Protein AF-A0A8M1RHF7-F1 (afdb_monomer_lite)

Organism: Danio rerio (NCBI:txid7955)

Structure (mmCIF, N/CA/C/O backbone):
data_AF-A0A8M1RHF7-F1
#
_entry.id   AF-A0A8M1RHF7-F1
#
loop_
_atom_site.group_PDB
_atom_site.id
_atom_site.type_symbol
_atom_site.label_atom_id
_atom_site.label_alt_id
_atom_site.label_comp_id
_atom_site.label_asym_id
_atom_site.label_entity_id
_atom_site.label_seq_id
_atom_site.pdbx_PDB_ins_code
_atom_site.Cartn_x
_atom_site.Cartn_y
_atom_site.Cartn_z
_atom_site.occupancy
_atom_site.B_iso_or_equiv
_atom_site.auth_seq_id
_atom_site.auth_comp_id
_atom_site.auth_asym_id
_atom_site.auth_atom_id
_atom_site.pdbx_PDB_model_num
ATOM 1 N N . MET A 1 1 ? -36.473 -13.708 -17.288 1.00 28.41 1 MET A N 1
ATOM 2 C CA . MET A 1 1 ? -37.333 -14.644 -16.533 1.00 28.41 1 MET A CA 1
ATOM 3 C C . MET A 1 1 ? -36.840 -14.614 -15.094 1.00 28.41 1 MET A C 1
ATOM 5 O O . MET A 1 1 ? -35.644 -14.792 -14.936 1.00 28.41 1 MET A O 1
ATOM 9 N N . LEU A 1 2 ? -37.622 -14.328 -14.053 1.00 30.70 2 LEU A N 1
ATOM 10 C CA . LEU A 1 2 ? -39.023 -13.885 -13.922 1.00 30.70 2 LEU A CA 1
ATOM 11 C C . LEU A 1 2 ? -39.124 -13.117 -12.571 1.00 30.70 2 LEU A C 1
ATOM 13 O O . LEU A 1 2 ? -38.609 -13.651 -11.599 1.00 30.70 2 LEU A O 1
ATOM 17 N N . THR A 1 3 ? -39.740 -11.916 -12.555 1.00 32.38 3 THR A N 1
ATOM 18 C CA . THR A 1 3 ? -40.604 -11.297 -11.488 1.00 32.38 3 THR A CA 1
ATOM 19 C C . THR A 1 3 ? -40.199 -11.334 -9.985 1.00 32.38 3 THR A C 1
ATOM 21 O O . THR A 1 3 ? -39.818 -12.384 -9.491 1.00 32.38 3 THR A O 1
ATOM 24 N N . ASP A 1 4 ? -40.370 -10.307 -9.126 1.00 31.06 4 ASP A N 1
ATOM 25 C CA . ASP A 1 4 ? -40.930 -8.936 -9.244 1.00 31.06 4 ASP A CA 1
ATOM 26 C C . ASP A 1 4 ? -40.511 -8.004 -8.057 1.00 31.06 4 ASP A C 1
ATOM 28 O O . ASP A 1 4 ? -39.974 -8.459 -7.049 1.00 31.06 4 ASP A O 1
ATOM 32 N N . HIS A 1 5 ? -40.760 -6.689 -8.195 1.00 26.16 5 HIS A N 1
ATOM 33 C CA . HIS A 1 5 ? -40.595 -5.577 -7.211 1.00 26.16 5 HIS A CA 1
ATOM 34 C C . HIS A 1 5 ? -41.912 -5.298 -6.413 1.00 26.16 5 HIS A C 1
ATOM 36 O O . HIS A 1 5 ? -42.856 -6.051 -6.656 1.00 26.16 5 HIS A O 1
ATOM 42 N N . PRO A 1 6 ? -42.103 -4.244 -5.550 1.00 39.38 6 PRO A N 1
ATOM 43 C CA . PRO A 1 6 ? -41.266 -3.094 -5.090 1.00 39.38 6 PRO A CA 1
ATOM 44 C C . PRO A 1 6 ? -41.152 -2.985 -3.524 1.00 39.38 6 PRO A C 1
ATOM 46 O O . PRO A 1 6 ? -41.641 -3.865 -2.832 1.00 39.38 6 PRO A O 1
ATOM 49 N N . VAL A 1 7 ? -40.472 -2.032 -2.845 1.00 31.52 7 VAL A N 1
ATOM 50 C CA . VAL A 1 7 ? -40.645 -0.551 -2.775 1.00 31.52 7 VAL A CA 1
ATOM 51 C C . VAL A 1 7 ? -39.359 0.188 -2.307 1.00 31.52 7 VAL A C 1
ATOM 53 O O . VAL A 1 7 ? -38.509 -0.357 -1.614 1.00 31.52 7 VAL A O 1
ATOM 56 N N . ASN A 1 8 ? -39.260 1.446 -2.757 1.00 33.19 8 ASN A N 1
ATOM 57 C CA . ASN A 1 8 ? -38.243 2.512 -2.592 1.00 33.19 8 ASN A CA 1
ATOM 58 C C . ASN A 1 8 ? -38.166 3.108 -1.143 1.00 33.19 8 ASN A C 1
ATOM 60 O O . ASN A 1 8 ? -38.958 2.670 -0.312 1.00 33.19 8 ASN A O 1
ATOM 64 N N . PRO A 1 9 ? -37.379 4.177 -0.823 1.00 34.25 9 PRO A N 1
ATOM 65 C CA . PRO A 1 9 ? -36.367 4.898 -1.623 1.00 34.25 9 PRO A CA 1
ATOM 66 C C . PRO A 1 9 ? -35.041 5.286 -0.910 1.00 34.25 9 PRO A C 1
ATOM 68 O O . PRO A 1 9 ? -35.027 5.607 0.273 1.00 34.25 9 PRO A O 1
ATOM 71 N N . LEU A 1 10 ? -33.954 5.441 -1.684 1.00 30.52 10 LEU A N 1
ATOM 72 C CA . LEU A 1 10 ? -33.262 6.734 -1.922 1.00 30.52 10 LEU A CA 1
ATOM 73 C C . LEU A 1 10 ? -31.938 6.540 -2.695 1.00 30.52 10 LEU A C 1
ATOM 75 O O . LEU A 1 10 ? -30.962 5.988 -2.199 1.00 30.52 10 LEU A O 1
ATOM 79 N N . SER A 1 11 ? -31.900 7.074 -3.916 1.00 24.84 11 SER A N 1
ATOM 80 C CA . SER A 1 11 ? -30.679 7.436 -4.660 1.00 24.84 11 SER A CA 1
ATOM 81 C C . SER A 1 11 ? -30.744 8.965 -4.909 1.00 24.84 11 SER A C 1
ATOM 83 O O . SER A 1 11 ? -31.767 9.566 -4.595 1.00 24.84 11 SER A O 1
ATOM 85 N N . SER A 1 12 ? -29.741 9.707 -5.389 1.00 28.77 12 SER A N 1
ATOM 86 C CA . SER A 1 12 ? -28.850 9.414 -6.515 1.00 28.77 12 SER A CA 1
ATOM 87 C C . SER A 1 12 ? -27.692 10.418 -6.650 1.00 28.77 12 SER A C 1
ATOM 89 O O . SER A 1 12 ? -27.845 11.589 -6.327 1.00 28.77 12 SER A O 1
ATOM 91 N N . ARG A 1 13 ? -26.599 9.952 -7.271 1.00 26.27 13 ARG A N 1
ATOM 92 C CA . ARG A 1 13 ? -25.686 10.649 -8.212 1.00 26.27 13 ARG A CA 1
ATOM 93 C C . ARG A 1 13 ? -25.783 12.187 -8.334 1.00 26.27 13 ARG A C 1
ATOM 95 O O . ARG A 1 13 ? -26.779 12.709 -8.825 1.00 26.27 13 ARG A O 1
ATOM 102 N N . ILE A 1 14 ? -24.649 12.861 -8.120 1.00 30.64 14 ILE A N 1
ATOM 103 C CA . ILE A 1 14 ? -24.383 14.238 -8.573 1.00 30.64 14 ILE A CA 1
ATOM 104 C C . ILE A 1 14 ? -23.362 14.197 -9.726 1.00 30.64 14 ILE A C 1
ATOM 106 O O . ILE A 1 14 ? -22.237 13.748 -9.503 1.00 30.64 14 ILE A O 1
ATOM 110 N N . PRO A 1 15 ? -23.698 14.679 -10.935 1.00 31.80 15 PRO A N 1
ATOM 111 C CA . PRO A 1 15 ? -22.725 15.047 -11.958 1.00 31.80 15 PRO A CA 1
ATOM 112 C C . PRO A 1 15 ? -22.543 16.576 -12.006 1.00 31.80 15 PRO A C 1
ATOM 114 O O . PRO A 1 15 ? -23.514 17.320 -12.142 1.00 31.80 15 PRO A O 1
ATOM 117 N N . PHE A 1 16 ? -21.301 17.061 -11.936 1.00 28.62 16 PHE A N 1
ATOM 118 C CA . PHE A 1 16 ? -21.007 18.482 -12.151 1.00 28.62 16 PHE A CA 1
ATOM 119 C C . PHE A 1 16 ? -21.090 18.833 -13.645 1.00 28.62 16 PHE A C 1
ATOM 121 O O . PHE A 1 16 ? -20.349 18.285 -14.458 1.00 28.62 16 PHE A O 1
ATOM 128 N N . GLY A 1 17 ? -21.981 19.767 -13.991 1.00 27.58 17 GLY A N 1
ATOM 129 C CA . GLY A 1 17 ? -22.159 20.314 -15.339 1.00 27.58 17 GLY A CA 1
ATOM 130 C C . GLY A 1 17 ? -22.007 21.838 -15.355 1.00 27.58 17 GLY A C 1
ATOM 131 O O . GLY A 1 17 ? -22.457 22.525 -14.440 1.00 27.58 17 GLY A O 1
ATOM 132 N N . VAL A 1 18 ? -21.346 22.355 -16.392 1.00 26.66 18 VAL A N 1
ATOM 133 C CA . VAL A 1 18 ? -20.949 23.767 -16.557 1.00 26.66 18 VAL A CA 1
ATOM 134 C C . VAL A 1 18 ? -22.163 24.701 -16.731 1.00 26.66 18 VAL A C 1
ATOM 136 O O . VAL A 1 18 ? -23.055 24.372 -17.513 1.00 26.66 18 VAL A O 1
ATOM 139 N N . PRO A 1 19 ? -22.197 25.896 -16.104 1.00 30.59 19 PRO A N 1
ATOM 140 C CA . PRO A 1 19 ? -23.244 26.886 -16.347 1.00 30.59 19 PRO A CA 1
ATOM 141 C C . PRO A 1 19 ? -22.841 27.912 -17.419 1.00 30.59 19 PRO A C 1
ATOM 143 O O . PRO A 1 19 ? -21.840 28.609 -17.264 1.00 30.59 19 PRO A O 1
ATOM 146 N N . ASN A 1 20 ? -23.662 28.089 -18.463 1.00 27.86 20 ASN A N 1
ATOM 147 C CA . ASN A 1 20 ? -23.729 29.371 -19.177 1.00 27.86 20 ASN A CA 1
ATOM 148 C C . ASN A 1 20 ? -25.017 29.549 -20.015 1.00 27.86 20 ASN A C 1
ATOM 150 O O . ASN A 1 20 ? -25.113 28.999 -21.106 1.00 27.86 20 ASN A O 1
ATOM 154 N N . ASN A 1 21 ? -25.924 30.421 -19.537 1.00 27.39 21 ASN A N 1
ATOM 155 C CA . ASN A 1 21 ? -27.033 31.082 -20.270 1.00 27.39 21 ASN A CA 1
ATOM 156 C C . ASN A 1 21 ? -28.159 30.182 -20.875 1.00 27.39 21 ASN A C 1
ATOM 158 O O . ASN A 1 21 ? -27.910 29.009 -21.133 1.00 27.39 21 ASN A O 1
ATOM 162 N N . PRO A 1 22 ? -29.413 30.678 -21.098 1.00 31.41 22 PRO A N 1
ATOM 163 C CA . PRO A 1 22 ? -29.701 32.003 -21.675 1.00 31.41 22 PRO A CA 1
ATOM 164 C C . PRO A 1 22 ? -30.939 32.811 -21.189 1.00 31.41 22 PRO A C 1
ATOM 166 O O . PRO A 1 22 ? -31.884 32.326 -20.574 1.00 31.41 22 PRO A O 1
ATOM 169 N N . HIS A 1 23 ? -30.936 34.083 -21.611 1.00 29.45 23 HIS A N 1
ATOM 170 C CA . HIS A 1 23 ? -32.072 34.982 -21.911 1.00 29.45 23 HIS A CA 1
ATOM 171 C C . HIS A 1 23 ? -33.344 34.300 -22.498 1.00 29.45 23 HIS A C 1
ATOM 173 O O . HIS A 1 23 ? -33.245 33.244 -23.108 1.00 29.45 23 HIS A O 1
ATOM 179 N N . ARG A 1 24 ? -34.566 34.872 -22.522 1.00 27.89 24 ARG A N 1
ATOM 180 C CA . ARG A 1 24 ? -35.127 36.214 -22.197 1.00 27.89 24 ARG A CA 1
ATOM 181 C C . ARG A 1 24 ? -36.666 36.090 -22.149 1.00 27.89 24 ARG A C 1
ATOM 183 O O . ARG A 1 24 ? -37.216 35.441 -23.033 1.00 27.89 24 ARG A O 1
ATOM 190 N N . LYS A 1 25 ? -37.378 36.876 -21.330 1.00 28.56 25 LYS A N 1
ATOM 191 C CA . LYS A 1 25 ? -38.677 37.474 -21.729 1.00 28.56 25 LYS A CA 1
ATOM 192 C C . LYS A 1 25 ? -38.808 38.890 -21.159 1.00 28.56 25 LYS A C 1
ATOM 194 O O . LYS A 1 25 ? -38.289 39.187 -20.091 1.00 28.56 25 LYS A O 1
ATOM 199 N N . ARG A 1 26 ? -39.412 39.785 -21.948 1.00 24.34 26 ARG A N 1
ATOM 200 C CA . ARG A 1 26 ? -39.508 41.231 -21.684 1.00 24.34 26 ARG A CA 1
ATOM 201 C C . ARG A 1 26 ? -40.657 41.543 -20.722 1.00 24.34 26 ARG A C 1
ATOM 203 O O . ARG A 1 26 ? -41.767 41.095 -20.983 1.00 24.34 26 ARG A O 1
ATOM 210 N N . VAL A 1 27 ? -40.430 42.454 -19.777 1.00 28.45 27 VAL A N 1
ATOM 211 C CA . VAL A 1 27 ? -41.428 43.459 -19.371 1.00 28.45 27 VAL A CA 1
ATOM 212 C C . VAL A 1 27 ? -40.730 44.820 -19.345 1.00 28.45 27 VAL A C 1
ATOM 214 O O . VAL A 1 27 ? -39.553 44.918 -19.005 1.00 28.45 27 VAL A O 1
ATOM 217 N N . SER A 1 28 ? -41.433 45.851 -19.799 1.00 23.78 28 SER A N 1
ATOM 218 C CA . SER A 1 28 ? -40.927 47.208 -19.996 1.00 23.78 28 SER A CA 1
ATOM 219 C C . SER A 1 28 ? -41.453 48.175 -18.936 1.00 23.78 28 SER A C 1
ATOM 221 O O . SER A 1 28 ? -42.663 48.358 -18.832 1.00 23.78 28 SER A O 1
ATOM 223 N N . SER A 1 29 ? -40.554 48.885 -18.260 1.00 28.50 29 SER A N 1
ATOM 224 C CA . SER A 1 29 ? -40.851 50.123 -17.525 1.00 28.50 29 SER A CA 1
ATOM 225 C C . SER A 1 29 ? -39.616 51.027 -17.610 1.00 28.50 29 SER A C 1
ATOM 227 O O . SER A 1 29 ? -38.627 50.812 -16.919 1.00 28.50 29 SER A O 1
ATOM 229 N N . LEU A 1 30 ? -39.490 51.838 -18.660 1.00 28.59 30 LEU A N 1
ATOM 230 C CA . LEU A 1 30 ? -39.958 53.230 -18.694 1.00 28.59 30 LEU A CA 1
ATOM 231 C C . LEU A 1 30 ? -39.472 54.079 -17.512 1.00 28.59 30 LEU A C 1
ATOM 233 O O . LEU A 1 30 ? -39.909 53.928 -16.377 1.00 28.59 30 LEU A O 1
ATOM 237 N N . LYS A 1 31 ? -38.598 55.022 -17.881 1.00 23.88 31 LYS A N 1
ATOM 238 C CA . LYS A 1 31 ? -38.208 56.250 -17.185 1.00 23.88 31 LYS A CA 1
ATOM 239 C C . LYS A 1 31 ? -39.214 56.697 -16.113 1.00 23.88 31 LYS A C 1
ATOM 241 O O . LYS A 1 31 ? -40.287 57.193 -16.442 1.00 23.88 31 LYS A O 1
ATOM 246 N N . SER A 1 32 ? -38.787 56.656 -14.856 1.00 28.00 32 SER A N 1
ATOM 247 C CA . SER A 1 32 ? -39.322 57.512 -13.800 1.00 28.00 32 SER A CA 1
ATOM 248 C C . SER A 1 32 ? -38.146 58.226 -13.155 1.00 28.00 32 SER A C 1
ATOM 250 O O . SER A 1 32 ? -37.286 57.591 -12.545 1.00 28.00 32 SER A O 1
ATOM 252 N N . GLY A 1 33 ? -38.076 59.544 -13.335 1.00 26.44 33 GLY A N 1
ATOM 253 C CA . GLY A 1 33 ? -37.157 60.368 -12.567 1.00 26.44 33 GLY A CA 1
ATOM 254 C C . GLY A 1 33 ? -37.651 60.407 -11.129 1.00 26.44 33 GLY A C 1
ATOM 255 O O . GLY A 1 33 ? -38.535 61.201 -10.813 1.00 26.44 33 GLY A O 1
ATOM 256 N N . PHE A 1 34 ? -37.085 59.561 -10.267 1.00 26.27 34 PHE A N 1
ATOM 257 C CA . PHE A 1 34 ? -37.268 59.671 -8.825 1.00 26.27 34 PHE A CA 1
ATOM 258 C C . PHE A 1 34 ? -36.540 60.921 -8.320 1.00 26.27 34 PHE A C 1
ATOM 260 O O . PHE A 1 34 ? -35.468 60.861 -7.723 1.00 26.27 34 PHE A O 1
ATOM 267 N N . ILE A 1 35 ? -37.185 62.072 -8.523 1.00 30.94 35 ILE A N 1
ATOM 268 C CA . ILE A 1 35 ? -37.118 63.162 -7.557 1.00 30.94 35 ILE A CA 1
ATOM 269 C C . ILE A 1 35 ? -37.474 62.514 -6.221 1.00 30.94 35 ILE A C 1
ATOM 271 O O . ILE A 1 35 ? -38.603 62.048 -6.044 1.00 30.94 35 ILE A O 1
ATOM 275 N N . GLN A 1 36 ? -36.500 62.424 -5.315 1.00 31.12 36 GLN A N 1
ATOM 276 C CA . GLN A 1 36 ? -36.719 61.919 -3.967 1.00 31.12 36 GLN A CA 1
ATOM 277 C C . GLN A 1 36 ? -37.760 62.811 -3.283 1.00 31.12 36 GLN A C 1
ATOM 279 O O . GLN A 1 36 ? -37.438 63.862 -2.728 1.00 31.12 36 GLN A O 1
ATOM 284 N N . LYS A 1 37 ? -39.026 62.383 -3.311 1.00 38.09 37 LYS A N 1
ATOM 285 C CA . LYS A 1 37 ? -40.048 62.877 -2.394 1.00 38.09 37 LYS A CA 1
ATOM 286 C C . LYS A 1 37 ? -39.643 62.414 -0.997 1.00 38.09 37 LYS A C 1
ATOM 288 O O . LYS A 1 37 ? -40.037 61.332 -0.568 1.00 38.09 37 LYS A O 1
ATOM 293 N N . ARG A 1 38 ? -38.809 63.217 -0.324 1.00 47.94 38 ARG A N 1
ATOM 294 C CA . ARG A 1 38 ? -38.554 63.099 1.118 1.00 47.94 38 ARG A CA 1
ATOM 295 C C . ARG A 1 38 ? -39.927 62.986 1.817 1.00 47.94 38 ARG A C 1
ATOM 297 O O . ARG A 1 38 ? -40.842 63.721 1.431 1.00 47.94 38 ARG A O 1
ATOM 304 N N . PRO A 1 39 ? -40.112 62.042 2.753 1.00 51.00 39 PRO A N 1
ATOM 305 C CA . PRO A 1 39 ? -41.431 61.724 3.287 1.00 51.00 39 PRO A CA 1
ATOM 306 C C . PRO A 1 39 ? -42.035 62.925 4.025 1.00 51.00 39 PRO A C 1
ATOM 308 O O . PRO A 1 39 ? -41.413 63.496 4.920 1.00 51.00 39 PRO A O 1
ATOM 311 N N . GLN A 1 40 ? -43.257 63.302 3.644 1.00 58.59 40 GLN A N 1
ATOM 312 C CA . GLN A 1 40 ? -44.082 64.207 4.441 1.00 58.59 40 GLN A CA 1
ATOM 313 C C . GLN A 1 40 ? -44.740 63.387 5.553 1.00 58.59 40 GLN A C 1
ATOM 315 O O . GLN A 1 40 ? -45.343 62.347 5.285 1.00 58.59 40 GLN A O 1
ATOM 320 N N . ASN A 1 41 ? -44.622 63.854 6.792 1.00 71.00 41 ASN A N 1
ATOM 321 C CA . ASN A 1 41 ? -45.208 63.205 7.956 1.00 71.00 41 ASN A CA 1
ATOM 322 C C . ASN A 1 41 ? -46.556 63.856 8.285 1.00 71.00 41 ASN A C 1
ATOM 324 O O . ASN A 1 41 ? -46.724 65.072 8.195 1.00 71.00 41 ASN A O 1
ATOM 328 N N . CYS A 1 42 ? -47.525 63.039 8.695 1.00 76.81 42 CYS A N 1
ATOM 329 C CA . CYS A 1 42 ? -48.808 63.521 9.189 1.00 76.81 42 CYS A CA 1
ATOM 330 C C . CYS A 1 42 ? -48.819 63.497 10.720 1.00 76.81 42 CYS A C 1
ATOM 332 O O . CYS A 1 42 ? -48.825 62.424 11.322 1.00 76.81 42 CYS A O 1
ATOM 334 N N . PHE A 1 43 ? -48.896 64.671 11.343 1.00 77.25 43 PHE A N 1
ATOM 335 C CA . PHE A 1 43 ? -49.030 64.829 12.789 1.00 77.25 43 PHE A CA 1
ATOM 336 C C . PHE A 1 43 ? -50.451 65.291 13.119 1.00 77.25 43 PHE A C 1
ATOM 338 O O . PHE A 1 43 ? -50.875 66.355 12.677 1.00 77.25 43 PHE A O 1
ATOM 345 N N . PHE A 1 44 ? -51.214 64.478 13.857 1.00 75.81 44 PHE A N 1
ATOM 346 C CA . PHE A 1 44 ? -52.576 64.802 14.322 1.00 75.81 44 PHE A CA 1
ATOM 347 C C . PHE A 1 44 ? -53.537 65.328 13.229 1.00 75.81 44 PHE A C 1
ATOM 349 O O . PHE A 1 44 ? -54.386 66.174 13.485 1.00 75.81 44 PHE A O 1
ATOM 356 N N . GLY A 1 45 ? -53.416 64.844 11.988 1.00 74.88 45 GLY A N 1
ATOM 357 C CA . GLY A 1 45 ? -54.235 65.300 10.855 1.00 74.88 45 GLY A CA 1
ATOM 358 C C . GLY A 1 45 ? -53.704 66.537 10.114 1.00 74.88 45 GLY A C 1
ATOM 359 O O . GLY A 1 45 ? -54.390 67.042 9.225 1.00 74.88 45 GLY A O 1
ATOM 360 N N . VAL A 1 46 ? -52.488 66.991 10.432 1.00 80.25 46 VAL A N 1
ATOM 361 C CA . VAL A 1 46 ? -51.724 67.998 9.684 1.00 80.25 46 VAL A CA 1
ATOM 362 C C . VAL A 1 46 ? -50.572 67.309 8.946 1.00 80.25 46 VAL A C 1
ATOM 364 O O . VAL A 1 46 ? -49.640 66.793 9.557 1.00 80.25 46 VAL A O 1
ATOM 367 N N . GLU A 1 47 ? -50.630 67.304 7.620 1.00 85.31 47 GLU A N 1
ATOM 368 C CA . GLU A 1 47 ? -49.560 66.863 6.725 1.00 85.31 47 GLU A CA 1
ATOM 369 C C . GLU A 1 47 ? -48.509 67.977 6.599 1.00 85.31 47 GLU A C 1
ATOM 371 O O . GLU A 1 47 ? -48.831 69.104 6.214 1.00 85.31 47 GLU A O 1
ATOM 376 N N . THR A 1 48 ? -47.256 67.679 6.950 1.00 85.06 48 THR A N 1
ATOM 377 C CA . THR A 1 48 ? -46.133 68.627 6.901 1.00 85.06 48 THR A CA 1
ATOM 378 C C . THR A 1 48 ? -44.791 67.899 6.752 1.00 85.06 48 THR A C 1
ATOM 380 O O . THR A 1 48 ? -44.711 66.673 6.729 1.00 85.06 48 THR A O 1
ATOM 383 N N . TRP A 1 49 ? -43.706 68.650 6.617 1.00 81.75 49 TRP A N 1
ATOM 384 C CA . TRP A 1 49 ? -42.350 68.114 6.626 1.00 81.75 49 TRP A CA 1
ATOM 385 C C . TRP A 1 49 ? -41.891 67.940 8.076 1.00 81.75 49 TRP A C 1
ATOM 387 O O . TRP A 1 49 ? -42.017 68.869 8.867 1.00 81.75 49 TRP A O 1
ATOM 397 N N . ALA A 1 50 ? -41.355 66.768 8.429 1.00 81.94 50 ALA A N 1
ATOM 398 C CA . ALA A 1 50 ? -40.796 66.534 9.767 1.00 81.94 50 ALA A CA 1
ATOM 399 C C . ALA A 1 50 ? -39.505 67.331 10.019 1.00 81.94 50 ALA A C 1
ATOM 401 O O . ALA A 1 50 ? -39.133 67.579 11.164 1.00 81.94 50 ALA A O 1
ATOM 402 N N . GLU A 1 51 ? -38.826 67.724 8.939 1.00 85.94 51 GLU A N 1
ATOM 403 C CA . GLU A 1 51 ? -37.521 68.361 8.981 1.00 85.94 51 GLU A CA 1
ATOM 404 C C . GLU A 1 51 ? -37.332 69.354 7.824 1.00 85.94 51 GLU A C 1
ATOM 406 O O . GLU A 1 51 ? -37.669 69.068 6.670 1.00 85.94 51 GLU A O 1
ATOM 411 N N . LEU A 1 52 ? -36.730 70.501 8.134 1.00 85.00 52 LEU A N 1
ATOM 412 C CA . LEU A 1 52 ? -36.240 71.500 7.191 1.00 85.00 52 LEU A CA 1
ATOM 413 C C . LEU A 1 52 ? -34.709 71.532 7.227 1.00 85.00 52 LEU A C 1
ATOM 415 O O . LEU A 1 52 ? -34.122 71.966 8.214 1.00 85.00 52 LEU A O 1
ATOM 419 N N . VAL A 1 53 ? -34.070 71.095 6.136 1.00 84.50 53 VAL A N 1
ATOM 420 C CA . VAL A 1 53 ? -32.601 71.066 6.005 1.00 84.50 53 VAL A CA 1
ATOM 421 C C . VAL A 1 53 ? -32.109 72.207 5.126 1.00 84.50 53 VAL A C 1
ATOM 423 O O . VAL A 1 53 ? -32.545 72.313 3.976 1.00 84.50 53 VAL A O 1
ATOM 426 N N . TRP A 1 54 ? -31.176 73.021 5.610 1.00 83.81 54 TRP A N 1
ATOM 427 C CA . TRP A 1 54 ? -30.392 73.966 4.818 1.00 83.81 54 TRP A CA 1
ATOM 428 C C . TRP A 1 54 ? -29.064 73.320 4.395 1.00 83.81 54 TRP A C 1
ATOM 430 O O . TRP A 1 54 ? -28.238 72.940 5.219 1.00 83.81 54 TRP A O 1
ATOM 440 N N . GLU A 1 55 ? -28.876 73.201 3.083 1.00 73.44 55 GLU A N 1
ATOM 441 C CA . GLU A 1 55 ? -27.646 72.756 2.420 1.00 73.44 55 GLU A CA 1
ATOM 442 C C . GLU A 1 55 ? -27.093 73.976 1.659 1.00 73.44 55 GLU A C 1
ATOM 444 O O . GLU A 1 55 ? -27.894 74.727 1.100 1.00 73.44 55 GLU A O 1
ATOM 449 N N . TYR A 1 56 ? -25.768 74.161 1.612 1.00 73.75 56 TYR A N 1
ATOM 450 C CA . TYR A 1 56 ? -25.088 75.301 0.955 1.00 73.75 56 TYR A CA 1
ATOM 451 C C . TYR A 1 56 ? -25.466 76.678 1.519 1.00 73.75 56 TYR A C 1
ATOM 453 O O . TYR A 1 56 ? -26.121 77.490 0.867 1.00 73.75 56 TYR A O 1
ATOM 461 N N . TRP A 1 57 ? -25.027 76.939 2.743 1.00 79.56 57 TRP A N 1
ATOM 462 C CA . TRP A 1 57 ? -25.210 78.213 3.426 1.00 79.56 57 TRP A CA 1
ATOM 463 C C . TRP A 1 57 ? -23.852 78.780 3.864 1.00 79.56 57 TRP A C 1
ATOM 465 O O . TRP A 1 57 ? -22.884 78.046 4.077 1.00 79.56 57 TRP A O 1
ATOM 475 N N . GLU A 1 58 ? -23.792 80.101 3.997 1.00 73.75 58 GLU A N 1
ATOM 476 C CA . GLU A 1 58 ? -22.614 80.858 4.426 1.00 73.75 58 GLU A CA 1
ATOM 477 C C . GLU A 1 58 ? -22.991 81.819 5.565 1.00 73.75 58 GLU A C 1
ATOM 479 O O . GLU A 1 58 ? -24.084 82.395 5.512 1.00 73.75 58 GLU A O 1
ATOM 484 N N . PRO A 1 59 ? -22.126 82.004 6.583 1.00 75.81 59 PRO A N 1
ATOM 485 C CA . PRO A 1 59 ? -22.365 82.947 7.675 1.00 75.81 59 PRO A CA 1
ATOM 486 C C . PRO A 1 59 ? -22.642 84.379 7.201 1.00 75.81 59 PRO A C 1
ATOM 488 O O . PRO A 1 59 ? -21.971 84.885 6.305 1.00 75.81 59 PRO A O 1
ATOM 491 N N . GLY A 1 60 ? -23.605 85.050 7.838 1.00 75.81 60 GLY A N 1
ATOM 492 C CA . GLY A 1 60 ? -23.959 86.447 7.557 1.00 75.81 60 GLY A CA 1
ATOM 493 C C . GLY A 1 60 ? -24.975 86.674 6.428 1.00 75.81 60 GLY A C 1
ATOM 494 O O . GLY A 1 60 ? -25.314 87.825 6.158 1.00 75.81 60 GLY A O 1
ATOM 495 N N . LEU A 1 61 ? -25.492 85.616 5.794 1.00 81.25 61 LEU A N 1
ATOM 496 C CA . LEU A 1 61 ? -26.590 85.679 4.817 1.00 81.25 61 LEU A CA 1
ATOM 497 C C . LEU A 1 61 ? -27.884 85.076 5.390 1.00 81.25 61 LEU A C 1
ATOM 499 O O . LEU A 1 61 ? -27.834 84.182 6.229 1.00 81.25 61 LEU A O 1
ATOM 503 N N . GLU A 1 62 ? -29.047 85.540 4.919 1.00 81.62 62 GLU A N 1
ATOM 504 C CA . GLU A 1 62 ? -30.360 85.052 5.370 1.00 81.62 62 GLU A CA 1
ATOM 505 C C . GLU A 1 62 ? -30.964 84.033 4.388 1.00 81.62 62 GLU A C 1
ATOM 507 O O . GLU A 1 62 ? -31.108 84.312 3.196 1.00 81.62 62 GLU A O 1
ATOM 512 N N . TYR A 1 63 ? -31.392 82.868 4.882 1.00 85.06 63 TYR A N 1
ATOM 513 C CA . TYR A 1 63 ? -31.934 81.782 4.058 1.00 85.06 63 TYR A CA 1
ATOM 514 C C . TYR A 1 63 ? -33.355 81.408 4.492 1.00 85.06 63 TYR A C 1
ATOM 516 O O . TYR A 1 63 ? -33.548 80.663 5.453 1.00 85.06 63 TYR A O 1
ATOM 524 N N . THR A 1 64 ? -34.376 81.866 3.763 1.00 85.12 64 THR A N 1
ATOM 525 C CA . THR A 1 64 ? -35.782 81.543 4.079 1.00 85.12 64 THR A CA 1
ATOM 526 C C . THR A 1 64 ? -36.261 80.268 3.383 1.00 85.12 64 THR A C 1
ATOM 528 O O . THR A 1 64 ? -36.126 80.131 2.168 1.00 85.12 64 THR A O 1
ATOM 531 N N . LYS A 1 65 ? -36.888 79.357 4.136 1.00 86.44 65 LYS A N 1
ATOM 532 C CA . LYS A 1 65 ? -37.654 78.212 3.615 1.00 86.44 65 LYS A CA 1
ATOM 533 C C . LYS A 1 65 ? -39.081 78.230 4.153 1.00 86.44 65 LYS A C 1
ATOM 535 O O . LYS A 1 65 ? -39.326 78.681 5.264 1.00 86.44 65 LYS A O 1
ATOM 540 N N . SER A 1 66 ? -40.036 77.731 3.375 1.00 84.19 66 SER A N 1
ATOM 541 C CA . SER A 1 66 ? -41.449 77.698 3.770 1.00 84.19 66 SER A CA 1
ATOM 542 C C . SER A 1 66 ? -41.874 76.317 4.264 1.00 84.19 66 SER A C 1
ATOM 544 O O . SER A 1 66 ? -41.818 75.341 3.517 1.00 84.19 66 SER A O 1
ATOM 546 N N . LEU A 1 67 ? -42.345 76.248 5.509 1.00 84.56 67 LEU A N 1
ATOM 547 C CA . LEU A 1 67 ? -42.969 75.072 6.104 1.00 84.56 67 LEU A CA 1
ATOM 548 C C . LEU A 1 67 ? -44.459 75.033 5.740 1.00 84.56 67 LEU A C 1
ATOM 550 O O . LEU A 1 67 ? -45.234 75.882 6.183 1.00 84.56 67 LEU A O 1
ATOM 554 N N . VAL A 1 68 ? -44.869 74.049 4.940 1.00 84.81 68 VAL A N 1
ATOM 555 C CA . VAL A 1 68 ? -46.267 73.900 4.506 1.00 84.81 68 VAL A CA 1
ATOM 556 C C . VAL A 1 68 ? -47.011 72.937 5.431 1.00 84.81 68 VAL A C 1
ATOM 558 O O . VAL A 1 68 ? -46.715 71.745 5.449 1.00 84.81 68 VAL A O 1
ATOM 561 N N . LEU A 1 69 ? -47.999 73.465 6.154 1.00 84.25 69 LEU A N 1
ATOM 562 C CA . LEU A 1 69 ? -48.906 72.758 7.061 1.00 84.25 69 LEU A CA 1
ATOM 563 C C . LEU A 1 69 ? -50.258 72.568 6.362 1.00 84.25 69 LEU A C 1
ATOM 565 O O . LEU A 1 69 ? -50.974 73.545 6.135 1.00 84.25 69 LEU A O 1
ATOM 569 N N . LYS A 1 70 ? -50.640 71.338 6.019 1.00 82.62 70 LYS A N 1
ATOM 570 C CA . LYS A 1 70 ? -51.890 71.041 5.302 1.00 82.62 70 LYS A CA 1
ATOM 571 C C . LYS A 1 70 ? -52.821 70.193 6.158 1.00 82.62 70 LYS A C 1
ATOM 573 O O . LYS A 1 70 ? -52.468 69.077 6.519 1.00 82.62 70 LYS A O 1
ATOM 578 N N . SER A 1 71 ? -54.020 70.684 6.474 1.00 81.19 71 SER A N 1
ATOM 579 C CA . SER A 1 71 ? -54.973 69.877 7.245 1.00 81.19 71 SER A CA 1
ATOM 580 C C . SER A 1 71 ? -55.666 68.866 6.338 1.00 81.19 71 SER A C 1
ATOM 582 O O . SER A 1 71 ? -56.373 69.223 5.395 1.00 81.19 71 SER A O 1
ATOM 584 N N . ILE A 1 72 ? -55.467 67.590 6.652 1.00 82.06 72 ILE A N 1
ATOM 585 C CA . ILE A 1 72 ? -56.185 66.453 6.068 1.00 82.06 72 ILE A CA 1
ATOM 586 C C . ILE A 1 72 ? -57.313 65.962 6.992 1.00 82.06 72 ILE A C 1
ATOM 588 O O . ILE A 1 72 ? -57.994 64.986 6.684 1.00 82.06 72 ILE A O 1
ATOM 592 N N . HIS A 1 73 ? -57.525 66.634 8.129 1.00 71.44 73 HIS A N 1
ATOM 593 C CA . HIS A 1 73 ? -58.539 66.278 9.114 1.00 71.44 73 HIS A CA 1
ATOM 594 C C . HIS A 1 73 ? -59.930 66.802 8.719 1.00 71.44 73 HIS A C 1
ATOM 596 O O . HIS A 1 73 ? -60.075 67.915 8.220 1.00 71.44 73 HIS A O 1
ATOM 602 N N . GLY A 1 74 ? -60.990 66.036 8.995 1.00 73.50 74 GLY A N 1
ATOM 603 C CA . GLY A 1 74 ? -62.369 66.365 8.587 1.00 73.50 74 GLY A CA 1
ATOM 604 C C . GLY A 1 74 ? -63.061 67.497 9.367 1.00 73.50 74 GLY A C 1
ATOM 605 O O . GLY A 1 74 ? -64.269 67.674 9.234 1.00 73.50 74 GLY A O 1
ATOM 606 N N . LYS A 1 75 ? -62.339 68.239 10.218 1.00 76.38 75 LYS A N 1
ATOM 607 C CA . LYS A 1 75 ? -62.853 69.362 11.027 1.00 76.38 75 LYS A CA 1
ATOM 608 C C . LYS A 1 75 ? -61.821 70.492 11.078 1.00 76.38 75 LYS A C 1
ATOM 610 O O . LYS A 1 75 ? -60.630 70.223 10.986 1.00 76.38 75 LYS A O 1
ATOM 615 N N . LEU A 1 76 ? -62.284 71.730 11.271 1.00 80.00 76 LEU A N 1
ATOM 616 C CA . LEU A 1 76 ? -61.440 72.918 11.461 1.00 80.00 76 LEU A CA 1
ATOM 617 C C . LEU A 1 76 ? -60.441 72.707 12.614 1.00 80.00 76 LEU A C 1
ATOM 619 O O . LEU A 1 76 ? -60.854 72.527 13.763 1.00 80.00 76 LEU A O 1
ATOM 623 N N . GLN A 1 77 ? -59.146 72.788 12.315 1.00 79.25 77 GLN A N 1
ATOM 624 C CA . GLN A 1 77 ? -58.063 72.721 13.294 1.00 79.25 77 GLN A CA 1
ATOM 625 C C . GLN A 1 77 ? -57.529 74.119 13.612 1.00 79.25 77 GLN A C 1
ATOM 627 O O . GLN A 1 77 ? -57.367 74.968 12.735 1.00 79.25 77 GLN A O 1
ATOM 632 N N . LYS A 1 78 ? -57.254 74.355 14.895 1.00 82.88 78 LYS A N 1
ATOM 633 C CA . LYS A 1 78 ? -56.691 75.600 15.422 1.00 82.88 78 LYS A CA 1
ATOM 634 C C . LYS A 1 78 ? -55.305 75.268 15.978 1.00 82.88 78 LYS A C 1
ATOM 636 O O . LYS A 1 78 ? -55.231 74.598 17.003 1.00 82.88 78 LYS A O 1
ATOM 641 N N . LEU A 1 79 ? -54.251 75.691 15.279 1.00 80.81 79 LEU A N 1
ATOM 642 C CA . LEU A 1 79 ? -52.851 75.442 15.629 1.00 80.81 79 LEU A CA 1
ATOM 643 C C . LEU A 1 79 ? -52.217 76.706 16.214 1.00 80.81 79 LEU A C 1
ATOM 645 O O . LEU A 1 79 ? -52.137 77.737 15.543 1.00 80.81 79 LEU A O 1
ATOM 649 N N . THR A 1 80 ? -51.728 76.631 17.444 1.00 81.62 80 THR A N 1
ATOM 650 C CA . THR A 1 80 ? -50.800 77.618 18.018 1.00 81.62 80 THR A CA 1
ATOM 651 C C . THR A 1 80 ? -49.381 77.086 17.888 1.00 81.62 80 THR A C 1
ATOM 653 O O . THR A 1 80 ? -49.174 75.897 18.082 1.00 81.62 80 THR A O 1
ATOM 656 N N . PHE A 1 81 ? -48.396 77.922 17.563 1.00 85.06 81 PHE A N 1
ATOM 657 C CA . PHE A 1 81 ? -46.999 77.485 17.495 1.00 85.06 81 PHE A CA 1
ATOM 658 C C . PHE A 1 81 ? -46.098 78.372 18.348 1.00 85.06 81 PHE A C 1
ATOM 660 O O . PHE A 1 81 ? -46.364 79.566 18.516 1.00 85.06 81 PHE A O 1
ATOM 667 N N . ARG A 1 82 ? -45.040 77.775 18.895 1.00 80.81 82 ARG A N 1
ATOM 668 C CA . ARG A 1 82 ? -43.960 78.483 19.584 1.00 80.81 82 ARG A CA 1
ATOM 669 C C . ARG A 1 82 ? -42.836 78.732 18.572 1.00 80.81 82 ARG A C 1
ATOM 671 O O . ARG A 1 82 ? -42.508 77.811 17.820 1.00 80.81 82 ARG A O 1
ATOM 678 N N . PRO A 1 83 ? -42.272 79.952 18.501 1.00 79.00 83 PRO A N 1
ATOM 679 C CA . PRO A 1 83 ? -41.126 80.222 17.636 1.00 79.00 83 PRO A CA 1
ATOM 680 C C . PRO A 1 83 ? -39.898 79.386 18.063 1.00 79.00 83 PRO A C 1
ATOM 682 O O . PRO A 1 83 ? -39.875 78.905 19.201 1.00 79.00 83 PRO A O 1
ATOM 685 N N . PRO A 1 84 ? -38.891 79.221 17.180 1.00 80.50 84 PRO A N 1
ATOM 686 C CA . PRO A 1 84 ? -37.668 78.472 17.479 1.00 80.50 84 PRO A CA 1
ATOM 687 C C . PRO A 1 84 ? -36.947 78.956 18.743 1.00 80.50 84 PRO A C 1
ATOM 689 O O . PRO A 1 84 ? -37.071 80.119 19.141 1.00 80.50 84 PRO A O 1
ATOM 692 N N . SER A 1 85 ? -36.178 78.065 19.373 1.00 80.19 85 SER A N 1
ATOM 693 C CA . SER A 1 85 ? -35.454 78.383 20.610 1.00 80.19 85 SER A CA 1
ATOM 694 C C . SER A 1 85 ? -34.235 79.280 20.363 1.00 80.19 85 SER A C 1
ATOM 696 O O . SER A 1 85 ? -33.863 80.094 21.214 1.00 80.19 85 SER A O 1
ATOM 698 N N . SER A 1 86 ? -33.633 79.164 19.179 1.00 78.12 86 SER A N 1
ATOM 699 C CA . SER A 1 86 ? -32.475 79.929 18.746 1.00 78.12 86 SER A CA 1
ATOM 700 C C . SER A 1 86 ? -32.874 81.206 18.018 1.00 78.12 86 SER A C 1
ATOM 702 O O . SER A 1 86 ? -33.745 81.213 17.154 1.00 78.12 86 SER A O 1
ATOM 704 N N . LYS A 1 87 ? -32.127 82.290 18.256 1.00 77.62 87 LYS A N 1
ATOM 705 C CA . LYS A 1 87 ? -32.233 83.520 17.450 1.00 77.62 87 LYS A CA 1
ATOM 706 C C . LYS A 1 87 ? -31.723 83.346 16.011 1.00 77.62 87 LYS A C 1
ATOM 708 O O . LYS A 1 87 ? -31.905 84.252 15.207 1.00 77.62 87 LYS A O 1
ATOM 713 N N . LEU A 1 88 ? -31.089 82.209 15.699 1.00 81.00 88 LEU A N 1
ATOM 714 C CA . LEU A 1 88 ? -30.622 81.851 14.355 1.00 81.00 88 LEU A CA 1
ATOM 715 C C . LEU A 1 88 ? -31.759 81.388 13.436 1.00 81.00 88 LEU A C 1
ATOM 717 O O . LEU A 1 88 ? -31.562 81.336 12.228 1.00 81.00 88 LEU A O 1
ATOM 721 N N . PHE A 1 89 ? -32.925 81.031 13.981 1.00 85.19 89 PHE A N 1
ATOM 722 C CA . PHE A 1 89 ? -34.105 80.680 13.200 1.00 85.19 89 PHE A CA 1
ATOM 723 C C . PHE A 1 89 ? -35.268 81.583 13.610 1.00 85.19 89 PHE A C 1
ATOM 725 O O . PHE A 1 89 ? -35.626 81.674 14.781 1.00 85.19 89 PHE A O 1
ATOM 732 N N . SER A 1 90 ? -35.885 82.260 12.647 1.00 82.12 90 SER A N 1
ATOM 733 C CA . SER A 1 90 ? -36.954 83.226 12.900 1.00 82.12 90 SER A CA 1
ATOM 734 C C . SER A 1 90 ? -38.222 82.902 12.113 1.00 82.12 90 SER A C 1
ATOM 736 O O . SER A 1 90 ? -38.190 82.314 11.032 1.00 82.12 90 SER A O 1
ATOM 738 N N . THR A 1 91 ? -39.365 83.262 12.696 1.00 82.19 91 THR A N 1
ATOM 739 C CA . THR A 1 91 ? -40.709 83.083 12.126 1.00 82.19 91 THR A CA 1
ATOM 740 C C . THR A 1 91 ? -41.539 84.341 12.398 1.00 82.19 91 THR A C 1
ATOM 742 O O . THR A 1 91 ? -41.303 85.012 13.409 1.00 82.19 91 THR A O 1
ATOM 745 N N . PRO A 1 92 ? -42.498 84.708 11.526 1.00 76.69 92 PRO A N 1
ATOM 746 C CA . PRO A 1 92 ? -43.393 85.832 11.786 1.00 76.69 92 PRO A CA 1
ATOM 747 C C . PRO A 1 92 ? -44.257 85.588 13.036 1.00 76.69 92 PRO A C 1
ATOM 749 O O . PRO A 1 92 ? -44.543 84.447 13.393 1.00 76.69 92 PRO A O 1
ATOM 752 N N . PHE A 1 93 ? -44.655 86.685 13.691 1.00 65.06 93 PHE A N 1
ATOM 753 C CA . PHE A 1 93 ? -45.280 86.744 15.024 1.00 65.06 93 PHE A CA 1
ATOM 754 C C . PHE A 1 93 ? -46.344 85.648 15.281 1.00 65.06 93 PHE A C 1
ATOM 756 O O . PHE A 1 93 ? -47.167 85.410 14.393 1.00 65.06 93 PHE A O 1
ATOM 763 N N . PRO A 1 94 ? -46.394 85.023 16.481 1.00 63.16 94 PRO A N 1
ATOM 764 C CA . PRO A 1 94 ? -47.238 83.855 16.764 1.00 63.16 94 PRO A CA 1
ATOM 765 C C . PRO A 1 94 ? -48.742 84.183 16.773 1.00 63.16 94 PRO A C 1
ATOM 767 O O . PRO A 1 94 ? -49.374 84.363 17.814 1.00 63.16 94 PRO A O 1
ATOM 770 N N . GLN A 1 95 ? -49.337 84.237 15.583 1.00 66.31 95 GLN A N 1
ATOM 771 C CA . GLN A 1 95 ? -50.781 84.212 15.382 1.00 66.31 95 GLN A CA 1
ATOM 772 C C . GLN A 1 95 ? -51.275 82.767 15.322 1.00 66.31 95 GLN A C 1
ATOM 774 O O . GLN A 1 95 ? -50.605 81.878 14.797 1.00 66.31 95 GLN A O 1
ATOM 779 N N . THR A 1 96 ? -52.477 82.523 15.844 1.00 76.38 96 THR A N 1
ATOM 780 C CA . THR A 1 96 ? -53.077 81.192 15.766 1.00 76.38 96 THR A CA 1
ATOM 781 C C . THR A 1 96 ? -53.512 80.867 14.340 1.00 76.38 96 THR A C 1
ATOM 783 O O . THR A 1 96 ? -54.366 81.550 13.777 1.00 76.38 96 THR A O 1
ATOM 786 N N . ILE A 1 97 ? -52.977 79.786 13.782 1.00 80.56 97 ILE A N 1
ATOM 787 C CA . ILE A 1 97 ? -53.284 79.320 12.433 1.00 80.56 97 ILE A CA 1
ATOM 788 C C . ILE A 1 97 ? -54.604 78.539 12.475 1.00 80.56 97 ILE A C 1
ATOM 790 O O . ILE A 1 97 ? -54.755 77.582 13.235 1.00 80.56 97 ILE A O 1
ATOM 794 N N . LEU A 1 98 ? -55.571 78.938 11.650 1.00 80.06 98 LEU A N 1
ATOM 795 C CA . LEU A 1 98 ? -56.848 78.244 11.472 1.00 80.06 98 LEU A CA 1
ATOM 796 C C . LEU A 1 98 ? -56.827 77.481 10.145 1.00 80.06 98 LEU A C 1
ATOM 798 O O . LEU A 1 98 ? -56.954 78.081 9.081 1.00 80.06 98 LEU A O 1
ATOM 802 N N . LEU A 1 99 ? -56.672 76.158 10.210 1.00 80.06 99 LEU A N 1
ATOM 803 C CA . LEU A 1 99 ? -56.716 75.278 9.045 1.00 80.06 99 LEU A CA 1
ATOM 804 C C . LEU A 1 99 ? -58.112 74.671 8.898 1.00 80.06 99 LEU A C 1
ATOM 806 O O . LEU A 1 99 ? -58.580 73.928 9.761 1.00 80.06 99 LEU A O 1
ATOM 810 N N . SER A 1 100 ? -58.770 74.957 7.777 1.00 80.19 100 SER A N 1
ATOM 811 C CA . SER A 1 100 ? -59.990 74.248 7.375 1.00 80.19 100 SER A CA 1
ATOM 812 C C . SER A 1 100 ? -59.640 72.919 6.685 1.00 80.19 100 SER A C 1
ATOM 814 O O . SER A 1 100 ? -58.558 72.823 6.096 1.00 80.19 100 SER A O 1
ATOM 816 N N . PRO A 1 101 ? -60.531 71.910 6.704 1.00 79.12 101 PRO A N 1
ATOM 817 C CA . PRO A 1 101 ? -60.305 70.635 6.021 1.00 79.12 101 PRO A CA 1
ATOM 818 C C . PRO A 1 101 ? -59.884 70.828 4.558 1.00 79.12 101 PRO A C 1
ATOM 820 O O . PRO A 1 101 ? -60.554 71.532 3.805 1.00 79.12 101 PRO A O 1
ATOM 823 N N . GLY A 1 102 ? -58.760 70.228 4.164 1.00 77.88 102 GLY A N 1
ATOM 824 C CA . GLY A 1 102 ? -58.198 70.319 2.812 1.00 77.88 102 GLY A CA 1
ATOM 825 C C . GLY A 1 102 ? -57.374 71.578 2.511 1.00 77.88 102 GLY A C 1
ATOM 826 O O . GLY A 1 102 ? -56.796 71.662 1.428 1.00 77.88 102 GLY A O 1
ATOM 827 N N . THR A 1 103 ? -57.278 72.544 3.432 1.00 84.06 103 THR A N 1
ATOM 828 C CA . THR A 1 103 ? -56.487 73.777 3.234 1.00 84.06 103 THR A CA 1
ATOM 829 C C . THR A 1 103 ? -55.042 73.641 3.717 1.00 84.06 103 THR A C 1
ATOM 831 O O . THR A 1 103 ? -54.743 72.867 4.630 1.00 84.06 103 THR A O 1
ATOM 834 N N . SER A 1 104 ? -54.141 74.419 3.111 1.00 83.19 104 SER A N 1
ATOM 835 C CA . SER A 1 104 ? -52.720 74.483 3.464 1.00 83.19 104 SER A CA 1
ATOM 836 C C . SER A 1 104 ? -52.280 75.897 3.831 1.00 83.19 104 SER A C 1
ATOM 838 O O . SER A 1 104 ? -52.528 76.835 3.075 1.00 83.19 104 SER A O 1
ATOM 840 N N . PHE A 1 105 ? -51.566 76.029 4.946 1.00 84.62 105 PHE A N 1
ATOM 841 C CA . PHE A 1 105 ? -50.895 77.248 5.389 1.00 84.62 105 PHE A CA 1
ATOM 842 C C . PHE A 1 105 ? -49.382 77.117 5.187 1.00 84.62 105 PHE A C 1
ATOM 844 O O . PHE A 1 105 ? -48.825 76.035 5.353 1.00 84.62 105 PHE A O 1
ATOM 851 N N . SER A 1 106 ? -48.711 78.213 4.842 1.00 85.50 106 SER A N 1
ATOM 852 C CA . SER A 1 106 ? -47.271 78.241 4.572 1.00 85.50 106 SER A CA 1
ATOM 853 C C . SER A 1 106 ? -46.581 79.188 5.551 1.00 85.50 106 SER A C 1
ATOM 855 O O . SER A 1 106 ? -46.694 80.404 5.409 1.00 85.50 106 SER A O 1
ATOM 857 N N . LEU A 1 107 ? -45.872 78.637 6.538 1.00 84.94 107 LEU A N 1
ATOM 858 C CA . LEU A 1 107 ? -45.103 79.392 7.528 1.00 84.94 107 LEU A CA 1
ATOM 859 C C . LEU A 1 107 ? -43.665 79.603 7.015 1.00 84.94 107 LEU A C 1
ATOM 861 O O . LEU A 1 107 ? -42.929 78.623 6.889 1.00 84.94 107 LEU A O 1
ATOM 865 N N . PRO A 1 108 ? -43.225 80.834 6.700 1.00 86.75 108 PRO A N 1
ATOM 866 C CA . PRO A 1 108 ? -41.825 81.089 6.379 1.00 86.75 108 PRO A CA 1
ATOM 867 C C . PRO A 1 108 ? -40.957 80.986 7.642 1.00 86.75 108 PRO A C 1
ATOM 869 O O . PRO A 1 108 ? -41.277 81.571 8.677 1.00 86.75 108 PRO A O 1
ATOM 872 N N . VAL A 1 109 ? -39.858 80.243 7.526 1.00 87.25 109 VAL A N 1
ATOM 873 C CA . VAL A 1 109 ? -38.808 80.072 8.533 1.00 87.25 109 VAL A CA 1
ATOM 874 C C . VAL A 1 109 ? -37.507 80.594 7.929 1.00 87.25 109 VAL A C 1
ATOM 876 O O . VAL A 1 109 ? -37.054 80.077 6.904 1.00 87.25 109 VAL A O 1
ATOM 879 N N . THR A 1 110 ? -36.913 81.617 8.531 1.00 86.19 110 THR A N 1
ATOM 880 C CA . THR A 1 110 ? -35.670 82.238 8.050 1.00 86.19 110 THR A CA 1
ATOM 881 C C . THR A 1 110 ? -34.502 81.812 8.924 1.00 86.19 110 THR A C 1
ATOM 883 O O . THR A 1 110 ? -34.592 81.894 10.145 1.00 86.19 110 THR A O 1
ATOM 886 N N . PHE A 1 111 ? -33.430 81.332 8.295 1.00 86.50 111 PHE A N 1
ATOM 887 C CA . PHE A 1 111 ? -32.193 80.904 8.944 1.00 86.50 111 PHE A CA 1
ATOM 888 C C . PHE A 1 111 ? -31.084 81.951 8.764 1.00 86.50 111 PHE A C 1
ATOM 890 O O . PHE A 1 111 ? -30.845 82.418 7.648 1.00 86.50 111 PHE A O 1
ATOM 897 N N . HIS A 1 112 ? -30.407 82.277 9.863 1.00 84.50 112 HIS A N 1
ATOM 898 C CA . HIS A 1 112 ? -29.429 83.354 10.029 1.00 84.50 112 HIS A CA 1
ATOM 899 C C . HIS A 1 112 ? -28.103 82.809 10.613 1.00 84.50 112 HIS A C 1
ATOM 901 O O . HIS A 1 112 ? -27.823 83.034 11.791 1.00 84.50 112 HIS A O 1
ATOM 907 N N . PRO A 1 113 ? -27.286 82.056 9.849 1.00 81.12 113 PRO A N 1
ATOM 908 C CA . PRO A 1 113 ? -26.011 81.501 10.320 1.00 81.12 113 PRO A CA 1
ATOM 909 C C . PRO A 1 113 ? -25.002 82.578 10.750 1.00 81.12 113 PRO A C 1
ATOM 911 O O . PRO A 1 113 ? -24.786 83.558 10.034 1.00 81.12 113 PRO A O 1
ATOM 914 N N . LEU A 1 114 ? -24.321 82.352 11.880 1.00 76.75 114 LEU A N 1
ATOM 915 C CA . LEU A 1 114 ? -23.254 83.228 12.400 1.00 76.75 114 LEU A CA 1
ATOM 916 C C . LEU A 1 114 ? -21.841 82.641 12.233 1.00 76.75 114 LEU A C 1
ATOM 918 O O . LEU A 1 114 ? -20.881 83.392 12.097 1.00 76.75 114 LEU A O 1
ATOM 922 N N . GLU A 1 115 ? -21.710 81.315 12.211 1.00 75.38 115 GLU A N 1
ATOM 923 C CA . GLU A 1 115 ? -20.452 80.561 12.125 1.00 75.38 115 GLU A CA 1
ATOM 924 C C . GLU A 1 115 ? -20.645 79.324 11.233 1.00 75.38 115 GLU A C 1
ATOM 926 O O . GLU A 1 115 ? -21.773 78.922 10.960 1.00 75.38 115 GLU A O 1
ATOM 931 N N . LYS A 1 116 ? -19.563 78.709 10.740 1.00 74.06 116 LYS A N 1
ATOM 932 C CA . LYS A 1 116 ? -19.638 77.598 9.771 1.00 74.06 116 LYS A CA 1
ATOM 933 C C . LYS A 1 116 ? -19.630 76.216 10.450 1.00 74.06 116 LYS A C 1
ATOM 935 O O . LYS A 1 116 ? -18.745 75.405 10.198 1.00 74.06 116 LYS A O 1
ATOM 940 N N . CYS A 1 117 ? -20.606 75.970 11.324 1.00 78.06 117 CYS A N 1
ATOM 941 C CA . CYS A 1 117 ? -20.833 74.710 12.047 1.00 78.06 117 CYS A CA 1
ATOM 942 C C . CYS A 1 117 ? -22.247 74.144 11.801 1.00 78.06 117 CYS A C 1
ATOM 944 O O . CYS A 1 117 ? -23.123 74.847 11.305 1.00 78.06 117 CYS A O 1
ATOM 946 N N . GLU A 1 118 ? -22.495 72.870 12.118 1.00 78.38 118 GLU A N 1
ATOM 947 C CA . GLU A 1 118 ? -23.840 72.301 11.951 1.00 78.38 118 GLU A CA 1
ATOM 948 C C . GLU A 1 118 ? -24.822 72.853 12.994 1.00 78.38 118 GLU A C 1
ATOM 950 O O . GLU A 1 118 ? -24.555 72.822 14.196 1.00 78.38 118 GLU A O 1
ATOM 955 N N . TYR A 1 119 ? -25.982 73.333 12.539 1.00 80.25 119 TYR A N 1
ATOM 956 C CA . TYR A 1 119 ? -27.014 73.911 13.405 1.00 80.25 119 TYR A CA 1
ATOM 957 C C . TYR A 1 119 ? -28.241 73.011 13.500 1.00 80.25 119 TYR A C 1
ATOM 959 O O . TYR A 1 119 ? -28.674 72.449 12.493 1.00 80.25 119 TYR A O 1
ATOM 967 N N . VAL A 1 120 ? -28.837 72.925 14.695 1.00 83.25 120 VAL A N 1
ATOM 968 C CA . VAL A 1 120 ? -30.071 72.174 14.972 1.00 83.25 120 VAL A CA 1
ATOM 969 C C . VAL A 1 120 ? -30.985 72.990 15.897 1.00 83.25 120 VAL A C 1
ATOM 971 O O . VAL A 1 120 ? -30.527 73.485 16.923 1.00 83.25 120 VAL A O 1
ATOM 974 N N . ASP A 1 121 ? -32.267 73.118 15.550 1.00 85.94 121 ASP A N 1
ATOM 975 C CA . ASP A 1 121 ? -33.335 73.722 16.374 1.00 85.94 121 ASP A CA 1
ATOM 976 C C . ASP A 1 121 ? -34.697 73.074 16.024 1.00 85.94 121 ASP A C 1
ATOM 978 O O . ASP A 1 121 ? -34.749 72.152 15.205 1.00 85.94 121 ASP A O 1
ATOM 982 N N . ALA A 1 122 ? -35.812 73.519 16.611 1.00 88.31 122 ALA A N 1
ATOM 983 C CA . ALA A 1 122 ? -37.151 73.023 16.280 1.00 88.31 122 ALA A CA 1
ATOM 984 C C . ALA A 1 122 ? -38.265 74.074 16.447 1.00 88.31 122 ALA A C 1
ATOM 986 O O . ALA A 1 122 ? -38.167 74.983 17.267 1.00 88.31 122 ALA A O 1
ATOM 987 N N . ILE A 1 123 ? -39.361 73.911 15.696 1.00 85.88 123 ILE A N 1
ATOM 988 C CA . ILE A 1 123 ? -40.623 74.654 15.878 1.00 85.88 123 ILE A CA 1
ATOM 989 C C . ILE A 1 123 ? -41.660 73.711 16.483 1.00 85.88 123 ILE A C 1
ATOM 991 O O . ILE A 1 123 ? -41.918 72.643 15.926 1.00 85.88 123 ILE A O 1
ATOM 995 N N . GLU A 1 124 ? -42.285 74.116 17.588 1.00 85.50 124 GLU A N 1
ATOM 996 C CA . GLU A 1 124 ? -43.318 73.337 18.276 1.00 85.50 124 GLU A CA 1
ATOM 997 C C . GLU A 1 124 ? -44.725 73.849 17.941 1.00 85.50 124 GLU A C 1
ATOM 999 O O . GLU A 1 124 ? -45.039 75.022 18.146 1.00 85.50 124 GLU A O 1
ATOM 1004 N N . PHE A 1 125 ? -45.580 72.952 17.454 1.00 85.81 125 PHE A N 1
ATOM 1005 C CA . PHE A 1 125 ? -46.987 73.181 17.142 1.00 85.81 125 PHE A CA 1
ATOM 1006 C C . PHE A 1 125 ? -47.882 72.496 18.177 1.00 85.81 125 PHE A C 1
ATOM 1008 O O . PHE A 1 125 ? -47.708 71.323 18.494 1.00 85.81 125 PHE A O 1
ATOM 1015 N N . GLU A 1 126 ? -48.882 73.221 18.659 1.00 83.00 126 GLU A N 1
ATOM 1016 C CA . GLU A 1 126 ? -49.878 72.804 19.640 1.00 83.00 126 GLU A CA 1
ATOM 1017 C C . GLU A 1 126 ? -51.269 72.826 18.988 1.00 83.00 126 GLU A C 1
ATOM 1019 O O . GLU A 1 126 ? -51.703 73.838 18.428 1.00 83.00 126 GLU A O 1
ATOM 1024 N N . CYS A 1 127 ? -51.959 71.687 19.030 1.00 81.75 127 CYS A N 1
ATOM 1025 C CA . CYS A 1 127 ? -53.324 71.500 18.543 1.00 81.75 127 CYS A CA 1
ATOM 1026 C C . CYS A 1 127 ? -54.215 70.943 19.664 1.00 81.75 127 CYS A C 1
ATOM 1028 O O . CYS A 1 127 ? -53.735 70.618 20.748 1.00 81.75 127 CYS A O 1
ATOM 1030 N N . LYS A 1 128 ? -55.528 70.817 19.428 1.00 77.25 128 LYS A N 1
ATOM 1031 C CA . LYS A 1 128 ? -56.452 70.287 20.452 1.00 77.25 128 LYS A CA 1
ATOM 1032 C C . LYS A 1 128 ? -56.176 68.823 20.801 1.00 77.25 128 LYS A C 1
ATOM 1034 O O . LYS A 1 128 ? -56.560 68.372 21.875 1.00 77.25 128 LYS A O 1
ATOM 1039 N N . GLU A 1 129 ? -55.560 68.096 19.878 1.00 75.69 129 GLU A N 1
ATOM 1040 C CA . GLU A 1 129 ? -55.297 66.665 19.955 1.00 75.69 129 GLU A CA 1
ATOM 1041 C C . GLU A 1 129 ? -53.879 66.325 20.472 1.00 75.69 129 GLU A C 1
ATOM 1043 O O . GLU A 1 129 ? -53.614 65.160 20.761 1.00 75.69 129 GLU A O 1
ATOM 1048 N N . GLY A 1 130 ? -52.977 67.309 20.616 1.00 83.31 130 GLY A N 1
ATOM 1049 C CA . GLY A 1 130 ? -51.599 67.114 21.093 1.00 83.31 130 GLY A CA 1
ATOM 1050 C C . GLY A 1 130 ? -50.598 68.168 20.597 1.00 83.31 130 GLY A C 1
ATOM 1051 O O . GLY A 1 130 ? -50.966 69.126 19.914 1.00 83.31 130 GLY A O 1
ATOM 1052 N N . THR A 1 131 ? -49.313 67.983 20.912 1.00 83.62 131 THR A N 1
ATOM 1053 C CA . THR A 1 131 ? -48.197 68.792 20.386 1.00 83.62 131 THR A CA 1
ATOM 1054 C C . THR A 1 131 ? -47.309 67.977 19.442 1.00 83.62 131 THR A C 1
ATOM 1056 O O . THR A 1 131 ? -47.121 66.776 19.633 1.00 83.62 131 THR A O 1
ATOM 1059 N N . PHE A 1 132 ? -46.747 68.617 18.415 1.00 87.69 132 PHE A N 1
ATOM 1060 C CA . PHE A 1 132 ? -45.733 68.030 17.530 1.00 87.69 132 PHE A CA 1
ATOM 1061 C C . PHE A 1 132 ? -44.641 69.046 17.190 1.00 87.69 132 PHE A C 1
ATOM 1063 O O . PHE A 1 132 ? -44.871 70.252 17.233 1.00 87.69 132 PHE A O 1
ATOM 1070 N N . GLN A 1 133 ? -43.449 68.565 16.838 1.00 87.19 133 GLN A N 1
ATOM 1071 C CA . GLN A 1 133 ? -42.292 69.411 16.543 1.00 87.19 133 GLN A CA 1
ATOM 1072 C C . GLN A 1 133 ? -41.764 69.153 15.127 1.00 87.19 133 GLN A C 1
ATOM 1074 O O . GLN A 1 133 ? -41.817 68.027 14.633 1.00 87.19 133 GLN A O 1
ATOM 1079 N N . VAL A 1 134 ? -41.258 70.206 14.481 1.00 86.88 134 VAL A N 1
ATOM 1080 C CA . VAL A 1 134 ? -40.566 70.148 13.184 1.00 86.88 134 VAL A CA 1
ATOM 1081 C C . VAL A 1 134 ? -39.121 70.581 13.388 1.00 86.88 134 VAL A C 1
ATOM 1083 O O . VAL A 1 134 ? -38.875 71.704 13.827 1.00 86.88 134 VAL A O 1
ATOM 1086 N N . CYS A 1 135 ? -38.169 69.705 13.065 1.00 86.75 135 CYS A N 1
ATOM 1087 C CA . CYS A 1 135 ? -36.743 69.981 13.226 1.00 86.75 135 CYS A CA 1
ATOM 1088 C C . CYS A 1 135 ? -36.216 70.914 12.126 1.00 86.75 135 CYS A C 1
ATOM 1090 O O . CYS A 1 135 ? -36.578 70.799 10.956 1.00 86.75 135 CYS A O 1
ATOM 1092 N N . LEU A 1 136 ? -35.307 71.807 12.498 1.00 87.75 136 LEU A N 1
ATOM 1093 C CA . LEU A 1 136 ? -34.559 72.694 11.615 1.00 87.75 136 LEU A CA 1
ATOM 1094 C C . LEU A 1 136 ? -33.091 72.255 11.675 1.00 87.75 136 LEU A C 1
ATOM 1096 O O . LEU A 1 136 ? -32.536 72.197 12.770 1.00 87.75 136 LEU A O 1
ATOM 1100 N N . ARG A 1 137 ? -32.464 71.914 10.543 1.00 84.25 137 ARG A N 1
ATOM 1101 C CA . ARG A 1 137 ? -31.046 71.505 10.484 1.00 84.25 137 ARG A CA 1
ATOM 1102 C C . ARG A 1 137 ? -30.274 72.231 9.387 1.00 84.25 137 ARG A C 1
ATOM 1104 O O . ARG A 1 137 ? -30.814 72.459 8.311 1.00 84.25 137 ARG A O 1
ATOM 1111 N N . ALA A 1 138 ? -29.009 72.559 9.618 1.00 81.00 138 ALA A N 1
ATOM 1112 C CA . ALA A 1 138 ? -28.113 73.127 8.608 1.00 81.00 138 ALA A CA 1
ATOM 1113 C C . ALA A 1 138 ? -26.791 72.344 8.593 1.00 81.00 138 ALA A C 1
ATOM 1115 O O . ALA A 1 138 ? -26.171 72.202 9.642 1.00 81.00 138 ALA A O 1
ATOM 1116 N N . VAL A 1 139 ? -26.392 71.816 7.428 1.00 78.25 139 VAL A N 1
ATOM 1117 C CA . VAL A 1 139 ? -25.341 70.774 7.297 1.00 78.25 139 VAL A CA 1
ATOM 1118 C C . VAL A 1 139 ? -24.235 71.149 6.301 1.00 78.25 139 VAL A C 1
ATOM 1120 O O . VAL A 1 139 ? -24.427 72.038 5.464 1.00 78.25 139 VAL A O 1
ATOM 1123 N N . ILE A 1 140 ? -23.087 70.462 6.381 1.00 74.12 140 ILE A N 1
ATOM 1124 C CA . ILE A 1 140 ? -21.863 70.708 5.587 1.00 74.12 140 ILE A CA 1
ATOM 1125 C C . ILE A 1 140 ? -21.549 69.476 4.693 1.00 74.12 140 ILE A C 1
ATOM 1127 O O . ILE A 1 140 ? -21.770 68.347 5.126 1.00 74.12 140 ILE A O 1
ATOM 1131 N N . PRO A 1 141 ? -21.078 69.630 3.434 1.00 67.44 141 PRO A N 1
ATOM 1132 C CA . PRO A 1 141 ? -20.736 68.492 2.564 1.00 67.44 141 PRO A CA 1
ATOM 1133 C C . PRO A 1 141 ? -19.461 67.736 2.998 1.00 67.44 141 PRO A C 1
ATOM 1135 O O . PRO A 1 141 ? -18.506 68.357 3.451 1.00 67.44 141 PRO A O 1
ATOM 1138 N N . HIS A 1 142 ? -19.422 66.414 2.769 1.00 75.56 142 HIS A N 1
ATOM 1139 C CA . HIS A 1 142 ? -18.295 65.516 3.088 1.00 75.56 142 HIS A CA 1
ATOM 1140 C C . HIS A 1 142 ? -17.892 64.616 1.895 1.00 75.56 142 HIS A C 1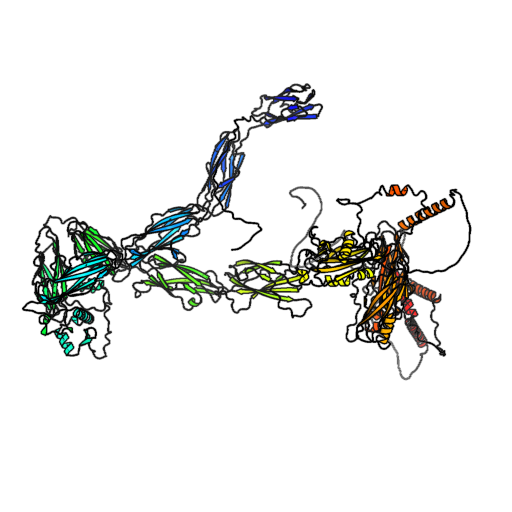
ATOM 1142 O O . HIS A 1 142 ? -18.673 64.442 0.954 1.00 75.56 142 HIS A O 1
ATOM 1148 N N . HIS A 1 143 ? -16.692 64.019 1.939 1.00 81.19 143 HIS A N 1
ATOM 1149 C CA . HIS A 1 143 ? -16.207 63.036 0.950 1.00 81.19 143 HIS A CA 1
ATOM 1150 C C . HIS A 1 143 ? -16.839 61.642 1.150 1.00 81.19 143 HIS A C 1
ATOM 1152 O O . HIS A 1 143 ? -17.291 61.311 2.246 1.00 81.19 143 HIS A O 1
ATOM 1158 N N . ALA A 1 144 ? -16.874 60.818 0.094 1.00 84.06 144 ALA A N 1
ATOM 1159 C CA . ALA A 1 144 ? -17.409 59.450 0.105 1.00 84.06 144 ALA A CA 1
ATOM 1160 C C . ALA A 1 144 ? -17.001 58.674 -1.165 1.00 84.06 144 ALA A C 1
ATOM 1162 O O . ALA A 1 144 ? -17.092 59.208 -2.275 1.00 84.06 144 ALA A O 1
ATOM 1163 N N . LEU A 1 145 ? -16.608 57.406 -1.003 1.00 86.94 145 LEU A N 1
ATOM 1164 C CA . LEU A 1 145 ? -16.348 56.450 -2.085 1.00 86.94 145 LEU A CA 1
ATOM 1165 C C . LEU A 1 145 ? -17.244 55.210 -1.931 1.00 86.94 145 LEU A C 1
ATOM 1167 O O . LEU A 1 145 ? -17.544 54.790 -0.817 1.00 86.94 145 LEU A O 1
ATOM 1171 N N . ASP A 1 146 ? -17.642 54.626 -3.057 1.00 86.81 146 ASP A N 1
ATOM 1172 C CA . ASP A 1 146 ? -18.400 53.378 -3.182 1.00 86.81 146 ASP A CA 1
ATOM 1173 C C . ASP A 1 146 ? -17.460 52.285 -3.727 1.00 86.81 146 ASP A C 1
ATOM 1175 O O . ASP A 1 146 ? -16.969 52.402 -4.854 1.00 86.81 146 ASP A O 1
ATOM 1179 N N . VAL A 1 147 ? -17.143 51.280 -2.899 1.00 88.12 147 VAL A N 1
ATOM 1180 C CA . VAL A 1 147 ? -16.148 50.212 -3.145 1.00 88.12 147 VAL A CA 1
ATOM 1181 C C . VAL A 1 147 ? -16.747 48.824 -2.853 1.00 88.12 147 VAL A C 1
ATOM 1183 O O . VAL A 1 147 ? -17.575 48.699 -1.952 1.00 88.12 147 VAL A O 1
ATOM 1186 N N . PRO A 1 148 ? -16.331 47.755 -3.560 1.00 88.38 148 PRO A N 1
ATOM 1187 C CA . PRO A 1 148 ? -16.820 46.399 -3.301 1.00 88.38 148 PRO A CA 1
ATOM 1188 C C . PRO A 1 148 ? -16.222 45.797 -2.019 1.00 88.38 148 PRO A C 1
ATOM 1190 O O . PRO A 1 148 ? -15.021 45.882 -1.795 1.00 88.38 148 PRO A O 1
ATOM 1193 N N . GLU A 1 149 ? -17.026 45.087 -1.223 1.00 86.81 149 GLU A N 1
ATOM 1194 C CA . GLU A 1 149 ? -16.581 44.496 0.055 1.00 86.81 149 GLU A CA 1
ATOM 1195 C C . GLU A 1 149 ? -15.486 43.418 -0.091 1.00 86.81 149 GLU A C 1
ATOM 1197 O O . GLU A 1 149 ? -14.669 43.217 0.808 1.00 86.81 149 GLU A O 1
ATOM 1202 N N . THR A 1 150 ? -15.466 42.663 -1.195 1.00 89.38 150 THR A N 1
ATOM 1203 C CA . THR A 1 150 ? -14.516 41.554 -1.402 1.00 89.38 150 THR A CA 1
ATOM 1204 C C . THR A 1 150 ? -14.197 41.342 -2.880 1.00 89.38 150 THR A C 1
ATOM 1206 O O . THR A 1 150 ? -15.089 41.325 -3.727 1.00 89.38 150 THR A O 1
ATOM 1209 N N . VAL A 1 151 ? -12.921 41.093 -3.181 1.00 88.94 151 VAL A N 1
ATOM 1210 C CA . VAL A 1 151 ? -12.405 40.753 -4.512 1.00 88.94 151 VAL A CA 1
ATOM 1211 C C . VAL A 1 151 ? -11.689 39.403 -4.441 1.00 88.94 151 VAL A C 1
ATOM 1213 O O . VAL A 1 151 ? -10.701 39.232 -3.726 1.00 88.94 151 VAL A O 1
ATOM 1216 N N . ILE A 1 152 ? -12.196 38.427 -5.197 1.00 89.81 152 ILE A N 1
ATOM 1217 C CA . ILE A 1 152 ? -11.625 37.077 -5.289 1.00 89.81 152 ILE A CA 1
ATOM 1218 C C . ILE A 1 152 ? -10.741 36.997 -6.533 1.00 89.81 152 ILE A C 1
ATOM 1220 O O . ILE A 1 152 ? -11.155 37.373 -7.632 1.00 89.81 152 ILE A O 1
ATOM 1224 N N . LEU A 1 153 ? -9.522 36.495 -6.359 1.00 88.31 153 LEU A N 1
ATOM 1225 C CA . LEU A 1 153 ? -8.549 36.318 -7.426 1.00 88.31 153 LEU A CA 1
ATOM 1226 C C . LEU A 1 153 ? -8.578 34.880 -7.974 1.00 88.31 153 LEU A C 1
ATOM 1228 O O . LEU A 1 153 ? -8.867 33.943 -7.222 1.00 88.31 153 LEU A O 1
ATOM 1232 N N . PRO A 1 154 ? -8.250 34.673 -9.265 1.00 85.69 154 PRO A N 1
ATOM 1233 C CA . PRO A 1 154 ? -8.072 33.336 -9.823 1.00 85.69 154 PRO A CA 1
ATOM 1234 C C . PRO A 1 154 ? -7.013 32.525 -9.051 1.00 85.69 154 PRO A C 1
ATOM 1236 O O . PRO A 1 154 ? -6.026 33.102 -8.589 1.00 85.69 154 PRO A O 1
ATOM 1239 N N . PRO A 1 155 ? -7.160 31.190 -8.937 1.00 84.81 155 PRO A N 1
ATOM 1240 C CA . PRO A 1 155 ? -6.112 30.339 -8.384 1.00 84.81 155 PRO A CA 1
ATOM 1241 C C . PRO A 1 155 ? -4.798 30.472 -9.166 1.00 84.81 155 PRO A C 1
ATOM 1243 O O . PRO A 1 155 ? -4.783 30.332 -10.389 1.00 84.81 155 PRO A O 1
ATOM 1246 N N . CYS A 1 156 ? -3.697 30.705 -8.454 1.00 85.50 156 CYS A N 1
ATOM 1247 C CA . CYS A 1 156 ? -2.367 30.929 -9.017 1.00 85.50 156 CYS A CA 1
ATOM 1248 C C . CYS A 1 156 ? -1.403 29.799 -8.620 1.00 85.50 156 CYS A C 1
ATOM 1250 O O . CYS A 1 156 ? -1.541 29.200 -7.550 1.00 85.50 156 CYS A O 1
ATOM 1252 N N . ALA A 1 157 ? -0.412 29.506 -9.461 1.00 84.56 157 ALA A N 1
ATOM 1253 C CA . ALA A 1 157 ? 0.702 28.653 -9.065 1.00 84.56 157 ALA A CA 1
ATOM 1254 C C . ALA A 1 157 ? 1.676 29.430 -8.157 1.00 84.56 157 ALA A C 1
ATOM 1256 O O . ALA A 1 157 ? 1.891 30.630 -8.338 1.00 84.56 157 ALA A O 1
ATOM 1257 N N . ALA A 1 158 ? 2.292 28.749 -7.190 1.00 84.06 158 ALA A N 1
ATOM 1258 C CA . ALA A 1 158 ? 3.385 29.327 -6.413 1.00 84.06 158 ALA A CA 1
ATOM 1259 C C . ALA A 1 158 ? 4.519 29.787 -7.354 1.00 84.06 158 ALA A C 1
ATOM 1261 O O . ALA A 1 158 ? 4.853 29.093 -8.312 1.00 84.06 158 ALA A O 1
ATOM 1262 N N . GLN A 1 159 ? 5.103 30.956 -7.073 1.00 82.75 159 GLN A N 1
ATOM 1263 C CA . GLN A 1 159 ? 6.092 31.656 -7.910 1.00 82.75 159 GLN A CA 1
ATOM 1264 C C . GLN A 1 159 ? 5.569 32.179 -9.267 1.00 82.75 159 GLN A C 1
ATOM 1266 O O . GLN A 1 159 ? 6.369 32.600 -10.101 1.00 82.75 159 GLN A O 1
ATOM 1271 N N . GLN A 1 160 ? 4.250 32.217 -9.492 1.00 83.12 160 GLN A N 1
ATOM 1272 C CA . GLN A 1 160 ? 3.639 32.839 -10.677 1.00 83.12 160 GLN A CA 1
ATOM 1273 C C . GLN A 1 160 ? 2.793 34.072 -10.327 1.00 83.12 160 GLN A C 1
ATOM 1275 O O . GLN A 1 160 ? 2.619 34.406 -9.155 1.00 83.12 160 GLN A O 1
ATOM 1280 N N . CYS A 1 161 ? 2.285 34.772 -11.347 1.00 86.12 161 CYS A N 1
ATOM 1281 C CA . CYS A 1 161 ? 1.371 35.900 -11.185 1.00 86.12 161 CYS A CA 1
ATOM 1282 C C . CYS A 1 161 ? -0.033 35.596 -11.730 1.00 86.12 161 CYS A C 1
ATOM 1284 O O . CYS A 1 161 ? -0.212 34.867 -12.704 1.00 86.12 161 CYS A O 1
ATOM 1286 N N . SER A 1 162 ? -1.040 36.197 -11.103 1.00 87.12 162 SER A N 1
ATOM 1287 C CA . SER A 1 162 ? -2.414 36.248 -11.609 1.00 87.12 162 SER A CA 1
ATOM 1288 C C . SER A 1 162 ? -2.983 37.646 -11.383 1.00 87.12 162 SER A C 1
ATOM 1290 O O . SER A 1 162 ? -2.517 38.366 -10.499 1.00 87.12 162 SER A O 1
ATOM 1292 N N . GLN A 1 163 ? -3.973 38.039 -12.186 1.00 90.44 163 GLN A N 1
ATOM 1293 C CA . GLN A 1 163 ? -4.572 39.370 -12.117 1.00 90.44 163 GLN A CA 1
ATOM 1294 C C . GLN A 1 163 ? -6.100 39.324 -12.203 1.00 90.44 163 GLN A C 1
ATOM 1296 O O . GLN A 1 163 ? -6.674 38.487 -12.901 1.00 90.44 163 GLN A O 1
ATOM 1301 N N . THR A 1 164 ? -6.753 40.253 -11.510 1.00 90.62 164 THR A N 1
ATOM 1302 C CA . THR A 1 164 ? -8.192 40.544 -11.613 1.00 90.62 164 THR A CA 1
ATOM 1303 C C . THR A 1 164 ? -8.411 42.058 -11.567 1.00 90.62 164 THR A C 1
ATOM 1305 O O . THR A 1 164 ? -7.469 42.808 -11.326 1.00 90.62 164 THR A O 1
ATOM 1308 N N . SER A 1 165 ? -9.629 42.548 -11.797 1.00 90.75 165 SER A N 1
ATOM 1309 C CA . SER A 1 165 ? -9.919 43.985 -11.692 1.00 90.75 165 SER A CA 1
ATOM 1310 C C . SER A 1 165 ? -11.320 44.269 -11.174 1.00 90.75 165 SER A C 1
ATOM 1312 O O . SER A 1 165 ? -12.265 43.614 -11.610 1.00 90.75 165 SER A O 1
ATOM 1314 N N . PHE A 1 166 ? -11.450 45.300 -10.344 1.00 91.62 166 PHE A N 1
ATOM 1315 C CA . PHE A 1 166 ? -12.719 45.814 -9.830 1.00 91.62 166 PHE A CA 1
ATOM 1316 C C . PHE A 1 166 ? -12.889 47.301 -10.172 1.00 91.62 166 PHE A C 1
ATOM 1318 O O . PHE A 1 166 ? -11.965 47.937 -10.685 1.00 91.62 166 PHE A O 1
ATOM 1325 N N . PHE A 1 167 ? -14.077 47.842 -9.913 1.00 89.81 167 PHE A N 1
ATOM 1326 C CA . PHE A 1 167 ? -14.394 49.257 -10.101 1.00 89.81 167 PHE A CA 1
ATOM 1327 C C . PHE A 1 167 ? -14.826 49.886 -8.774 1.00 89.81 167 PHE A C 1
ATOM 1329 O O . PHE A 1 167 ? -15.342 49.186 -7.902 1.00 89.81 167 PHE A O 1
ATOM 1336 N N . PHE A 1 168 ? -14.608 51.192 -8.626 1.00 90.06 168 PHE A N 1
ATOM 1337 C CA . PHE A 1 168 ? -15.082 51.983 -7.489 1.00 90.06 168 PHE A CA 1
ATOM 1338 C C . PHE A 1 168 ? -15.416 53.416 -7.917 1.00 90.06 168 PHE A C 1
ATOM 1340 O O . PHE A 1 168 ? -14.882 53.907 -8.915 1.00 90.06 168 PHE A O 1
ATOM 1347 N N . ARG A 1 169 ? -16.307 54.088 -7.181 1.00 89.06 169 ARG A N 1
ATOM 1348 C CA . ARG A 1 169 ? -16.930 55.349 -7.614 1.00 89.06 169 ARG A CA 1
ATOM 1349 C C . ARG A 1 169 ? -16.916 56.425 -6.531 1.00 89.06 169 ARG A C 1
ATOM 1351 O O . ARG A 1 169 ? -17.154 56.129 -5.367 1.00 89.06 169 ARG A O 1
ATOM 1358 N N . ASN A 1 170 ? -16.720 57.689 -6.903 1.00 88.38 170 ASN A N 1
ATOM 1359 C CA . ASN A 1 170 ? -16.947 58.814 -5.990 1.00 88.38 170 ASN A CA 1
ATOM 1360 C C . ASN A 1 170 ? -18.454 59.078 -5.836 1.00 88.38 170 ASN A C 1
ATOM 1362 O O . ASN A 1 170 ? -19.121 59.511 -6.779 1.00 88.38 170 ASN A O 1
ATOM 1366 N N . SER A 1 171 ? -18.986 58.805 -4.644 1.00 84.62 171 SER A N 1
ATOM 1367 C CA . SER A 1 171 ? -20.400 58.972 -4.290 1.00 84.62 171 SER A CA 1
ATOM 1368 C C . SER A 1 171 ? -20.701 60.322 -3.623 1.00 84.62 171 SER A C 1
ATOM 1370 O O . SER A 1 171 ? -21.868 60.655 -3.405 1.00 84.62 171 SER A O 1
ATOM 1372 N N . SER A 1 172 ? -19.675 61.129 -3.342 1.00 81.44 172 SER A N 1
ATOM 1373 C CA . SER A 1 172 ? -19.829 62.478 -2.798 1.00 81.44 172 SER A CA 1
ATOM 1374 C C . SER A 1 172 ? -20.059 63.550 -3.863 1.00 81.44 172 SER A C 1
ATOM 1376 O O . SER A 1 172 ? -19.906 63.339 -5.066 1.00 81.44 172 SER A O 1
ATOM 1378 N N . LYS A 1 173 ? -20.399 64.753 -3.388 1.00 74.56 173 LYS A N 1
ATOM 1379 C CA . LYS A 1 173 ? -20.460 65.975 -4.201 1.00 74.56 173 LYS A CA 1
ATOM 1380 C C . LYS A 1 173 ? -19.122 66.737 -4.242 1.00 74.56 173 LYS A C 1
ATOM 1382 O O . LYS A 1 173 ? -19.077 67.817 -4.825 1.00 74.56 173 LYS A O 1
ATOM 1387 N N . LEU A 1 174 ? -18.062 66.205 -3.624 1.00 78.25 174 LEU A N 1
ATOM 1388 C CA . LEU A 1 174 ? -16.724 66.801 -3.573 1.00 78.25 174 LEU A CA 1
ATOM 1389 C C . LEU A 1 174 ? -15.774 66.059 -4.519 1.00 78.25 174 LEU A C 1
ATOM 1391 O O . LEU A 1 174 ? -15.867 64.841 -4.686 1.00 78.25 174 LEU A O 1
ATOM 1395 N N . GLN A 1 175 ? -14.839 66.779 -5.136 1.00 84.38 175 GLN A N 1
ATOM 1396 C CA . GLN A 1 175 ? -13.725 66.141 -5.836 1.00 84.38 175 GLN A CA 1
ATOM 1397 C C . GLN A 1 175 ? -12.871 65.409 -4.792 1.00 84.38 175 GLN A C 1
ATOM 1399 O O . GLN A 1 175 ? -12.580 65.969 -3.744 1.00 84.38 175 GLN A O 1
ATOM 1404 N N . THR A 1 176 ? -12.543 64.139 -5.025 1.00 86.06 176 THR A N 1
ATOM 1405 C CA . THR A 1 176 ? -11.971 63.272 -3.985 1.00 86.06 176 THR A CA 1
ATOM 1406 C C . THR A 1 176 ? -10.694 62.616 -4.495 1.00 86.06 176 THR A C 1
ATOM 1408 O O . THR A 1 176 ? -10.725 61.827 -5.441 1.00 86.06 176 THR A O 1
ATOM 1411 N N . VAL A 1 177 ? -9.562 62.957 -3.877 1.00 88.25 177 VAL A N 1
ATOM 1412 C CA . VAL A 1 177 ? -8.272 62.272 -4.066 1.00 88.25 177 VAL A CA 1
ATOM 1413 C C . VAL A 1 177 ? -8.317 60.926 -3.337 1.00 88.25 177 VAL A C 1
ATOM 1415 O O . VAL A 1 177 ? -8.962 60.822 -2.294 1.00 88.25 177 VAL A O 1
ATOM 1418 N N . PHE A 1 178 ? -7.669 59.894 -3.885 1.00 91.00 178 PHE A N 1
ATOM 1419 C CA . PHE A 1 178 ? -7.611 58.550 -3.302 1.00 91.00 178 PHE A CA 1
ATOM 1420 C C . PHE A 1 178 ? -6.195 57.951 -3.342 1.00 91.00 178 PHE A C 1
ATOM 1422 O O . PHE A 1 178 ? -5.417 58.217 -4.265 1.00 91.00 178 PHE A O 1
ATOM 1429 N N . ARG A 1 179 ? -5.880 57.091 -2.364 1.00 91.38 179 ARG A N 1
ATOM 1430 C CA . ARG A 1 179 ? -4.657 56.276 -2.305 1.00 91.38 179 ARG A CA 1
ATOM 1431 C C . ARG A 1 179 ? -4.907 54.898 -1.699 1.00 91.38 179 ARG A C 1
ATOM 1433 O O . ARG A 1 179 ? -5.395 54.811 -0.577 1.00 91.38 179 ARG A O 1
ATOM 1440 N N . TRP A 1 180 ? -4.520 53.845 -2.411 1.00 91.62 180 TRP A N 1
ATOM 1441 C CA . TRP A 1 180 ? -4.565 52.451 -1.966 1.00 91.62 180 TRP A CA 1
ATOM 1442 C C . TRP A 1 180 ? -3.285 52.024 -1.238 1.00 91.62 180 TRP A C 1
ATOM 1444 O O . TRP A 1 180 ? -2.181 52.391 -1.629 1.00 91.62 180 TRP A O 1
ATOM 1454 N N . PHE A 1 181 ? -3.448 51.181 -0.222 1.00 90.94 181 PHE A N 1
ATOM 1455 C CA . PHE A 1 181 ? -2.392 50.506 0.527 1.00 90.94 181 PHE A CA 1
ATOM 1456 C C . PHE A 1 181 ? -2.755 49.024 0.670 1.00 90.94 181 PHE A C 1
ATOM 1458 O O . PHE A 1 181 ? -3.884 48.695 1.038 1.00 90.94 181 PHE A O 1
ATOM 1465 N N . VAL A 1 182 ? -1.811 48.127 0.384 1.00 89.75 182 VAL A N 1
ATOM 1466 C CA . VAL A 1 182 ? -1.983 46.673 0.518 1.00 89.75 182 VAL A CA 1
ATOM 1467 C C . VAL A 1 182 ? -0.640 46.014 0.832 1.00 89.75 182 VAL A C 1
ATOM 1469 O O . VAL A 1 182 ? 0.397 46.477 0.354 1.00 89.75 182 VAL A O 1
ATOM 1472 N N . ASP A 1 183 ? -0.662 44.922 1.592 1.00 88.00 183 ASP A N 1
ATOM 1473 C CA . ASP A 1 183 ? 0.531 44.118 1.853 1.00 88.00 183 ASP A CA 1
ATOM 1474 C C . ASP A 1 183 ? 0.821 43.107 0.719 1.00 88.00 183 ASP A C 1
ATOM 1476 O O . ASP A 1 183 ? -0.106 42.538 0.121 1.00 88.00 183 ASP A O 1
ATOM 1480 N N . PRO A 1 184 ? 2.105 42.805 0.434 1.00 84.56 184 PRO A N 1
ATOM 1481 C CA . PRO A 1 184 ? 2.487 41.688 -0.427 1.00 84.56 184 PRO A CA 1
ATOM 1482 C C . PRO A 1 184 ? 1.871 40.362 0.061 1.00 84.56 184 PRO A C 1
ATOM 1484 O O . PRO A 1 184 ? 1.805 40.129 1.267 1.00 84.56 184 PRO A O 1
ATOM 1487 N N . PRO A 1 185 ? 1.461 39.440 -0.832 1.00 88.50 185 PRO A N 1
ATOM 1488 C CA . PRO A 1 185 ? 1.827 39.335 -2.248 1.00 88.50 185 PRO A CA 1
ATOM 1489 C C . PRO A 1 185 ? 0.869 40.030 -3.236 1.00 88.50 185 PRO A C 1
ATOM 1491 O O . PRO A 1 185 ? 0.886 39.682 -4.420 1.00 88.50 185 PRO A O 1
ATOM 1494 N N . PHE A 1 186 ? 0.018 40.952 -2.778 1.00 91.56 186 PHE A N 1
ATOM 1495 C CA . PHE A 1 186 ? -0.905 41.697 -3.638 1.00 91.56 186 PHE A CA 1
ATOM 1496 C C . PHE A 1 186 ? -0.325 43.055 -4.063 1.00 91.56 186 PHE A C 1
ATOM 1498 O O . PHE A 1 186 ? 0.469 43.651 -3.340 1.00 91.56 186 PHE A O 1
ATOM 1505 N N . GLN A 1 187 ? -0.741 43.560 -5.226 1.00 91.00 187 GLN A N 1
ATOM 1506 C CA . GLN A 1 187 ? -0.400 44.899 -5.715 1.00 91.00 187 GLN A CA 1
ATOM 1507 C C . GLN A 1 187 ? -1.591 45.502 -6.476 1.00 91.00 187 GLN A C 1
ATOM 1509 O O . GLN A 1 187 ? -2.180 44.828 -7.320 1.00 91.00 187 GLN A O 1
ATOM 1514 N N . LEU A 1 188 ? -1.955 46.757 -6.185 1.00 90.88 188 LEU A N 1
ATOM 1515 C CA . LEU A 1 188 ? -3.046 47.477 -6.860 1.00 90.88 188 LEU A CA 1
ATOM 1516 C C . LEU A 1 188 ? -2.491 48.490 -7.872 1.00 90.88 188 LEU A C 1
ATOM 1518 O O . LEU A 1 188 ? -1.469 49.129 -7.630 1.00 90.88 188 LEU A O 1
ATOM 1522 N N . SER A 1 189 ? -3.189 48.663 -8.996 1.00 89.62 189 SER A N 1
ATOM 1523 C CA . SER A 1 189 ? -2.881 49.679 -10.007 1.00 89.62 189 SER A CA 1
ATOM 1524 C C . SER A 1 189 ? -4.168 50.271 -10.607 1.00 89.62 189 SER A C 1
ATOM 1526 O O . SER A 1 189 ? -4.995 49.496 -11.099 1.00 89.62 189 SER A O 1
ATOM 1528 N N . PRO A 1 190 ? -4.365 51.606 -10.601 1.00 89.19 190 PRO A N 1
ATOM 1529 C CA . PRO A 1 190 ? -3.472 52.632 -10.050 1.00 89.19 190 PRO A CA 1
ATOM 1530 C C . PRO A 1 190 ? -3.479 52.671 -8.509 1.00 89.19 190 PRO A C 1
ATOM 1532 O O . PRO A 1 190 ? -4.513 52.457 -7.881 1.00 89.19 190 PRO A O 1
ATOM 1535 N N . GLU A 1 191 ? -2.329 52.981 -7.900 1.00 88.69 191 GLU A N 1
ATOM 1536 C CA . GLU A 1 191 ? -2.211 53.157 -6.440 1.00 88.69 191 GLU A CA 1
ATOM 1537 C C . GLU A 1 191 ? -2.866 54.470 -5.974 1.00 88.69 191 GLU A C 1
ATOM 1539 O O . GLU A 1 191 ? -3.525 54.501 -4.939 1.00 88.69 191 GLU A O 1
ATOM 1544 N N . THR A 1 192 ? -2.725 55.550 -6.746 1.00 89.81 192 THR A N 1
ATOM 1545 C CA . THR A 1 192 ? -3.254 56.886 -6.432 1.00 89.81 192 THR A CA 1
ATOM 1546 C C . THR A 1 192 ? -4.032 57.481 -7.601 1.00 89.81 192 THR A C 1
ATOM 1548 O O . THR A 1 192 ? -3.807 57.134 -8.762 1.00 89.81 192 THR A O 1
ATOM 1551 N N . GLY A 1 193 ? -4.933 58.415 -7.303 1.00 87.75 193 GLY A N 1
ATOM 1552 C CA . GLY A 1 193 ? -5.644 59.189 -8.316 1.00 87.75 193 GLY A CA 1
ATOM 1553 C C . GLY A 1 193 ? -6.638 60.179 -7.718 1.00 87.75 193 GLY A C 1
ATOM 1554 O O . GLY A 1 193 ? -6.649 60.425 -6.513 1.00 87.75 193 GLY A O 1
ATOM 1555 N N . GLN A 1 194 ? -7.478 60.756 -8.572 1.00 88.00 194 GLN A N 1
ATOM 1556 C CA . GLN A 1 194 ? -8.489 61.743 -8.200 1.00 88.00 194 GLN A CA 1
ATOM 1557 C C . GLN A 1 194 ? -9.780 61.450 -8.966 1.00 88.00 194 GLN A C 1
ATOM 1559 O O . GLN A 1 194 ? -9.725 61.166 -10.160 1.00 88.00 194 GLN A O 1
ATOM 1564 N N . LEU A 1 195 ? -10.924 61.502 -8.281 1.00 87.19 195 LEU A N 1
ATOM 1565 C CA . LEU A 1 195 ? -12.244 61.255 -8.862 1.00 87.19 195 LEU A CA 1
ATOM 1566 C C . LEU A 1 195 ? -13.152 62.463 -8.685 1.00 87.19 195 LEU A C 1
ATOM 1568 O O . LEU A 1 195 ? -13.355 62.961 -7.573 1.00 87.19 195 LEU A O 1
ATOM 1572 N N . ASN A 1 196 ? -13.756 62.903 -9.780 1.00 86.94 196 ASN A N 1
ATOM 1573 C CA . ASN A 1 196 ? -14.787 63.929 -9.768 1.00 86.94 196 ASN A CA 1
ATOM 1574 C C . ASN A 1 196 ? -16.112 63.365 -9.210 1.00 86.94 196 ASN A C 1
ATOM 1576 O O . ASN A 1 196 ? -16.314 62.147 -9.218 1.00 86.94 196 ASN A O 1
ATOM 1580 N N . PRO A 1 197 ? -17.033 64.214 -8.719 1.00 83.56 197 PRO A N 1
ATOM 1581 C CA . PRO A 1 197 ? -18.340 63.776 -8.227 1.00 83.56 197 PRO A CA 1
ATOM 1582 C C . PRO A 1 197 ? -19.081 62.871 -9.223 1.00 83.56 197 PRO A C 1
ATOM 1584 O O . PRO A 1 197 ? -19.430 63.292 -10.326 1.00 83.56 197 PRO A O 1
ATOM 1587 N N . GLY A 1 198 ? -19.336 61.620 -8.832 1.00 80.50 198 GLY A N 1
ATOM 1588 C CA . GLY A 1 198 ? -20.013 60.623 -9.660 1.00 80.50 198 GLY A CA 1
ATOM 1589 C C . GLY A 1 198 ? -19.139 59.860 -10.666 1.00 80.50 198 GLY A C 1
ATOM 1590 O O . GLY A 1 198 ? -19.708 59.049 -11.401 1.00 80.50 198 GLY A O 1
ATOM 1591 N N . GLU A 1 199 ? -17.821 60.076 -10.704 1.00 87.25 199 GLU A N 1
ATOM 1592 C CA . GLU A 1 199 ? -16.855 59.377 -11.574 1.00 87.25 199 GLU A CA 1
ATOM 1593 C C . GLU A 1 199 ? -16.452 57.994 -11.024 1.00 87.25 199 GLU A C 1
ATOM 1595 O O . GLU A 1 199 ? -16.398 57.796 -9.809 1.00 87.25 199 GLU A O 1
ATOM 1600 N N . GLU A 1 200 ? -16.175 57.039 -11.919 1.00 87.25 200 GLU A N 1
ATOM 1601 C CA . GLU A 1 200 ? -15.844 55.636 -11.622 1.00 87.25 200 GLU A CA 1
ATOM 1602 C C . GLU A 1 200 ? -14.459 55.266 -12.183 1.00 87.25 200 GLU A C 1
ATOM 1604 O O . GLU A 1 200 ? -14.118 55.636 -13.306 1.00 87.25 200 GLU A O 1
ATOM 1609 N N . CYS A 1 201 ? -13.664 54.515 -11.416 1.00 88.38 201 CYS A N 1
ATOM 1610 C CA . CYS A 1 201 ? -12.305 54.105 -11.768 1.00 88.38 201 CYS A CA 1
ATOM 1611 C C . CYS A 1 201 ? -12.124 52.589 -11.672 1.00 88.38 201 CYS A C 1
ATOM 1613 O O . CYS A 1 201 ? -12.676 51.939 -10.785 1.00 88.38 201 CYS A O 1
ATOM 1615 N N . ARG A 1 202 ? -11.322 52.029 -12.586 1.00 91.25 202 ARG A N 1
ATOM 1616 C CA . ARG A 1 202 ? -10.966 50.607 -12.629 1.00 91.25 202 ARG A CA 1
ATOM 1617 C C . ARG A 1 202 ? -9.615 50.376 -11.960 1.00 91.25 202 ARG A C 1
ATOM 1619 O O . ARG A 1 202 ? -8.613 50.930 -12.403 1.00 91.25 202 ARG A O 1
ATOM 1626 N N . VAL A 1 203 ? -9.577 49.483 -10.977 1.00 90.81 203 VAL A N 1
ATOM 1627 C CA . VAL A 1 203 ? -8.349 49.055 -10.296 1.00 90.81 203 VAL A CA 1
ATOM 1628 C C . VAL A 1 203 ? -8.045 47.608 -10.656 1.00 90.81 203 VAL A C 1
ATOM 1630 O O . VAL A 1 203 ? -8.914 46.739 -10.583 1.00 90.81 203 VAL A O 1
ATOM 1633 N N . THR A 1 204 ? -6.804 47.343 -11.050 1.00 92.25 204 THR A N 1
ATOM 1634 C CA . THR A 1 204 ? -6.278 45.997 -11.305 1.00 92.25 204 THR A CA 1
ATOM 1635 C C . THR A 1 204 ? -5.517 45.519 -10.074 1.00 92.25 204 THR A C 1
ATOM 1637 O O . THR A 1 204 ? -4.693 46.258 -9.540 1.00 92.25 204 THR A O 1
ATOM 1640 N N . VAL A 1 205 ? -5.795 44.294 -9.632 1.00 92.25 205 VAL A N 1
ATOM 1641 C CA . VAL A 1 205 ? -5.110 43.614 -8.529 1.00 92.25 205 VAL A CA 1
ATOM 1642 C C . VAL A 1 205 ? -4.238 42.512 -9.120 1.00 92.25 205 VAL A C 1
ATOM 1644 O O . VAL A 1 205 ? -4.764 41.586 -9.738 1.00 92.25 205 VAL A O 1
ATOM 1647 N N . GLU A 1 206 ? -2.927 42.598 -8.920 1.00 91.94 206 GLU A N 1
ATOM 1648 C CA . GLU A 1 206 ? -1.961 41.541 -9.228 1.00 91.94 206 GLU A CA 1
ATOM 1649 C C . GLU A 1 206 ? -1.614 40.745 -7.956 1.00 91.94 206 GLU A C 1
ATOM 1651 O O . GLU A 1 206 ? -1.544 41.309 -6.865 1.00 91.94 206 GLU A O 1
ATOM 1656 N N . PHE A 1 207 ? -1.401 39.432 -8.084 1.00 91.62 207 PHE A N 1
ATOM 1657 C CA . PHE A 1 207 ? -1.084 38.517 -6.982 1.00 91.62 207 PHE A CA 1
ATOM 1658 C C . PHE A 1 207 ? 0.064 37.578 -7.347 1.00 91.62 207 PHE A C 1
ATOM 1660 O O . PHE A 1 207 ? -0.048 36.809 -8.304 1.00 91.62 207 PHE A O 1
ATOM 1667 N N . ARG A 1 208 ? 1.155 37.648 -6.568 1.00 89.38 208 ARG A N 1
ATOM 1668 C CA . ARG A 1 208 ? 2.432 36.937 -6.793 1.00 89.38 208 ARG A CA 1
ATOM 1669 C C . ARG A 1 208 ? 2.851 36.064 -5.590 1.00 89.38 208 ARG A C 1
ATOM 1671 O O . ARG A 1 208 ? 3.810 36.404 -4.888 1.00 89.38 208 ARG A O 1
ATOM 1678 N N . PRO A 1 209 ? 2.131 34.970 -5.285 1.00 88.00 209 PRO A N 1
ATOM 1679 C CA . PRO A 1 209 ? 2.394 34.143 -4.106 1.00 88.00 209 PRO A CA 1
ATOM 1680 C C . PRO A 1 209 ? 3.724 33.381 -4.191 1.00 88.00 209 PRO A C 1
ATOM 1682 O O . PRO A 1 209 ? 4.084 32.842 -5.234 1.00 88.00 209 PRO A O 1
ATOM 1685 N N . GLN A 1 210 ? 4.426 33.259 -3.062 1.00 85.25 210 GLN A N 1
ATOM 1686 C CA . GLN A 1 210 ? 5.681 32.491 -2.963 1.00 85.25 210 GLN A CA 1
ATOM 1687 C C . GLN A 1 210 ? 5.476 31.032 -2.521 1.00 85.25 210 GLN A C 1
ATOM 1689 O O . GLN A 1 210 ? 6.326 30.185 -2.779 1.00 85.25 210 GLN A O 1
ATOM 1694 N N . GLN A 1 211 ? 4.359 30.727 -1.852 1.00 83.88 211 GLN A N 1
ATOM 1695 C CA . GLN A 1 211 ? 4.050 29.408 -1.287 1.00 83.88 211 GLN A CA 1
ATOM 1696 C C . GLN A 1 211 ? 2.603 29.007 -1.599 1.00 83.88 211 GLN A C 1
ATOM 1698 O O . GLN A 1 211 ? 1.783 29.850 -1.968 1.00 83.88 211 GLN A O 1
ATOM 1703 N N . ALA A 1 212 ? 2.281 27.721 -1.462 1.00 84.06 212 ALA A N 1
ATOM 1704 C CA . ALA A 1 212 ? 0.952 27.161 -1.716 1.00 84.06 212 ALA A CA 1
ATOM 1705 C C . ALA A 1 212 ? 0.004 27.356 -0.515 1.00 84.06 212 ALA A C 1
ATOM 1707 O O . ALA A 1 212 ? -0.216 26.437 0.271 1.00 84.06 212 ALA A O 1
ATOM 1708 N N . LEU A 1 213 ? -0.524 28.571 -0.354 1.00 86.50 213 LEU A N 1
ATOM 1709 C CA . LEU A 1 213 ? -1.379 28.972 0.768 1.00 86.50 213 LEU A CA 1
ATOM 1710 C C . LEU A 1 213 ? -2.666 29.671 0.300 1.00 86.50 213 LEU A C 1
ATOM 1712 O O . LEU A 1 213 ? -2.775 30.136 -0.839 1.00 86.50 213 LEU A O 1
ATOM 1716 N N . VAL A 1 214 ? -3.633 29.789 1.212 1.00 88.38 214 VAL A N 1
ATOM 1717 C CA . VAL A 1 214 ? -4.757 30.726 1.080 1.00 88.38 214 VAL A CA 1
ATOM 1718 C C . VAL A 1 214 ? -4.297 32.083 1.607 1.00 88.38 214 VAL A C 1
ATOM 1720 O O . VAL A 1 214 ? -3.972 32.209 2.784 1.00 88.38 214 VAL A O 1
ATOM 1723 N N . TYR A 1 215 ? -4.266 33.091 0.742 1.00 86.62 215 TYR A N 1
ATOM 1724 C CA . TYR A 1 215 ? -3.885 34.457 1.086 1.00 86.62 215 TYR A CA 1
ATOM 1725 C C . TYR A 1 215 ? -5.136 35.323 1.231 1.00 86.62 215 TYR A C 1
ATOM 1727 O O . TYR A 1 215 ? -5.971 35.379 0.325 1.00 86.62 215 TYR A O 1
ATOM 1735 N N . GLN A 1 216 ? -5.244 36.024 2.356 1.00 89.38 216 GLN A N 1
ATOM 1736 C CA . GLN A 1 216 ? -6.281 37.017 2.617 1.00 89.38 216 GLN A CA 1
ATOM 1737 C C . GLN A 1 216 ? -5.610 38.295 3.128 1.00 89.38 216 GLN A C 1
ATOM 1739 O O . GLN A 1 216 ? -4.849 38.229 4.088 1.00 89.38 216 GLN A O 1
ATOM 1744 N N . ALA A 1 217 ? -5.878 39.431 2.484 1.00 88.94 217 ALA A N 1
ATOM 1745 C CA . ALA A 1 217 ? -5.323 40.734 2.855 1.00 88.94 217 ALA A CA 1
ATOM 1746 C C . ALA A 1 217 ? -6.378 41.833 2.688 1.00 88.94 217 ALA A C 1
ATOM 1748 O O . ALA A 1 217 ? -7.243 41.742 1.818 1.00 88.94 217 ALA A O 1
ATOM 1749 N N . GLU A 1 218 ? -6.304 42.872 3.511 1.00 89.44 218 GLU A N 1
ATOM 1750 C CA . GLU A 1 218 ? -7.206 44.020 3.454 1.00 89.44 218 GLU A CA 1
ATOM 1751 C C . GLU A 1 218 ? -6.519 45.162 2.696 1.00 89.44 218 GLU A C 1
ATOM 1753 O O . GLU A 1 218 ? -5.510 45.702 3.146 1.00 89.44 218 GLU A O 1
ATOM 1758 N N . ALA A 1 219 ? -7.038 45.513 1.518 1.00 89.75 219 ALA A N 1
ATOM 1759 C CA . ALA A 1 219 ? -6.575 46.675 0.771 1.00 89.75 219 ALA A CA 1
ATOM 1760 C C . ALA A 1 219 ? -7.327 47.909 1.278 1.00 89.75 219 ALA A C 1
ATOM 1762 O O . ALA A 1 219 ? -8.537 48.021 1.080 1.00 89.75 219 ALA A O 1
ATOM 1763 N N . SER A 1 220 ? -6.626 48.832 1.934 1.00 89.75 220 SER A N 1
ATOM 1764 C CA . SER A 1 220 ? -7.221 50.055 2.480 1.00 89.75 220 SER A CA 1
ATOM 1765 C C . SER A 1 220 ? -7.023 51.233 1.528 1.00 89.75 220 SER A C 1
ATOM 1767 O O . SER A 1 220 ? -5.949 51.414 0.960 1.00 89.75 220 SER A O 1
ATOM 1769 N N . CYS A 1 221 ? -8.060 52.043 1.339 1.00 88.56 221 CYS A N 1
ATOM 1770 C CA . CYS A 1 221 ? -8.023 53.257 0.538 1.00 88.56 221 CYS A CA 1
ATOM 1771 C C . CYS A 1 221 ? -8.253 54.474 1.435 1.00 88.56 221 CYS A C 1
ATOM 1773 O O . CYS A 1 221 ? -9.330 54.611 2.017 1.00 88.56 221 CYS A O 1
ATOM 1775 N N . ALA A 1 222 ? -7.255 55.353 1.539 1.00 89.00 222 ALA A N 1
ATOM 1776 C CA . ALA A 1 222 ? -7.404 56.672 2.147 1.00 89.00 222 ALA A CA 1
ATOM 1777 C C . ALA A 1 222 ? -7.889 57.673 1.091 1.00 89.00 222 ALA A C 1
ATOM 1779 O O . ALA A 1 222 ? -7.383 57.671 -0.035 1.00 89.00 222 ALA A O 1
ATOM 1780 N N . PHE A 1 223 ? -8.860 58.516 1.437 1.00 88.56 223 PHE A N 1
ATOM 1781 C CA . PHE A 1 223 ? -9.474 59.460 0.509 1.00 88.56 223 PHE A CA 1
ATOM 1782 C C . PHE A 1 223 ? -9.972 60.747 1.183 1.00 88.56 223 PHE A C 1
ATOM 1784 O O . PHE A 1 223 ? -10.180 60.798 2.396 1.00 88.56 223 PHE A O 1
ATOM 1791 N N . GLY A 1 224 ? -10.169 61.785 0.370 1.00 82.88 224 GLY A N 1
ATOM 1792 C CA . GLY A 1 224 ? -10.453 63.157 0.810 1.00 82.88 224 GLY A CA 1
ATOM 1793 C C . GLY A 1 224 ? -9.227 64.062 0.689 1.00 82.88 224 GLY A C 1
ATOM 1794 O O . GLY A 1 224 ? -8.156 63.580 0.319 1.00 82.88 224 GLY A O 1
ATOM 1795 N N . ASP A 1 225 ? -9.385 65.354 0.980 1.00 73.69 225 ASP A N 1
ATOM 1796 C CA . ASP A 1 225 ? -8.359 66.372 0.695 1.00 73.69 225 ASP A CA 1
ATOM 1797 C C . ASP A 1 225 ? -7.008 66.093 1.393 1.00 73.69 225 ASP A C 1
ATOM 1799 O O . ASP A 1 225 ? -5.971 66.133 0.733 1.00 73.69 225 ASP A O 1
ATOM 1803 N N . ASP A 1 226 ? -7.028 65.680 2.669 1.00 71.19 226 ASP A N 1
ATOM 1804 C CA . ASP A 1 226 ? -5.846 65.231 3.438 1.00 71.19 226 ASP A CA 1
ATOM 1805 C C . ASP A 1 226 ? -5.864 63.712 3.761 1.00 71.19 226 ASP A C 1
ATOM 1807 O O . ASP A 1 226 ? -5.135 63.222 4.627 1.00 71.19 226 ASP A O 1
ATOM 1811 N N . GLY A 1 227 ? -6.704 62.925 3.074 1.00 70.00 227 GLY A N 1
ATOM 1812 C CA . GLY A 1 227 ? -6.863 61.485 3.346 1.00 70.00 227 GLY A CA 1
ATOM 1813 C C . GLY A 1 227 ? -7.611 61.160 4.650 1.00 70.00 227 GLY A C 1
ATOM 1814 O O . GLY A 1 227 ? -7.399 60.097 5.241 1.00 70.00 227 GLY A O 1
ATOM 1815 N N . GLU A 1 228 ? -8.470 62.079 5.102 1.00 76.44 228 GLU A N 1
ATOM 1816 C CA . GLU A 1 228 ? -9.232 62.009 6.359 1.00 76.44 228 GLU A CA 1
ATOM 1817 C C . GLU A 1 228 ? -10.190 60.809 6.444 1.00 76.44 228 GLU A C 1
ATOM 1819 O O . GLU A 1 228 ? -10.474 60.307 7.531 1.00 76.44 228 GLU A O 1
ATOM 1824 N N . SER A 1 229 ? -10.698 60.340 5.301 1.00 79.62 229 SER A N 1
ATOM 1825 C CA . SER A 1 229 ? -11.633 59.217 5.212 1.00 79.62 229 SER A CA 1
ATOM 1826 C C . SER A 1 229 ? -10.934 57.943 4.741 1.00 79.62 229 SER A C 1
ATOM 1828 O O . SER A 1 229 ? -9.967 57.986 3.981 1.00 79.62 229 SER A O 1
ATOM 1830 N N . ARG A 1 230 ? -11.426 56.777 5.177 1.00 85.25 230 ARG A N 1
ATOM 1831 C CA . ARG A 1 230 ? -10.890 55.468 4.774 1.00 85.25 230 ARG A CA 1
ATOM 1832 C C . ARG A 1 230 ? -12.000 54.488 4.420 1.00 85.25 230 ARG A C 1
ATOM 1834 O O . ARG A 1 230 ? -13.033 54.457 5.079 1.00 85.25 230 ARG A O 1
ATOM 1841 N N . CYS A 1 231 ? -11.756 53.660 3.411 1.00 87.31 231 CYS A N 1
ATOM 1842 C CA . CYS A 1 231 ? -12.541 52.461 3.112 1.00 87.31 231 CYS A CA 1
ATOM 1843 C C . CYS A 1 231 ? -11.600 51.270 2.881 1.00 87.31 231 CYS A C 1
ATOM 1845 O O . CYS A 1 231 ? -10.388 51.454 2.768 1.00 87.31 231 CYS A O 1
ATOM 1847 N N . ALA A 1 232 ? -12.137 50.052 2.853 1.00 89.25 232 ALA A N 1
ATOM 1848 C CA . ALA A 1 232 ? -11.347 48.830 2.752 1.00 89.25 232 ALA A CA 1
ATOM 1849 C C . ALA A 1 232 ? -12.015 47.792 1.844 1.00 89.25 232 ALA A C 1
ATOM 1851 O O . ALA A 1 232 ? -13.240 47.729 1.758 1.00 89.25 232 ALA A O 1
ATOM 1852 N N . VAL A 1 233 ? -11.193 46.981 1.176 1.00 91.12 233 VAL A N 1
ATOM 1853 C CA . VAL A 1 233 ? -11.601 45.916 0.252 1.00 91.12 233 VAL A CA 1
ATOM 1854 C C . VAL A 1 233 ? -10.856 44.637 0.613 1.00 91.12 233 VAL A C 1
ATOM 1856 O O . VAL A 1 233 ? -9.624 44.611 0.631 1.00 91.12 233 VAL A O 1
ATOM 1859 N N . LEU A 1 234 ? -11.584 43.549 0.871 1.00 92.44 234 LEU A N 1
ATOM 1860 C CA . LEU A 1 234 ? -10.966 42.270 1.215 1.00 92.44 234 LEU A CA 1
ATOM 1861 C C . LEU A 1 234 ? -10.482 41.530 -0.041 1.00 92.44 234 LEU A C 1
ATOM 1863 O O . LEU A 1 234 ? -11.286 41.109 -0.873 1.00 92.44 234 LEU A O 1
ATOM 1867 N N . LEU A 1 235 ? -9.176 41.309 -0.166 1.00 91.88 235 LEU A N 1
ATOM 1868 C CA . LEU A 1 235 ? -8.582 40.503 -1.232 1.00 91.88 235 LEU A CA 1
ATOM 1869 C C . LEU A 1 235 ? -8.438 39.045 -0.792 1.00 91.88 235 LEU A C 1
ATOM 1871 O O . LEU A 1 235 ? -7.942 38.765 0.301 1.00 91.88 235 LEU A O 1
ATOM 1875 N N . ARG A 1 236 ? -8.822 38.104 -1.662 1.00 90.50 236 ARG A N 1
ATOM 1876 C CA . ARG A 1 236 ? -8.651 36.657 -1.440 1.00 90.50 236 ARG A CA 1
ATOM 1877 C C . ARG A 1 236 ? -8.002 35.979 -2.640 1.00 90.50 236 ARG A C 1
ATOM 1879 O O . ARG A 1 236 ? -8.605 35.920 -3.709 1.00 90.50 236 ARG A O 1
ATOM 1886 N N . GLY A 1 237 ? -6.804 35.429 -2.451 1.00 87.50 237 GLY A N 1
ATOM 1887 C CA . GLY A 1 237 ? -6.052 34.682 -3.463 1.00 87.50 237 GLY A CA 1
ATOM 1888 C C . GLY A 1 237 ? -5.734 33.258 -3.007 1.00 87.50 237 GLY A C 1
ATOM 1889 O O . GLY A 1 237 ? -5.332 33.037 -1.867 1.00 87.50 237 GLY A O 1
ATOM 1890 N N . LEU A 1 238 ? -5.895 32.278 -3.897 1.00 89.19 238 LEU A N 1
ATOM 1891 C CA . LEU A 1 238 ? -5.535 30.881 -3.639 1.00 89.19 238 LEU A CA 1
ATOM 1892 C C . LEU A 1 238 ? -4.257 30.531 -4.401 1.00 89.19 238 LEU A C 1
ATOM 1894 O O . LEU A 1 238 ? -4.228 30.642 -5.624 1.00 89.19 238 LEU A O 1
ATOM 1898 N N . SER A 1 239 ? -3.230 30.068 -3.695 1.00 87.94 239 SER A N 1
ATOM 1899 C CA . SER A 1 239 ? -1.989 29.576 -4.292 1.00 87.94 239 SER A CA 1
ATOM 1900 C C . SER A 1 239 ? -1.861 28.063 -4.135 1.00 87.94 239 SER A C 1
ATOM 1902 O O . SER A 1 239 ? -2.202 27.515 -3.085 1.00 87.94 239 SER A O 1
ATOM 1904 N N . LYS A 1 240 ? -1.346 27.374 -5.157 1.00 83.75 240 LYS A N 1
ATOM 1905 C CA . LYS A 1 240 ? -1.021 25.938 -5.105 1.00 83.75 240 LYS A CA 1
ATOM 1906 C C . LYS A 1 240 ? 0.328 25.640 -5.750 1.00 83.75 240 LYS A C 1
ATOM 1908 O O . LYS A 1 240 ? 0.774 26.375 -6.627 1.00 83.75 240 LYS A O 1
ATOM 1913 N N . TYR A 1 241 ? 0.955 24.532 -5.362 1.00 83.12 241 TYR A N 1
ATOM 1914 C CA . TYR A 1 241 ? 2.109 24.023 -6.098 1.00 83.12 241 TYR A CA 1
ATOM 1915 C C . TYR A 1 241 ? 1.659 23.488 -7.466 1.00 83.12 241 TYR A C 1
ATOM 1917 O O . TYR A 1 241 ? 0.671 22.747 -7.524 1.00 83.12 241 TYR A O 1
ATOM 1925 N N . PRO A 1 242 ? 2.342 23.859 -8.562 1.00 80.31 242 PRO A N 1
ATOM 1926 C CA . PRO A 1 242 ? 2.113 23.233 -9.850 1.00 80.31 242 PRO A CA 1
ATOM 1927 C C . PRO A 1 242 ? 2.606 21.787 -9.814 1.00 80.31 242 PRO A C 1
ATOM 1929 O O . PRO A 1 242 ? 3.642 21.478 -9.225 1.00 80.31 242 PRO A O 1
ATOM 1932 N N . HIS A 1 243 ? 1.862 20.906 -10.475 1.00 82.62 243 HIS A N 1
ATOM 1933 C CA . HIS A 1 243 ? 2.231 19.507 -10.648 1.00 82.62 243 HIS A CA 1
ATOM 1934 C C . HIS A 1 243 ? 2.088 19.161 -12.122 1.00 82.62 243 HIS A C 1
ATOM 1936 O O . HIS A 1 243 ? 0.982 19.222 -12.659 1.00 82.62 243 HIS A O 1
ATOM 1942 N N . LEU A 1 244 ? 3.207 18.846 -12.770 1.00 83.88 244 LEU A N 1
ATOM 1943 C CA . LEU A 1 244 ? 3.250 18.388 -14.153 1.00 83.88 244 LEU A CA 1
ATOM 1944 C C . LEU A 1 244 ? 3.676 16.926 -14.177 1.00 83.88 244 LEU A C 1
ATOM 1946 O O . LEU A 1 244 ? 4.539 16.511 -13.408 1.00 83.88 244 LEU A O 1
ATOM 1950 N N . GLN A 1 245 ? 3.082 16.154 -15.078 1.00 85.06 245 GLN A N 1
ATOM 1951 C CA . GLN A 1 245 ? 3.418 14.751 -15.271 1.00 85.06 245 GLN A CA 1
ATOM 1952 C C . GLN A 1 245 ? 3.668 14.486 -16.746 1.00 85.06 245 GLN A C 1
ATOM 1954 O O . GLN A 1 245 ? 2.830 14.786 -17.594 1.00 85.06 245 GLN A O 1
ATOM 1959 N N . ILE A 1 246 ? 4.801 13.869 -17.056 1.00 86.94 246 ILE A N 1
ATOM 1960 C CA . ILE A 1 246 ? 5.032 13.307 -18.384 1.00 86.94 246 ILE A CA 1
ATOM 1961 C C . ILE A 1 246 ? 4.132 12.069 -18.547 1.00 86.94 246 ILE A C 1
ATOM 1963 O O . ILE A 1 246 ? 3.819 11.383 -17.570 1.00 86.94 246 ILE A O 1
ATOM 1967 N N . SER A 1 247 ? 3.735 11.742 -19.770 1.00 82.56 247 SER A N 1
ATOM 1968 C CA . SER A 1 247 ? 3.236 10.418 -20.137 1.00 82.56 247 SER A CA 1
ATOM 1969 C C . SER A 1 247 ? 3.852 9.980 -21.464 1.00 82.56 247 SER A C 1
ATOM 1971 O O . SER A 1 247 ? 4.078 10.793 -22.364 1.00 82.56 247 SER A O 1
ATOM 1973 N N . SER A 1 248 ? 4.140 8.691 -21.569 1.00 81.25 248 SER A N 1
ATOM 1974 C CA . SER A 1 248 ? 4.680 8.044 -22.760 1.00 81.25 248 SER A CA 1
ATOM 1975 C C . SER A 1 248 ? 4.159 6.608 -22.821 1.00 81.25 248 SER A C 1
ATOM 1977 O O . SER A 1 248 ? 3.584 6.100 -21.859 1.00 81.25 248 SER A O 1
ATOM 1979 N N . THR A 1 249 ? 4.345 5.937 -23.956 1.00 66.56 249 THR A N 1
ATOM 1980 C CA . THR A 1 249 ? 3.816 4.583 -24.195 1.00 66.56 249 THR A CA 1
ATOM 1981 C C . THR A 1 249 ? 4.537 3.470 -23.423 1.00 66.56 249 THR A C 1
ATOM 1983 O O . THR A 1 249 ? 4.152 2.313 -23.552 1.00 66.56 249 THR A O 1
ATOM 1986 N N . GLY A 1 250 ? 5.591 3.786 -22.664 1.00 59.97 250 GLY A N 1
ATOM 1987 C CA . GLY A 1 250 ? 6.383 2.825 -21.897 1.00 59.97 250 GLY A CA 1
ATOM 1988 C C . GLY A 1 250 ? 6.803 3.380 -20.537 1.00 59.97 250 GLY A C 1
ATOM 1989 O O . GLY A 1 250 ? 7.133 4.560 -20.405 1.00 59.97 250 GLY A O 1
ATOM 1990 N N . GLN A 1 251 ? 6.808 2.513 -19.527 1.00 54.97 251 GLN A N 1
ATOM 1991 C CA . GLN A 1 251 ? 7.155 2.845 -18.148 1.00 54.97 251 GLN A CA 1
ATOM 1992 C C . GLN A 1 251 ? 8.171 1.820 -17.626 1.00 54.97 251 GLN A C 1
ATOM 1994 O O . GLN A 1 251 ? 7.875 0.630 -17.574 1.00 54.97 251 GLN A O 1
ATOM 1999 N N . GLU A 1 252 ? 9.362 2.288 -17.252 1.00 58.94 252 GLU A N 1
ATOM 2000 C CA . GLU A 1 252 ? 10.331 1.529 -16.454 1.00 58.94 252 GLU A CA 1
ATOM 2001 C C . GLU A 1 252 ? 10.196 1.962 -14.980 1.00 58.94 252 GLU A C 1
ATOM 2003 O O . GLU A 1 252 ? 9.641 3.024 -14.676 1.00 58.94 252 GLU A O 1
ATOM 2008 N N . GLU A 1 253 ? 10.683 1.153 -14.034 1.00 54.78 253 GLU A N 1
ATOM 2009 C CA . GLU A 1 253 ? 10.610 1.493 -12.607 1.00 54.78 253 GLU A CA 1
ATOM 2010 C C . GLU A 1 253 ? 11.339 2.820 -12.316 1.00 54.78 253 GLU A C 1
ATOM 2012 O O . GLU A 1 253 ? 12.557 2.934 -12.447 1.00 54.78 253 GLU A O 1
ATOM 2017 N N . GLY A 1 254 ? 10.572 3.847 -11.935 1.00 55.31 254 GLY A N 1
ATOM 2018 C CA . GLY A 1 254 ? 11.082 5.179 -11.598 1.00 55.31 254 GLY A CA 1
ATOM 2019 C C . GLY A 1 254 ? 11.351 6.129 -12.775 1.00 55.31 254 GLY A C 1
ATOM 2020 O O . GLY A 1 254 ? 11.724 7.272 -12.524 1.00 55.31 254 GLY A O 1
ATOM 2021 N N . CYS A 1 255 ? 11.151 5.729 -14.040 1.00 64.50 255 CYS A N 1
ATOM 2022 C CA . CYS A 1 255 ? 11.358 6.623 -15.190 1.00 64.50 255 CYS A CA 1
ATOM 2023 C C . CYS A 1 255 ? 10.403 6.330 -16.359 1.00 64.50 255 CYS A C 1
ATOM 2025 O O . CYS A 1 255 ? 10.108 5.181 -16.688 1.00 64.50 255 CYS A O 1
ATOM 2027 N N . LYS A 1 256 ? 9.918 7.388 -17.017 1.00 79.25 256 LYS A N 1
ATOM 2028 C CA . LYS A 1 256 ? 9.037 7.281 -18.189 1.00 79.25 256 LYS A CA 1
ATOM 2029 C C . LYS A 1 256 ? 9.884 7.159 -19.446 1.00 79.25 256 LYS A C 1
ATOM 2031 O O . LYS A 1 256 ? 10.886 7.861 -19.575 1.00 79.25 256 LYS A O 1
ATOM 2036 N N . VAL A 1 257 ? 9.496 6.270 -20.357 1.00 84.94 257 VAL A N 1
ATOM 2037 C CA . VAL A 1 257 ? 10.320 5.895 -21.513 1.00 84.94 257 VAL A CA 1
ATOM 2038 C C . VAL A 1 257 ? 9.601 6.206 -22.820 1.00 84.94 257 VAL A C 1
ATOM 2040 O O . VAL A 1 257 ? 8.466 5.777 -23.039 1.00 84.94 257 VAL A O 1
ATOM 2043 N N . LEU A 1 258 ? 10.277 6.940 -23.702 1.00 89.44 258 LEU A N 1
ATOM 2044 C CA . LEU A 1 258 ? 9.917 7.112 -25.104 1.00 89.44 258 LEU A CA 1
ATOM 2045 C C . LEU A 1 258 ? 10.905 6.308 -25.951 1.00 89.44 258 LEU A C 1
ATOM 2047 O O . LEU A 1 258 ? 11.947 6.814 -26.369 1.00 89.44 258 LEU A O 1
ATOM 2051 N N . ASP A 1 259 ? 10.578 5.036 -26.171 1.00 89.38 259 ASP A N 1
ATOM 2052 C CA . ASP A 1 259 ? 11.386 4.163 -27.015 1.00 89.38 259 ASP A CA 1
ATOM 2053 C C . ASP A 1 259 ? 10.999 4.300 -28.491 1.00 89.38 259 ASP A C 1
ATOM 2055 O O . ASP A 1 259 ? 9.831 4.166 -28.864 1.00 89.38 259 ASP A O 1
ATOM 2059 N N . PHE A 1 260 ? 11.987 4.544 -29.347 1.00 89.50 260 PHE A N 1
ATOM 2060 C CA . PHE A 1 260 ? 11.853 4.581 -30.800 1.00 89.50 260 PHE A CA 1
ATOM 2061 C C . PHE A 1 260 ? 11.941 3.187 -31.432 1.00 89.50 260 PHE A C 1
ATOM 2063 O O . PHE A 1 260 ? 11.489 3.022 -32.564 1.00 89.50 260 PHE A O 1
ATOM 2070 N N . GLY A 1 261 ? 12.426 2.175 -30.706 1.00 87.12 261 GLY A N 1
ATOM 2071 C CA . GLY A 1 261 ? 12.620 0.826 -31.230 1.00 87.12 261 GLY A CA 1
ATOM 2072 C C . GLY A 1 261 ? 13.809 0.776 -32.190 1.00 87.12 261 GLY A C 1
ATOM 2073 O O . GLY A 1 261 ? 14.877 1.310 -31.885 1.00 87.12 261 GLY A O 1
ATOM 2074 N N . SER A 1 262 ? 13.649 0.132 -33.347 1.00 86.94 262 SER A N 1
ATOM 2075 C CA . SER A 1 262 ? 14.701 0.012 -34.367 1.00 86.94 262 SER A CA 1
ATOM 2076 C C . SER A 1 262 ? 14.435 0.903 -35.574 1.00 86.94 262 SER A C 1
ATOM 2078 O O . SER A 1 262 ? 13.414 0.758 -36.240 1.00 86.94 262 SER A O 1
ATOM 2080 N N . VAL A 1 263 ? 15.382 1.796 -35.869 1.00 88.88 263 VAL A N 1
ATOM 2081 C CA . VAL A 1 263 ? 15.344 2.732 -37.002 1.00 88.88 263 VAL A CA 1
ATOM 2082 C C . VAL A 1 263 ? 16.542 2.470 -37.913 1.00 88.88 263 VAL A C 1
ATOM 2084 O O . VAL A 1 263 ? 17.646 2.188 -37.437 1.00 88.88 263 VAL A O 1
ATOM 2087 N N . ALA A 1 264 ? 16.320 2.515 -39.226 1.00 86.12 264 ALA A N 1
ATOM 2088 C CA . ALA A 1 264 ? 17.362 2.300 -40.221 1.00 86.12 264 ALA A CA 1
ATOM 2089 C C . ALA A 1 264 ? 18.424 3.409 -40.181 1.00 86.12 264 ALA A C 1
ATOM 2091 O O . ALA A 1 264 ? 18.109 4.584 -39.991 1.00 86.12 264 ALA A O 1
ATOM 2092 N N . VAL A 1 265 ? 19.691 3.040 -40.384 1.00 85.75 265 VAL A N 1
ATOM 2093 C CA . VAL A 1 265 ? 20.785 4.014 -40.492 1.00 85.75 265 VAL A CA 1
ATOM 2094 C C . VAL A 1 265 ? 20.511 5.024 -41.613 1.00 85.75 265 VAL A C 1
ATOM 2096 O O . VAL A 1 265 ? 20.259 4.647 -42.756 1.00 85.75 265 VAL A O 1
ATOM 2099 N N . GLY A 1 266 ? 20.559 6.316 -41.278 1.00 77.31 266 GLY A N 1
ATOM 2100 C CA . GLY A 1 266 ? 20.277 7.411 -42.214 1.00 77.31 266 GLY A CA 1
ATOM 2101 C C . GLY A 1 266 ? 18.794 7.764 -42.398 1.00 77.31 266 GLY A C 1
ATOM 2102 O O . GLY A 1 266 ? 18.509 8.788 -43.016 1.00 77.31 266 GLY A O 1
ATOM 2103 N N . GLU A 1 267 ? 17.860 6.989 -41.840 1.00 85.38 267 GLU A N 1
ATOM 2104 C CA . GLU A 1 267 ? 16.456 7.398 -41.710 1.00 85.38 267 GLU A CA 1
ATOM 2105 C C . GLU A 1 267 ? 16.220 8.151 -40.390 1.00 85.38 267 GLU A C 1
ATOM 2107 O O . GLU A 1 267 ? 17.100 8.254 -39.529 1.00 85.38 267 GLU A O 1
ATOM 2112 N N . PHE A 1 268 ? 15.015 8.696 -40.219 1.00 88.75 268 PHE A N 1
ATOM 2113 C CA . PHE A 1 268 ? 14.567 9.248 -38.946 1.00 88.75 268 PHE A CA 1
ATOM 2114 C C . PHE A 1 268 ? 13.141 8.801 -38.629 1.00 88.75 268 PHE A C 1
ATOM 2116 O O . PHE A 1 268 ? 12.340 8.545 -39.527 1.00 88.75 268 PHE A O 1
ATOM 2123 N N . LEU A 1 269 ? 12.822 8.736 -37.340 1.00 89.81 269 LEU A N 1
ATOM 2124 C CA . LEU A 1 269 ? 11.478 8.467 -36.840 1.00 89.81 269 LEU A CA 1
ATOM 2125 C C . LEU A 1 269 ? 11.065 9.587 -35.884 1.00 89.81 269 LEU A C 1
ATOM 2127 O O . LEU A 1 269 ? 11.870 10.026 -35.064 1.00 89.81 269 LEU A O 1
ATOM 2131 N N . GLU A 1 270 ? 9.812 10.023 -35.972 1.00 91.56 270 GLU A N 1
ATOM 2132 C CA . GLU A 1 270 ? 9.193 10.953 -35.026 1.00 91.56 270 GLU A CA 1
ATOM 2133 C C . GLU A 1 270 ? 8.239 10.190 -34.097 1.00 91.56 270 GLU A C 1
ATOM 2135 O O . GLU A 1 270 ? 7.449 9.351 -34.538 1.00 91.56 270 GLU A O 1
ATOM 2140 N N . LYS A 1 271 ? 8.306 10.481 -32.797 1.00 91.19 271 LYS A N 1
ATOM 2141 C CA . LYS A 1 271 ? 7.317 10.064 -31.794 1.00 91.19 271 LYS A CA 1
ATOM 2142 C C . LYS A 1 271 ? 7.013 11.243 -30.880 1.00 91.19 271 LYS A C 1
ATOM 2144 O O . LYS A 1 271 ? 7.793 12.183 -30.798 1.00 91.19 271 LYS A O 1
ATOM 2149 N N . HIS A 1 272 ? 5.896 11.186 -30.164 1.00 90.56 272 HIS A N 1
ATOM 2150 C CA . HIS A 1 272 ? 5.533 12.214 -29.194 1.00 90.56 272 HIS A CA 1
ATOM 2151 C C . HIS A 1 272 ? 5.380 11.638 -27.788 1.00 90.56 272 HIS A C 1
ATOM 2153 O O . HIS A 1 272 ? 4.975 10.489 -27.612 1.00 90.56 272 HIS A O 1
ATOM 2159 N N . PHE A 1 273 ? 5.673 12.472 -26.795 1.00 91.81 273 PHE A N 1
ATOM 2160 C CA . PHE A 1 273 ? 5.235 12.284 -25.415 1.00 91.81 273 PHE A CA 1
ATOM 2161 C C . PHE A 1 273 ? 4.221 13.374 -25.061 1.00 91.81 273 PHE A C 1
ATOM 2163 O O . PHE A 1 273 ? 4.091 14.368 -25.780 1.00 91.81 273 PHE A O 1
ATOM 2170 N N . GLU A 1 274 ? 3.485 13.194 -23.969 1.00 91.00 274 GLU A N 1
ATOM 2171 C CA . GLU A 1 274 ? 2.506 14.183 -23.516 1.00 91.00 274 GLU A CA 1
ATOM 2172 C C . GLU A 1 274 ? 2.901 14.749 -22.151 1.00 91.00 274 GLU A C 1
ATOM 2174 O O . GLU A 1 274 ? 3.366 14.008 -21.286 1.00 91.00 274 GLU A O 1
ATOM 2179 N N . ILE A 1 275 ? 2.697 16.048 -21.942 1.00 90.12 275 ILE A N 1
ATOM 2180 C CA . ILE A 1 275 ? 2.829 16.707 -20.641 1.00 90.12 275 ILE A CA 1
ATOM 2181 C C . ILE A 1 275 ? 1.425 17.030 -20.143 1.00 90.12 275 ILE A C 1
ATOM 2183 O O . ILE A 1 275 ? 0.718 17.842 -20.739 1.00 90.12 275 ILE A O 1
ATOM 2187 N N . HIS A 1 276 ? 1.034 16.394 -19.046 1.00 88.56 276 HIS A N 1
ATOM 2188 C CA . HIS A 1 276 ? -0.243 16.584 -18.369 1.00 88.56 276 HIS A CA 1
ATOM 2189 C C . HIS A 1 276 ? -0.074 17.596 -17.239 1.00 88.56 276 HIS A C 1
ATOM 2191 O O . HIS A 1 276 ? 0.850 17.471 -16.433 1.00 88.56 276 HIS A O 1
ATOM 2197 N N . ASN A 1 277 ? -0.995 18.554 -17.131 1.00 88.50 277 ASN A N 1
ATOM 2198 C CA . ASN A 1 277 ? -1.155 19.379 -15.933 1.00 88.50 277 ASN A CA 1
ATOM 2199 C C . ASN A 1 277 ? -2.407 18.930 -15.154 1.00 88.50 277 ASN A C 1
ATOM 2201 O O . ASN A 1 277 ? -3.477 19.510 -15.338 1.00 88.50 277 ASN A O 1
ATOM 2205 N N . PRO A 1 278 ? -2.315 17.919 -14.270 1.00 84.81 278 PRO A N 1
ATOM 2206 C CA . PRO A 1 278 ? -3.423 17.514 -13.399 1.00 84.81 278 PRO A CA 1
ATOM 2207 C C . PRO A 1 278 ? -3.789 18.549 -12.316 1.00 84.81 278 PRO A C 1
ATOM 2209 O O . PRO A 1 278 ? -4.717 18.312 -11.542 1.00 84.81 278 PRO A O 1
ATOM 2212 N N . SER A 1 279 ? -3.070 19.673 -12.201 1.00 83.12 279 SER A N 1
ATOM 2213 C CA . SER A 1 279 ? -3.331 20.682 -11.171 1.00 83.12 279 SER A CA 1
ATOM 2214 C C . SER A 1 279 ? -4.432 21.677 -11.575 1.00 83.12 279 SER A C 1
ATOM 2216 O O . SER A 1 279 ? -4.714 21.901 -12.751 1.00 83.12 279 SER A O 1
ATOM 2218 N N . THR A 1 280 ? -5.043 22.336 -10.581 1.00 82.38 280 THR A N 1
ATOM 2219 C CA . THR A 1 280 ? -6.066 23.382 -10.801 1.00 82.38 280 THR A CA 1
ATOM 2220 C C . THR A 1 280 ? -5.493 24.729 -11.259 1.00 82.38 280 THR A C 1
ATOM 2222 O O . THR A 1 280 ? -6.243 25.700 -11.326 1.00 82.38 280 THR A O 1
ATOM 2225 N N . VAL A 1 281 ? -4.182 24.839 -11.480 1.00 84.62 281 VAL A N 1
ATOM 2226 C CA . VAL A 1 281 ? -3.491 26.105 -11.769 1.00 84.62 281 VAL A CA 1
ATOM 2227 C C . VAL A 1 281 ? -2.743 26.000 -13.092 1.00 84.62 281 VAL A C 1
ATOM 2229 O O . VAL A 1 281 ? -2.189 24.954 -13.421 1.00 84.62 281 VAL A O 1
ATOM 2232 N N . SER A 1 282 ? -2.751 27.076 -13.881 1.00 84.19 282 SER A N 1
ATOM 2233 C CA . SER A 1 282 ? -1.880 27.151 -15.055 1.00 84.19 282 SER A CA 1
ATOM 2234 C C . SER A 1 282 ? -0.434 27.200 -14.575 1.00 84.19 282 SER A C 1
ATOM 2236 O O . SER A 1 282 ? -0.165 27.776 -13.523 1.00 84.19 282 SER A O 1
ATOM 2238 N N . THR A 1 283 ? 0.492 26.615 -15.330 1.00 84.44 283 THR A N 1
ATOM 2239 C CA . THR A 1 283 ? 1.919 26.728 -15.014 1.00 84.44 283 THR A CA 1
ATOM 2240 C C . THR A 1 283 ? 2.774 26.815 -16.271 1.00 84.44 283 THR A C 1
ATOM 2242 O O . THR A 1 283 ? 2.346 26.432 -17.362 1.00 84.44 283 THR A O 1
ATOM 2245 N N . ALA A 1 284 ? 3.974 27.363 -16.110 1.00 86.75 284 ALA A N 1
ATOM 2246 C CA . ALA A 1 284 ? 4.988 27.459 -17.149 1.00 86.75 284 ALA A CA 1
ATOM 2247 C C . ALA A 1 284 ? 5.965 26.297 -16.991 1.00 86.75 284 ALA A C 1
ATOM 2249 O O . ALA A 1 284 ? 6.317 25.941 -15.867 1.00 86.75 284 ALA A O 1
ATOM 2250 N N . PHE A 1 285 ? 6.412 25.723 -18.100 1.00 89.00 285 PHE A N 1
ATOM 2251 C CA . PHE A 1 285 ? 7.347 24.607 -18.103 1.00 89.00 285 PHE A CA 1
ATOM 2252 C C . PHE A 1 285 ? 8.572 24.911 -18.960 1.00 89.00 285 PHE A C 1
ATOM 2254 O O . PHE A 1 285 ? 8.498 25.694 -19.907 1.00 89.00 285 PHE A O 1
ATOM 2261 N N . SER A 1 286 ? 9.677 24.238 -18.652 1.00 89.56 286 SER A N 1
ATOM 2262 C CA . SER A 1 286 ? 10.871 24.184 -19.489 1.00 89.56 286 SER A CA 1
ATOM 2263 C C . SER A 1 286 ? 11.307 22.733 -19.694 1.00 89.56 286 SER A C 1
ATOM 2265 O O . SER A 1 286 ? 11.227 21.905 -18.783 1.00 89.56 286 SER A O 1
ATOM 2267 N N . LEU A 1 287 ? 11.746 22.427 -20.914 1.00 90.00 287 LEU A N 1
ATOM 2268 C CA . LEU A 1 287 ? 12.326 21.155 -21.322 1.00 90.00 287 LEU A CA 1
ATOM 2269 C C . LEU A 1 287 ? 13.812 21.363 -21.607 1.00 90.00 287 LEU A C 1
ATOM 2271 O O . LEU A 1 287 ? 14.193 22.151 -22.472 1.00 90.00 287 LEU A O 1
ATOM 2275 N N . SER A 1 288 ? 14.659 20.622 -20.897 1.00 89.69 288 SER A N 1
ATOM 2276 C CA . SER A 1 288 ? 16.113 20.693 -21.056 1.00 89.69 288 SER A CA 1
ATOM 2277 C C . SER A 1 288 ? 16.719 19.309 -21.263 1.00 89.69 288 SER A C 1
ATOM 2279 O O . SER A 1 288 ? 16.363 18.346 -20.584 1.00 89.69 288 SER A O 1
ATOM 2281 N N . TRP A 1 289 ? 17.651 19.200 -22.210 1.00 87.50 289 TRP A N 1
ATOM 2282 C CA . TRP A 1 289 ? 18.427 17.977 -22.414 1.00 87.50 289 TRP A CA 1
ATOM 2283 C C . TRP A 1 289 ? 19.463 17.824 -21.299 1.00 87.50 289 TRP A C 1
ATOM 2285 O O . TRP A 1 289 ? 20.167 18.776 -20.951 1.00 87.50 289 TRP A O 1
ATOM 2295 N N . MET A 1 290 ? 19.585 16.620 -20.744 1.00 80.75 290 MET A N 1
ATOM 2296 C CA . MET A 1 290 ? 20.614 16.322 -19.752 1.00 80.75 290 MET A CA 1
ATOM 2297 C C . MET A 1 290 ? 22.015 16.426 -20.383 1.00 80.75 290 MET A C 1
ATOM 2299 O O . MET A 1 290 ? 22.206 16.166 -21.570 1.00 80.75 290 MET A O 1
ATOM 2303 N N . ARG A 1 291 ? 23.038 16.782 -19.590 1.00 73.56 291 ARG A N 1
ATOM 2304 C CA . ARG A 1 291 ? 24.427 16.800 -20.083 1.00 73.56 291 ARG A CA 1
ATOM 2305 C C . ARG A 1 291 ? 24.840 15.420 -20.613 1.00 73.56 291 ARG A C 1
ATOM 2307 O O . ARG A 1 291 ? 24.842 14.443 -19.858 1.00 73.56 291 ARG A O 1
ATOM 2314 N N . ARG A 1 292 ? 25.236 15.402 -21.888 1.00 73.25 292 ARG A N 1
ATOM 2315 C CA . ARG A 1 292 ? 25.846 14.276 -22.607 1.00 73.25 292 ARG A CA 1
ATOM 2316 C C . ARG A 1 292 ? 27.378 14.266 -22.473 1.00 73.25 292 ARG A C 1
ATOM 2318 O O . ARG A 1 292 ? 27.962 15.325 -22.222 1.00 73.25 292 ARG A O 1
ATOM 2325 N N . PRO A 1 293 ? 28.040 13.116 -22.698 1.00 68.75 293 PRO A N 1
ATOM 2326 C CA . PRO A 1 293 ? 29.486 13.051 -22.923 1.00 68.75 293 PRO A CA 1
ATOM 2327 C C . PRO A 1 293 ? 29.901 13.920 -24.122 1.00 68.75 293 PRO A C 1
ATOM 2329 O O . PRO A 1 293 ? 29.182 13.994 -25.116 1.00 68.75 293 PRO A O 1
ATOM 2332 N N . THR A 1 294 ? 31.072 14.560 -24.065 1.00 64.62 294 THR A N 1
ATOM 2333 C CA . THR A 1 294 ? 31.529 15.533 -25.085 1.00 64.62 294 THR A CA 1
ATOM 2334 C C . THR A 1 294 ? 31.759 14.941 -26.477 1.00 64.62 294 THR A C 1
ATOM 2336 O O . THR A 1 294 ? 31.738 15.677 -27.461 1.00 64.62 294 THR A O 1
ATOM 2339 N N . LEU A 1 295 ? 31.974 13.626 -26.562 1.00 65.62 295 LEU A N 1
ATOM 2340 C CA . LEU A 1 295 ? 32.181 12.879 -27.806 1.00 65.62 295 LEU A CA 1
ATOM 2341 C C . LEU A 1 295 ? 30.892 12.209 -28.333 1.00 65.62 295 LEU A C 1
ATOM 2343 O O . LEU A 1 295 ? 30.938 11.537 -29.359 1.00 65.62 295 LEU A O 1
ATOM 2347 N N . MET A 1 296 ? 29.749 12.371 -27.651 1.00 70.88 296 MET A N 1
ATOM 2348 C CA . MET A 1 296 ? 28.471 11.762 -28.039 1.00 70.88 296 MET A CA 1
ATOM 2349 C C . MET A 1 296 ? 27.641 12.699 -28.929 1.00 70.88 296 MET A C 1
ATOM 2351 O O . MET A 1 296 ? 27.348 13.836 -28.557 1.00 70.88 296 MET A O 1
ATOM 2355 N N . GLU A 1 297 ? 27.227 12.212 -30.099 1.00 70.06 297 GLU A N 1
ATOM 2356 C CA . GLU A 1 297 ? 26.459 12.990 -31.079 1.00 70.06 297 GLU A CA 1
ATOM 2357 C C . GLU A 1 297 ? 24.962 13.113 -30.729 1.00 70.06 297 GLU A C 1
ATOM 2359 O O . GLU A 1 297 ? 24.358 12.236 -30.109 1.00 70.06 297 GLU A O 1
ATOM 2364 N N . SER A 1 298 ? 24.338 14.218 -31.157 1.00 76.94 298 SER A N 1
ATOM 2365 C CA . SER A 1 298 ? 22.920 14.520 -30.900 1.00 76.94 298 SER A CA 1
ATOM 2366 C C . SER A 1 298 ? 21.997 13.832 -31.910 1.00 76.94 298 SER A C 1
ATOM 2368 O O . SER A 1 298 ? 21.514 14.464 -32.851 1.00 76.94 298 SER A O 1
ATOM 2370 N N . VAL A 1 299 ? 21.736 12.542 -31.705 1.00 86.31 299 VAL A N 1
ATOM 2371 C CA . VAL A 1 299 ? 20.804 11.756 -32.541 1.00 86.31 299 VAL A CA 1
ATOM 2372 C C . VAL A 1 299 ? 19.324 12.010 -32.232 1.00 86.31 299 VAL A C 1
ATOM 2374 O O . VAL A 1 299 ? 18.477 11.683 -33.057 1.00 86.31 299 VAL A O 1
ATOM 2377 N N . PHE A 1 300 ? 19.009 12.609 -31.078 1.00 90.12 300 PHE A N 1
ATOM 2378 C CA . PHE A 1 300 ? 17.659 13.062 -30.732 1.00 90.12 300 PHE A CA 1
ATOM 2379 C C . PHE A 1 300 ? 17.520 14.582 -30.899 1.00 90.12 300 PHE A C 1
ATOM 2381 O O . PHE A 1 300 ? 18.473 15.334 -30.655 1.00 90.12 300 PHE A O 1
ATOM 2388 N N . ARG A 1 301 ? 16.327 15.030 -31.310 1.00 87.69 301 ARG A N 1
ATOM 2389 C CA . ARG A 1 301 ? 15.948 16.444 -31.480 1.00 87.69 301 ARG A CA 1
ATOM 2390 C C . ARG A 1 301 ? 14.520 16.677 -30.977 1.00 87.69 301 ARG A C 1
ATOM 2392 O O . ARG A 1 301 ? 13.666 15.818 -31.150 1.00 87.69 301 ARG A O 1
ATOM 2399 N N . CYS A 1 302 ? 14.275 17.832 -30.367 1.00 86.81 302 CYS A N 1
ATOM 2400 C CA . CYS A 1 302 ? 12.969 18.300 -29.889 1.00 86.81 302 CYS A CA 1
ATOM 2401 C C . CYS A 1 302 ? 12.927 19.812 -30.116 1.00 86.81 302 CYS A C 1
ATOM 2403 O O . CYS A 1 302 ? 13.891 20.485 -29.756 1.00 86.81 302 CYS A O 1
ATOM 2405 N N . GLU A 1 303 ? 11.857 20.327 -30.721 1.00 84.19 303 GLU A N 1
ATOM 2406 C CA . GLU A 1 303 ? 11.728 21.755 -31.066 1.00 84.19 303 GLU A CA 1
ATOM 2407 C C . GLU A 1 303 ? 11.048 22.583 -29.961 1.00 84.19 303 GLU A C 1
ATOM 2409 O O . GLU A 1 303 ? 11.142 23.809 -29.950 1.00 84.19 303 GLU A O 1
ATOM 2414 N N . VAL A 1 304 ? 10.388 21.920 -29.005 1.00 86.25 304 VAL A N 1
ATOM 2415 C CA . VAL A 1 304 ? 9.735 22.561 -27.855 1.00 86.25 304 VAL A CA 1
ATOM 2416 C C . VAL A 1 304 ? 10.706 22.599 -26.674 1.00 86.25 304 VAL A C 1
ATOM 2418 O O . VAL A 1 304 ? 11.181 21.554 -26.229 1.00 86.25 304 VAL A O 1
ATOM 2421 N N . TYR A 1 305 ? 10.968 23.799 -26.148 1.00 87.25 305 TYR A N 1
ATOM 2422 C CA . TYR A 1 305 ? 11.886 24.034 -25.020 1.00 87.25 305 TYR A CA 1
ATOM 2423 C C . TYR A 1 305 ? 11.233 24.747 -23.829 1.00 87.25 305 TYR A C 1
ATOM 2425 O O . TYR A 1 305 ? 11.690 24.599 -22.697 1.00 87.25 305 TYR A O 1
ATOM 2433 N N . GLU A 1 306 ? 10.161 25.503 -24.056 1.00 89.69 306 GLU A N 1
ATOM 2434 C CA . GLU A 1 306 ? 9.402 26.200 -23.018 1.00 89.69 306 GLU A CA 1
ATOM 2435 C C . GLU A 1 306 ? 7.949 26.419 -23.457 1.00 89.69 306 GLU A C 1
ATOM 2437 O O . GLU A 1 306 ? 7.625 26.332 -24.644 1.00 89.69 306 GLU A O 1
ATOM 2442 N N . GLY A 1 307 ? 7.064 26.693 -22.501 1.00 87.25 307 GLY A N 1
ATOM 2443 C CA . GLY A 1 307 ? 5.669 27.022 -22.778 1.00 87.25 307 GLY A CA 1
ATOM 2444 C C . GLY A 1 307 ? 4.817 27.119 -21.516 1.00 87.25 307 GLY A C 1
ATOM 2445 O O . GLY A 1 307 ? 5.324 27.087 -20.396 1.00 87.25 307 GLY A O 1
ATOM 2446 N N . THR A 1 308 ? 3.498 27.219 -21.690 1.00 86.88 308 THR A N 1
ATOM 2447 C CA . THR A 1 308 ? 2.522 27.197 -20.587 1.00 86.88 308 THR A CA 1
ATOM 2448 C C . THR A 1 308 ? 1.463 26.128 -20.823 1.00 86.88 308 THR A C 1
ATOM 2450 O O . THR A 1 308 ? 1.063 25.883 -21.960 1.00 86.88 308 THR A O 1
ATOM 2453 N N . ILE A 1 309 ? 1.024 25.469 -19.749 1.00 87.12 309 ILE A N 1
ATOM 2454 C CA . ILE A 1 309 ? 0.011 24.408 -19.786 1.00 87.12 309 ILE A CA 1
ATOM 2455 C C . ILE A 1 309 ? -1.115 24.793 -18.826 1.00 87.12 309 ILE A C 1
ATOM 2457 O O . ILE A 1 309 ? -0.906 24.935 -17.617 1.00 87.12 309 ILE A O 1
ATOM 2461 N N . ALA A 1 310 ? -2.315 24.966 -19.378 1.00 87.00 310 ALA A N 1
ATOM 2462 C CA . ALA A 1 310 ? -3.519 25.329 -18.638 1.00 87.00 310 ALA A CA 1
ATOM 2463 C C . ALA A 1 310 ? -3.954 24.212 -17.658 1.00 87.00 310 ALA A C 1
ATOM 2465 O O . ALA A 1 310 ? -3.578 23.050 -17.863 1.00 87.00 310 ALA A O 1
ATOM 2466 N N . PRO A 1 311 ? -4.764 24.520 -16.623 1.00 84.00 311 PRO A N 1
ATOM 2467 C CA . PRO A 1 311 ? -5.314 23.513 -15.715 1.00 84.00 311 PRO A CA 1
ATOM 2468 C C . PRO A 1 311 ? -5.999 22.377 -16.478 1.00 84.00 311 PRO A C 1
ATOM 2470 O O . PRO A 1 311 ? -6.773 22.639 -17.400 1.00 84.00 311 PRO A O 1
ATOM 2473 N N . TYR A 1 312 ? -5.731 21.131 -16.089 1.00 86.19 312 TYR A N 1
ATOM 2474 C CA . TYR A 1 312 ? -6.308 19.918 -16.685 1.00 86.19 312 TYR A CA 1
ATOM 2475 C C . TYR A 1 312 ? -6.082 19.745 -18.198 1.00 86.19 312 TYR A C 1
ATOM 2477 O O . TYR A 1 312 ? -6.778 18.958 -18.840 1.00 86.19 312 TYR A O 1
ATOM 2485 N N . SER A 1 313 ? -5.121 20.467 -18.780 1.00 87.62 313 SER A N 1
ATOM 2486 C CA . SER A 1 313 ? -4.768 20.341 -20.195 1.00 87.62 313 SER A CA 1
ATOM 2487 C C . SER A 1 313 ? -3.542 19.451 -20.413 1.00 87.62 313 SER A C 1
ATOM 2489 O O . SER A 1 313 ? -2.787 19.145 -19.484 1.00 87.62 313 SER A O 1
ATOM 2491 N N . VAL A 1 314 ? -3.376 19.025 -21.666 1.00 89.31 314 VAL A N 1
ATOM 2492 C CA . VAL A 1 314 ? -2.335 18.098 -22.111 1.00 89.31 314 VAL A CA 1
ATOM 2493 C C . VAL A 1 314 ? -1.644 18.681 -23.340 1.00 89.31 314 VAL A C 1
ATOM 2495 O O . VAL A 1 314 ? -2.312 19.047 -24.308 1.00 89.31 314 VAL A O 1
ATOM 2498 N N . LEU A 1 315 ? -0.313 18.753 -23.316 1.00 89.81 315 LEU A N 1
ATOM 2499 C CA . LEU A 1 315 ? 0.510 19.197 -24.443 1.00 89.81 315 LEU A CA 1
ATOM 2500 C C . LEU A 1 315 ? 1.261 18.008 -25.050 1.00 89.81 315 LEU A C 1
ATOM 2502 O O . LEU A 1 315 ? 2.000 17.331 -24.341 1.00 89.81 315 LEU A O 1
ATOM 2506 N N . LYS A 1 316 ? 1.125 17.780 -26.360 1.00 89.38 316 LYS A N 1
ATOM 2507 C CA . LYS A 1 316 ? 1.933 16.791 -27.093 1.00 89.38 316 LYS A CA 1
ATOM 2508 C C . LYS A 1 316 ? 3.231 17.431 -27.580 1.00 89.38 316 LYS A C 1
ATOM 2510 O O . LYS A 1 316 ? 3.188 18.469 -28.234 1.00 89.38 316 LYS A O 1
ATOM 2515 N N . VAL A 1 317 ? 4.362 16.797 -27.288 1.00 90.19 317 VAL A N 1
ATOM 2516 C CA . VAL A 1 317 ? 5.701 17.268 -27.662 1.00 90.19 317 VAL A CA 1
ATOM 2517 C C . VAL A 1 317 ? 6.348 16.261 -28.620 1.00 90.19 317 VAL A C 1
ATOM 2519 O O . VAL A 1 317 ? 6.539 15.108 -28.219 1.00 90.19 317 VAL A O 1
ATOM 2522 N N . PRO A 1 318 ? 6.675 16.652 -29.869 1.00 91.56 318 PRO A N 1
ATOM 2523 C CA . PRO A 1 318 ? 7.349 15.782 -30.826 1.00 91.56 318 PRO A CA 1
ATOM 2524 C C . PRO A 1 318 ? 8.850 15.679 -30.532 1.00 91.56 318 PRO A C 1
ATOM 2526 O O . PRO A 1 318 ? 9.515 16.656 -30.178 1.00 91.56 318 PRO A O 1
ATOM 2529 N N . VAL A 1 319 ? 9.387 14.477 -30.716 1.00 91.62 319 VAL A N 1
ATOM 2530 C CA . VAL A 1 319 ? 10.808 14.146 -30.617 1.00 91.62 319 VAL A CA 1
ATOM 2531 C C . VAL A 1 319 ? 11.186 13.329 -31.850 1.00 91.62 319 VAL A C 1
ATOM 2533 O O . VAL A 1 319 ? 10.512 12.356 -32.192 1.00 91.62 319 VAL A O 1
ATOM 2536 N N . CYS A 1 320 ? 12.285 13.700 -32.500 1.00 92.19 320 CYS A N 1
ATOM 2537 C CA . CYS A 1 320 ? 12.816 13.013 -33.675 1.00 92.19 320 CYS A CA 1
ATOM 2538 C C . CYS A 1 320 ? 14.103 12.268 -33.316 1.00 92.19 320 CYS A C 1
ATOM 2540 O O . CYS A 1 320 ? 14.981 12.832 -32.659 1.00 92.19 320 CYS A O 1
ATOM 2542 N N . PHE A 1 321 ? 14.234 11.027 -33.782 1.00 92.31 321 PHE A N 1
ATOM 2543 C CA . PHE A 1 321 ? 15.426 10.189 -33.645 1.00 92.31 321 PHE A CA 1
ATOM 2544 C C . PHE A 1 321 ? 16.012 9.883 -35.026 1.00 92.31 321 PHE A C 1
ATOM 2546 O O . PHE A 1 321 ? 15.329 9.293 -35.860 1.00 92.31 321 PHE A O 1
ATOM 2553 N N . SER A 1 322 ? 17.268 10.268 -35.259 1.00 89.50 322 SER A N 1
ATOM 2554 C CA . SER A 1 322 ? 18.000 10.062 -36.518 1.00 89.50 322 SER A CA 1
ATOM 2555 C C . SER A 1 322 ? 19.364 9.398 -36.248 1.00 89.50 322 SER A C 1
ATOM 2557 O O . SER A 1 322 ? 20.346 10.105 -35.983 1.00 89.50 322 SER A O 1
ATOM 2559 N N . PRO A 1 323 ? 19.452 8.055 -36.231 1.00 87.06 323 PRO A N 1
ATOM 2560 C CA . PRO A 1 323 ? 20.677 7.349 -35.868 1.00 87.06 323 PRO A CA 1
ATOM 2561 C C . PRO A 1 323 ? 21.707 7.237 -37.005 1.00 87.06 323 PRO A C 1
ATOM 2563 O O . PRO A 1 323 ? 21.373 7.022 -38.170 1.00 87.06 323 PRO A O 1
ATOM 2566 N N . LEU A 1 324 ? 22.992 7.307 -36.630 1.00 78.56 324 LEU A N 1
ATOM 2567 C CA . LEU A 1 324 ? 24.132 7.336 -37.565 1.00 78.56 324 LEU A CA 1
ATOM 2568 C C . LEU A 1 324 ? 25.087 6.129 -37.451 1.00 78.56 324 LEU A C 1
ATOM 2570 O O . LEU A 1 324 ? 25.811 5.817 -38.393 1.00 78.56 324 LEU A O 1
ATOM 2574 N N . THR A 1 325 ? 25.114 5.429 -36.311 1.00 80.06 325 THR A N 1
ATOM 2575 C CA . THR A 1 325 ? 25.991 4.260 -36.089 1.00 80.06 325 THR A CA 1
ATOM 2576 C C . THR A 1 325 ? 25.160 2.989 -35.991 1.00 80.06 325 THR A C 1
ATOM 2578 O O . THR A 1 325 ? 24.412 2.840 -35.038 1.00 80.06 325 THR A O 1
ATOM 2581 N N . VAL A 1 326 ? 25.307 2.068 -36.947 1.00 83.25 326 VAL A N 1
ATOM 2582 C CA . VAL A 1 326 ? 24.671 0.735 -36.919 1.00 83.25 326 VAL A CA 1
ATOM 2583 C C . VAL A 1 326 ? 25.038 -0.033 -35.644 1.00 83.25 326 VAL A C 1
ATOM 2585 O O . VAL A 1 326 ? 26.168 0.062 -35.168 1.00 83.25 326 VAL A O 1
ATOM 2588 N N . GLU A 1 327 ? 24.069 -0.781 -35.107 1.00 79.94 327 GLU A N 1
ATOM 2589 C CA . GLU A 1 327 ? 24.175 -1.614 -33.897 1.00 79.94 327 GLU A CA 1
ATOM 2590 C C . GLU A 1 327 ? 24.502 -0.841 -32.605 1.00 79.94 327 GLU A C 1
ATOM 2592 O O . GLU A 1 327 ? 24.807 -1.444 -31.575 1.00 79.94 327 GLU A O 1
ATOM 2597 N N . SER A 1 328 ? 24.365 0.493 -32.607 1.00 83.00 328 SER A N 1
ATOM 2598 C CA . SER A 1 328 ? 24.343 1.276 -31.371 1.00 83.00 328 SER A CA 1
ATOM 2599 C C . SER A 1 328 ? 22.935 1.397 -30.783 1.00 83.00 328 SER A C 1
ATOM 2601 O O . SER A 1 328 ? 21.927 1.483 -31.494 1.00 83.00 328 SER A O 1
ATOM 2603 N N . ILE A 1 329 ? 22.893 1.457 -29.452 1.00 87.62 329 ILE A N 1
ATOM 2604 C CA . ILE A 1 329 ? 21.732 1.896 -28.681 1.00 87.62 329 ILE A CA 1
ATOM 2605 C C . ILE A 1 329 ? 22.035 3.309 -28.195 1.00 87.62 329 ILE A C 1
ATOM 2607 O O . ILE A 1 329 ? 23.044 3.543 -27.530 1.00 87.62 329 ILE A O 1
ATOM 2611 N N . SER A 1 330 ? 21.177 4.252 -28.560 1.00 89.00 330 SER A N 1
ATOM 2612 C CA . SER A 1 330 ? 21.280 5.650 -28.156 1.00 89.00 330 SER A CA 1
ATOM 2613 C C . SER A 1 330 ? 20.296 5.918 -27.028 1.00 89.00 330 SER A C 1
ATOM 2615 O O . SER A 1 330 ? 19.124 5.562 -27.152 1.00 89.00 330 SER A O 1
ATOM 2617 N N . VAL A 1 331 ? 20.763 6.543 -25.946 1.00 89.75 331 VAL A N 1
ATOM 2618 C CA . VAL A 1 331 ? 19.928 6.940 -24.805 1.00 89.75 331 VAL A CA 1
ATOM 2619 C C . VAL A 1 331 ? 20.195 8.402 -24.463 1.00 89.75 331 VAL A C 1
ATOM 2621 O O . VAL A 1 331 ? 21.346 8.828 -24.352 1.00 89.75 331 VAL A O 1
ATOM 2624 N N . ASP A 1 332 ? 19.135 9.182 -24.291 1.00 89.69 332 ASP A N 1
ATOM 2625 C CA . ASP A 1 332 ? 19.220 10.557 -23.804 1.00 89.69 332 ASP A CA 1
ATOM 2626 C C . ASP A 1 332 ? 18.041 10.898 -22.889 1.00 89.69 332 ASP A C 1
ATOM 2628 O O . ASP A 1 332 ? 17.073 10.144 -22.815 1.00 89.69 332 ASP A O 1
ATOM 2632 N N . TYR A 1 333 ? 18.136 12.001 -22.150 1.00 88.88 333 TYR A N 1
ATOM 2633 C CA . TYR A 1 333 ? 17.142 12.365 -21.139 1.00 88.88 333 TYR A CA 1
ATOM 2634 C C . TYR A 1 333 ? 16.663 13.800 -21.315 1.00 88.88 333 TYR A C 1
ATOM 2636 O O . TYR A 1 333 ? 17.467 14.736 -21.328 1.00 88.88 333 TYR A O 1
ATOM 2644 N N . ILE A 1 334 ? 15.342 13.967 -21.379 1.00 89.19 334 ILE A N 1
ATOM 2645 C CA . ILE A 1 334 ? 14.677 15.270 -21.322 1.00 89.19 334 ILE A CA 1
ATOM 2646 C C . ILE A 1 334 ? 14.188 15.476 -19.886 1.00 89.19 334 ILE A C 1
ATOM 2648 O O . ILE A 1 334 ? 13.425 14.664 -19.363 1.00 89.19 334 ILE A O 1
ATOM 2652 N N . ARG A 1 335 ? 14.634 16.558 -19.247 1.00 88.69 335 ARG A N 1
ATOM 2653 C CA . ARG A 1 335 ? 14.162 17.007 -17.935 1.00 88.69 335 ARG A CA 1
ATOM 2654 C C . ARG A 1 335 ? 13.060 18.043 -18.124 1.00 88.69 335 ARG A C 1
ATOM 2656 O O . ARG A 1 335 ? 13.286 19.061 -18.779 1.00 88.69 335 ARG A O 1
ATOM 2663 N N . LEU A 1 336 ? 11.915 17.794 -17.501 1.00 88.56 336 LEU A N 1
ATOM 2664 C CA . LEU A 1 336 ? 10.810 18.731 -17.354 1.00 88.56 336 LEU A CA 1
ATOM 2665 C C . LEU A 1 336 ? 10.922 19.441 -16.001 1.00 88.56 336 LEU A C 1
ATOM 2667 O O . LEU A 1 336 ? 10.899 18.797 -14.950 1.00 88.56 336 LEU A O 1
ATOM 2671 N N . THR A 1 337 ? 11.012 20.768 -16.032 1.00 86.44 337 THR A N 1
ATOM 2672 C CA . THR A 1 337 ? 10.976 21.625 -14.841 1.00 86.44 337 THR A CA 1
ATOM 2673 C C . THR A 1 337 ? 9.829 22.630 -14.942 1.00 86.44 337 THR A C 1
ATOM 2675 O O . THR A 1 337 ? 9.471 23.077 -16.033 1.00 86.44 337 THR A O 1
ATOM 2678 N N . CYS A 1 338 ? 9.251 23.015 -13.804 1.00 83.25 338 CYS A N 1
ATOM 2679 C CA . CYS A 1 338 ? 8.377 24.184 -13.706 1.00 83.25 338 CYS A CA 1
ATOM 2680 C C . CYS A 1 338 ? 8.694 24.995 -12.432 1.00 83.25 338 CYS A C 1
ATOM 2682 O O . CYS A 1 338 ? 9.096 24.403 -11.425 1.00 83.25 338 CYS A O 1
ATOM 2684 N N . PRO A 1 339 ? 8.548 26.336 -12.440 1.00 76.81 339 PRO A N 1
ATOM 2685 C CA . PRO A 1 339 ? 8.762 27.160 -11.250 1.00 76.81 339 PRO A CA 1
ATOM 2686 C C . PRO A 1 339 ? 7.855 26.708 -10.101 1.00 76.81 339 PRO A C 1
ATOM 2688 O O . PRO A 1 339 ? 6.683 26.413 -10.321 1.00 76.81 339 PRO A O 1
ATOM 2691 N N . GLY A 1 340 ? 8.396 26.612 -8.886 1.00 68.62 340 GLY A N 1
ATOM 2692 C CA . GLY A 1 340 ? 7.656 26.130 -7.716 1.00 68.62 340 GLY A CA 1
ATOM 2693 C C . GLY A 1 340 ? 7.277 24.639 -7.720 1.00 68.62 340 GLY A C 1
ATOM 2694 O O . GLY A 1 340 ? 6.500 24.236 -6.857 1.00 68.62 340 GLY A O 1
ATOM 2695 N N . ALA A 1 341 ? 7.784 23.814 -8.646 1.00 69.88 341 ALA A N 1
ATOM 2696 C CA . ALA A 1 341 ? 7.574 22.363 -8.611 1.00 69.88 341 ALA A CA 1
ATOM 2697 C C . ALA A 1 341 ? 8.180 21.722 -7.353 1.00 69.88 341 ALA A C 1
ATOM 2699 O O . ALA A 1 341 ? 9.258 22.114 -6.911 1.00 69.88 341 ALA A O 1
ATOM 2700 N N . VAL A 1 342 ? 7.526 20.680 -6.832 1.00 66.00 342 VAL A N 1
ATOM 2701 C CA . VAL A 1 342 ? 8.093 19.843 -5.757 1.00 66.00 342 VAL A CA 1
ATOM 2702 C C . VAL A 1 342 ? 9.002 18.743 -6.325 1.00 66.00 342 VAL A C 1
ATOM 2704 O O . VAL A 1 342 ? 10.000 18.396 -5.702 1.00 66.00 342 VAL A O 1
ATOM 2707 N N . ASN A 1 343 ? 8.696 18.245 -7.530 1.00 66.06 343 ASN A N 1
ATOM 2708 C CA . ASN A 1 343 ? 9.426 17.170 -8.208 1.00 66.06 343 ASN A CA 1
ATOM 2709 C C . ASN A 1 343 ? 9.874 17.608 -9.613 1.00 66.06 343 ASN A C 1
ATOM 2711 O O . ASN A 1 343 ? 9.120 18.273 -10.324 1.00 66.06 343 ASN A O 1
ATOM 2715 N N . GLU A 1 344 ? 11.062 17.174 -10.040 1.00 72.00 344 GLU A N 1
ATOM 2716 C CA . GLU A 1 344 ? 11.466 17.181 -11.452 1.00 72.00 344 GLU A CA 1
ATOM 2717 C C . GLU A 1 344 ? 11.040 15.862 -12.117 1.00 72.00 344 GLU A C 1
ATOM 2719 O O . GLU A 1 344 ? 11.212 14.791 -11.535 1.00 72.00 344 GLU A O 1
ATOM 2724 N N . GLU A 1 345 ? 10.532 15.913 -13.351 1.00 81.69 345 GLU A N 1
ATOM 2725 C CA . GLU A 1 345 ? 10.222 14.707 -14.128 1.00 81.69 345 GLU A CA 1
ATOM 2726 C C . GLU A 1 345 ? 11.276 14.487 -15.225 1.00 81.69 345 GLU A C 1
ATOM 2728 O O . GLU A 1 345 ? 11.629 15.410 -15.961 1.00 81.69 345 GLU A O 1
ATOM 2733 N N . LEU A 1 346 ? 11.771 13.251 -15.356 1.00 85.06 346 LEU A N 1
ATOM 2734 C CA . LEU A 1 346 ? 12.666 12.835 -16.440 1.00 85.06 346 LEU A CA 1
ATOM 2735 C C . LEU A 1 346 ? 11.949 11.890 -17.409 1.00 85.06 346 LEU A C 1
ATOM 2737 O O . LEU A 1 346 ? 11.338 10.901 -16.996 1.00 85.06 346 LEU A O 1
ATOM 2741 N N . LEU A 1 347 ? 12.123 12.155 -18.703 1.00 87.81 347 LEU A N 1
ATOM 2742 C CA . LEU A 1 347 ? 11.819 11.230 -19.790 1.00 87.81 347 LEU A CA 1
ATOM 2743 C C . LEU A 1 347 ? 13.123 10.623 -20.319 1.00 87.81 347 LEU A C 1
ATOM 2745 O O . LEU A 1 347 ? 13.973 11.347 -20.841 1.00 87.81 347 LEU A O 1
ATOM 2749 N N . LYS A 1 348 ? 13.254 9.298 -20.227 1.00 89.94 348 LYS A N 1
ATOM 2750 C CA . LYS A 1 348 ? 14.264 8.512 -20.944 1.00 89.94 348 LYS A CA 1
ATOM 2751 C C . LYS A 1 348 ? 13.832 8.385 -22.401 1.00 89.94 348 LYS A C 1
ATOM 2753 O O . LYS A 1 348 ? 12.736 7.912 -22.688 1.00 89.94 348 LYS A O 1
ATOM 2758 N N . VAL A 1 349 ? 14.698 8.775 -23.323 1.00 90.38 349 VAL A N 1
ATOM 2759 C CA . VAL A 1 349 ? 14.498 8.626 -24.764 1.00 90.38 349 VAL A CA 1
ATOM 2760 C C . VAL A 1 349 ? 15.499 7.593 -25.264 1.00 90.38 349 VAL A C 1
ATOM 2762 O O . VAL A 1 349 ? 16.699 7.750 -25.043 1.00 90.38 349 VAL A O 1
ATOM 2765 N N . SER A 1 350 ? 15.022 6.522 -25.896 1.00 91.50 350 SER A N 1
ATOM 2766 C CA . SER A 1 350 ? 15.865 5.421 -26.376 1.00 91.50 350 SER A CA 1
ATOM 2767 C C . SER A 1 350 ? 15.605 5.097 -27.838 1.00 91.50 350 SER A C 1
ATOM 2769 O O . SER A 1 350 ? 14.506 5.300 -28.344 1.00 91.50 350 SER A O 1
ATOM 2771 N N . GLY A 1 351 ? 16.612 4.571 -28.527 1.00 89.31 351 GLY A N 1
ATOM 2772 C CA . GLY A 1 351 ? 16.457 4.079 -29.889 1.00 89.31 351 GLY A CA 1
ATOM 2773 C C . GLY A 1 351 ? 17.659 3.263 -30.344 1.00 89.31 351 GLY A C 1
ATOM 2774 O O . GLY A 1 351 ? 18.789 3.493 -29.909 1.00 89.31 351 GLY A O 1
ATOM 2775 N N . THR A 1 352 ? 17.413 2.296 -31.221 1.00 90.44 352 THR A N 1
ATOM 2776 C CA . THR A 1 352 ? 18.420 1.373 -31.757 1.00 90.44 352 THR A CA 1
ATOM 2777 C C . THR A 1 352 ? 18.602 1.594 -33.254 1.00 90.44 352 THR A C 1
ATOM 2779 O O . THR A 1 352 ? 17.635 1.826 -33.982 1.00 90.44 352 THR A O 1
ATOM 2782 N N . CYS A 1 353 ? 19.847 1.541 -33.718 1.00 88.75 353 CYS A N 1
ATOM 2783 C CA . CYS A 1 353 ? 20.178 1.705 -35.129 1.00 88.75 353 CYS A CA 1
ATOM 2784 C C . CYS A 1 353 ? 20.367 0.347 -35.808 1.00 88.75 353 CYS A C 1
ATOM 2786 O O . CYS A 1 353 ? 21.239 -0.427 -35.406 1.00 88.75 353 CYS A O 1
ATOM 2788 N N . ILE A 1 354 ? 19.608 0.074 -36.868 1.00 88.81 354 ILE A N 1
ATOM 2789 C CA . ILE A 1 354 ? 19.760 -1.145 -37.671 1.00 88.81 354 ILE A CA 1
ATOM 2790 C C . ILE A 1 354 ? 20.425 -0.855 -39.019 1.00 88.81 354 ILE A C 1
ATOM 2792 O O . ILE A 1 354 ? 20.214 0.186 -39.641 1.00 88.81 354 ILE A O 1
ATOM 2796 N N . GLY A 1 355 ? 21.252 -1.801 -39.463 1.00 86.31 355 GLY A N 1
ATOM 2797 C CA . GLY A 1 355 ? 21.982 -1.743 -40.729 1.00 86.31 355 GLY A CA 1
ATOM 2798 C C . GLY A 1 355 ? 21.503 -2.771 -41.760 1.00 86.31 355 GLY A C 1
ATOM 2799 O O . GLY A 1 355 ? 20.657 -3.625 -41.459 1.00 86.31 355 GLY A O 1
ATOM 2800 N N . PRO A 1 356 ? 22.063 -2.733 -42.980 1.00 90.12 356 PRO A N 1
ATOM 2801 C CA . PRO A 1 356 ? 21.827 -3.765 -43.986 1.00 90.12 356 PRO A CA 1
ATOM 2802 C C . PRO A 1 356 ? 22.307 -5.138 -43.485 1.00 90.12 356 PRO A C 1
ATOM 2804 O O . PRO A 1 356 ? 23.262 -5.215 -42.712 1.00 90.12 356 PRO A O 1
ATOM 2807 N N . ILE A 1 357 ? 21.666 -6.230 -43.909 1.00 90.62 357 ILE A N 1
ATOM 2808 C CA . ILE A 1 357 ? 22.133 -7.604 -43.638 1.00 90.62 357 ILE A CA 1
ATOM 2809 C C . ILE A 1 357 ? 22.208 -8.321 -44.978 1.00 90.62 357 ILE A C 1
ATOM 2811 O O . ILE A 1 357 ? 21.195 -8.792 -45.489 1.00 90.62 357 ILE A O 1
ATOM 2815 N N . VAL A 1 358 ? 23.403 -8.368 -45.562 1.00 92.19 358 VAL A N 1
ATOM 2816 C CA . VAL A 1 358 ? 23.615 -8.875 -46.922 1.00 92.19 358 VAL A CA 1
ATOM 2817 C C . VAL A 1 358 ? 24.401 -10.180 -46.895 1.00 92.19 358 VAL A C 1
ATOM 2819 O O . VAL A 1 358 ? 25.326 -10.337 -46.102 1.00 92.19 358 VAL A O 1
ATOM 2822 N N . SER A 1 359 ? 24.041 -11.101 -47.783 1.00 93.25 359 SER A N 1
ATOM 2823 C CA . SER A 1 359 ? 24.732 -12.368 -48.019 1.00 93.25 359 SER A CA 1
ATOM 2824 C C . SER A 1 359 ? 24.861 -12.656 -49.520 1.00 93.25 359 SER A C 1
ATOM 2826 O O . SER A 1 359 ? 24.160 -12.071 -50.351 1.00 93.25 359 SER A O 1
ATOM 2828 N N . LEU A 1 360 ? 25.774 -13.563 -49.874 1.00 92.38 360 LEU A N 1
ATOM 2829 C CA . LEU A 1 360 ? 25.882 -14.142 -51.215 1.00 92.38 360 LEU A CA 1
ATOM 2830 C C . LEU A 1 360 ? 25.244 -15.537 -51.219 1.00 92.38 360 LEU A C 1
ATOM 2832 O O . LEU A 1 360 ? 25.328 -16.260 -50.229 1.00 92.38 360 LEU A O 1
ATOM 2836 N N . SER A 1 361 ? 24.643 -15.945 -52.338 1.00 92.19 361 SER A N 1
ATOM 2837 C CA . SER A 1 361 ? 24.045 -17.283 -52.482 1.00 92.19 361 SER A CA 1
ATOM 2838 C C . SER A 1 361 ? 25.066 -18.423 -52.546 1.00 92.19 361 SER A C 1
ATOM 2840 O O . SER A 1 361 ? 24.691 -19.582 -52.413 1.00 92.19 361 SER A O 1
ATOM 2842 N N . THR A 1 362 ? 26.336 -18.104 -52.795 1.00 91.44 362 THR A N 1
ATOM 2843 C CA . THR A 1 362 ? 27.482 -19.009 -52.664 1.00 91.44 362 THR A CA 1
ATOM 2844 C C . THR A 1 362 ? 28.725 -18.191 -52.316 1.00 91.44 362 THR A C 1
ATOM 2846 O O . THR A 1 362 ? 28.834 -17.037 -52.732 1.00 91.44 362 THR A O 1
ATOM 2849 N N . SER A 1 363 ? 29.652 -18.783 -51.563 1.00 88.31 363 SER A N 1
ATOM 2850 C CA . SER A 1 363 ? 30.982 -18.230 -51.273 1.00 88.31 363 SER A CA 1
ATOM 2851 C C . SER A 1 363 ? 32.043 -18.642 -52.297 1.00 88.31 363 SER A C 1
ATOM 2853 O O . SER A 1 363 ? 33.070 -17.980 -52.399 1.00 88.31 363 SER A O 1
ATOM 2855 N N . VAL A 1 364 ? 31.797 -19.703 -53.074 1.00 91.81 364 VAL A N 1
ATOM 2856 C CA . VAL A 1 364 ? 32.695 -20.196 -54.130 1.00 91.81 364 VAL A CA 1
ATOM 2857 C C . VAL A 1 364 ? 31.917 -20.310 -55.434 1.00 91.81 364 VAL A C 1
ATOM 2859 O O . VAL A 1 364 ? 30.785 -20.803 -55.449 1.00 91.81 364 VAL A O 1
ATOM 2862 N N . LEU A 1 365 ? 32.514 -19.868 -56.535 1.00 92.81 365 LEU A N 1
ATOM 2863 C CA . LEU A 1 365 ? 31.955 -20.000 -57.870 1.00 92.81 365 LEU A CA 1
ATOM 2864 C C . LEU A 1 365 ? 32.990 -20.655 -58.791 1.00 92.81 365 LEU A C 1
ATOM 2866 O O . LEU A 1 365 ? 34.080 -20.127 -59.016 1.00 92.81 365 LEU A O 1
ATOM 2870 N N . ASP A 1 366 ? 32.619 -21.832 -59.286 1.00 92.25 366 ASP A N 1
ATOM 2871 C CA . ASP A 1 366 ? 33.471 -22.740 -60.045 1.00 92.25 366 ASP A CA 1
ATOM 2872 C C . ASP A 1 366 ? 33.101 -22.712 -61.533 1.00 92.25 366 ASP A C 1
ATOM 2874 O O . ASP A 1 366 ? 31.952 -22.963 -61.897 1.00 92.25 366 ASP A O 1
ATOM 2878 N N . PHE A 1 367 ? 34.078 -22.380 -62.378 1.00 92.38 367 PHE A N 1
ATOM 2879 C CA . PHE A 1 367 ? 33.974 -22.376 -63.839 1.00 92.38 367 PHE A CA 1
ATOM 2880 C C . PHE A 1 367 ? 34.520 -23.668 -64.486 1.00 92.38 367 PHE A C 1
ATOM 2882 O O . PHE A 1 367 ? 34.583 -23.768 -65.711 1.00 92.38 367 PHE A O 1
ATOM 2889 N N . GLY A 1 368 ? 34.948 -24.656 -63.696 1.00 90.06 368 GLY A N 1
ATOM 2890 C CA . GLY A 1 368 ? 35.476 -25.927 -64.182 1.00 90.06 368 GLY A CA 1
ATOM 2891 C C . GLY A 1 368 ? 36.748 -25.765 -65.018 1.00 90.06 368 GLY A C 1
ATOM 2892 O O . GLY A 1 368 ? 37.644 -24.994 -64.674 1.00 90.06 368 GLY A O 1
ATOM 2893 N N . CYS A 1 369 ? 36.846 -26.513 -66.120 1.00 88.69 369 CYS A N 1
ATOM 2894 C CA . CYS A 1 369 ? 37.980 -26.465 -67.044 1.00 88.69 369 CYS A CA 1
ATOM 2895 C C . CYS A 1 369 ? 37.530 -25.978 -68.430 1.00 88.69 369 CYS A C 1
ATOM 2897 O O . CYS A 1 369 ? 36.589 -26.530 -69.000 1.00 88.69 369 CYS A O 1
ATOM 2899 N N . VAL A 1 370 ? 38.195 -24.948 -68.957 1.00 91.38 370 VAL A N 1
ATOM 2900 C CA . VAL A 1 370 ? 37.844 -24.256 -70.207 1.00 91.38 370 VAL A CA 1
ATOM 2901 C C . VAL A 1 370 ? 39.060 -24.115 -71.128 1.00 91.38 370 VAL A C 1
ATOM 2903 O O . VAL A 1 370 ? 40.209 -24.221 -70.696 1.00 91.38 370 VAL A O 1
ATOM 2906 N N . GLU A 1 371 ? 38.816 -23.852 -72.408 1.00 89.75 371 GLU A N 1
ATOM 2907 C CA . GLU A 1 371 ? 39.872 -23.666 -73.405 1.00 89.75 371 GLU A CA 1
ATOM 2908 C C . GLU A 1 371 ? 40.456 -22.241 -73.375 1.00 89.75 371 GLU A C 1
ATOM 2910 O O . GLU A 1 371 ? 39.747 -21.268 -73.100 1.00 89.75 371 GLU A O 1
ATOM 2915 N N . GLU A 1 372 ? 41.750 -22.104 -73.667 1.00 86.69 372 GLU A N 1
ATOM 2916 C CA . GLU A 1 372 ? 42.449 -20.816 -73.704 1.00 86.69 372 GLU A CA 1
ATOM 2917 C C . GLU A 1 372 ? 41.764 -19.805 -74.644 1.00 86.69 372 GLU A C 1
ATOM 2919 O O . GLU A 1 372 ? 41.524 -20.069 -75.819 1.00 86.69 372 GLU A O 1
ATOM 2924 N N . GLY A 1 373 ? 41.419 -18.627 -74.112 1.00 82.31 373 GLY A N 1
ATOM 2925 C CA . GLY A 1 373 ? 40.716 -17.572 -74.848 1.00 82.31 373 GLY A CA 1
ATOM 2926 C C . GLY A 1 373 ? 39.184 -17.685 -74.889 1.00 82.31 373 GLY A C 1
ATOM 2927 O O . GLY A 1 373 ? 38.541 -16.712 -75.301 1.00 82.31 373 GLY A O 1
ATOM 2928 N N . SER A 1 374 ? 38.594 -18.797 -74.433 1.00 88.25 374 SER A N 1
ATOM 2929 C CA . SER A 1 374 ? 37.136 -18.945 -74.298 1.00 88.25 374 SER A CA 1
ATOM 2930 C C . SER A 1 374 ? 36.554 -18.061 -73.178 1.00 88.25 374 SER A C 1
ATOM 2932 O O . SER A 1 374 ? 37.275 -17.583 -72.302 1.00 88.25 374 SER A O 1
ATOM 2934 N N . GLU A 1 375 ? 35.241 -17.804 -73.217 1.00 89.12 375 GLU A N 1
ATOM 2935 C CA . GLU A 1 375 ? 34.512 -17.068 -72.173 1.00 89.12 375 GLU A CA 1
ATOM 2936 C C . GLU A 1 375 ? 33.392 -17.950 -71.607 1.00 89.12 375 GLU A C 1
ATOM 2938 O O . GLU A 1 375 ? 32.541 -18.433 -72.355 1.00 89.12 375 GLU A O 1
ATOM 2943 N N . MET A 1 376 ? 33.363 -18.119 -70.284 1.00 92.12 376 MET A N 1
ATOM 2944 C CA . MET A 1 376 ? 32.282 -18.793 -69.558 1.00 92.12 376 MET A CA 1
ATOM 2945 C C . MET A 1 376 ? 31.622 -17.819 -68.574 1.00 92.12 376 MET A C 1
ATOM 2947 O O . MET A 1 376 ? 32.273 -16.904 -68.072 1.00 92.12 376 MET A O 1
ATOM 2951 N N . SER A 1 377 ? 30.328 -17.993 -68.282 1.00 92.12 377 SER A N 1
ATOM 2952 C CA . SER A 1 377 ? 29.599 -17.124 -67.350 1.00 92.12 377 SER A CA 1
ATOM 2953 C C . SER A 1 377 ? 28.650 -17.882 -66.425 1.00 92.12 377 SER A C 1
ATOM 2955 O O . SER A 1 377 ? 27.841 -18.675 -66.902 1.00 92.12 377 SER A O 1
ATOM 2957 N N . HIS A 1 378 ? 28.667 -17.534 -65.140 1.00 93.62 378 HIS A N 1
ATOM 2958 C CA . HIS A 1 378 ? 27.725 -18.002 -64.120 1.00 93.62 378 HIS A CA 1
ATOM 2959 C C . HIS A 1 378 ? 26.988 -16.823 -63.473 1.00 93.62 378 HIS A C 1
ATOM 2961 O O . HIS A 1 378 ? 27.394 -15.667 -63.596 1.00 93.62 378 HIS A O 1
ATOM 2967 N N . ASN A 1 379 ? 25.896 -17.117 -62.765 1.00 92.38 379 ASN A N 1
ATOM 2968 C CA . ASN A 1 379 ? 25.152 -16.128 -61.988 1.00 92.38 379 ASN A CA 1
ATOM 2969 C C . ASN A 1 379 ? 25.303 -16.411 -60.487 1.00 92.38 379 ASN A C 1
ATOM 2971 O O . ASN A 1 379 ? 25.178 -17.558 -60.065 1.00 92.38 379 ASN A O 1
ATOM 2975 N N . VAL A 1 380 ? 25.487 -15.360 -59.691 1.00 93.06 380 VAL A N 1
ATOM 2976 C CA . VAL A 1 380 ? 25.439 -15.386 -58.220 1.00 93.06 380 VAL A CA 1
ATOM 2977 C C . VAL A 1 380 ? 24.383 -14.389 -57.740 1.00 93.06 380 VAL A C 1
ATOM 2979 O O . VAL A 1 380 ? 24.175 -13.351 -58.371 1.00 93.06 380 VAL A O 1
ATOM 2982 N N . GLN A 1 381 ? 23.679 -14.697 -56.652 1.00 93.50 381 GLN A N 1
ATOM 2983 C CA . GLN A 1 381 ? 22.745 -13.761 -56.026 1.00 93.50 381 GLN A CA 1
ATOM 2984 C C . GLN A 1 381 ? 23.408 -13.052 -54.853 1.00 93.50 381 GLN A C 1
ATOM 2986 O O . GLN A 1 381 ? 23.979 -13.700 -53.980 1.00 93.50 381 GLN A O 1
ATOM 2991 N N . ILE A 1 382 ? 23.269 -11.729 -54.816 1.00 94.50 382 ILE A N 1
ATOM 2992 C CA . ILE A 1 382 ? 23.465 -10.926 -53.609 1.00 94.50 382 ILE A CA 1
ATOM 2993 C C . ILE A 1 382 ? 22.082 -10.645 -53.005 1.00 94.50 382 ILE A C 1
ATOM 2995 O O . ILE A 1 382 ? 21.154 -10.244 -53.714 1.00 94.50 382 ILE A O 1
ATOM 2999 N N . ILE A 1 383 ? 21.912 -10.945 -51.718 1.00 94.19 383 ILE A N 1
ATOM 3000 C CA . ILE A 1 383 ? 20.615 -11.007 -51.032 1.00 94.19 383 ILE A CA 1
ATOM 3001 C C . ILE A 1 383 ? 20.674 -10.104 -49.804 1.00 94.19 383 ILE A C 1
ATOM 3003 O O . ILE A 1 383 ? 21.489 -10.334 -48.918 1.00 94.19 383 ILE A O 1
ATOM 3007 N N . ASN A 1 384 ? 19.800 -9.102 -49.725 1.00 93.31 384 ASN A N 1
ATOM 3008 C CA . ASN A 1 384 ? 19.616 -8.281 -48.534 1.00 93.31 384 ASN A CA 1
ATOM 3009 C C . ASN A 1 384 ? 18.418 -8.798 -47.736 1.00 93.31 384 ASN A C 1
ATOM 3011 O O . ASN A 1 384 ? 17.277 -8.727 -48.190 1.00 93.31 384 ASN A O 1
ATOM 3015 N N . SER A 1 385 ? 18.691 -9.324 -46.548 1.00 90.56 385 SER A N 1
ATOM 3016 C CA . SER A 1 385 ? 17.704 -9.937 -45.660 1.00 90.56 385 SER A CA 1
ATOM 3017 C C . SER A 1 385 ? 17.104 -8.956 -44.646 1.00 90.56 385 SER A C 1
ATOM 3019 O O . SER A 1 385 ? 16.122 -9.309 -43.997 1.00 90.56 385 SER A O 1
ATOM 3021 N N . SER A 1 386 ? 17.645 -7.738 -44.493 1.00 89.56 386 SER A N 1
ATOM 3022 C CA . SER A 1 386 ? 17.045 -6.709 -43.626 1.00 89.56 386 SER A CA 1
ATOM 3023 C C . SER A 1 386 ? 16.193 -5.716 -44.416 1.00 89.56 386 SER A C 1
ATOM 3025 O O . SER A 1 386 ? 16.287 -5.631 -45.638 1.00 89.56 386 SER A O 1
ATOM 3027 N N . ALA A 1 387 ? 15.360 -4.944 -43.715 1.00 84.31 387 ALA A N 1
ATOM 3028 C CA . ALA A 1 387 ? 14.566 -3.866 -44.309 1.00 84.31 387 ALA A CA 1
ATOM 3029 C C . ALA A 1 387 ? 15.411 -2.641 -44.732 1.00 84.31 387 ALA A C 1
ATOM 3031 O O . ALA A 1 387 ? 14.908 -1.755 -45.416 1.00 84.31 387 ALA A O 1
ATOM 3032 N N . VAL A 1 388 ? 16.687 -2.586 -44.338 1.00 86.56 388 VAL A N 1
ATOM 3033 C CA . VAL A 1 388 ? 17.575 -1.434 -44.542 1.00 86.56 388 VAL A CA 1
ATOM 3034 C C . VAL A 1 388 ? 18.236 -1.514 -45.913 1.00 86.56 388 VAL A C 1
ATOM 3036 O O . VAL A 1 388 ? 18.784 -2.552 -46.276 1.00 86.56 388 VAL A O 1
ATOM 3039 N N . LEU A 1 389 ? 18.229 -0.414 -46.662 1.00 90.00 389 LEU A N 1
ATOM 3040 C CA . LEU A 1 389 ? 18.902 -0.294 -47.957 1.00 90.00 389 LEU A CA 1
ATOM 3041 C C . LEU A 1 389 ? 20.419 -0.541 -47.832 1.00 90.00 389 LEU A C 1
ATOM 3043 O O . LEU A 1 389 ? 21.079 -0.010 -46.940 1.00 90.00 389 LEU A O 1
ATOM 3047 N N . ALA A 1 390 ? 20.981 -1.338 -48.743 1.00 91.50 390 ALA A N 1
ATOM 3048 C CA . ALA A 1 390 ? 22.386 -1.732 -48.731 1.00 91.50 390 ALA A CA 1
ATOM 3049 C C . ALA A 1 390 ? 23.144 -1.191 -49.952 1.00 91.50 390 ALA A C 1
ATOM 3051 O O . ALA A 1 390 ? 22.809 -1.514 -51.092 1.00 91.50 390 ALA A O 1
ATOM 3052 N N . HIS A 1 391 ? 24.213 -0.426 -49.724 1.00 92.69 391 HIS A N 1
ATOM 3053 C CA . HIS A 1 391 ? 25.201 -0.125 -50.764 1.00 92.69 391 HIS A CA 1
ATOM 3054 C C . HIS A 1 391 ? 26.254 -1.235 -50.792 1.00 92.69 391 HIS A C 1
ATOM 3056 O O . HIS A 1 391 ? 26.840 -1.551 -49.753 1.00 92.69 391 HIS A O 1
ATOM 3062 N N . TYR A 1 392 ? 26.510 -1.789 -51.978 1.00 94.25 392 TYR A N 1
ATOM 3063 C CA . TYR A 1 392 ? 27.539 -2.804 -52.200 1.00 94.25 392 TYR A CA 1
ATOM 3064 C C . TYR A 1 392 ? 28.546 -2.353 -53.267 1.00 94.25 392 TYR A C 1
ATOM 3066 O O . TYR A 1 392 ? 28.222 -1.552 -54.156 1.00 94.25 392 TYR A O 1
ATOM 3074 N N . GLN A 1 393 ? 29.771 -2.869 -53.181 1.00 93.06 393 GLN A N 1
ATOM 3075 C CA . GLN A 1 393 ? 30.815 -2.679 -54.186 1.00 93.06 393 GLN A CA 1
ATOM 3076 C C . GLN A 1 393 ? 31.836 -3.822 -54.167 1.00 93.06 393 GLN A C 1
ATOM 3078 O O . GLN A 1 393 ? 32.470 -4.074 -53.150 1.00 93.06 393 GLN A O 1
ATOM 3083 N N . PHE A 1 394 ? 32.064 -4.455 -55.311 1.00 91.31 394 PHE A N 1
ATOM 3084 C CA . PHE A 1 394 ? 33.167 -5.380 -55.533 1.00 91.31 394 PHE A CA 1
ATOM 3085 C C . PHE A 1 394 ? 34.471 -4.619 -55.775 1.00 91.31 394 PHE A C 1
ATOM 3087 O O . PHE A 1 394 ? 34.539 -3.706 -56.600 1.00 91.31 394 PHE A O 1
ATOM 3094 N N . ASP A 1 395 ? 35.516 -5.022 -55.062 1.00 88.62 395 ASP A N 1
ATOM 3095 C CA . ASP A 1 395 ? 36.856 -4.464 -55.172 1.00 88.62 395 ASP A CA 1
ATOM 3096 C C . ASP A 1 395 ? 37.642 -5.185 -56.282 1.00 88.62 395 ASP A C 1
ATOM 3098 O O . ASP A 1 395 ? 38.354 -6.163 -56.046 1.00 88.62 395 ASP A O 1
ATOM 3102 N N . MET A 1 396 ? 37.419 -4.760 -57.530 1.00 86.56 396 MET A N 1
ATOM 3103 C CA . MET A 1 396 ? 37.995 -5.367 -58.735 1.00 86.56 396 MET A CA 1
ATOM 3104 C C . MET A 1 396 ? 38.069 -4.380 -59.913 1.00 86.56 396 MET A C 1
ATOM 3106 O O . MET A 1 396 ? 37.408 -3.341 -59.906 1.00 86.56 396 MET A O 1
ATOM 3110 N N . ASP A 1 397 ? 38.818 -4.739 -60.963 1.00 80.94 397 ASP A N 1
ATOM 3111 C CA . ASP A 1 397 ? 38.880 -3.970 -62.212 1.00 80.94 397 ASP A CA 1
ATOM 3112 C C . ASP A 1 397 ? 37.500 -3.838 -62.882 1.00 80.94 397 ASP A C 1
ATOM 3114 O O . ASP A 1 397 ? 36.877 -4.830 -63.268 1.00 80.94 397 ASP A O 1
ATOM 3118 N N . THR A 1 398 ? 37.050 -2.599 -63.079 1.00 71.38 398 THR A N 1
ATOM 3119 C CA . THR A 1 398 ? 35.821 -2.275 -63.823 1.00 71.38 398 THR A CA 1
ATOM 3120 C C . THR A 1 398 ? 36.067 -2.086 -65.324 1.00 71.38 398 THR A C 1
ATOM 3122 O O . THR A 1 398 ? 35.108 -2.017 -66.091 1.00 71.38 398 THR A O 1
ATOM 3125 N N . GLY A 1 399 ? 37.332 -2.048 -65.769 1.00 70.06 399 GLY A N 1
ATOM 3126 C CA . GLY A 1 399 ? 37.720 -1.927 -67.180 1.00 70.06 399 GLY A CA 1
ATOM 3127 C C . GLY A 1 399 ? 37.488 -3.189 -68.020 1.00 70.06 399 GLY A C 1
ATOM 3128 O O . GLY A 1 399 ? 37.593 -3.143 -69.247 1.00 70.06 399 GLY A O 1
ATOM 3129 N N . GLY A 1 400 ? 37.159 -4.319 -67.384 1.00 69.75 400 GLY A N 1
ATOM 3130 C CA . GLY A 1 400 ? 36.955 -5.599 -68.064 1.00 69.75 400 GLY A CA 1
ATOM 3131 C C . GLY A 1 400 ? 38.255 -6.207 -68.598 1.00 69.75 400 GLY A C 1
ATOM 3132 O O . GLY A 1 400 ? 38.227 -6.944 -69.582 1.00 69.75 400 GLY A O 1
ATOM 3133 N N . HIS A 1 401 ? 39.397 -5.867 -67.990 1.00 75.38 401 HIS A N 1
ATOM 3134 C CA . HIS A 1 401 ? 40.714 -6.419 -68.328 1.00 75.38 401 HIS A CA 1
ATOM 3135 C C . HIS A 1 401 ? 41.132 -7.574 -67.404 1.00 75.38 401 HIS A C 1
ATOM 3137 O O . HIS A 1 401 ? 42.114 -8.260 -67.687 1.00 75.38 401 HIS A O 1
ATOM 3143 N N . SER A 1 402 ? 40.382 -7.804 -66.321 1.00 84.94 402 SER A N 1
ATOM 3144 C CA . SER A 1 402 ? 40.549 -8.967 -65.449 1.00 84.94 402 SER A CA 1
ATOM 3145 C C . SER A 1 402 ? 40.130 -10.271 -66.133 1.00 84.94 402 SER A C 1
ATOM 3147 O O . SER A 1 402 ? 39.155 -10.312 -66.886 1.00 84.94 402 SER A O 1
ATOM 3149 N N . VAL A 1 403 ? 40.811 -11.362 -65.769 1.00 88.12 403 VAL A N 1
ATOM 3150 C CA . VAL A 1 403 ? 40.415 -12.742 -66.112 1.00 88.12 403 VAL A CA 1
ATOM 3151 C C . VAL A 1 403 ? 39.035 -13.096 -65.532 1.00 88.12 403 VAL A C 1
ATOM 3153 O O . VAL A 1 403 ? 38.333 -13.938 -66.094 1.00 88.12 403 VAL A O 1
ATOM 3156 N N . PHE A 1 404 ? 38.619 -12.427 -64.450 1.00 90.69 404 PHE A N 1
ATOM 3157 C CA . PHE A 1 404 ? 37.293 -12.556 -63.851 1.00 90.69 404 PHE A CA 1
ATOM 3158 C C . PHE A 1 404 ? 36.581 -11.198 -63.780 1.00 90.69 404 PHE A C 1
ATOM 3160 O O . PHE A 1 404 ? 37.059 -10.285 -63.110 1.00 90.69 404 PHE A O 1
ATOM 3167 N N . SER A 1 405 ? 35.406 -11.064 -64.400 1.00 89.31 405 SER A N 1
ATOM 3168 C CA . SER A 1 405 ? 34.625 -9.811 -64.399 1.00 89.31 405 SER A CA 1
ATOM 3169 C C . SER A 1 405 ? 33.191 -10.006 -63.898 1.00 89.31 405 SER A C 1
ATOM 3171 O O . SER A 1 405 ? 32.606 -11.071 -64.079 1.00 89.31 405 SER A O 1
ATOM 3173 N N . VAL A 1 406 ? 32.622 -8.975 -63.263 1.00 90.94 406 VAL A N 1
ATOM 3174 C CA . VAL A 1 406 ? 31.236 -8.945 -62.757 1.00 90.94 406 VAL A CA 1
ATOM 3175 C C . VAL A 1 406 ? 30.465 -7.850 -63.495 1.00 90.94 406 VAL A C 1
ATOM 3177 O O . VAL A 1 406 ? 30.969 -6.741 -63.643 1.00 90.94 406 VAL A O 1
ATOM 3180 N N . ASP A 1 407 ? 29.247 -8.145 -63.961 1.00 88.56 407 ASP A N 1
ATOM 3181 C CA . ASP A 1 407 ? 28.442 -7.220 -64.778 1.00 88.56 407 ASP A CA 1
ATOM 3182 C C . ASP A 1 407 ? 27.982 -5.948 -64.042 1.00 88.56 407 ASP A C 1
ATOM 3184 O O . ASP A 1 407 ? 27.794 -4.906 -64.669 1.00 88.56 407 ASP A O 1
ATOM 3188 N N . LYS A 1 408 ? 27.806 -6.026 -62.718 1.00 89.94 408 LYS A N 1
ATOM 3189 C CA . LYS A 1 408 ? 27.387 -4.919 -61.842 1.00 89.94 408 LYS A CA 1
ATOM 3190 C C . LYS A 1 408 ? 28.318 -4.829 -60.626 1.00 89.94 408 LYS A C 1
ATOM 3192 O O . LYS A 1 408 ? 27.941 -5.278 -59.541 1.00 89.94 408 LYS A O 1
ATOM 3197 N N . PRO A 1 409 ? 29.535 -4.277 -60.785 1.00 88.62 409 PRO A N 1
ATOM 3198 C CA . PRO A 1 409 ? 30.541 -4.254 -59.726 1.00 88.62 409 PRO A CA 1
ATOM 3199 C C . PRO A 1 409 ? 30.179 -3.318 -58.565 1.00 88.62 409 PRO A C 1
ATOM 3201 O O . PRO A 1 409 ? 30.717 -3.477 -57.481 1.00 88.62 409 PRO A O 1
ATOM 3204 N N . CYS A 1 410 ? 29.252 -2.375 -58.726 1.00 91.38 410 CYS A N 1
ATOM 3205 C CA . CYS A 1 410 ? 28.712 -1.574 -57.626 1.00 91.38 410 CYS A CA 1
ATOM 3206 C C . CYS A 1 410 ? 27.211 -1.345 -57.812 1.00 91.38 410 CYS A C 1
ATOM 3208 O O . CYS A 1 410 ? 26.695 -1.418 -58.930 1.00 91.38 410 CYS A O 1
ATOM 3210 N N . GLY A 1 411 ? 26.502 -1.087 -56.714 1.00 91.12 411 GLY A N 1
ATOM 3211 C CA . GLY A 1 411 ? 25.075 -0.805 -56.778 1.00 91.12 411 GLY A CA 1
ATOM 3212 C C . GLY A 1 411 ? 24.397 -0.679 -55.421 1.00 91.12 411 GLY A C 1
ATOM 3213 O O . GLY A 1 411 ? 25.027 -0.740 -54.3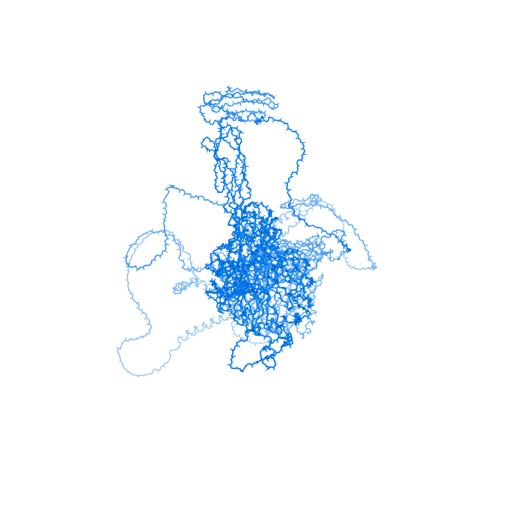62 1.00 91.12 411 GLY A O 1
ATOM 3214 N N . ILE A 1 412 ? 23.085 -0.481 -55.485 1.00 91.62 412 ILE A N 1
ATOM 3215 C CA . ILE A 1 412 ? 22.199 -0.348 -54.332 1.00 91.62 412 ILE A CA 1
ATOM 3216 C C . ILE A 1 412 ? 21.219 -1.520 -54.352 1.00 91.62 412 ILE A C 1
ATOM 3218 O O . ILE A 1 412 ? 20.633 -1.833 -55.389 1.00 91.62 412 ILE A O 1
ATOM 3222 N N . LEU A 1 413 ? 21.046 -2.161 -53.202 1.00 91.06 413 LEU A N 1
ATOM 3223 C CA . LEU A 1 413 ? 20.158 -3.294 -52.990 1.00 91.06 413 LEU A CA 1
ATOM 3224 C C . LEU A 1 413 ? 19.105 -2.890 -51.951 1.00 91.06 413 LEU A C 1
ATOM 3226 O O . LEU A 1 413 ? 19.437 -2.570 -50.810 1.00 91.06 413 LEU A O 1
ATOM 3230 N N . GLY A 1 414 ? 17.834 -2.858 -52.353 1.00 89.56 414 GLY A N 1
ATOM 3231 C CA . GLY A 1 414 ? 16.732 -2.464 -51.470 1.00 89.56 414 GLY A CA 1
ATOM 3232 C C . GLY A 1 414 ? 16.557 -3.417 -50.283 1.00 89.56 414 GLY A C 1
ATOM 3233 O O . GLY A 1 414 ? 17.078 -4.538 -50.293 1.00 89.56 414 GLY A O 1
ATOM 3234 N N . GLY A 1 415 ? 15.806 -2.984 -49.270 1.00 85.88 415 GLY A N 1
ATOM 3235 C CA . GLY A 1 415 ? 15.412 -3.851 -48.159 1.00 85.88 415 GLY A CA 1
ATOM 3236 C C . GLY A 1 415 ? 14.667 -5.100 -48.648 1.00 85.88 415 GLY A C 1
ATOM 3237 O O . GLY A 1 415 ? 13.892 -5.027 -49.602 1.00 85.88 415 GLY A O 1
ATOM 3238 N N . SER A 1 416 ? 14.935 -6.249 -48.024 1.00 89.50 416 SER A N 1
ATOM 3239 C CA . SER A 1 416 ? 14.305 -7.548 -48.318 1.00 89.50 416 SER A CA 1
ATOM 3240 C C . SER A 1 416 ? 14.340 -7.951 -49.805 1.00 89.50 416 SER A C 1
ATOM 3242 O O . SER A 1 416 ? 13.419 -8.596 -50.309 1.00 89.50 416 SER A O 1
ATOM 3244 N N . SER A 1 417 ? 15.398 -7.564 -50.527 1.00 93.25 417 SER A N 1
ATOM 3245 C CA . SER A 1 417 ? 15.526 -7.752 -51.977 1.00 93.25 417 SER A CA 1
ATOM 3246 C C . SER A 1 417 ? 16.750 -8.585 -52.367 1.00 93.25 417 SER A C 1
ATOM 3248 O O . SER A 1 417 ? 17.687 -8.770 -51.590 1.00 93.25 417 SER A O 1
ATOM 3250 N N . LYS A 1 418 ? 16.748 -9.107 -53.598 1.00 92.81 418 LYS A N 1
ATOM 3251 C CA . LYS A 1 418 ? 17.845 -9.905 -54.161 1.00 92.81 418 LYS A CA 1
ATOM 3252 C C . LYS A 1 418 ? 18.171 -9.467 -55.583 1.00 92.81 418 LYS A C 1
ATOM 3254 O O . LYS A 1 418 ? 17.269 -9.158 -56.360 1.00 92.81 418 LYS A O 1
ATOM 3259 N N . LEU A 1 419 ? 19.453 -9.494 -55.932 1.00 93.38 419 LEU A N 1
ATOM 3260 C CA . LEU A 1 419 ? 19.966 -9.105 -57.241 1.00 93.38 419 LEU A CA 1
ATOM 3261 C C . LEU A 1 419 ? 20.828 -10.228 -57.824 1.00 93.38 419 LEU A C 1
ATOM 3263 O O . LEU A 1 419 ? 21.746 -10.721 -57.174 1.00 93.38 419 LEU A O 1
ATOM 3267 N N . ASN A 1 420 ? 20.541 -10.611 -59.070 1.00 93.81 420 ASN A N 1
ATOM 3268 C CA . ASN A 1 420 ? 21.407 -11.493 -59.851 1.00 93.81 420 ASN A CA 1
ATOM 3269 C C . ASN A 1 420 ? 22.581 -10.681 -60.428 1.00 93.81 420 ASN A C 1
ATOM 3271 O O . ASN A 1 420 ? 22.363 -9.697 -61.152 1.00 93.81 420 ASN A O 1
ATOM 3275 N N . LEU A 1 421 ? 23.795 -11.141 -60.139 1.00 93.00 421 LEU A N 1
ATOM 3276 C CA . LEU A 1 421 ? 25.066 -10.673 -60.686 1.00 93.00 421 LEU A CA 1
ATOM 3277 C C . LEU A 1 421 ? 25.609 -11.745 -61.635 1.00 93.00 421 LEU A C 1
ATOM 3279 O O . LEU A 1 421 ? 25.584 -12.932 -61.299 1.00 93.00 421 LEU A O 1
ATOM 3283 N N . ARG A 1 422 ? 26.107 -11.348 -62.806 1.00 93.12 422 ARG A N 1
ATOM 3284 C CA . ARG A 1 422 ? 26.730 -12.258 -63.773 1.00 93.12 422 ARG A CA 1
ATOM 3285 C C . ARG A 1 422 ? 28.243 -12.153 -63.666 1.00 93.12 422 ARG A C 1
ATOM 3287 O O . ARG A 1 422 ? 28.809 -11.103 -63.961 1.00 93.12 422 ARG A O 1
ATOM 3294 N N . VAL A 1 423 ? 28.881 -13.255 -63.288 1.00 92.50 423 VAL A N 1
ATOM 3295 C CA . VAL A 1 423 ? 30.338 -13.390 -63.225 1.00 92.50 423 VAL A CA 1
ATOM 3296 C C . VAL A 1 423 ? 30.818 -14.091 -64.492 1.00 92.50 423 VAL A C 1
ATOM 3298 O O . VAL A 1 423 ? 30.237 -15.096 -64.902 1.00 92.50 423 VAL A O 1
ATOM 3301 N N . LYS A 1 424 ? 31.870 -13.570 -65.118 1.00 91.94 424 LYS A N 1
ATOM 3302 C CA . LYS A 1 424 ? 32.509 -14.134 -66.309 1.00 91.94 424 LYS A CA 1
ATOM 3303 C C . LYS A 1 424 ? 33.944 -14.548 -66.014 1.00 91.94 424 LYS A C 1
ATOM 3305 O O . LYS A 1 424 ? 34.644 -13.818 -65.317 1.00 91.94 424 LYS A O 1
ATOM 3310 N N . PHE A 1 425 ? 34.384 -15.644 -66.619 1.00 92.19 425 PHE A N 1
ATOM 3311 C CA . PHE A 1 425 ? 35.764 -16.124 -66.632 1.00 92.19 425 PHE A CA 1
ATOM 3312 C C . PHE A 1 425 ? 36.281 -16.154 -68.070 1.00 92.19 425 PHE A C 1
ATOM 3314 O O . PHE A 1 425 ? 35.609 -16.683 -68.958 1.00 92.19 425 PHE A O 1
ATOM 3321 N N . ARG A 1 426 ? 37.460 -15.567 -68.296 1.00 90.31 426 ARG A N 1
ATOM 3322 C CA . ARG A 1 426 ? 38.116 -15.493 -69.605 1.00 90.31 426 ARG A CA 1
ATOM 3323 C C . ARG A 1 426 ? 39.640 -15.629 -69.459 1.00 90.31 426 ARG A C 1
ATOM 3325 O O . ARG A 1 426 ? 40.335 -14.617 -69.355 1.00 90.31 426 ARG A O 1
ATOM 3332 N N . PRO A 1 427 ? 40.179 -16.856 -69.408 1.00 89.00 427 PRO A N 1
ATOM 3333 C CA . PRO A 1 427 ? 41.607 -17.076 -69.217 1.00 89.00 427 PRO A CA 1
ATOM 3334 C C . PRO A 1 427 ? 42.428 -16.844 -70.495 1.00 89.00 427 PRO A C 1
ATOM 3336 O O . PRO A 1 427 ? 41.938 -16.960 -71.621 1.00 89.00 427 PRO A O 1
ATOM 3339 N N . HIS A 1 428 ? 43.713 -16.540 -70.302 1.00 83.44 428 HIS A N 1
ATOM 3340 C CA . HIS A 1 428 ? 44.665 -16.204 -71.372 1.00 83.44 428 HIS A CA 1
ATOM 3341 C C . HIS A 1 428 ? 45.930 -17.072 -71.386 1.00 83.44 428 HIS A C 1
ATOM 3343 O O . HIS A 1 428 ? 46.767 -16.890 -72.261 1.00 83.44 428 HIS A O 1
ATOM 3349 N N . CYS A 1 429 ? 46.083 -17.984 -70.423 1.00 85.00 429 CYS A N 1
ATOM 3350 C CA . CYS A 1 429 ? 47.197 -18.924 -70.343 1.00 85.00 429 CYS A CA 1
ATOM 3351 C C . CYS A 1 429 ? 46.684 -20.271 -69.821 1.00 85.00 429 CYS A C 1
ATOM 3353 O O . CYS A 1 429 ? 45.849 -20.292 -68.917 1.00 85.00 429 CYS A O 1
ATOM 3355 N N . SER A 1 430 ? 47.222 -21.384 -70.311 1.00 88.00 430 SER A N 1
ATOM 3356 C CA . SER A 1 430 ? 46.882 -22.748 -69.879 1.00 88.00 430 SER A CA 1
ATOM 3357 C C . SER A 1 430 ? 47.367 -23.105 -68.453 1.00 88.00 430 SER A C 1
ATOM 3359 O O . SER A 1 430 ? 48.345 -23.841 -68.276 1.00 88.00 430 SER A O 1
ATOM 3361 N N . VAL A 1 431 ? 46.718 -22.548 -67.425 1.00 87.88 431 VAL A N 1
ATOM 3362 C CA . VAL A 1 431 ? 46.965 -22.783 -65.987 1.00 87.88 431 VAL A CA 1
ATOM 3363 C C . VAL A 1 431 ? 45.652 -22.836 -65.192 1.00 87.88 431 VAL A C 1
ATOM 3365 O O . VAL A 1 431 ? 44.598 -22.438 -65.686 1.00 87.88 431 VAL A O 1
ATOM 3368 N N . ALA A 1 432 ? 45.704 -23.295 -63.939 1.00 90.00 432 ALA A N 1
ATOM 3369 C CA . ALA A 1 432 ? 44.638 -23.016 -62.977 1.00 90.00 432 ALA A CA 1
ATOM 3370 C C . ALA A 1 432 ? 44.605 -21.515 -62.624 1.00 90.00 432 ALA A C 1
ATOM 3372 O O . ALA A 1 432 ? 45.642 -20.848 -62.640 1.00 90.00 432 ALA A O 1
ATOM 3373 N N . TYR A 1 433 ? 43.429 -21.008 -62.262 1.00 91.62 433 TYR A N 1
ATOM 3374 C CA . TYR A 1 433 ? 43.183 -19.647 -61.792 1.00 91.62 433 TYR A CA 1
ATOM 3375 C C . TYR A 1 433 ? 42.365 -19.681 -60.501 1.00 91.62 433 TYR A C 1
ATOM 3377 O O . TYR A 1 433 ? 41.389 -20.421 -60.386 1.00 91.62 433 TYR A O 1
ATOM 3385 N N . HIS A 1 434 ? 42.755 -18.839 -59.548 1.00 92.56 434 HIS A N 1
ATOM 3386 C CA . HIS A 1 434 ? 42.033 -18.605 -58.304 1.00 92.56 434 HIS A CA 1
ATOM 3387 C C . HIS A 1 434 ? 42.127 -17.121 -57.945 1.00 92.56 434 HIS A C 1
ATOM 3389 O O . HIS A 1 434 ? 43.217 -16.544 -57.961 1.00 92.56 434 HIS A O 1
ATOM 3395 N N . LYS A 1 435 ? 40.983 -16.498 -57.653 1.00 90.81 435 LYS A N 1
ATOM 3396 C CA . LYS A 1 435 ? 40.885 -15.101 -57.223 1.00 90.81 435 LYS A CA 1
ATOM 3397 C C . LYS A 1 435 ? 39.726 -14.946 -56.241 1.00 90.81 435 LYS A C 1
ATOM 3399 O O . LYS A 1 435 ? 38.568 -15.059 -56.635 1.00 90.81 435 LYS A O 1
ATOM 3404 N N . THR A 1 436 ? 40.031 -14.613 -54.994 1.00 90.44 436 THR A N 1
ATOM 3405 C CA . THR A 1 436 ? 39.030 -14.158 -54.024 1.00 90.44 436 THR A CA 1
ATOM 3406 C C . THR A 1 436 ? 38.688 -12.696 -54.311 1.00 90.44 436 THR A C 1
ATOM 3408 O O . THR A 1 436 ? 39.568 -11.835 -54.304 1.00 90.44 436 THR A O 1
ATOM 3411 N N . VAL A 1 437 ? 37.419 -12.402 -54.599 1.00 90.56 437 VAL A N 1
ATOM 3412 C CA . VAL A 1 437 ? 36.921 -11.035 -54.810 1.00 90.56 437 VAL A CA 1
ATOM 3413 C C . VAL A 1 437 ? 36.204 -10.557 -53.553 1.00 90.56 437 VAL A C 1
ATOM 3415 O O . VAL A 1 437 ? 35.322 -11.243 -53.035 1.00 90.56 437 VAL A O 1
ATOM 3418 N N . THR A 1 438 ? 36.554 -9.363 -53.079 1.00 92.00 438 THR A N 1
ATOM 3419 C CA . THR A 1 438 ? 35.913 -8.738 -51.915 1.00 92.00 438 THR A CA 1
ATOM 3420 C C . THR A 1 438 ? 34.703 -7.917 -52.349 1.00 92.00 438 THR A C 1
ATOM 3422 O O . THR A 1 438 ? 34.840 -7.008 -53.163 1.00 92.00 438 THR A O 1
ATOM 3425 N N . CYS A 1 439 ? 33.533 -8.177 -51.774 1.00 93.00 439 CYS A N 1
ATOM 3426 C CA . CYS A 1 439 ? 32.360 -7.314 -51.843 1.00 93.00 439 CYS A CA 1
ATOM 3427 C C . CYS A 1 439 ? 32.280 -6.462 -50.570 1.00 93.00 439 CYS A C 1
ATOM 3429 O O . CYS A 1 439 ? 31.859 -6.933 -49.513 1.00 93.00 439 CYS A O 1
ATOM 3431 N N . LEU A 1 440 ? 32.680 -5.198 -50.677 1.00 93.44 440 LEU A N 1
ATOM 3432 C CA . LEU A 1 440 ? 32.516 -4.179 -49.648 1.00 93.44 440 LEU A CA 1
ATOM 3433 C C . LEU A 1 440 ? 31.031 -3.854 -49.461 1.00 93.44 440 LEU A C 1
ATOM 3435 O O . LEU A 1 440 ? 30.281 -3.726 -50.434 1.00 93.44 440 LEU A O 1
ATOM 3439 N N . LEU A 1 441 ? 30.622 -3.686 -48.206 1.00 92.62 441 LEU A N 1
ATOM 3440 C CA . LEU A 1 441 ? 29.262 -3.336 -47.813 1.00 92.62 441 LEU A CA 1
ATOM 3441 C C . LEU A 1 441 ? 29.291 -2.105 -46.913 1.00 92.62 441 LEU A C 1
ATOM 3443 O O . LEU A 1 441 ? 30.087 -2.019 -45.978 1.00 92.62 441 LEU A O 1
ATOM 3447 N N . MET A 1 442 ? 28.407 -1.145 -47.169 1.00 89.25 442 MET A N 1
ATOM 3448 C CA . MET A 1 442 ? 28.329 0.042 -46.324 1.00 89.25 442 MET A CA 1
ATOM 3449 C C . MET A 1 442 ? 27.748 -0.324 -44.947 1.00 89.25 442 MET A C 1
ATOM 3451 O O . MET A 1 442 ? 26.716 -0.986 -44.852 1.00 89.25 442 MET A O 1
ATOM 3455 N N . HIS A 1 443 ? 28.423 0.110 -43.880 1.00 86.12 443 HIS A N 1
ATOM 3456 C CA . HIS A 1 443 ? 28.120 -0.195 -42.475 1.00 86.12 443 HIS A CA 1
ATOM 3457 C C . HIS A 1 443 ? 28.172 -1.688 -42.081 1.00 86.12 443 HIS A C 1
ATOM 3459 O O . HIS A 1 443 ? 27.644 -2.054 -41.030 1.00 86.12 443 HIS A O 1
ATOM 3465 N N . ARG A 1 444 ? 28.812 -2.554 -42.881 1.00 88.06 444 ARG A N 1
ATOM 3466 C CA . ARG A 1 444 ? 28.964 -3.992 -42.598 1.00 88.06 444 ARG A CA 1
ATOM 3467 C C . ARG A 1 444 ? 30.370 -4.498 -42.919 1.00 88.06 444 ARG A C 1
ATOM 3469 O O . ARG A 1 444 ? 31.154 -3.821 -43.577 1.00 88.06 444 ARG A O 1
ATOM 3476 N N . GLU A 1 445 ? 30.684 -5.691 -42.421 1.00 87.75 445 GLU A N 1
ATOM 3477 C CA . GLU A 1 445 ? 31.881 -6.426 -42.834 1.00 87.75 445 GLU A CA 1
ATOM 3478 C C . GLU A 1 445 ? 31.778 -6.846 -44.313 1.00 87.75 445 GLU A C 1
ATOM 3480 O O . GLU A 1 445 ? 30.666 -7.025 -44.820 1.00 87.75 445 GLU A O 1
ATOM 3485 N N . PRO A 1 446 ? 32.909 -6.982 -45.026 1.00 92.00 446 PRO A N 1
ATOM 3486 C CA . PRO A 1 446 ? 32.908 -7.414 -46.414 1.00 92.00 446 PRO A CA 1
ATOM 3487 C C . PRO A 1 446 ? 32.524 -8.891 -46.550 1.00 92.00 446 PRO A C 1
ATOM 3489 O O . PRO A 1 446 ? 32.758 -9.701 -45.655 1.00 92.00 446 PRO A O 1
ATOM 3492 N N . LEU A 1 447 ? 31.995 -9.246 -47.719 1.00 93.00 447 LEU A N 1
ATOM 3493 C CA . LEU A 1 447 ? 31.788 -10.634 -48.130 1.00 93.00 447 LEU A CA 1
ATOM 3494 C C . LEU A 1 447 ? 32.881 -11.044 -49.117 1.00 93.00 447 LEU A C 1
ATOM 3496 O O . LEU A 1 447 ? 33.289 -10.238 -49.952 1.00 93.00 447 LEU A O 1
ATOM 3500 N N . PHE A 1 448 ? 33.308 -12.301 -49.074 1.00 91.69 448 PHE A N 1
ATOM 3501 C CA . PHE A 1 448 ? 34.261 -12.856 -50.033 1.00 91.69 448 PHE A CA 1
ATOM 3502 C C . PHE A 1 448 ? 33.573 -13.817 -51.001 1.00 91.69 448 PHE A C 1
ATOM 3504 O O . PHE A 1 448 ? 32.699 -14.592 -50.608 1.00 91.69 448 PHE A O 1
ATOM 3511 N N . LEU A 1 449 ? 33.988 -13.757 -52.266 1.00 93.44 449 LEU A N 1
ATOM 3512 C CA . LEU A 1 449 ? 33.586 -14.678 -53.321 1.00 93.44 449 LEU A CA 1
ATOM 3513 C C . LEU A 1 449 ? 34.842 -15.256 -53.977 1.00 93.44 449 LEU A C 1
ATOM 3515 O O . LEU A 1 449 ? 35.550 -14.544 -54.691 1.00 93.44 449 LEU A O 1
ATOM 3519 N N . ASP A 1 450 ? 35.121 -16.534 -53.742 1.00 91.94 450 ASP A N 1
ATOM 3520 C CA . ASP A 1 450 ? 36.217 -17.240 -54.400 1.00 91.94 450 ASP A CA 1
ATOM 3521 C C . ASP A 1 450 ? 35.812 -17.611 -55.824 1.00 91.94 450 ASP A C 1
ATOM 3523 O O . ASP A 1 450 ? 34.826 -18.318 -56.040 1.00 91.94 450 ASP A O 1
ATOM 3527 N N . LEU A 1 451 ? 36.584 -17.149 -56.803 1.00 93.62 451 LEU A N 1
ATOM 3528 C CA . LEU A 1 451 ? 36.415 -17.504 -58.205 1.00 93.62 451 LEU A CA 1
ATOM 3529 C C . LEU A 1 451 ? 37.520 -18.481 -58.600 1.00 93.62 451 LEU A C 1
ATOM 3531 O O . LEU A 1 451 ? 38.704 -18.146 -58.499 1.00 93.62 451 LEU A O 1
ATOM 3535 N N . ILE A 1 452 ? 37.133 -19.676 -59.049 1.00 93.69 452 ILE A N 1
ATOM 3536 C CA . ILE A 1 452 ? 38.058 -20.698 -59.551 1.00 93.69 452 ILE A CA 1
ATOM 3537 C C . ILE A 1 452 ? 37.708 -21.109 -60.971 1.00 93.69 452 ILE A C 1
ATOM 3539 O O . ILE A 1 452 ? 36.544 -21.189 -61.354 1.00 93.69 452 ILE A O 1
ATOM 3543 N N . GLY A 1 453 ? 38.741 -21.374 -61.756 1.00 91.75 453 GLY A N 1
ATOM 3544 C CA . GLY A 1 453 ? 38.601 -21.890 -63.105 1.00 91.75 453 GLY A CA 1
ATOM 3545 C C . GLY A 1 453 ? 39.941 -22.391 -63.613 1.00 91.75 453 GLY A C 1
ATOM 3546 O O . GLY A 1 453 ? 40.995 -21.857 -63.279 1.00 91.75 453 GLY A O 1
ATOM 3547 N N . THR A 1 454 ? 39.916 -23.439 -64.418 1.00 90.50 454 THR A N 1
ATOM 3548 C CA . THR A 1 454 ? 41.107 -24.064 -64.988 1.00 90.50 454 THR A CA 1
ATOM 3549 C C . THR A 1 454 ? 41.130 -23.813 -66.487 1.00 90.50 454 THR A C 1
ATOM 3551 O O . THR A 1 454 ? 40.103 -23.915 -67.147 1.00 90.50 454 THR A O 1
ATOM 3554 N N . CYS A 1 455 ? 42.287 -23.463 -67.036 1.00 90.00 455 CYS A N 1
ATOM 3555 C CA . CYS A 1 455 ? 42.463 -23.209 -68.459 1.00 90.00 455 CYS A CA 1
ATOM 3556 C C . CYS A 1 455 ? 43.386 -24.257 -69.079 1.00 90.00 455 CYS A C 1
ATOM 3558 O O . CYS A 1 455 ? 44.469 -24.512 -68.549 1.00 90.00 455 CYS A O 1
ATOM 3560 N N . HIS A 1 456 ? 43.004 -24.829 -70.219 1.00 88.75 456 HIS A N 1
ATOM 3561 C CA . HIS A 1 456 ? 43.849 -25.738 -70.987 1.00 88.75 456 HIS A CA 1
ATOM 3562 C C . HIS A 1 456 ? 44.124 -25.228 -72.405 1.00 88.75 456 HIS A C 1
ATOM 3564 O O . HIS A 1 456 ? 43.302 -24.549 -73.020 1.00 88.75 456 HIS A O 1
ATOM 3570 N N . SER A 1 457 ? 45.243 -25.667 -72.972 1.00 86.69 457 SER A N 1
ATOM 3571 C CA . SER A 1 457 ? 45.518 -25.616 -74.409 1.00 86.69 457 SER A CA 1
ATOM 3572 C C . SER A 1 457 ? 45.713 -27.039 -74.946 1.00 86.69 457 SER A C 1
ATOM 3574 O O . SER A 1 457 ? 45.793 -28.001 -74.176 1.00 86.69 457 SER A O 1
ATOM 3576 N N . GLU A 1 458 ? 45.828 -27.204 -76.267 1.00 82.38 458 GLU A N 1
ATOM 3577 C CA . GLU A 1 458 ? 46.187 -28.502 -76.865 1.00 82.38 458 GLU A CA 1
ATOM 3578 C C . GLU A 1 458 ? 47.525 -29.048 -76.329 1.00 82.38 458 GLU A C 1
ATOM 3580 O O . GLU A 1 458 ? 47.728 -30.260 -76.252 1.00 82.38 458 GLU A O 1
ATOM 3585 N N . GLN A 1 459 ? 48.430 -28.144 -75.941 1.00 80.69 459 GLN A N 1
ATOM 3586 C CA . GLN A 1 459 ? 49.815 -28.431 -75.566 1.00 80.69 459 GLN A CA 1
ATOM 3587 C C . GLN A 1 459 ? 49.998 -28.600 -74.051 1.00 80.69 459 GLN A C 1
ATOM 3589 O O . GLN A 1 459 ? 50.879 -29.345 -73.619 1.00 80.69 459 GLN A O 1
ATOM 3594 N N . LEU A 1 460 ? 49.180 -27.923 -73.236 1.00 80.38 460 LEU A N 1
ATOM 3595 C CA . LEU A 1 460 ? 49.263 -27.949 -71.777 1.00 80.38 460 LEU A CA 1
ATOM 3596 C C . LEU A 1 460 ? 47.883 -28.157 -71.144 1.00 80.38 460 LEU A C 1
ATOM 3598 O O . LEU A 1 460 ? 46.980 -27.330 -71.266 1.00 80.38 460 LEU A O 1
ATOM 3602 N N . LYS A 1 461 ? 47.764 -29.247 -70.384 1.00 80.62 461 LYS A N 1
ATOM 3603 C CA . LYS A 1 461 ? 46.606 -29.554 -69.540 1.00 80.62 461 LYS A CA 1
ATOM 3604 C C . LYS A 1 461 ? 47.049 -29.488 -68.075 1.00 80.62 461 LYS A C 1
ATOM 3606 O O . LYS A 1 461 ? 47.770 -30.390 -67.650 1.00 80.62 461 LYS A O 1
ATOM 3611 N N . PRO A 1 462 ? 46.731 -28.429 -67.316 1.00 79.62 462 PRO A N 1
ATOM 3612 C CA . PRO A 1 462 ? 46.994 -28.379 -65.876 1.00 79.62 462 PRO A CA 1
ATOM 3613 C C . PRO A 1 462 ? 46.002 -29.258 -65.091 1.00 79.62 462 PRO A C 1
ATOM 3615 O O . PRO A 1 462 ? 45.023 -29.758 -65.647 1.00 79.62 462 PRO A O 1
ATOM 3618 N N . ALA A 1 463 ? 46.260 -29.449 -63.795 1.00 80.81 463 ALA A N 1
ATOM 3619 C CA . ALA A 1 463 ? 45.306 -30.084 -62.884 1.00 80.81 463 ALA A CA 1
ATOM 3620 C C . ALA A 1 463 ? 44.072 -29.185 -62.678 1.00 80.81 463 ALA A C 1
ATOM 3622 O O . ALA A 1 463 ? 44.202 -27.959 -62.638 1.00 80.81 463 ALA A O 1
ATOM 3623 N N . ILE A 1 464 ? 42.890 -29.795 -62.551 1.00 86.12 464 ILE A N 1
ATOM 3624 C CA . ILE A 1 464 ? 41.623 -29.073 -62.381 1.00 86.12 464 ILE A CA 1
ATOM 3625 C C . ILE A 1 464 ? 41.469 -28.666 -60.913 1.00 86.12 464 ILE A C 1
ATOM 3627 O O . ILE A 1 464 ? 41.509 -29.505 -60.015 1.00 86.12 464 ILE A O 1
ATOM 3631 N N . LEU A 1 465 ? 41.305 -27.367 -60.671 1.00 87.06 465 LEU A N 1
ATOM 3632 C CA . LEU A 1 465 ? 41.079 -26.820 -59.337 1.00 87.06 465 LEU A CA 1
ATOM 3633 C C . LEU A 1 465 ? 39.588 -26.892 -58.974 1.00 87.06 465 LEU A C 1
ATOM 3635 O O . LEU A 1 465 ? 38.783 -26.223 -59.612 1.00 87.06 465 LEU A O 1
ATOM 3639 N N . ASN A 1 466 ? 39.249 -27.651 -57.928 1.00 88.56 466 ASN A N 1
ATOM 3640 C CA . ASN A 1 466 ? 37.884 -27.837 -57.425 1.00 88.56 466 ASN A CA 1
ATOM 3641 C C . ASN A 1 466 ? 37.667 -27.086 -56.088 1.00 88.56 466 ASN A C 1
ATOM 3643 O O . ASN A 1 466 ? 38.640 -26.834 -55.368 1.00 88.56 466 ASN A O 1
ATOM 3647 N N . PRO A 1 467 ? 36.414 -26.815 -55.658 1.00 87.25 467 PRO A N 1
ATOM 3648 C CA . PRO A 1 467 ? 36.128 -26.159 -54.374 1.00 87.25 467 PRO A CA 1
ATOM 3649 C C . PRO A 1 467 ? 36.697 -26.890 -53.146 1.00 87.25 467 PRO A C 1
ATOM 3651 O O . PRO A 1 467 ? 37.108 -26.246 -52.184 1.00 87.25 467 PRO A O 1
ATOM 3654 N N . GLY A 1 468 ? 36.779 -28.227 -53.186 1.00 85.81 468 GLY A N 1
ATOM 3655 C CA . GLY A 1 468 ? 37.387 -29.025 -52.114 1.00 85.81 468 GLY A CA 1
ATOM 3656 C C . GLY A 1 468 ? 38.869 -28.703 -51.886 1.00 85.81 468 GLY A C 1
ATOM 3657 O O . GLY A 1 468 ? 39.310 -28.628 -50.741 1.00 85.81 468 GLY A O 1
ATOM 3658 N N . HIS A 1 469 ? 39.617 -28.403 -52.955 1.00 87.62 469 HIS A N 1
ATOM 3659 C CA . HIS A 1 469 ? 41.034 -28.034 -52.863 1.00 87.62 469 HIS A CA 1
ATOM 3660 C C . HIS A 1 469 ? 41.217 -26.688 -52.150 1.00 87.62 469 HIS A C 1
ATOM 3662 O O . HIS A 1 469 ? 42.181 -26.523 -51.409 1.00 87.62 469 HIS A O 1
ATOM 3668 N N . LEU A 1 470 ? 40.282 -25.738 -52.306 1.00 87.06 470 LEU A N 1
ATOM 3669 C CA . LEU A 1 470 ? 40.311 -24.481 -51.545 1.00 87.06 470 LEU A CA 1
ATOM 3670 C C . LEU A 1 470 ? 40.091 -24.710 -50.045 1.00 87.06 470 LEU A C 1
ATOM 3672 O O . LEU A 1 470 ? 40.739 -24.055 -49.228 1.00 87.06 470 LEU A O 1
ATOM 3676 N N . SER A 1 471 ? 39.198 -25.632 -49.675 1.00 83.88 471 SER A N 1
ATOM 3677 C CA . SER A 1 471 ? 38.945 -25.988 -48.274 1.00 83.88 471 SER A CA 1
ATOM 3678 C C . SER A 1 471 ? 40.180 -26.623 -47.630 1.00 83.88 471 SER A C 1
ATOM 3680 O O . SER A 1 471 ? 40.638 -26.146 -46.589 1.00 83.88 471 SER A O 1
ATOM 3682 N N . ALA A 1 472 ? 40.780 -27.619 -48.291 1.00 84.00 472 ALA A N 1
ATOM 3683 C CA . ALA A 1 472 ? 42.033 -28.232 -47.848 1.00 84.00 472 ALA A CA 1
ATOM 3684 C C . ALA A 1 472 ? 43.179 -27.203 -47.789 1.00 84.00 472 ALA A C 1
ATOM 3686 O O . ALA A 1 472 ? 43.897 -27.125 -46.793 1.00 84.00 472 ALA A O 1
ATOM 3687 N N . TYR A 1 473 ? 43.308 -26.336 -48.801 1.00 86.06 473 TYR A N 1
ATOM 3688 C CA . TYR A 1 473 ? 44.294 -25.252 -48.825 1.00 86.06 473 TYR A CA 1
ATOM 3689 C C . TYR A 1 473 ? 44.142 -24.281 -47.644 1.00 86.06 473 TYR A C 1
ATOM 3691 O O . TYR A 1 473 ? 45.145 -23.934 -47.019 1.00 86.06 473 TYR A O 1
ATOM 3699 N N . ARG A 1 474 ? 42.915 -23.865 -47.298 1.00 83.62 474 ARG A N 1
ATOM 3700 C CA . ARG A 1 474 ? 42.646 -22.985 -46.145 1.00 83.62 474 ARG A CA 1
ATOM 3701 C C . ARG A 1 474 ? 43.072 -23.623 -44.821 1.00 83.62 474 ARG A C 1
ATOM 3703 O O . ARG A 1 474 ? 43.679 -22.950 -43.991 1.00 83.62 474 ARG A O 1
ATOM 3710 N N . LEU A 1 475 ? 42.819 -24.917 -44.638 1.00 81.31 475 LEU A N 1
ATOM 3711 C CA . LEU A 1 475 ? 43.252 -25.655 -43.448 1.00 81.31 475 LEU A CA 1
ATOM 3712 C C . LEU A 1 475 ? 44.783 -25.814 -43.412 1.00 81.31 475 LEU A C 1
ATOM 3714 O O . LEU A 1 475 ? 45.420 -25.480 -42.411 1.00 81.31 475 LEU A O 1
ATOM 3718 N N . ASN A 1 476 ? 45.397 -26.191 -44.536 1.00 84.12 476 ASN A N 1
ATOM 3719 C CA . ASN A 1 476 ? 46.853 -26.283 -44.692 1.00 84.12 476 ASN A CA 1
ATOM 3720 C C . ASN A 1 476 ? 47.553 -24.922 -44.488 1.00 84.12 476 ASN A C 1
ATOM 3722 O O . ASN A 1 476 ? 48.701 -24.871 -44.039 1.00 84.12 476 ASN A O 1
ATOM 3726 N N . LEU A 1 477 ? 46.881 -23.809 -44.809 1.00 81.56 477 LEU A N 1
ATOM 3727 C CA . LEU A 1 477 ? 47.360 -22.444 -44.580 1.00 81.56 477 LEU A CA 1
ATOM 3728 C C . LEU A 1 477 ? 47.408 -22.106 -43.088 1.00 81.56 477 LEU A C 1
ATOM 3730 O O . LEU A 1 477 ? 48.425 -21.594 -42.623 1.00 81.56 477 LEU A O 1
ATOM 3734 N N . LEU A 1 478 ? 46.357 -22.445 -42.335 1.00 75.69 478 LEU A N 1
ATOM 3735 C CA . LEU A 1 478 ? 46.332 -22.290 -40.876 1.00 75.69 478 LEU A CA 1
ATOM 3736 C C . LEU A 1 478 ? 47.402 -23.155 -40.187 1.00 75.69 478 LEU A C 1
ATOM 3738 O O . LEU A 1 478 ? 47.926 -22.758 -39.151 1.00 75.69 478 LEU A O 1
ATOM 3742 N N . GLN A 1 479 ? 47.789 -24.287 -40.781 1.00 74.19 479 GLN A N 1
ATOM 3743 C CA . GLN A 1 479 ? 48.912 -25.112 -40.312 1.00 74.19 479 GLN A CA 1
ATOM 3744 C C . GLN A 1 479 ? 50.298 -24.659 -40.825 1.00 74.19 479 GLN A C 1
ATOM 3746 O O . GLN A 1 479 ? 51.317 -25.235 -40.448 1.00 74.19 479 GLN A O 1
ATOM 3751 N N . GLY A 1 480 ? 50.377 -23.639 -41.688 1.00 77.75 480 GLY A N 1
ATOM 3752 C CA . GLY A 1 480 ? 51.638 -23.143 -42.260 1.00 77.75 480 GLY A CA 1
ATOM 3753 C C . GLY A 1 480 ? 52.306 -24.076 -43.285 1.00 77.75 480 GLY A C 1
ATOM 3754 O O . GLY A 1 480 ? 53.454 -23.842 -43.674 1.00 77.75 480 GLY A O 1
ATOM 3755 N N . LEU A 1 481 ? 51.606 -25.116 -43.751 1.00 83.12 481 LEU A N 1
ATOM 3756 C CA . LEU A 1 481 ? 52.124 -26.108 -44.702 1.00 83.12 481 LEU A CA 1
ATOM 3757 C C . LEU A 1 481 ? 52.161 -25.586 -46.148 1.00 83.12 481 LEU A C 1
ATOM 3759 O O . LEU A 1 481 ? 52.986 -26.019 -46.948 1.00 83.12 481 LEU A O 1
ATOM 3763 N N . THR A 1 482 ? 51.347 -24.584 -46.480 1.00 85.06 482 THR A N 1
ATOM 3764 C CA . THR A 1 482 ? 51.257 -24.004 -47.836 1.00 85.06 482 THR A CA 1
ATOM 3765 C C . THR A 1 482 ? 52.487 -23.204 -48.278 1.00 85.06 482 THR A C 1
ATOM 3767 O O . THR A 1 482 ? 52.549 -22.774 -49.425 1.00 85.06 482 THR A O 1
ATOM 3770 N N . CYS A 1 483 ? 53.471 -22.995 -47.396 1.00 84.06 483 CYS A N 1
ATOM 3771 C CA . CYS A 1 483 ? 54.763 -22.396 -47.741 1.00 84.06 483 CYS A CA 1
ATOM 3772 C C . CYS A 1 483 ? 55.744 -23.395 -48.386 1.00 84.06 483 CYS A C 1
ATOM 3774 O O . CYS A 1 483 ? 56.760 -22.966 -48.951 1.00 84.06 483 CYS A O 1
ATOM 3776 N N . TYR A 1 484 ? 55.466 -24.701 -48.306 1.00 86.00 484 TYR A N 1
ATOM 3777 C CA . TYR A 1 484 ? 56.219 -25.765 -48.973 1.00 86.00 484 TYR A CA 1
ATOM 3778 C C . TYR A 1 484 ? 55.599 -26.085 -50.345 1.00 86.00 484 TYR A C 1
ATOM 3780 O O . TYR A 1 484 ? 54.379 -26.007 -50.493 1.00 86.00 484 TYR A O 1
ATOM 3788 N N . PRO A 1 485 ? 56.407 -26.430 -51.364 1.00 88.12 485 PRO A N 1
ATOM 3789 C CA . PRO A 1 485 ? 55.878 -26.769 -52.677 1.00 88.12 485 PRO A CA 1
ATOM 3790 C C . PRO A 1 485 ? 55.190 -28.160 -52.675 1.00 88.12 485 PRO A C 1
ATOM 3792 O O . PRO A 1 485 ? 55.574 -29.025 -51.882 1.00 88.12 485 PRO A O 1
ATOM 3795 N N . PRO A 1 486 ? 54.182 -28.393 -53.543 1.00 87.25 486 PRO A N 1
ATOM 3796 C CA . PRO A 1 486 ? 53.358 -29.609 -53.530 1.00 87.25 486 PRO A CA 1
ATOM 3797 C C . PRO A 1 486 ? 54.106 -30.935 -53.701 1.00 87.25 486 PRO A C 1
ATOM 3799 O O . PRO A 1 486 ? 53.710 -31.939 -53.119 1.00 87.25 486 PRO A O 1
ATOM 3802 N N . ASP A 1 487 ? 55.202 -30.950 -54.457 1.00 85.50 487 ASP A N 1
ATOM 3803 C CA . ASP A 1 487 ? 56.073 -32.118 -54.633 1.00 85.50 487 ASP A CA 1
ATOM 3804 C C . ASP A 1 487 ? 56.714 -32.551 -53.304 1.00 85.50 487 ASP A C 1
ATOM 3806 O O . ASP A 1 487 ? 56.686 -33.729 -52.943 1.00 85.50 487 ASP A O 1
ATOM 3810 N N . LEU A 1 488 ? 57.205 -31.587 -52.518 1.00 86.31 488 LEU A N 1
ATOM 3811 C CA . LEU A 1 488 ? 57.749 -31.852 -51.185 1.00 86.31 488 LEU A CA 1
ATOM 3812 C C . LEU A 1 488 ? 56.659 -32.279 -50.193 1.00 86.31 488 LEU A C 1
ATOM 3814 O O . LEU A 1 488 ? 56.907 -33.151 -49.368 1.00 86.31 488 LEU A O 1
ATOM 3818 N N . LEU A 1 489 ? 55.455 -31.701 -50.267 1.00 87.12 489 LEU A N 1
ATOM 3819 C CA . LEU A 1 489 ? 54.329 -32.141 -49.433 1.00 87.12 489 LEU A CA 1
ATOM 3820 C C . LEU A 1 489 ? 53.901 -33.579 -49.764 1.00 87.12 489 LEU A C 1
ATOM 3822 O O . LEU A 1 489 ? 53.643 -34.347 -48.842 1.00 87.12 489 LEU A O 1
ATOM 3826 N N . SER A 1 490 ? 53.896 -33.952 -51.048 1.00 85.25 490 SER A N 1
ATOM 3827 C CA . SER A 1 490 ? 53.569 -35.315 -51.500 1.00 85.25 490 SER A CA 1
ATOM 3828 C C . SER A 1 490 ? 54.637 -36.305 -51.014 1.00 85.25 490 SER A C 1
ATOM 3830 O O . SER A 1 490 ? 54.318 -37.325 -50.417 1.00 85.25 490 SER A O 1
ATOM 3832 N N . THR A 1 491 ? 55.921 -35.935 -51.108 1.00 84.94 491 THR A N 1
ATOM 3833 C CA . THR A 1 491 ? 57.025 -36.731 -50.531 1.00 84.94 491 THR A CA 1
ATOM 3834 C C . THR A 1 491 ? 56.869 -36.902 -49.007 1.00 84.94 491 THR A C 1
ATOM 3836 O O . THR A 1 491 ? 57.110 -37.980 -48.475 1.00 84.94 491 THR A O 1
ATOM 3839 N N . LEU A 1 492 ? 56.440 -35.868 -48.268 1.00 85.62 492 LEU A N 1
ATOM 3840 C CA . LEU A 1 492 ? 56.237 -35.955 -46.811 1.00 85.62 492 LEU A CA 1
ATOM 3841 C C . LEU A 1 492 ? 55.006 -36.797 -46.412 1.00 85.62 492 LEU A C 1
ATOM 3843 O O . LEU A 1 492 ? 54.992 -37.349 -45.308 1.00 85.62 492 LEU A O 1
ATOM 3847 N N . LEU A 1 493 ? 54.000 -36.904 -47.288 1.00 83.69 493 LEU A N 1
ATOM 3848 C CA . LEU A 1 493 ? 52.887 -37.857 -47.179 1.00 83.69 493 LEU A CA 1
ATOM 3849 C C . LEU A 1 493 ? 53.369 -39.296 -47.417 1.00 83.69 493 LEU A C 1
ATOM 3851 O O . LEU A 1 493 ? 53.122 -40.164 -46.582 1.00 83.69 493 LEU A O 1
ATOM 3855 N N . GLU A 1 494 ? 54.112 -39.537 -48.503 1.00 83.69 494 GLU A N 1
ATOM 3856 C CA . GLU A 1 494 ? 54.726 -40.839 -48.815 1.00 83.69 494 GLU A CA 1
ATOM 3857 C C . GLU A 1 494 ? 55.645 -41.327 -47.675 1.00 83.69 494 GLU A C 1
ATOM 3859 O O . GLU A 1 494 ? 55.614 -42.499 -47.298 1.00 83.69 494 GLU A O 1
ATOM 3864 N N . GLU A 1 495 ? 56.417 -40.419 -47.066 1.00 84.31 495 GLU A N 1
ATOM 3865 C CA . GLU A 1 495 ? 57.282 -40.676 -45.905 1.00 84.31 495 GLU A CA 1
ATOM 3866 C C . GLU A 1 495 ? 56.530 -40.813 -44.560 1.00 84.31 495 GLU A C 1
ATOM 3868 O O . GLU A 1 495 ? 57.178 -40.978 -43.524 1.00 84.31 495 GLU A O 1
ATOM 3873 N N . GLN A 1 496 ? 55.192 -40.730 -44.537 1.00 79.06 496 GLN A N 1
ATOM 3874 C CA . GLN A 1 496 ? 54.346 -40.789 -43.327 1.00 79.06 496 GLN A CA 1
ATOM 3875 C C . GLN A 1 496 ? 54.682 -39.733 -42.251 1.00 79.06 496 GLN A C 1
ATOM 3877 O O . GLN A 1 496 ? 54.426 -39.926 -41.062 1.00 79.06 496 GLN A O 1
ATOM 3882 N N . LYS A 1 497 ? 55.252 -38.590 -42.655 1.00 80.12 497 LYS A N 1
ATOM 3883 C CA . LYS A 1 497 ? 55.479 -37.421 -41.779 1.00 80.12 497 LYS A CA 1
ATOM 3884 C C . LYS A 1 497 ? 54.265 -36.491 -41.743 1.00 80.12 497 LYS A C 1
ATOM 3886 O O . LYS A 1 497 ? 54.091 -35.725 -40.794 1.00 80.12 497 LYS A O 1
ATOM 3891 N N . LEU A 1 498 ? 53.435 -36.561 -42.780 1.00 82.50 498 LEU A N 1
ATOM 3892 C CA . LEU A 1 498 ? 52.119 -35.944 -42.861 1.00 82.50 498 LEU A CA 1
ATOM 3893 C C . LEU A 1 498 ? 51.060 -37.040 -43.010 1.00 82.50 498 LEU A C 1
ATOM 3895 O O . LEU A 1 498 ? 51.296 -38.053 -43.666 1.00 82.50 498 LEU A O 1
ATOM 3899 N N . LYS A 1 499 ? 49.877 -36.803 -42.447 1.00 82.81 499 LYS A N 1
ATOM 3900 C CA . LYS A 1 499 ? 48.682 -37.631 -42.635 1.00 82.81 499 LYS A CA 1
ATOM 3901 C C . LYS A 1 499 ? 47.529 -36.755 -43.120 1.00 82.81 499 LYS A C 1
ATOM 3903 O O . LYS A 1 499 ? 47.426 -35.606 -42.706 1.00 82.81 499 LYS A O 1
ATOM 3908 N N . VAL A 1 500 ? 46.645 -37.299 -43.952 1.00 81.12 500 VAL A N 1
ATOM 3909 C CA . VAL A 1 500 ? 45.366 -36.656 -44.290 1.00 81.12 500 VAL A CA 1
ATOM 3910 C C . VAL A 1 500 ? 44.342 -36.910 -43.178 1.00 81.12 500 VAL A C 1
ATOM 3912 O O . VAL A 1 500 ? 44.211 -38.044 -42.703 1.00 81.12 500 VAL A O 1
ATOM 3915 N N . ASP A 1 501 ? 43.633 -35.868 -42.751 1.00 80.19 501 ASP A N 1
ATOM 3916 C CA . ASP A 1 501 ? 42.513 -35.970 -41.809 1.00 80.19 501 ASP A CA 1
ATOM 3917 C C . ASP A 1 501 ? 41.158 -36.214 -42.501 1.00 80.19 501 ASP A C 1
ATOM 3919 O O . ASP A 1 501 ? 41.042 -36.203 -43.728 1.00 80.19 501 ASP A O 1
ATOM 3923 N N . ASP A 1 502 ? 40.106 -36.415 -41.704 1.00 74.69 502 ASP A N 1
ATOM 3924 C CA . ASP A 1 502 ? 38.745 -36.674 -42.197 1.00 74.69 502 ASP A CA 1
ATOM 3925 C C . ASP A 1 502 ? 38.137 -35.485 -42.979 1.00 74.69 502 ASP A C 1
ATOM 3927 O O . ASP A 1 502 ? 37.093 -35.631 -43.616 1.00 74.69 502 ASP A O 1
ATOM 3931 N N . SER A 1 503 ? 38.774 -34.306 -42.945 1.00 68.56 503 SER A N 1
ATOM 3932 C CA . SER A 1 503 ? 38.384 -33.108 -43.702 1.00 68.56 503 SER A CA 1
ATOM 3933 C C . SER A 1 503 ? 39.172 -32.919 -45.007 1.00 68.56 503 SER A C 1
ATOM 3935 O O . SER A 1 503 ? 38.896 -31.983 -45.761 1.00 68.56 503 SER A O 1
ATOM 3937 N N . GLY A 1 504 ? 40.123 -33.813 -45.303 1.00 71.69 504 GLY A N 1
ATOM 3938 C CA . GLY A 1 504 ? 40.985 -33.745 -46.484 1.00 71.69 504 GLY A CA 1
ATOM 3939 C C . GLY A 1 504 ? 42.188 -32.808 -46.332 1.00 71.69 504 GLY A C 1
ATOM 3940 O O . GLY A 1 504 ? 42.842 -32.507 -47.330 1.00 71.69 504 GLY A O 1
ATOM 3941 N N . ALA A 1 505 ? 42.486 -32.334 -45.120 1.00 76.31 505 ALA A N 1
ATOM 3942 C CA . ALA A 1 505 ? 43.643 -31.489 -44.845 1.00 76.31 505 ALA A CA 1
ATOM 3943 C C . ALA A 1 505 ? 44.856 -32.310 -44.388 1.00 76.31 505 ALA A C 1
ATOM 3945 O O . ALA A 1 505 ? 44.729 -33.417 -43.865 1.00 76.31 505 ALA A O 1
ATOM 3946 N N . LEU A 1 506 ? 46.049 -31.752 -44.584 1.00 82.38 506 LEU A N 1
ATOM 3947 C CA . LEU A 1 506 ? 47.307 -32.341 -44.138 1.00 82.38 506 LEU A CA 1
ATOM 3948 C C . LEU A 1 506 ? 47.523 -32.007 -42.662 1.00 82.38 506 LEU A C 1
ATOM 3950 O O . LEU A 1 506 ? 47.389 -30.853 -42.268 1.00 82.38 506 LEU A O 1
ATOM 3954 N N . VAL A 1 507 ? 47.907 -32.998 -41.864 1.00 77.00 507 VAL A N 1
ATOM 3955 C CA . VAL A 1 507 ? 48.222 -32.873 -40.438 1.00 77.00 507 VAL A CA 1
ATOM 3956 C C . VAL A 1 507 ? 49.621 -33.426 -40.18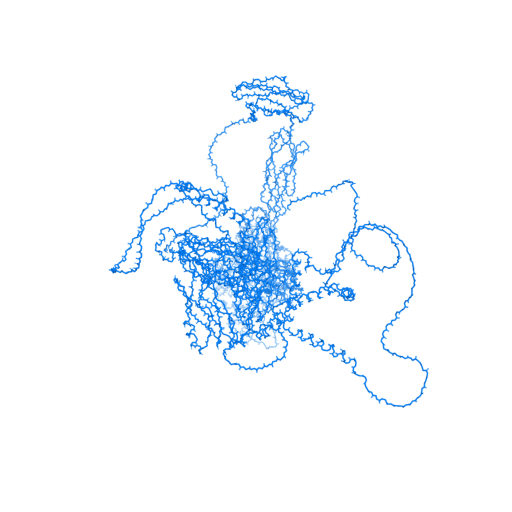7 1.00 77.00 507 VAL A C 1
ATOM 3958 O O . VAL A 1 507 ? 49.981 -34.492 -40.689 1.00 77.00 507 VAL A O 1
ATOM 3961 N N . ILE A 1 508 ? 50.420 -32.701 -39.404 1.00 76.19 508 ILE A N 1
ATOM 3962 C CA . ILE A 1 508 ? 51.769 -33.125 -39.005 1.00 76.19 508 ILE A CA 1
ATOM 3963 C C . ILE A 1 508 ? 51.661 -34.273 -37.996 1.00 76.19 508 ILE A C 1
ATOM 3965 O O . ILE A 1 508 ? 51.024 -34.121 -36.954 1.00 76.19 508 ILE A O 1
ATOM 3969 N N . GLN A 1 509 ? 52.300 -35.406 -38.290 1.00 65.19 509 GLN A N 1
ATOM 3970 C CA . GLN A 1 509 ? 52.340 -36.555 -37.385 1.00 65.19 509 GLN A CA 1
ATOM 3971 C C . GLN A 1 509 ? 53.479 -36.378 -36.355 1.00 65.19 509 GLN A C 1
ATOM 3973 O O . GLN A 1 509 ? 54.523 -35.809 -36.671 1.00 65.19 509 GLN A O 1
ATOM 3978 N N . GLU A 1 510 ? 53.238 -36.764 -35.098 1.00 57.47 510 GLU A N 1
ATOM 3979 C CA . GLU A 1 510 ? 53.937 -36.224 -33.915 1.00 57.47 510 GLU A CA 1
ATOM 3980 C C . GLU A 1 510 ? 55.478 -36.347 -33.906 1.00 57.47 510 GLU A C 1
ATOM 3982 O O . GLU A 1 510 ? 56.056 -37.403 -34.165 1.00 57.47 510 GLU A O 1
ATOM 3987 N N . PHE A 1 511 ? 56.140 -35.267 -33.473 1.00 47.62 511 PHE A N 1
ATOM 3988 C CA . PHE A 1 511 ? 57.509 -35.302 -32.944 1.00 47.62 511 PHE A CA 1
ATOM 3989 C C . PHE A 1 511 ? 57.501 -35.797 -31.477 1.00 47.62 511 PHE A C 1
ATOM 3991 O O . PHE A 1 511 ? 56.495 -35.619 -30.789 1.00 47.62 511 PHE A O 1
ATOM 3998 N N . PRO A 1 512 ? 58.598 -36.396 -30.965 1.00 38.16 512 PRO A N 1
ATOM 3999 C CA . PRO A 1 512 ? 58.632 -36.985 -29.623 1.00 38.16 512 PRO A CA 1
ATOM 4000 C C . PRO A 1 512 ? 58.373 -35.969 -28.494 1.00 38.16 512 PRO A C 1
ATOM 4002 O O . PRO A 1 512 ? 58.739 -34.799 -28.584 1.00 38.16 512 PRO A O 1
ATOM 4005 N N . ALA A 1 513 ? 57.764 -36.459 -27.410 1.00 38.59 513 ALA A N 1
ATOM 4006 C CA . ALA A 1 513 ? 56.939 -35.710 -26.451 1.00 38.59 513 ALA A CA 1
ATOM 4007 C C . ALA A 1 513 ? 57.617 -34.649 -25.542 1.00 38.59 513 ALA A C 1
ATOM 4009 O O . ALA A 1 513 ? 56.962 -34.128 -24.641 1.00 38.59 513 ALA A O 1
ATOM 4010 N N . ASP A 1 514 ? 58.880 -34.279 -25.770 1.00 36.09 514 ASP A N 1
ATOM 4011 C CA . ASP A 1 514 ? 59.661 -33.388 -24.890 1.00 36.09 514 ASP A CA 1
ATOM 4012 C C . ASP A 1 514 ? 59.771 -31.935 -25.395 1.00 36.09 514 ASP A C 1
ATOM 4014 O O . ASP A 1 514 ? 60.727 -31.212 -25.105 1.00 36.09 514 ASP A O 1
ATOM 4018 N N . THR A 1 515 ? 58.797 -31.440 -26.166 1.00 36.47 515 THR A N 1
ATOM 4019 C CA . THR A 1 515 ? 58.713 -29.995 -26.447 1.00 36.47 515 THR A CA 1
ATOM 4020 C C . THR A 1 515 ? 57.273 -29.506 -26.493 1.00 36.47 515 THR A C 1
ATOM 4022 O O . THR A 1 515 ? 56.585 -29.625 -27.504 1.00 36.47 515 THR A O 1
ATOM 4025 N N . VAL A 1 516 ? 56.830 -28.890 -25.390 1.00 32.34 516 VAL A N 1
ATOM 4026 C CA . VAL A 1 516 ? 55.524 -28.222 -25.284 1.00 32.34 516 VAL A CA 1
ATOM 4027 C C . VAL A 1 516 ? 55.532 -26.931 -26.110 1.00 32.34 516 VAL A C 1
ATOM 4029 O O . VAL A 1 516 ? 55.605 -25.819 -25.585 1.00 32.34 516 VAL A O 1
ATOM 4032 N N . TYR A 1 517 ? 55.429 -27.074 -27.429 1.00 36.41 517 TYR A N 1
ATOM 4033 C CA . TYR A 1 517 ? 54.843 -26.030 -28.254 1.00 36.41 517 TYR A CA 1
ATOM 4034 C C . TYR A 1 517 ? 53.331 -26.075 -28.024 1.00 36.41 517 TYR A C 1
ATOM 4036 O O . TYR A 1 517 ? 52.711 -27.101 -28.299 1.00 36.41 517 TYR A O 1
ATOM 4044 N N . PRO A 1 518 ? 52.707 -25.005 -27.501 1.00 37.41 518 PRO A N 1
ATOM 4045 C CA . PRO A 1 518 ? 51.263 -24.994 -27.363 1.00 37.41 518 PRO A CA 1
ATOM 4046 C C . PRO A 1 518 ? 50.655 -25.057 -28.762 1.00 37.41 518 PRO A C 1
ATOM 4048 O O . PRO A 1 518 ? 50.967 -24.203 -29.597 1.00 37.41 518 PRO A O 1
ATOM 4051 N N . THR A 1 519 ? 49.766 -26.025 -28.989 1.00 39.38 519 THR A N 1
ATOM 4052 C CA . THR A 1 519 ? 48.915 -26.139 -30.181 1.00 39.38 519 THR A CA 1
ATOM 4053 C C . THR A 1 519 ? 47.964 -24.943 -30.236 1.00 39.38 519 THR A C 1
ATOM 4055 O O . THR A 1 519 ? 46.781 -25.027 -29.910 1.00 39.38 519 THR A O 1
ATOM 4058 N N . ARG A 1 520 ? 48.507 -23.771 -30.577 1.00 41.59 520 ARG A N 1
ATOM 4059 C CA . ARG A 1 520 ? 47.757 -22.532 -30.745 1.00 41.59 520 ARG A CA 1
ATOM 4060 C C . ARG A 1 520 ? 46.985 -22.646 -32.046 1.00 41.59 520 ARG A C 1
ATOM 4062 O O . ARG A 1 520 ? 47.473 -22.242 -33.096 1.00 41.59 520 ARG A O 1
ATOM 4069 N N . LEU A 1 521 ? 45.777 -23.195 -31.934 1.00 43.81 521 LEU A N 1
ATOM 4070 C CA . LEU A 1 521 ? 44.700 -23.000 -32.895 1.00 43.81 521 LEU A CA 1
ATOM 4071 C C . LEU A 1 521 ? 44.701 -21.522 -33.304 1.00 43.81 521 LEU A C 1
ATOM 4073 O O . LEU A 1 521 ? 44.467 -20.641 -32.473 1.00 43.81 521 LEU A O 1
ATOM 4077 N N . PHE A 1 522 ? 45.044 -21.251 -34.561 1.00 52.19 522 PHE A N 1
ATOM 4078 C CA . PHE A 1 522 ? 44.982 -19.903 -35.102 1.00 52.19 522 PHE A CA 1
ATOM 4079 C C . PHE A 1 522 ? 43.517 -19.481 -35.130 1.00 52.19 522 PHE A C 1
ATOM 4081 O O . PHE A 1 522 ? 42.724 -20.046 -35.883 1.00 52.19 522 PHE A O 1
ATOM 4088 N N . ASN A 1 523 ? 43.153 -18.495 -34.309 1.00 53.25 523 ASN A N 1
ATOM 4089 C CA . ASN A 1 523 ? 41.821 -17.908 -34.381 1.00 53.25 523 ASN A CA 1
ATOM 4090 C C . ASN A 1 523 ? 41.630 -17.320 -35.789 1.00 53.25 523 ASN A C 1
ATOM 4092 O O . ASN A 1 523 ? 42.480 -16.531 -36.213 1.00 53.25 523 ASN A O 1
ATOM 4096 N N . PRO A 1 524 ? 40.556 -17.672 -36.519 1.00 60.31 524 PRO A N 1
ATOM 4097 C CA . PRO A 1 524 ? 40.289 -17.072 -37.818 1.00 60.31 524 PRO A CA 1
ATOM 4098 C C . PRO A 1 524 ? 40.135 -15.554 -37.664 1.00 60.31 524 PRO A C 1
ATOM 4100 O O . PRO A 1 524 ? 39.536 -15.072 -36.700 1.00 60.31 524 PRO A O 1
ATOM 4103 N N . ARG A 1 525 ? 40.702 -14.803 -38.614 1.00 68.81 525 ARG A N 1
ATOM 4104 C CA . ARG A 1 525 ? 40.508 -13.351 -38.704 1.00 68.81 525 ARG A CA 1
ATOM 4105 C C . ARG A 1 525 ? 39.036 -13.042 -38.976 1.00 68.81 525 ARG A C 1
ATOM 4107 O O . ARG A 1 525 ? 38.349 -13.820 -39.636 1.00 68.81 525 ARG A O 1
ATOM 4114 N N . SER A 1 526 ? 38.567 -11.885 -38.516 1.00 80.12 526 SER A N 1
ATOM 4115 C CA . SER A 1 526 ? 37.307 -11.336 -39.028 1.00 80.12 526 SER A CA 1
ATOM 4116 C C . SER A 1 526 ? 37.433 -11.027 -40.532 1.00 80.12 526 SER A C 1
ATOM 4118 O O . SER A 1 526 ? 38.532 -10.692 -40.991 1.00 80.12 526 SER A O 1
ATOM 4120 N N . PRO A 1 527 ? 36.341 -11.076 -41.319 1.00 83.94 527 PRO A N 1
ATOM 4121 C CA . PRO A 1 527 ? 36.395 -10.794 -42.755 1.00 83.94 527 PRO A CA 1
ATOM 4122 C C . PRO A 1 527 ? 36.995 -9.420 -43.088 1.00 83.94 527 PRO A C 1
ATOM 4124 O O . PRO A 1 527 ? 37.700 -9.244 -44.081 1.00 83.94 527 PRO A O 1
ATOM 4127 N N . ILE A 1 528 ? 36.765 -8.434 -42.218 1.00 85.62 528 ILE A N 1
ATOM 4128 C CA . ILE A 1 528 ? 37.336 -7.093 -42.349 1.00 85.62 528 ILE A CA 1
ATOM 4129 C C . ILE A 1 528 ? 38.854 -7.073 -42.078 1.00 85.62 528 ILE A C 1
ATOM 4131 O O . ILE A 1 528 ? 39.593 -6.422 -42.817 1.00 85.62 528 ILE A O 1
ATOM 4135 N N . GLU A 1 529 ? 39.350 -7.821 -41.085 1.00 83.25 529 GLU A N 1
ATOM 4136 C CA . GLU A 1 529 ? 40.791 -7.993 -40.836 1.00 83.25 529 GLU A CA 1
ATOM 4137 C C . GLU A 1 529 ? 41.484 -8.707 -42.000 1.00 83.25 529 GLU A C 1
ATOM 4139 O O . GLU A 1 529 ? 42.593 -8.325 -42.374 1.00 83.25 529 GLU A O 1
ATOM 4144 N N . GLU A 1 530 ? 40.835 -9.709 -42.599 1.00 83.12 530 GLU A N 1
ATOM 4145 C CA . GLU A 1 530 ? 41.334 -10.398 -43.791 1.00 83.12 530 GLU A CA 1
ATOM 4146 C C . GLU A 1 530 ? 41.446 -9.441 -44.988 1.00 83.12 530 GLU A C 1
ATOM 4148 O O . GLU A 1 530 ? 42.512 -9.363 -45.600 1.00 83.12 530 GLU A O 1
ATOM 4153 N N . TYR A 1 531 ? 40.423 -8.619 -45.258 1.00 87.12 531 TYR A N 1
ATOM 4154 C CA . TYR A 1 531 ? 40.474 -7.614 -46.330 1.00 87.12 531 TYR A CA 1
ATOM 4155 C C . TYR A 1 531 ? 41.627 -6.613 -46.151 1.00 87.12 531 TYR A C 1
ATOM 4157 O O . TYR A 1 531 ? 42.348 -6.327 -47.113 1.00 87.12 531 TYR A O 1
ATOM 4165 N N . PHE A 1 532 ? 41.845 -6.110 -44.929 1.00 84.62 532 PHE A N 1
ATOM 4166 C CA . PHE A 1 532 ? 42.983 -5.230 -44.651 1.00 84.62 532 PHE A CA 1
ATOM 4167 C C . PHE A 1 532 ? 44.324 -5.951 -44.796 1.00 84.62 532 PHE A C 1
ATOM 4169 O O . PHE A 1 532 ? 45.246 -5.380 -45.374 1.00 84.62 532 PHE A O 1
ATOM 4176 N N . HIS A 1 533 ? 44.441 -7.189 -44.317 1.00 77.12 533 HIS A N 1
ATOM 4177 C CA . HIS A 1 533 ? 45.688 -7.947 -44.390 1.00 77.12 533 HIS A CA 1
ATOM 4178 C C . HIS A 1 533 ? 46.086 -8.310 -45.829 1.00 77.12 533 HIS A C 1
ATOM 4180 O O . HIS A 1 533 ? 47.264 -8.251 -46.167 1.00 77.12 533 HIS A O 1
ATOM 4186 N N . VAL A 1 534 ? 45.119 -8.643 -46.691 1.00 74.69 534 VAL A N 1
ATOM 4187 C CA . VAL A 1 534 ? 45.351 -8.950 -48.116 1.00 74.69 534 VAL A CA 1
ATOM 4188 C C . VAL A 1 534 ? 45.829 -7.723 -48.908 1.00 74.69 534 VAL A C 1
ATOM 4190 O O . VAL A 1 534 ? 46.570 -7.871 -49.876 1.00 74.69 534 VAL A O 1
ATOM 4193 N N . ASN A 1 535 ? 45.437 -6.511 -48.500 1.00 74.31 535 ASN A N 1
ATOM 4194 C CA . ASN A 1 535 ? 45.698 -5.276 -49.251 1.00 74.31 535 ASN A CA 1
ATOM 4195 C C . ASN A 1 535 ? 46.811 -4.377 -48.670 1.00 74.31 535 ASN A C 1
ATOM 4197 O O . ASN A 1 535 ? 47.263 -3.460 -49.361 1.00 74.31 535 ASN A O 1
ATOM 4201 N N . LEU A 1 536 ? 47.254 -4.602 -47.428 1.00 68.12 536 LEU A N 1
ATOM 4202 C CA . LEU A 1 536 ? 48.349 -3.857 -46.791 1.00 68.12 536 LEU A CA 1
ATOM 4203 C C . LEU A 1 536 ? 49.711 -4.541 -46.989 1.00 68.12 536 LEU A C 1
ATOM 4205 O O . LEU A 1 536 ? 49.822 -5.764 -47.037 1.00 68.12 536 LEU A O 1
ATOM 4209 N N . ALA A 1 537 ? 50.772 -3.732 -47.058 1.00 56.31 537 ALA A N 1
ATOM 4210 C CA . ALA A 1 537 ? 52.145 -4.231 -47.085 1.00 56.31 537 ALA A CA 1
ATOM 4211 C C . ALA A 1 537 ? 52.577 -4.764 -45.697 1.00 56.31 537 ALA A C 1
ATOM 4213 O O . ALA A 1 537 ? 52.162 -4.191 -44.685 1.00 56.31 537 ALA A O 1
ATOM 4214 N N . PRO A 1 538 ? 53.447 -5.797 -45.617 1.00 51.34 538 PRO A N 1
ATOM 4215 C CA . PRO A 1 538 ? 53.819 -6.435 -44.346 1.00 51.34 538 PRO A CA 1
ATOM 4216 C C . PRO A 1 538 ? 54.426 -5.490 -43.301 1.00 51.34 538 PRO A C 1
ATOM 4218 O O . PRO A 1 538 ? 54.243 -5.694 -42.105 1.00 51.34 538 PRO A O 1
ATOM 4221 N N . GLU A 1 539 ? 55.138 -4.454 -43.750 1.00 48.31 539 GLU A N 1
ATOM 4222 C CA . GLU A 1 539 ? 55.880 -3.523 -42.891 1.00 48.31 539 GLU A CA 1
ATOM 4223 C C . GLU A 1 539 ? 54.951 -2.772 -41.914 1.00 48.31 539 GLU A C 1
ATOM 4225 O O . GLU A 1 539 ? 55.331 -2.534 -40.766 1.00 48.31 539 GLU A O 1
ATOM 4230 N N . ALA A 1 540 ? 53.700 -2.509 -42.314 1.00 44.72 540 ALA A N 1
ATOM 4231 C CA . ALA A 1 540 ? 52.716 -1.757 -41.531 1.00 44.72 540 ALA A CA 1
ATOM 4232 C C . ALA A 1 540 ? 52.114 -2.519 -40.330 1.00 44.72 540 ALA A C 1
ATOM 4234 O O . ALA A 1 540 ? 51.503 -1.898 -39.461 1.00 44.72 540 ALA A O 1
ATOM 4235 N N . GLU A 1 541 ? 52.255 -3.849 -40.244 1.00 47.00 541 GLU A N 1
ATOM 4236 C CA . GLU A 1 541 ? 51.746 -4.616 -39.089 1.00 47.00 541 GLU A CA 1
ATOM 4237 C C . GLU A 1 541 ? 52.736 -4.660 -37.910 1.00 47.00 541 GLU A C 1
ATOM 4239 O O . GLU A 1 541 ? 52.360 -5.051 -36.805 1.00 47.00 541 GLU A O 1
ATOM 4244 N N . THR A 1 542 ? 53.989 -4.240 -38.114 1.00 43.22 542 THR A N 1
ATOM 4245 C CA . THR A 1 542 ? 55.091 -4.475 -37.163 1.00 43.22 542 THR A CA 1
ATOM 4246 C C . THR A 1 542 ? 55.083 -3.559 -35.931 1.00 43.22 542 THR A C 1
ATOM 4248 O O . THR A 1 542 ? 55.676 -3.914 -34.914 1.00 43.22 542 THR A O 1
ATOM 4251 N N . GLU A 1 543 ? 54.420 -2.398 -35.986 1.00 42.66 543 GLU A N 1
ATOM 4252 C CA . GLU A 1 543 ? 54.515 -1.366 -34.934 1.00 42.66 543 GLU A CA 1
ATOM 4253 C C . GLU A 1 543 ? 53.338 -1.341 -33.937 1.00 42.66 543 GLU A C 1
ATOM 4255 O O . GLU A 1 543 ? 53.450 -0.738 -32.869 1.00 42.66 543 GLU A O 1
ATOM 4260 N N . LEU A 1 544 ? 52.217 -2.026 -34.217 1.00 41.56 544 LEU A N 1
ATOM 4261 C CA . LEU A 1 544 ? 51.030 -2.031 -33.344 1.00 41.56 544 LEU A CA 1
ATOM 4262 C C . LEU A 1 544 ? 50.714 -3.412 -32.739 1.00 41.56 544 LEU A C 1
ATOM 4264 O O . LEU A 1 544 ? 49.827 -4.129 -33.200 1.00 41.56 544 LEU A O 1
ATOM 4268 N N . GLY A 1 545 ? 51.338 -3.712 -31.595 1.00 41.50 545 GLY A N 1
ATOM 4269 C CA . GLY A 1 545 ? 50.792 -4.662 -30.613 1.00 41.50 545 GLY A CA 1
ATOM 4270 C C . GLY A 1 545 ? 51.634 -5.915 -30.357 1.00 41.50 545 GLY A C 1
ATOM 4271 O O . GLY A 1 545 ? 51.641 -6.869 -31.130 1.00 41.50 545 GLY A O 1
ATOM 4272 N N . ASN A 1 546 ? 52.250 -5.960 -29.175 1.00 36.75 546 ASN A N 1
ATOM 4273 C CA . ASN A 1 546 ? 53.262 -6.941 -28.760 1.00 36.75 546 ASN A CA 1
ATOM 4274 C C . ASN A 1 546 ? 52.726 -8.365 -28.440 1.00 36.75 546 ASN A C 1
ATOM 4276 O O . ASN A 1 546 ? 53.296 -9.058 -27.603 1.00 36.75 546 ASN A O 1
ATOM 4280 N N . ASN A 1 547 ? 51.592 -8.781 -29.023 1.00 37.47 547 ASN A N 1
ATOM 4281 C CA . ASN A 1 547 ? 50.881 -10.022 -28.660 1.00 37.47 547 ASN A CA 1
ATOM 4282 C C . ASN A 1 547 ? 50.193 -10.755 -29.833 1.00 37.47 547 ASN A C 1
ATOM 4284 O O . ASN A 1 547 ? 49.429 -11.695 -29.606 1.00 37.47 547 ASN A O 1
ATOM 4288 N N . SER A 1 548 ? 50.452 -10.364 -31.084 1.00 40.12 548 SER A N 1
ATOM 4289 C CA . SER A 1 548 ? 49.920 -11.076 -32.253 1.00 40.12 548 SER A CA 1
ATOM 4290 C C . SER A 1 548 ? 50.584 -12.451 -32.415 1.00 40.12 548 SER A C 1
ATOM 4292 O O . SER A 1 548 ? 51.796 -12.560 -32.618 1.00 40.12 548 SER A O 1
ATOM 4294 N N . SER A 1 549 ? 49.790 -13.523 -32.341 1.00 41.94 549 SER A N 1
ATOM 4295 C CA . SER A 1 549 ? 50.196 -14.852 -32.805 1.00 41.94 549 SER A CA 1
ATOM 4296 C C . SER A 1 549 ? 50.542 -14.763 -34.289 1.00 41.94 549 SER A C 1
ATOM 4298 O O . SER A 1 549 ? 49.657 -14.466 -35.084 1.00 41.94 549 SER A O 1
ATOM 4300 N N . LYS A 1 550 ? 51.810 -15.003 -34.653 1.00 47.28 550 LYS A N 1
ATOM 4301 C CA . LYS A 1 550 ? 52.334 -14.846 -36.021 1.00 47.28 550 LYS A CA 1
ATOM 4302 C C . LYS A 1 550 ? 51.543 -15.679 -37.039 1.00 47.28 550 LYS A C 1
ATOM 4304 O O . LYS A 1 550 ? 51.864 -16.843 -37.263 1.00 47.28 550 LYS A O 1
ATOM 4309 N N . PHE A 1 551 ? 50.517 -15.067 -37.627 1.00 54.44 551 PHE A N 1
ATOM 4310 C CA . PHE A 1 551 ? 49.742 -15.605 -38.742 1.00 54.44 551 PHE A CA 1
ATOM 4311 C C . PHE A 1 551 ? 50.660 -15.903 -39.941 1.00 54.44 551 PHE A C 1
ATOM 4313 O O . PHE A 1 551 ? 51.736 -15.302 -40.042 1.00 54.44 551 PHE A O 1
ATOM 4320 N N . PRO A 1 552 ? 50.272 -16.828 -40.840 1.00 58.09 552 PRO A N 1
ATOM 4321 C CA . PRO A 1 552 ? 51.085 -17.173 -41.999 1.00 58.09 552 PRO A CA 1
ATOM 4322 C C . PRO A 1 552 ? 51.398 -15.930 -42.841 1.00 58.09 552 PRO A C 1
ATOM 4324 O O . PRO A 1 552 ? 50.513 -15.146 -43.180 1.00 58.09 552 PRO A O 1
ATOM 4327 N N . VAL A 1 553 ? 52.683 -15.759 -43.152 1.00 63.34 553 VAL A N 1
ATOM 4328 C CA . VAL A 1 553 ? 53.198 -14.676 -43.997 1.00 63.34 553 VAL A CA 1
ATOM 4329 C C . VAL A 1 553 ? 52.695 -14.872 -45.428 1.00 63.34 553 VAL A C 1
ATOM 4331 O O . VAL A 1 553 ? 52.696 -15.999 -45.922 1.00 63.34 553 VAL A O 1
ATOM 4334 N N . HIS A 1 554 ? 52.317 -13.781 -46.101 1.00 74.19 554 HIS A N 1
ATOM 4335 C CA . HIS A 1 554 ? 51.964 -13.769 -47.527 1.00 74.19 554 HIS A CA 1
ATOM 4336 C C . HIS A 1 554 ? 52.976 -14.550 -48.373 1.00 74.19 554 HIS A C 1
ATOM 4338 O O . HIS A 1 554 ? 54.157 -14.204 -48.385 1.00 74.19 554 HIS A O 1
ATOM 4344 N N . HIS A 1 555 ? 52.526 -15.559 -49.127 1.00 85.06 555 HIS A N 1
ATOM 4345 C CA . HIS A 1 555 ? 53.391 -16.391 -49.983 1.00 85.06 555 HIS A CA 1
ATOM 4346 C C . HIS A 1 555 ? 54.166 -15.566 -51.006 1.00 85.06 555 HIS A C 1
ATOM 4348 O O . HIS A 1 555 ? 55.322 -15.866 -51.310 1.00 85.06 555 HIS A O 1
ATOM 4354 N N . VAL A 1 556 ? 53.527 -14.522 -51.533 1.00 88.25 556 VAL A N 1
ATOM 4355 C CA . VAL A 1 556 ? 54.094 -13.604 -52.515 1.00 88.25 556 VAL A CA 1
ATOM 4356 C C . VAL A 1 556 ? 53.579 -12.195 -52.216 1.00 88.25 556 VAL A C 1
ATOM 4358 O O . VAL A 1 556 ? 52.391 -12.019 -51.966 1.00 88.25 556 VAL A O 1
ATOM 4361 N N . THR A 1 557 ? 54.451 -11.186 -52.233 1.00 87.38 557 THR A N 1
ATOM 4362 C CA . THR A 1 557 ? 54.079 -9.778 -51.985 1.00 87.38 557 THR A CA 1
ATOM 4363 C C . THR A 1 557 ? 54.443 -8.891 -53.168 1.00 87.38 557 THR A C 1
ATOM 4365 O O . THR A 1 557 ? 55.420 -9.163 -53.867 1.00 87.38 557 THR A O 1
ATOM 4368 N N . VAL A 1 558 ? 53.692 -7.803 -53.363 1.00 88.12 558 VAL A N 1
ATOM 4369 C CA . VAL A 1 558 ? 53.902 -6.819 -54.435 1.00 88.12 558 VAL A CA 1
ATOM 4370 C C . VAL A 1 558 ? 54.061 -5.406 -53.857 1.00 88.12 558 VAL A C 1
ATOM 4372 O O . VAL A 1 558 ? 53.271 -5.005 -53.005 1.00 88.12 558 VAL A O 1
ATOM 4375 N N . GLN A 1 559 ? 55.086 -4.657 -54.281 1.00 86.75 559 GLN A N 1
ATOM 4376 C CA . GLN A 1 559 ? 55.401 -3.331 -53.728 1.00 86.75 559 GLN A CA 1
ATOM 4377 C C . GLN A 1 559 ? 55.924 -2.361 -54.813 1.00 86.75 559 GLN A C 1
ATOM 4379 O O . GLN A 1 559 ? 56.841 -2.709 -55.555 1.00 86.75 559 GLN A O 1
ATOM 4384 N N . PRO A 1 560 ? 55.385 -1.134 -54.928 1.00 87.38 560 PRO A N 1
ATOM 4385 C CA . PRO A 1 560 ? 54.154 -0.662 -54.294 1.00 87.38 560 PRO A CA 1
ATOM 4386 C C . PRO A 1 560 ? 52.914 -1.345 -54.904 1.00 87.38 560 PRO A C 1
ATOM 4388 O O . PRO A 1 560 ? 52.871 -1.630 -56.099 1.00 87.38 560 PRO A O 1
ATOM 4391 N N . SER A 1 561 ? 51.872 -1.567 -54.101 1.00 83.19 561 SER A N 1
ATOM 4392 C CA . SER A 1 561 ? 50.573 -2.099 -54.559 1.00 83.19 561 SER A CA 1
ATOM 4393 C C . SER A 1 561 ? 49.734 -1.079 -55.354 1.00 83.19 561 SER A C 1
ATOM 4395 O O . SER A 1 561 ? 48.662 -1.403 -55.872 1.00 83.19 561 SER A O 1
ATOM 4397 N N . GLN A 1 562 ? 50.227 0.155 -55.483 1.00 86.69 562 GLN A N 1
ATOM 4398 C CA . GLN A 1 562 ? 49.581 1.268 -56.168 1.00 86.69 562 GLN A CA 1
ATOM 4399 C C . GLN A 1 562 ? 50.615 2.098 -56.942 1.00 86.69 562 GLN A C 1
ATOM 4401 O O . GLN A 1 562 ? 51.690 2.395 -56.423 1.00 86.69 562 GLN A O 1
ATOM 4406 N N . LEU A 1 563 ? 50.280 2.532 -58.161 1.00 89.62 563 LEU A N 1
ATOM 4407 C CA . LEU A 1 563 ? 51.074 3.485 -58.942 1.00 89.62 563 LEU A CA 1
ATOM 4408 C C . LEU A 1 563 ? 50.200 4.633 -59.455 1.00 89.62 563 LEU A C 1
ATOM 4410 O O . LEU A 1 563 ? 49.174 4.416 -60.097 1.00 89.62 563 LEU A O 1
ATOM 4414 N N . LEU A 1 564 ? 50.646 5.861 -59.199 1.00 88.06 564 LEU A N 1
ATOM 4415 C CA . LEU A 1 564 ? 49.990 7.095 -59.632 1.00 88.06 564 LEU A CA 1
ATOM 4416 C C . LEU A 1 564 ? 50.748 7.711 -60.816 1.00 88.06 564 LEU A C 1
ATOM 4418 O O . LEU A 1 564 ? 51.968 7.855 -60.749 1.00 88.06 564 LEU A O 1
ATOM 4422 N N . PHE A 1 565 ? 50.038 8.111 -61.866 1.00 89.06 565 PHE A N 1
ATOM 4423 C CA . PHE A 1 565 ? 50.556 8.762 -63.077 1.00 89.06 565 PHE A CA 1
ATOM 4424 C C . PHE A 1 565 ? 49.785 10.069 -63.350 1.00 89.06 565 PHE A C 1
ATOM 4426 O O . PHE A 1 565 ? 49.199 10.260 -64.419 1.00 89.06 565 PHE A O 1
ATOM 4433 N N . TYR A 1 566 ? 49.722 10.937 -62.337 1.00 83.00 566 TYR A N 1
ATOM 4434 C CA . TYR A 1 566 ? 49.197 12.304 -62.454 1.00 83.00 566 TYR A CA 1
ATOM 4435 C C . TYR A 1 566 ? 50.313 13.246 -62.927 1.00 83.00 566 TYR A C 1
ATOM 4437 O O . TYR A 1 566 ? 50.164 13.968 -63.911 1.00 83.00 566 TYR A O 1
ATOM 4445 N N . ASP A 1 567 ? 51.476 13.135 -62.289 1.00 74.06 567 ASP A N 1
ATOM 4446 C CA . ASP A 1 567 ? 52.709 13.850 -62.584 1.00 74.06 567 ASP A CA 1
ATOM 4447 C C . ASP A 1 567 ? 53.940 12.914 -62.598 1.00 74.06 567 ASP A C 1
ATOM 4449 O O . ASP A 1 567 ? 53.936 11.772 -62.114 1.00 74.06 567 ASP A O 1
ATOM 4453 N N . GLY A 1 568 ? 55.024 13.399 -63.210 1.00 78.88 568 GLY A N 1
ATOM 4454 C CA . GLY A 1 568 ? 56.302 12.690 -63.290 1.00 78.88 568 GLY A CA 1
ATOM 4455 C C . GLY A 1 568 ? 56.408 11.662 -64.434 1.00 78.88 568 GLY A C 1
ATOM 4456 O O . GLY A 1 568 ? 55.850 11.867 -65.514 1.00 78.88 568 GLY A O 1
ATOM 4457 N N . PRO A 1 569 ? 57.203 10.586 -64.265 1.00 80.75 569 PRO A N 1
ATOM 4458 C CA . PRO A 1 569 ? 57.601 9.718 -65.371 1.00 80.75 569 PRO A CA 1
ATOM 4459 C C . PRO A 1 569 ? 56.476 8.785 -65.836 1.00 80.75 569 PRO A C 1
ATOM 4461 O O . PRO A 1 569 ? 55.847 8.093 -65.034 1.00 80.75 569 PRO A O 1
ATOM 4464 N N . ALA A 1 570 ? 56.318 8.671 -67.159 1.00 85.56 570 ALA A N 1
ATOM 4465 C CA . ALA A 1 570 ? 55.362 7.768 -67.810 1.00 85.56 570 ALA A CA 1
ATOM 4466 C C . ALA A 1 570 ? 55.660 6.266 -67.608 1.00 85.56 570 ALA A C 1
ATOM 4468 O O . ALA A 1 570 ? 54.857 5.424 -68.000 1.00 85.56 570 ALA A O 1
ATOM 4469 N N . SER A 1 571 ? 56.786 5.901 -66.983 1.00 91.44 571 SER A N 1
ATOM 4470 C CA . SER A 1 571 ? 57.046 4.531 -66.532 1.00 91.44 571 SER A CA 1
ATOM 4471 C C . SER A 1 571 ? 57.509 4.503 -65.080 1.00 91.44 571 SER A C 1
ATOM 4473 O O . SER A 1 571 ? 58.421 5.248 -64.716 1.00 91.44 571 SER A O 1
ATOM 4475 N N . LYS A 1 572 ? 56.937 3.598 -64.286 1.00 93.12 572 LYS A N 1
ATOM 4476 C CA . LYS A 1 572 ? 57.313 3.316 -62.892 1.00 93.12 572 LYS A CA 1
ATOM 4477 C C . LYS A 1 572 ? 57.561 1.809 -62.731 1.00 93.12 572 LYS A C 1
ATOM 4479 O O . LYS A 1 572 ? 57.282 1.031 -63.643 1.00 93.12 572 LYS A O 1
ATOM 4484 N N . SER A 1 573 ? 58.143 1.383 -61.615 1.00 92.50 573 SER A N 1
ATOM 4485 C CA . SER A 1 573 ? 58.468 -0.027 -61.359 1.00 92.50 573 SER A CA 1
ATOM 4486 C C . SER A 1 573 ? 57.689 -0.585 -60.177 1.00 92.50 573 SER A C 1
ATOM 4488 O O . SER A 1 573 ? 57.492 0.118 -59.190 1.00 92.50 573 SER A O 1
ATOM 4490 N N . VAL A 1 574 ? 57.330 -1.863 -60.262 1.00 91.88 574 VAL A N 1
ATOM 4491 C CA . VAL A 1 574 ? 56.747 -2.644 -59.168 1.00 91.88 574 VAL A CA 1
ATOM 4492 C C . VAL A 1 574 ? 57.596 -3.890 -58.922 1.00 91.88 574 VAL A C 1
ATOM 4494 O O . VAL A 1 574 ? 57.980 -4.568 -59.874 1.00 91.88 574 VAL A O 1
ATOM 4497 N N . SER A 1 575 ? 57.930 -4.195 -57.672 1.00 92.81 575 SER A N 1
ATOM 4498 C CA . SER A 1 575 ? 58.643 -5.413 -57.290 1.00 92.81 575 SER A CA 1
ATOM 4499 C C . SER A 1 575 ? 57.675 -6.497 -56.816 1.00 92.81 575 SER A C 1
ATOM 4501 O O . SER A 1 575 ? 56.679 -6.216 -56.155 1.00 92.81 575 SER A O 1
ATOM 4503 N N . ILE A 1 576 ? 57.973 -7.750 -57.163 1.00 91.88 576 ILE A N 1
ATOM 4504 C CA . ILE A 1 576 ? 57.323 -8.946 -56.614 1.00 91.88 576 ILE A CA 1
ATOM 4505 C C . ILE A 1 576 ? 58.376 -9.740 -55.843 1.00 91.88 576 ILE A C 1
ATOM 4507 O O . ILE A 1 576 ? 59.466 -9.964 -56.374 1.00 91.88 576 ILE A O 1
ATOM 4511 N N . THR A 1 577 ? 58.042 -10.187 -54.631 1.00 91.56 577 THR A N 1
ATOM 4512 C CA . THR A 1 577 ? 58.900 -11.000 -53.751 1.00 91.56 577 THR A CA 1
ATOM 4513 C C . THR A 1 577 ? 58.226 -12.328 -53.423 1.00 91.56 577 THR A C 1
ATOM 4515 O O . THR A 1 577 ? 57.067 -12.340 -53.024 1.00 91.56 577 THR A O 1
ATOM 4518 N N . ASN A 1 578 ? 58.954 -13.439 -53.563 1.00 92.31 578 ASN A N 1
ATOM 4519 C CA . ASN A 1 578 ? 58.506 -14.789 -53.206 1.00 92.31 578 ASN A CA 1
ATOM 4520 C C . ASN A 1 578 ? 58.984 -15.155 -51.797 1.00 92.31 578 ASN A C 1
ATOM 4522 O O . ASN A 1 578 ? 60.187 -15.299 -51.584 1.00 92.31 578 ASN A O 1
ATOM 4526 N N . HIS A 1 579 ? 58.055 -15.373 -50.869 1.00 88.50 579 HIS A N 1
ATOM 4527 C CA . HIS A 1 579 ? 58.332 -15.798 -49.490 1.00 88.50 579 HIS A CA 1
ATOM 4528 C C . HIS A 1 579 ? 58.180 -17.311 -49.281 1.00 88.50 579 HIS A C 1
ATOM 4530 O O . HIS A 1 579 ? 58.458 -17.820 -48.196 1.00 88.50 579 HIS A O 1
ATOM 4536 N N . THR A 1 580 ? 57.767 -18.057 -50.311 1.00 89.75 580 THR A N 1
ATOM 4537 C CA . THR A 1 580 ? 57.676 -19.521 -50.241 1.00 89.75 580 THR A CA 1
ATOM 4538 C C . THR A 1 580 ? 59.049 -20.195 -50.253 1.00 89.75 580 THR A C 1
ATOM 4540 O O . THR A 1 580 ? 60.054 -19.630 -50.690 1.00 89.75 580 THR A O 1
ATOM 4543 N N . LYS A 1 581 ? 59.080 -21.468 -49.840 1.00 87.75 581 LYS A N 1
ATOM 4544 C CA . LYS A 1 581 ? 60.264 -22.338 -49.914 1.00 87.75 581 LYS A CA 1
ATOM 4545 C C . LYS A 1 581 ? 60.467 -22.977 -51.298 1.00 87.75 581 LYS A C 1
ATOM 4547 O O . LYS A 1 581 ? 61.455 -23.675 -51.499 1.00 87.75 581 LYS A O 1
ATOM 4552 N N . GLY A 1 582 ? 59.555 -22.748 -52.248 1.00 88.06 582 GLY A N 1
ATOM 4553 C CA . GLY A 1 582 ? 59.594 -23.312 -53.602 1.00 88.06 582 GLY A CA 1
ATOM 4554 C C . GLY A 1 582 ? 59.868 -22.268 -54.688 1.00 88.06 582 GLY A C 1
ATOM 4555 O O . GLY A 1 582 ? 59.792 -21.059 -54.463 1.00 88.06 582 GLY A O 1
ATOM 4556 N N . LYS A 1 583 ? 60.187 -22.731 -55.903 1.00 92.56 583 LYS A N 1
ATOM 4557 C CA . LYS A 1 583 ? 60.276 -21.851 -57.078 1.00 92.56 583 LYS A CA 1
ATOM 4558 C C . LYS A 1 583 ? 58.869 -21.564 -57.605 1.00 92.56 583 LYS A C 1
ATOM 4560 O O . LYS A 1 583 ? 58.117 -22.507 -57.854 1.00 92.56 583 LYS A O 1
ATOM 4565 N N . ILE A 1 584 ? 58.534 -20.296 -57.828 1.00 93.31 584 ILE A N 1
ATOM 4566 C CA . ILE A 1 584 ? 57.232 -19.880 -58.370 1.00 93.31 584 ILE A CA 1
ATOM 4567 C C . ILE A 1 584 ? 57.353 -19.381 -59.814 1.00 93.31 584 ILE A C 1
ATOM 4569 O O . ILE A 1 584 ? 58.393 -18.867 -60.235 1.00 93.31 584 ILE A O 1
ATOM 4573 N N . CYS A 1 585 ? 56.271 -19.510 -60.571 1.00 92.81 585 CYS A N 1
ATOM 4574 C CA . CYS A 1 585 ? 56.043 -18.789 -61.815 1.00 92.81 585 CYS A CA 1
ATOM 4575 C C . CYS A 1 585 ? 55.127 -17.593 -61.541 1.00 92.81 585 CYS A C 1
ATOM 4577 O O . CYS A 1 585 ? 54.192 -17.691 -60.752 1.00 92.81 585 CYS A O 1
ATOM 4579 N N . VAL A 1 586 ? 55.413 -16.476 -62.204 1.00 92.75 586 VAL A N 1
ATOM 4580 C CA . VAL A 1 586 ? 54.705 -15.195 -62.108 1.00 92.75 586 VAL A CA 1
ATOM 4581 C C . VAL A 1 586 ? 54.176 -14.871 -63.502 1.00 92.75 586 VAL A C 1
ATOM 4583 O O . VAL A 1 586 ? 54.975 -14.877 -64.440 1.00 92.75 586 VAL A O 1
ATOM 4586 N N . MET A 1 587 ? 52.871 -14.631 -63.666 1.00 90.81 587 MET A N 1
ATOM 4587 C CA . MET A 1 587 ? 52.251 -14.338 -64.968 1.00 90.81 587 MET A CA 1
ATOM 4588 C C . MET A 1 587 ? 51.237 -13.192 -64.870 1.00 90.81 587 MET A C 1
ATOM 4590 O O . MET A 1 587 ? 50.265 -13.286 -64.124 1.00 90.81 587 MET A O 1
ATOM 4594 N N . TRP A 1 588 ? 51.448 -12.135 -65.651 1.00 90.00 588 TRP A N 1
ATOM 4595 C CA . TRP A 1 588 ? 50.571 -10.967 -65.742 1.00 90.00 588 TRP A CA 1
ATOM 4596 C C . TRP A 1 588 ? 49.496 -11.137 -66.818 1.00 90.00 588 TRP A C 1
ATOM 4598 O O . TRP A 1 588 ? 49.785 -11.590 -67.926 1.00 90.00 588 TRP A O 1
ATOM 4608 N N . SER A 1 589 ? 48.270 -10.707 -66.517 1.00 85.94 589 SER A N 1
ATOM 4609 C CA . SER A 1 589 ? 47.156 -10.688 -67.470 1.00 85.94 589 SER A CA 1
ATOM 4610 C C . SER A 1 589 ? 47.364 -9.599 -68.543 1.00 85.94 589 SER A C 1
ATOM 4612 O O . SER A 1 589 ? 47.513 -8.423 -68.195 1.00 85.94 589 SER A O 1
ATOM 4614 N N . PRO A 1 590 ? 47.376 -9.932 -69.851 1.00 76.19 590 PRO A N 1
ATOM 4615 C CA . PRO A 1 590 ? 47.648 -8.963 -70.914 1.00 76.19 590 PRO A CA 1
ATOM 4616 C C . PRO A 1 590 ? 46.426 -8.080 -71.235 1.00 76.19 590 PRO A C 1
ATOM 4618 O O . PRO A 1 590 ? 45.535 -8.458 -71.994 1.00 76.19 590 PRO A O 1
ATOM 4621 N N . GLY A 1 591 ? 46.411 -6.851 -70.713 1.00 73.19 591 GLY A N 1
ATOM 4622 C CA . GLY A 1 591 ? 45.367 -5.856 -70.991 1.00 73.19 591 GLY A CA 1
ATOM 4623 C C . GLY A 1 591 ? 45.450 -5.251 -72.400 1.00 73.19 591 GLY A C 1
ATOM 4624 O O . GLY A 1 591 ? 45.885 -4.114 -72.553 1.00 73.19 591 GLY A O 1
ATOM 4625 N N . ALA A 1 592 ? 44.992 -5.972 -73.430 1.00 67.00 592 ALA A N 1
ATOM 4626 C CA . ALA A 1 592 ? 45.145 -5.620 -74.856 1.00 67.00 592 ALA A CA 1
ATOM 4627 C C . ALA A 1 592 ? 44.552 -4.261 -75.316 1.00 67.00 592 ALA A C 1
ATOM 4629 O O . ALA A 1 592 ? 44.757 -3.861 -76.462 1.00 67.00 592 ALA A O 1
ATOM 4630 N N . LYS A 1 593 ? 43.801 -3.555 -74.459 1.00 75.50 593 LYS A N 1
ATOM 4631 C CA . LYS A 1 593 ? 43.268 -2.196 -74.701 1.00 75.50 593 LYS A CA 1
ATOM 4632 C C . LYS A 1 593 ? 43.507 -1.220 -73.537 1.00 75.50 593 LYS A C 1
ATOM 4634 O O . LYS A 1 593 ? 42.990 -0.103 -73.568 1.00 75.50 593 LYS A O 1
ATOM 4639 N N . SER A 1 594 ? 44.268 -1.638 -72.526 1.00 83.25 594 SER A N 1
ATOM 4640 C CA . SER A 1 594 ? 44.550 -0.835 -71.338 1.00 83.25 594 SER A CA 1
ATOM 4641 C C . SER A 1 594 ? 45.484 0.330 -71.669 1.00 83.25 594 SER A C 1
ATOM 4643 O O . SER A 1 594 ? 46.453 0.169 -72.409 1.00 83.25 594 SER A O 1
ATOM 4645 N N . SER A 1 595 ? 45.251 1.487 -71.043 1.00 87.44 595 SER A N 1
ATOM 4646 C CA . SER A 1 595 ? 46.202 2.612 -71.036 1.00 87.44 595 SER A CA 1
ATOM 4647 C C . SER A 1 595 ? 47.476 2.320 -70.221 1.00 87.44 595 SER A C 1
ATOM 4649 O O . SER A 1 595 ? 48.363 3.167 -70.153 1.00 87.44 595 SER A O 1
ATOM 4651 N N . PHE A 1 596 ? 47.580 1.144 -69.592 1.00 89.69 596 PHE A N 1
ATOM 4652 C CA . PHE A 1 596 ? 48.711 0.717 -68.771 1.00 89.69 596 PHE A CA 1
ATOM 4653 C C . PHE A 1 596 ? 49.208 -0.664 -69.212 1.00 89.69 596 PHE A C 1
ATOM 4655 O O . PHE A 1 596 ? 48.426 -1.610 -69.309 1.00 89.69 596 PHE A O 1
ATOM 4662 N N . SER A 1 597 ? 50.516 -0.790 -69.430 1.00 89.69 597 SER A N 1
ATOM 4663 C CA . SER A 1 597 ? 51.185 -2.035 -69.831 1.00 89.69 597 SER A CA 1
ATOM 4664 C C . SER A 1 597 ? 52.282 -2.419 -68.837 1.00 89.69 597 SER A C 1
ATOM 4666 O O . SER A 1 597 ? 52.909 -1.543 -68.240 1.00 89.69 597 SER A O 1
ATOM 4668 N N . ILE A 1 598 ? 52.528 -3.721 -68.658 1.00 90.94 598 ILE A N 1
ATOM 4669 C CA . ILE A 1 598 ? 53.555 -4.248 -67.749 1.00 90.94 598 ILE A CA 1
ATOM 4670 C C . ILE A 1 598 ? 54.502 -5.214 -68.468 1.00 90.94 598 ILE A C 1
ATOM 4672 O O . ILE A 1 598 ? 54.076 -6.017 -69.297 1.00 90.94 598 ILE A O 1
ATOM 4676 N N . PHE A 1 599 ? 55.800 -5.124 -68.165 1.00 90.88 599 PHE A N 1
ATOM 4677 C CA . PHE A 1 599 ? 56.839 -5.955 -68.776 1.00 90.88 599 PHE A CA 1
ATOM 4678 C C . PHE A 1 599 ? 57.921 -6.369 -67.756 1.00 90.88 599 PHE A C 1
ATOM 4680 O O . PHE A 1 599 ? 58.344 -5.521 -66.959 1.00 90.88 599 PHE A O 1
ATOM 4687 N N . PRO A 1 600 ? 58.428 -7.621 -67.793 1.00 93.00 600 PRO A N 1
ATOM 4688 C CA . PRO A 1 600 ? 58.002 -8.736 -68.653 1.00 93.00 600 PRO A CA 1
ATOM 4689 C C . PRO A 1 600 ? 56.651 -9.339 -68.225 1.00 93.00 600 PRO A C 1
ATOM 4691 O O . PRO A 1 600 ? 56.302 -9.312 -67.051 1.00 93.00 600 PRO A O 1
ATOM 4694 N N . LEU A 1 601 ? 55.898 -9.925 -69.162 1.00 89.31 601 LEU A N 1
ATOM 4695 C CA . LEU A 1 601 ? 54.588 -10.532 -68.859 1.00 89.31 601 LEU A CA 1
ATOM 4696 C C . LEU A 1 601 ? 54.683 -11.822 -68.025 1.00 89.31 601 LEU A C 1
ATOM 4698 O O . LEU A 1 601 ? 53.729 -12.176 -67.341 1.00 89.31 601 LEU A O 1
ATOM 4702 N N . SER A 1 602 ? 55.823 -12.517 -68.041 1.00 90.00 602 SER A N 1
ATOM 4703 C CA . SER A 1 602 ? 56.041 -13.716 -67.224 1.00 90.00 602 SER A CA 1
ATOM 4704 C C . SER A 1 602 ? 57.472 -13.811 -66.700 1.00 90.00 602 SER A C 1
ATOM 4706 O O . SER A 1 602 ? 58.408 -13.453 -67.415 1.00 90.00 602 SER A O 1
ATOM 4708 N N . CYS A 1 603 ? 57.652 -14.345 -65.491 1.00 91.88 603 CYS A N 1
ATOM 4709 C CA . CYS A 1 603 ? 58.959 -14.559 -64.861 1.00 91.88 603 CYS A CA 1
ATOM 4710 C C . CYS A 1 603 ? 58.966 -15.834 -63.989 1.00 91.88 603 CYS A C 1
ATOM 4712 O O . CYS A 1 603 ? 57.912 -16.324 -63.583 1.00 91.88 603 CYS A O 1
ATOM 4714 N N . GLU A 1 604 ? 60.148 -16.369 -63.666 1.00 93.31 604 GLU A N 1
ATOM 4715 C CA . GLU A 1 604 ? 60.315 -17.409 -62.639 1.00 93.31 604 GLU A CA 1
ATOM 4716 C C . GLU A 1 604 ? 61.092 -16.857 -61.437 1.00 93.31 604 GLU A C 1
ATOM 4718 O O . GLU A 1 604 ? 62.238 -16.434 -61.585 1.00 93.31 604 GLU A O 1
ATOM 4723 N N . LEU A 1 605 ? 60.510 -16.933 -60.238 1.00 92.62 605 LEU A N 1
ATOM 4724 C CA . LEU A 1 605 ? 61.120 -16.456 -58.996 1.00 92.62 605 LEU A CA 1
ATOM 4725 C C . LEU A 1 605 ? 61.619 -17.622 -58.137 1.00 92.62 605 LEU A C 1
ATOM 4727 O O . LEU A 1 605 ? 60.879 -18.565 -57.857 1.00 92.62 605 LEU A O 1
ATOM 4731 N N . GLY A 1 606 ? 62.873 -17.547 -57.687 1.00 93.00 606 GLY A N 1
ATOM 4732 C CA . GLY A 1 606 ? 63.404 -18.453 -56.661 1.00 93.00 606 GLY A CA 1
ATOM 4733 C C . GLY A 1 606 ? 62.799 -18.191 -55.271 1.00 93.00 606 GLY A C 1
ATOM 4734 O O . GLY A 1 606 ? 62.213 -17.125 -55.068 1.00 93.00 606 GLY A O 1
ATOM 4735 N N . PRO A 1 607 ? 62.946 -19.125 -54.313 1.00 89.25 607 PRO A N 1
ATOM 4736 C CA . PRO A 1 607 ? 62.643 -18.880 -52.900 1.00 89.25 607 PRO A CA 1
ATOM 4737 C C . PRO A 1 607 ? 63.379 -17.640 -52.380 1.00 89.25 607 PRO A C 1
ATOM 4739 O O . PRO A 1 607 ? 64.568 -17.475 -52.670 1.00 89.25 607 PRO A O 1
ATOM 4742 N N . LEU A 1 608 ? 62.696 -16.784 -51.615 1.00 86.12 608 LEU A N 1
ATOM 4743 C CA . LEU A 1 608 ? 63.258 -15.566 -51.005 1.00 86.12 608 LEU A CA 1
ATOM 4744 C C . LEU A 1 608 ? 63.952 -14.624 -52.013 1.00 86.12 608 LEU A C 1
ATOM 4746 O O . LEU A 1 608 ? 64.947 -13.967 -51.696 1.00 86.12 608 LEU A O 1
ATOM 4750 N N . LYS A 1 609 ? 63.457 -14.576 -53.257 1.00 93.31 609 LYS A N 1
ATOM 4751 C CA . LYS A 1 609 ? 63.927 -13.653 -54.303 1.00 93.31 609 LYS A CA 1
ATOM 4752 C C . LYS A 1 609 ? 62.873 -12.611 -54.646 1.00 93.31 609 LYS A C 1
ATOM 4754 O O . LYS A 1 609 ? 61.675 -12.860 -54.536 1.00 93.31 609 LYS A O 1
ATOM 4759 N N . THR A 1 610 ? 63.359 -11.475 -55.134 1.00 92.50 610 THR A N 1
ATOM 4760 C CA . THR A 1 610 ? 62.568 -10.333 -55.598 1.00 92.50 610 THR A CA 1
ATOM 4761 C C . THR A 1 610 ? 62.910 -10.030 -57.056 1.00 92.50 610 THR A C 1
ATOM 4763 O O . THR A 1 610 ? 64.048 -10.228 -57.485 1.00 92.50 610 THR A O 1
ATOM 4766 N N . THR A 1 611 ? 61.954 -9.556 -57.852 1.00 93.19 611 THR A N 1
ATOM 4767 C CA . THR A 1 611 ? 62.200 -9.040 -59.212 1.00 93.19 611 THR A CA 1
ATOM 4768 C C . THR A 1 611 ? 61.283 -7.863 -59.508 1.00 93.19 611 THR A C 1
ATOM 4770 O O . THR A 1 611 ? 60.128 -7.858 -59.089 1.00 93.19 611 THR A O 1
ATOM 4773 N N . ALA A 1 612 ? 61.806 -6.867 -60.224 1.00 92.50 612 ALA A N 1
ATOM 4774 C CA . ALA A 1 612 ? 61.063 -5.685 -60.637 1.00 92.50 612 ALA A CA 1
ATOM 4775 C C . ALA A 1 612 ? 60.473 -5.841 -62.047 1.00 92.50 612 ALA A C 1
ATOM 4777 O O . ALA A 1 612 ? 61.126 -6.340 -62.963 1.00 92.50 612 ALA A O 1
ATOM 4778 N N . PHE A 1 613 ? 59.255 -5.341 -62.211 1.00 93.38 613 PHE A N 1
ATOM 4779 C CA . PHE A 1 613 ? 58.503 -5.236 -63.454 1.00 93.38 613 PHE A CA 1
ATOM 4780 C C . PHE A 1 613 ? 58.294 -3.752 -63.766 1.00 93.38 613 PHE A C 1
ATOM 4782 O O . PHE A 1 613 ? 58.035 -2.952 -62.863 1.00 93.38 613 PHE A O 1
ATOM 4789 N N . ARG A 1 614 ? 58.405 -3.358 -65.037 1.00 93.56 614 ARG A N 1
ATOM 4790 C CA . ARG A 1 614 ? 58.151 -1.976 -65.468 1.00 93.56 614 ARG A CA 1
ATOM 4791 C C . ARG A 1 614 ? 56.692 -1.832 -65.881 1.00 93.56 614 ARG A C 1
ATOM 4793 O O . ARG A 1 614 ? 56.253 -2.525 -66.794 1.00 93.56 614 ARG A O 1
ATOM 4800 N N . VAL A 1 615 ? 55.988 -0.894 -65.253 1.00 92.31 615 VAL A N 1
ATOM 4801 C CA . VAL A 1 615 ? 54.650 -0.434 -65.640 1.00 92.31 615 VAL A CA 1
ATOM 4802 C C . VAL A 1 615 ? 54.790 0.856 -66.437 1.00 92.31 615 VAL A C 1
ATOM 4804 O O . VAL A 1 615 ? 55.410 1.809 -65.964 1.00 92.31 615 VAL A O 1
ATOM 4807 N N . THR A 1 616 ? 54.211 0.897 -67.632 1.00 92.31 616 THR A N 1
ATOM 4808 C CA . THR A 1 616 ? 54.219 2.064 -68.523 1.00 92.31 616 THR A CA 1
ATOM 4809 C C . THR A 1 616 ? 52.794 2.554 -68.742 1.00 92.31 616 THR A C 1
ATOM 4811 O O . THR A 1 616 ? 51.911 1.759 -69.065 1.00 92.31 616 THR A O 1
ATOM 4814 N N . TYR A 1 617 ? 52.582 3.857 -68.581 1.00 91.56 617 TYR A N 1
ATOM 4815 C CA . TYR A 1 617 ? 51.335 4.552 -68.872 1.00 91.56 617 TYR A CA 1
ATOM 4816 C C . TYR A 1 617 ? 51.400 5.167 -70.275 1.00 91.56 617 TYR A C 1
ATOM 4818 O O . TYR A 1 617 ? 52.239 6.019 -70.569 1.00 91.56 617 TYR A O 1
ATOM 4826 N N . SER A 1 618 ? 50.509 4.707 -71.146 1.00 89.00 618 SER A N 1
ATOM 4827 C CA . SER A 1 618 ? 50.392 5.093 -72.551 1.00 89.00 618 SER A CA 1
ATOM 4828 C C . SER A 1 618 ? 48.906 5.307 -72.873 1.00 89.00 618 SER A C 1
ATOM 4830 O O . SER A 1 618 ? 48.243 4.373 -73.332 1.00 89.00 618 SER A O 1
ATOM 4832 N N . PRO A 1 619 ? 48.346 6.493 -72.567 1.00 85.88 619 PRO A N 1
ATOM 4833 C CA . PRO A 1 619 ? 46.912 6.738 -72.668 1.00 85.88 619 PRO A CA 1
ATOM 4834 C C . PRO A 1 619 ? 46.398 6.653 -74.106 1.00 85.88 619 PRO A C 1
ATOM 4836 O O . PRO A 1 619 ? 46.930 7.293 -75.012 1.00 85.88 619 PRO A O 1
ATOM 4839 N N . ASN A 1 620 ? 45.319 5.891 -74.295 1.00 82.62 620 ASN A N 1
ATOM 4840 C CA . ASN A 1 620 ? 44.640 5.738 -75.584 1.00 82.62 620 ASN A CA 1
ATOM 4841 C C . ASN A 1 620 ? 43.766 6.955 -75.968 1.00 82.62 620 ASN A C 1
ATOM 4843 O O . ASN A 1 620 ? 43.431 7.122 -77.140 1.00 82.62 620 ASN A O 1
ATOM 4847 N N . GLN A 1 621 ? 43.417 7.812 -75.003 1.00 83.31 621 GLN A N 1
ATOM 4848 C CA . GLN A 1 621 ? 42.617 9.030 -75.172 1.00 83.31 621 GLN A CA 1
ATOM 4849 C C . GLN A 1 621 ? 43.254 10.197 -74.399 1.00 83.31 621 GLN A C 1
ATOM 4851 O O . GLN A 1 621 ? 43.958 9.979 -73.417 1.00 83.31 621 GLN A O 1
ATOM 4856 N N . GLN A 1 622 ? 43.038 11.435 -74.852 1.00 85.31 622 GLN A N 1
ATOM 4857 C CA . GLN A 1 622 ? 43.606 12.654 -74.249 1.00 85.31 622 GLN A CA 1
ATOM 4858 C C . GLN A 1 622 ? 42.562 13.404 -73.408 1.00 85.31 622 GLN A C 1
ATOM 4860 O O . GLN A 1 622 ? 41.373 13.333 -73.704 1.00 85.31 622 GLN A O 1
ATOM 4865 N N . ASN A 1 623 ? 43.007 14.170 -72.404 1.00 86.06 623 ASN A N 1
ATOM 4866 C CA . ASN A 1 623 ? 42.161 14.916 -71.454 1.00 86.06 623 ASN A CA 1
ATOM 4867 C C . ASN A 1 623 ? 41.103 14.052 -70.733 1.00 86.06 623 ASN A C 1
ATOM 4869 O O . ASN A 1 623 ? 39.983 14.486 -70.479 1.00 86.06 623 ASN A O 1
ATOM 4873 N N . MET A 1 624 ? 41.482 12.813 -70.417 1.00 87.19 624 MET A N 1
ATOM 4874 C CA . MET A 1 624 ? 40.663 11.796 -69.756 1.00 87.19 624 MET A CA 1
ATOM 4875 C C . MET A 1 624 ? 41.365 11.230 -68.517 1.00 87.19 624 MET A C 1
ATOM 4877 O O . MET A 1 624 ? 42.602 11.186 -68.440 1.00 87.19 624 MET A O 1
ATOM 4881 N N . PHE A 1 625 ? 40.556 10.760 -67.568 1.00 88.19 625 PHE A N 1
ATOM 4882 C CA . PHE A 1 625 ? 40.982 9.965 -66.419 1.00 88.19 625 PHE A CA 1
ATOM 4883 C C . PHE A 1 625 ? 41.070 8.481 -66.790 1.00 88.19 625 PHE A C 1
ATOM 4885 O O . PHE A 1 625 ? 40.157 7.941 -67.411 1.00 88.19 625 PHE A O 1
ATOM 4892 N N . HIS A 1 626 ? 42.145 7.814 -66.369 1.00 86.88 626 HIS A N 1
ATOM 4893 C CA . HIS A 1 626 ? 42.359 6.384 -66.579 1.00 86.88 626 HIS A CA 1
ATOM 4894 C C . HIS A 1 626 ? 42.665 5.693 -65.250 1.00 86.88 626 HIS A C 1
ATOM 4896 O O . HIS A 1 626 ? 43.514 6.149 -64.483 1.00 86.88 626 HIS A O 1
ATOM 4902 N N . ALA A 1 627 ? 42.013 4.563 -65.001 1.00 87.69 627 ALA A N 1
ATOM 4903 C CA . ALA A 1 627 ? 42.289 3.695 -63.866 1.00 87.69 627 ALA A CA 1
ATOM 4904 C C . ALA A 1 627 ? 42.073 2.234 -64.268 1.00 87.69 627 ALA A C 1
ATOM 4906 O O . ALA A 1 627 ? 41.172 1.945 -65.052 1.00 87.69 627 ALA A O 1
ATOM 4907 N N . THR A 1 628 ? 42.888 1.326 -63.739 1.00 87.06 628 THR A N 1
ATOM 4908 C CA . THR A 1 628 ? 42.684 -0.127 -63.845 1.00 87.06 628 THR A CA 1
ATOM 4909 C C . THR A 1 628 ? 43.423 -0.834 -62.707 1.00 87.06 628 THR A C 1
ATOM 4911 O O . THR A 1 628 ? 44.257 -0.237 -62.017 1.00 87.06 628 THR A O 1
ATOM 4914 N N . GLN A 1 629 ? 43.125 -2.110 -62.496 1.00 89.12 629 GLN A N 1
ATOM 4915 C CA . GLN A 1 629 ? 43.811 -2.969 -61.539 1.00 89.12 629 GLN A CA 1
ATOM 4916 C C . GLN A 1 629 ? 44.534 -4.073 -62.315 1.00 89.12 629 GLN A C 1
ATOM 4918 O O . GLN A 1 629 ? 43.910 -4.992 -62.838 1.00 89.12 629 GLN A O 1
ATOM 4923 N N . LEU A 1 630 ? 45.859 -3.951 -62.428 1.00 89.38 630 LEU A N 1
ATOM 4924 C CA . LEU A 1 630 ? 46.701 -4.926 -63.123 1.00 89.38 630 LEU A CA 1
ATOM 4925 C C . LEU A 1 630 ? 46.757 -6.217 -62.304 1.00 89.38 630 LEU A C 1
ATOM 4927 O O . LEU A 1 630 ? 46.971 -6.154 -61.093 1.00 89.38 630 LEU A O 1
ATOM 4931 N N . GLU A 1 631 ? 46.615 -7.371 -62.955 1.00 90.12 631 GLU A N 1
ATOM 4932 C CA . GLU A 1 631 ? 46.507 -8.669 -62.278 1.00 90.12 631 GLU A CA 1
ATOM 4933 C C . GLU A 1 631 ? 47.659 -9.606 -62.616 1.00 90.12 631 GLU A C 1
ATOM 4935 O O . GLU A 1 631 ? 48.041 -9.751 -63.780 1.00 90.12 631 GLU A O 1
ATOM 4940 N N . CYS A 1 632 ? 48.171 -10.280 -61.592 1.00 90.50 632 CYS A N 1
ATOM 4941 C CA . CYS A 1 632 ? 49.248 -11.245 -61.690 1.00 90.50 632 CYS A CA 1
ATOM 4942 C C . CYS A 1 632 ? 48.871 -12.541 -60.970 1.00 90.50 632 CYS A C 1
ATOM 4944 O O . CYS A 1 632 ? 48.671 -12.543 -59.758 1.00 90.50 632 CYS A O 1
ATOM 4946 N N . PHE A 1 633 ? 48.869 -13.660 -61.687 1.00 91.62 633 PHE A N 1
ATOM 4947 C CA . PHE A 1 633 ? 48.708 -14.987 -61.100 1.00 91.62 633 PHE A CA 1
ATOM 4948 C C . PHE A 1 633 ? 50.079 -15.607 -60.835 1.00 91.62 633 PHE A C 1
ATOM 4950 O O . PHE A 1 633 ? 50.948 -15.651 -61.711 1.00 91.62 633 PHE A O 1
ATOM 4957 N N . THR A 1 634 ? 50.279 -16.078 -59.607 1.00 92.19 634 THR A N 1
ATOM 4958 C CA . THR A 1 634 ? 51.531 -16.694 -59.157 1.00 92.19 634 THR A CA 1
ATOM 4959 C C . THR A 1 634 ? 51.271 -18.087 -58.595 1.00 92.19 634 THR A C 1
ATOM 4961 O O . THR A 1 634 ? 50.271 -18.309 -57.923 1.00 92.19 634 THR A O 1
ATOM 4964 N N . PHE A 1 635 ? 52.127 -19.054 -58.916 1.00 90.81 635 PHE A N 1
ATOM 4965 C CA . PHE A 1 635 ? 51.926 -20.459 -58.542 1.00 90.81 635 PHE A CA 1
ATOM 4966 C C . PHE A 1 635 ? 53.256 -21.215 -58.524 1.00 90.81 635 PHE A C 1
ATOM 4968 O O . PHE A 1 635 ? 54.213 -20.820 -59.194 1.00 90.81 635 PHE A O 1
ATOM 4975 N N . TYR A 1 636 ? 53.339 -22.319 -57.780 1.00 89.94 636 TYR A N 1
ATOM 4976 C CA . TYR A 1 636 ? 54.541 -23.157 -57.761 1.00 89.94 636 TYR A CA 1
ATOM 4977 C C . TYR A 1 636 ? 54.863 -23.728 -59.146 1.00 89.94 636 TYR A C 1
ATOM 4979 O O . TYR A 1 636 ? 53.997 -24.283 -59.818 1.00 89.94 636 TYR A O 1
ATOM 4987 N N . LYS A 1 637 ? 56.136 -23.665 -59.557 1.00 88.31 637 LYS A N 1
ATOM 4988 C CA . LYS A 1 637 ? 56.583 -24.127 -60.883 1.00 88.31 637 LYS A CA 1
ATOM 4989 C C . LYS A 1 637 ? 56.235 -25.598 -61.155 1.00 88.31 637 LYS A C 1
ATOM 4991 O O . LYS A 1 637 ? 55.957 -25.940 -62.303 1.00 88.31 637 LYS A O 1
ATOM 4996 N N . VAL A 1 638 ? 56.222 -26.446 -60.123 1.00 84.88 638 VAL A N 1
ATOM 4997 C CA . VAL A 1 638 ? 55.887 -27.878 -60.241 1.00 84.88 638 VAL A CA 1
ATOM 4998 C C . VAL A 1 638 ? 54.453 -28.119 -60.730 1.00 84.88 638 VAL A C 1
ATOM 5000 O O . VAL A 1 638 ? 54.228 -29.047 -61.500 1.00 84.88 638 VAL A O 1
ATOM 5003 N N . LEU A 1 639 ? 53.514 -27.210 -60.435 1.00 83.25 639 LEU A N 1
ATOM 5004 C CA . LEU A 1 639 ? 52.117 -27.295 -60.885 1.00 83.25 639 LEU A CA 1
ATOM 5005 C C . LEU A 1 639 ? 51.944 -27.119 -62.408 1.00 83.25 639 LEU A C 1
ATOM 5007 O O . LEU A 1 639 ? 50.857 -27.360 -62.928 1.00 83.25 639 LEU A O 1
ATOM 5011 N N . LYS A 1 640 ? 53.002 -26.761 -63.157 1.00 75.62 640 LYS A N 1
ATOM 5012 C CA . LYS A 1 640 ? 52.984 -26.822 -64.633 1.00 75.62 640 LYS A CA 1
ATOM 5013 C C . LYS A 1 640 ? 52.889 -28.251 -65.178 1.00 75.62 640 LYS A C 1
ATOM 5015 O O . LYS A 1 640 ? 52.518 -28.415 -66.337 1.00 75.62 640 LYS A O 1
ATOM 5020 N N . ASN A 1 641 ? 53.241 -29.270 -64.390 1.00 72.25 641 ASN A N 1
ATOM 5021 C CA . ASN A 1 641 ? 53.205 -30.668 -64.809 1.00 72.25 641 ASN A CA 1
ATOM 5022 C C . ASN A 1 641 ? 52.397 -31.505 -63.806 1.00 72.25 641 ASN A C 1
ATOM 5024 O O . ASN A 1 641 ? 52.942 -32.049 -62.849 1.00 72.25 641 ASN A O 1
ATOM 5028 N N . HIS A 1 642 ? 51.087 -31.608 -64.050 1.00 64.81 642 HIS A N 1
ATOM 5029 C CA . HIS A 1 642 ? 50.109 -32.244 -63.155 1.00 64.81 642 HIS A CA 1
ATOM 5030 C C . HIS A 1 642 ? 50.448 -33.687 -62.745 1.00 64.81 642 HIS A C 1
ATOM 5032 O O . HIS A 1 642 ? 49.966 -34.152 -61.724 1.00 64.81 642 HIS A O 1
ATOM 5038 N N . ARG A 1 643 ? 51.274 -34.407 -63.516 1.00 68.12 643 ARG A N 1
ATOM 5039 C CA . ARG A 1 643 ? 51.604 -35.823 -63.265 1.00 68.12 643 ARG A CA 1
ATOM 5040 C C . ARG A 1 643 ? 52.480 -36.072 -62.031 1.00 68.12 643 ARG A C 1
ATOM 5042 O O . ARG A 1 643 ? 52.745 -37.227 -61.729 1.00 68.12 643 ARG A O 1
ATOM 5049 N N . ILE A 1 644 ? 52.987 -35.015 -61.396 1.00 65.88 644 ILE A N 1
ATOM 5050 C CA . ILE A 1 644 ? 53.964 -35.076 -60.293 1.00 65.88 644 ILE A CA 1
ATOM 5051 C C . ILE A 1 644 ? 53.309 -34.711 -58.944 1.00 65.88 644 ILE A C 1
ATOM 5053 O O . ILE A 1 644 ? 53.960 -34.765 -57.909 1.00 65.88 644 ILE A O 1
ATOM 5057 N N . VAL A 1 645 ? 52.036 -34.300 -58.938 1.00 66.00 645 VAL A N 1
ATOM 5058 C CA . VAL A 1 645 ? 51.390 -33.690 -57.767 1.00 66.00 645 VAL A CA 1
ATOM 5059 C C . VAL A 1 645 ? 50.111 -34.441 -57.418 1.00 66.00 645 VAL A C 1
ATOM 5061 O O . VAL A 1 645 ? 49.253 -34.634 -58.278 1.00 66.00 645 VAL A O 1
ATOM 5064 N N . GLU A 1 646 ? 49.987 -34.845 -56.156 1.00 74.88 646 GLU A N 1
ATOM 5065 C CA . GLU A 1 646 ? 48.775 -35.465 -55.624 1.00 74.88 646 GLU A CA 1
ATOM 5066 C C . GLU A 1 646 ? 47.645 -34.441 -55.437 1.00 74.88 646 GLU A C 1
ATOM 5068 O O . GLU A 1 646 ? 47.872 -33.273 -55.120 1.00 74.88 646 GLU A O 1
ATOM 5073 N N . ASP A 1 647 ? 46.398 -34.893 -55.574 1.00 78.00 647 ASP A N 1
ATOM 5074 C CA . ASP A 1 647 ? 45.200 -34.043 -55.468 1.00 78.00 647 ASP A CA 1
ATOM 5075 C C . ASP A 1 647 ? 45.093 -33.341 -54.093 1.00 78.00 647 ASP A C 1
ATOM 5077 O O . ASP A 1 647 ? 44.671 -32.192 -53.982 1.00 78.00 647 ASP A O 1
ATOM 5081 N N . GLN A 1 648 ? 45.589 -34.005 -53.043 1.00 77.44 648 GLN A N 1
ATOM 5082 C CA . GLN A 1 648 ? 45.595 -33.539 -51.648 1.00 77.44 648 GLN A CA 1
ATOM 5083 C C . GLN A 1 648 ? 46.645 -32.450 -51.364 1.00 77.44 648 GLN A C 1
ATOM 5085 O O . GLN A 1 648 ? 46.528 -31.712 -50.383 1.00 77.44 648 GLN A O 1
ATOM 5090 N N . THR A 1 649 ? 47.677 -32.330 -52.207 1.00 82.31 649 THR A N 1
ATOM 5091 C CA . THR A 1 649 ? 48.751 -31.331 -52.062 1.00 82.31 649 THR A CA 1
ATOM 5092 C C . THR A 1 649 ? 48.596 -30.158 -53.029 1.00 82.31 649 THR A C 1
ATOM 5094 O O . THR A 1 649 ? 49.417 -29.233 -53.034 1.00 82.31 649 THR A O 1
ATOM 5097 N N . LEU A 1 650 ? 47.521 -30.154 -53.827 1.00 83.62 650 LEU A N 1
ATOM 5098 C CA . LEU A 1 650 ? 47.244 -29.130 -54.822 1.00 83.62 650 LEU A CA 1
ATOM 5099 C C . LEU A 1 650 ? 47.072 -27.744 -54.173 1.00 83.62 650 LEU A C 1
ATOM 5101 O O . LEU A 1 650 ? 46.154 -27.496 -53.394 1.00 83.62 650 LEU A O 1
ATOM 5105 N N . CYS A 1 651 ? 47.947 -26.809 -54.541 1.00 85.38 651 CYS A N 1
ATOM 5106 C CA . CYS A 1 651 ? 47.892 -25.426 -54.074 1.00 85.38 651 CYS A CA 1
ATOM 5107 C C . CYS A 1 651 ? 47.249 -24.528 -55.152 1.00 85.38 651 CYS A C 1
ATOM 5109 O O . CYS A 1 651 ? 47.736 -24.529 -56.289 1.00 85.38 651 CYS A O 1
ATOM 5111 N N . PRO A 1 652 ? 46.189 -23.754 -54.844 1.00 89.69 652 PRO A N 1
ATOM 5112 C CA . PRO A 1 652 ? 45.639 -22.775 -55.771 1.00 89.69 652 PRO A CA 1
ATOM 5113 C C . PRO A 1 652 ? 46.661 -21.660 -56.073 1.00 89.69 652 PRO A C 1
ATOM 5115 O O . PRO A 1 652 ? 47.480 -21.317 -55.218 1.00 89.69 652 PRO A O 1
ATOM 5118 N N . PRO A 1 653 ? 46.606 -21.041 -57.265 1.00 90.88 653 PRO A N 1
ATOM 5119 C CA . PRO A 1 653 ? 47.381 -19.840 -57.556 1.00 90.88 653 PRO A CA 1
ATOM 5120 C C . PRO A 1 653 ? 47.028 -18.673 -56.622 1.00 90.88 653 PRO A C 1
ATOM 5122 O O . PRO A 1 653 ? 45.870 -18.484 -56.242 1.00 90.88 653 PRO A O 1
ATOM 5125 N N . TRP A 1 654 ? 48.010 -17.819 -56.344 1.00 90.38 654 TRP A N 1
ATOM 5126 C CA . TRP A 1 654 ? 47.812 -16.538 -55.669 1.00 90.38 654 TRP A CA 1
ATOM 5127 C C . TRP A 1 654 ? 47.669 -15.417 -56.697 1.00 90.38 654 TRP A C 1
ATOM 5129 O O . TRP A 1 654 ? 48.590 -15.162 -57.482 1.00 90.38 654 TRP A O 1
ATOM 5139 N N . CYS A 1 655 ? 46.518 -14.745 -56.682 1.00 90.19 655 CYS A N 1
ATOM 5140 C CA . CYS A 1 655 ? 46.256 -13.541 -57.464 1.00 90.19 655 CYS A CA 1
ATOM 5141 C C . CYS A 1 655 ? 46.758 -12.301 -56.710 1.00 90.19 655 CYS A C 1
ATOM 5143 O O . CYS A 1 655 ? 46.227 -11.945 -55.662 1.00 90.19 655 CYS A O 1
ATOM 5145 N N . LEU A 1 656 ? 47.755 -11.621 -57.270 1.00 89.06 656 LEU A N 1
ATOM 5146 C CA . LEU A 1 656 ? 48.249 -10.322 -56.819 1.00 89.06 656 LEU A CA 1
ATOM 5147 C C . LEU A 1 656 ? 47.693 -9.228 -57.725 1.00 89.06 656 LEU A C 1
ATOM 5149 O O . LEU A 1 656 ? 47.545 -9.436 -58.932 1.00 89.06 656 LEU A O 1
ATOM 5153 N N . THR A 1 657 ? 47.446 -8.043 -57.171 1.00 88.50 657 THR A N 1
ATOM 5154 C CA . THR A 1 657 ? 46.949 -6.913 -57.962 1.00 88.50 657 THR A CA 1
ATOM 5155 C C . THR A 1 657 ? 47.662 -5.605 -57.659 1.00 88.50 657 THR A C 1
ATOM 5157 O O . THR A 1 657 ? 48.027 -5.354 -56.513 1.00 88.50 657 THR A O 1
ATOM 5160 N N . VAL A 1 658 ? 47.814 -4.758 -58.679 1.00 89.25 658 VAL A N 1
ATOM 5161 C CA . VAL A 1 658 ? 48.395 -3.412 -58.566 1.00 89.25 658 VAL A CA 1
ATOM 5162 C C . VAL A 1 658 ? 47.407 -2.400 -59.126 1.00 89.25 658 VAL A C 1
ATOM 5164 O O . VAL A 1 658 ? 47.083 -2.441 -60.315 1.00 89.25 658 VAL A O 1
ATOM 5167 N N . ARG A 1 659 ? 46.927 -1.474 -58.290 1.00 88.88 659 ARG A N 1
ATOM 5168 C CA . ARG A 1 659 ? 46.062 -0.379 -58.756 1.00 88.88 659 ARG A CA 1
ATOM 5169 C C . ARG A 1 659 ? 46.906 0.654 -59.479 1.00 88.88 659 ARG A C 1
ATOM 5171 O O . ARG A 1 659 ? 47.893 1.142 -58.934 1.00 88.88 659 ARG A O 1
ATOM 5178 N N . VAL A 1 660 ? 46.506 1.025 -60.685 1.00 89.06 660 VAL A N 1
ATOM 5179 C CA . VAL A 1 660 ? 47.177 2.074 -61.447 1.00 89.06 660 VAL A CA 1
ATOM 5180 C C . VAL A 1 660 ? 46.157 3.133 -61.838 1.00 89.06 660 VAL A C 1
ATOM 5182 O O . VAL A 1 660 ? 45.105 2.820 -62.394 1.00 89.06 660 VAL A O 1
ATOM 5185 N N . THR A 1 661 ? 46.445 4.390 -61.512 1.00 89.06 661 THR A N 1
ATOM 5186 C CA . THR A 1 661 ? 45.612 5.537 -61.894 1.00 89.06 661 THR A CA 1
ATOM 5187 C C . THR A 1 661 ? 46.480 6.603 -62.544 1.00 89.06 661 THR A C 1
ATOM 5189 O O . THR A 1 661 ? 47.661 6.748 -62.235 1.00 89.06 661 THR A O 1
ATOM 5192 N N . GLY A 1 662 ? 45.910 7.351 -63.478 1.00 88.38 662 GLY A N 1
ATOM 5193 C CA . GLY A 1 662 ? 46.615 8.393 -64.207 1.00 88.38 662 GLY A CA 1
ATOM 5194 C C . GLY A 1 662 ? 45.656 9.267 -64.992 1.00 88.38 662 GLY A C 1
ATOM 5195 O O . GLY A 1 662 ? 44.468 8.962 -65.117 1.00 88.38 662 GLY A O 1
ATOM 5196 N N . HIS A 1 663 ? 46.162 10.368 -65.531 1.00 87.62 663 HIS A N 1
ATOM 5197 C CA . HIS A 1 663 ? 45.351 11.250 -66.360 1.00 87.62 663 HIS A CA 1
ATOM 5198 C C . HIS A 1 663 ? 46.109 11.760 -67.575 1.00 87.62 663 HIS A C 1
ATOM 5200 O O . HIS A 1 663 ? 47.333 11.715 -67.635 1.00 87.62 663 HIS A O 1
ATOM 5206 N N . SER A 1 664 ? 45.372 12.186 -68.590 1.00 88.12 664 SER A N 1
ATOM 5207 C CA . SER A 1 664 ? 45.920 12.677 -69.862 1.00 88.12 664 SER A CA 1
ATOM 5208 C C . SER A 1 664 ? 45.580 14.152 -70.107 1.00 88.12 664 SER A C 1
ATOM 5210 O O . SER A 1 664 ? 45.611 14.619 -71.243 1.00 88.12 664 SER A O 1
ATOM 5212 N N . PHE A 1 665 ? 45.233 14.890 -69.046 1.00 85.44 665 PHE A N 1
ATOM 5213 C CA . PHE A 1 665 ? 45.087 16.344 -69.099 1.00 85.44 665 PHE A CA 1
ATOM 5214 C C . PHE A 1 665 ? 46.421 16.998 -69.454 1.00 85.44 665 PHE A C 1
ATOM 5216 O O . PHE A 1 665 ? 47.455 16.715 -68.847 1.00 85.44 665 PHE A O 1
ATOM 5223 N N . GLN A 1 666 ? 46.391 17.858 -70.468 1.00 81.69 666 GLN A N 1
ATOM 5224 C CA . GLN A 1 666 ? 47.559 18.618 -70.905 1.00 81.69 666 GLN A CA 1
ATOM 5225 C C . GLN A 1 666 ? 47.859 19.767 -69.923 1.00 81.69 666 GLN A C 1
ATOM 5227 O O . GLN A 1 666 ? 46.926 20.302 -69.321 1.00 81.69 666 GLN A O 1
ATOM 5232 N N . PRO A 1 667 ? 49.123 20.209 -69.778 1.00 74.50 667 PRO A N 1
ATOM 5233 C CA . PRO A 1 667 ? 49.455 21.375 -68.958 1.00 74.50 667 PRO A CA 1
ATOM 5234 C C . PRO A 1 667 ? 48.601 22.597 -69.340 1.00 74.50 667 PRO A C 1
ATOM 5236 O O . PRO A 1 667 ? 48.556 22.988 -70.505 1.00 74.50 667 PRO A O 1
ATOM 5239 N N . GLY A 1 668 ? 47.899 23.180 -68.363 1.00 72.25 668 GLY A N 1
ATOM 5240 C CA . GLY A 1 668 ? 46.966 24.298 -68.572 1.00 72.25 668 GLY A CA 1
ATOM 5241 C C . GLY A 1 668 ? 45.522 23.910 -68.939 1.00 72.25 668 GLY A C 1
ATOM 5242 O O . GLY A 1 668 ? 44.683 24.795 -69.089 1.00 72.25 668 GLY A O 1
ATOM 5243 N N . LYS A 1 669 ? 45.196 22.616 -69.062 1.00 72.44 669 LYS A N 1
ATOM 5244 C CA . LYS A 1 669 ? 43.814 22.109 -69.108 1.00 72.44 669 LYS A CA 1
ATOM 5245 C C . LYS A 1 669 ? 43.428 21.617 -67.715 1.00 72.44 669 LYS A C 1
ATOM 5247 O O . LYS A 1 669 ? 43.868 20.547 -67.305 1.00 72.44 669 LYS A O 1
ATOM 5252 N N . GLU A 1 670 ? 42.623 22.388 -66.987 1.00 68.75 670 GLU A N 1
ATOM 5253 C CA . GLU A 1 670 ? 42.158 21.956 -65.666 1.00 68.75 670 GLU A CA 1
ATOM 5254 C C . GLU A 1 670 ? 41.228 20.729 -65.761 1.00 68.75 670 GLU A C 1
ATOM 5256 O O . GLU A 1 670 ? 40.420 20.634 -66.694 1.00 68.75 670 GLU A O 1
ATOM 5261 N N . PRO A 1 671 ? 41.321 19.787 -64.805 1.00 74.44 671 PRO A N 1
ATOM 5262 C CA . PRO A 1 671 ? 40.375 18.689 -64.688 1.00 74.44 671 PRO A CA 1
ATOM 5263 C C . PRO A 1 671 ? 39.003 19.193 -64.217 1.00 74.44 671 PRO A C 1
ATOM 5265 O O . PRO A 1 671 ? 38.877 20.255 -63.608 1.00 74.44 671 PRO A O 1
ATOM 5268 N N . PHE A 1 672 ? 37.960 18.404 -64.478 1.00 82.06 672 PHE A N 1
ATOM 5269 C CA . PHE A 1 672 ? 36.569 18.780 -64.204 1.00 82.06 672 PHE A CA 1
ATOM 5270 C C . PHE A 1 672 ? 36.323 19.161 -62.732 1.00 82.06 672 PHE A C 1
ATOM 5272 O O . PHE A 1 672 ? 36.901 18.559 -61.823 1.00 82.06 672 PHE A O 1
ATOM 5279 N N . VAL A 1 673 ? 35.401 20.098 -62.486 1.00 84.88 673 VAL A N 1
ATOM 5280 C CA . VAL A 1 673 ? 34.918 20.399 -61.127 1.00 84.88 673 VAL A CA 1
ATOM 5281 C C . VAL A 1 673 ? 34.170 19.171 -60.586 1.00 84.88 673 VAL A C 1
ATOM 5283 O O . VAL A 1 673 ? 33.195 18.740 -61.212 1.00 84.88 673 VAL A O 1
ATOM 5286 N N . PRO A 1 674 ? 34.598 18.570 -59.461 1.00 87.00 674 PRO A N 1
ATOM 5287 C CA . PRO A 1 674 ? 33.992 17.347 -58.955 1.00 87.00 674 PRO A CA 1
ATOM 5288 C C . PRO A 1 674 ? 32.606 17.620 -58.357 1.00 87.00 674 PRO A C 1
ATOM 5290 O O . PRO A 1 674 ? 32.461 18.403 -57.421 1.00 87.00 674 PRO A O 1
ATOM 5293 N N . LYS A 1 675 ? 31.585 16.920 -58.860 1.00 89.62 675 LYS A N 1
ATOM 5294 C CA . LYS A 1 675 ? 30.252 16.850 -58.244 1.00 89.62 675 LYS A CA 1
ATOM 5295 C C . LYS A 1 675 ? 30.154 15.541 -57.465 1.00 89.62 675 LYS A C 1
ATOM 5297 O O . LYS A 1 675 ? 30.145 14.464 -58.058 1.00 89.62 675 LYS A O 1
ATOM 5302 N N . PHE A 1 676 ? 30.127 15.624 -56.142 1.00 90.12 676 PHE A N 1
ATOM 5303 C CA . PHE A 1 676 ? 30.107 14.452 -55.274 1.00 90.12 676 PHE A CA 1
ATOM 5304 C C . PHE A 1 676 ? 29.233 14.689 -54.043 1.00 90.12 676 PHE A C 1
ATOM 5306 O O . PHE A 1 676 ? 28.989 15.830 -53.651 1.00 90.12 676 PHE A O 1
ATOM 5313 N N . SER A 1 677 ? 28.788 13.605 -53.413 1.00 89.25 677 SER A N 1
ATOM 5314 C CA . SER A 1 677 ? 28.248 13.626 -52.055 1.00 89.25 677 SER A CA 1
ATOM 5315 C C . SER A 1 677 ? 29.050 12.682 -51.170 1.00 89.25 677 SER A C 1
ATOM 5317 O O . SER A 1 677 ? 29.253 11.512 -51.503 1.00 89.25 677 SER A O 1
ATOM 5319 N N . LEU A 1 678 ? 29.492 13.203 -50.031 1.00 85.75 678 LEU A N 1
ATOM 5320 C CA . LEU A 1 678 ? 30.202 12.471 -48.992 1.00 85.75 678 LEU A CA 1
ATOM 5321 C C . LEU A 1 678 ? 29.242 12.327 -47.810 1.00 85.75 678 LEU A C 1
ATOM 5323 O O . LEU A 1 678 ? 28.877 13.327 -47.199 1.00 85.75 678 LEU A O 1
ATOM 5327 N N . GLN A 1 679 ? 28.789 11.104 -47.525 1.00 71.88 679 GLN A N 1
ATOM 5328 C CA . GLN A 1 679 ? 27.633 10.888 -46.639 1.00 71.88 679 GLN A CA 1
ATOM 5329 C C . GLN A 1 679 ? 27.864 11.395 -45.201 1.00 71.88 679 GLN A C 1
ATOM 5331 O O . GLN A 1 679 ? 26.921 11.816 -44.540 1.00 71.88 679 GLN A O 1
ATOM 5336 N N . HIS A 1 680 ? 29.121 11.396 -44.741 1.00 71.88 680 HIS A N 1
ATOM 5337 C CA . HIS A 1 680 ? 29.539 11.965 -43.460 1.00 71.88 680 HIS A CA 1
ATOM 5338 C C . HIS A 1 680 ? 30.914 12.634 -43.611 1.00 71.88 680 HIS A C 1
ATOM 5340 O O . HIS A 1 680 ? 31.862 12.004 -44.077 1.00 71.88 680 HIS A O 1
ATOM 5346 N N . SER A 1 681 ? 31.049 13.895 -43.187 1.00 72.06 681 SER A N 1
ATOM 5347 C CA . SER A 1 681 ? 32.337 14.618 -43.137 1.00 72.06 681 SER A CA 1
ATOM 5348 C C . SER A 1 681 ? 33.138 14.356 -41.853 1.00 72.06 681 SER A C 1
ATOM 5350 O O . SER A 1 681 ? 34.273 14.820 -41.718 1.00 72.06 681 SER A O 1
ATOM 5352 N N . GLN A 1 682 ? 32.546 13.634 -40.899 1.00 81.56 682 GLN A N 1
ATOM 5353 C CA . GLN A 1 682 ? 33.149 13.217 -39.638 1.00 81.56 682 GLN A CA 1
ATOM 5354 C C . GLN A 1 682 ? 32.997 11.697 -39.486 1.00 81.56 682 GLN A C 1
ATOM 5356 O O . GLN A 1 682 ? 31.924 11.151 -39.734 1.00 81.56 682 GLN A O 1
ATOM 5361 N N . VAL A 1 683 ? 34.071 11.010 -39.095 1.00 82.44 683 VAL A N 1
ATOM 5362 C CA . VAL A 1 683 ? 34.126 9.548 -38.948 1.00 82.44 683 VAL A CA 1
ATOM 5363 C C . VAL A 1 683 ? 34.501 9.216 -37.511 1.00 82.44 683 VAL A C 1
ATOM 5365 O O . VAL A 1 683 ? 35.665 9.316 -37.129 1.00 82.44 683 VAL A O 1
ATOM 5368 N N . VAL A 1 684 ? 33.518 8.832 -36.697 1.00 82.06 684 VAL A N 1
ATOM 5369 C CA . VAL A 1 684 ? 33.727 8.547 -35.269 1.00 82.06 684 VAL A CA 1
ATOM 5370 C C . VAL A 1 684 ? 33.975 7.057 -35.051 1.00 82.06 684 VAL A C 1
ATOM 5372 O O . VAL A 1 684 ? 33.069 6.237 -35.219 1.00 82.06 684 VAL A O 1
ATOM 5375 N N . PHE A 1 685 ? 35.198 6.686 -34.675 1.00 84.81 685 PHE A N 1
ATOM 5376 C CA . PHE A 1 685 ? 35.530 5.332 -34.231 1.00 84.81 685 PHE A CA 1
ATOM 5377 C C . PHE A 1 685 ? 35.026 5.087 -32.794 1.00 84.81 685 PHE A C 1
ATOM 5379 O O . PHE A 1 685 ? 34.914 6.038 -32.020 1.00 84.81 685 PHE A O 1
ATOM 5386 N N . PRO A 1 686 ? 34.719 3.831 -32.408 1.00 79.44 686 PRO A N 1
ATOM 5387 C CA . PRO A 1 686 ? 34.387 3.494 -31.022 1.00 79.44 686 PRO A CA 1
ATOM 5388 C C . PRO A 1 686 ? 35.521 3.912 -30.079 1.00 79.44 686 PRO A C 1
ATOM 5390 O O . PRO A 1 686 ? 36.676 3.632 -30.377 1.00 79.44 686 PRO A O 1
ATOM 5393 N N . ALA A 1 687 ? 35.224 4.521 -28.929 1.00 78.19 687 ALA A N 1
ATOM 5394 C CA . ALA A 1 687 ? 36.242 5.089 -28.034 1.00 78.19 687 ALA A CA 1
ATOM 5395 C C . ALA A 1 687 ? 37.016 4.045 -27.189 1.00 78.19 687 ALA A C 1
ATOM 5397 O O . ALA A 1 687 ? 37.346 4.281 -26.028 1.00 78.19 687 ALA A O 1
ATOM 5398 N N . LEU A 1 688 ? 37.307 2.871 -27.756 1.00 77.44 688 LEU A N 1
ATOM 5399 C CA . LEU A 1 688 ? 38.032 1.769 -27.118 1.00 77.44 688 LEU A CA 1
ATOM 5400 C C . LEU A 1 688 ? 39.433 1.625 -27.717 1.00 77.44 688 LEU A C 1
ATOM 5402 O O . LEU A 1 688 ? 39.610 1.748 -28.926 1.00 77.44 688 LEU A O 1
ATOM 5406 N N . LYS A 1 689 ? 40.419 1.261 -26.888 1.00 76.25 689 LYS A N 1
ATOM 5407 C CA . LYS A 1 689 ? 41.799 0.968 -27.318 1.00 76.25 689 LYS A CA 1
ATOM 5408 C C . LYS A 1 689 ? 41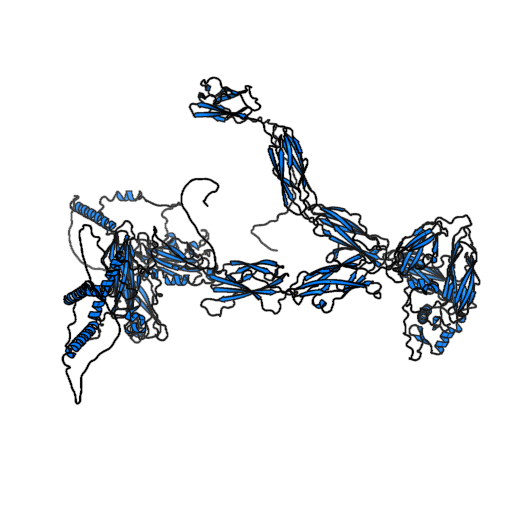.897 -0.404 -28.014 1.00 76.25 689 LYS A C 1
ATOM 5410 O O . LYS A 1 689 ? 42.536 -1.327 -27.515 1.00 76.25 689 LYS A O 1
ATOM 5415 N N . ARG A 1 690 ? 41.195 -0.550 -29.142 1.00 77.12 690 ARG A N 1
ATOM 5416 C CA . ARG A 1 690 ? 41.105 -1.755 -29.981 1.00 77.12 690 ARG A CA 1
ATOM 5417 C C . ARG A 1 690 ? 41.016 -1.345 -31.453 1.00 77.12 690 ARG A C 1
ATOM 5419 O O . ARG A 1 690 ? 40.281 -0.417 -31.787 1.00 77.12 690 ARG A O 1
ATOM 5426 N N . VAL A 1 691 ? 41.694 -2.091 -32.331 1.00 81.38 691 VAL A N 1
ATOM 5427 C CA . VAL A 1 691 ? 41.540 -1.956 -33.788 1.00 81.38 691 VAL A CA 1
ATOM 5428 C C . VAL A 1 691 ? 40.058 -2.038 -34.157 1.00 81.38 691 VAL A C 1
ATOM 5430 O O . VAL A 1 691 ? 39.374 -3.006 -33.827 1.00 81.38 691 VAL A O 1
ATOM 5433 N N . SER A 1 692 ? 39.575 -0.986 -34.804 1.00 84.06 692 SER A N 1
ATOM 5434 C CA . SER A 1 692 ? 38.177 -0.774 -35.154 1.00 84.06 692 SER A CA 1
ATOM 5435 C C . SER A 1 692 ? 38.074 -0.322 -36.609 1.00 84.06 692 SER A C 1
ATOM 5437 O O . SER A 1 692 ? 39.041 0.193 -37.179 1.00 84.06 692 SER A O 1
ATOM 5439 N N . TYR A 1 693 ? 36.890 -0.491 -37.197 1.00 87.31 693 TYR A N 1
ATOM 5440 C CA . TYR A 1 693 ? 36.647 -0.271 -38.622 1.00 87.31 693 TYR A CA 1
ATOM 5441 C C . TYR A 1 693 ? 35.442 0.639 -38.851 1.00 87.31 693 TYR A C 1
ATOM 5443 O O . TYR A 1 693 ? 34.451 0.564 -38.122 1.00 87.31 693 TYR A O 1
ATOM 5451 N N . ARG A 1 694 ? 35.520 1.494 -39.872 1.00 87.12 694 ARG A N 1
ATOM 5452 C CA . ARG A 1 694 ? 34.424 2.360 -40.327 1.00 87.12 694 ARG A CA 1
ATOM 5453 C C . ARG A 1 694 ? 34.391 2.416 -41.847 1.00 87.12 694 ARG A C 1
ATOM 5455 O O . ARG A 1 694 ? 35.433 2.380 -42.486 1.00 87.12 694 ARG A O 1
ATOM 5462 N N . THR A 1 695 ? 33.203 2.553 -42.420 1.00 90.25 695 THR A N 1
ATOM 5463 C CA . THR A 1 695 ? 33.015 2.769 -43.860 1.00 90.25 695 THR A CA 1
ATOM 5464 C C . THR A 1 695 ? 32.453 4.163 -44.123 1.00 90.25 695 THR A C 1
ATOM 5466 O O . THR A 1 695 ? 31.644 4.656 -43.337 1.00 90.25 695 THR A O 1
ATOM 5469 N N . VAL A 1 696 ? 32.850 4.779 -45.234 1.00 89.75 696 VAL A N 1
ATOM 5470 C CA . VAL A 1 696 ? 32.350 6.071 -45.729 1.00 89.75 696 VAL A CA 1
ATOM 5471 C C . VAL A 1 696 ? 31.963 5.922 -47.195 1.00 89.75 696 VAL A C 1
ATOM 5473 O O . VAL A 1 696 ? 32.731 5.375 -47.984 1.00 89.75 696 VAL A O 1
ATOM 5476 N N . LEU A 1 697 ? 30.791 6.432 -47.571 1.00 91.12 697 LEU A N 1
ATOM 5477 C CA . LEU A 1 697 ? 30.336 6.453 -48.957 1.00 91.12 697 LEU A CA 1
ATOM 5478 C C . LEU A 1 697 ? 30.763 7.762 -49.641 1.00 91.12 697 LEU A C 1
ATOM 5480 O O . LEU A 1 697 ? 30.352 8.850 -49.223 1.00 91.12 697 LEU A O 1
ATOM 5484 N N . LEU A 1 698 ? 31.563 7.642 -50.701 1.00 92.44 698 LEU A N 1
ATOM 5485 C CA . LEU A 1 698 ? 31.880 8.707 -51.653 1.00 92.44 698 LEU A CA 1
ATOM 5486 C C . LEU A 1 698 ? 31.094 8.448 -52.942 1.00 92.44 698 LEU A C 1
ATOM 5488 O O . LEU A 1 698 ? 31.435 7.554 -53.713 1.00 92.44 698 LEU A O 1
ATOM 5492 N N . GLN A 1 699 ? 30.038 9.216 -53.187 1.00 91.56 699 GLN A N 1
ATOM 5493 C CA . GLN A 1 699 ? 29.184 9.046 -54.362 1.00 91.56 699 GLN A CA 1
ATOM 5494 C C . GLN A 1 699 ? 29.450 10.145 -55.393 1.00 91.56 699 GLN A C 1
ATOM 5496 O O . GLN A 1 699 ? 29.478 11.327 -55.053 1.00 91.56 699 GLN A O 1
ATOM 5501 N N . ASN A 1 700 ? 29.628 9.757 -56.656 1.00 92.44 700 ASN A N 1
ATOM 5502 C CA . ASN A 1 700 ? 29.740 10.687 -57.772 1.00 92.44 700 ASN A CA 1
ATOM 5503 C C . ASN A 1 700 ? 28.329 11.093 -58.220 1.00 92.44 700 ASN A C 1
ATOM 5505 O O . ASN A 1 700 ? 27.606 10.312 -58.838 1.00 92.44 700 ASN A O 1
ATOM 5509 N N . THR A 1 701 ? 27.934 12.319 -57.879 1.00 90.88 701 THR A N 1
ATOM 5510 C CA . THR A 1 701 ? 26.641 12.911 -58.259 1.00 90.88 701 THR A CA 1
ATOM 5511 C C . THR A 1 701 ? 26.714 13.643 -59.601 1.00 90.88 701 THR A C 1
ATOM 5513 O O . THR A 1 701 ? 25.727 14.225 -60.051 1.00 90.88 701 THR A O 1
ATOM 5516 N N . GLY A 1 702 ? 27.883 13.625 -60.245 1.00 87.69 702 GLY A N 1
ATOM 5517 C CA . GLY A 1 702 ? 28.126 14.200 -61.552 1.00 87.69 702 GLY A CA 1
ATOM 5518 C C . GLY A 1 702 ? 27.904 13.252 -62.725 1.00 87.69 702 GLY A C 1
ATOM 5519 O O . GLY A 1 702 ? 27.808 12.031 -62.615 1.00 87.69 702 GLY A O 1
ATOM 5520 N N . ASP A 1 703 ? 27.887 13.895 -63.883 1.00 88.56 703 ASP A N 1
ATOM 5521 C CA . ASP A 1 703 ? 27.858 13.358 -65.238 1.00 88.56 703 ASP A CA 1
ATOM 5522 C C . ASP A 1 703 ? 29.257 12.988 -65.778 1.00 88.56 703 ASP A C 1
ATOM 5524 O O . ASP A 1 703 ? 29.379 12.374 -66.837 1.00 88.56 703 ASP A O 1
ATOM 5528 N N . LEU A 1 704 ? 30.318 13.320 -65.034 1.00 89.62 704 LEU A N 1
ATOM 5529 C CA . LEU A 1 704 ? 31.723 13.132 -65.404 1.00 89.62 704 LEU A CA 1
ATOM 5530 C C . LEU A 1 704 ? 32.452 12.247 -64.374 1.00 89.62 704 LEU A C 1
ATOM 5532 O O . LEU A 1 704 ? 32.096 12.274 -63.195 1.00 89.62 704 LEU A O 1
ATOM 5536 N N . PRO A 1 705 ? 33.456 11.446 -64.779 1.00 88.19 705 PRO A N 1
ATOM 5537 C CA . PRO A 1 705 ? 34.186 10.567 -63.866 1.00 88.19 705 PRO A CA 1
ATOM 5538 C C . PRO A 1 705 ? 34.987 11.355 -62.820 1.00 88.19 705 PRO A C 1
ATOM 5540 O O . PRO A 1 705 ? 35.571 12.397 -63.118 1.00 88.19 705 PRO A O 1
ATOM 5543 N N . LEU A 1 706 ? 35.039 10.811 -61.604 1.00 90.12 706 LEU A N 1
ATOM 5544 C CA . LEU A 1 706 ? 35.704 11.392 -60.439 1.00 90.12 706 LEU A CA 1
ATOM 5545 C C . LEU A 1 706 ? 36.915 10.533 -60.055 1.00 90.12 706 LEU A C 1
ATOM 5547 O O . LEU A 1 706 ? 36.741 9.358 -59.744 1.00 90.12 706 LEU A O 1
ATOM 5551 N N . ILE A 1 707 ? 38.126 11.091 -60.025 1.00 90.25 707 ILE A N 1
ATOM 5552 C CA . ILE A 1 707 ? 39.264 10.444 -59.345 1.00 90.25 707 ILE A CA 1
ATOM 5553 C C . ILE A 1 707 ? 39.311 10.915 -57.892 1.00 90.25 707 ILE A C 1
ATOM 5555 O O . ILE A 1 707 ? 39.104 12.097 -57.620 1.00 90.25 707 ILE A O 1
ATOM 5559 N N . PHE A 1 708 ? 39.651 10.014 -56.972 1.00 90.75 708 PHE A N 1
ATOM 5560 C CA . PHE A 1 708 ? 39.995 10.362 -55.594 1.00 90.75 708 PHE A CA 1
ATOM 5561 C C . PHE A 1 708 ? 41.353 9.781 -55.183 1.00 90.75 708 PHE A C 1
ATOM 5563 O O . PHE A 1 708 ? 41.761 8.719 -55.659 1.00 90.75 708 PHE A O 1
ATOM 5570 N N . ARG A 1 709 ? 42.034 10.467 -54.262 1.00 88.50 709 ARG A N 1
ATOM 5571 C CA . ARG A 1 709 ? 43.187 9.980 -53.495 1.00 88.50 709 ARG A CA 1
ATOM 5572 C C . ARG A 1 709 ? 43.037 10.439 -52.048 1.00 88.50 709 ARG A C 1
ATOM 5574 O O . ARG A 1 709 ? 42.728 11.599 -51.802 1.00 88.50 709 ARG A O 1
ATOM 5581 N N . LEU A 1 710 ? 43.299 9.535 -51.118 1.00 85.94 710 LEU A N 1
ATOM 5582 C CA . LEU A 1 710 ? 43.522 9.815 -49.705 1.00 85.94 710 LEU A CA 1
ATOM 5583 C C . LEU A 1 710 ? 44.995 9.539 -49.434 1.00 85.94 710 LEU A C 1
ATOM 5585 O O . LEU A 1 710 ? 45.516 8.537 -49.933 1.00 85.94 710 LEU A O 1
ATOM 5589 N N . ASP A 1 711 ? 45.671 10.421 -48.706 1.00 72.50 711 ASP A N 1
ATOM 5590 C CA . ASP A 1 711 ? 47.085 10.219 -48.402 1.00 72.50 711 ASP A CA 1
ATOM 5591 C C . ASP A 1 711 ? 47.264 9.547 -47.029 1.00 72.50 711 ASP A C 1
ATOM 5593 O O . ASP A 1 711 ? 46.944 10.158 -46.008 1.00 72.50 711 ASP A O 1
ATOM 5597 N N . PRO A 1 712 ? 47.721 8.280 -46.964 1.00 66.06 712 PRO A N 1
ATOM 5598 C CA . PRO A 1 712 ? 47.921 7.599 -45.689 1.00 66.06 712 PRO A CA 1
ATOM 5599 C C . PRO A 1 712 ? 49.126 8.147 -44.908 1.00 66.06 712 PRO A C 1
ATOM 5601 O O . PRO A 1 712 ? 49.192 7.937 -43.698 1.00 66.06 712 PRO A O 1
ATOM 5604 N N . GLU A 1 713 ? 50.065 8.851 -45.556 1.00 68.94 713 GLU A N 1
ATOM 5605 C CA . GLU A 1 713 ? 51.246 9.406 -44.878 1.00 68.94 713 GLU A CA 1
ATOM 5606 C C . GLU A 1 713 ? 50.906 10.620 -43.996 1.00 68.94 713 GLU A C 1
ATOM 5608 O O . GLU A 1 713 ? 51.603 10.876 -43.016 1.00 68.94 713 GLU A O 1
ATOM 5613 N N . GLU A 1 714 ? 49.795 11.322 -44.263 1.00 69.38 714 GLU A N 1
ATOM 5614 C CA . GLU A 1 714 ? 49.316 12.420 -43.407 1.00 69.38 714 GLU A CA 1
ATOM 5615 C C . GLU A 1 714 ? 48.890 11.942 -42.009 1.00 69.38 714 GLU A C 1
ATOM 5617 O O . GLU A 1 714 ? 48.943 12.710 -41.048 1.00 69.38 714 GLU A O 1
ATOM 5622 N N . CYS A 1 715 ? 48.426 10.693 -41.886 1.00 72.25 715 CYS A N 1
ATOM 5623 C CA . CYS A 1 715 ? 47.782 10.165 -40.682 1.00 72.25 715 CYS A CA 1
ATOM 5624 C C . CYS A 1 715 ? 48.081 8.664 -40.486 1.00 72.25 715 CYS A C 1
ATOM 5626 O O . CYS A 1 715 ? 47.182 7.836 -40.648 1.00 72.25 715 CYS A O 1
ATOM 5628 N N . PRO A 1 716 ? 49.303 8.278 -40.062 1.00 72.38 716 PRO A N 1
ATOM 5629 C CA . PRO A 1 716 ? 49.719 6.872 -39.968 1.00 72.38 716 PRO A CA 1
ATOM 5630 C C . PRO A 1 716 ? 48.890 6.020 -38.986 1.00 72.38 716 PRO A C 1
ATOM 5632 O O . PRO A 1 716 ? 48.906 4.794 -39.063 1.00 72.38 716 PRO A O 1
ATOM 5635 N N . SER A 1 717 ? 48.125 6.639 -38.079 1.00 77.75 717 SER A N 1
ATOM 5636 C CA . SER A 1 717 ? 47.186 5.943 -37.188 1.00 77.75 717 SER A CA 1
ATOM 5637 C C . SER A 1 717 ? 45.873 5.510 -37.864 1.00 77.75 717 SER A C 1
ATOM 5639 O O . SER A 1 717 ? 45.097 4.769 -37.250 1.00 77.75 717 SER A O 1
ATOM 5641 N N . VAL A 1 718 ? 45.603 5.949 -39.103 1.00 82.19 718 VAL A N 1
ATOM 5642 C CA . VAL A 1 718 ? 44.376 5.663 -39.863 1.00 82.19 718 VAL A CA 1
ATOM 5643 C C . VAL A 1 718 ? 44.722 5.109 -41.251 1.00 82.19 718 VAL A C 1
ATOM 5645 O O . VAL A 1 718 ? 45.076 5.849 -42.163 1.00 82.19 718 VAL A O 1
ATOM 5648 N N . CYS A 1 719 ? 44.547 3.804 -41.458 1.00 85.69 719 CYS A N 1
ATOM 5649 C CA . CYS A 1 719 ? 44.709 3.189 -42.780 1.00 85.69 719 CYS A CA 1
ATOM 5650 C C . CYS A 1 719 ? 43.380 3.232 -43.547 1.00 85.69 719 CYS A C 1
ATOM 5652 O O . CYS A 1 719 ? 42.347 2.874 -42.978 1.00 85.69 719 CYS A O 1
ATOM 5654 N N . VAL A 1 720 ? 43.386 3.581 -44.839 1.00 87.38 720 VAL A N 1
ATOM 5655 C CA . VAL A 1 720 ? 42.167 3.590 -45.673 1.00 87.38 720 VAL A CA 1
ATOM 5656 C C . VAL A 1 720 ? 42.330 2.753 -46.938 1.00 87.38 720 VAL A C 1
ATOM 5658 O O . VAL A 1 720 ? 43.325 2.871 -47.650 1.00 87.38 720 VAL A O 1
ATOM 5661 N N . LEU A 1 721 ? 41.330 1.915 -47.221 1.00 87.88 721 LEU A N 1
ATOM 5662 C CA . LEU A 1 721 ? 41.255 1.053 -48.396 1.00 87.88 721 LEU A CA 1
ATOM 5663 C C . LEU A 1 721 ? 39.920 1.237 -49.151 1.00 87.88 721 LEU A C 1
ATOM 5665 O O . LEU A 1 721 ? 38.859 1.096 -48.537 1.00 87.88 721 LEU A O 1
ATOM 5669 N N . PRO A 1 722 ? 39.939 1.463 -50.476 1.00 86.75 722 PRO A N 1
ATOM 5670 C CA . PRO A 1 722 ? 41.118 1.759 -51.287 1.00 86.75 722 PRO A CA 1
ATOM 5671 C C . PRO A 1 722 ? 41.656 3.188 -51.040 1.00 86.75 722 PRO A C 1
ATOM 5673 O O . PRO A 1 722 ? 40.866 4.111 -50.843 1.00 86.75 722 PRO A O 1
ATOM 5676 N N . PRO A 1 723 ? 42.983 3.406 -51.105 1.00 83.12 723 PRO A N 1
ATOM 5677 C CA . PRO A 1 723 ? 43.596 4.732 -50.938 1.00 83.12 723 PRO A CA 1
ATOM 5678 C C . PRO A 1 723 ? 43.412 5.650 -52.161 1.00 83.12 723 PRO A C 1
ATOM 5680 O O . PRO A 1 723 ? 43.509 6.869 -52.052 1.00 83.12 723 PRO A O 1
ATOM 5683 N N . SER A 1 724 ? 43.140 5.096 -53.346 1.00 87.62 724 SER A N 1
ATOM 5684 C CA . SER A 1 724 ? 42.737 5.865 -54.530 1.00 87.62 724 SER A CA 1
ATOM 5685 C C . SER A 1 724 ? 41.894 5.024 -55.480 1.00 87.62 724 SER A C 1
ATOM 5687 O O . SER A 1 724 ? 41.933 3.791 -55.436 1.00 87.62 724 SER A O 1
ATOM 5689 N N . GLY A 1 725 ? 41.172 5.695 -56.371 1.00 87.75 725 GLY A N 1
ATOM 5690 C CA . GLY A 1 725 ? 40.382 5.046 -57.407 1.00 87.75 725 GLY A CA 1
ATOM 5691 C C . GLY A 1 725 ? 39.680 6.041 -58.324 1.00 87.75 725 GLY A C 1
ATOM 5692 O O . GLY A 1 725 ? 39.860 7.257 -58.218 1.00 87.75 725 GLY A O 1
ATOM 5693 N N . LEU A 1 726 ? 38.870 5.496 -59.229 1.00 89.06 726 LEU A N 1
ATOM 5694 C CA . LEU A 1 726 ? 38.018 6.236 -60.154 1.00 89.06 726 LEU A CA 1
ATOM 5695 C C . LEU A 1 726 ? 36.567 5.816 -59.915 1.00 89.06 726 LEU A C 1
ATOM 5697 O O . LEU A 1 726 ? 36.254 4.629 -59.952 1.00 89.06 726 LEU A O 1
ATOM 5701 N N . VAL A 1 727 ? 35.690 6.792 -59.691 1.00 90.44 727 VAL A N 1
ATOM 5702 C CA . VAL A 1 727 ? 34.249 6.607 -59.498 1.00 90.44 727 VAL A CA 1
ATOM 5703 C C . VAL A 1 727 ? 33.528 7.036 -60.781 1.00 90.44 727 VAL A C 1
ATOM 5705 O O . VAL A 1 727 ? 33.533 8.230 -61.112 1.00 90.44 727 VAL A O 1
ATOM 5708 N N . PRO A 1 728 ? 32.920 6.100 -61.536 1.00 88.69 728 PRO A N 1
ATOM 5709 C CA . PRO A 1 728 ? 32.152 6.437 -62.732 1.00 88.69 728 PRO A CA 1
ATOM 5710 C C . PRO A 1 728 ? 30.969 7.377 -62.428 1.00 88.69 728 PRO A C 1
ATOM 5712 O O . PRO A 1 728 ? 30.519 7.436 -61.279 1.00 88.69 728 PRO A O 1
ATOM 5715 N N . PRO A 1 729 ? 30.439 8.101 -63.432 1.00 89.44 729 PRO A N 1
ATOM 5716 C CA . PRO A 1 729 ? 29.224 8.905 -63.283 1.00 89.44 729 PRO A CA 1
ATOM 5717 C C . PRO A 1 729 ? 28.073 8.107 -62.654 1.00 89.44 729 PRO A C 1
ATOM 5719 O O . PRO A 1 729 ? 27.864 6.939 -62.993 1.00 89.44 729 PRO A O 1
ATOM 5722 N N . GLY A 1 730 ? 27.350 8.716 -61.712 1.00 86.69 730 GLY A N 1
ATOM 5723 C CA . GLY A 1 730 ? 26.226 8.088 -61.002 1.00 86.69 730 GLY A CA 1
ATOM 5724 C C . GLY A 1 730 ? 26.571 6.882 -60.111 1.00 86.69 730 GLY A C 1
ATOM 5725 O O . GLY A 1 730 ? 25.661 6.258 -59.570 1.00 86.69 730 GLY A O 1
ATOM 5726 N N . SER A 1 731 ? 27.853 6.537 -59.956 1.00 90.81 731 SER A N 1
ATOM 5727 C CA . SER A 1 731 ? 28.327 5.411 -59.136 1.00 90.81 731 SER A CA 1
ATOM 5728 C C . SER A 1 731 ? 28.884 5.878 -57.784 1.00 90.81 731 SER A C 1
ATOM 5730 O O . SER A 1 731 ? 29.039 7.075 -57.531 1.00 90.81 731 SER A O 1
ATOM 5732 N N . HIS A 1 732 ? 29.226 4.935 -56.902 1.00 93.38 732 HIS A N 1
ATOM 5733 C CA . HIS A 1 732 ? 29.841 5.219 -55.599 1.00 93.38 732 HIS A CA 1
ATOM 5734 C C . HIS A 1 732 ? 31.102 4.395 -55.338 1.00 93.38 732 HIS A C 1
ATOM 5736 O O . HIS A 1 732 ? 31.289 3.320 -55.905 1.00 93.38 732 HIS A O 1
ATOM 5742 N N . GLN A 1 733 ? 31.926 4.907 -54.426 1.00 92.31 733 GLN A N 1
ATOM 5743 C CA . GLN A 1 733 ? 33.022 4.211 -53.772 1.00 92.31 733 GLN A CA 1
ATOM 5744 C C . GLN A 1 733 ? 32.728 4.064 -52.275 1.00 92.31 733 GLN A C 1
ATOM 5746 O O . GLN A 1 733 ? 32.429 5.047 -51.595 1.00 92.31 733 GLN A O 1
ATOM 5751 N N . ILE A 1 734 ? 32.885 2.854 -51.746 1.00 93.38 734 ILE A N 1
ATOM 5752 C CA . ILE A 1 734 ? 32.952 2.584 -50.309 1.00 93.38 734 ILE A CA 1
ATOM 5753 C C . ILE A 1 734 ? 34.421 2.692 -49.887 1.00 93.38 734 ILE A C 1
ATOM 5755 O O . ILE A 1 734 ? 35.273 1.934 -50.350 1.00 93.38 734 ILE A O 1
ATOM 5759 N N . LEU A 1 735 ? 34.723 3.663 -49.031 1.00 91.00 735 LEU A N 1
ATOM 5760 C CA . LEU A 1 735 ? 36.026 3.849 -48.399 1.00 91.00 735 LEU A CA 1
ATOM 5761 C C . LEU A 1 735 ? 36.005 3.144 -47.046 1.00 91.00 735 LEU A C 1
ATOM 5763 O O . LEU A 1 735 ? 35.128 3.414 -46.229 1.00 91.00 735 LEU A O 1
ATOM 5767 N N . THR A 1 736 ? 36.963 2.260 -46.796 1.00 91.19 736 THR A N 1
ATOM 5768 C CA . THR A 1 736 ? 37.041 1.465 -45.567 1.00 91.19 736 THR A CA 1
ATOM 5769 C C . THR A 1 736 ? 38.229 1.936 -44.741 1.00 91.19 736 THR A C 1
ATOM 5771 O O . THR A 1 736 ? 39.367 1.828 -45.186 1.00 91.19 736 THR A O 1
ATOM 5774 N N . LEU A 1 737 ? 37.978 2.464 -43.547 1.00 90.00 737 LEU A N 1
ATOM 5775 C CA . LEU A 1 737 ? 38.972 3.029 -42.641 1.00 90.00 737 LEU A CA 1
ATOM 5776 C C . LEU A 1 737 ? 39.225 2.074 -41.463 1.00 90.00 737 LEU A C 1
ATOM 5778 O O . LEU A 1 737 ? 38.279 1.591 -40.838 1.00 90.00 737 LEU A O 1
ATOM 5782 N N . ARG A 1 738 ? 40.498 1.856 -41.125 1.00 89.19 738 ARG A N 1
ATOM 5783 C CA . ARG A 1 738 ? 40.995 1.113 -39.956 1.00 89.19 738 ARG A CA 1
ATOM 5784 C C . ARG A 1 738 ? 41.738 2.081 -39.046 1.00 89.19 738 ARG A C 1
ATOM 5786 O O . ARG A 1 738 ? 42.637 2.775 -39.507 1.00 89.19 738 ARG A O 1
ATOM 5793 N N . CYS A 1 739 ? 41.417 2.086 -37.758 1.00 86.75 739 CYS A N 1
ATOM 5794 C CA . CYS A 1 739 ? 42.161 2.841 -36.750 1.00 86.75 739 CYS A CA 1
ATOM 5795 C C . CYS A 1 739 ? 42.207 2.062 -35.429 1.00 86.75 739 CYS A C 1
ATOM 5797 O O . CYS A 1 739 ? 41.300 1.283 -35.131 1.00 86.75 739 CYS A O 1
ATOM 5799 N N . SER A 1 740 ? 43.248 2.276 -34.623 1.00 85.12 740 SER A N 1
ATOM 5800 C CA . SER A 1 740 ? 43.291 1.851 -33.220 1.00 85.12 740 SER A CA 1
ATOM 5801 C C . SER A 1 740 ? 43.262 3.093 -32.326 1.00 85.12 740 SER A C 1
ATOM 5803 O O . SER A 1 740 ? 44.302 3.732 -32.170 1.00 85.12 740 SER A O 1
ATOM 5805 N N . PRO A 1 741 ? 42.109 3.455 -31.738 1.00 84.62 741 PRO A N 1
ATOM 5806 C CA . PRO A 1 741 ? 41.992 4.636 -30.894 1.00 84.62 741 PRO A CA 1
ATOM 5807 C C . PRO A 1 741 ? 42.983 4.644 -29.725 1.00 84.62 741 PRO A C 1
ATOM 5809 O O . PRO A 1 741 ? 43.254 3.609 -29.110 1.00 84.62 741 PRO A O 1
ATOM 5812 N N . SER A 1 742 ? 43.507 5.825 -29.402 1.00 81.75 742 SER A N 1
ATOM 5813 C CA . SER A 1 742 ? 44.500 6.048 -28.343 1.00 81.75 742 SER A CA 1
ATOM 5814 C C . SER A 1 742 ? 44.086 7.250 -27.488 1.00 81.75 742 SER A C 1
ATOM 5816 O O . SER A 1 742 ? 43.472 8.167 -28.036 1.00 81.75 742 SER A O 1
ATOM 5818 N N . PRO A 1 743 ? 44.380 7.298 -26.173 1.00 75.19 743 PRO A N 1
ATOM 5819 C CA . PRO A 1 743 ? 44.162 8.515 -25.385 1.00 75.19 743 PRO A CA 1
ATOM 5820 C C . PRO A 1 743 ? 45.051 9.681 -25.849 1.00 75.19 743 PRO A C 1
ATOM 5822 O O . PRO A 1 743 ? 44.700 10.833 -25.625 1.00 75.19 743 PRO A O 1
ATOM 5825 N N . ASP A 1 744 ? 46.168 9.382 -26.521 1.00 77.81 744 ASP A N 1
ATOM 5826 C CA . ASP A 1 744 ? 47.147 10.366 -27.003 1.00 77.81 744 ASP A CA 1
ATOM 5827 C C . ASP A 1 744 ? 46.783 10.967 -28.378 1.00 77.81 744 ASP A C 1
ATOM 5829 O O . ASP A 1 744 ? 47.483 11.842 -28.884 1.00 77.81 744 ASP A O 1
ATOM 5833 N N . HIS A 1 745 ? 45.706 10.494 -29.017 1.00 76.69 745 HIS A N 1
ATOM 5834 C CA . HIS A 1 745 ? 45.249 11.042 -30.293 1.00 76.69 745 HIS A CA 1
ATOM 5835 C C . HIS A 1 745 ? 44.571 12.412 -30.113 1.00 76.69 745 HIS A C 1
ATOM 5837 O O . HIS A 1 745 ? 43.831 12.611 -29.145 1.00 76.69 745 HIS A O 1
ATOM 5843 N N . PRO A 1 746 ? 44.737 13.348 -31.069 1.00 75.12 746 PRO A N 1
ATOM 5844 C CA . PRO A 1 746 ? 43.972 14.587 -31.066 1.00 75.12 746 PRO A CA 1
ATOM 5845 C C . PRO A 1 746 ? 42.476 14.290 -31.243 1.00 75.12 746 PRO A C 1
ATOM 5847 O O . PRO A 1 746 ? 42.082 13.304 -31.869 1.00 75.12 746 PRO A O 1
ATOM 5850 N N . SER A 1 747 ? 41.625 15.177 -30.723 1.00 71.38 747 SER A N 1
ATOM 5851 C CA . SER A 1 747 ? 40.162 15.011 -30.751 1.00 71.38 747 SER A CA 1
ATOM 5852 C C . SER A 1 747 ? 39.577 14.899 -32.162 1.00 71.38 747 SER A C 1
ATOM 5854 O O . SER A 1 747 ? 38.508 14.314 -32.331 1.00 71.38 747 SER A O 1
ATOM 5856 N N . ARG A 1 748 ? 40.273 15.442 -33.168 1.00 78.00 748 ARG A N 1
ATOM 5857 C CA . ARG A 1 748 ? 39.997 15.274 -34.597 1.00 78.00 748 ARG A CA 1
ATOM 5858 C C . ARG A 1 748 ? 41.319 15.110 -35.345 1.00 78.00 748 ARG A C 1
ATOM 5860 O O . ARG A 1 748 ? 42.221 15.927 -35.189 1.00 78.00 748 ARG A O 1
ATOM 5867 N N . ILE A 1 749 ? 41.396 14.066 -36.156 1.00 83.50 749 ILE A N 1
ATOM 5868 C CA . ILE A 1 749 ? 42.490 13.722 -37.061 1.00 83.50 749 ILE A CA 1
ATOM 5869 C C . ILE A 1 749 ? 41.999 14.070 -38.481 1.00 83.50 749 ILE A C 1
ATOM 5871 O O . ILE A 1 749 ? 41.087 13.399 -38.973 1.00 83.50 749 ILE A O 1
ATOM 5875 N N . PRO A 1 750 ? 42.493 15.144 -39.121 1.00 85.31 750 PRO A N 1
ATOM 5876 C CA . PRO A 1 750 ? 42.066 15.521 -40.466 1.00 85.31 750 PRO A CA 1
ATOM 5877 C C . PRO A 1 750 ? 42.743 14.629 -41.513 1.00 85.31 750 PRO A C 1
ATOM 5879 O O . PRO A 1 750 ? 43.964 14.577 -41.573 1.00 85.31 750 PRO A O 1
ATOM 5882 N N . LEU A 1 751 ? 41.953 13.959 -42.351 1.00 85.88 751 LEU A N 1
ATOM 5883 C CA . LEU A 1 751 ? 42.434 13.158 -43.476 1.00 85.88 751 LEU A CA 1
ATOM 5884 C C . LEU A 1 751 ? 42.057 13.845 -44.797 1.00 85.88 751 LEU A C 1
ATOM 5886 O O . LEU A 1 751 ? 40.865 14.063 -45.055 1.00 85.88 751 LEU A O 1
ATOM 5890 N N . THR A 1 752 ? 43.042 14.187 -45.631 1.00 88.12 752 THR A N 1
ATOM 5891 C CA . THR A 1 752 ? 42.793 14.929 -46.875 1.00 88.12 752 THR A CA 1
ATOM 5892 C C . THR A 1 752 ? 42.333 14.010 -48.007 1.00 88.12 752 THR A C 1
ATOM 5894 O O . THR A 1 752 ? 43.013 13.068 -48.413 1.00 88.12 752 THR A O 1
ATOM 5897 N N . LEU A 1 753 ? 41.152 14.309 -48.550 1.00 88.69 753 LEU A N 1
ATOM 5898 C CA . LEU A 1 753 ? 40.584 13.711 -49.752 1.00 88.69 753 LEU A CA 1
ATOM 5899 C C . LEU A 1 753 ? 40.872 14.637 -50.942 1.00 88.69 753 LEU A C 1
ATOM 5901 O O . LEU A 1 753 ? 40.206 15.657 -51.129 1.00 88.69 753 LEU A O 1
ATOM 5905 N N . HIS A 1 754 ? 41.859 14.275 -51.756 1.00 88.94 754 HIS A N 1
ATOM 5906 C CA . HIS A 1 754 ? 42.169 14.950 -53.014 1.00 88.94 754 HIS A CA 1
ATOM 5907 C C . HIS A 1 754 ? 41.257 14.428 -54.122 1.00 88.94 754 HIS A C 1
ATOM 5909 O O . HIS A 1 754 ? 41.240 13.225 -54.398 1.00 88.94 754 HIS A O 1
ATOM 5915 N N . LEU A 1 755 ? 40.539 15.323 -54.797 1.00 89.62 755 LEU A N 1
ATOM 5916 C CA . LEU A 1 755 ? 39.660 14.980 -55.909 1.00 89.62 755 LEU A CA 1
ATOM 5917 C C . LEU A 1 755 ? 40.241 15.467 -57.238 1.00 89.62 755 LEU A C 1
ATOM 5919 O O . LEU A 1 755 ? 40.859 16.527 -57.335 1.00 89.62 755 LEU A O 1
ATOM 5923 N N . ASN A 1 756 ? 40.044 14.666 -58.285 1.00 89.56 756 ASN A N 1
ATOM 5924 C CA . ASN A 1 756 ? 40.417 14.980 -59.665 1.00 89.56 756 ASN A CA 1
ATOM 5925 C C . ASN A 1 756 ? 41.891 15.392 -59.861 1.00 89.56 756 ASN A C 1
ATOM 5927 O O . ASN A 1 756 ? 42.211 16.103 -60.808 1.00 89.56 756 ASN A O 1
ATOM 5931 N N . ALA A 1 757 ? 42.782 14.917 -58.979 1.00 81.00 757 ALA A N 1
ATOM 5932 C CA . ALA A 1 757 ? 44.216 15.226 -58.950 1.00 81.00 757 ALA A CA 1
ATOM 5933 C C . ALA A 1 757 ? 44.560 16.735 -58.915 1.00 81.00 757 ALA A C 1
ATOM 5935 O O . ALA A 1 757 ? 45.656 17.123 -59.308 1.00 81.00 757 ALA A O 1
ATOM 5936 N N . SER A 1 758 ? 43.648 17.584 -58.422 1.00 81.75 758 SER A N 1
ATOM 5937 C CA . SER A 1 758 ? 43.858 19.031 -58.308 1.00 81.75 758 SER A CA 1
ATOM 5938 C C . SER A 1 758 ? 43.909 19.471 -56.838 1.00 81.75 758 SER A C 1
ATOM 5940 O O . SER A 1 758 ? 43.014 19.101 -56.073 1.00 81.75 758 SER A O 1
ATOM 5942 N N . PRO A 1 759 ? 44.888 20.300 -56.417 1.00 77.38 759 PRO A N 1
ATOM 5943 C CA . PRO A 1 759 ? 44.930 20.844 -55.057 1.00 77.38 759 PRO A CA 1
ATOM 5944 C C . PRO A 1 759 ? 43.736 21.771 -54.765 1.00 77.38 759 PRO A C 1
ATOM 5946 O O . PRO A 1 759 ? 43.299 21.857 -53.619 1.00 77.38 759 PRO A O 1
ATOM 5949 N N . ASN A 1 760 ? 43.152 22.390 -55.802 1.00 81.50 760 ASN A N 1
ATOM 5950 C CA . ASN A 1 760 ? 41.972 23.260 -55.703 1.00 81.50 760 ASN A CA 1
ATOM 5951 C C . ASN A 1 760 ? 40.692 22.491 -55.320 1.00 81.50 760 ASN A C 1
ATOM 5953 O O . ASN A 1 760 ? 39.694 23.101 -54.947 1.00 81.50 760 ASN A O 1
ATOM 5957 N N . HIS A 1 761 ? 40.706 21.160 -55.431 1.00 85.19 761 HIS A N 1
ATOM 5958 C CA . HIS A 1 761 ? 39.565 20.282 -55.188 1.00 85.19 761 HIS A CA 1
ATOM 5959 C C . HIS A 1 761 ? 39.876 19.304 -54.045 1.00 85.19 761 HIS A C 1
ATOM 5961 O O . HIS A 1 761 ? 39.872 18.085 -54.215 1.00 85.19 761 HIS A O 1
ATOM 5967 N N . THR A 1 762 ? 40.184 19.851 -52.871 1.00 85.81 762 THR A N 1
ATOM 5968 C CA . THR A 1 762 ? 40.477 19.092 -51.649 1.00 85.81 762 THR A CA 1
ATOM 5969 C C . THR A 1 762 ? 39.331 19.194 -50.643 1.00 85.81 762 THR A C 1
ATOM 5971 O O . THR A 1 762 ? 38.714 20.245 -50.480 1.00 85.81 762 THR A O 1
ATOM 5974 N N . GLN A 1 763 ? 39.037 18.087 -49.963 1.00 86.50 763 GLN A N 1
ATOM 5975 C CA . GLN A 1 763 ? 38.024 17.991 -48.912 1.00 86.50 763 GLN A CA 1
ATOM 5976 C C . GLN A 1 763 ? 38.642 17.317 -47.682 1.00 86.50 763 GLN A C 1
ATOM 5978 O O . GLN A 1 763 ? 39.454 16.410 -47.824 1.00 86.50 763 GLN A O 1
ATOM 5983 N N . VAL A 1 764 ? 38.252 17.718 -46.469 1.00 85.56 764 VAL A N 1
ATOM 5984 C CA . VAL A 1 764 ? 38.761 17.101 -45.228 1.00 85.56 764 VAL A CA 1
ATOM 5985 C C . VAL A 1 764 ? 37.728 16.145 -44.632 1.00 85.56 764 VAL A C 1
ATOM 5987 O O . VAL A 1 764 ? 36.581 16.531 -44.390 1.00 85.56 764 VAL A O 1
ATOM 5990 N N . LEU A 1 765 ? 38.157 14.912 -44.358 1.00 86.00 765 LEU A N 1
ATOM 5991 C CA . LEU A 1 765 ? 37.456 13.920 -43.542 1.00 86.00 765 LEU A CA 1
ATOM 5992 C C . LEU A 1 765 ? 37.971 14.008 -42.100 1.00 86.00 765 LEU A C 1
ATOM 5994 O O . LEU A 1 765 ? 39.134 13.721 -41.836 1.00 86.00 765 LEU A O 1
ATOM 5998 N N . ASN A 1 766 ? 37.119 14.398 -41.150 1.00 86.19 766 ASN A N 1
ATOM 5999 C CA . ASN A 1 766 ? 37.513 14.510 -39.743 1.00 86.19 766 ASN A CA 1
ATOM 6000 C C . ASN A 1 766 ? 37.348 13.166 -39.025 1.00 86.19 766 ASN A C 1
ATOM 6002 O O . ASN A 1 766 ? 36.236 12.786 -38.660 1.00 86.19 766 ASN A O 1
ATOM 6006 N N . VAL A 1 767 ? 38.441 12.451 -38.784 1.00 85.62 767 VAL A N 1
ATOM 6007 C CA . VAL A 1 767 ? 38.429 11.182 -38.050 1.00 85.62 767 VAL A CA 1
ATOM 6008 C C . VAL A 1 767 ? 38.516 11.441 -36.543 1.00 85.62 767 VAL A C 1
ATOM 6010 O O . VAL A 1 767 ? 39.417 12.128 -36.074 1.00 85.62 767 VAL A O 1
ATOM 6013 N N . VAL A 1 768 ? 37.595 10.884 -35.758 1.00 84.88 768 VAL A N 1
ATOM 6014 C CA . VAL A 1 768 ? 37.643 10.912 -34.286 1.00 84.88 768 VAL A CA 1
ATOM 6015 C C . VAL A 1 768 ? 38.006 9.516 -33.802 1.00 84.88 768 VAL A C 1
ATOM 6017 O O . VAL A 1 768 ? 37.221 8.583 -33.963 1.00 84.88 768 VAL A O 1
ATOM 6020 N N . ALA A 1 769 ? 39.197 9.370 -33.224 1.00 83.62 769 ALA A N 1
ATOM 6021 C CA . ALA A 1 769 ? 39.731 8.091 -32.755 1.00 83.62 769 ALA A CA 1
ATOM 6022 C C . ALA A 1 769 ? 40.450 8.232 -31.403 1.00 83.62 769 ALA A C 1
ATOM 6024 O O . ALA A 1 769 ? 41.574 7.761 -31.223 1.00 83.62 769 ALA A O 1
ATOM 6025 N N . VAL A 1 770 ? 39.801 8.895 -30.446 1.00 80.94 770 VAL A N 1
ATOM 6026 C CA . VAL A 1 770 ? 40.289 9.012 -29.065 1.00 80.94 770 VAL A CA 1
ATOM 6027 C C . VAL A 1 770 ? 39.790 7.817 -28.254 1.00 80.94 770 VAL A C 1
ATOM 6029 O O . VAL A 1 770 ? 38.599 7.512 -28.284 1.00 80.94 770 VAL A O 1
ATOM 6032 N N . ALA A 1 771 ? 40.677 7.141 -27.522 1.00 79.06 771 ALA A N 1
ATOM 6033 C CA . ALA A 1 771 ? 40.256 6.136 -26.545 1.00 79.06 771 ALA A CA 1
ATOM 6034 C C . ALA A 1 771 ? 39.836 6.824 -25.238 1.00 79.06 771 ALA A C 1
ATOM 6036 O O . ALA A 1 771 ? 40.613 7.568 -24.637 1.00 79.06 771 ALA A O 1
ATOM 6037 N N . GLU A 1 772 ? 38.610 6.572 -24.793 1.00 76.44 772 GLU A N 1
ATOM 6038 C CA . GLU A 1 772 ? 38.026 7.222 -23.624 1.00 76.44 772 GLU A CA 1
ATOM 6039 C C . GLU A 1 772 ? 38.361 6.464 -22.331 1.00 76.44 772 GLU A C 1
ATOM 6041 O O . GLU A 1 772 ? 38.326 5.232 -22.265 1.00 76.44 772 GLU A O 1
ATOM 6046 N N . LYS A 1 773 ? 38.642 7.208 -21.255 1.00 78.81 773 LYS A N 1
ATOM 6047 C CA . LYS A 1 773 ? 38.715 6.634 -19.910 1.00 78.81 773 LYS A CA 1
ATOM 6048 C C . LYS A 1 773 ? 37.296 6.366 -19.409 1.00 78.81 773 LYS A C 1
ATOM 6050 O O . LYS A 1 773 ? 36.550 7.306 -19.140 1.00 78.81 773 LYS A O 1
ATOM 6055 N N . LEU A 1 774 ? 36.958 5.087 -19.244 1.00 84.88 774 LEU A N 1
ATOM 6056 C CA . LEU A 1 774 ? 35.646 4.640 -18.769 1.00 84.88 774 LEU A CA 1
ATOM 6057 C C . LEU A 1 774 ? 35.254 5.385 -17.486 1.00 84.88 774 LEU A C 1
ATOM 6059 O O . LEU A 1 774 ? 36.022 5.430 -16.521 1.00 84.88 774 LEU A O 1
ATOM 6063 N N . SER A 1 775 ? 34.057 5.965 -17.479 1.00 85.06 775 SER A N 1
ATOM 6064 C CA . SER A 1 775 ? 33.576 6.800 -16.386 1.00 85.06 775 SER A CA 1
ATOM 6065 C C . SER A 1 775 ? 32.096 6.550 -16.108 1.00 85.06 775 SER A C 1
ATOM 6067 O O . SER A 1 775 ? 31.301 6.276 -17.008 1.00 85.06 775 SER A O 1
ATOM 6069 N N . VAL A 1 776 ? 31.749 6.626 -14.827 1.00 88.38 776 VAL A N 1
ATOM 6070 C CA . VAL A 1 776 ? 30.394 6.474 -14.304 1.00 88.38 776 VAL A CA 1
ATOM 6071 C C . VAL A 1 776 ? 30.204 7.561 -13.255 1.00 88.38 776 VAL A C 1
ATOM 6073 O O . VAL A 1 776 ? 31.034 7.691 -12.354 1.00 88.38 776 VAL A O 1
ATOM 6076 N N . SER A 1 777 ? 29.123 8.330 -13.358 1.00 87.38 777 SER A N 1
ATOM 6077 C CA . SER A 1 777 ? 28.695 9.254 -12.308 1.00 87.38 777 SER A CA 1
ATOM 6078 C C . SER A 1 777 ? 27.664 8.570 -11.418 1.00 87.38 777 SER A C 1
ATOM 6080 O O . SER A 1 777 ? 26.670 8.036 -11.916 1.00 87.38 777 SER A O 1
ATOM 6082 N N . VAL A 1 778 ? 27.895 8.614 -10.110 1.00 84.94 778 VAL A N 1
ATOM 6083 C CA . VAL A 1 778 ? 26.987 8.092 -9.085 1.00 84.94 778 VAL A CA 1
ATOM 6084 C C . VAL A 1 778 ? 26.389 9.271 -8.328 1.00 84.94 778 VAL A C 1
ATOM 6086 O O . VAL A 1 778 ? 27.101 10.216 -7.990 1.00 84.94 778 VAL A O 1
ATOM 6089 N N . GLU A 1 779 ? 25.087 9.216 -8.078 1.00 79.75 779 GLU A N 1
ATOM 6090 C CA . GLU A 1 779 ? 24.348 10.223 -7.318 1.00 79.75 779 GLU A CA 1
ATOM 6091 C C . GLU A 1 779 ? 24.931 10.444 -5.904 1.00 79.75 779 GLU A C 1
ATOM 6093 O O . GLU A 1 779 ? 25.523 9.544 -5.300 1.00 79.75 779 GLU A O 1
ATOM 6098 N N . GLY A 1 780 ? 24.812 11.673 -5.384 1.00 71.25 780 GLY A N 1
ATOM 6099 C CA . GLY A 1 780 ? 25.270 12.027 -4.033 1.00 71.25 780 GLY A CA 1
ATOM 6100 C C . GLY A 1 780 ? 26.780 11.869 -3.790 1.00 71.25 780 GLY A C 1
ATOM 6101 O O . GLY A 1 780 ? 27.181 11.525 -2.677 1.00 71.25 780 GLY A O 1
ATOM 6102 N N . ASP A 1 781 ? 27.616 12.050 -4.819 1.00 74.19 781 ASP A N 1
ATOM 6103 C CA . ASP A 1 781 ? 29.076 11.835 -4.786 1.00 74.19 781 ASP A CA 1
ATOM 6104 C C . ASP A 1 781 ? 29.483 10.447 -4.249 1.00 74.19 781 ASP A C 1
ATOM 6106 O O . ASP A 1 781 ? 30.524 10.273 -3.607 1.00 74.19 781 ASP A O 1
ATOM 6110 N N . GLY A 1 782 ? 28.638 9.437 -4.481 1.00 77.00 782 GLY A N 1
ATOM 6111 C CA . GLY A 1 782 ? 28.859 8.082 -3.985 1.00 77.00 782 GLY A CA 1
ATOM 6112 C C . GLY A 1 782 ? 28.698 7.938 -2.468 1.00 77.00 782 GLY A C 1
ATOM 6113 O O . GLY A 1 782 ? 29.364 7.094 -1.863 1.00 77.00 782 GLY A O 1
ATOM 6114 N N . ARG A 1 783 ? 27.835 8.740 -1.833 1.00 83.88 783 ARG A N 1
ATOM 6115 C CA . ARG A 1 783 ? 27.445 8.586 -0.423 1.00 83.88 783 ARG A CA 1
ATOM 6116 C C . ARG A 1 783 ? 25.991 8.142 -0.326 1.00 83.88 783 ARG A C 1
ATOM 6118 O O . ARG A 1 783 ? 25.090 8.883 -0.700 1.00 83.88 783 ARG A O 1
ATOM 6125 N N . LEU A 1 784 ? 25.773 6.950 0.218 1.00 85.19 784 LEU A N 1
ATOM 6126 C CA . LEU A 1 784 ? 24.447 6.381 0.430 1.00 85.19 784 LEU A CA 1
ATOM 6127 C C . LEU A 1 784 ? 24.120 6.432 1.925 1.00 85.19 784 LEU A C 1
ATOM 6129 O O . LEU A 1 784 ? 24.804 5.799 2.730 1.00 85.19 784 LEU A O 1
ATOM 6133 N N . PHE A 1 785 ? 23.092 7.191 2.292 1.00 86.56 785 PHE A N 1
ATOM 6134 C CA . PHE A 1 785 ? 22.610 7.283 3.668 1.00 86.56 785 PHE A CA 1
ATOM 6135 C C . PHE A 1 785 ? 21.276 6.556 3.794 1.00 86.56 785 PHE A C 1
ATOM 6137 O O . PHE A 1 785 ? 20.308 6.891 3.105 1.00 86.56 785 PHE A O 1
ATOM 6144 N N . PHE A 1 786 ? 21.236 5.576 4.691 1.00 85.62 786 PHE A N 1
ATOM 6145 C CA . PHE A 1 786 ? 19.996 4.952 5.129 1.00 85.62 786 PHE A CA 1
ATOM 6146 C C . PHE A 1 786 ? 19.418 5.731 6.306 1.00 85.62 786 PHE A C 1
ATOM 6148 O O . PHE A 1 786 ? 20.150 6.180 7.192 1.00 85.62 786 PHE A O 1
ATOM 6155 N N . GLN A 1 787 ? 18.094 5.860 6.322 1.00 82.44 787 GLN A N 1
ATOM 6156 C CA . GLN A 1 787 ? 17.365 6.303 7.506 1.00 82.44 787 GLN A CA 1
ATOM 6157 C C . GLN A 1 787 ? 17.645 5.361 8.697 1.00 82.44 787 GLN A C 1
ATOM 6159 O O . GLN A 1 787 ? 17.893 4.168 8.480 1.00 82.44 787 GLN A O 1
ATOM 6164 N N . PRO A 1 788 ? 17.616 5.858 9.948 1.00 82.81 788 PRO A N 1
ATOM 6165 C CA . PRO A 1 788 ? 17.711 5.015 11.137 1.00 82.81 788 PRO A CA 1
ATOM 6166 C C . PRO A 1 788 ? 16.760 3.814 11.049 1.00 82.81 788 PRO A C 1
ATOM 6168 O O . PRO A 1 788 ? 15.565 3.968 10.790 1.00 82.81 788 PRO A O 1
ATOM 6171 N N . THR A 1 789 ? 17.304 2.608 11.198 1.00 83.94 789 THR A N 1
ATOM 6172 C CA . THR A 1 789 ? 16.582 1.352 10.946 1.00 83.94 789 THR A CA 1
ATOM 6173 C C . THR A 1 789 ? 16.516 0.517 12.219 1.00 83.94 789 THR A C 1
ATOM 6175 O O . THR A 1 789 ? 17.538 0.293 12.867 1.00 83.94 789 THR A O 1
ATOM 6178 N N . ALA A 1 790 ? 15.331 0.022 12.574 1.00 78.00 790 ALA A N 1
ATOM 6179 C CA . ALA A 1 790 ? 15.195 -0.916 13.684 1.00 78.00 790 ALA A CA 1
ATOM 6180 C C . ALA A 1 790 ? 15.970 -2.216 13.391 1.00 78.00 790 ALA A C 1
ATOM 6182 O O . ALA A 1 790 ? 15.983 -2.694 12.253 1.00 78.00 790 ALA A O 1
ATOM 6183 N N . VAL A 1 791 ? 16.601 -2.810 14.406 1.00 82.12 791 VAL A N 1
ATOM 6184 C CA . VAL A 1 791 ? 17.247 -4.129 14.273 1.00 82.12 791 VAL A CA 1
ATOM 6185 C C . VAL A 1 791 ? 16.236 -5.167 13.753 1.00 82.12 791 VAL A C 1
ATOM 6187 O O . VAL A 1 791 ? 15.101 -5.218 14.221 1.00 82.12 791 VAL A O 1
ATOM 6190 N N . ASN A 1 792 ? 16.644 -5.985 12.775 1.00 79.56 792 ASN A N 1
ATOM 6191 C CA . ASN A 1 792 ? 15.816 -6.948 12.027 1.00 79.56 792 ASN A CA 1
ATOM 6192 C C . ASN A 1 792 ? 14.680 -6.348 11.162 1.00 79.56 792 ASN A C 1
ATOM 6194 O O . ASN A 1 792 ? 13.869 -7.099 10.612 1.00 79.56 792 ASN A O 1
ATOM 6198 N N . SER A 1 793 ? 14.644 -5.023 10.988 1.00 78.44 793 SER A N 1
ATOM 6199 C CA . SER A 1 793 ? 13.824 -4.331 9.984 1.00 78.44 793 SER A CA 1
ATOM 6200 C C . SER A 1 793 ? 14.657 -3.978 8.744 1.00 78.44 793 SER A C 1
ATOM 6202 O O . SER A 1 793 ? 15.875 -4.152 8.734 1.00 78.44 793 SER A O 1
ATOM 6204 N N . CYS A 1 794 ? 14.010 -3.491 7.685 1.00 83.06 794 CYS A N 1
ATOM 6205 C CA . CYS A 1 794 ? 14.656 -3.084 6.441 1.00 83.06 794 CYS A CA 1
ATOM 6206 C C . CYS A 1 794 ? 14.361 -1.614 6.136 1.00 83.06 794 CYS A C 1
ATOM 6208 O O . CYS A 1 794 ? 13.199 -1.215 6.095 1.00 83.06 794 CYS A O 1
ATOM 6210 N N . SER A 1 795 ? 15.399 -0.826 5.849 1.00 84.94 795 SER A N 1
ATOM 6211 C CA . SER A 1 795 ? 15.243 0.457 5.163 1.00 84.94 795 SER A CA 1
ATOM 6212 C C . SER A 1 795 ? 15.731 0.358 3.726 1.00 84.94 795 SER A C 1
ATOM 6214 O O . SER A 1 795 ? 16.709 -0.323 3.418 1.00 84.94 795 SER A O 1
ATOM 6216 N N . GLU A 1 796 ? 15.025 1.043 2.835 1.00 86.50 796 GLU A N 1
ATOM 6217 C CA . GLU A 1 796 ? 15.329 1.061 1.410 1.00 86.50 796 GLU A CA 1
ATOM 6218 C C . GLU A 1 796 ? 15.784 2.458 0.992 1.00 86.50 796 GLU A C 1
ATOM 6220 O O . GLU A 1 796 ? 15.309 3.462 1.525 1.00 86.50 796 GLU A O 1
ATOM 6225 N N . GLN A 1 797 ? 16.720 2.518 0.048 1.00 86.19 797 GLN A N 1
ATOM 6226 C CA . GLN A 1 797 ? 17.205 3.757 -0.547 1.00 86.19 797 GLN A CA 1
ATOM 6227 C C . GLN A 1 797 ? 17.535 3.520 -2.022 1.00 86.19 797 GLN A C 1
ATOM 6229 O O . GLN A 1 797 ? 18.042 2.461 -2.393 1.00 86.19 797 GLN A O 1
ATOM 6234 N N . THR A 1 798 ? 17.265 4.501 -2.878 1.00 86.50 798 THR A N 1
ATOM 6235 C CA . THR A 1 798 ? 17.626 4.436 -4.300 1.00 86.50 798 THR A CA 1
ATOM 6236 C C . THR A 1 798 ? 18.924 5.179 -4.577 1.00 86.50 798 THR A C 1
ATOM 6238 O O . THR A 1 798 ? 19.186 6.218 -3.979 1.00 86.50 798 THR A O 1
ATOM 6241 N N . LEU A 1 799 ? 19.723 4.662 -5.510 1.00 85.75 799 LEU A N 1
ATOM 6242 C CA . LEU A 1 799 ? 20.944 5.307 -5.987 1.00 85.75 799 LEU A CA 1
ATOM 6243 C C . LEU A 1 799 ? 20.964 5.302 -7.514 1.00 85.75 799 LEU A C 1
ATOM 6245 O O . LEU A 1 799 ? 20.930 4.230 -8.123 1.00 85.75 799 LEU A O 1
ATOM 6249 N N . GLN A 1 800 ? 21.046 6.473 -8.138 1.00 86.50 800 GLN A N 1
ATOM 6250 C CA . GLN A 1 800 ? 21.236 6.564 -9.581 1.00 86.50 800 GLN A CA 1
ATOM 6251 C C . GLN A 1 800 ? 22.701 6.370 -9.985 1.00 86.50 800 GLN A C 1
ATOM 6253 O O . GLN A 1 800 ? 23.621 6.997 -9.451 1.00 86.50 800 GLN A O 1
ATOM 6258 N N . VAL A 1 801 ? 22.909 5.504 -10.979 1.00 88.44 801 VAL A N 1
ATOM 6259 C CA . VAL A 1 801 ? 24.210 5.219 -11.588 1.00 88.44 801 VAL A CA 1
ATOM 6260 C C . VAL A 1 801 ? 24.112 5.485 -13.086 1.00 88.44 801 VAL A C 1
ATOM 6262 O O . VAL A 1 801 ? 23.404 4.779 -13.805 1.00 88.44 801 VAL A O 1
ATOM 6265 N N . LYS A 1 802 ? 24.833 6.508 -13.556 1.00 88.38 802 LYS A N 1
ATOM 6266 C CA . LYS A 1 802 ? 24.837 6.946 -14.955 1.00 88.38 802 LYS A CA 1
ATOM 6267 C C . LYS A 1 802 ? 26.177 6.670 -15.626 1.00 88.38 802 LYS A C 1
ATOM 6269 O O . LYS A 1 802 ? 27.223 7.095 -15.138 1.00 88.38 802 LYS A O 1
ATOM 6274 N N . ASN A 1 803 ? 26.140 6.010 -16.779 1.00 90.56 803 ASN A N 1
ATOM 6275 C CA . ASN A 1 803 ? 27.301 5.859 -17.650 1.00 90.56 803 ASN A CA 1
ATOM 6276 C C . ASN A 1 803 ? 27.617 7.204 -18.320 1.00 90.56 803 ASN A C 1
ATOM 6278 O O . ASN A 1 803 ? 26.822 7.718 -19.105 1.00 90.56 803 ASN A O 1
ATOM 6282 N N . THR A 1 804 ? 28.777 7.781 -18.005 1.00 85.69 804 THR A N 1
ATOM 6283 C CA . THR A 1 804 ? 29.243 9.048 -18.589 1.00 85.69 804 THR A CA 1
ATOM 6284 C C . THR A 1 804 ? 30.227 8.849 -19.737 1.00 85.69 804 THR A C 1
ATOM 6286 O O . THR A 1 804 ? 30.745 9.835 -20.251 1.00 85.69 804 THR A O 1
ATOM 6289 N N . SER A 1 805 ? 30.457 7.602 -20.158 1.00 85.12 805 SER A N 1
ATOM 6290 C CA . SER A 1 805 ? 31.255 7.265 -21.335 1.00 85.12 805 SER A CA 1
ATOM 6291 C C . SER A 1 805 ? 30.403 7.030 -22.585 1.00 85.12 805 SER A C 1
ATOM 6293 O O . SER A 1 805 ? 29.198 6.777 -22.520 1.00 85.12 805 SER A O 1
ATOM 6295 N N . THR A 1 806 ? 31.051 7.096 -23.745 1.00 80.25 806 THR A N 1
ATOM 6296 C CA . THR A 1 806 ? 30.462 6.854 -25.073 1.00 80.25 806 THR A CA 1
ATOM 6297 C C . THR A 1 806 ? 30.280 5.374 -25.424 1.00 80.25 806 THR A C 1
ATOM 6299 O O . THR A 1 806 ? 29.773 5.055 -26.500 1.00 80.25 806 THR A O 1
ATOM 6302 N N . VAL A 1 807 ? 30.669 4.455 -24.533 1.00 84.44 807 VAL A N 1
ATOM 6303 C CA . VAL A 1 807 ? 30.653 3.003 -24.766 1.00 84.44 807 VAL A CA 1
ATOM 6304 C C . VAL A 1 807 ? 29.693 2.292 -23.800 1.00 84.44 807 VAL A C 1
ATOM 6306 O O . VAL A 1 807 ? 29.600 2.693 -22.639 1.00 84.44 807 VAL A O 1
ATOM 6309 N N . PRO A 1 808 ? 28.973 1.235 -24.226 1.00 88.81 808 PRO A N 1
ATOM 6310 C CA . PRO A 1 808 ? 28.175 0.413 -23.320 1.00 88.81 808 PRO A CA 1
ATOM 6311 C C . PRO A 1 808 ? 29.054 -0.252 -22.253 1.00 88.81 808 PRO A C 1
ATOM 6313 O O . PRO A 1 808 ? 30.044 -0.915 -22.578 1.00 88.81 808 PRO A O 1
ATOM 6316 N N . LEU A 1 809 ? 28.673 -0.104 -20.985 1.00 90.38 809 LEU A N 1
ATOM 6317 C CA . LEU A 1 809 ? 29.387 -0.659 -19.836 1.00 90.38 809 LEU A CA 1
ATOM 6318 C C . LEU A 1 809 ? 28.596 -1.807 -19.211 1.00 90.38 809 LEU A C 1
ATOM 6320 O O . LEU A 1 809 ? 27.459 -1.622 -18.791 1.00 90.38 809 LEU A O 1
ATOM 6324 N N . GLU A 1 810 ? 29.214 -2.973 -19.076 1.00 91.81 810 GLU A N 1
ATOM 6325 C CA . GLU A 1 810 ? 28.743 -4.011 -18.164 1.00 91.81 810 GLU A CA 1
ATOM 6326 C C . GLU A 1 810 ? 29.243 -3.684 -16.749 1.00 91.81 810 GLU A C 1
ATOM 6328 O O . GLU A 1 810 ? 30.398 -3.283 -16.570 1.00 91.81 810 GLU A O 1
ATOM 6333 N N . PHE A 1 811 ? 28.383 -3.829 -15.740 1.00 92.38 811 PHE A N 1
ATOM 6334 C CA . PHE A 1 811 ? 28.697 -3.528 -14.348 1.00 92.38 811 PHE A CA 1
ATOM 6335 C C . PHE A 1 811 ? 28.344 -4.674 -13.396 1.00 92.38 811 PHE A C 1
ATOM 6337 O O . PHE A 1 811 ? 27.430 -5.462 -13.634 1.00 92.38 811 PHE A O 1
ATOM 6344 N N . LYS A 1 812 ? 29.075 -4.732 -12.279 1.00 92.25 812 LYS A N 1
ATOM 6345 C CA . LYS A 1 812 ? 28.837 -5.635 -11.153 1.00 92.25 812 LYS A CA 1
ATOM 6346 C C . LYS A 1 812 ? 29.202 -4.978 -9.826 1.00 92.25 812 LYS A C 1
ATOM 6348 O O . LYS A 1 812 ? 30.335 -4.522 -9.646 1.00 92.25 812 LYS A O 1
ATOM 6353 N N . TRP A 1 813 ? 28.281 -5.002 -8.872 1.00 91.75 813 TRP A N 1
ATOM 6354 C CA . TRP A 1 813 ? 28.549 -4.656 -7.483 1.00 91.75 813 TRP A CA 1
ATOM 6355 C C . TRP A 1 813 ? 29.315 -5.763 -6.761 1.00 91.75 813 TRP A C 1
ATOM 6357 O O . TRP A 1 813 ? 29.087 -6.958 -6.951 1.00 91.75 813 TRP A O 1
ATOM 6367 N N . ARG A 1 814 ? 30.248 -5.353 -5.901 1.00 89.25 814 ARG A N 1
ATOM 6368 C CA . ARG A 1 814 ? 30.946 -6.225 -4.957 1.00 89.25 814 ARG A CA 1
ATOM 6369 C C . ARG A 1 814 ? 30.813 -5.661 -3.549 1.00 89.25 814 ARG A C 1
ATOM 6371 O O . ARG A 1 814 ? 31.359 -4.605 -3.235 1.00 89.25 814 ARG A O 1
ATOM 6378 N N . LEU A 1 815 ? 30.074 -6.396 -2.729 1.00 88.69 815 LEU A N 1
ATOM 6379 C CA . LEU A 1 815 ? 29.917 -6.203 -1.290 1.00 88.69 815 LEU A CA 1
ATOM 6380 C C . LEU A 1 815 ? 30.977 -7.041 -0.552 1.00 88.69 815 LEU A C 1
ATOM 6382 O O . LEU A 1 815 ? 31.344 -8.122 -1.020 1.00 88.69 815 LEU A O 1
ATOM 6386 N N . CYS A 1 816 ? 31.465 -6.568 0.596 1.00 84.50 816 CYS A N 1
ATOM 6387 C CA . CYS A 1 816 ? 32.300 -7.384 1.484 1.00 84.50 816 CYS A CA 1
ATOM 6388 C C . CYS A 1 816 ? 31.468 -8.519 2.107 1.00 84.50 816 CYS A C 1
ATOM 6390 O O . CYS A 1 816 ? 30.267 -8.361 2.306 1.00 84.50 816 CYS A O 1
ATOM 6392 N N . ARG A 1 817 ? 32.094 -9.657 2.451 1.00 81.12 817 ARG A N 1
ATOM 6393 C CA . ARG A 1 817 ? 31.381 -10.812 3.047 1.00 81.12 817 ARG A CA 1
ATOM 6394 C C . ARG A 1 817 ? 30.662 -10.473 4.360 1.00 81.12 817 ARG A C 1
ATOM 6396 O O . ARG A 1 817 ? 29.622 -11.056 4.633 1.00 81.12 817 ARG A O 1
ATOM 6403 N N . SER A 1 818 ? 31.203 -9.543 5.148 1.00 82.56 818 SER A N 1
ATOM 6404 C CA . SER A 1 818 ? 30.537 -8.953 6.318 1.00 82.56 818 SER A CA 1
ATOM 6405 C C . SER A 1 818 ? 29.241 -8.243 5.914 1.00 82.56 818 SER A C 1
ATOM 6407 O O . SER A 1 818 ? 28.156 -8.566 6.394 1.00 82.56 818 SER A O 1
ATOM 6409 N N . ASP A 1 819 ? 29.370 -7.313 4.971 1.00 85.06 819 ASP A N 1
ATOM 6410 C CA . ASP A 1 819 ? 28.344 -6.353 4.572 1.00 85.06 819 ASP A CA 1
ATOM 6411 C C . ASP A 1 819 ? 27.179 -7.050 3.849 1.00 85.06 819 ASP A C 1
ATOM 6413 O O . ASP A 1 819 ? 26.033 -6.661 4.029 1.00 85.06 819 ASP A O 1
ATOM 6417 N N . GLN A 1 820 ? 27.439 -8.136 3.107 1.00 83.62 820 GLN A N 1
ATOM 6418 C CA . GLN A 1 820 ? 26.413 -8.961 2.439 1.00 83.62 820 GLN A CA 1
ATOM 6419 C C . GLN A 1 820 ? 25.329 -9.503 3.382 1.00 83.62 820 GLN A C 1
ATOM 6421 O O . GLN A 1 820 ? 24.250 -9.864 2.922 1.00 83.62 820 GLN A O 1
ATOM 6426 N N . THR A 1 821 ? 25.601 -9.587 4.687 1.00 83.88 821 THR A N 1
ATOM 6427 C CA . THR A 1 821 ? 24.621 -10.066 5.673 1.00 83.88 821 THR A CA 1
ATOM 6428 C C . THR A 1 821 ? 23.620 -8.999 6.122 1.00 83.88 821 THR A C 1
ATOM 6430 O O . THR A 1 821 ? 22.633 -9.359 6.764 1.00 83.88 821 THR A O 1
ATOM 6433 N N . VAL A 1 822 ? 23.876 -7.723 5.796 1.00 88.38 822 VAL A N 1
ATOM 6434 C CA . VAL A 1 822 ? 23.089 -6.550 6.222 1.00 88.38 822 VAL A CA 1
ATOM 6435 C C . VAL A 1 822 ? 22.793 -5.550 5.096 1.00 88.38 822 VAL A C 1
ATOM 6437 O O . VAL A 1 822 ? 22.002 -4.638 5.305 1.00 88.38 822 VAL A O 1
ATOM 6440 N N . LEU A 1 823 ? 23.413 -5.674 3.920 1.00 89.81 823 LEU A N 1
ATOM 6441 C CA . LEU A 1 823 ? 23.261 -4.751 2.794 1.00 89.81 823 LEU A CA 1
ATOM 6442 C C . LEU A 1 823 ? 23.140 -5.520 1.476 1.00 89.81 823 LEU A C 1
ATOM 6444 O O . LEU A 1 823 ? 24.037 -6.278 1.102 1.00 89.81 823 LEU A O 1
ATOM 6448 N N . THR A 1 824 ? 22.063 -5.263 0.739 1.00 89.81 824 THR A N 1
ATOM 6449 C CA . THR A 1 824 ? 21.805 -5.829 -0.592 1.00 89.81 824 THR A CA 1
ATOM 6450 C C . THR A 1 824 ? 21.525 -4.729 -1.615 1.00 89.81 824 THR A C 1
ATOM 6452 O O . THR A 1 824 ? 21.068 -3.642 -1.260 1.00 89.81 824 THR A O 1
ATOM 6455 N N . VAL A 1 825 ? 21.788 -5.011 -2.893 1.00 91.12 825 VAL A N 1
ATOM 6456 C CA . VAL A 1 825 ? 21.565 -4.089 -4.018 1.00 91.12 825 VAL A CA 1
ATOM 6457 C C . VAL A 1 825 ? 20.931 -4.831 -5.193 1.00 91.12 825 VAL A C 1
ATOM 6459 O O . VAL A 1 825 ? 21.353 -5.937 -5.527 1.00 91.12 825 VAL A O 1
ATOM 6462 N N . LEU A 1 826 ? 19.918 -4.222 -5.807 1.00 87.50 826 LEU A N 1
ATOM 6463 C CA . LEU A 1 826 ? 19.163 -4.756 -6.936 1.00 87.50 826 LEU A CA 1
ATOM 6464 C C . LEU A 1 826 ? 18.993 -3.672 -8.021 1.00 87.50 826 LEU A C 1
ATOM 6466 O O . LEU A 1 826 ? 18.515 -2.581 -7.708 1.00 87.50 826 LEU A O 1
ATOM 6470 N N . PRO A 1 827 ? 19.342 -3.941 -9.292 1.00 88.56 827 PRO A N 1
ATOM 6471 C CA . PRO A 1 827 ? 20.107 -5.097 -9.761 1.00 88.56 827 PRO A CA 1
ATOM 6472 C C . PRO A 1 827 ? 21.587 -5.019 -9.330 1.00 88.56 827 PRO A C 1
ATOM 6474 O O . PRO A 1 827 ? 22.205 -3.952 -9.355 1.00 88.56 827 PRO A O 1
ATOM 6477 N N . ASP A 1 828 ? 22.180 -6.158 -8.959 1.00 87.69 828 ASP A N 1
ATOM 6478 C CA . ASP A 1 828 ? 23.601 -6.253 -8.578 1.00 87.69 828 ASP A CA 1
ATOM 6479 C C . ASP A 1 828 ? 24.549 -6.226 -9.795 1.00 87.69 828 ASP A C 1
ATOM 6481 O O . ASP A 1 828 ? 25.739 -5.922 -9.671 1.00 87.69 828 ASP A O 1
ATOM 6485 N N . THR A 1 829 ? 24.009 -6.539 -10.972 1.00 91.75 829 THR A N 1
ATOM 6486 C CA . THR A 1 829 ? 24.697 -6.708 -12.250 1.00 91.75 829 THR A CA 1
ATOM 6487 C C . THR A 1 829 ? 23.842 -6.176 -13.398 1.00 91.75 829 THR A C 1
ATOM 6489 O O . THR A 1 829 ? 22.616 -6.132 -13.310 1.00 91.75 829 THR A O 1
ATOM 6492 N N . GLY A 1 830 ? 24.469 -5.770 -14.501 1.00 89.88 830 GLY A N 1
ATOM 6493 C CA . GLY A 1 830 ? 23.733 -5.378 -15.703 1.00 89.88 830 GLY A CA 1
ATOM 6494 C C . GLY A 1 830 ? 24.573 -4.621 -16.721 1.00 89.88 830 GLY A C 1
ATOM 6495 O O . GLY A 1 830 ? 25.785 -4.490 -16.580 1.00 89.88 830 GLY A O 1
ATOM 6496 N N . VAL A 1 831 ? 23.907 -4.092 -17.747 1.00 90.94 831 VAL A N 1
ATOM 6497 C CA . VAL A 1 831 ? 24.509 -3.224 -18.771 1.00 90.94 831 VAL A CA 1
ATOM 6498 C C . VAL A 1 831 ? 23.940 -1.811 -18.649 1.00 90.94 831 VAL A C 1
ATOM 6500 O O . VAL A 1 831 ? 22.734 -1.655 -18.455 1.00 90.94 831 VAL A O 1
ATOM 6503 N N . LEU A 1 832 ? 24.803 -0.804 -18.776 1.00 89.25 832 LEU A N 1
ATOM 6504 C CA . LEU A 1 832 ? 24.487 0.617 -18.914 1.00 89.25 832 LEU A CA 1
ATOM 6505 C C . LEU A 1 832 ? 24.888 1.079 -20.319 1.00 89.25 832 LEU A C 1
ATOM 6507 O O . LEU A 1 832 ? 26.076 1.101 -20.655 1.00 89.25 832 LEU A O 1
ATOM 6511 N N . GLN A 1 833 ? 23.918 1.474 -21.138 1.00 90.38 833 GLN A N 1
ATOM 6512 C CA . GLN A 1 833 ? 24.184 2.074 -22.449 1.00 90.38 833 GLN A CA 1
ATOM 6513 C C . GLN A 1 833 ? 24.874 3.449 -22.308 1.00 90.38 833 GLN A C 1
ATOM 6515 O O . GLN A 1 833 ? 24.873 4.021 -21.214 1.00 90.38 833 GLN A O 1
ATOM 6520 N N . PRO A 1 834 ? 25.500 3.998 -23.367 1.00 86.75 834 PRO A N 1
ATOM 6521 C CA . PRO A 1 834 ? 26.086 5.337 -23.326 1.00 86.75 834 PRO A CA 1
ATOM 6522 C C . PRO A 1 834 ? 25.059 6.371 -22.856 1.00 86.75 834 PRO A C 1
ATOM 6524 O O . PRO A 1 834 ? 23.926 6.363 -23.338 1.00 86.75 834 PRO A O 1
ATOM 6527 N N . ASN A 1 835 ? 25.443 7.238 -21.913 1.00 87.56 835 ASN A N 1
ATOM 6528 C CA . ASN A 1 835 ? 24.573 8.248 -21.288 1.00 87.56 835 ASN A CA 1
ATOM 6529 C C . ASN A 1 835 ? 23.362 7.685 -20.496 1.00 87.56 835 ASN A C 1
ATOM 6531 O O . ASN A 1 835 ? 22.636 8.472 -19.890 1.00 87.56 835 ASN A O 1
ATOM 6535 N N . GLU A 1 836 ? 23.158 6.361 -20.420 1.00 88.44 836 GLU A N 1
ATOM 6536 C CA . GLU A 1 836 ? 22.068 5.740 -19.655 1.00 88.44 836 GLU A CA 1
ATOM 6537 C C . GLU A 1 836 ? 22.285 5.877 -18.143 1.00 88.44 836 GLU A C 1
ATOM 6539 O O . GLU A 1 836 ? 23.374 5.623 -17.622 1.00 88.44 836 GLU A O 1
ATOM 6544 N N . CYS A 1 837 ? 21.211 6.234 -17.440 1.00 87.31 837 CYS A N 1
ATOM 6545 C CA . CYS A 1 837 ? 21.097 6.189 -15.992 1.00 87.31 837 CYS A CA 1
ATOM 6546 C C . CYS A 1 837 ? 20.195 5.020 -15.576 1.00 87.31 837 CYS A C 1
ATOM 6548 O O . CYS A 1 837 ? 19.082 4.893 -16.092 1.00 87.31 837 CYS A O 1
ATOM 6550 N N . LYS A 1 838 ? 20.648 4.193 -14.626 1.00 85.81 838 LYS A N 1
ATOM 6551 C CA . LYS A 1 838 ? 19.803 3.192 -13.960 1.00 85.81 838 LYS A CA 1
ATOM 6552 C C . LYS A 1 838 ? 19.705 3.472 -12.471 1.00 85.81 838 LYS A C 1
ATOM 6554 O O . LYS A 1 838 ? 20.710 3.716 -11.802 1.00 85.81 838 LYS A O 1
ATOM 6559 N N . VAL A 1 839 ? 18.476 3.399 -11.970 1.00 86.06 839 VAL A N 1
ATOM 6560 C CA . VAL A 1 839 ? 18.177 3.386 -10.540 1.00 86.06 839 VAL A CA 1
ATOM 6561 C C . VAL A 1 839 ? 18.554 2.013 -9.994 1.00 86.06 839 VAL A C 1
ATOM 6563 O O . VAL A 1 839 ? 18.228 0.987 -10.589 1.00 86.06 839 VAL A O 1
ATOM 6566 N N . GLN A 1 840 ? 19.251 1.994 -8.865 1.00 87.06 840 GLN A N 1
ATOM 6567 C CA . GLN A 1 840 ? 19.545 0.782 -8.112 1.00 87.06 840 GLN A CA 1
ATOM 6568 C C . GLN A 1 840 ? 18.869 0.885 -6.754 1.00 87.06 840 GLN A C 1
ATOM 6570 O O . GLN A 1 840 ? 19.037 1.878 -6.043 1.00 87.06 840 GLN A O 1
ATOM 6575 N N . LYS A 1 841 ? 18.103 -0.142 -6.405 1.00 89.56 841 LYS A N 1
ATOM 6576 C CA . LYS A 1 841 ? 17.432 -0.276 -5.122 1.00 89.56 841 LYS A CA 1
ATOM 6577 C C . LYS A 1 841 ? 18.392 -0.917 -4.127 1.00 89.56 841 LYS A C 1
ATOM 6579 O O . LYS A 1 841 ? 18.869 -2.029 -4.350 1.00 89.56 841 LYS A O 1
ATOM 6584 N N . TRP A 1 842 ? 18.675 -0.220 -3.038 1.00 91.50 842 TRP A N 1
ATOM 6585 C CA . TRP A 1 842 ? 19.488 -0.717 -1.938 1.00 91.50 842 TRP A CA 1
ATOM 6586 C C . TRP A 1 842 ? 18.611 -0.981 -0.726 1.00 91.50 842 TRP A C 1
ATOM 6588 O O . TRP A 1 842 ? 17.777 -0.147 -0.383 1.00 91.50 842 TRP A O 1
ATOM 6598 N N . SER A 1 843 ? 18.848 -2.103 -0.056 1.00 90.00 843 SER A N 1
ATOM 6599 C CA . SER A 1 843 ? 18.114 -2.506 1.144 1.00 90.00 843 SER A CA 1
ATOM 6600 C C . SER A 1 843 ? 19.108 -2.793 2.267 1.00 90.00 843 SER A C 1
ATOM 6602 O O . SER A 1 843 ? 20.059 -3.556 2.081 1.00 90.00 843 SER A O 1
ATOM 6604 N N . PHE A 1 844 ? 18.908 -2.148 3.415 1.00 90.94 844 PHE A N 1
ATOM 6605 C CA . PHE A 1 844 ? 19.738 -2.261 4.612 1.00 90.94 844 PHE A CA 1
ATOM 6606 C C . PHE A 1 844 ? 18.939 -2.934 5.731 1.00 90.94 844 PHE A C 1
ATOM 6608 O O . PHE A 1 844 ? 17.898 -2.433 6.147 1.00 90.94 844 PHE A O 1
ATOM 6615 N N . THR A 1 845 ? 19.421 -4.085 6.198 1.00 87.75 845 THR A N 1
ATOM 6616 C CA . THR A 1 845 ? 18.776 -4.959 7.188 1.00 87.75 845 THR A CA 1
ATOM 6617 C C . THR A 1 845 ? 19.764 -5.293 8.315 1.00 87.75 845 THR A C 1
ATOM 6619 O O . THR A 1 845 ? 20.422 -6.335 8.277 1.00 87.75 845 THR A O 1
ATOM 6622 N N . PRO A 1 846 ? 19.947 -4.398 9.302 1.00 85.88 846 PRO A N 1
ATOM 6623 C CA . PRO A 1 846 ? 20.920 -4.589 10.374 1.00 85.88 846 PRO A CA 1
ATOM 6624 C C . PRO A 1 846 ? 20.485 -5.653 11.391 1.00 85.88 846 PRO A C 1
ATOM 6626 O O . PRO A 1 846 ? 19.310 -5.748 11.743 1.00 85.88 846 PRO A O 1
ATOM 6629 N N . LYS A 1 847 ? 21.456 -6.409 11.918 1.00 82.19 847 LYS A N 1
ATOM 6630 C CA . LYS A 1 847 ? 21.237 -7.487 12.909 1.00 82.19 847 LYS A CA 1
ATOM 6631 C C . LYS A 1 847 ? 21.615 -7.113 14.343 1.00 82.19 847 LYS A C 1
ATOM 6633 O O . LYS A 1 847 ? 21.174 -7.751 15.290 1.00 82.19 847 LYS A O 1
ATOM 6638 N N . GLU A 1 848 ? 22.426 -6.074 14.494 1.00 84.56 848 GLU A N 1
ATOM 6639 C CA . GLU A 1 848 ? 22.941 -5.577 15.772 1.00 84.56 848 GLU A CA 1
ATOM 6640 C C . GLU A 1 848 ? 22.843 -4.048 15.820 1.00 84.56 848 GLU A C 1
ATOM 6642 O O . GLU A 1 848 ? 22.915 -3.386 14.780 1.00 84.56 848 GLU A O 1
ATOM 6647 N N . GLU A 1 849 ? 22.697 -3.497 17.025 1.00 84.19 849 GLU A N 1
ATOM 6648 C CA . GLU A 1 849 ? 22.622 -2.057 17.294 1.00 84.19 849 GLU A CA 1
ATOM 6649 C C . GLU A 1 849 ? 24.016 -1.421 17.242 1.00 84.19 849 GLU A C 1
ATOM 6651 O O . GLU A 1 849 ? 24.796 -1.496 18.189 1.00 84.19 849 GLU A O 1
ATOM 6656 N N . MET A 1 850 ? 24.341 -0.824 16.094 1.00 88.31 850 MET A N 1
ATOM 6657 C CA . MET A 1 850 ? 25.574 -0.075 15.861 1.00 88.31 850 MET A CA 1
ATOM 6658 C C . MET A 1 850 ? 25.458 0.826 14.618 1.00 88.31 850 MET A C 1
ATOM 6660 O O . MET A 1 850 ? 24.489 0.769 13.856 1.00 88.31 850 MET A O 1
ATOM 6664 N N . MET A 1 851 ? 26.484 1.647 14.380 1.00 88.06 851 MET A N 1
ATOM 6665 C CA . MET A 1 851 ? 26.649 2.392 13.131 1.00 88.06 851 MET A CA 1
ATOM 6666 C C . MET A 1 851 ? 27.469 1.579 12.118 1.00 88.06 851 MET A C 1
ATOM 6668 O O . MET A 1 851 ? 28.669 1.373 12.295 1.00 88.06 851 MET A O 1
ATOM 6672 N N . TYR A 1 852 ? 26.841 1.185 11.014 1.00 86.88 852 TYR A N 1
ATOM 6673 C CA . TYR A 1 852 ? 27.468 0.440 9.926 1.00 86.88 852 TYR A CA 1
ATOM 6674 C C . TYR A 1 852 ? 28.108 1.407 8.920 1.00 86.88 852 TYR A C 1
ATOM 6676 O O . TYR A 1 852 ? 27.443 2.287 8.372 1.00 86.88 852 TYR A O 1
ATOM 6684 N N . ASN A 1 853 ? 29.409 1.237 8.659 1.00 90.19 853 ASN A N 1
ATOM 6685 C CA . ASN A 1 853 ? 30.183 2.006 7.674 1.00 90.19 853 ASN A CA 1
ATOM 6686 C C . ASN A 1 853 ? 30.695 1.066 6.569 1.00 90.19 853 ASN A C 1
ATOM 6688 O O . ASN A 1 853 ? 31.800 0.528 6.646 1.00 90.19 853 ASN A O 1
ATOM 6692 N N . MET A 1 854 ? 29.876 0.865 5.543 1.00 89.94 854 MET A N 1
ATOM 6693 C CA . MET A 1 854 ? 30.079 -0.126 4.484 1.00 89.94 854 MET A CA 1
ATOM 6694 C C . MET A 1 854 ? 30.693 0.526 3.238 1.00 89.94 854 MET A C 1
ATOM 6696 O O . MET A 1 854 ? 30.494 1.717 2.976 1.00 89.94 854 MET A O 1
ATOM 6700 N N . ARG A 1 855 ? 31.469 -0.242 2.461 1.00 90.06 855 ARG A N 1
ATOM 6701 C CA . ARG A 1 855 ? 32.185 0.271 1.270 1.00 90.06 855 ARG A CA 1
ATOM 6702 C C . ARG A 1 855 ? 31.955 -0.584 0.014 1.00 90.06 855 ARG A C 1
ATOM 6704 O O . ARG A 1 855 ? 32.918 -1.148 -0.514 1.00 90.06 855 ARG A O 1
ATOM 6711 N N . PRO A 1 856 ? 30.706 -0.712 -0.472 1.00 90.50 856 PRO A N 1
ATOM 6712 C CA . PRO A 1 856 ? 30.419 -1.428 -1.711 1.00 90.50 856 PRO A CA 1
ATOM 6713 C C . PRO A 1 856 ? 31.208 -0.867 -2.905 1.00 90.50 856 PRO A C 1
ATOM 6715 O O . PRO A 1 856 ? 31.321 0.345 -3.098 1.00 90.50 856 PRO A O 1
ATOM 6718 N N . CYS A 1 857 ? 31.739 -1.767 -3.734 1.00 91.31 857 CYS A N 1
ATOM 6719 C CA . CYS A 1 857 ? 32.562 -1.433 -4.892 1.00 91.31 857 CYS A CA 1
ATOM 6720 C C . CYS A 1 857 ? 31.854 -1.807 -6.202 1.00 91.31 857 CYS A C 1
ATOM 6722 O O . CYS A 1 857 ? 31.705 -2.988 -6.528 1.00 91.31 857 CYS A O 1
ATOM 6724 N N . LEU A 1 858 ? 31.457 -0.800 -6.976 1.00 91.81 858 LEU A N 1
ATOM 6725 C CA . LEU A 1 858 ? 30.995 -0.951 -8.350 1.00 91.81 858 LEU A CA 1
ATOM 6726 C C . LEU A 1 858 ? 32.196 -1.265 -9.240 1.00 91.81 858 LEU A C 1
ATOM 6728 O O . LEU A 1 858 ? 33.194 -0.549 -9.232 1.00 91.81 858 LEU A O 1
ATOM 6732 N N . THR A 1 859 ? 32.106 -2.334 -10.019 1.00 91.31 859 THR A N 1
ATOM 6733 C CA . THR A 1 859 ? 33.122 -2.731 -10.999 1.00 91.31 859 THR A CA 1
ATOM 6734 C C . THR A 1 859 ? 32.506 -2.675 -12.385 1.00 91.31 859 THR A C 1
ATOM 6736 O O . THR A 1 859 ? 31.435 -3.243 -12.560 1.00 91.31 859 THR A O 1
ATOM 6739 N N . PHE A 1 860 ? 33.153 -2.036 -13.359 1.00 92.19 860 PHE A N 1
ATOM 6740 C CA . PHE A 1 860 ? 32.596 -1.873 -14.706 1.00 92.19 860 PHE A CA 1
ATOM 6741 C C . PHE A 1 860 ? 33.649 -1.997 -15.816 1.00 92.19 860 PHE A C 1
ATOM 6743 O O . PHE A 1 860 ? 34.830 -1.706 -15.607 1.00 92.19 860 PHE A O 1
ATOM 6750 N N . TRP A 1 861 ? 33.224 -2.479 -16.984 1.00 90.88 861 TRP A N 1
ATOM 6751 C CA . TRP A 1 861 ? 34.062 -2.727 -18.165 1.00 90.88 861 TRP A CA 1
ATOM 6752 C C . TRP A 1 861 ? 33.234 -2.639 -19.462 1.00 90.88 861 TRP A C 1
ATOM 6754 O O . TRP A 1 861 ? 32.009 -2.703 -19.395 1.00 90.88 861 TRP A O 1
ATOM 6764 N N . PRO A 1 862 ? 33.851 -2.492 -20.650 1.00 87.88 862 PRO A N 1
ATOM 6765 C CA . PRO A 1 862 ? 33.111 -2.364 -21.904 1.00 87.88 862 PRO A CA 1
ATOM 6766 C C . PRO A 1 862 ? 32.497 -3.697 -22.335 1.00 87.88 862 PRO A C 1
ATOM 6768 O O . PRO A 1 862 ? 33.189 -4.719 -22.340 1.00 87.88 862 PRO A O 1
ATOM 6771 N N . VAL A 1 863 ? 31.239 -3.679 -22.782 1.00 84.56 863 VAL A N 1
ATOM 6772 C CA . VAL A 1 863 ? 30.526 -4.888 -23.246 1.00 84.56 863 VAL A CA 1
ATOM 6773 C C . VAL A 1 863 ? 31.263 -5.568 -24.409 1.00 84.56 863 VAL A C 1
ATOM 6775 O O . VAL A 1 863 ? 31.385 -6.789 -24.439 1.00 84.56 863 VAL A O 1
ATOM 6778 N N . GLN A 1 864 ? 31.825 -4.796 -25.348 1.00 75.38 864 GLN A N 1
ATOM 6779 C CA . GLN A 1 864 ? 32.526 -5.343 -26.522 1.00 75.38 864 GLN A CA 1
ATOM 6780 C C . GLN A 1 864 ? 33.930 -5.904 -26.220 1.00 75.38 864 GLN A C 1
ATOM 6782 O O . GLN A 1 864 ? 34.595 -6.412 -27.129 1.00 75.38 864 GLN A O 1
ATOM 6787 N N . ALA A 1 865 ? 34.434 -5.755 -24.989 1.00 74.06 865 ALA A N 1
ATOM 6788 C CA . ALA A 1 865 ? 35.811 -6.095 -24.639 1.00 74.06 865 ALA A CA 1
ATOM 6789 C C . ALA A 1 865 ? 35.983 -6.423 -23.135 1.00 74.06 865 ALA A C 1
ATOM 6791 O O . ALA A 1 865 ? 36.690 -5.705 -22.422 1.00 74.06 865 ALA A O 1
ATOM 6792 N N . PRO A 1 866 ? 35.415 -7.542 -22.637 1.00 72.12 866 PRO A N 1
ATOM 6793 C CA . PRO A 1 866 ? 35.483 -7.932 -21.220 1.00 72.12 866 PRO A CA 1
ATOM 6794 C C . PRO A 1 866 ? 36.899 -8.268 -20.710 1.00 72.12 866 PRO A C 1
ATOM 6796 O O . PRO A 1 866 ? 37.092 -8.433 -19.505 1.00 72.12 866 PRO A O 1
ATOM 6799 N N . GLN A 1 867 ? 37.877 -8.364 -21.619 1.00 68.62 867 GLN A N 1
ATOM 6800 C CA . GLN A 1 867 ? 39.305 -8.578 -21.346 1.00 68.62 867 GLN A CA 1
ATOM 6801 C C . GLN A 1 867 ? 40.052 -7.287 -20.938 1.00 68.62 867 GLN A C 1
ATOM 6803 O O . GLN A 1 867 ? 41.196 -7.359 -20.499 1.00 68.62 867 GLN A O 1
ATOM 6808 N N . ILE A 1 868 ? 39.446 -6.103 -21.111 1.00 70.19 868 ILE A N 1
ATOM 6809 C CA . ILE A 1 868 ? 40.051 -4.811 -20.734 1.00 70.19 868 ILE A CA 1
ATOM 6810 C C . ILE A 1 868 ? 40.040 -4.641 -19.205 1.00 70.19 868 ILE A C 1
ATOM 6812 O O . ILE A 1 868 ? 39.154 -5.154 -18.516 1.00 70.19 868 ILE A O 1
ATOM 6816 N N . GLU A 1 869 ? 41.020 -3.906 -18.662 1.00 69.44 869 GLU A N 1
ATOM 6817 C CA . GLU A 1 869 ? 41.104 -3.612 -17.228 1.00 69.44 869 GLU A CA 1
ATOM 6818 C C . GLU A 1 869 ? 39.789 -3.054 -16.662 1.00 69.44 869 GLU A C 1
ATOM 6820 O O . GLU A 1 869 ? 39.257 -2.029 -17.098 1.00 69.44 869 GLU A O 1
ATOM 6825 N N . LYS A 1 870 ? 39.271 -3.744 -15.642 1.00 82.88 870 LYS A N 1
ATOM 6826 C CA . LYS A 1 870 ? 37.986 -3.421 -15.021 1.00 82.88 870 LYS A CA 1
ATOM 6827 C C . LYS A 1 870 ? 38.119 -2.204 -14.110 1.00 82.88 870 LYS A C 1
ATOM 6829 O O . LYS A 1 870 ? 38.772 -2.272 -13.064 1.00 82.88 870 LYS A O 1
ATOM 6834 N N . SER A 1 871 ? 37.440 -1.122 -14.477 1.00 87.12 871 SER A N 1
ATOM 6835 C CA . SER A 1 871 ? 37.354 0.099 -13.678 1.00 87.12 871 SER A CA 1
ATOM 6836 C C . SER A 1 871 ? 36.541 -0.136 -12.403 1.00 87.12 871 SER A C 1
ATOM 6838 O O . SER A 1 871 ? 35.714 -1.051 -12.330 1.00 87.12 871 SER A O 1
ATOM 6840 N N . ARG A 1 872 ? 36.812 0.658 -11.361 1.00 88.69 872 ARG A N 1
ATOM 6841 C CA . ARG A 1 872 ? 36.191 0.514 -10.037 1.00 88.69 872 ARG A CA 1
ATOM 6842 C C . ARG A 1 872 ? 35.784 1.868 -9.473 1.00 88.69 872 ARG A C 1
ATOM 6844 O O . ARG A 1 872 ? 36.550 2.821 -9.561 1.00 88.69 872 ARG A O 1
ATOM 6851 N N . PHE A 1 873 ? 34.619 1.914 -8.839 1.00 88.12 873 PHE A N 1
ATOM 6852 C CA . PHE A 1 873 ? 34.120 3.057 -8.079 1.00 88.12 873 PHE A CA 1
ATOM 6853 C C . PHE A 1 873 ? 33.622 2.556 -6.719 1.00 88.12 873 PHE A C 1
ATOM 6855 O O . PHE A 1 873 ? 32.985 1.507 -6.648 1.00 88.12 873 PHE A O 1
ATOM 6862 N N . THR A 1 874 ? 33.923 3.264 -5.633 1.00 88.94 874 THR A N 1
ATOM 6863 C CA . THR A 1 874 ? 33.559 2.831 -4.274 1.00 88.94 874 THR A CA 1
ATOM 6864 C C . THR A 1 874 ? 32.544 3.795 -3.689 1.00 88.94 874 THR A C 1
ATOM 6866 O O . THR A 1 874 ? 32.835 4.981 -3.556 1.00 88.94 874 THR A O 1
ATOM 6869 N N . VAL A 1 875 ? 31.380 3.277 -3.308 1.00 88.62 875 VAL A N 1
ATOM 6870 C CA . VAL A 1 875 ? 30.347 4.029 -2.589 1.00 88.62 875 VAL A CA 1
ATOM 6871 C C . VAL A 1 875 ? 30.562 3.863 -1.089 1.00 88.62 875 VAL A C 1
ATOM 6873 O O . VAL A 1 875 ? 30.936 2.788 -0.621 1.00 88.62 875 VAL A O 1
ATOM 6876 N N . LYS A 1 876 ? 30.330 4.928 -0.321 1.00 89.44 876 LYS A N 1
ATOM 6877 C CA . LYS A 1 876 ? 30.292 4.892 1.142 1.00 89.44 876 LYS A CA 1
ATOM 6878 C C . LYS A 1 876 ? 28.836 4.783 1.585 1.00 89.44 876 LYS A C 1
ATOM 6880 O O . LYS A 1 876 ? 28.102 5.765 1.505 1.00 89.44 876 LYS A O 1
ATOM 6885 N N . ALA A 1 877 ? 28.438 3.604 2.049 1.00 88.94 877 ALA A N 1
ATOM 6886 C CA . ALA A 1 877 ? 27.103 3.351 2.578 1.00 88.94 877 ALA A CA 1
ATOM 6887 C C . ALA A 1 877 ? 27.123 3.445 4.111 1.00 88.94 877 ALA A C 1
ATOM 6889 O O . ALA A 1 877 ? 27.915 2.766 4.767 1.00 88.94 877 ALA A O 1
ATOM 6890 N N . ILE A 1 878 ? 26.280 4.307 4.677 1.00 89.56 878 ILE A N 1
ATOM 6891 C CA . ILE A 1 878 ? 26.172 4.535 6.121 1.00 89.56 878 ILE A CA 1
ATOM 6892 C C . ILE A 1 878 ? 24.739 4.235 6.551 1.00 89.56 878 ILE A C 1
ATOM 6894 O O . ILE A 1 878 ? 23.798 4.846 6.044 1.00 89.56 878 ILE A O 1
ATOM 6898 N N . GLY A 1 879 ? 24.593 3.312 7.498 1.00 85.56 879 GLY A N 1
ATOM 6899 C CA . GLY A 1 879 ? 23.322 2.987 8.138 1.00 85.56 879 GLY A CA 1
ATOM 6900 C C . GLY A 1 879 ? 23.483 2.964 9.652 1.00 85.56 879 GLY A C 1
ATOM 6901 O O . GLY A 1 879 ? 24.482 2.460 10.167 1.00 85.56 879 GLY A O 1
ATOM 6902 N N . PHE A 1 880 ? 22.518 3.530 10.370 1.00 86.94 880 PHE A N 1
ATOM 6903 C CA . PHE A 1 880 ? 22.449 3.455 11.826 1.00 86.94 880 PHE A CA 1
ATOM 6904 C C . PHE A 1 880 ? 21.337 2.488 12.225 1.00 86.94 880 PHE A C 1
ATOM 6906 O O . PHE A 1 880 ? 20.224 2.581 11.702 1.00 86.94 880 PHE A O 1
ATOM 6913 N N . ALA A 1 881 ? 21.657 1.564 13.127 1.00 84.94 881 ALA A N 1
ATOM 6914 C CA . ALA A 1 881 ? 20.724 0.581 13.645 1.00 84.94 881 ALA A CA 1
ATOM 6915 C C . ALA A 1 881 ? 20.518 0.778 15.144 1.00 84.94 881 ALA A C 1
ATOM 6917 O O . ALA A 1 881 ? 21.502 0.917 15.870 1.00 84.94 881 ALA A O 1
ATOM 6918 N N . SER A 1 882 ? 19.267 0.733 15.601 1.00 82.06 882 SER A N 1
ATOM 6919 C CA . SER A 1 882 ? 18.932 0.829 17.025 1.00 82.06 882 SER A CA 1
ATOM 6920 C C . SER A 1 882 ? 17.880 -0.199 17.439 1.00 82.06 882 SER A C 1
ATOM 6922 O O . SER A 1 882 ? 17.077 -0.656 16.618 1.00 82.06 882 SER A O 1
ATOM 6924 N N . LYS A 1 883 ? 17.904 -0.595 18.714 1.00 79.31 883 LYS A N 1
ATOM 6925 C CA . LYS A 1 883 ? 16.852 -1.395 19.337 1.00 79.31 883 LYS A CA 1
ATOM 6926 C C . LYS A 1 883 ? 15.701 -0.481 19.720 1.00 79.31 883 LYS A C 1
ATOM 6928 O O . LYS A 1 883 ? 15.825 0.395 20.571 1.00 79.31 883 LYS A O 1
ATOM 6933 N N . CYS A 1 884 ? 14.561 -0.718 19.098 1.00 72.31 884 CYS A N 1
ATOM 6934 C CA . CYS A 1 884 ? 13.361 0.058 19.340 1.00 72.31 884 CYS A CA 1
ATOM 6935 C C . CYS A 1 884 ? 12.502 -0.588 20.427 1.00 72.31 884 CYS A C 1
ATOM 6937 O O . CYS A 1 884 ? 12.390 -1.811 20.486 1.00 72.31 884 CYS A O 1
ATOM 6939 N N . SER A 1 885 ? 11.854 0.240 21.245 1.00 80.12 885 SER A N 1
ATOM 6940 C CA . SER A 1 885 ? 10.794 -0.193 22.157 1.00 80.12 885 SER A CA 1
ATOM 6941 C C . SER A 1 885 ? 9.599 0.743 22.034 1.00 80.12 885 SER A C 1
ATOM 6943 O O . SER A 1 885 ? 9.772 1.941 21.800 1.00 80.12 885 SER A O 1
ATOM 6945 N N . LEU A 1 886 ? 8.394 0.189 22.157 1.00 81.69 886 LEU A N 1
ATOM 6946 C CA . LEU A 1 886 ? 7.154 0.959 22.184 1.00 81.69 886 LEU A CA 1
ATOM 6947 C C . LEU A 1 886 ? 6.688 1.130 23.627 1.00 81.69 886 LEU A C 1
ATOM 6949 O O . LEU A 1 886 ? 6.793 0.210 24.437 1.00 81.69 886 LEU A O 1
ATOM 6953 N N . GLN A 1 887 ? 6.183 2.319 23.945 1.00 83.19 887 GLN A N 1
ATOM 6954 C CA . GLN A 1 887 ? 5.744 2.683 25.289 1.00 83.19 887 GLN A CA 1
ATOM 6955 C C . GLN A 1 887 ? 4.311 3.209 25.248 1.00 83.19 887 GLN A C 1
ATOM 6957 O O . GLN A 1 887 ? 3.937 3.964 24.352 1.00 83.19 887 GLN A O 1
ATOM 6962 N N . ALA A 1 888 ? 3.509 2.819 26.232 1.00 82.06 888 ALA A N 1
ATOM 6963 C CA . ALA A 1 888 ? 2.215 3.432 26.481 1.00 82.06 888 ALA A CA 1
ATOM 6964 C C . ALA A 1 888 ? 2.411 4.721 27.279 1.00 82.06 888 ALA A C 1
ATOM 6966 O O . ALA A 1 888 ? 3.246 4.772 28.181 1.00 82.06 888 ALA A O 1
ATOM 6967 N N . GLU A 1 889 ? 1.593 5.737 27.008 1.00 80.38 889 GLU A N 1
ATOM 6968 C CA . GLU A 1 889 ? 1.555 6.950 27.839 1.00 80.38 889 GLU A CA 1
ATOM 6969 C C . GLU A 1 889 ? 1.061 6.643 29.269 1.00 80.38 889 GLU A C 1
ATOM 6971 O O . GLU A 1 889 ? 1.425 7.330 30.222 1.00 80.38 889 GLU A O 1
ATOM 6976 N N . GLN A 1 890 ? 0.264 5.577 29.428 1.00 78.06 890 GLN A N 1
ATOM 6977 C CA . GLN A 1 890 ? -0.259 5.087 30.705 1.00 78.06 890 GLN A CA 1
ATOM 6978 C C . GLN A 1 890 ? -0.105 3.554 30.796 1.00 78.06 890 GLN A C 1
ATOM 6980 O O . GLN A 1 890 ? -0.614 2.846 29.925 1.00 78.06 890 GLN A O 1
ATOM 6985 N N . PRO A 1 891 ? 0.564 3.009 31.834 1.00 79.56 891 PRO A N 1
ATOM 6986 C CA . PRO A 1 891 ? 0.775 1.563 31.977 1.00 79.56 891 PRO A CA 1
ATOM 6987 C C . PRO A 1 891 ? -0.478 0.811 32.452 1.00 79.56 891 PRO A C 1
ATOM 6989 O O . PRO A 1 891 ? -0.558 -0.407 32.297 1.00 79.56 891 PRO A O 1
ATOM 6992 N N . VAL A 1 892 ? -1.449 1.522 33.032 1.00 83.94 892 VAL A N 1
ATOM 6993 C CA . VAL A 1 892 ? -2.753 0.988 33.439 1.00 83.94 892 VAL A CA 1
ATOM 6994 C C . VAL A 1 892 ? -3.838 1.956 32.976 1.00 83.94 892 VAL A C 1
ATOM 6996 O O . VAL A 1 892 ? -3.732 3.153 33.237 1.00 83.94 892 VAL A O 1
ATOM 6999 N N . ILE A 1 893 ? -4.864 1.438 32.302 1.00 82.88 893 ILE A N 1
ATOM 7000 C CA . ILE A 1 893 ? -6.064 2.174 31.895 1.00 82.88 893 ILE A CA 1
ATOM 7001 C C . ILE A 1 893 ? -7.258 1.525 32.590 1.00 82.88 893 ILE A C 1
ATOM 7003 O O . ILE A 1 893 ? -7.703 0.444 32.209 1.00 82.88 893 ILE A O 1
ATOM 7007 N N . ASP A 1 894 ? -7.775 2.193 33.614 1.00 83.50 894 ASP A N 1
ATOM 7008 C CA . ASP A 1 894 ? -9.020 1.799 34.262 1.00 83.50 894 ASP A CA 1
ATOM 7009 C C . ASP A 1 894 ? -10.204 2.429 33.514 1.00 83.50 894 ASP A C 1
ATOM 7011 O O . ASP A 1 894 ? -10.339 3.653 33.427 1.00 83.50 894 ASP A O 1
ATOM 7015 N N . LEU A 1 895 ? -11.051 1.585 32.927 1.00 81.88 895 LEU A N 1
ATOM 7016 C CA . LEU A 1 895 ? -12.298 1.998 32.293 1.00 81.88 895 LEU A CA 1
ATOM 7017 C C . LEU A 1 895 ? -13.435 2.117 33.312 1.00 81.88 895 LEU A C 1
ATOM 7019 O O . LEU A 1 895 ? -14.506 2.603 32.943 1.00 81.88 895 LEU A O 1
ATOM 7023 N N . GLY A 1 896 ? -13.229 1.692 34.557 1.00 82.50 896 GLY A N 1
ATOM 7024 C CA . GLY A 1 896 ? -14.245 1.583 35.589 1.00 82.50 896 GLY A CA 1
ATOM 7025 C C . GLY A 1 896 ? -15.397 0.684 35.152 1.00 82.50 896 GLY A C 1
ATOM 7026 O O . GLY A 1 896 ? -15.239 -0.276 34.392 1.00 82.50 896 GLY A O 1
ATOM 7027 N N . GLU A 1 897 ? -16.592 1.032 35.605 1.00 81.38 897 GLU A N 1
ATOM 7028 C CA . GLU A 1 897 ? -17.791 0.258 35.320 1.00 81.38 897 GLU A CA 1
ATOM 7029 C C . GLU A 1 897 ? -18.304 0.483 33.891 1.00 81.38 897 GLU A C 1
ATOM 7031 O O . GLU A 1 897 ? -18.319 1.598 33.340 1.00 81.38 897 GLU A O 1
ATOM 7036 N N . VAL A 1 898 ? -18.760 -0.610 33.284 1.00 79.00 898 VAL A N 1
ATOM 7037 C CA . VAL A 1 898 ? -19.307 -0.657 31.933 1.00 79.00 898 VAL A CA 1
ATOM 7038 C C . VAL A 1 898 ? -20.573 -1.508 31.942 1.00 79.00 898 VAL A C 1
ATOM 7040 O O . VAL A 1 898 ? -20.568 -2.668 32.350 1.00 79.00 898 VAL A O 1
ATOM 7043 N N . LEU A 1 899 ? -21.675 -0.928 31.465 1.00 79.88 899 LEU A N 1
ATOM 7044 C CA . LEU A 1 899 ? -22.954 -1.622 31.341 1.00 79.88 899 LEU A CA 1
ATOM 7045 C C . LEU A 1 899 ? -22.806 -2.840 30.414 1.00 79.88 899 LEU A C 1
ATOM 7047 O O . LEU A 1 899 ? -22.382 -2.693 29.262 1.00 79.88 899 LEU A O 1
ATOM 7051 N N . VAL A 1 900 ? -23.186 -4.024 30.887 1.00 75.31 900 VAL A N 1
ATOM 7052 C CA . VAL A 1 900 ? -23.157 -5.260 30.089 1.00 75.31 900 VAL A CA 1
ATOM 7053 C C . VAL A 1 900 ? -24.050 -5.119 28.844 1.00 75.31 900 VAL A C 1
ATOM 7055 O O . VAL A 1 900 ? -25.145 -4.555 28.897 1.00 75.31 900 VAL A O 1
ATOM 7058 N N . GLY A 1 901 ? -23.564 -5.568 27.681 1.00 69.88 901 GLY A N 1
ATOM 7059 C CA . GLY A 1 901 ? -24.246 -5.363 26.391 1.00 69.88 901 GLY A CA 1
ATOM 7060 C C . GLY A 1 901 ? -24.233 -3.911 25.869 1.00 69.88 901 GLY A C 1
ATOM 7061 O O . GLY A 1 901 ? -24.912 -3.584 24.884 1.00 69.88 901 GLY A O 1
ATOM 7062 N N . SER A 1 902 ? -23.467 -3.019 26.506 1.00 73.75 902 SER A N 1
ATOM 7063 C CA . SER A 1 902 ? -23.041 -1.737 25.933 1.00 73.75 902 SER A CA 1
ATOM 7064 C C . SER A 1 902 ? -21.621 -1.840 25.357 1.00 73.75 902 SER A C 1
ATOM 7066 O O . SER A 1 902 ? -20.961 -2.870 25.482 1.00 73.75 902 SER A O 1
ATOM 7068 N N . CYS A 1 903 ? -21.156 -0.782 24.693 1.00 79.50 903 CYS A N 1
ATOM 7069 C CA . CYS A 1 903 ? -19.787 -0.679 24.199 1.00 79.50 903 CYS A CA 1
ATOM 7070 C C . CYS A 1 903 ? -19.139 0.609 24.717 1.00 79.50 903 CYS A C 1
ATOM 7072 O O . CYS A 1 903 ? -19.721 1.688 24.575 1.00 79.50 903 CYS A O 1
ATOM 7074 N N . LYS A 1 904 ? -17.925 0.512 25.264 1.00 79.50 904 LYS A N 1
ATOM 7075 C CA . LYS A 1 904 ? -17.116 1.665 25.678 1.00 79.50 904 LYS A CA 1
ATOM 7076 C C . LYS A 1 904 ? -15.879 1.744 24.790 1.00 79.50 904 LYS A C 1
ATOM 7078 O O . LYS A 1 904 ? -15.133 0.774 24.686 1.00 79.50 904 LYS A O 1
ATOM 7083 N N . ALA A 1 905 ? -15.709 2.877 24.114 1.00 85.44 905 ALA A N 1
ATOM 7084 C CA . ALA A 1 905 ? -14.551 3.155 23.272 1.00 85.44 905 ALA A CA 1
ATOM 7085 C C . ALA A 1 905 ? -13.572 4.067 24.018 1.00 85.44 905 ALA A C 1
ATOM 7087 O O . ALA A 1 905 ? -14.008 5.010 24.682 1.00 85.44 905 ALA A O 1
ATOM 7088 N N . PHE A 1 906 ? -12.276 3.808 23.885 1.00 88.06 906 PHE A N 1
ATOM 7089 C CA . PHE A 1 906 ? -11.207 4.646 24.425 1.00 88.06 906 PHE A CA 1
ATOM 7090 C C . PHE A 1 906 ? -10.010 4.658 23.468 1.00 88.06 906 PHE A C 1
ATOM 7092 O O . PHE A 1 906 ? -9.821 3.719 22.694 1.00 88.06 906 PHE A O 1
ATOM 7099 N N . ASP A 1 907 ? -9.203 5.716 23.524 1.00 84.19 907 ASP A N 1
ATOM 7100 C CA . ASP A 1 907 ? -8.010 5.850 22.690 1.00 84.19 907 ASP A CA 1
ATOM 7101 C C . ASP A 1 907 ? -6.752 5.570 23.533 1.00 84.19 907 ASP A C 1
ATOM 7103 O O . ASP A 1 907 ? -6.535 6.183 24.577 1.00 84.19 907 ASP A O 1
ATOM 7107 N N . PHE A 1 908 ? -5.921 4.640 23.066 1.00 82.75 908 PHE A N 1
ATOM 7108 C CA . PHE A 1 908 ? -4.661 4.205 23.669 1.00 82.75 908 PHE A CA 1
ATOM 7109 C C . PHE A 1 908 ? -3.479 4.912 22.976 1.00 82.75 908 PHE A C 1
ATOM 7111 O O . PHE A 1 908 ? -3.217 4.624 21.804 1.00 82.75 908 PHE A O 1
ATOM 7118 N N . PRO A 1 909 ? -2.761 5.847 23.634 1.00 84.81 909 PRO A N 1
ATOM 7119 C CA . PRO A 1 909 ? -1.624 6.525 23.021 1.00 84.81 909 PRO A CA 1
ATOM 7120 C C . PRO A 1 909 ? -0.375 5.637 23.067 1.00 84.81 909 PRO A C 1
ATOM 7122 O O . PRO A 1 909 ? 0.210 5.416 24.132 1.00 84.81 909 PRO A O 1
ATOM 7125 N N . LEU A 1 910 ? 0.039 5.154 21.895 1.00 85.56 910 LEU A N 1
ATOM 7126 C CA . LEU A 1 910 ? 1.255 4.370 21.701 1.00 85.56 910 LEU A CA 1
ATOM 7127 C C . LEU A 1 910 ? 2.370 5.281 21.172 1.00 85.56 910 LEU A C 1
ATOM 7129 O O . LEU A 1 910 ? 2.231 5.927 20.128 1.00 85.56 910 LEU A O 1
ATOM 7133 N N . LEU A 1 911 ? 3.468 5.347 21.921 1.00 85.56 911 LEU A N 1
ATOM 7134 C CA . LEU A 1 911 ? 4.622 6.205 21.671 1.00 85.56 911 LEU A CA 1
ATOM 7135 C C . LEU A 1 911 ? 5.796 5.379 21.151 1.00 85.56 911 LEU A C 1
ATOM 7137 O O . LEU A 1 911 ? 6.160 4.350 21.728 1.00 85.56 911 LEU A O 1
ATOM 7141 N N . ASN A 1 912 ? 6.430 5.878 20.094 1.00 86.38 912 ASN A N 1
ATOM 7142 C CA . ASN A 1 912 ? 7.730 5.408 19.640 1.00 86.38 912 ASN A CA 1
ATOM 7143 C C . ASN A 1 912 ? 8.795 6.459 19.967 1.00 86.38 912 ASN A C 1
ATOM 7145 O O . ASN A 1 912 ? 9.083 7.330 19.152 1.00 86.38 912 ASN A O 1
ATOM 7149 N N . ASN A 1 913 ? 9.400 6.342 21.147 1.00 80.88 913 ASN A N 1
ATOM 7150 C CA . ASN A 1 913 ? 10.490 7.215 21.605 1.00 80.88 913 ASN A CA 1
ATOM 7151 C C . ASN A 1 913 ? 11.868 6.771 21.063 1.00 80.88 913 ASN A C 1
ATOM 7153 O O . ASN A 1 913 ? 12.900 7.065 21.664 1.00 80.88 913 ASN A O 1
ATOM 7157 N N . SER A 1 914 ? 11.892 5.975 19.986 1.00 78.31 914 SER A N 1
ATOM 7158 C CA . SER A 1 914 ? 13.121 5.490 19.358 1.00 78.31 914 SER A CA 1
ATOM 7159 C C . SER A 1 914 ? 13.398 6.242 18.049 1.00 78.31 914 SER A C 1
ATOM 7161 O O . SER A 1 914 ? 12.457 6.630 17.351 1.00 78.31 914 SER A O 1
ATOM 7163 N N . PRO A 1 915 ? 14.676 6.399 17.652 1.00 78.31 915 PRO A N 1
ATOM 7164 C CA . PRO A 1 915 ? 15.054 7.197 16.484 1.00 78.31 915 PRO A CA 1
ATOM 7165 C C . PRO A 1 915 ? 14.695 6.544 15.138 1.00 78.31 915 PRO A C 1
ATOM 7167 O O . PRO A 1 915 ? 15.031 7.097 14.095 1.00 78.31 915 PRO A O 1
ATOM 7170 N N . CYS A 1 916 ? 14.057 5.367 15.137 1.00 78.50 916 CYS A N 1
ATOM 7171 C CA . CYS A 1 916 ? 13.717 4.588 13.944 1.00 78.50 916 CYS A CA 1
ATOM 7172 C C . CYS A 1 916 ? 12.204 4.328 13.890 1.00 78.50 916 CYS A C 1
ATOM 7174 O O . CYS A 1 916 ? 11.550 4.246 14.927 1.00 78.50 916 CYS A O 1
ATOM 7176 N N . ALA A 1 917 ? 11.641 4.127 12.697 1.00 79.38 917 ALA A N 1
ATOM 7177 C CA . ALA A 1 917 ? 10.257 3.665 12.569 1.00 79.38 917 ALA A CA 1
ATOM 7178 C C . ALA A 1 917 ? 10.113 2.195 13.015 1.00 79.38 917 ALA A C 1
ATOM 7180 O O . ALA A 1 917 ? 10.956 1.357 12.684 1.00 79.38 917 ALA A O 1
ATOM 7181 N N . VAL A 1 918 ? 9.032 1.877 13.734 1.00 78.81 918 VAL A N 1
ATOM 7182 C CA . VAL A 1 918 ? 8.777 0.548 14.316 1.00 78.81 918 VAL A CA 1
ATOM 7183 C C . VAL A 1 918 ? 7.509 -0.051 13.732 1.00 78.81 918 VAL A C 1
ATOM 7185 O O . VAL A 1 918 ? 6.412 0.449 13.979 1.00 78.81 918 VAL A O 1
ATOM 7188 N N . SER A 1 919 ? 7.657 -1.152 12.999 1.00 80.69 919 SER A N 1
ATOM 7189 C CA . SER A 1 919 ? 6.543 -2.019 12.607 1.00 80.69 919 SER A CA 1
ATOM 7190 C C . SER A 1 919 ? 6.223 -2.980 13.748 1.00 80.69 919 SER A C 1
ATOM 7192 O O . SER A 1 919 ? 7.125 -3.646 14.257 1.00 80.69 919 SER A O 1
ATOM 7194 N N . TYR A 1 920 ? 4.960 -3.068 14.157 1.00 83.50 920 TYR A N 1
ATOM 7195 C CA . TYR A 1 920 ? 4.542 -3.842 15.327 1.00 83.50 920 TYR A CA 1
ATOM 7196 C C . TYR A 1 920 ? 3.241 -4.611 15.086 1.00 83.50 920 TYR A C 1
ATOM 7198 O O . TYR A 1 920 ? 2.455 -4.284 14.196 1.00 83.50 920 TYR A O 1
ATOM 7206 N N . SER A 1 921 ? 3.027 -5.639 15.906 1.00 85.00 921 SER A N 1
ATOM 7207 C CA . SER A 1 921 ? 1.768 -6.372 16.037 1.00 85.00 921 SER A CA 1
ATOM 7208 C C . SER A 1 921 ? 1.342 -6.370 17.499 1.00 85.00 921 SER A C 1
ATOM 7210 O O . SER A 1 921 ? 2.120 -6.793 18.352 1.00 85.00 921 SER A O 1
ATOM 7212 N N . LEU A 1 922 ? 0.124 -5.918 17.782 1.00 84.56 922 LEU A N 1
ATOM 7213 C CA . LEU A 1 922 ? -0.481 -5.966 19.111 1.00 84.56 922 LEU A CA 1
ATOM 7214 C C . LEU A 1 922 ? -1.139 -7.319 19.372 1.00 84.56 922 LEU A C 1
ATOM 7216 O O . LEU A 1 922 ? -1.594 -8.004 18.456 1.00 84.56 922 LEU A O 1
ATOM 7220 N N . THR A 1 923 ? -1.165 -7.683 20.647 1.00 84.56 923 THR A N 1
ATOM 7221 C CA . THR A 1 923 ? -1.718 -8.923 21.192 1.00 84.56 923 THR A CA 1
ATOM 7222 C C . THR A 1 923 ? -2.395 -8.617 22.523 1.00 84.56 923 THR A C 1
ATOM 7224 O O . THR A 1 923 ? -1.966 -7.722 23.252 1.00 84.56 923 THR A O 1
ATOM 7227 N N . THR A 1 924 ? -3.460 -9.348 22.834 1.00 84.25 924 THR A N 1
ATOM 7228 C CA . THR A 1 924 ? -4.333 -9.086 23.984 1.00 84.25 924 THR A CA 1
ATOM 7229 C C . THR A 1 924 ? -4.622 -10.382 24.729 1.00 84.25 924 THR A C 1
ATOM 7231 O O . THR A 1 924 ? -5.307 -11.266 24.216 1.00 84.25 924 THR A O 1
ATOM 7234 N N . GLN A 1 925 ? -4.123 -10.503 25.957 1.00 82.38 925 GLN A N 1
ATOM 7235 C CA . GLN A 1 925 ? -4.524 -11.573 26.875 1.00 82.38 925 GLN A CA 1
ATOM 7236 C C . GLN A 1 925 ? -5.686 -11.084 27.739 1.00 82.38 925 GLN A C 1
ATOM 7238 O O . GLN A 1 925 ? -5.609 -9.994 28.294 1.00 82.38 925 GLN A O 1
ATOM 7243 N N . GLN A 1 926 ? -6.759 -11.871 27.836 1.00 81.38 926 GLN A N 1
ATOM 7244 C CA . GLN A 1 926 ? -7.951 -11.563 28.629 1.00 81.38 926 GLN A CA 1
ATOM 7245 C C . GLN A 1 926 ? -7.978 -12.455 29.871 1.00 81.38 926 GLN A C 1
ATOM 7247 O O . GLN A 1 926 ? -7.938 -13.676 29.752 1.00 81.38 926 GLN A O 1
ATOM 7252 N N . CYS A 1 927 ? -8.080 -11.843 31.047 1.00 79.06 927 CYS A N 1
ATOM 7253 C CA . CYS A 1 927 ? -8.333 -12.513 32.314 1.00 79.06 927 CYS A CA 1
ATOM 7254 C C . CYS A 1 927 ? -9.678 -12.020 32.864 1.00 79.06 927 CYS A C 1
ATOM 7256 O O . CYS A 1 927 ? -9.929 -10.813 32.899 1.00 79.06 927 CYS A O 1
ATOM 7258 N N . ILE A 1 928 ? -10.550 -12.947 33.260 1.00 73.06 928 ILE A N 1
ATOM 7259 C CA . ILE A 1 928 ? -11.865 -12.649 33.836 1.00 73.06 928 ILE A CA 1
ATOM 7260 C C . ILE A 1 928 ? -11.875 -13.197 35.259 1.00 73.06 928 ILE A C 1
ATOM 7262 O O . ILE A 1 928 ? -11.724 -14.398 35.459 1.00 73.06 928 ILE A O 1
ATOM 7266 N N . SER A 1 929 ? -12.084 -12.326 36.241 1.00 68.62 929 SER A N 1
ATOM 7267 C CA . SER A 1 929 ? -12.338 -12.720 37.627 1.00 68.62 929 SER A CA 1
ATOM 7268 C C . SER A 1 929 ? -13.824 -12.536 37.933 1.00 68.62 929 SER A C 1
ATOM 7270 O O . SER A 1 929 ? -14.304 -11.405 38.059 1.00 68.62 929 SER A O 1
ATOM 7272 N N . VAL A 1 930 ? -14.548 -13.655 38.031 1.00 61.25 930 VAL A N 1
ATOM 7273 C CA . VAL A 1 930 ? -15.962 -13.705 38.433 1.00 61.25 930 VAL A CA 1
ATOM 7274 C C . VAL A 1 930 ? -16.034 -13.886 39.948 1.00 61.25 930 VAL A C 1
ATOM 7276 O O . VAL A 1 930 ? -15.485 -14.840 40.499 1.00 61.25 930 VAL A O 1
ATOM 7279 N N . THR A 1 931 ? -16.722 -12.988 40.646 1.00 55.38 931 THR A N 1
ATOM 7280 C CA . THR A 1 931 ? -16.914 -13.075 42.096 1.00 55.38 931 THR A CA 1
ATOM 7281 C C . THR A 1 931 ? -17.977 -14.120 42.451 1.00 55.38 931 THR A C 1
ATOM 7283 O O . THR A 1 931 ? -19.167 -13.823 42.491 1.00 55.38 931 THR A O 1
ATOM 7286 N N . GLY A 1 932 ? -17.538 -15.349 42.753 1.00 53.47 932 GLY A N 1
ATOM 7287 C CA . GLY A 1 932 ? -18.362 -16.361 43.436 1.00 53.47 932 GLY A CA 1
ATOM 7288 C C . GLY A 1 932 ? -18.767 -17.610 42.642 1.00 53.47 932 GLY A C 1
ATOM 7289 O O . GLY A 1 932 ? -19.670 -18.310 43.091 1.00 53.47 932 GLY A O 1
ATOM 7290 N N . PHE A 1 933 ? -18.123 -17.923 41.510 1.00 46.28 933 PHE A N 1
ATOM 7291 C CA . PHE A 1 933 ? -18.378 -19.159 40.746 1.00 46.28 933 PHE A CA 1
ATOM 7292 C C . PHE A 1 933 ? -17.083 -19.936 40.416 1.00 46.28 933 PHE A C 1
ATOM 7294 O O . PHE A 1 933 ? -16.017 -19.321 40.381 1.00 46.28 933 PHE A O 1
ATOM 7301 N N . PRO A 1 934 ? -17.145 -21.269 40.186 1.00 43.81 934 PRO A N 1
ATOM 7302 C CA . PRO A 1 934 ? -15.973 -22.091 39.853 1.00 43.81 934 PRO A CA 1
ATOM 7303 C C . PRO A 1 934 ? -15.369 -21.763 38.476 1.00 43.81 934 PRO A C 1
ATOM 7305 O O . PRO A 1 934 ? -16.065 -21.288 37.582 1.00 43.81 934 PRO A O 1
ATOM 7308 N N . GLU A 1 935 ? -14.088 -22.090 38.277 1.00 48.69 935 GLU A N 1
ATOM 7309 C CA . GLU A 1 935 ? -13.256 -21.706 37.112 1.00 48.69 935 GLU A CA 1
ATOM 7310 C C . GLU A 1 935 ? -13.663 -22.322 35.742 1.00 48.69 935 GLU A C 1
ATOM 7312 O O . GLU A 1 935 ? -12.992 -22.106 34.730 1.00 48.69 935 GLU A O 1
ATOM 7317 N N . GLU A 1 936 ? -14.761 -23.079 35.664 1.00 44.78 936 GLU A N 1
ATOM 7318 C CA . GLU A 1 936 ? -15.099 -23.948 34.520 1.00 44.78 936 GLU A CA 1
ATOM 7319 C C . GLU A 1 936 ? -15.817 -23.258 33.331 1.00 44.78 936 GLU A C 1
ATOM 7321 O O . GLU A 1 936 ? -16.193 -23.928 32.372 1.00 44.78 936 GLU A O 1
ATOM 7326 N N . MET A 1 937 ? -15.978 -21.926 33.327 1.00 44.41 937 MET A N 1
ATOM 7327 C CA . MET A 1 937 ? -16.571 -21.160 32.203 1.00 44.41 937 MET A CA 1
ATOM 7328 C C . MET A 1 937 ? -15.551 -20.295 31.431 1.00 44.41 937 MET A C 1
ATOM 7330 O O . MET A 1 937 ? -15.819 -19.160 31.050 1.00 44.41 937 MET A O 1
ATOM 7334 N N . THR A 1 938 ? -14.356 -20.826 31.174 1.00 45.03 938 THR A N 1
ATOM 7335 C CA . THR A 1 938 ? -13.193 -20.078 30.646 1.00 45.03 938 THR A CA 1
ATOM 7336 C C . THR A 1 938 ? -13.011 -20.120 29.113 1.00 45.03 938 THR A C 1
ATOM 7338 O O . THR A 1 938 ? -11.888 -20.102 28.611 1.00 45.03 938 THR A O 1
ATOM 7341 N N . GLN A 1 939 ? -14.105 -20.114 28.338 1.00 47.28 939 GLN A N 1
ATOM 7342 C CA . GLN A 1 939 ? -14.082 -19.879 26.876 1.00 47.28 939 GLN A CA 1
ATOM 7343 C C . GLN A 1 939 ? -15.083 -18.799 26.434 1.00 47.28 939 GLN A C 1
ATOM 7345 O O . GLN A 1 939 ? -15.904 -19.009 25.541 1.00 47.28 939 GLN A O 1
ATOM 7350 N N . ASP A 1 940 ? -14.992 -17.622 27.048 1.00 56.03 940 ASP A N 1
ATOM 7351 C CA . ASP A 1 940 ? -15.714 -16.434 26.586 1.00 56.03 940 ASP A CA 1
ATOM 7352 C C . ASP A 1 940 ? -14.988 -15.762 25.399 1.00 56.03 940 ASP A C 1
ATOM 7354 O O . ASP A 1 940 ? -13.750 -15.766 25.346 1.00 56.03 940 ASP A O 1
ATOM 7358 N N . PRO A 1 941 ? -15.714 -15.163 24.434 1.00 57.31 941 PRO A N 1
ATOM 7359 C CA . PRO A 1 941 ? -15.106 -14.468 23.305 1.00 57.31 941 PRO A CA 1
ATOM 7360 C C . PRO A 1 941 ? -14.273 -13.260 23.758 1.00 57.31 941 PRO A C 1
ATOM 7362 O O . PRO A 1 941 ? -14.510 -12.652 24.803 1.00 57.31 941 PRO A O 1
ATOM 7365 N N . GLN A 1 942 ? -13.284 -12.888 22.945 1.00 62.22 942 GLN A N 1
ATOM 7366 C CA . GLN A 1 942 ? -12.388 -11.772 23.244 1.00 62.22 942 GLN A CA 1
ATOM 7367 C C . GLN A 1 942 ? -13.164 -10.443 23.193 1.00 62.22 942 GLN A C 1
ATOM 7369 O O . GLN A 1 942 ? -13.655 -10.032 22.145 1.00 62.22 942 GLN A O 1
ATOM 7374 N N . VAL A 1 943 ? -13.301 -9.790 24.349 1.00 73.00 943 VAL A N 1
ATOM 7375 C CA . VAL A 1 943 ? -14.205 -8.646 24.576 1.00 73.00 943 VAL A CA 1
ATOM 7376 C C . VAL A 1 943 ? -13.618 -7.306 24.109 1.00 73.00 943 VAL A C 1
ATOM 7378 O O . VAL A 1 943 ? -14.365 -6.353 23.865 1.00 73.00 943 VAL A O 1
ATOM 7381 N N . LEU A 1 944 ? -12.288 -7.221 24.015 1.00 79.94 944 LEU A N 1
ATOM 7382 C CA . LEU A 1 944 ? -11.547 -6.013 23.656 1.00 79.94 944 LEU A CA 1
ATOM 7383 C C . LEU A 1 944 ? -11.079 -6.091 22.195 1.00 79.94 944 LEU A C 1
ATOM 7385 O O . LEU A 1 944 ? -10.157 -6.832 21.857 1.00 79.94 944 LEU A O 1
ATOM 7389 N N . GLU A 1 945 ? -11.723 -5.302 21.338 1.00 79.88 945 GLU A N 1
ATOM 7390 C CA . GLU A 1 945 ? -11.372 -5.112 19.928 1.00 79.88 945 GLU A CA 1
ATOM 7391 C C . GLU A 1 945 ? -10.416 -3.911 19.794 1.00 79.88 945 GLU A C 1
ATOM 7393 O O . GLU A 1 945 ? -10.635 -2.873 20.423 1.00 79.88 945 GLU A O 1
ATOM 7398 N N . MET A 1 946 ? -9.373 -4.026 18.963 1.00 83.19 946 MET A N 1
ATOM 7399 C CA . MET A 1 946 ? -8.399 -2.952 18.706 1.00 83.19 946 MET A CA 1
ATOM 7400 C C . MET A 1 946 ? -8.327 -2.628 17.211 1.00 83.19 946 MET A C 1
ATOM 7402 O O . MET A 1 946 ? -8.088 -3.517 16.390 1.00 83.19 946 MET A O 1
ATOM 7406 N N . GLU A 1 947 ? -8.467 -1.355 16.849 1.00 77.50 947 GLU A N 1
ATOM 7407 C CA . GLU A 1 947 ? -8.157 -0.890 15.495 1.00 77.50 947 GLU A CA 1
ATOM 7408 C C . GLU A 1 947 ? -6.632 -0.905 15.257 1.00 77.50 947 GLU A C 1
ATOM 7410 O O . GLU A 1 947 ? -5.840 -0.767 16.184 1.00 77.50 947 GLU A O 1
ATOM 7415 N N . ASN A 1 948 ? -6.193 -1.071 14.004 1.00 73.94 948 ASN A N 1
ATOM 7416 C CA . ASN A 1 948 ? -4.775 -1.007 13.601 1.00 73.94 948 ASN A CA 1
ATOM 7417 C C . ASN A 1 948 ? -3.809 -1.951 14.358 1.00 73.94 948 ASN A C 1
ATOM 7419 O O . ASN A 1 948 ? -2.637 -1.626 14.536 1.00 73.94 948 ASN A O 1
ATOM 7423 N N . ALA A 1 949 ? -4.259 -3.154 14.738 1.00 72.56 949 ALA A N 1
ATOM 7424 C CA . ALA A 1 949 ? -3.451 -4.139 15.473 1.00 72.56 949 ALA A CA 1
ATOM 7425 C C . ALA A 1 949 ? -2.117 -4.548 14.798 1.00 72.56 949 ALA A C 1
ATOM 7427 O O . ALA A 1 949 ? -1.247 -5.089 15.475 1.00 72.56 949 ALA A O 1
ATOM 7428 N N . LYS A 1 950 ? -1.924 -4.287 13.496 1.00 80.44 950 LYS A N 1
ATOM 7429 C CA . LYS A 1 950 ? -0.613 -4.306 12.821 1.00 80.44 950 LYS A CA 1
ATOM 7430 C C . LYS A 1 950 ? -0.381 -2.984 12.097 1.00 80.44 950 LYS A C 1
ATOM 7432 O O . LYS A 1 950 ? -1.162 -2.635 11.211 1.00 80.44 950 LYS A O 1
ATOM 7437 N N . TRP A 1 951 ? 0.685 -2.264 12.446 1.00 82.44 951 TRP A N 1
ATOM 7438 C CA . TRP A 1 951 ? 0.985 -0.948 11.867 1.00 82.44 951 TRP A CA 1
ATOM 7439 C C . TRP A 1 951 ? 2.465 -0.557 12.029 1.00 82.44 951 TRP A C 1
ATOM 7441 O O . TRP A 1 951 ? 3.245 -1.310 12.612 1.00 82.44 951 TRP A O 1
ATOM 7451 N N . THR A 1 952 ? 2.853 0.626 11.537 1.00 81.50 952 THR A N 1
ATOM 7452 C CA . THR A 1 952 ? 4.226 1.159 11.639 1.00 81.50 952 THR A CA 1
ATOM 7453 C C . THR A 1 952 ? 4.221 2.581 12.195 1.00 81.50 952 THR A C 1
ATOM 7455 O O . THR A 1 952 ? 3.824 3.508 11.495 1.00 81.50 952 THR A O 1
ATOM 7458 N N . ILE A 1 953 ? 4.684 2.783 13.433 1.00 82.62 953 ILE A N 1
ATOM 7459 C CA . ILE A 1 953 ? 4.810 4.130 14.020 1.00 82.62 953 ILE A CA 1
ATOM 7460 C C . ILE A 1 953 ? 6.159 4.739 13.589 1.00 82.62 953 ILE A C 1
ATOM 7462 O O . ILE A 1 953 ? 7.193 4.096 13.795 1.00 82.62 953 ILE A O 1
ATOM 7466 N N . PRO A 1 954 ? 6.196 5.955 13.003 1.00 80.38 954 PRO A N 1
ATOM 7467 C CA . PRO A 1 954 ? 7.449 6.646 12.677 1.00 80.38 954 PRO A CA 1
ATOM 7468 C C . PRO A 1 954 ? 8.289 6.979 13.921 1.00 80.38 954 PRO A C 1
ATOM 7470 O O . PRO A 1 954 ? 7.796 6.895 15.044 1.00 80.38 954 PRO A O 1
ATOM 7473 N N . ALA A 1 955 ? 9.554 7.360 13.738 1.00 78.94 955 ALA A N 1
ATOM 7474 C CA . ALA A 1 955 ? 10.402 7.831 14.839 1.00 78.94 955 ALA A CA 1
ATOM 7475 C C . ALA A 1 955 ? 9.791 9.056 15.548 1.00 78.94 955 ALA A C 1
ATOM 7477 O O . ALA A 1 955 ? 9.159 9.890 14.895 1.00 78.94 955 ALA A O 1
ATOM 7478 N N . ASP A 1 956 ? 9.977 9.145 16.867 1.00 79.88 956 ASP A N 1
ATOM 7479 C CA . ASP A 1 956 ? 9.531 10.249 17.735 1.00 79.88 956 ASP A CA 1
ATOM 7480 C C . ASP A 1 956 ? 8.041 10.637 17.577 1.00 79.88 956 ASP A C 1
ATOM 7482 O O . ASP A 1 956 ? 7.648 11.794 17.749 1.00 79.88 956 ASP A O 1
ATOM 7486 N N . CYS A 1 957 ? 7.188 9.663 17.234 1.00 79.19 957 CYS A N 1
ATOM 7487 C CA . CYS A 1 957 ? 5.764 9.870 16.958 1.00 79.19 957 CYS A CA 1
ATOM 7488 C C . CYS A 1 957 ? 4.835 9.187 17.975 1.00 79.19 957 CYS A C 1
ATOM 7490 O O . CYS A 1 957 ? 5.137 8.137 18.547 1.00 79.19 957 CYS A O 1
ATOM 7492 N N . ARG A 1 958 ? 3.647 9.785 18.133 1.00 83.44 958 ARG A N 1
ATOM 7493 C CA . ARG A 1 958 ? 2.527 9.319 18.962 1.00 83.44 958 ARG A CA 1
ATOM 7494 C C . ARG A 1 958 ? 1.356 8.941 18.060 1.00 83.44 958 ARG A C 1
ATOM 7496 O O . ARG A 1 958 ? 0.862 9.796 17.326 1.00 83.44 958 ARG A O 1
ATOM 7503 N N . ILE A 1 959 ? 0.888 7.700 18.144 1.00 84.31 959 ILE A N 1
ATOM 7504 C CA . ILE A 1 959 ? -0.355 7.243 17.506 1.00 84.31 959 ILE A CA 1
ATOM 7505 C C . ILE A 1 959 ? -1.420 7.016 18.581 1.00 84.31 959 ILE A C 1
ATOM 7507 O O . ILE A 1 959 ? -1.112 6.549 19.673 1.00 84.31 959 ILE A O 1
ATOM 7511 N N . LEU A 1 960 ? -2.675 7.335 18.263 1.00 84.12 960 LEU A N 1
ATOM 7512 C CA . LEU A 1 960 ? -3.836 6.954 19.066 1.00 84.12 960 LEU A CA 1
ATOM 7513 C C . LEU A 1 960 ? -4.444 5.685 18.466 1.00 84.12 960 LEU A C 1
ATOM 7515 O O . LEU A 1 960 ? -4.812 5.669 17.292 1.00 84.12 960 LEU A O 1
ATOM 7519 N N . ILE A 1 961 ? -4.531 4.627 19.267 1.00 83.81 961 ILE A N 1
ATOM 7520 C CA . ILE A 1 961 ? -5.124 3.345 18.887 1.00 83.81 961 ILE A CA 1
ATOM 7521 C C . ILE A 1 961 ? -6.498 3.246 19.527 1.00 83.81 961 ILE A C 1
ATOM 7523 O O . ILE A 1 961 ? -6.621 3.215 20.751 1.00 83.81 961 ILE A O 1
ATOM 7527 N N . ARG A 1 962 ? -7.540 3.195 18.704 1.00 85.06 962 ARG A N 1
ATOM 7528 C CA . ARG A 1 962 ? -8.912 3.113 19.190 1.00 85.06 962 ARG A CA 1
ATOM 7529 C C . ARG A 1 962 ? -9.226 1.683 19.619 1.00 85.06 962 ARG A C 1
ATOM 7531 O O . ARG A 1 962 ? -9.084 0.743 18.838 1.00 85.06 962 ARG A O 1
ATOM 7538 N N . CYS A 1 963 ? -9.642 1.535 20.868 1.00 87.12 963 CYS A N 1
ATOM 7539 C CA . CYS A 1 963 ? -10.005 0.265 21.482 1.00 87.12 963 CYS A CA 1
ATOM 7540 C C . CYS A 1 963 ? -11.486 0.290 21.875 1.00 87.12 963 CYS A C 1
ATOM 7542 O O . CYS A 1 963 ? -11.990 1.309 22.355 1.00 87.12 963 CYS A O 1
ATOM 7544 N N . THR A 1 964 ? -12.186 -0.830 21.704 1.00 85.25 964 THR A N 1
ATOM 7545 C CA . THR A 1 964 ? -13.605 -0.982 22.058 1.00 85.25 964 THR A CA 1
ATOM 7546 C C . THR A 1 964 ? -13.835 -2.210 22.919 1.00 85.25 964 THR A C 1
ATOM 7548 O O . THR A 1 964 ? -13.449 -3.315 22.555 1.00 85.25 964 THR A O 1
ATOM 7551 N N . VAL A 1 965 ? -14.514 -2.007 24.049 1.00 86.62 965 VAL A N 1
ATOM 7552 C CA . VAL A 1 965 ? -14.815 -3.034 25.056 1.00 86.62 965 VAL A CA 1
ATOM 7553 C C . VAL A 1 965 ? -16.322 -3.257 25.128 1.00 86.62 965 VAL A C 1
ATOM 7555 O O . VAL A 1 965 ? -17.079 -2.288 25.238 1.00 86.62 965 VAL A O 1
ATOM 7558 N N . LYS A 1 966 ? -16.758 -4.521 25.067 1.00 81.88 966 LYS A N 1
ATOM 7559 C CA . LYS A 1 966 ? -18.173 -4.947 25.093 1.00 81.88 966 LYS A CA 1
ATOM 7560 C C . LYS A 1 966 ? -18.410 -6.058 26.137 1.00 81.88 966 LYS A C 1
ATOM 7562 O O . LYS A 1 966 ? -18.465 -7.225 25.751 1.00 81.88 966 LYS A O 1
ATOM 7567 N N . PRO A 1 967 ? -18.518 -5.749 27.444 1.00 77.94 967 PRO A N 1
ATOM 7568 C CA . PRO A 1 967 ? -18.658 -6.775 28.480 1.00 77.94 967 PRO A CA 1
ATOM 7569 C C . PRO A 1 967 ? -19.884 -7.658 28.221 1.00 77.94 967 PRO A C 1
ATOM 7571 O O . PRO A 1 967 ? -20.972 -7.134 27.952 1.00 77.94 967 PRO A O 1
ATOM 7574 N N . ALA A 1 968 ? -19.698 -8.977 28.302 1.00 73.38 968 ALA A N 1
ATOM 7575 C CA . ALA A 1 968 ? -20.730 -9.977 28.019 1.00 73.38 968 ALA A CA 1
ATOM 7576 C C . ALA A 1 968 ? -21.531 -10.382 29.270 1.00 73.38 968 ALA A C 1
ATOM 7578 O O . ALA A 1 968 ? -22.724 -10.665 29.177 1.00 73.38 968 ALA A O 1
ATOM 7579 N N . LEU A 1 969 ? -20.880 -10.353 30.435 1.00 75.12 969 LEU A N 1
ATOM 7580 C CA . LEU A 1 969 ? -21.419 -10.746 31.739 1.00 75.12 969 LEU A CA 1
ATOM 7581 C C . LEU A 1 969 ? -20.864 -9.876 32.883 1.00 75.12 969 LEU A C 1
ATOM 7583 O O . LEU A 1 969 ? -19.911 -9.110 32.686 1.00 75.12 969 LEU A O 1
ATOM 7587 N N . ARG A 1 970 ? -21.468 -9.981 34.075 1.00 81.38 970 ARG A N 1
ATOM 7588 C CA . ARG A 1 970 ? -21.031 -9.283 35.294 1.00 81.38 970 ARG A CA 1
ATOM 7589 C C . ARG A 1 970 ? -19.764 -9.935 35.855 1.00 81.38 970 ARG A C 1
ATOM 7591 O O . ARG A 1 970 ? -19.824 -10.982 36.491 1.00 81.38 970 ARG A O 1
ATOM 7598 N N . ALA A 1 971 ? -18.619 -9.311 35.605 1.00 77.50 971 ALA A N 1
ATOM 7599 C CA . ALA A 1 971 ? -17.315 -9.741 36.103 1.00 77.50 971 ALA A CA 1
ATOM 7600 C C . ALA A 1 971 ? -16.312 -8.585 36.063 1.00 77.50 971 ALA A C 1
ATOM 7602 O O . ALA A 1 971 ? -16.525 -7.592 35.362 1.00 77.50 971 ALA A O 1
ATOM 7603 N N . HIS A 1 972 ? -15.191 -8.746 36.761 1.00 81.81 972 HIS A N 1
ATOM 7604 C CA . HIS A 1 972 ? -14.044 -7.862 36.615 1.00 81.81 972 HIS A CA 1
ATOM 7605 C C . HIS A 1 972 ? -13.120 -8.410 35.515 1.00 81.81 972 HIS A C 1
ATOM 7607 O O . HIS A 1 972 ? -12.591 -9.520 35.620 1.00 81.81 972 HIS A O 1
ATOM 7613 N N . TYR A 1 973 ? -12.949 -7.636 34.446 1.00 83.19 973 TYR A N 1
ATOM 7614 C CA . TYR A 1 973 ? -12.135 -7.968 33.281 1.00 83.19 973 TYR A CA 1
ATOM 7615 C C . TYR A 1 973 ? -10.794 -7.239 33.359 1.00 83.19 973 TYR A C 1
ATOM 7617 O O . TYR A 1 973 ? -10.739 -6.037 33.621 1.00 83.19 973 TYR A O 1
ATOM 7625 N N . CYS A 1 974 ? -9.713 -7.955 33.067 1.00 85.94 974 CYS A N 1
ATOM 7626 C CA . CYS A 1 974 ? -8.372 -7.402 32.948 1.00 85.94 974 CYS A CA 1
ATOM 7627 C C . CYS A 1 974 ? -7.761 -7.862 31.618 1.00 85.94 974 CYS A C 1
ATOM 7629 O O . CYS A 1 974 ? -7.645 -9.063 31.370 1.00 85.94 974 CYS A O 1
ATOM 7631 N N . TRP A 1 975 ? -7.375 -6.919 30.757 1.00 87.50 975 TRP A N 1
ATOM 7632 C CA . TRP A 1 975 ? -6.697 -7.195 29.492 1.00 87.50 975 TRP A CA 1
ATOM 7633 C C . TRP A 1 975 ? -5.251 -6.723 29.538 1.00 87.50 975 TRP A C 1
ATOM 7635 O O . TRP A 1 975 ? -4.984 -5.539 29.728 1.00 87.50 975 TRP A O 1
ATOM 7645 N N . THR A 1 976 ? -4.316 -7.626 29.277 1.00 87.44 976 THR A N 1
ATOM 7646 C CA . THR A 1 976 ? -2.900 -7.295 29.116 1.00 87.44 976 THR A CA 1
ATOM 7647 C C . THR A 1 976 ? -2.603 -7.105 27.631 1.00 87.44 976 THR A C 1
ATOM 7649 O O . THR A 1 976 ? -2.660 -8.057 26.850 1.00 87.44 976 THR A O 1
ATOM 7652 N N . ILE A 1 977 ? -2.308 -5.862 27.238 1.00 87.62 977 ILE A N 1
ATOM 7653 C CA . ILE A 1 977 ? -1.898 -5.485 25.882 1.00 87.62 977 ILE A CA 1
ATOM 7654 C C . ILE A 1 977 ? -0.377 -5.618 25.785 1.00 87.62 977 ILE A C 1
ATOM 7656 O O . ILE A 1 977 ? 0.363 -4.906 26.472 1.00 87.62 977 ILE A O 1
ATOM 7660 N N . GLY A 1 978 ? 0.088 -6.499 24.901 1.00 87.38 978 GLY A N 1
ATOM 7661 C CA . GLY A 1 978 ? 1.497 -6.661 24.547 1.00 87.38 978 GLY A CA 1
ATOM 7662 C C . GLY A 1 978 ? 1.758 -6.436 23.057 1.00 87.38 978 GLY A C 1
ATOM 7663 O O . GLY A 1 978 ? 0.840 -6.537 22.242 1.00 87.38 978 GLY A O 1
ATOM 7664 N N . TYR A 1 979 ? 3.008 -6.160 22.682 1.00 85.94 979 TYR A N 1
ATOM 7665 C CA . TYR A 1 979 ? 3.440 -6.076 21.280 1.00 85.94 979 TYR A CA 1
ATOM 7666 C C . TYR A 1 979 ? 4.580 -7.033 20.943 1.00 85.94 979 TYR A C 1
ATOM 7668 O O . TYR A 1 979 ? 5.404 -7.391 21.784 1.00 85.94 979 TYR A O 1
ATOM 7676 N N . HIS A 1 980 ? 4.659 -7.355 19.656 1.00 81.81 980 HIS A N 1
ATOM 7677 C CA . HIS A 1 980 ? 5.853 -7.871 19.003 1.00 81.81 980 HIS A CA 1
ATOM 7678 C C . HIS A 1 980 ? 6.330 -6.865 17.953 1.00 81.81 980 HIS A C 1
ATOM 7680 O O . HIS A 1 980 ? 5.512 -6.288 17.230 1.00 81.81 980 HIS A O 1
ATOM 7686 N N . VAL A 1 981 ? 7.646 -6.698 17.814 1.00 76.50 981 VAL A N 1
ATOM 7687 C CA . VAL A 1 981 ? 8.241 -5.998 16.665 1.00 76.50 981 VAL A CA 1
ATOM 7688 C C . VAL A 1 981 ? 8.222 -6.939 15.458 1.00 76.50 981 VAL A C 1
ATOM 7690 O O . VAL A 1 981 ? 8.596 -8.108 15.561 1.00 76.50 981 VAL A O 1
ATOM 7693 N N . LEU A 1 982 ? 7.759 -6.437 14.314 1.00 69.75 982 LEU A N 1
ATOM 7694 C CA . LEU A 1 982 ? 7.691 -7.188 13.063 1.00 69.75 982 LEU A CA 1
ATOM 7695 C C . LEU A 1 982 ? 9.024 -7.098 12.315 1.00 69.75 982 LEU A C 1
ATOM 7697 O O . LEU A 1 982 ? 9.571 -6.012 12.123 1.00 69.75 982 LEU A O 1
ATOM 7701 N N . ASN A 1 983 ? 9.517 -8.248 11.859 1.00 69.31 983 ASN A N 1
ATOM 7702 C CA . ASN A 1 983 ? 10.704 -8.335 11.010 1.00 69.31 983 ASN A CA 1
ATOM 7703 C C . ASN A 1 983 ? 10.374 -8.067 9.525 1.00 69.31 983 ASN A C 1
ATOM 7705 O O . ASN A 1 983 ? 9.212 -7.890 9.151 1.00 69.31 983 ASN A O 1
ATOM 7709 N N . VAL A 1 984 ? 11.399 -8.073 8.662 1.00 64.38 984 VAL A N 1
ATOM 7710 C CA . VAL A 1 984 ? 11.271 -7.826 7.205 1.00 64.38 984 VAL A CA 1
ATOM 7711 C C . VAL A 1 984 ? 10.219 -8.711 6.514 1.00 64.38 984 VAL A C 1
ATOM 7713 O O . VAL A 1 984 ? 9.580 -8.266 5.564 1.00 64.38 984 VAL A O 1
ATOM 7716 N N . SER A 1 985 ? 9.993 -9.941 6.986 1.00 62.69 985 SER A N 1
ATOM 7717 C CA . SER A 1 985 ? 8.989 -10.864 6.435 1.00 62.69 985 SER A CA 1
ATOM 7718 C C . SER A 1 985 ? 7.571 -10.672 6.996 1.00 62.69 985 SER A C 1
ATOM 7720 O O . SER A 1 985 ? 6.681 -11.455 6.673 1.00 62.69 985 SER A O 1
ATOM 7722 N N . GLY A 1 986 ? 7.330 -9.663 7.843 1.00 58.00 986 GLY A N 1
ATOM 7723 C CA . GLY A 1 986 ? 6.026 -9.431 8.482 1.00 58.00 986 GLY A CA 1
ATOM 7724 C C . GLY A 1 986 ? 5.650 -10.489 9.529 1.00 58.00 986 GLY A C 1
ATOM 7725 O O . GLY A 1 986 ? 4.488 -10.585 9.935 1.00 58.00 986 GLY A O 1
ATOM 7726 N N . SER A 1 987 ? 6.635 -11.276 9.963 1.00 54.62 987 SER A N 1
ATOM 7727 C CA . SER A 1 987 ? 6.517 -12.301 11.000 1.00 54.62 987 SER A CA 1
ATOM 7728 C C . SER A 1 987 ? 7.003 -11.773 12.351 1.00 54.62 987 SER A C 1
ATOM 7730 O O . SER A 1 987 ? 7.855 -10.886 12.429 1.00 54.62 987 SER A O 1
ATOM 7732 N N . THR A 1 988 ? 6.455 -12.324 13.427 1.00 57.47 988 THR A N 1
ATOM 7733 C CA . THR A 1 988 ? 6.953 -12.129 14.790 1.00 57.47 988 THR A CA 1
ATOM 7734 C C . THR A 1 988 ? 8.136 -13.066 15.031 1.00 57.47 988 THR A C 1
ATOM 7736 O O . THR A 1 988 ? 8.107 -14.212 14.581 1.00 57.47 988 THR A O 1
ATOM 7739 N N . GLY A 1 989 ? 9.181 -12.593 15.716 1.00 55.78 989 GLY A N 1
ATOM 7740 C CA . GLY A 1 989 ? 10.232 -13.479 16.235 1.00 55.78 989 GLY A CA 1
ATOM 7741 C C . GLY A 1 989 ? 9.696 -14.416 17.325 1.00 55.78 989 GLY A C 1
ATOM 7742 O O . GLY A 1 989 ? 8.571 -14.240 17.789 1.00 55.78 989 GLY A O 1
ATOM 7743 N N . GLU A 1 990 ? 10.508 -15.385 17.756 1.00 53.66 990 GLU A N 1
ATOM 7744 C CA . GLU A 1 990 ? 10.154 -16.332 18.835 1.00 53.66 990 GLU A CA 1
ATOM 7745 C C . GLU A 1 990 ? 10.070 -15.681 20.235 1.00 53.66 990 GLU A C 1
ATOM 7747 O O . GLU A 1 990 ? 9.710 -16.343 21.208 1.00 53.66 990 GLU A O 1
ATOM 7752 N N . ASP A 1 991 ? 10.376 -14.385 20.349 1.00 56.66 991 ASP A N 1
ATOM 7753 C CA . ASP A 1 991 ? 10.309 -13.629 21.598 1.00 56.66 991 ASP A CA 1
ATOM 7754 C C . ASP A 1 991 ? 8.863 -13.448 22.096 1.00 56.66 991 ASP A C 1
ATOM 7756 O O . ASP A 1 991 ? 7.955 -13.077 21.342 1.00 56.66 991 ASP A O 1
ATOM 7760 N N . GLN A 1 992 ? 8.664 -13.652 23.403 1.00 62.66 992 GLN A N 1
ATOM 7761 C CA . GLN A 1 992 ? 7.385 -13.416 24.081 1.00 62.66 992 GLN A CA 1
ATOM 7762 C C . GLN A 1 992 ? 6.905 -11.959 23.903 1.00 62.66 992 GLN A C 1
ATOM 7764 O O . GLN A 1 992 ? 7.735 -11.045 23.869 1.00 62.66 992 GLN A O 1
ATOM 7769 N N . PRO A 1 993 ? 5.580 -11.717 23.813 1.00 69.00 993 PRO A N 1
ATOM 7770 C CA . PRO A 1 993 ? 5.039 -10.368 23.658 1.00 69.00 993 PRO A CA 1
ATOM 7771 C C . PRO A 1 993 ? 5.460 -9.479 24.830 1.00 69.00 993 PRO A C 1
ATOM 7773 O O . PRO A 1 993 ? 5.261 -9.829 25.993 1.00 69.00 993 PRO A O 1
ATOM 7776 N N . GLN A 1 994 ? 6.013 -8.303 24.534 1.00 76.12 994 GLN A N 1
ATOM 7777 C CA . GLN A 1 994 ? 6.361 -7.332 25.568 1.00 76.12 994 GLN A CA 1
ATOM 7778 C C . GLN A 1 994 ? 5.111 -6.571 26.006 1.00 76.12 994 GLN A C 1
ATOM 7780 O O . GLN A 1 994 ? 4.463 -5.916 25.190 1.00 76.12 994 GLN A O 1
ATOM 7785 N N . THR A 1 995 ? 4.778 -6.638 27.293 1.00 80.81 995 THR A N 1
ATOM 7786 C CA . THR A 1 995 ? 3.640 -5.923 27.882 1.00 80.81 995 THR A CA 1
ATOM 7787 C C . THR A 1 995 ? 3.821 -4.407 27.807 1.00 80.81 995 THR A C 1
ATOM 7789 O O . THR A 1 995 ? 4.870 -3.892 28.188 1.00 80.81 995 THR A O 1
ATOM 7792 N N . ILE A 1 996 ? 2.782 -3.690 27.369 1.00 85.50 996 ILE A N 1
ATOM 7793 C CA . ILE A 1 996 ? 2.772 -2.220 27.272 1.00 85.50 996 ILE A CA 1
ATOM 7794 C C . ILE A 1 996 ? 1.771 -1.590 28.242 1.00 85.50 996 ILE A C 1
ATOM 7796 O O . ILE A 1 996 ? 2.055 -0.551 28.833 1.00 85.50 996 ILE A O 1
ATOM 7800 N N . CYS A 1 997 ? 0.581 -2.184 28.368 1.00 85.75 997 CYS A N 1
ATOM 7801 C CA . CYS A 1 997 ? -0.534 -1.596 29.104 1.00 85.75 997 CYS A CA 1
ATOM 7802 C C . CYS A 1 997 ? -1.484 -2.679 29.626 1.00 85.75 997 CYS A C 1
ATOM 7804 O O . CYS A 1 997 ? -1.778 -3.637 28.912 1.00 85.75 997 CYS A O 1
ATOM 7806 N N . ASN A 1 998 ? -1.990 -2.507 30.846 1.00 86.94 998 ASN A N 1
ATOM 7807 C CA . ASN A 1 998 ? -3.098 -3.293 31.381 1.00 86.94 998 ASN A CA 1
ATOM 7808 C C . ASN A 1 998 ? -4.381 -2.456 31.367 1.00 86.94 998 ASN A C 1
ATOM 7810 O O . ASN A 1 998 ? -4.412 -1.361 31.921 1.00 86.94 998 ASN A O 1
ATOM 7814 N N . VAL A 1 999 ? -5.445 -2.975 30.767 1.00 86.69 999 VAL A N 1
ATOM 7815 C CA . VAL A 1 999 ? -6.768 -2.343 30.733 1.00 86.69 999 VAL A CA 1
ATOM 7816 C C . VAL A 1 999 ? -7.680 -3.078 31.707 1.00 86.69 999 VAL A C 1
ATOM 7818 O O . VAL A 1 999 ? -7.718 -4.305 31.685 1.00 86.69 999 VAL A O 1
ATOM 7821 N N . GLN A 1 1000 ? -8.412 -2.359 32.550 1.00 88.69 1000 GLN A N 1
ATOM 7822 C CA . GLN A 1 1000 ? -9.339 -2.937 33.529 1.00 88.69 1000 GLN A CA 1
ATOM 7823 C C . GLN A 1 1000 ? -10.753 -2.396 33.302 1.00 88.69 1000 GLN A C 1
ATOM 7825 O O . GLN A 1 1000 ? -10.915 -1.248 32.890 1.00 88.69 1000 GLN A O 1
ATOM 7830 N N . ALA A 1 1001 ? -11.773 -3.230 33.508 1.00 87.00 1001 ALA A N 1
ATOM 7831 C CA . ALA A 1 1001 ? -13.175 -2.815 33.476 1.00 87.00 1001 ALA A CA 1
ATOM 7832 C C . ALA A 1 1001 ? -14.056 -3.755 34.304 1.00 87.00 1001 ALA A C 1
ATOM 7834 O O . ALA A 1 1001 ? -13.863 -4.970 34.285 1.00 87.00 1001 ALA A O 1
ATOM 7835 N N . GLU A 1 1002 ? -15.092 -3.214 34.938 1.00 84.31 1002 GLU A N 1
ATOM 7836 C CA . GLU A 1 1002 ? -16.095 -4.006 35.652 1.00 84.31 1002 GLU A CA 1
ATOM 7837 C C . GLU A 1 1002 ? -17.414 -4.044 34.867 1.00 84.31 1002 GLU A C 1
ATOM 7839 O O . GLU A 1 1002 ? -18.019 -3.013 34.570 1.00 84.31 1002 GLU A O 1
ATOM 7844 N N . GLY A 1 1003 ? -17.862 -5.242 34.491 1.00 82.19 1003 GLY A N 1
ATOM 7845 C CA . GLY A 1 1003 ? -19.161 -5.445 33.855 1.00 82.19 1003 GLY A CA 1
ATOM 7846 C C . GLY A 1 1003 ? -20.281 -5.338 34.886 1.00 82.19 1003 GLY A C 1
ATOM 7847 O O . GLY A 1 1003 ? -20.326 -6.133 35.821 1.00 82.19 1003 GLY A O 1
ATOM 7848 N N . VAL A 1 1004 ? -21.214 -4.398 34.711 1.00 83.50 1004 VAL A N 1
ATOM 7849 C CA . VAL A 1 1004 ? -22.329 -4.186 35.653 1.00 83.50 1004 VAL A CA 1
ATOM 7850 C C . VAL A 1 1004 ? -23.702 -4.215 34.974 1.00 83.50 1004 VAL A C 1
ATOM 7852 O O . VAL A 1 1004 ? -23.866 -3.785 33.830 1.00 83.50 1004 VAL A O 1
ATOM 7855 N N . TYR A 1 1005 ? -24.708 -4.698 35.709 1.00 82.25 1005 TYR A N 1
ATOM 7856 C CA . TYR A 1 1005 ? -26.131 -4.605 35.361 1.00 82.25 1005 TYR A CA 1
ATOM 7857 C C . TYR A 1 1005 ? -26.835 -3.547 36.226 1.00 82.25 1005 TYR A C 1
ATOM 7859 O O . TYR A 1 1005 ? -26.485 -3.405 37.404 1.00 82.25 1005 TYR A O 1
ATOM 7867 N N . PRO A 1 1006 ? -27.843 -2.834 35.689 1.00 81.75 1006 PRO A N 1
ATOM 7868 C CA . PRO A 1 1006 ? -28.606 -1.851 36.442 1.00 81.75 1006 PRO A CA 1
ATOM 7869 C C . PRO A 1 1006 ? -29.534 -2.556 37.433 1.00 81.75 1006 PRO A C 1
ATOM 7871 O O . PRO A 1 1006 ? -30.179 -3.551 37.102 1.00 81.75 1006 PRO A O 1
ATOM 7874 N N . SER A 1 1007 ? -29.590 -2.037 38.657 1.00 83.12 1007 SER A N 1
ATOM 7875 C CA . SER A 1 1007 ? -30.275 -2.666 39.786 1.00 83.12 1007 SER A CA 1
ATOM 7876 C C . SER A 1 1007 ? -31.350 -1.761 40.382 1.00 83.12 1007 SER A C 1
ATOM 7878 O O . SER A 1 1007 ? -31.325 -0.536 40.253 1.00 83.12 1007 SER A O 1
ATOM 7880 N N . LEU A 1 1008 ? -32.326 -2.384 41.036 1.00 88.88 1008 LEU A N 1
ATOM 7881 C CA . LEU A 1 1008 ? -33.454 -1.717 41.673 1.00 88.88 1008 LEU A CA 1
ATOM 7882 C C . LEU A 1 1008 ? -33.815 -2.480 42.953 1.00 88.88 1008 LEU A C 1
ATOM 7884 O O . LEU A 1 1008 ? -33.659 -3.694 43.010 1.00 88.88 1008 LEU A O 1
ATOM 7888 N N . GLU A 1 1009 ? -34.288 -1.784 43.980 1.00 89.44 1009 GLU A N 1
ATOM 7889 C CA . GLU A 1 1009 ? -34.652 -2.390 45.264 1.00 89.44 1009 GLU A CA 1
ATOM 7890 C C . GLU A 1 1009 ? -35.834 -1.653 45.902 1.00 89.44 1009 GLU A C 1
ATOM 7892 O O . GLU A 1 1009 ? -35.893 -0.423 45.859 1.00 89.44 1009 GLU A O 1
ATOM 7897 N N . VAL A 1 1010 ? -36.769 -2.387 46.510 1.00 90.50 1010 VAL A N 1
ATOM 7898 C CA . VAL A 1 1010 ? -37.841 -1.835 47.349 1.00 90.50 1010 VAL A CA 1
ATOM 7899 C C . VAL A 1 1010 ? -37.340 -1.701 48.786 1.00 90.50 1010 VAL A C 1
ATOM 7901 O O . VAL A 1 1010 ? -36.989 -2.691 49.425 1.00 90.50 1010 VAL A O 1
ATOM 7904 N N . MET A 1 1011 ? -37.327 -0.467 49.290 1.00 86.81 1011 MET A N 1
ATOM 7905 C CA . MET A 1 1011 ? -36.744 -0.081 50.580 1.00 86.81 1011 MET A CA 1
ATOM 7906 C C . MET A 1 1011 ? -37.755 0.145 51.709 1.00 86.81 1011 MET A C 1
ATOM 7908 O O . MET A 1 1011 ? -37.317 0.299 52.847 1.00 86.81 1011 MET A O 1
ATOM 7912 N N . ASP A 1 1012 ? -39.050 0.291 51.404 1.00 88.56 1012 ASP A N 1
ATOM 7913 C CA . ASP A 1 1012 ? -40.139 0.565 52.360 1.00 88.56 1012 ASP A CA 1
ATOM 7914 C C . ASP A 1 1012 ? -41.517 0.350 51.693 1.00 88.56 1012 ASP A C 1
ATOM 7916 O O . ASP A 1 1012 ? -41.625 0.456 50.466 1.00 88.56 1012 ASP A O 1
ATOM 7920 N N . ILE A 1 1013 ? -42.557 0.083 52.495 1.00 89.88 1013 ILE A N 1
ATOM 7921 C CA . ILE A 1 1013 ? -43.953 -0.133 52.056 1.00 89.88 1013 ILE A CA 1
ATOM 7922 C C . ILE A 1 1013 ? -44.953 0.559 52.997 1.00 89.88 1013 ILE A C 1
ATOM 7924 O O . ILE A 1 1013 ? -44.752 0.573 54.212 1.00 89.88 1013 ILE A O 1
ATOM 7928 N N . ARG A 1 1014 ? -46.051 1.101 52.447 1.00 86.00 1014 ARG A N 1
ATOM 7929 C CA . ARG A 1 1014 ? -47.186 1.672 53.204 1.00 86.00 1014 ARG A CA 1
ATOM 7930 C C . ARG A 1 1014 ? -48.533 1.330 52.604 1.00 86.00 1014 ARG A C 1
ATOM 7932 O O . ARG A 1 1014 ? -48.647 1.316 51.386 1.00 86.00 1014 ARG A O 1
ATOM 7939 N N . SER A 1 1015 ? -49.546 1.165 53.445 1.00 84.12 1015 SER A N 1
ATOM 7940 C CA . SER A 1 1015 ? -50.960 1.196 53.075 1.00 84.12 1015 SER A CA 1
ATOM 7941 C C . SER A 1 1015 ? -51.537 2.612 53.172 1.00 84.12 1015 SER A C 1
ATOM 7943 O O . SER A 1 1015 ? -51.022 3.461 53.899 1.00 84.12 1015 SER A O 1
ATOM 7945 N N . CYS A 1 1016 ? -52.615 2.852 52.425 1.00 76.06 1016 CYS A N 1
ATOM 7946 C CA . CYS A 1 1016 ? -53.566 3.947 52.610 1.00 76.06 1016 CYS A CA 1
ATOM 7947 C C . CYS A 1 1016 ? -54.972 3.469 52.190 1.00 76.06 1016 CYS A C 1
ATOM 7949 O O . CYS A 1 1016 ? -55.108 2.599 51.322 1.00 76.06 1016 CYS A O 1
ATOM 7951 N N . GLY A 1 1017 ? -56.027 4.093 52.719 1.00 75.81 1017 GLY A N 1
ATOM 7952 C CA . GLY A 1 1017 ? -57.403 3.867 52.256 1.00 75.81 1017 GLY A CA 1
ATOM 7953 C C . GLY A 1 1017 ? -57.994 2.557 52.780 1.00 75.81 1017 GLY A C 1
ATOM 7954 O O . GLY A 1 1017 ? -58.081 2.366 53.988 1.00 75.81 1017 GLY A O 1
ATOM 7955 N N . GLY A 1 1018 ? -58.405 1.643 51.895 1.00 70.75 1018 GLY A N 1
ATOM 7956 C CA . GLY A 1 1018 ? -58.995 0.351 52.290 1.00 70.75 1018 GLY A CA 1
ATOM 7957 C C . GLY A 1 1018 ? -58.085 -0.543 53.153 1.00 70.75 1018 GLY A C 1
ATOM 7958 O O . GLY A 1 1018 ? -58.580 -1.413 53.860 1.00 70.75 1018 GLY A O 1
ATOM 7959 N N . LEU A 1 1019 ? -56.768 -0.300 53.135 1.00 74.75 1019 LEU A N 1
ATOM 7960 C CA . LEU A 1 1019 ? -55.736 -1.119 53.790 1.00 74.75 1019 LEU A CA 1
ATOM 7961 C C . LEU A 1 1019 ? -55.144 -0.492 55.067 1.00 74.75 1019 LEU A C 1
ATOM 7963 O O . LEU A 1 1019 ? -54.123 -0.969 55.561 1.00 74.75 1019 LEU A O 1
ATOM 7967 N N . ASP A 1 1020 ? -55.731 0.589 55.585 1.00 68.62 1020 ASP A N 1
ATOM 7968 C CA . ASP A 1 1020 ? -55.143 1.415 56.661 1.00 68.62 1020 ASP A CA 1
ATOM 7969 C C . ASP A 1 1020 ? -54.932 0.668 57.997 1.00 68.62 1020 ASP A C 1
ATOM 7971 O O . ASP A 1 1020 ? -54.151 1.109 58.829 1.00 68.62 1020 ASP A O 1
ATOM 7975 N N . GLY A 1 1021 ? -55.610 -0.470 58.194 1.00 71.25 1021 GLY A N 1
ATOM 7976 C CA . GLY A 1 1021 ? -55.464 -1.340 59.370 1.00 71.25 1021 GLY A CA 1
ATOM 7977 C C . GLY A 1 1021 ? -54.567 -2.568 59.176 1.00 71.25 1021 GLY A C 1
ATOM 7978 O O . GLY A 1 1021 ? -54.639 -3.482 59.996 1.00 71.25 1021 GLY A O 1
ATOM 7979 N N . LEU A 1 1022 ? -53.789 -2.643 58.088 1.00 79.75 1022 LEU A N 1
ATOM 7980 C CA . LEU A 1 1022 ? -52.816 -3.720 57.872 1.00 79.75 1022 LEU A CA 1
ATOM 7981 C C . LEU A 1 1022 ? -51.413 -3.319 58.334 1.00 79.75 1022 LEU A C 1
ATOM 7983 O O . LEU A 1 1022 ? -50.903 -2.249 57.993 1.00 79.75 1022 LEU A O 1
ATOM 7987 N N . SER A 1 1023 ? -50.749 -4.236 59.032 1.00 79.62 1023 SER A N 1
ATOM 7988 C CA . SER A 1 1023 ? -49.393 -4.046 59.530 1.00 79.62 1023 SER A CA 1
ATOM 7989 C C . SER A 1 1023 ? -48.359 -4.046 58.401 1.00 79.62 1023 SER A C 1
ATOM 7991 O O . SER A 1 1023 ? -48.513 -4.674 57.348 1.00 79.62 1023 SER A O 1
ATOM 7993 N N . LYS A 1 1024 ? -47.223 -3.388 58.645 1.00 84.12 1024 LYS A N 1
ATOM 7994 C CA . LYS A 1 1024 ? -46.099 -3.333 57.697 1.00 84.12 1024 LYS A CA 1
ATOM 7995 C C . LYS A 1 1024 ? -45.589 -4.725 57.299 1.00 84.12 1024 LYS A C 1
ATOM 7997 O O . LYS A 1 1024 ? -45.184 -4.929 56.157 1.00 84.12 1024 LYS A O 1
ATOM 8002 N N . LEU A 1 1025 ? -45.633 -5.684 58.230 1.00 80.94 1025 LEU A N 1
ATOM 8003 C CA . LEU A 1 1025 ? -45.238 -7.075 58.000 1.00 80.94 1025 LEU A CA 1
ATOM 8004 C C . LEU A 1 1025 ? -46.241 -7.814 57.102 1.00 80.94 1025 LEU A C 1
ATOM 8006 O O . LEU A 1 1025 ? -45.821 -8.535 56.197 1.00 80.94 1025 LEU A O 1
ATOM 8010 N N . GLN A 1 1026 ? -47.545 -7.611 57.315 1.00 80.44 1026 GLN A N 1
ATOM 8011 C CA . GLN A 1 1026 ? -48.589 -8.168 56.450 1.00 80.44 1026 GLN A CA 1
ATOM 8012 C C . GLN A 1 1026 ? -48.451 -7.638 55.022 1.00 80.44 1026 GLN A C 1
ATOM 8014 O O . GLN A 1 1026 ? -48.421 -8.427 54.083 1.00 80.44 1026 GLN A O 1
ATOM 8019 N N . LEU A 1 1027 ? -48.286 -6.322 54.849 1.00 86.50 1027 LEU A N 1
ATOM 8020 C CA . LEU A 1 1027 ? -48.100 -5.703 53.532 1.00 86.50 1027 LEU A CA 1
ATOM 8021 C C . LEU A 1 1027 ? -46.864 -6.252 52.804 1.00 86.50 1027 LEU A C 1
ATOM 8023 O O . LEU A 1 1027 ? -46.934 -6.558 51.615 1.00 86.50 1027 LEU A O 1
ATOM 8027 N N . TRP A 1 1028 ? -45.748 -6.430 53.518 1.00 86.88 1028 TRP A N 1
ATOM 8028 C CA . TRP A 1 1028 ? -44.513 -6.987 52.955 1.00 86.88 1028 TRP A CA 1
ATOM 8029 C C . TRP A 1 1028 ? -44.690 -8.430 52.454 1.00 86.88 1028 TRP A C 1
ATOM 8031 O O . TRP A 1 1028 ? -44.167 -8.780 51.394 1.00 86.88 1028 TRP A O 1
ATOM 8041 N N . ARG A 1 1029 ? -45.476 -9.243 53.179 1.00 83.50 1029 ARG A N 1
ATOM 8042 C CA . ARG A 1 1029 ? -45.866 -10.607 52.779 1.00 83.50 1029 ARG A CA 1
ATOM 8043 C C . ARG A 1 1029 ? -46.845 -10.605 51.601 1.00 83.50 1029 ARG A C 1
ATOM 8045 O O . ARG A 1 1029 ? -46.605 -11.308 50.627 1.00 83.50 1029 ARG A O 1
ATOM 8052 N N . LEU A 1 1030 ? -47.893 -9.779 51.651 1.00 86.25 1030 LEU A N 1
ATOM 8053 C CA . LEU A 1 1030 ? -48.920 -9.657 50.603 1.00 86.25 1030 LEU A CA 1
ATOM 8054 C C . LEU A 1 1030 ? -48.350 -9.208 49.247 1.00 86.25 1030 LEU A C 1
ATOM 8056 O O . LEU A 1 1030 ? -48.880 -9.595 48.210 1.00 86.25 1030 LEU A O 1
ATOM 8060 N N . PHE A 1 1031 ? -47.278 -8.412 49.249 1.00 89.75 1031 PHE A N 1
ATOM 8061 C CA . PHE A 1 1031 ? -46.553 -7.977 48.046 1.00 89.75 1031 PHE A CA 1
ATOM 8062 C C . PHE A 1 1031 ? -45.289 -8.813 47.764 1.00 89.75 1031 PHE A C 1
ATOM 8064 O O . PHE A 1 1031 ? -44.534 -8.492 46.846 1.00 89.75 1031 PHE A O 1
ATOM 8071 N N . ASN A 1 1032 ? -45.046 -9.862 48.560 1.00 87.50 1032 ASN A N 1
ATOM 8072 C CA . ASN A 1 1032 ? -43.934 -10.809 48.450 1.00 87.50 1032 ASN A CA 1
ATOM 8073 C C . ASN A 1 1032 ? -42.578 -10.128 48.144 1.00 87.50 1032 ASN A C 1
ATOM 8075 O O . ASN A 1 1032 ? -41.834 -10.505 47.229 1.00 87.50 1032 ASN A O 1
ATOM 8079 N N . LEU A 1 1033 ? -42.283 -9.060 48.897 1.00 89.12 1033 LEU A N 1
ATOM 8080 C CA . LEU A 1 1033 ? -41.195 -8.130 48.579 1.00 89.12 1033 LEU A CA 1
ATOM 8081 C C . LEU A 1 1033 ? -39.798 -8.747 48.740 1.00 89.12 1033 LEU A C 1
ATOM 8083 O O . LEU A 1 1033 ? -38.874 -8.332 48.040 1.00 89.12 1033 LEU A O 1
ATOM 8087 N N . ASP A 1 1034 ? -39.645 -9.772 49.582 1.00 84.25 1034 ASP A N 1
ATOM 8088 C CA . ASP A 1 1034 ? -38.435 -10.600 49.660 1.00 84.25 1034 ASP A CA 1
ATOM 8089 C C . ASP A 1 1034 ? -38.116 -11.260 48.310 1.00 84.25 1034 ASP A C 1
ATOM 8091 O O . ASP A 1 1034 ? -37.011 -11.121 47.777 1.00 84.25 1034 ASP A O 1
ATOM 8095 N N . THR A 1 1035 ? -39.112 -11.920 47.711 1.00 85.94 1035 THR A N 1
ATOM 8096 C CA . THR A 1 1035 ? -38.981 -12.578 46.405 1.00 85.94 1035 THR A CA 1
ATOM 8097 C C . THR A 1 1035 ? -38.756 -11.554 45.295 1.00 85.94 1035 THR A C 1
ATOM 8099 O O . THR A 1 1035 ? -37.939 -11.784 44.400 1.00 85.94 1035 THR A O 1
ATOM 8102 N N . LEU A 1 1036 ? -39.415 -10.392 45.358 1.00 89.44 1036 LEU A N 1
ATOM 8103 C CA . LEU A 1 1036 ? -39.186 -9.301 44.410 1.00 89.44 1036 LEU A CA 1
ATOM 8104 C C . LEU A 1 1036 ? -37.744 -8.776 44.476 1.00 89.44 1036 LEU A C 1
ATOM 8106 O O . LEU A 1 1036 ? -37.060 -8.745 43.455 1.00 89.44 1036 LEU A O 1
ATOM 8110 N N . ASN A 1 1037 ? -37.261 -8.405 45.665 1.00 89.88 1037 ASN A N 1
ATOM 8111 C CA . ASN A 1 1037 ? -35.909 -7.875 45.854 1.00 89.88 1037 ASN A CA 1
ATOM 8112 C C . ASN A 1 1037 ? -34.831 -8.917 45.512 1.00 89.88 1037 ASN A C 1
ATOM 8114 O O . ASN A 1 1037 ? -33.816 -8.568 44.910 1.00 89.88 1037 ASN A O 1
ATOM 8118 N N . SER A 1 1038 ? -35.062 -10.197 45.814 1.00 85.19 1038 SER A N 1
ATOM 8119 C CA . SER A 1 1038 ? -34.191 -11.302 45.390 1.00 85.19 1038 SER A CA 1
ATOM 8120 C C . SER A 1 1038 ? -34.088 -11.401 43.859 1.00 85.19 1038 SER A C 1
ATOM 8122 O O . SER A 1 1038 ? -32.987 -11.441 43.303 1.00 85.19 1038 SER A O 1
ATOM 8124 N N . ASN A 1 1039 ? -35.222 -11.340 43.150 1.00 85.44 1039 ASN A N 1
ATOM 8125 C CA . ASN A 1 1039 ? -35.246 -11.366 41.685 1.00 85.44 1039 ASN A CA 1
ATOM 8126 C C . ASN A 1 1039 ? -34.648 -10.101 41.042 1.00 85.44 1039 ASN A C 1
ATOM 8128 O O . ASN A 1 1039 ? -34.002 -10.215 40.005 1.00 85.44 1039 ASN A O 1
ATOM 8132 N N . LEU A 1 1040 ? -34.810 -8.919 41.649 1.00 86.12 1040 LEU A N 1
ATOM 8133 C CA . LEU A 1 1040 ? -34.215 -7.665 41.158 1.00 86.12 1040 LEU A CA 1
ATOM 8134 C C . LEU A 1 1040 ? -32.689 -7.589 41.354 1.00 86.12 1040 LEU A C 1
ATOM 8136 O O . LEU A 1 1040 ? -32.015 -6.872 40.615 1.00 86.12 1040 LEU A O 1
ATOM 8140 N N . ARG A 1 1041 ? -32.137 -8.308 42.342 1.00 80.88 1041 ARG A N 1
ATOM 8141 C CA . ARG A 1 1041 ? -30.684 -8.392 42.585 1.00 80.88 1041 ARG A CA 1
ATOM 8142 C C . ARG A 1 1041 ? -29.979 -9.408 41.676 1.00 80.88 1041 ARG A C 1
ATOM 8144 O O . ARG A 1 1041 ? -28.788 -9.246 41.410 1.00 80.88 1041 ARG A O 1
ATOM 8151 N N . ARG A 1 1042 ? -30.695 -10.441 41.212 1.00 79.94 1042 ARG A N 1
ATOM 8152 C CA . ARG A 1 1042 ? -30.181 -11.489 40.314 1.00 79.94 1042 ARG A CA 1
ATOM 8153 C C . ARG A 1 1042 ? -29.853 -10.958 38.920 1.00 79.94 1042 ARG A C 1
ATOM 8155 O O . ARG A 1 1042 ? -30.606 -10.169 38.352 1.00 79.94 1042 ARG A O 1
ATOM 8162 N N . ASP A 1 1043 ? -28.796 -11.505 38.327 1.00 77.31 1043 ASP A N 1
ATOM 8163 C CA . ASP A 1 1043 ? -28.430 -11.235 36.935 1.00 77.31 1043 ASP A CA 1
ATOM 8164 C C . ASP A 1 1043 ? -29.581 -11.603 35.970 1.00 77.31 1043 ASP A C 1
ATOM 8166 O O . ASP A 1 1043 ? -30.306 -12.582 36.214 1.00 77.31 1043 ASP A O 1
ATOM 8170 N N . PRO A 1 1044 ? -29.800 -10.813 34.902 1.00 77.88 1044 PRO A N 1
ATOM 8171 C CA . PRO A 1 1044 ? -30.836 -11.065 33.904 1.00 77.88 1044 PRO A CA 1
ATOM 8172 C C . PRO A 1 1044 ? -30.496 -12.275 33.027 1.00 77.88 1044 PRO A C 1
ATOM 8174 O O . PRO A 1 1044 ? -29.334 -12.527 32.710 1.00 77.88 1044 PRO A O 1
ATOM 8177 N N . SER A 1 1045 ? -31.516 -13.021 32.594 1.00 73.62 1045 SER A N 1
ATOM 8178 C CA . SER A 1 1045 ? -31.302 -14.133 31.656 1.00 73.62 1045 SER A CA 1
ATOM 8179 C C . SER A 1 1045 ? -30.976 -13.631 30.235 1.00 73.62 1045 SER A C 1
ATOM 8181 O O . SER A 1 1045 ? -31.395 -12.530 29.862 1.00 73.62 1045 SER A O 1
ATOM 8183 N N . PRO A 1 1046 ? -30.296 -14.428 29.382 1.00 67.81 1046 PRO A N 1
ATOM 8184 C CA . PRO A 1 1046 ? -30.018 -14.041 27.993 1.00 67.81 1046 PRO A CA 1
ATOM 8185 C C . PRO A 1 1046 ? -31.278 -13.669 27.195 1.00 67.81 1046 PRO A C 1
ATOM 8187 O O . PRO A 1 1046 ? -31.242 -12.774 26.356 1.00 67.81 1046 PRO A O 1
ATOM 8190 N N . SER A 1 1047 ? -32.410 -14.311 27.499 1.00 66.00 1047 SER A N 1
ATOM 8191 C CA . SER A 1 1047 ? -33.736 -13.996 26.957 1.00 66.00 1047 SER A CA 1
ATOM 8192 C C . SER A 1 1047 ? -34.210 -12.576 27.298 1.00 66.00 1047 SER A C 1
ATOM 8194 O O . SER A 1 1047 ? -34.752 -11.893 26.426 1.00 66.00 1047 SER A O 1
ATOM 8196 N N . GLU A 1 1048 ? -33.971 -12.105 28.525 1.00 72.06 1048 GLU A N 1
ATOM 8197 C CA . GLU A 1 1048 ? -34.385 -10.778 29.017 1.00 72.06 1048 GLU A CA 1
ATOM 8198 C C . GLU A 1 1048 ? -33.555 -9.642 28.388 1.00 72.06 1048 GLU A C 1
ATOM 8200 O O . GLU A 1 1048 ? -34.089 -8.586 28.042 1.00 72.06 1048 GLU A O 1
ATOM 8205 N N . LEU A 1 1049 ? -32.259 -9.877 28.147 1.00 64.88 1049 LEU A N 1
ATOM 8206 C CA . LEU A 1 1049 ? -31.314 -8.882 27.610 1.00 64.88 1049 LEU A CA 1
ATOM 8207 C C . LEU A 1 1049 ? -31.591 -8.439 26.158 1.00 64.88 1049 LEU A C 1
ATOM 8209 O O . LEU A 1 1049 ? -30.969 -7.496 25.665 1.00 64.88 1049 LEU A O 1
ATOM 8213 N N . THR A 1 1050 ? -32.528 -9.089 25.464 1.00 57.25 1050 THR A N 1
ATOM 8214 C CA . THR A 1 1050 ? -32.691 -8.988 24.004 1.00 57.25 1050 THR A CA 1
ATOM 8215 C C . THR A 1 1050 ? -33.173 -7.612 23.504 1.00 57.25 1050 THR A C 1
ATOM 8217 O O . THR A 1 1050 ? -32.934 -7.269 22.346 1.00 57.25 1050 THR A O 1
ATOM 8220 N N . PHE A 1 1051 ? -33.848 -6.795 24.329 1.00 55.75 1051 PHE A N 1
ATOM 8221 C CA . PHE A 1 1051 ? -34.516 -5.566 23.861 1.00 55.75 1051 PHE A CA 1
ATOM 8222 C C . PHE A 1 1051 ? -34.239 -4.327 24.727 1.00 55.75 1051 PHE A C 1
ATOM 8224 O O . PHE A 1 1051 ? -34.793 -4.186 25.819 1.00 55.75 1051 PHE A O 1
ATOM 8231 N N . ARG A 1 1052 ? -33.477 -3.371 24.163 1.00 54.38 1052 ARG A N 1
ATOM 8232 C CA . ARG A 1 1052 ? -33.213 -2.024 24.728 1.00 54.38 1052 ARG A CA 1
ATOM 8233 C C . ARG A 1 1052 ? -34.447 -1.108 24.803 1.00 54.38 1052 ARG A C 1
ATOM 8235 O O . ARG A 1 1052 ? -34.387 -0.071 25.450 1.00 54.38 1052 ARG A O 1
ATOM 8242 N N . VAL A 1 1053 ? -35.536 -1.458 24.118 1.00 47.72 1053 VAL A N 1
ATOM 8243 C CA . VAL A 1 1053 ? -36.765 -0.653 23.997 1.00 47.72 1053 VAL A CA 1
ATOM 8244 C C . VAL A 1 1053 ? -37.926 -1.418 24.647 1.00 47.72 1053 VAL A C 1
ATOM 8246 O O . VAL A 1 1053 ? -38.006 -2.640 24.473 1.00 47.72 1053 VAL A O 1
ATOM 8249 N N . PRO A 1 1054 ? -38.829 -0.760 25.399 1.00 49.88 1054 PRO A N 1
ATOM 8250 C CA . PRO A 1 1054 ? -39.998 -1.424 25.961 1.00 49.88 1054 PRO A CA 1
ATOM 8251 C C . PRO A 1 1054 ? -41.025 -1.724 24.862 1.00 49.88 1054 PRO A C 1
ATOM 8253 O O . PRO A 1 1054 ? -41.833 -0.869 24.515 1.00 49.88 1054 PRO A O 1
ATOM 8256 N N . THR A 1 1055 ? -40.965 -2.938 24.307 1.00 54.41 1055 THR A N 1
ATOM 8257 C CA . THR A 1 1055 ? -42.074 -3.914 24.164 1.00 54.41 1055 THR A CA 1
ATOM 8258 C C . THR A 1 1055 ? -41.834 -4.891 23.010 1.00 54.41 1055 THR A C 1
ATOM 8260 O O . THR A 1 1055 ? -41.350 -4.532 21.938 1.00 54.41 1055 THR A O 1
ATOM 8263 N N . ARG A 1 1056 ? -42.233 -6.154 23.216 1.00 54.28 1056 ARG A N 1
ATOM 8264 C CA . ARG A 1 1056 ? -42.659 -7.014 22.110 1.00 54.28 1056 ARG A CA 1
ATOM 8265 C C . ARG A 1 1056 ? -44.140 -6.758 21.885 1.00 54.28 1056 ARG A C 1
ATOM 8267 O O . ARG A 1 1056 ? -44.965 -7.168 22.692 1.00 54.28 1056 ARG A O 1
ATOM 8274 N N . HIS A 1 1057 ? -44.443 -6.112 20.775 1.00 58.81 1057 HIS A N 1
ATOM 8275 C CA . HIS A 1 1057 ? -45.795 -5.910 20.287 1.00 58.81 1057 HIS A CA 1
ATOM 8276 C C . HIS A 1 1057 ? -46.485 -7.259 19.996 1.00 58.81 1057 HIS A C 1
ATOM 8278 O O . HIS A 1 1057 ? -46.134 -7.962 19.047 1.00 58.81 1057 HIS A O 1
ATOM 8284 N N . SER A 1 1058 ? -47.440 -7.638 20.850 1.00 61.41 1058 SER A N 1
ATOM 8285 C CA . SER A 1 1058 ? -48.195 -8.895 20.773 1.00 61.41 1058 SER A CA 1
ATOM 8286 C C . SER A 1 1058 ? -49.520 -8.710 20.030 1.00 61.41 1058 SER A C 1
ATOM 8288 O O . SER A 1 1058 ? -50.254 -7.757 20.281 1.00 61.41 1058 SER A O 1
ATOM 8290 N N . LEU A 1 1059 ? -49.872 -9.671 19.167 1.00 63.44 1059 LEU A N 1
ATOM 8291 C CA . LEU A 1 1059 ? -51.207 -9.770 18.552 1.00 63.44 1059 LEU A CA 1
ATOM 8292 C C . LEU A 1 1059 ? -52.274 -10.329 19.514 1.00 63.44 1059 LEU A C 1
ATOM 8294 O O . LEU A 1 1059 ? -53.461 -10.270 19.216 1.00 63.44 1059 LEU A O 1
ATOM 8298 N N . ARG A 1 1060 ? -51.865 -10.908 20.651 1.00 62.78 1060 ARG A N 1
ATOM 8299 C CA . ARG A 1 1060 ? -52.768 -11.408 21.701 1.00 62.78 1060 ARG A CA 1
ATOM 8300 C C . ARG A 1 1060 ? -52.864 -10.403 22.843 1.00 62.78 1060 ARG A C 1
ATOM 8302 O O . ARG A 1 1060 ? -51.826 -9.906 23.282 1.00 62.78 1060 ARG A O 1
ATOM 8309 N N . ARG A 1 1061 ? -54.081 -10.215 23.375 1.00 63.59 1061 ARG A N 1
ATOM 8310 C CA . ARG A 1 1061 ? -54.391 -9.349 24.534 1.00 63.59 1061 ARG A CA 1
ATOM 8311 C C . ARG A 1 1061 ? -53.643 -9.747 25.816 1.00 63.59 1061 ARG A C 1
ATOM 8313 O O . ARG A 1 1061 ? -53.443 -8.916 26.690 1.00 63.59 1061 ARG A O 1
ATOM 8320 N N . CYS A 1 1062 ? -53.189 -10.999 25.912 1.00 64.62 1062 CYS A N 1
ATOM 8321 C CA . CYS A 1 1062 ? -52.244 -11.456 26.931 1.00 64.62 1062 CYS A CA 1
ATOM 8322 C C . CYS A 1 1062 ? -50.916 -11.870 26.251 1.00 64.62 1062 CYS A C 1
ATOM 8324 O O . CYS A 1 1062 ? -50.889 -12.901 25.567 1.00 64.62 1062 CYS A O 1
ATOM 8326 N N . PRO A 1 1063 ? -49.832 -11.078 26.378 1.00 61.56 1063 PRO A N 1
ATOM 8327 C CA . PRO A 1 1063 ? -48.535 -11.369 25.760 1.00 61.56 1063 PRO A CA 1
ATOM 8328 C C . PRO A 1 1063 ? -47.863 -12.636 26.307 1.00 61.56 1063 PRO A C 1
ATOM 8330 O O . PRO A 1 1063 ? -48.039 -13.004 27.467 1.00 61.56 1063 PRO A O 1
ATOM 8333 N N . SER A 1 1064 ? -47.029 -13.283 25.486 1.00 60.94 1064 SER A N 1
ATOM 8334 C CA . SER A 1 1064 ? -46.147 -14.365 25.944 1.00 60.94 1064 SER A CA 1
ATOM 8335 C C . SER A 1 1064 ? -44.991 -13.796 26.772 1.00 60.94 1064 SER A C 1
ATOM 8337 O O . SER A 1 1064 ? -44.213 -12.991 26.258 1.00 60.94 1064 SER A O 1
ATOM 8339 N N . ILE A 1 1065 ? -44.866 -14.236 28.021 1.00 64.12 1065 ILE A N 1
ATOM 8340 C CA . ILE A 1 1065 ? -43.869 -13.754 28.985 1.00 64.12 1065 ILE A CA 1
ATOM 8341 C C . ILE A 1 1065 ? -42.576 -14.579 28.863 1.00 64.12 1065 ILE A C 1
ATOM 8343 O O . ILE A 1 1065 ? -42.640 -15.801 28.744 1.00 64.12 1065 ILE A O 1
ATOM 8347 N N . PHE A 1 1066 ? -41.409 -13.922 28.893 1.00 64.94 1066 PHE A N 1
ATOM 8348 C CA . PHE A 1 1066 ? -40.087 -14.565 28.739 1.00 64.94 1066 PHE A CA 1
ATOM 8349 C C . PHE A 1 1066 ? -39.274 -14.656 30.040 1.00 64.94 1066 PHE A C 1
ATOM 8351 O O . PHE A 1 1066 ? -38.149 -15.149 30.024 1.00 64.94 1066 PHE A O 1
ATOM 8358 N N . THR A 1 1067 ? -39.840 -14.209 31.163 1.00 72.62 1067 THR A N 1
ATOM 8359 C CA . THR A 1 1067 ? -39.239 -14.333 32.497 1.00 72.62 1067 THR A CA 1
ATOM 8360 C C . THR A 1 1067 ? -39.859 -15.489 33.278 1.00 72.62 1067 THR A C 1
ATOM 8362 O O . THR A 1 1067 ? -41.067 -15.715 33.224 1.00 72.62 1067 THR A O 1
ATOM 8365 N N . SER A 1 1068 ? -39.027 -16.207 34.033 1.00 73.12 1068 SER A N 1
ATOM 8366 C CA . SER A 1 1068 ? -39.460 -17.187 35.036 1.00 73.12 1068 SER A CA 1
ATOM 8367 C C . SER A 1 1068 ? -39.739 -16.553 36.406 1.00 73.12 1068 SER A C 1
ATOM 8369 O O . SER A 1 1068 ? -40.217 -17.237 37.307 1.00 73.12 1068 SER A O 1
ATOM 8371 N N . ALA A 1 1069 ? -39.418 -15.266 36.593 1.00 78.69 1069 ALA A N 1
ATOM 8372 C CA . ALA A 1 1069 ? -39.662 -14.538 37.832 1.00 78.69 1069 ALA A CA 1
ATOM 8373 C C . ALA A 1 1069 ? -41.100 -13.997 37.847 1.00 78.69 1069 ALA A C 1
ATOM 8375 O O . ALA A 1 1069 ? -41.392 -12.947 37.272 1.00 78.69 1069 ALA A O 1
ATOM 8376 N N . ILE A 1 1070 ? -41.988 -14.738 38.510 1.00 85.06 1070 ILE A N 1
ATOM 8377 C CA . ILE A 1 1070 ? -43.388 -14.375 38.750 1.00 85.06 1070 ILE A CA 1
ATOM 8378 C C . ILE A 1 1070 ? -43.544 -14.055 40.241 1.00 85.06 1070 ILE A C 1
ATOM 8380 O O . ILE A 1 1070 ? -43.081 -14.821 41.086 1.00 85.06 1070 ILE A O 1
ATOM 8384 N N . VAL A 1 1071 ? -44.165 -12.919 40.562 1.00 88.56 1071 VAL A N 1
ATOM 8385 C CA . VAL A 1 1071 ? -44.394 -12.449 41.935 1.00 88.56 1071 VAL A CA 1
ATOM 8386 C C . VAL A 1 1071 ? -45.840 -11.976 42.068 1.00 88.56 1071 VAL A C 1
ATOM 8388 O O . VAL A 1 1071 ? -46.302 -11.155 41.277 1.00 88.56 1071 VAL A O 1
ATOM 8391 N N . ASP A 1 1072 ? -46.556 -12.470 43.074 1.00 88.38 1072 ASP A N 1
ATOM 8392 C CA . ASP A 1 1072 ? -47.943 -12.076 43.331 1.00 88.38 1072 ASP A CA 1
ATOM 8393 C C . ASP A 1 1072 ? -48.004 -10.846 44.256 1.00 88.38 1072 ASP A C 1
ATOM 8395 O O . ASP A 1 1072 ? -47.316 -10.781 45.274 1.00 88.38 1072 ASP A O 1
ATOM 8399 N N . PHE A 1 1073 ? -48.836 -9.866 43.890 1.00 91.25 1073 PHE A N 1
ATOM 8400 C CA . PHE A 1 1073 ? -49.135 -8.643 44.642 1.00 91.25 1073 PHE A CA 1
ATOM 8401 C C . PHE A 1 1073 ? -50.613 -8.659 45.059 1.00 91.25 1073 PHE A C 1
ATOM 8403 O O . PHE A 1 1073 ? -51.499 -8.342 44.259 1.00 91.25 1073 PHE A O 1
ATOM 8410 N N . SER A 1 1074 ? -50.889 -9.020 46.312 1.00 89.06 1074 SER A N 1
ATOM 8411 C CA . SER A 1 1074 ? -52.238 -9.044 46.883 1.00 89.06 1074 SER A CA 1
ATOM 8412 C C . SER A 1 1074 ? -52.619 -7.691 47.493 1.00 89.06 1074 SER A C 1
ATOM 8414 O O . SER A 1 1074 ? -52.022 -7.230 48.463 1.00 89.06 1074 SER A O 1
ATOM 8416 N N . PHE A 1 1075 ? -53.682 -7.079 46.974 1.00 89.00 1075 PHE A N 1
ATOM 8417 C CA . PHE A 1 1075 ? -54.297 -5.853 47.497 1.00 89.00 1075 PHE A CA 1
ATOM 8418 C C . PHE A 1 1075 ? -55.328 -6.144 48.603 1.00 89.00 1075 PHE A C 1
ATOM 8420 O O . PHE A 1 1075 ? -56.242 -5.351 48.819 1.00 89.00 1075 PHE A O 1
ATOM 8427 N N . SER A 1 1076 ? -55.189 -7.282 49.293 1.00 85.25 1076 SER A N 1
ATOM 8428 C CA . SER A 1 1076 ? -56.138 -7.797 50.284 1.00 85.25 1076 SER A CA 1
ATOM 8429 C C . SER A 1 1076 ? -57.573 -7.941 49.738 1.00 85.25 1076 SER A C 1
ATOM 8431 O O . SER A 1 1076 ? -57.820 -7.981 48.526 1.00 85.25 1076 SER A O 1
ATOM 8433 N N . ALA A 1 1077 ? -58.534 -8.064 50.651 1.00 85.25 1077 ALA A N 1
ATOM 8434 C CA . ALA A 1 1077 ? -59.960 -8.022 50.377 1.00 85.25 1077 ALA A CA 1
ATOM 8435 C C . ALA A 1 1077 ? -60.613 -6.828 51.091 1.00 85.25 1077 ALA A C 1
ATOM 8437 O O . ALA A 1 1077 ? -60.216 -6.500 52.204 1.00 85.25 1077 ALA A O 1
ATOM 8438 N N . SER A 1 1078 ? -61.637 -6.226 50.479 1.00 85.62 1078 SER A N 1
ATOM 8439 C CA . SER A 1 1078 ? -62.514 -5.247 51.148 1.00 85.62 1078 SER A CA 1
ATOM 8440 C C . SER A 1 1078 ? -63.966 -5.345 50.648 1.00 85.62 1078 SER A C 1
ATOM 8442 O O . SER A 1 1078 ? -64.205 -5.865 49.551 1.00 85.62 1078 SER A O 1
ATOM 8444 N N . PRO A 1 1079 ? -64.961 -4.850 51.411 1.00 84.12 1079 PRO A N 1
ATOM 8445 C CA . PRO A 1 1079 ? -66.368 -4.863 51.008 1.00 84.12 1079 PRO A CA 1
ATOM 8446 C C . PRO A 1 1079 ? -66.678 -3.941 49.818 1.00 84.12 1079 PRO A C 1
ATOM 8448 O O . PRO A 1 1079 ? -66.066 -2.889 49.649 1.00 84.12 1079 PRO A O 1
ATOM 8451 N N . LEU A 1 1080 ? -67.713 -4.280 49.047 1.00 85.44 1080 LEU A N 1
ATOM 8452 C CA . LEU A 1 1080 ? -68.183 -3.500 47.899 1.00 85.44 1080 LEU A CA 1
ATOM 8453 C C . LEU A 1 1080 ? -68.454 -2.023 48.254 1.00 85.44 1080 LEU A C 1
ATOM 8455 O O . LEU A 1 1080 ? -69.292 -1.698 49.112 1.00 85.44 1080 LEU A O 1
ATOM 8459 N N . GLY A 1 1081 ? -67.776 -1.123 47.537 1.00 78.44 1081 GLY A N 1
ATOM 8460 C CA . GLY A 1 1081 ? -67.843 0.321 47.754 1.00 78.44 1081 GLY A CA 1
ATOM 8461 C C . GLY A 1 1081 ? -67.108 0.808 49.008 1.00 78.44 1081 GLY A C 1
ATOM 8462 O O . GLY A 1 1081 ? -67.537 1.801 49.596 1.00 78.44 1081 GLY A O 1
ATOM 8463 N N . SER A 1 1082 ? -66.061 0.104 49.450 1.00 82.31 1082 SER A N 1
ATOM 8464 C CA . SER A 1 1082 ? -65.048 0.655 50.356 1.00 82.31 1082 SER A CA 1
ATOM 8465 C C . SER A 1 1082 ? -64.172 1.698 49.647 1.00 82.31 1082 SER A C 1
ATOM 8467 O O . SER A 1 1082 ? -64.161 1.790 48.418 1.00 82.31 1082 SER A O 1
ATOM 8469 N N . GLU A 1 1083 ? -63.379 2.444 50.419 1.00 84.00 1083 GLU A N 1
ATOM 8470 C CA . GLU A 1 1083 ? -62.289 3.250 49.856 1.00 84.00 1083 GLU A CA 1
ATOM 8471 C C . GLU A 1 1083 ? -61.300 2.365 49.066 1.00 84.00 1083 GLU A C 1
ATOM 8473 O O . GLU A 1 1083 ? -61.144 1.181 49.399 1.00 84.00 1083 GLU A O 1
ATOM 8478 N N . PRO A 1 1084 ? -60.619 2.904 48.034 1.00 87.88 1084 PRO A N 1
ATOM 8479 C CA . PRO A 1 1084 ? -59.610 2.165 47.283 1.00 87.88 1084 PRO A CA 1
ATOM 8480 C C . PRO A 1 1084 ? -58.476 1.654 48.176 1.00 87.88 1084 PRO A C 1
ATOM 8482 O O . PRO A 1 1084 ? -57.983 2.359 49.060 1.00 87.88 1084 PRO A O 1
ATOM 8485 N N . SER A 1 1085 ? -58.023 0.436 47.903 1.00 90.00 1085 SER A N 1
ATOM 8486 C CA . SER A 1 1085 ? -56.865 -0.171 48.553 1.00 90.00 1085 SER A CA 1
ATOM 8487 C C . SER A 1 1085 ? -55.592 0.342 47.892 1.00 90.00 1085 SER A C 1
ATOM 8489 O O . SER A 1 1085 ? -55.254 -0.070 46.783 1.00 90.00 1085 SER A O 1
ATOM 8491 N N . SER A 1 1086 ? -54.911 1.286 48.545 1.00 89.06 1086 SER A N 1
ATOM 8492 C CA . SER A 1 1086 ? -53.713 1.948 48.023 1.00 89.06 1086 SER A CA 1
ATOM 8493 C C . SER A 1 1086 ? -52.467 1.498 48.781 1.00 89.06 1086 SER A C 1
ATOM 8495 O O . SER A 1 1086 ? -52.473 1.420 50.006 1.00 89.06 1086 SER A O 1
ATOM 8497 N N . VAL A 1 1087 ? -51.378 1.254 48.053 1.00 91.06 1087 VAL A N 1
ATOM 8498 C CA . VAL A 1 1087 ? -50.071 0.851 48.582 1.00 91.06 1087 VAL A CA 1
ATOM 8499 C C . VAL A 1 1087 ? -48.973 1.723 47.976 1.00 91.06 1087 VAL A C 1
ATOM 8501 O O . VAL A 1 1087 ? -48.966 1.978 46.775 1.00 91.06 1087 VAL A O 1
ATOM 8504 N N . LEU A 1 1088 ? -48.037 2.198 48.793 1.00 90.56 1088 LEU A N 1
ATOM 8505 C CA . LEU A 1 1088 ? -46.870 2.976 48.372 1.00 90.56 1088 LEU A CA 1
ATOM 8506 C C . LEU A 1 1088 ? -45.612 2.120 48.548 1.00 90.56 1088 LEU A C 1
ATOM 8508 O O . LEU A 1 1088 ? -45.335 1.687 49.663 1.00 90.56 1088 LEU A O 1
ATOM 8512 N N . LEU A 1 1089 ? -44.836 1.914 47.480 1.00 92.00 1089 LEU A N 1
ATOM 8513 C CA . LEU A 1 1089 ? -43.512 1.276 47.522 1.00 92.00 1089 LEU A CA 1
ATOM 8514 C C . LEU A 1 1089 ? -42.415 2.321 47.305 1.00 92.00 1089 LEU A C 1
ATOM 8516 O O . LEU A 1 1089 ? -42.523 3.153 46.402 1.00 92.00 1089 LEU A O 1
ATOM 8520 N N . LEU A 1 1090 ? -41.339 2.268 48.090 1.00 91.94 1090 LEU A N 1
ATOM 8521 C CA . LEU A 1 1090 ? -40.163 3.123 47.908 1.00 91.94 1090 LEU A CA 1
ATOM 8522 C C . LEU A 1 1090 ? -39.082 2.385 47.124 1.00 91.94 1090 LEU A C 1
ATOM 8524 O O . LEU A 1 1090 ? -38.348 1.584 47.694 1.00 91.94 1090 LEU A O 1
ATOM 8528 N N . PHE A 1 1091 ? -38.943 2.686 45.837 1.00 91.88 1091 PHE A N 1
ATOM 8529 C CA . PHE A 1 1091 ? -37.849 2.152 45.033 1.00 91.88 1091 PHE A CA 1
ATOM 8530 C C . PHE A 1 1091 ? -36.567 2.963 45.235 1.00 91.88 1091 PHE A C 1
ATOM 8532 O O . PHE A 1 1091 ? -36.602 4.194 45.272 1.00 91.88 1091 PHE A O 1
ATOM 8539 N N . LYS A 1 1092 ? -35.426 2.279 45.307 1.00 90.75 1092 LYS A N 1
ATOM 8540 C CA . LYS A 1 1092 ? -34.070 2.837 45.306 1.00 90.75 1092 LYS A CA 1
ATOM 8541 C C . LYS A 1 1092 ? -33.255 2.179 44.196 1.00 90.75 1092 LYS A C 1
ATOM 8543 O O . LYS A 1 1092 ? -33.438 1.000 43.916 1.00 90.75 1092 LYS A O 1
ATOM 8548 N N . ASN A 1 1093 ? -32.322 2.924 43.611 1.00 90.94 1093 ASN A N 1
ATOM 8549 C CA . ASN A 1 1093 ? -31.212 2.348 42.854 1.00 90.94 1093 ASN A CA 1
ATOM 8550 C C . ASN A 1 1093 ? -30.018 2.117 43.808 1.00 90.94 1093 ASN A C 1
ATOM 8552 O O . ASN A 1 1093 ? -29.409 3.100 44.248 1.00 90.94 1093 ASN A O 1
ATOM 8556 N N . PRO A 1 1094 ? -29.705 0.868 44.210 1.00 86.69 1094 PRO A N 1
ATOM 8557 C CA . PRO A 1 1094 ? -28.530 0.570 45.027 1.00 86.69 1094 PRO A CA 1
ATOM 8558 C C . PRO A 1 1094 ? -27.239 0.476 44.198 1.00 86.69 1094 PRO A C 1
ATOM 8560 O O . PRO A 1 1094 ? -26.161 0.451 44.782 1.00 86.69 1094 PRO A O 1
ATOM 8563 N N . GLY A 1 1095 ? -27.346 0.400 42.869 1.00 80.06 1095 GLY A N 1
ATOM 8564 C CA . GLY A 1 1095 ? -26.222 0.315 41.950 1.00 80.06 1095 GLY A CA 1
ATOM 8565 C C . GLY A 1 1095 ? -25.576 1.662 41.640 1.00 80.06 1095 GLY A C 1
ATOM 8566 O O . GLY A 1 1095 ? -26.033 2.735 42.037 1.00 80.06 1095 GLY A O 1
ATOM 8567 N N . SER A 1 1096 ? -24.490 1.562 40.890 1.00 79.44 1096 SER A N 1
ATOM 8568 C CA . SER A 1 1096 ? -23.561 2.622 40.496 1.00 79.44 1096 SER A CA 1
ATOM 8569 C C . SER A 1 1096 ? -23.841 3.225 39.115 1.00 79.44 1096 SER A C 1
ATOM 8571 O O . SER A 1 1096 ? -23.358 4.312 38.799 1.00 79.44 1096 SER A O 1
ATOM 8573 N N . ILE A 1 1097 ? -24.699 2.581 38.319 1.00 83.19 1097 ILE A N 1
ATOM 8574 C CA . ILE A 1 1097 ? -25.198 3.091 37.035 1.00 83.19 1097 ILE A CA 1
ATOM 8575 C C . ILE A 1 1097 ? -26.683 3.487 37.116 1.00 83.19 1097 ILE A C 1
ATOM 8577 O O . ILE A 1 1097 ? -27.423 2.926 37.926 1.00 83.19 1097 ILE A O 1
ATOM 8581 N N . PRO A 1 1098 ? -27.170 4.438 36.293 1.00 84.44 1098 PRO A N 1
ATOM 8582 C CA . PRO A 1 1098 ? -28.578 4.833 36.301 1.00 84.44 1098 PRO A CA 1
ATOM 8583 C C . PRO A 1 1098 ? -29.487 3.701 35.803 1.00 84.44 1098 PRO A C 1
ATOM 8585 O O . PRO A 1 1098 ? -29.211 3.112 34.761 1.00 84.44 1098 PRO A O 1
ATOM 8588 N N . VAL A 1 1099 ? -30.607 3.463 36.488 1.00 87.88 1099 VAL A N 1
ATOM 8589 C CA . VAL A 1 1099 ? -31.639 2.490 36.083 1.00 87.88 1099 VAL A CA 1
ATOM 8590 C C . VAL A 1 1099 ? -32.875 3.214 35.550 1.00 87.88 1099 VAL A C 1
ATOM 8592 O O . VAL A 1 1099 ? -33.342 4.183 36.153 1.00 87.88 1099 VAL A O 1
ATOM 8595 N N . GLU A 1 1100 ? -33.424 2.751 34.428 1.00 88.62 1100 GLU A N 1
ATOM 8596 C CA . GLU A 1 1100 ? -34.770 3.124 33.975 1.00 88.62 1100 GLU A CA 1
ATOM 8597 C C . GLU A 1 1100 ? -35.699 1.929 34.189 1.00 88.62 1100 GLU A C 1
ATOM 8599 O O . GLU A 1 1100 ? -35.333 0.792 33.895 1.00 88.62 1100 GLU A O 1
ATOM 8604 N N . TRP A 1 1101 ? -36.886 2.179 34.733 1.00 90.94 1101 TRP A N 1
ATOM 8605 C CA . TRP A 1 1101 ? -37.868 1.153 35.071 1.00 90.94 1101 TRP A CA 1
ATOM 8606 C C . TRP A 1 1101 ? -39.245 1.512 34.509 1.00 90.94 1101 TRP A C 1
ATOM 8608 O O . TRP A 1 1101 ? -39.603 2.686 34.377 1.00 90.94 1101 TRP A O 1
ATOM 8618 N N . SER A 1 1102 ? -40.029 0.489 34.176 1.00 90.31 1102 SER A N 1
ATOM 8619 C CA . SER A 1 1102 ? -41.378 0.635 33.621 1.00 90.31 1102 SER A CA 1
ATOM 8620 C C . SER A 1 1102 ? -42.288 -0.515 34.048 1.00 90.31 1102 SER A C 1
ATOM 8622 O O . SER A 1 1102 ? -41.860 -1.667 34.053 1.00 90.31 1102 SER A O 1
ATOM 8624 N N . PHE A 1 1103 ? -43.537 -0.192 34.388 1.00 90.75 1103 PHE A N 1
ATOM 8625 C CA . PHE A 1 1103 ? -44.626 -1.145 34.585 1.00 90.75 1103 PHE A CA 1
ATOM 8626 C C . PHE A 1 1103 ? -45.501 -1.159 33.331 1.00 90.75 1103 PHE A C 1
ATOM 8628 O O . PHE A 1 1103 ? -46.178 -0.172 33.039 1.00 90.75 1103 PHE A O 1
ATOM 8635 N N . LEU A 1 1104 ? -45.470 -2.268 32.597 1.00 86.38 1104 LEU A N 1
ATOM 8636 C CA . LEU A 1 1104 ? -46.181 -2.458 31.337 1.00 86.38 1104 LEU A CA 1
ATOM 8637 C C . LEU A 1 1104 ? -47.447 -3.283 31.585 1.00 86.38 1104 LEU A C 1
ATOM 8639 O O . LEU A 1 1104 ? -47.376 -4.477 31.891 1.00 86.38 1104 LEU A O 1
ATOM 8643 N N . PHE A 1 1105 ? -48.607 -2.647 31.444 1.00 87.62 1105 PHE A N 1
ATOM 8644 C CA . PHE A 1 1105 ? -49.912 -3.307 31.482 1.00 87.62 1105 PHE A CA 1
ATOM 8645 C C . PHE A 1 1105 ? -50.105 -4.174 30.219 1.00 87.62 1105 PHE A C 1
ATOM 8647 O O . PHE A 1 1105 ? -49.384 -3.979 29.238 1.00 87.62 1105 PHE A O 1
ATOM 8654 N N . PRO A 1 1106 ? -51.074 -5.109 30.188 1.00 82.12 1106 PRO A N 1
ATOM 8655 C CA . PRO A 1 1106 ? -51.349 -5.909 28.990 1.00 82.12 1106 PRO A CA 1
ATOM 8656 C C . PRO A 1 1106 ? -51.682 -5.059 27.752 1.00 82.12 1106 PRO A C 1
ATOM 8658 O O . PRO A 1 1106 ? -51.205 -5.366 26.663 1.00 82.12 1106 PRO A O 1
ATOM 8661 N N . GLU A 1 1107 ? -52.406 -3.945 27.935 1.00 78.81 1107 GLU A N 1
ATOM 8662 C CA . GLU A 1 1107 ? -52.666 -2.937 26.886 1.00 78.81 1107 GLU A CA 1
ATOM 8663 C C . GLU A 1 1107 ? -51.377 -2.328 26.328 1.00 78.81 1107 GLU A C 1
ATOM 8665 O O . GLU A 1 1107 ? -51.219 -2.247 25.115 1.00 78.81 1107 GLU A O 1
ATOM 8670 N N . ASP A 1 1108 ? -50.432 -1.949 27.198 1.00 78.19 1108 ASP A N 1
ATOM 8671 C CA . ASP A 1 1108 ? -49.186 -1.278 26.800 1.00 78.19 1108 ASP A CA 1
ATOM 8672 C C . ASP A 1 1108 ? -48.304 -2.179 25.901 1.00 78.19 1108 ASP A C 1
ATOM 8674 O O . ASP A 1 1108 ? -47.384 -1.695 25.248 1.00 78.19 1108 ASP A O 1
ATOM 8678 N N . GLN A 1 1109 ? -48.568 -3.492 25.882 1.00 74.25 1109 GLN A N 1
ATOM 8679 C CA . GLN A 1 1109 ? -47.835 -4.519 25.130 1.00 74.25 1109 GLN A CA 1
ATOM 8680 C C . GLN A 1 1109 ? -48.594 -5.027 23.888 1.00 74.25 1109 GLN A C 1
ATOM 8682 O O . GLN A 1 1109 ? -48.032 -5.773 23.076 1.00 74.25 1109 GLN A O 1
ATOM 8687 N N . GLN A 1 1110 ? -49.866 -4.657 23.732 1.00 71.12 1110 GLN A N 1
ATOM 8688 C CA . GLN A 1 1110 ? -50.706 -5.093 22.624 1.00 71.12 1110 GLN A CA 1
ATOM 8689 C C . GLN A 1 1110 ? -50.452 -4.230 21.376 1.00 71.12 1110 GLN A C 1
ATOM 8691 O O . GLN A 1 1110 ? -50.186 -3.034 21.467 1.00 71.12 1110 GLN A O 1
ATOM 8696 N N . ILE A 1 1111 ? -50.551 -4.825 20.187 1.00 69.81 1111 ILE A N 1
ATOM 8697 C CA . ILE A 1 1111 ? -50.776 -4.056 18.956 1.00 69.81 1111 ILE A CA 1
ATOM 8698 C C . ILE A 1 1111 ? -52.247 -3.639 18.937 1.00 69.81 1111 ILE A C 1
ATOM 8700 O O . ILE A 1 1111 ? -53.121 -4.509 18.980 1.00 69.81 1111 ILE A O 1
ATOM 8704 N N . GLU A 1 1112 ? -52.531 -2.339 18.824 1.00 64.44 1112 GLU A N 1
ATOM 8705 C CA . GLU A 1 1112 ? -53.863 -1.885 18.418 1.00 64.44 1112 GLU A CA 1
ATOM 8706 C C . GLU A 1 1112 ? -54.157 -2.441 17.019 1.00 64.44 1112 GLU A C 1
ATOM 8708 O O . GLU A 1 1112 ? -53.572 -2.026 16.018 1.00 64.44 1112 GLU A O 1
ATOM 8713 N N . LEU A 1 1113 ? -55.030 -3.445 16.968 1.00 68.94 1113 LEU A N 1
ATOM 8714 C CA . LEU A 1 1113 ? -55.554 -3.985 15.726 1.00 68.94 1113 LEU A CA 1
ATOM 8715 C C . LEU A 1 1113 ? -56.704 -3.095 15.267 1.00 68.94 1113 LEU A C 1
ATOM 8717 O O . LEU A 1 1113 ? -57.623 -2.815 16.037 1.00 68.94 1113 LEU A O 1
ATOM 8721 N N . ASP A 1 1114 ? -56.682 -2.692 13.999 1.00 66.12 1114 ASP A N 1
ATOM 8722 C CA . ASP A 1 1114 ? -57.848 -2.082 13.370 1.00 66.12 1114 ASP A CA 1
ATOM 8723 C C . ASP A 1 1114 ? -59.078 -2.993 13.539 1.00 66.12 1114 ASP A C 1
ATOM 8725 O O . ASP A 1 1114 ? -58.979 -4.215 13.411 1.00 66.12 1114 ASP A O 1
ATOM 8729 N N . TYR A 1 1115 ? -60.265 -2.401 13.704 1.00 63.84 1115 TYR A N 1
ATOM 8730 C CA . TYR A 1 1115 ? -61.543 -3.109 13.901 1.00 63.84 1115 TYR A CA 1
ATOM 8731 C C . TYR A 1 1115 ? -61.865 -4.226 12.884 1.00 63.84 1115 TYR A C 1
ATOM 8733 O O . TYR A 1 1115 ? -62.717 -5.067 13.156 1.00 63.84 1115 TYR A O 1
ATOM 8741 N N . TRP A 1 1116 ? -61.239 -4.237 11.701 1.00 76.38 1116 TRP A N 1
ATOM 8742 C CA . TRP A 1 1116 ? -61.427 -5.289 10.692 1.00 76.38 1116 TRP A CA 1
ATOM 8743 C C . TRP A 1 1116 ? -60.592 -6.556 10.956 1.00 76.38 1116 TRP A C 1
ATOM 8745 O O . TRP A 1 1116 ? -60.886 -7.600 10.377 1.00 76.38 1116 TRP A O 1
ATOM 8755 N N . ALA A 1 1117 ? -59.565 -6.466 11.806 1.00 68.75 1117 ALA A N 1
ATOM 8756 C CA . ALA A 1 1117 ? -58.644 -7.546 12.156 1.00 68.75 1117 ALA A CA 1
ATOM 8757 C C . ALA A 1 1117 ? -58.917 -8.160 13.545 1.00 68.75 1117 ALA A C 1
ATOM 8759 O O . ALA A 1 1117 ? -58.330 -9.191 13.878 1.00 68.75 1117 ALA A O 1
ATOM 8760 N N . GLU A 1 1118 ? -59.811 -7.575 14.350 1.00 66.06 1118 GLU A N 1
ATOM 8761 C CA . GLU A 1 1118 ? -60.258 -8.188 15.603 1.00 66.06 1118 GLU A CA 1
ATOM 8762 C C . GLU A 1 1118 ? -61.188 -9.383 15.342 1.00 66.06 1118 GLU A C 1
ATOM 8764 O O . GLU A 1 1118 ? -62.337 -9.238 14.918 1.00 66.06 1118 GLU A O 1
ATOM 8769 N N . SER A 1 1119 ? -60.722 -10.589 15.669 1.00 63.94 1119 SER A N 1
ATOM 8770 C CA . SER A 1 1119 ? -61.604 -11.739 15.860 1.00 63.94 1119 SER A CA 1
ATOM 8771 C C . SER A 1 1119 ? -62.451 -11.508 17.114 1.00 63.94 1119 SER A C 1
ATOM 8773 O O . SER A 1 1119 ? -61.926 -11.582 18.222 1.00 63.94 1119 SER A O 1
ATOM 8775 N N . GLY A 1 1120 ? -63.755 -11.262 16.958 1.00 67.75 1120 GLY A N 1
ATOM 8776 C CA . GLY A 1 1120 ? -64.691 -10.993 18.067 1.00 67.75 1120 GLY A CA 1
ATOM 8777 C C . GLY A 1 1120 ? -64.955 -12.163 19.033 1.00 67.75 1120 GLY A C 1
ATOM 8778 O O . GLY A 1 1120 ? -65.902 -12.102 19.817 1.00 67.75 1120 GLY A O 1
ATOM 8779 N N . ASP A 1 1121 ? -64.144 -13.219 18.966 1.00 73.44 1121 ASP A N 1
ATOM 8780 C CA . ASP A 1 1121 ? -64.180 -14.399 19.822 1.00 73.44 1121 ASP A CA 1
ATOM 8781 C C . ASP A 1 1121 ? -63.194 -14.219 20.988 1.00 73.44 1121 ASP A C 1
ATOM 8783 O O . ASP A 1 1121 ? -62.015 -14.555 20.886 1.00 73.44 1121 ASP A O 1
ATOM 8787 N N . PHE A 1 1122 ? -63.680 -13.682 22.108 1.00 76.81 1122 PHE A N 1
ATOM 8788 C CA . PHE A 1 1122 ? -62.888 -13.495 23.328 1.00 76.81 1122 PHE A CA 1
ATOM 8789 C C . PHE A 1 1122 ? -63.106 -14.640 24.322 1.00 76.81 1122 PHE A C 1
ATOM 8791 O O . PHE A 1 1122 ? -64.242 -15.047 24.587 1.00 76.81 1122 PHE A O 1
ATOM 8798 N N . SER A 1 1123 ? -62.028 -15.130 24.935 1.00 81.44 1123 SER A N 1
ATOM 8799 C CA . SER A 1 1123 ? -62.120 -16.073 26.053 1.00 81.44 1123 SER A CA 1
ATOM 8800 C C . SER A 1 1123 ? -62.702 -15.412 27.312 1.00 81.44 1123 SER A C 1
ATOM 8802 O O . SER A 1 1123 ? -62.634 -14.195 27.494 1.00 81.44 1123 SER A O 1
ATOM 8804 N N . ALA A 1 1124 ? -63.236 -16.216 28.238 1.00 80.06 1124 ALA A N 1
ATOM 8805 C CA . ALA A 1 1124 ? -63.749 -15.708 29.516 1.00 80.06 1124 ALA A CA 1
ATOM 8806 C C . ALA A 1 1124 ? -62.673 -14.950 30.325 1.00 80.06 1124 ALA A C 1
ATOM 8808 O O . ALA A 1 1124 ? -62.983 -13.968 30.999 1.00 80.06 1124 ALA A O 1
ATOM 8809 N N . SER A 1 1125 ? -61.410 -15.373 30.214 1.00 77.88 1125 SER A N 1
ATOM 8810 C CA . SER A 1 1125 ? -60.254 -14.712 30.825 1.00 77.88 1125 SER A CA 1
ATOM 8811 C C . SER A 1 1125 ? -59.946 -13.357 30.180 1.00 77.88 1125 SER A C 1
ATOM 8813 O O . SER A 1 1125 ? -59.694 -12.392 30.894 1.00 77.88 1125 SER A O 1
ATOM 8815 N N . GLU A 1 1126 ? -60.017 -13.248 28.850 1.00 79.31 1126 GLU A N 1
ATOM 8816 C CA . GLU A 1 1126 ? -59.822 -11.975 28.139 1.00 79.31 1126 GLU A CA 1
ATOM 8817 C C . GLU A 1 1126 ? -60.957 -10.986 28.420 1.00 79.31 1126 GLU A C 1
ATOM 8819 O O . GLU A 1 1126 ? -60.685 -9.822 28.695 1.00 79.31 1126 GLU A O 1
ATOM 8824 N N . LEU A 1 1127 ? -62.216 -11.440 28.454 1.00 82.56 1127 LEU A N 1
ATOM 8825 C CA . LEU A 1 1127 ? -63.357 -10.598 28.841 1.00 82.56 1127 LEU A CA 1
ATOM 8826 C C . LEU A 1 1127 ? -63.240 -10.081 30.285 1.00 82.56 1127 LEU A C 1
ATOM 8828 O O . LEU A 1 1127 ? -63.638 -8.953 30.577 1.00 82.56 1127 LEU A O 1
ATOM 8832 N N . HIS A 1 1128 ? -62.683 -10.887 31.192 1.00 84.12 1128 HIS A N 1
ATOM 8833 C CA . HIS A 1 1128 ? -62.411 -10.470 32.566 1.00 84.12 1128 HIS A CA 1
ATOM 8834 C C . HIS A 1 1128 ? -61.277 -9.432 32.638 1.00 84.12 1128 HIS A C 1
ATOM 8836 O O . HIS A 1 1128 ? -61.437 -8.418 33.315 1.00 84.12 1128 HIS A O 1
ATOM 8842 N N . LEU A 1 1129 ? -60.185 -9.619 31.886 1.00 83.38 1129 LEU A N 1
ATOM 8843 C CA . LEU A 1 1129 ? -59.111 -8.623 31.764 1.00 83.38 1129 LEU A CA 1
ATOM 8844 C C . LEU A 1 1129 ? -59.625 -7.297 31.176 1.00 83.38 1129 LEU A C 1
ATOM 8846 O O . LEU A 1 1129 ? -59.357 -6.242 31.745 1.00 83.38 1129 LEU A O 1
ATOM 8850 N N . MET A 1 1130 ? -60.450 -7.347 30.123 1.00 83.38 1130 MET A N 1
ATOM 8851 C CA . MET A 1 1130 ? -61.103 -6.160 29.552 1.00 83.38 1130 MET A CA 1
ATOM 8852 C C . MET A 1 1130 ? -61.930 -5.409 30.602 1.00 83.38 1130 MET A C 1
ATOM 8854 O O . MET A 1 1130 ? -61.707 -4.219 30.803 1.00 83.38 1130 MET A O 1
ATOM 8858 N N . LYS A 1 1131 ? -62.799 -6.104 31.357 1.00 86.50 1131 LYS A N 1
ATOM 8859 C CA . LYS A 1 1131 ? -63.556 -5.508 32.477 1.00 86.50 1131 LYS A CA 1
ATOM 8860 C C . LYS A 1 1131 ? -62.626 -4.793 33.470 1.00 86.50 1131 LYS A C 1
ATOM 8862 O O . LYS A 1 1131 ? -62.936 -3.686 33.906 1.00 86.50 1131 LYS A O 1
ATOM 8867 N N . ILE A 1 1132 ? -61.508 -5.414 33.848 1.00 86.69 1132 ILE A N 1
ATOM 8868 C CA . ILE A 1 1132 ? -60.549 -4.843 34.807 1.00 86.69 1132 ILE A CA 1
ATOM 8869 C C . ILE A 1 1132 ? -59.923 -3.548 34.274 1.00 86.69 1132 ILE A C 1
ATOM 8871 O O . ILE A 1 1132 ? -59.794 -2.576 35.025 1.00 86.69 1132 ILE A O 1
ATOM 8875 N N . GLN A 1 1133 ? -59.534 -3.533 32.998 1.00 83.31 1133 GLN A N 1
ATOM 8876 C CA . GLN A 1 1133 ? -58.818 -2.421 32.374 1.00 83.31 1133 GLN A CA 1
ATOM 8877 C C . GLN A 1 1133 ? -59.756 -1.263 31.991 1.00 83.31 1133 GLN A C 1
ATOM 8879 O O . GLN A 1 1133 ? -59.491 -0.124 32.385 1.00 83.31 1133 GLN A O 1
ATOM 8884 N N . ASP A 1 1134 ? -60.909 -1.550 31.372 1.00 83.38 1134 ASP A N 1
ATOM 8885 C CA . ASP A 1 1134 ? -61.947 -0.565 31.020 1.00 83.38 1134 ASP A CA 1
ATOM 8886 C C . ASP A 1 1134 ? -62.425 0.224 32.251 1.00 83.38 1134 ASP A C 1
ATOM 8888 O O . ASP A 1 1134 ? -62.595 1.446 32.210 1.00 83.38 1134 ASP A O 1
ATOM 8892 N N . HIS A 1 1135 ? -62.606 -0.467 33.383 1.00 85.62 1135 HIS A N 1
ATOM 8893 C CA . HIS A 1 1135 ? -62.996 0.148 34.654 1.00 85.62 1135 HIS A CA 1
ATOM 8894 C C . HIS A 1 1135 ? -61.812 0.661 35.491 1.00 85.62 1135 HIS A C 1
ATOM 8896 O O . HIS A 1 1135 ? -62.033 1.263 36.543 1.00 85.62 1135 HIS A O 1
ATOM 8902 N N . ARG A 1 1136 ? -60.568 0.472 35.027 1.00 87.50 1136 ARG A N 1
ATOM 8903 C CA . ARG A 1 1136 ? -59.319 0.877 35.701 1.00 87.50 1136 ARG A CA 1
ATOM 8904 C C . ARG A 1 1136 ? -59.264 0.432 37.164 1.00 87.50 1136 ARG A C 1
ATOM 8906 O O . ARG A 1 1136 ? -58.916 1.217 38.048 1.00 87.50 1136 ARG A O 1
ATOM 8913 N N . LEU A 1 1137 ? -59.627 -0.829 37.415 1.00 89.75 1137 LEU A N 1
ATOM 8914 C CA . LEU A 1 1137 ? -59.695 -1.372 38.774 1.00 89.75 1137 LEU A CA 1
ATOM 8915 C C . LEU A 1 1137 ? -58.321 -1.400 39.441 1.00 89.75 1137 LEU A C 1
ATOM 8917 O O . LEU A 1 1137 ? -58.245 -1.125 40.632 1.00 89.75 1137 LEU A O 1
ATOM 8921 N N . PHE A 1 1138 ? -57.250 -1.633 38.674 1.00 92.56 1138 PHE A N 1
ATOM 8922 C CA . PHE A 1 1138 ? -55.868 -1.426 39.110 1.00 92.56 1138 PHE A CA 1
ATOM 8923 C C . PHE A 1 1138 ? -55.249 -0.193 38.448 1.00 92.56 1138 PHE A C 1
ATOM 8925 O O . PHE A 1 1138 ? -55.457 0.071 37.262 1.00 92.56 1138 PHE A O 1
ATOM 8932 N N . SER A 1 1139 ? -54.412 0.530 39.189 1.00 91.12 1139 SER A N 1
ATOM 8933 C CA . SER A 1 1139 ? -53.614 1.639 38.659 1.00 91.12 1139 SER A CA 1
ATOM 8934 C C . SER A 1 1139 ? -52.267 1.773 39.374 1.00 91.12 1139 SER A C 1
ATOM 8936 O O . SER A 1 1139 ? -52.123 1.373 40.529 1.00 91.12 1139 SER A O 1
ATOM 8938 N N . ILE A 1 1140 ? -51.273 2.322 38.666 1.00 92.75 1140 ILE A N 1
ATOM 8939 C CA . ILE A 1 1140 ? -49.914 2.574 39.169 1.00 92.75 1140 ILE A CA 1
ATOM 8940 C C . ILE A 1 1140 ? -49.532 4.017 38.835 1.00 92.75 1140 ILE A C 1
ATOM 8942 O O . ILE A 1 1140 ? -49.769 4.468 37.711 1.00 92.75 1140 ILE A O 1
ATOM 8946 N N . SER A 1 1141 ? -48.924 4.735 39.780 1.00 91.31 1141 SER A N 1
ATOM 8947 C CA . SER A 1 1141 ? -48.479 6.118 39.601 1.00 91.31 1141 SER A CA 1
ATOM 8948 C C . SER A 1 1141 ? -47.149 6.397 40.323 1.00 91.31 1141 SER A C 1
ATOM 8950 O O . SER A 1 1141 ? -47.100 6.292 41.549 1.00 91.31 1141 SER A O 1
ATOM 8952 N N . PRO A 1 1142 ? -46.071 6.803 39.622 1.00 93.00 1142 PRO A N 1
ATOM 8953 C CA . PRO A 1 1142 ? -45.923 6.844 38.164 1.00 93.00 1142 PRO A CA 1
ATOM 8954 C C . PRO A 1 1142 ? -45.698 5.444 37.556 1.00 93.00 1142 PRO A C 1
ATOM 8956 O O . PRO A 1 1142 ? -45.113 4.575 38.194 1.00 93.00 1142 PRO A O 1
ATOM 8959 N N . ARG A 1 1143 ? -46.130 5.233 36.300 1.00 90.62 1143 ARG A N 1
ATOM 8960 C CA . ARG A 1 1143 ? -45.937 3.961 35.563 1.00 90.62 1143 ARG A CA 1
ATOM 8961 C C . ARG A 1 1143 ? -44.487 3.696 35.124 1.00 90.62 1143 ARG A C 1
ATOM 8963 O O . ARG A 1 1143 ? -44.140 2.551 34.856 1.00 90.62 1143 ARG A O 1
ATOM 8970 N N . SER A 1 1144 ? -43.643 4.719 35.034 1.00 91.12 1144 SER A N 1
ATOM 8971 C CA . SER A 1 1144 ? -42.227 4.582 34.675 1.00 91.12 1144 SER A CA 1
ATOM 8972 C C . SER A 1 1144 ? -41.375 5.671 35.330 1.00 91.12 1144 SER A C 1
ATOM 8974 O O . SER A 1 1144 ? -41.895 6.683 35.815 1.00 91.12 1144 SER A O 1
ATOM 8976 N N . GLY A 1 1145 ? -40.057 5.473 35.352 1.00 88.44 1145 GLY A N 1
ATOM 8977 C CA . GLY A 1 1145 ? -39.120 6.443 35.907 1.00 88.44 1145 GLY A CA 1
ATOM 8978 C C . GLY A 1 1145 ? -37.655 6.097 35.657 1.00 88.44 1145 GLY A C 1
ATOM 8979 O O . GLY A 1 1145 ? -37.314 4.995 35.238 1.00 88.44 1145 GLY A O 1
ATOM 8980 N N . ARG A 1 1146 ? -36.780 7.063 35.953 1.00 91.06 1146 ARG A N 1
ATOM 8981 C CA . ARG A 1 1146 ? -35.322 6.906 35.953 1.00 91.06 1146 ARG A CA 1
ATOM 8982 C C . ARG A 1 1146 ? -34.773 7.242 37.332 1.00 91.06 1146 ARG A C 1
ATOM 8984 O O . ARG A 1 1146 ? -35.166 8.256 37.908 1.00 91.06 1146 ARG A O 1
ATOM 8991 N N . LEU A 1 1147 ? -33.865 6.415 37.838 1.00 89.81 1147 LEU A N 1
ATOM 8992 C CA . LEU A 1 1147 ? -33.177 6.609 39.111 1.00 89.81 1147 LEU A CA 1
ATOM 8993 C C . LEU A 1 1147 ? -31.663 6.630 38.902 1.00 89.81 1147 LEU A C 1
ATOM 8995 O O . LEU A 1 1147 ? -31.067 5.656 38.440 1.00 89.81 1147 LEU A O 1
ATOM 8999 N N . GLN A 1 1148 ? -31.040 7.740 39.284 1.00 90.19 1148 GLN A N 1
ATOM 9000 C CA . GLN A 1 1148 ? -29.590 7.844 39.424 1.00 90.19 1148 GLN A CA 1
ATOM 9001 C C . GLN A 1 1148 ? -29.092 6.965 40.589 1.00 90.19 1148 GLN A C 1
ATOM 9003 O O . GLN A 1 1148 ? -29.890 6.622 41.467 1.00 90.19 1148 GLN A O 1
ATOM 9008 N N . PRO A 1 1149 ? -27.797 6.612 40.635 1.00 85.56 1149 PRO A N 1
ATOM 9009 C CA . PRO A 1 1149 ? -27.189 5.898 41.761 1.00 85.56 1149 PRO A CA 1
ATOM 9010 C C . PRO A 1 1149 ? -27.559 6.505 43.119 1.00 85.56 1149 PRO A C 1
ATOM 9012 O O . PRO A 1 1149 ? -27.473 7.717 43.317 1.00 85.56 1149 PRO A O 1
ATOM 9015 N N . GLY A 1 1150 ? -28.036 5.675 44.049 1.00 82.88 1150 GLY A N 1
ATOM 9016 C CA . GLY A 1 1150 ? -28.494 6.094 45.379 1.00 82.88 1150 GLY A CA 1
ATOM 9017 C C . GLY A 1 1150 ? -29.836 6.844 45.431 1.00 82.88 1150 GLY A C 1
ATOM 9018 O O . GLY A 1 1150 ? -30.387 7.004 46.525 1.00 82.88 1150 GLY A O 1
ATOM 9019 N N . GLN A 1 1151 ? -30.394 7.272 44.292 1.00 89.06 1151 GLN A N 1
ATOM 9020 C CA . GLN A 1 1151 ? -31.670 7.991 44.223 1.00 89.06 1151 GLN A CA 1
ATOM 9021 C C . GLN A 1 1151 ? -32.849 7.077 44.589 1.00 89.06 1151 GLN A C 1
ATOM 9023 O O . GLN A 1 1151 ? -32.827 5.867 44.350 1.00 89.06 1151 GLN A O 1
ATOM 9028 N N . GLN A 1 1152 ? -33.902 7.682 45.145 1.00 90.44 1152 GLN A N 1
ATOM 9029 C CA . GLN A 1 1152 ? -35.116 7.002 45.597 1.00 90.44 1152 GLN A CA 1
ATOM 9030 C C . GLN A 1 1152 ? -36.374 7.634 44.979 1.00 90.44 1152 GLN A C 1
ATOM 9032 O O . GLN A 1 1152 ? -36.400 8.838 44.702 1.00 90.44 1152 GLN A O 1
ATOM 9037 N N . LYS A 1 1153 ? -37.424 6.833 44.765 1.00 91.12 1153 LYS A N 1
ATOM 9038 C CA . LYS A 1 1153 ? -38.727 7.279 44.253 1.00 91.12 1153 LYS A CA 1
ATOM 9039 C C . LYS A 1 1153 ? -39.859 6.404 44.789 1.00 91.12 1153 LYS A C 1
ATOM 9041 O O . LYS A 1 1153 ? -39.844 5.188 44.625 1.00 91.12 1153 LYS A O 1
ATOM 9046 N N . THR A 1 1154 ? -40.869 7.042 45.370 1.00 90.25 1154 THR A N 1
ATOM 9047 C CA . THR A 1 1154 ? -42.119 6.382 45.766 1.00 90.25 1154 THR A CA 1
ATOM 9048 C C . THR A 1 1154 ? -43.012 6.134 44.550 1.00 90.25 1154 THR A C 1
ATOM 9050 O O . THR A 1 1154 ? -43.163 7.019 43.701 1.00 90.25 1154 THR A O 1
ATOM 9053 N N . VAL A 1 1155 ? -43.618 4.948 44.492 1.00 91.88 1155 VAL A N 1
ATOM 9054 C CA . VAL A 1 1155 ? -44.598 4.525 43.485 1.00 91.88 1155 VAL A CA 1
ATOM 9055 C C . VAL A 1 1155 ? -45.859 4.053 44.199 1.00 91.88 1155 VAL A C 1
ATOM 9057 O O . VAL A 1 1155 ? -45.790 3.232 45.111 1.00 91.88 1155 VAL A O 1
ATOM 9060 N N . GLN A 1 1156 ? -47.004 4.588 43.789 1.00 91.62 1156 GLN A N 1
ATOM 9061 C CA . GLN A 1 1156 ? -48.322 4.221 44.289 1.00 91.62 1156 GLN A CA 1
ATOM 9062 C C . GLN A 1 1156 ? -48.942 3.134 43.413 1.00 91.62 1156 GLN A C 1
ATOM 9064 O O . GLN A 1 1156 ? -48.960 3.257 42.192 1.00 91.62 1156 GLN A O 1
ATOM 9069 N N . PHE A 1 1157 ? -49.505 2.119 44.052 1.00 93.06 1157 PHE A N 1
ATOM 9070 C CA . PHE A 1 1157 ? -50.301 1.043 43.479 1.00 93.06 1157 PHE A CA 1
ATOM 9071 C C . PHE A 1 1157 ? -51.694 1.134 44.104 1.00 93.06 1157 PHE A C 1
ATOM 9073 O O . PHE A 1 1157 ? -51.801 1.333 45.309 1.00 93.06 1157 PHE A O 1
ATOM 9080 N N . MET A 1 1158 ? -52.767 1.016 43.328 1.00 91.88 1158 MET A N 1
ATOM 9081 C CA . MET A 1 1158 ? -54.128 1.168 43.852 1.00 91.88 1158 MET A CA 1
ATOM 9082 C C . MET A 1 1158 ? -55.097 0.189 43.197 1.00 91.88 1158 MET A C 1
ATOM 9084 O O . MET A 1 1158 ? -55.125 0.098 41.969 1.00 91.88 1158 MET A O 1
ATOM 9088 N N . TYR A 1 1159 ? -55.921 -0.465 44.020 1.00 92.38 1159 TYR A N 1
ATOM 9089 C CA . TYR A 1 1159 ? -57.052 -1.301 43.620 1.00 92.38 1159 TYR A CA 1
ATOM 9090 C C . TYR A 1 1159 ? -58.397 -0.689 44.060 1.00 92.38 1159 TYR A C 1
ATOM 9092 O O . TYR A 1 1159 ? -58.501 -0.123 45.150 1.00 92.38 1159 TYR A O 1
ATOM 9100 N N . ARG A 1 1160 ? -59.435 -0.784 43.219 1.00 90.38 1160 ARG A N 1
ATOM 9101 C CA . ARG A 1 1160 ? -60.780 -0.227 43.459 1.00 90.38 1160 ARG A CA 1
ATOM 9102 C C . ARG A 1 1160 ? -61.820 -1.327 43.681 1.00 90.38 1160 ARG A C 1
ATOM 9104 O O . ARG A 1 1160 ? -62.060 -2.147 42.799 1.00 90.38 1160 ARG A O 1
ATOM 9111 N N . HIS A 1 1161 ? -62.516 -1.275 44.814 1.00 88.38 1161 HIS A N 1
ATOM 9112 C CA . HIS A 1 1161 ? -63.531 -2.255 45.225 1.00 88.38 1161 HIS A CA 1
ATOM 9113 C C . HIS A 1 1161 ? -64.918 -1.986 44.604 1.00 88.38 1161 HIS A C 1
ATOM 9115 O O . HIS A 1 1161 ? -65.933 -1.917 45.303 1.00 88.38 1161 HIS A O 1
ATOM 9121 N N . ASP A 1 1162 ? -64.950 -1.813 43.278 1.00 86.12 1162 ASP A N 1
ATOM 9122 C CA . ASP A 1 1162 ? -66.142 -1.403 42.516 1.00 86.12 1162 ASP A CA 1
ATOM 9123 C C . ASP A 1 1162 ? -67.021 -2.587 42.059 1.00 86.12 1162 ASP A C 1
ATOM 9125 O O . ASP A 1 1162 ? -68.213 -2.408 41.810 1.00 86.12 1162 ASP A O 1
ATOM 9129 N N . PHE A 1 1163 ? -66.465 -3.802 41.962 1.00 86.94 1163 PHE A N 1
ATOM 9130 C CA . PHE A 1 1163 ? -67.187 -5.012 41.543 1.00 86.94 1163 PHE A CA 1
ATOM 9131 C C . PHE A 1 1163 ? -66.825 -6.200 42.425 1.00 86.94 1163 PHE A C 1
ATOM 9133 O O . PHE A 1 1163 ? -65.645 -6.466 42.617 1.00 86.94 1163 PHE A O 1
ATOM 9140 N N . VAL A 1 1164 ? -67.829 -6.946 42.893 1.00 87.00 1164 VAL A N 1
ATOM 9141 C CA . VAL A 1 1164 ? -67.649 -8.200 43.646 1.00 87.00 1164 VAL A CA 1
ATOM 9142 C C . VAL A 1 1164 ? -66.882 -9.232 42.814 1.00 87.00 1164 VAL A C 1
ATOM 9144 O O . VAL A 1 1164 ? -67.176 -9.422 41.631 1.00 87.00 1164 VAL A O 1
ATOM 9147 N N . GLY A 1 1165 ? -65.936 -9.926 43.451 1.00 87.00 1165 GLY A N 1
ATOM 9148 C CA . GLY A 1 1165 ? -65.150 -11.003 42.851 1.00 87.00 1165 GLY A CA 1
ATOM 9149 C C . GLY A 1 1165 ? -63.667 -10.947 43.216 1.00 87.00 1165 GLY A C 1
ATOM 9150 O O . GLY A 1 1165 ? -63.243 -10.169 44.070 1.00 87.00 1165 GLY A O 1
ATOM 9151 N N . THR A 1 1166 ? -62.881 -11.789 42.549 1.00 88.56 1166 THR A N 1
ATOM 9152 C CA . THR A 1 1166 ? -61.415 -11.728 42.547 1.00 88.56 1166 THR A CA 1
ATOM 9153 C C . THR A 1 1166 ? -60.976 -11.256 41.171 1.00 88.56 1166 THR A C 1
ATOM 9155 O O . THR A 1 1166 ? -61.153 -11.983 40.196 1.00 88.56 1166 THR A O 1
ATOM 9158 N N . ASP A 1 1167 ? -60.424 -10.051 41.091 1.00 89.62 1167 ASP A N 1
ATOM 9159 C CA . ASP A 1 1167 ? -59.883 -9.485 39.860 1.00 89.62 1167 ASP A CA 1
ATOM 9160 C C . ASP A 1 1167 ? -58.362 -9.752 39.815 1.00 89.62 1167 ASP A C 1
ATOM 9162 O O . ASP A 1 1167 ? -57.654 -9.544 40.807 1.00 89.62 1167 ASP A O 1
ATOM 9166 N N . ARG A 1 1168 ? -57.850 -10.251 38.678 1.00 90.19 1168 ARG A N 1
ATOM 9167 C CA . ARG A 1 1168 ? -56.417 -10.550 38.473 1.00 90.19 1168 ARG A CA 1
ATOM 9168 C C . ARG A 1 1168 ? -55.861 -9.864 37.227 1.00 90.19 1168 ARG A C 1
ATOM 9170 O O . ARG A 1 1168 ? -56.444 -9.996 36.154 1.00 90.19 1168 ARG A O 1
ATOM 9177 N N . LEU A 1 1169 ? -54.715 -9.192 37.350 1.00 89.50 1169 LEU A N 1
ATOM 9178 C CA . LEU A 1 1169 ? -54.065 -8.469 36.250 1.00 89.50 1169 LEU A CA 1
ATOM 9179 C C . LEU A 1 1169 ? -52.540 -8.705 36.233 1.00 89.50 1169 LEU A C 1
ATOM 9181 O O . LEU A 1 1169 ? -51.861 -8.269 37.162 1.00 89.50 1169 LEU A O 1
ATOM 9185 N N . PRO A 1 1170 ? -51.972 -9.344 35.193 1.00 89.25 1170 PRO A N 1
ATOM 9186 C CA . PRO A 1 1170 ? -50.524 -9.467 35.043 1.00 89.25 1170 PRO A CA 1
ATOM 9187 C C . PRO A 1 1170 ? -49.916 -8.152 34.527 1.00 89.25 1170 PRO A C 1
ATOM 9189 O O . PRO A 1 1170 ? -50.295 -7.658 33.465 1.00 89.25 1170 PRO A O 1
ATOM 9192 N N . VAL A 1 1171 ? -48.950 -7.593 35.257 1.00 89.00 1171 VAL A N 1
ATOM 9193 C CA . VAL A 1 1171 ? -48.215 -6.367 34.903 1.00 89.00 1171 VAL A CA 1
ATOM 9194 C C . VAL A 1 1171 ? -46.720 -6.675 34.860 1.00 89.00 1171 VAL A C 1
ATOM 9196 O O . VAL A 1 1171 ? -46.163 -7.212 35.813 1.00 89.00 1171 VAL A O 1
ATOM 9199 N N . LEU A 1 1172 ? -46.038 -6.336 33.766 1.00 87.88 1172 LEU A N 1
ATOM 9200 C CA . LEU A 1 1172 ? -44.610 -6.628 33.607 1.00 87.88 1172 LEU A CA 1
ATOM 9201 C C . LEU A 1 1172 ? -43.758 -5.457 34.119 1.00 87.88 1172 LEU A C 1
ATOM 9203 O O . LEU A 1 1172 ? -43.819 -4.360 33.564 1.00 87.88 1172 LEU A O 1
ATOM 9207 N N . LEU A 1 1173 ? -42.939 -5.686 35.147 1.00 90.06 1173 LEU A N 1
ATOM 9208 C CA . LEU A 1 1173 ? -41.877 -4.767 35.561 1.00 90.06 1173 LEU A CA 1
ATOM 9209 C C . LEU A 1 1173 ? -40.631 -5.033 34.709 1.00 90.06 1173 LEU A C 1
ATOM 9211 O O . LEU A 1 1173 ? -40.045 -6.112 34.779 1.00 90.06 1173 LEU A O 1
ATOM 9215 N N . LYS A 1 1174 ? -40.212 -4.039 33.923 1.00 85.75 1174 LYS A N 1
ATOM 9216 C CA . LYS A 1 1174 ? -39.020 -4.100 33.068 1.00 85.75 1174 LYS A CA 1
ATOM 9217 C C . LYS A 1 1174 ? -37.998 -3.037 33.458 1.00 85.75 1174 LYS A C 1
ATOM 9219 O O . LYS A 1 1174 ? -38.336 -1.850 33.501 1.00 85.75 1174 LYS A O 1
ATOM 9224 N N . LEU A 1 1175 ? -36.752 -3.465 33.672 1.00 87.25 1175 LEU A N 1
ATOM 9225 C CA . LEU A 1 1175 ? -35.580 -2.595 33.797 1.00 87.25 1175 LEU A CA 1
ATOM 9226 C C . LEU A 1 1175 ? -34.877 -2.442 32.439 1.00 87.25 1175 LEU A C 1
ATOM 9228 O O . LEU A 1 1175 ? -34.721 -3.413 31.695 1.00 87.25 1175 LEU A O 1
ATOM 9232 N N . SER A 1 1176 ? -34.415 -1.237 32.103 1.00 78.31 1176 SER A N 1
ATOM 9233 C CA . SER A 1 1176 ? -33.587 -1.022 30.912 1.00 78.31 1176 SER A CA 1
ATOM 9234 C C . SER A 1 1176 ? -32.270 -1.791 31.044 1.00 78.31 1176 SER A C 1
ATOM 9236 O O . SER A 1 1176 ? -31.567 -1.636 32.032 1.00 78.31 1176 SER A O 1
ATOM 9238 N N . HIS A 1 1177 ? -31.931 -2.639 30.064 1.00 71.12 1177 HIS A N 1
ATOM 9239 C CA . HIS A 1 1177 ? -30.733 -3.500 30.111 1.00 71.12 1177 HIS A CA 1
ATOM 9240 C C . HIS A 1 1177 ? -30.621 -4.398 31.368 1.00 71.12 1177 HIS A C 1
ATOM 9242 O O . HIS A 1 1177 ? -29.518 -4.781 31.759 1.00 71.12 1177 HIS A O 1
ATOM 9248 N N . GLY A 1 1178 ? -31.745 -4.726 32.008 1.00 72.31 1178 GLY A N 1
ATOM 9249 C CA . GLY A 1 1178 ? -31.787 -5.529 33.228 1.00 72.31 1178 GLY A CA 1
ATOM 9250 C C . GLY A 1 1178 ? -32.929 -6.544 33.218 1.00 72.31 1178 GLY A C 1
ATOM 9251 O O . GLY A 1 1178 ? -33.422 -6.937 32.163 1.00 72.31 1178 GLY A O 1
ATOM 9252 N N . ARG A 1 1179 ? -33.328 -6.968 34.419 1.00 79.56 1179 ARG A N 1
ATOM 9253 C CA . ARG A 1 1179 ? -34.377 -7.968 34.660 1.00 79.56 1179 ARG A CA 1
ATOM 9254 C C . ARG A 1 1179 ? -35.750 -7.560 34.114 1.00 79.56 1179 ARG A C 1
ATOM 9256 O O . ARG A 1 1179 ? -36.158 -6.399 34.199 1.00 79.56 1179 ARG A O 1
ATOM 9263 N N . GLU A 1 1180 ? -36.496 -8.568 33.668 1.00 82.81 1180 GLU A N 1
ATOM 9264 C CA . GLU A 1 1180 ? -37.956 -8.522 33.529 1.00 82.81 1180 GLU A CA 1
ATOM 9265 C C . GLU A 1 1180 ? -38.595 -9.407 34.616 1.00 82.81 1180 GLU A C 1
ATOM 9267 O O . GLU A 1 1180 ? -38.139 -10.528 34.854 1.00 82.81 1180 GLU A O 1
ATOM 9272 N N . ILE A 1 1181 ? -39.637 -8.914 35.291 1.00 87.81 1181 ILE A N 1
ATOM 9273 C CA . ILE A 1 1181 ? -40.361 -9.616 36.367 1.00 87.81 1181 ILE A CA 1
ATOM 9274 C C . ILE A 1 1181 ? -41.864 -9.449 36.140 1.00 87.81 1181 ILE A C 1
ATOM 9276 O O . ILE A 1 1181 ? -42.342 -8.332 35.944 1.00 87.81 1181 ILE A O 1
ATOM 9280 N N . LEU A 1 1182 ? -42.620 -10.546 36.181 1.00 88.81 1182 LEU A N 1
ATOM 9281 C CA . LEU A 1 1182 ? -44.075 -10.507 36.078 1.00 88.81 1182 LEU A CA 1
ATOM 9282 C C . LEU A 1 1182 ? -44.698 -10.305 37.461 1.00 88.81 1182 LEU A C 1
ATOM 9284 O O . LEU A 1 1182 ? -44.504 -11.129 38.351 1.00 88.81 1182 LEU A O 1
ATOM 9288 N N . LEU A 1 1183 ? -45.467 -9.232 37.625 1.00 91.25 1183 LEU A N 1
ATOM 9289 C CA . LEU A 1 1183 ? -46.215 -8.929 38.840 1.00 91.25 1183 LEU A CA 1
ATOM 9290 C C . LEU A 1 1183 ? -47.693 -9.264 38.619 1.00 91.25 1183 LEU A C 1
ATOM 9292 O O . LEU A 1 1183 ? -48.372 -8.591 37.843 1.00 91.25 1183 LEU A O 1
ATOM 9296 N N . ASN A 1 1184 ? -48.211 -10.289 39.290 1.00 89.88 1184 ASN A N 1
ATOM 9297 C CA . ASN A 1 1184 ? -49.635 -10.615 39.238 1.00 89.88 1184 ASN A CA 1
ATOM 9298 C C . ASN A 1 1184 ? -50.376 -9.794 40.290 1.00 89.88 1184 ASN A C 1
ATOM 9300 O O . ASN A 1 1184 ? -50.285 -10.078 41.482 1.00 89.88 1184 ASN A O 1
ATOM 9304 N N . PHE A 1 1185 ? -51.131 -8.786 39.871 1.00 92.25 1185 PHE A N 1
ATOM 9305 C CA . PHE A 1 1185 ? -51.965 -8.022 40.791 1.00 92.25 1185 PHE A CA 1
ATOM 9306 C C . PHE A 1 1185 ? -53.236 -8.812 41.091 1.00 92.25 1185 PHE A C 1
ATOM 9308 O O . PHE A 1 1185 ? -53.916 -9.261 40.168 1.00 92.25 1185 PHE A O 1
ATOM 9315 N N . ILE A 1 1186 ? -53.551 -8.981 42.374 1.00 90.69 1186 ILE A N 1
ATOM 9316 C CA . ILE A 1 1186 ? -54.707 -9.732 42.863 1.00 90.69 1186 ILE A CA 1
ATOM 9317 C C . ILE A 1 1186 ? -55.492 -8.823 43.805 1.00 90.69 1186 ILE A C 1
ATOM 9319 O O . ILE A 1 1186 ? -54.973 -8.389 44.829 1.00 90.69 1186 ILE A O 1
ATOM 9323 N N . GLY A 1 1187 ? -56.743 -8.532 43.467 1.00 88.81 1187 GLY A N 1
ATOM 9324 C CA . GLY A 1 1187 ? -57.645 -7.729 44.288 1.00 88.81 1187 GLY A CA 1
ATOM 9325 C C . GLY A 1 1187 ? -58.926 -8.499 44.565 1.00 88.81 1187 GLY A C 1
ATOM 9326 O O . GLY A 1 1187 ? -59.457 -9.160 43.671 1.00 88.81 1187 GLY A O 1
ATOM 9327 N N . VAL A 1 1188 ? -59.427 -8.447 45.801 1.00 88.75 1188 VAL A N 1
ATOM 9328 C CA . VAL A 1 1188 ? -60.677 -9.123 46.176 1.00 88.75 1188 VAL A CA 1
ATOM 9329 C C . VAL A 1 1188 ? -61.708 -8.108 46.656 1.00 88.75 1188 VAL A C 1
ATOM 9331 O O . VAL A 1 1188 ? -61.432 -7.244 47.488 1.00 88.75 1188 VAL A O 1
ATOM 9334 N N . THR A 1 1189 ? -62.928 -8.224 46.143 1.00 89.06 1189 THR A N 1
ATOM 9335 C CA . THR A 1 1189 ? -64.068 -7.405 46.558 1.00 89.06 1189 THR A CA 1
ATOM 9336 C C . THR A 1 1189 ? -65.179 -8.311 47.060 1.00 89.06 1189 THR A C 1
ATOM 9338 O O . THR A 1 1189 ? -65.672 -9.176 46.333 1.00 89.06 1189 THR A O 1
ATOM 9341 N N . VAL A 1 1190 ? -65.573 -8.100 48.312 1.00 85.88 1190 VAL A N 1
ATOM 9342 C CA . VAL A 1 1190 ? -66.501 -8.950 49.066 1.00 85.88 1190 VAL A CA 1
ATOM 9343 C C . VAL A 1 1190 ? -67.888 -8.298 49.124 1.00 85.88 1190 VAL A C 1
ATOM 9345 O O . VAL A 1 1190 ? -68.022 -7.074 49.122 1.00 85.88 1190 VAL A O 1
ATOM 9348 N N . GLU A 1 1191 ? -68.949 -9.098 49.172 1.00 84.88 1191 GLU A N 1
ATOM 9349 C CA . GLU A 1 1191 ? -70.307 -8.598 49.424 1.00 84.88 1191 GLU A CA 1
ATOM 9350 C C . GLU A 1 1191 ? -70.450 -8.095 50.868 1.00 84.88 1191 GLU A C 1
ATOM 9352 O O . GLU A 1 1191 ? -69.860 -8.653 51.790 1.00 84.88 1191 GLU A O 1
ATOM 9357 N N . ARG A 1 1192 ? -71.255 -7.046 51.083 1.00 78.25 1192 ARG A N 1
ATOM 9358 C CA . ARG A 1 1192 ? -71.361 -6.363 52.391 1.00 78.25 1192 ARG A CA 1
ATOM 9359 C C . ARG A 1 1192 ? -71.901 -7.224 53.535 1.00 78.25 1192 ARG A C 1
ATOM 9361 O O . ARG A 1 1192 ? -71.667 -6.875 54.689 1.00 78.25 1192 ARG A O 1
ATOM 9368 N N . ASP A 1 1193 ? -72.572 -8.327 53.220 1.00 80.88 1193 ASP A N 1
ATOM 9369 C CA . ASP A 1 1193 ? -73.199 -9.220 54.198 1.00 80.88 1193 ASP A CA 1
ATOM 9370 C C . ASP A 1 1193 ? -72.516 -10.606 54.259 1.00 80.88 1193 ASP A C 1
ATOM 9372 O O . ASP A 1 1193 ? -73.015 -11.519 54.913 1.00 80.88 1193 ASP A O 1
ATOM 9376 N N . ARG A 1 1194 ? -71.361 -10.786 53.593 1.00 82.50 1194 ARG A N 1
ATOM 9377 C CA . ARG A 1 1194 ? -70.627 -12.064 53.535 1.00 82.50 1194 ARG A CA 1
ATOM 9378 C C . ARG A 1 1194 ? -69.508 -12.117 54.580 1.00 82.50 1194 ARG A C 1
ATOM 9380 O O . ARG A 1 1194 ? -68.682 -11.210 54.672 1.00 82.50 1194 ARG A O 1
ATOM 9387 N N . ARG A 1 1195 ? -69.442 -13.215 55.343 1.00 83.38 1195 ARG A N 1
ATOM 9388 C CA . ARG A 1 1195 ? -68.295 -13.535 56.215 1.00 83.38 1195 ARG A CA 1
ATOM 9389 C C . ARG A 1 1195 ? -67.122 -13.997 55.355 1.00 83.38 1195 ARG A C 1
ATOM 9391 O O . ARG A 1 1195 ? -67.304 -14.858 54.499 1.00 83.38 1195 ARG A O 1
ATOM 9398 N N . TYR A 1 1196 ? -65.939 -13.426 55.568 1.00 83.56 1196 TYR A N 1
ATOM 9399 C CA . TYR A 1 1196 ? -64.781 -13.677 54.711 1.00 83.56 1196 TYR A CA 1
ATOM 9400 C C . TYR A 1 1196 ? -63.461 -13.533 55.480 1.00 83.56 1196 TYR A C 1
ATOM 9402 O O . TYR A 1 1196 ? -63.179 -12.475 56.043 1.00 83.56 1196 TYR A O 1
ATOM 9410 N N . ILE A 1 1197 ? -62.636 -14.583 55.458 1.00 84.44 1197 ILE A N 1
ATOM 9411 C CA . ILE A 1 1197 ? -61.234 -14.532 55.893 1.00 84.44 1197 ILE A CA 1
ATOM 9412 C C . ILE A 1 1197 ? -60.361 -14.331 54.652 1.00 84.44 1197 ILE A C 1
ATOM 9414 O O . ILE A 1 1197 ? -60.518 -15.037 53.656 1.00 84.44 1197 ILE A O 1
ATOM 9418 N N . HIS A 1 1198 ? -59.426 -13.387 54.718 1.00 82.69 1198 HIS A N 1
ATOM 9419 C CA . HIS A 1 1198 ? -58.343 -13.259 53.752 1.00 82.69 1198 HIS A CA 1
ATOM 9420 C C . HIS A 1 1198 ? -57.095 -13.967 54.291 1.00 82.69 1198 HIS A C 1
ATOM 9422 O O . HIS A 1 1198 ? -56.648 -13.693 55.405 1.00 82.69 1198 HIS A O 1
ATOM 9428 N N . LEU A 1 1199 ? -56.525 -14.860 53.484 1.00 78.25 1199 LEU A N 1
ATOM 9429 C CA . LEU A 1 1199 ? -55.239 -15.496 53.756 1.00 78.25 1199 LEU A CA 1
ATOM 9430 C C . LEU A 1 1199 ? -54.131 -14.726 53.036 1.00 78.25 1199 LEU A C 1
ATOM 9432 O O . LEU A 1 1199 ? -54.249 -14.450 51.844 1.00 78.25 1199 LEU A O 1
ATOM 9436 N N . SER A 1 1200 ? -53.040 -14.427 53.742 1.00 70.62 1200 SER A N 1
ATOM 9437 C CA . SER A 1 1200 ? -51.844 -13.816 53.140 1.00 70.62 1200 SER A CA 1
ATOM 9438 C C . SER A 1 1200 ? -51.064 -14.791 52.246 1.00 70.62 1200 SER A C 1
ATOM 9440 O O . SER A 1 1200 ? -50.385 -14.364 51.317 1.00 70.62 1200 SER A O 1
ATOM 9442 N N . SER A 1 1201 ? -51.191 -16.094 52.507 1.00 76.50 1201 SER A N 1
ATOM 9443 C CA . SER A 1 1201 ? -50.708 -17.203 51.683 1.00 76.50 1201 SER A CA 1
ATOM 9444 C C . SER A 1 1201 ? -51.565 -18.442 51.962 1.00 76.50 1201 SER A C 1
ATOM 9446 O O . SER A 1 1201 ? -52.012 -18.637 53.092 1.00 76.50 1201 SER A O 1
ATOM 9448 N N . ASN A 1 1202 ? -51.769 -19.298 50.958 1.00 80.56 1202 ASN A N 1
ATOM 9449 C CA . ASN A 1 1202 ? -52.366 -20.628 51.131 1.00 80.56 1202 ASN A CA 1
ATOM 9450 C C . ASN A 1 1202 ? -51.336 -21.706 51.522 1.00 80.56 1202 ASN A C 1
ATOM 9452 O O . ASN A 1 1202 ? -51.712 -22.857 51.712 1.00 80.56 1202 ASN A O 1
ATOM 9456 N N . ARG A 1 1203 ? -50.051 -21.348 51.636 1.00 83.75 1203 ARG A N 1
ATOM 9457 C CA . ARG A 1 1203 ? -48.964 -22.211 52.120 1.00 83.75 1203 ARG A CA 1
ATOM 9458 C C . ARG A 1 1203 ? -48.170 -21.495 53.211 1.00 83.75 1203 ARG A C 1
ATOM 9460 O O . ARG A 1 1203 ? -47.738 -20.357 53.007 1.00 83.75 1203 ARG A O 1
ATOM 9467 N N . HIS A 1 1204 ? -47.961 -22.153 54.344 1.00 84.12 1204 HIS A N 1
ATOM 9468 C CA . HIS A 1 1204 ? -47.165 -21.654 55.461 1.00 84.12 1204 HIS A CA 1
ATOM 9469 C C . HIS A 1 1204 ? -45.998 -22.601 55.741 1.00 84.12 1204 HIS A C 1
ATOM 9471 O O . HIS A 1 1204 ? -46.201 -23.799 55.917 1.00 84.12 1204 HIS A O 1
ATOM 9477 N N . ILE A 1 1205 ? -44.788 -22.044 55.788 1.00 85.00 1205 ILE A N 1
ATOM 9478 C CA . ILE A 1 1205 ? -43.558 -22.774 56.098 1.00 85.00 1205 ILE A CA 1
ATOM 9479 C C . ILE A 1 1205 ? -43.121 -22.360 57.504 1.00 85.00 1205 ILE A C 1
ATOM 9481 O O . ILE A 1 1205 ? -42.824 -21.186 57.740 1.00 85.00 1205 ILE A O 1
ATOM 9485 N N . PHE A 1 1206 ? -43.101 -23.321 58.421 1.00 85.25 1206 PHE A N 1
ATOM 9486 C CA . PHE A 1 1206 ? -42.604 -23.162 59.780 1.00 85.25 1206 PHE A CA 1
ATOM 9487 C C . PHE A 1 1206 ? -41.079 -23.001 59.796 1.00 85.25 1206 PHE A C 1
ATOM 9489 O O . PHE A 1 1206 ? -40.365 -23.529 58.941 1.00 85.25 1206 PHE A O 1
ATOM 9496 N N . ALA A 1 1207 ? -40.562 -22.310 60.812 1.00 79.44 1207 ALA A N 1
ATOM 9497 C CA . ALA A 1 1207 ? -39.131 -22.282 61.084 1.00 79.44 1207 ALA A CA 1
ATOM 9498 C C . ALA A 1 1207 ? -38.622 -23.720 61.339 1.00 79.44 1207 ALA A C 1
ATOM 9500 O O . ALA A 1 1207 ? -39.285 -24.447 62.090 1.00 79.44 1207 ALA A O 1
ATOM 9501 N N . PRO A 1 1208 ? -37.476 -24.137 60.758 1.00 82.38 1208 PRO A N 1
ATOM 9502 C CA . PRO A 1 1208 ? -36.943 -25.481 60.960 1.00 82.38 1208 PRO A CA 1
ATOM 9503 C C . PRO A 1 1208 ? -36.625 -25.764 62.431 1.00 82.38 1208 PRO A C 1
ATOM 9505 O O . PRO A 1 1208 ? -36.182 -24.875 63.163 1.00 82.38 1208 PRO A O 1
ATOM 9508 N N . VAL A 1 1209 ? -36.822 -27.014 62.854 1.00 81.88 1209 VAL A N 1
ATOM 9509 C CA . VAL A 1 1209 ? -36.625 -27.464 64.244 1.00 81.88 1209 VAL A CA 1
ATOM 9510 C C . VAL A 1 1209 ? -35.656 -28.654 64.259 1.00 81.88 1209 VAL A C 1
ATOM 9512 O O . VAL A 1 1209 ? -35.810 -29.557 63.430 1.00 81.88 1209 VAL A O 1
ATOM 9515 N N . PRO A 1 1210 ? -34.656 -28.683 65.162 1.00 80.56 1210 PRO A N 1
ATOM 9516 C CA . PRO A 1 1210 ? -33.732 -29.806 65.252 1.00 80.56 1210 PRO A CA 1
ATOM 9517 C C . PRO A 1 1210 ? -34.443 -31.064 65.769 1.00 80.56 1210 PRO A C 1
ATOM 9519 O O . PRO A 1 1210 ? -35.299 -31.005 66.658 1.00 80.56 1210 PRO A O 1
ATOM 9522 N N . ILE A 1 1211 ? -34.084 -32.215 65.207 1.00 82.88 1211 ILE A N 1
ATOM 9523 C CA . ILE A 1 1211 ? -34.671 -33.513 65.563 1.00 82.88 1211 ILE A CA 1
ATOM 9524 C C . ILE A 1 1211 ? -34.338 -33.852 67.018 1.00 82.88 1211 ILE A C 1
ATOM 9526 O O . ILE A 1 1211 ? -33.195 -33.725 67.451 1.00 82.88 1211 ILE A O 1
ATOM 9530 N N . GLY A 1 1212 ? -35.334 -34.319 67.774 1.00 74.06 1212 GLY A N 1
ATOM 9531 C CA . GLY A 1 1212 ? -35.154 -34.675 69.186 1.00 74.06 1212 GLY A CA 1
ATOM 9532 C C . GLY A 1 1212 ? -35.096 -33.483 70.151 1.00 74.06 1212 GLY A C 1
ATOM 9533 O O . GLY A 1 1212 ? -34.737 -33.667 71.312 1.00 74.06 1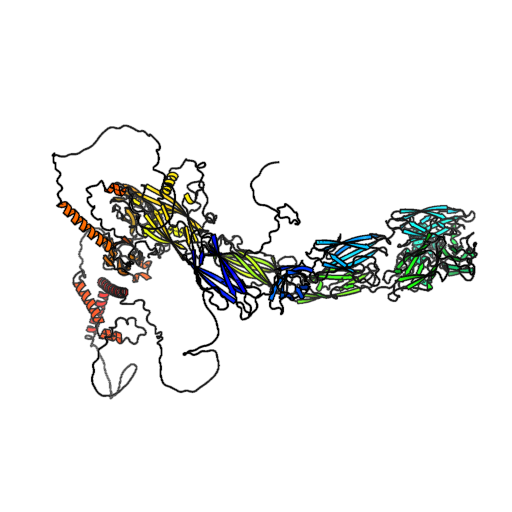212 GLY A O 1
ATOM 9534 N N . CYS A 1 1213 ? -35.466 -32.275 69.710 1.00 75.06 1213 CYS A N 1
ATOM 9535 C CA . CYS A 1 1213 ? -35.619 -31.119 70.592 1.00 75.06 1213 CYS A CA 1
ATOM 9536 C C . CYS A 1 1213 ? -36.636 -31.406 71.716 1.00 75.06 1213 CYS A C 1
ATOM 9538 O O . CYS A 1 1213 ? -37.813 -31.649 71.455 1.00 75.06 1213 CYS A O 1
ATOM 9540 N N . PHE A 1 1214 ? -36.199 -31.326 72.977 1.00 69.94 1214 PHE A N 1
ATOM 9541 C CA . PHE A 1 1214 ? -37.052 -31.569 74.152 1.00 69.94 1214 PHE A CA 1
ATOM 9542 C C . PHE A 1 1214 ? -38.102 -30.473 74.401 1.00 69.94 1214 PHE A C 1
ATOM 9544 O O . PHE A 1 1214 ? -39.034 -30.676 75.176 1.00 69.94 1214 PHE A O 1
ATOM 9551 N N . SER A 1 1215 ? -37.948 -29.303 73.780 1.00 76.75 1215 SER A N 1
ATOM 9552 C CA . SER A 1 1215 ? -38.817 -28.142 73.982 1.00 76.75 1215 SER A CA 1
ATOM 9553 C C . SER A 1 1215 ? -39.059 -27.412 72.655 1.00 76.75 1215 SER A C 1
ATOM 9555 O O . SER A 1 1215 ? -38.529 -26.313 72.467 1.00 76.75 1215 SER A O 1
ATOM 9557 N N . PRO A 1 1216 ? -39.811 -28.016 71.711 1.00 81.50 1216 PRO A N 1
ATOM 9558 C CA . PRO A 1 1216 ? -40.064 -27.416 70.405 1.00 81.50 1216 PRO A CA 1
ATOM 9559 C C . PRO A 1 1216 ? -40.758 -26.047 70.548 1.00 81.50 1216 PRO A C 1
ATOM 9561 O O . PRO A 1 1216 ? -41.677 -25.901 71.361 1.00 81.50 1216 PRO A O 1
ATOM 9564 N N . PRO A 1 1217 ? -40.337 -25.025 69.783 1.00 84.69 1217 PRO A N 1
ATOM 9565 C CA . PRO A 1 1217 ? -40.830 -23.665 69.955 1.00 84.69 1217 PRO A CA 1
ATOM 9566 C C . PRO A 1 1217 ? -42.243 -23.482 69.392 1.00 84.69 1217 PRO A C 1
ATOM 9568 O O . PRO A 1 1217 ? -42.537 -23.906 68.272 1.00 84.69 1217 PRO A O 1
ATOM 9571 N N . LYS A 1 1218 ? -43.096 -22.765 70.133 1.00 86.38 1218 LYS A N 1
ATOM 9572 C CA . LYS A 1 1218 ? -44.421 -22.345 69.650 1.00 86.38 1218 LYS A CA 1
ATOM 9573 C C . LYS A 1 1218 ? -44.288 -21.362 68.478 1.00 86.38 1218 LYS A C 1
ATOM 9575 O O . LYS A 1 1218 ? -43.556 -20.380 68.593 1.00 86.38 1218 LYS A O 1
ATOM 9580 N N . GLN A 1 1219 ? -44.998 -21.609 67.380 1.00 88.62 1219 GLN A N 1
ATOM 9581 C CA . GLN A 1 1219 ? -45.044 -20.789 66.159 1.00 88.62 1219 GLN A CA 1
ATOM 9582 C C . GLN A 1 1219 ? -46.477 -20.296 65.891 1.00 88.62 1219 GLN A C 1
ATOM 9584 O O . GLN A 1 1219 ? -47.421 -20.811 66.490 1.00 88.62 1219 GLN A O 1
ATOM 9589 N N . VAL A 1 1220 ? -46.659 -19.297 65.014 1.00 85.00 1220 VAL A N 1
ATOM 9590 C CA . VAL A 1 1220 ? -47.979 -18.687 64.746 1.00 85.00 1220 VAL A CA 1
ATOM 9591 C C . VAL A 1 1220 ? -48.285 -18.478 63.258 1.00 85.00 1220 VAL A C 1
ATOM 9593 O O . VAL A 1 1220 ? -47.425 -18.045 62.489 1.00 85.00 1220 VAL A O 1
ATOM 9596 N N . PHE A 1 1221 ? -49.541 -18.720 62.870 1.00 85.00 1221 PHE A N 1
ATOM 9597 C CA . PHE A 1 1221 ? -50.102 -18.432 61.544 1.00 85.00 1221 PHE A CA 1
ATOM 9598 C C . PHE A 1 1221 ? -51.320 -17.501 61.655 1.00 85.00 1221 PHE A C 1
ATOM 9600 O O . PHE A 1 1221 ? -52.102 -17.613 62.591 1.00 85.00 1221 PHE A O 1
ATOM 9607 N N . GLU A 1 1222 ? -51.496 -16.572 60.716 1.00 82.75 1222 GLU A N 1
ATOM 9608 C CA . GLU A 1 1222 ? -52.445 -15.459 60.858 1.00 82.75 1222 GLU A CA 1
ATOM 9609 C C . GLU A 1 1222 ? -53.681 -15.586 59.948 1.00 82.75 1222 GLU A C 1
ATOM 9611 O O . GLU A 1 1222 ? -53.556 -15.724 58.730 1.00 82.75 1222 GLU A O 1
ATOM 9616 N N . LEU A 1 1223 ? -54.876 -15.447 60.536 1.00 84.69 1223 LEU A N 1
ATOM 9617 C CA . LEU A 1 1223 ? -56.167 -15.388 59.842 1.00 84.69 1223 LEU A CA 1
ATOM 9618 C C . LEU A 1 1223 ? -56.781 -13.982 59.952 1.00 84.69 1223 LEU A C 1
ATOM 9620 O O . LEU A 1 1223 ? -57.216 -13.594 61.035 1.00 84.69 1223 LEU A O 1
ATOM 9624 N N . TYR A 1 1224 ? -56.874 -13.234 58.847 1.00 84.12 1224 TYR A N 1
ATOM 9625 C CA . TYR A 1 1224 ? -57.414 -11.865 58.834 1.00 84.12 1224 TYR A CA 1
ATOM 9626 C C . TYR A 1 1224 ? -58.885 -11.816 58.387 1.00 84.12 1224 TYR A C 1
ATOM 9628 O O . TYR A 1 1224 ? -59.216 -12.235 57.277 1.00 84.12 1224 TYR A O 1
ATOM 9636 N N . ASN A 1 1225 ? -59.789 -11.266 59.207 1.00 86.19 1225 ASN A N 1
ATOM 9637 C CA . ASN A 1 1225 ? -61.186 -11.044 58.813 1.00 86.19 1225 ASN A CA 1
ATOM 9638 C C . ASN A 1 1225 ? -61.331 -9.718 58.048 1.00 86.19 1225 ASN A C 1
ATOM 9640 O O . ASN A 1 1225 ? -61.551 -8.659 58.634 1.00 86.19 1225 ASN A O 1
ATOM 9644 N N . ALA A 1 1226 ? -61.258 -9.801 56.721 1.00 79.50 1226 ALA A N 1
ATOM 9645 C CA . ALA A 1 1226 ? -61.456 -8.677 55.806 1.00 79.50 1226 ALA A CA 1
ATOM 9646 C C . ALA A 1 1226 ? -62.943 -8.348 55.522 1.00 79.50 1226 ALA A C 1
ATOM 9648 O O . ALA A 1 1226 ? -63.255 -7.452 54.733 1.00 79.50 1226 ALA A O 1
ATOM 9649 N N . GLY A 1 1227 ? -63.874 -9.095 56.122 1.00 79.25 1227 GLY A N 1
ATOM 9650 C CA . GLY A 1 1227 ? -65.308 -8.857 56.019 1.00 79.25 1227 GLY A CA 1
ATOM 9651 C C . GLY A 1 1227 ? -65.827 -7.791 56.990 1.00 79.25 1227 GLY A C 1
ATOM 9652 O O . GLY A 1 1227 ? -65.157 -7.347 57.919 1.00 79.25 1227 GLY A O 1
ATOM 9653 N N . THR A 1 1228 ? -67.084 -7.404 56.789 1.00 77.81 1228 THR A N 1
ATOM 9654 C CA . THR A 1 1228 ? -67.857 -6.467 57.629 1.00 77.81 1228 THR A CA 1
ATOM 9655 C C . THR A 1 1228 ? -68.522 -7.121 58.838 1.00 77.81 1228 THR A C 1
ATOM 9657 O O . THR A 1 1228 ? -68.992 -6.413 59.729 1.00 77.81 1228 THR A O 1
ATOM 9660 N N . LEU A 1 1229 ? -68.585 -8.454 58.879 1.00 81.75 1229 LEU A N 1
ATOM 9661 C CA . LEU A 1 1229 ? -69.261 -9.225 59.923 1.00 81.75 1229 LEU A CA 1
ATOM 9662 C C . LEU A 1 1229 ? -68.255 -10.017 60.772 1.00 81.75 1229 LEU A C 1
ATOM 9664 O O . LEU A 1 1229 ? -67.287 -10.548 60.222 1.00 81.75 1229 LEU A O 1
ATOM 9668 N N . PRO A 1 1230 ? -68.466 -10.135 62.099 1.00 83.81 1230 PRO A N 1
ATOM 9669 C CA . PRO A 1 1230 ? -67.707 -11.078 62.908 1.00 83.81 1230 PRO A CA 1
ATOM 9670 C C . PRO A 1 1230 ? -67.967 -12.503 62.411 1.00 83.81 1230 PRO A C 1
ATOM 9672 O O . PRO A 1 1230 ? -69.075 -12.837 61.978 1.00 83.81 1230 PRO A O 1
ATOM 9675 N N . LEU A 1 1231 ? -66.935 -13.337 62.468 1.00 87.25 1231 LEU A N 1
ATOM 9676 C CA . LEU A 1 1231 ? -66.983 -14.722 62.015 1.00 87.25 1231 LEU A CA 1
ATOM 9677 C C . LEU A 1 1231 ? -66.330 -15.648 63.037 1.00 87.25 1231 LEU A C 1
ATOM 9679 O O . LEU A 1 1231 ? -65.477 -15.225 63.812 1.00 87.25 1231 LEU A O 1
ATOM 9683 N N . ARG A 1 1232 ? -66.721 -16.920 63.023 1.00 87.75 1232 ARG A N 1
ATOM 9684 C CA . ARG A 1 1232 ? -66.034 -17.990 63.752 1.00 87.75 1232 ARG A CA 1
ATOM 9685 C C . ARG A 1 1232 ? -65.402 -18.934 62.749 1.00 87.75 1232 ARG A C 1
ATOM 9687 O O . ARG A 1 1232 ? -66.039 -19.242 61.740 1.00 87.75 1232 ARG A O 1
ATOM 9694 N N . TYR A 1 1233 ? -64.186 -19.378 63.037 1.00 89.31 1233 TYR A N 1
ATOM 9695 C CA . TYR A 1 1233 ? -63.529 -20.434 62.277 1.00 89.31 1233 TYR A CA 1
ATOM 9696 C C . TYR A 1 1233 ? -63.390 -21.704 63.117 1.00 89.31 1233 TYR A C 1
ATOM 9698 O O . TYR A 1 1233 ? -63.389 -21.651 64.348 1.00 89.31 1233 TYR A O 1
ATOM 9706 N N . HIS A 1 1234 ? -63.251 -22.830 62.428 1.00 90.19 1234 HIS A N 1
ATOM 9707 C CA . HIS A 1 1234 ? -62.890 -24.124 62.987 1.00 90.19 1234 HIS A CA 1
ATOM 9708 C C . HIS A 1 1234 ? -61.936 -24.825 62.015 1.00 90.19 1234 HIS A C 1
ATOM 9710 O O . HIS A 1 1234 ? -62.275 -25.006 60.845 1.00 90.19 1234 HIS A O 1
ATOM 9716 N N . MET A 1 1235 ? -60.755 -25.215 62.482 1.00 87.94 1235 MET A N 1
ATOM 9717 C CA . MET A 1 1235 ? -59.831 -26.067 61.735 1.00 87.94 1235 MET A CA 1
ATOM 9718 C C . MET A 1 1235 ? -60.237 -27.528 61.858 1.00 87.94 1235 MET A C 1
ATOM 9720 O O . MET A 1 1235 ? -60.507 -28.003 62.958 1.00 87.94 1235 MET A O 1
ATOM 9724 N N . ASP A 1 1236 ? -60.255 -28.244 60.744 1.00 88.12 1236 ASP A N 1
ATOM 9725 C CA . ASP A 1 1236 ? -60.376 -29.698 60.757 1.00 88.12 1236 ASP A CA 1
ATOM 9726 C C . ASP A 1 1236 ? -59.032 -30.317 61.181 1.00 88.12 1236 ASP A C 1
ATOM 9728 O O . ASP A 1 1236 ? -58.010 -30.105 60.527 1.00 88.12 1236 ASP A O 1
ATOM 9732 N N . THR A 1 1237 ? -59.012 -31.032 62.310 1.00 87.44 1237 THR A N 1
ATOM 9733 C CA . THR A 1 1237 ? -57.802 -31.678 62.845 1.00 87.44 1237 THR A CA 1
ATOM 9734 C C . THR A 1 1237 ? -57.563 -33.072 62.279 1.00 87.44 1237 THR A C 1
ATOM 9736 O O . THR A 1 1237 ? -56.488 -33.618 62.516 1.00 87.44 1237 THR A O 1
ATOM 9739 N N . THR A 1 1238 ? -58.488 -33.632 61.490 1.00 88.94 1238 THR A N 1
ATOM 9740 C CA . THR A 1 1238 ? -58.342 -34.996 60.956 1.00 88.94 1238 THR A CA 1
ATOM 9741 C C . THR A 1 1238 ? -57.048 -35.221 60.153 1.00 88.94 1238 THR A C 1
ATOM 9743 O O . THR A 1 1238 ? -56.402 -36.237 60.407 1.00 88.94 1238 THR A O 1
ATOM 9746 N N . PRO A 1 1239 ? -56.528 -34.282 59.326 1.00 90.50 1239 PRO A N 1
ATOM 9747 C CA . PRO A 1 1239 ? -55.244 -34.487 58.641 1.00 90.50 1239 PRO A CA 1
ATOM 9748 C C . PRO A 1 1239 ? -54.033 -34.466 59.591 1.00 90.50 1239 PRO A C 1
ATOM 9750 O O . PRO A 1 1239 ? -52.970 -34.986 59.260 1.00 90.50 1239 PRO A O 1
ATOM 9753 N N . LEU A 1 1240 ? -54.164 -33.852 60.775 1.00 88.44 1240 LEU A N 1
ATOM 9754 C CA . LEU A 1 1240 ? -53.122 -33.858 61.810 1.00 88.44 1240 LEU A CA 1
ATOM 9755 C C . LEU A 1 1240 ? -53.129 -35.173 62.598 1.00 88.44 1240 LEU A C 1
ATOM 9757 O O . LEU A 1 1240 ? -52.072 -35.643 63.013 1.00 88.44 1240 LEU A O 1
ATOM 9761 N N . GLU A 1 1241 ? -54.308 -35.770 62.784 1.00 88.25 1241 GLU A N 1
ATOM 9762 C CA . GLU A 1 1241 ? -54.477 -37.099 63.377 1.00 88.25 1241 GLU A CA 1
ATOM 9763 C C . GLU A 1 1241 ? -53.905 -38.181 62.444 1.00 88.25 1241 GLU A C 1
ATOM 9765 O O . GLU A 1 1241 ? -53.101 -38.996 62.892 1.00 88.25 1241 GLU A O 1
ATOM 9770 N N . GLU A 1 1242 ? -54.195 -38.111 61.139 1.00 88.88 1242 GLU A N 1
ATOM 9771 C CA . GLU A 1 1242 ? -53.577 -38.967 60.111 1.00 88.88 1242 GLU A CA 1
ATOM 9772 C C . GLU A 1 1242 ? -52.043 -38.821 60.096 1.00 88.88 1242 GLU A C 1
ATOM 9774 O O . GLU A 1 1242 ? -51.322 -39.815 60.202 1.00 88.88 1242 GLU A O 1
ATOM 9779 N N . LEU A 1 1243 ? -51.520 -37.585 60.074 1.00 87.06 1243 LEU A N 1
ATOM 9780 C CA . LEU A 1 1243 ? -50.074 -37.327 60.129 1.00 87.06 1243 LEU A CA 1
ATOM 9781 C C . LEU A 1 1243 ? -49.427 -37.860 61.423 1.00 87.06 1243 LEU A C 1
ATOM 9783 O O . LEU A 1 1243 ? -48.279 -38.309 61.403 1.00 87.06 1243 LEU A O 1
ATOM 9787 N N . MET A 1 1244 ? -50.138 -37.813 62.553 1.00 87.50 1244 MET A N 1
ATOM 9788 C CA . MET A 1 1244 ? -49.673 -38.371 63.824 1.00 87.50 1244 MET A CA 1
ATOM 9789 C C . MET A 1 1244 ? -49.622 -39.906 63.775 1.00 87.50 1244 MET A C 1
ATOM 9791 O O . MET A 1 1244 ? -48.640 -40.490 64.235 1.00 87.50 1244 MET A O 1
ATOM 9795 N N . GLU A 1 1245 ? -50.626 -40.573 63.197 1.00 87.81 1245 GLU A N 1
ATOM 9796 C CA . GLU A 1 1245 ? -50.618 -42.032 63.008 1.00 87.81 1245 GLU A CA 1
ATOM 9797 C C . GLU A 1 1245 ? -49.493 -42.491 62.066 1.00 87.81 1245 GLU A C 1
ATOM 9799 O O . GLU A 1 1245 ? -48.770 -43.434 62.398 1.00 87.81 1245 GLU A O 1
ATOM 9804 N N . GLU A 1 1246 ? -49.268 -41.786 60.950 1.00 87.44 1246 GLU A N 1
ATOM 9805 C CA . GLU A 1 1246 ? -48.167 -42.065 60.014 1.00 87.44 1246 GLU A CA 1
ATOM 9806 C C . GLU A 1 1246 ? -46.774 -41.941 60.657 1.00 87.44 1246 GLU A C 1
ATOM 9808 O O . GLU A 1 1246 ? -45.831 -42.611 60.233 1.00 87.44 1246 GLU A O 1
ATOM 9813 N N . ASN A 1 1247 ? -46.631 -41.107 61.692 1.00 86.00 1247 ASN A N 1
ATOM 9814 C CA . ASN A 1 1247 ? -45.356 -40.807 62.346 1.00 86.00 1247 ASN A CA 1
ATOM 9815 C C . ASN A 1 1247 ? -45.300 -41.364 63.780 1.00 86.00 1247 ASN A C 1
ATOM 9817 O O . ASN A 1 1247 ? -44.976 -40.659 64.734 1.00 86.00 1247 ASN A O 1
ATOM 9821 N N . PHE A 1 1248 ? -45.584 -42.663 63.922 1.00 86.88 1248 PHE A N 1
ATOM 9822 C CA . PHE A 1 1248 ? -45.435 -43.440 65.167 1.00 86.88 1248 PHE A CA 1
ATOM 9823 C C . PHE A 1 1248 ? -46.265 -42.926 66.361 1.00 86.88 1248 PHE A C 1
ATOM 9825 O O . PHE A 1 1248 ? -45.846 -43.051 67.512 1.00 86.88 1248 PHE A O 1
ATOM 9832 N N . SER A 1 1249 ? -47.444 -42.355 66.095 1.00 86.38 1249 SER A N 1
ATOM 9833 C CA . SER A 1 1249 ? -48.307 -41.709 67.099 1.00 86.38 1249 SER A CA 1
ATOM 9834 C C . SER A 1 1249 ? -47.652 -40.515 67.815 1.00 86.38 1249 SER A C 1
ATOM 9836 O O . SER A 1 1249 ? -48.065 -40.147 68.916 1.00 86.38 1249 SER A O 1
ATOM 9838 N N . HIS A 1 1250 ? -46.643 -39.890 67.199 1.00 85.62 1250 HIS A N 1
ATOM 9839 C CA . HIS A 1 1250 ? -46.014 -38.665 67.693 1.00 85.62 1250 HIS A CA 1
ATOM 9840 C C . HIS A 1 1250 ? -46.653 -37.431 67.037 1.00 85.62 1250 HIS A C 1
ATOM 9842 O O . HIS A 1 1250 ? -46.753 -37.385 65.808 1.00 85.62 1250 HIS A O 1
ATOM 9848 N N . PRO A 1 1251 ? -47.066 -36.404 67.803 1.00 87.06 1251 PRO A N 1
ATOM 9849 C CA . PRO A 1 1251 ? -47.685 -35.201 67.253 1.00 87.06 1251 PRO A CA 1
ATOM 9850 C C . PRO A 1 1251 ? -46.633 -34.306 66.576 1.00 87.06 1251 PRO A C 1
ATOM 9852 O O . PRO A 1 1251 ? -46.140 -33.340 67.158 1.00 87.06 1251 PRO A O 1
ATOM 9855 N N . VAL A 1 1252 ? -46.283 -34.631 65.325 1.00 88.44 1252 VAL A N 1
ATOM 9856 C CA . VAL A 1 1252 ? -45.308 -33.865 64.526 1.00 88.44 1252 VAL A CA 1
ATOM 9857 C C . VAL A 1 1252 ? -45.771 -32.423 64.312 1.00 88.44 1252 VAL A C 1
ATOM 9859 O O . VAL A 1 1252 ? -44.956 -31.506 64.391 1.00 88.44 1252 VAL A O 1
ATOM 9862 N N . LEU A 1 1253 ? -47.069 -32.217 64.071 1.00 89.12 1253 LEU A N 1
ATOM 9863 C CA . LEU A 1 1253 ? -47.710 -30.905 63.995 1.00 89.12 1253 LEU A CA 1
ATOM 9864 C C . LEU A 1 1253 ? -48.938 -30.879 64.903 1.00 89.12 1253 LEU A C 1
ATOM 9866 O O . LEU A 1 1253 ? -49.856 -31.678 64.735 1.00 89.12 1253 LEU A O 1
ATOM 9870 N N . GLN A 1 1254 ? -48.969 -29.934 65.841 1.00 89.25 1254 GLN A N 1
ATOM 9871 C CA . GLN A 1 1254 ? -50.076 -29.751 66.778 1.00 89.25 1254 GLN A CA 1
ATOM 9872 C C . GLN A 1 1254 ? -50.537 -28.293 66.772 1.00 89.25 1254 GLN A C 1
ATOM 9874 O O . GLN A 1 1254 ? -49.729 -27.397 67.007 1.00 89.25 1254 GLN A O 1
ATOM 9879 N N . CYS A 1 1255 ? -51.833 -28.051 66.558 1.00 88.62 1255 CYS A N 1
ATOM 9880 C CA . CYS A 1 1255 ? -52.441 -26.735 66.755 1.00 88.62 1255 CYS A CA 1
ATOM 9881 C C . CYS A 1 1255 ? -53.045 -26.632 68.166 1.00 88.62 1255 CYS A C 1
ATOM 9883 O O . CYS A 1 1255 ? -53.739 -27.547 68.610 1.00 88.62 1255 CYS A O 1
ATOM 9885 N N . LEU A 1 1256 ? -52.786 -25.529 68.875 1.00 85.81 1256 LEU A N 1
ATOM 9886 C CA . LEU A 1 1256 ? -53.219 -25.340 70.269 1.00 85.81 1256 LEU A CA 1
ATOM 9887 C C . LEU A 1 1256 ? -54.593 -24.657 70.395 1.00 85.81 1256 LEU A C 1
ATOM 9889 O O . LEU A 1 1256 ? -55.253 -24.794 71.424 1.00 85.81 1256 LEU A O 1
ATOM 9893 N N . ASN A 1 1257 ? -55.039 -23.928 69.366 1.00 88.00 1257 ASN A N 1
ATOM 9894 C CA . ASN A 1 1257 ? -56.282 -23.146 69.372 1.00 88.00 1257 ASN A CA 1
ATOM 9895 C C . ASN A 1 1257 ? -57.085 -23.275 68.049 1.00 88.00 1257 ASN A C 1
ATOM 9897 O O . ASN A 1 1257 ? -57.325 -22.279 67.358 1.00 88.00 1257 ASN A O 1
ATOM 9901 N N . PRO A 1 1258 ? -57.566 -24.487 67.698 1.00 88.25 1258 PRO A N 1
ATOM 9902 C CA . PRO A 1 1258 ? -58.165 -24.785 66.389 1.00 88.25 1258 PRO A CA 1
ATOM 9903 C C . PRO A 1 1258 ? -59.482 -24.049 66.072 1.00 88.25 1258 PRO A C 1
ATOM 9905 O O . PRO A 1 1258 ? -59.952 -24.111 64.937 1.00 88.25 1258 PRO A O 1
ATOM 9908 N N . ALA A 1 1259 ? -60.097 -23.340 67.025 1.00 88.94 1259 ALA A N 1
ATOM 9909 C CA . ALA A 1 1259 ? -61.313 -22.560 66.794 1.00 88.94 1259 ALA A CA 1
ATOM 9910 C C . ALA A 1 1259 ? -61.333 -21.261 67.614 1.00 88.94 1259 ALA A C 1
ATOM 9912 O O . ALA A 1 1259 ? -61.087 -21.279 68.821 1.00 88.94 1259 ALA A O 1
ATOM 9913 N N . ALA A 1 1260 ? -61.688 -20.140 66.976 1.00 86.00 1260 ALA A N 1
ATOM 9914 C CA . ALA A 1 1260 ? -61.896 -18.849 67.640 1.00 86.00 1260 ALA A CA 1
ATOM 9915 C C . ALA A 1 1260 ? -62.888 -17.942 66.879 1.00 86.00 1260 ALA A C 1
ATOM 9917 O O . ALA A 1 1260 ? -63.348 -18.257 65.778 1.00 86.00 1260 ALA A O 1
ATOM 9918 N N . GLU A 1 1261 ? -63.227 -16.797 67.482 1.00 86.31 1261 GLU A N 1
ATOM 9919 C CA . GLU A 1 1261 ? -64.057 -15.745 66.881 1.00 86.31 1261 GLU A CA 1
ATOM 9920 C C . GLU A 1 1261 ? -63.201 -14.535 66.478 1.00 86.31 1261 GLU A C 1
ATOM 9922 O O . GLU A 1 1261 ? -62.436 -14.010 67.286 1.00 86.31 1261 GLU A O 1
ATOM 9927 N N . VAL A 1 1262 ? -63.361 -14.066 65.237 1.00 84.38 1262 VAL A N 1
ATOM 9928 C CA . VAL A 1 1262 ? -62.574 -12.980 64.636 1.00 84.38 1262 VAL A CA 1
ATOM 9929 C C . VAL A 1 1262 ? -63.491 -11.818 64.265 1.00 84.38 1262 VAL A C 1
ATOM 9931 O O . VAL A 1 1262 ? -64.421 -11.957 63.464 1.00 84.38 1262 VAL A O 1
ATOM 9934 N N . LYS A 1 1263 ? -63.231 -10.644 64.844 1.00 82.00 1263 LYS A N 1
ATOM 9935 C CA . LYS A 1 1263 ? -63.993 -9.412 64.580 1.00 82.00 1263 LYS A CA 1
ATOM 9936 C C . LYS A 1 1263 ? -63.644 -8.813 63.205 1.00 82.00 1263 LYS A C 1
ATOM 9938 O O . LYS A 1 1263 ? -62.540 -9.051 62.724 1.00 82.00 1263 LYS A O 1
ATOM 9943 N N . PRO A 1 1264 ? -64.533 -8.008 62.591 1.00 79.06 1264 PRO A N 1
ATOM 9944 C CA . PRO A 1 1264 ? -64.233 -7.272 61.359 1.00 79.06 1264 PRO A CA 1
ATOM 9945 C C . PRO A 1 1264 ? -62.930 -6.476 61.467 1.00 79.06 1264 PRO A C 1
ATOM 9947 O O . PRO A 1 1264 ? -62.712 -5.788 62.468 1.00 79.06 1264 PRO A O 1
ATOM 9950 N N . GLY A 1 1265 ? -62.068 -6.571 60.458 1.00 74.25 1265 GLY A N 1
ATOM 9951 C CA . GLY A 1 1265 ? -60.778 -5.878 60.404 1.00 74.25 1265 GLY A CA 1
ATOM 9952 C C . GLY A 1 1265 ? -59.750 -6.325 61.449 1.00 74.25 1265 GLY A C 1
ATOM 9953 O O . GLY A 1 1265 ? -58.763 -5.623 61.637 1.00 74.25 1265 GLY A O 1
ATOM 9954 N N . HIS A 1 1266 ? -59.972 -7.444 62.147 1.00 76.31 1266 HIS A N 1
ATOM 9955 C CA . HIS A 1 1266 ? -59.027 -8.014 63.112 1.00 76.31 1266 HIS A CA 1
ATOM 9956 C C . HIS A 1 1266 ? -58.439 -9.331 62.588 1.00 76.31 1266 HIS A C 1
ATOM 9958 O O . HIS A 1 1266 ? -59.054 -10.021 61.769 1.00 76.31 1266 HIS A O 1
ATOM 9964 N N . SER A 1 1267 ? -57.275 -9.698 63.121 1.00 79.00 1267 SER A N 1
ATOM 9965 C CA . SER A 1 1267 ? -56.649 -11.006 62.918 1.00 79.00 1267 SER A CA 1
ATOM 9966 C C . SER A 1 1267 ? -56.857 -11.937 64.114 1.00 79.00 1267 SER A C 1
ATOM 9968 O O . SER A 1 1267 ? -57.021 -11.479 65.246 1.00 79.00 1267 SER A O 1
ATOM 9970 N N . ALA A 1 1268 ? -56.780 -13.244 63.871 1.00 81.44 1268 ALA A N 1
ATOM 9971 C CA . ALA A 1 1268 ? -56.536 -14.261 64.891 1.00 81.44 1268 ALA A CA 1
ATOM 9972 C C . ALA A 1 1268 ? -55.239 -15.022 64.582 1.00 81.44 1268 ALA A C 1
ATOM 9974 O O . ALA A 1 1268 ? -54.949 -15.306 63.419 1.00 81.44 1268 ALA A O 1
ATOM 9975 N N . MET A 1 1269 ? -54.479 -15.349 65.628 1.00 83.88 1269 MET A N 1
ATOM 9976 C CA . MET A 1 1269 ? -53.238 -16.118 65.530 1.00 83.88 1269 MET A CA 1
ATOM 9977 C C . MET A 1 1269 ? -53.515 -17.579 65.885 1.00 83.88 1269 MET A C 1
ATOM 9979 O O . MET A 1 1269 ? -53.891 -17.886 67.014 1.00 83.88 1269 MET A O 1
ATOM 9983 N N . LEU A 1 1270 ? -53.330 -18.471 64.917 1.00 86.81 1270 LEU A N 1
ATOM 9984 C CA . LEU A 1 1270 ? -53.298 -19.914 65.113 1.00 86.81 1270 LEU A CA 1
ATOM 9985 C C . LEU A 1 1270 ? -51.936 -20.319 65.662 1.00 86.81 1270 LEU A C 1
ATOM 9987 O O . LEU A 1 1270 ? -50.916 -20.070 65.024 1.00 86.81 1270 LEU A O 1
ATOM 9991 N N . GLU A 1 1271 ? -51.929 -20.944 66.830 1.00 87.06 1271 GLU A N 1
ATOM 9992 C CA . GLU A 1 1271 ? -50.732 -21.370 67.539 1.00 87.06 1271 GLU A CA 1
ATOM 9993 C C . GLU A 1 1271 ? -50.385 -22.819 67.204 1.00 87.06 1271 GLU A C 1
ATOM 9995 O O . GLU A 1 1271 ? -51.244 -23.701 67.259 1.00 87.06 1271 GLU A O 1
ATOM 10000 N N . TRP A 1 1272 ? -49.114 -23.061 66.894 1.00 90.00 1272 TRP A N 1
ATOM 10001 C CA . TRP A 1 1272 ? -48.603 -24.342 66.421 1.00 90.00 1272 TRP A CA 1
ATOM 10002 C C . TRP A 1 1272 ? -47.362 -24.788 67.188 1.00 90.00 1272 TRP A C 1
ATOM 10004 O O . TRP A 1 1272 ? -46.509 -23.974 67.539 1.00 90.00 1272 TRP A O 1
ATOM 10014 N N . ILE A 1 1273 ? -47.222 -26.097 67.373 1.00 89.31 1273 ILE A N 1
ATOM 10015 C CA . ILE A 1 1273 ? -45.977 -26.759 67.767 1.00 89.31 1273 ILE A CA 1
ATOM 10016 C C . ILE A 1 1273 ? -45.571 -27.692 66.624 1.00 89.31 1273 ILE A C 1
ATOM 10018 O O . ILE A 1 1273 ? -46.391 -28.473 66.141 1.00 89.31 1273 ILE A O 1
ATOM 10022 N N . PHE A 1 1274 ? -44.307 -27.603 66.203 1.00 90.38 1274 PHE A N 1
ATOM 10023 C CA . PHE A 1 1274 ? -43.698 -28.500 65.220 1.00 90.38 1274 PHE A CA 1
ATOM 10024 C C . PHE A 1 1274 ? -42.568 -29.297 65.885 1.00 90.38 1274 PHE A C 1
ATOM 10026 O O . PHE A 1 1274 ? -41.634 -28.710 66.431 1.00 90.38 1274 PHE A O 1
ATOM 10033 N N . SER A 1 1275 ? -42.676 -30.626 65.866 1.00 89.12 1275 SER A N 1
ATOM 10034 C CA . SER A 1 1275 ? -41.804 -31.561 66.588 1.00 89.12 1275 SER A CA 1
ATOM 10035 C C . SER A 1 1275 ? -41.360 -32.714 65.668 1.00 89.12 1275 SER A C 1
ATOM 10037 O O . SER A 1 1275 ? -41.969 -33.785 65.676 1.00 89.12 1275 SER A O 1
ATOM 10039 N N . PRO A 1 1276 ? -40.339 -32.506 64.815 1.00 88.50 1276 PRO A N 1
ATOM 10040 C CA . PRO A 1 1276 ? -39.916 -33.492 63.822 1.00 88.50 1276 PRO A CA 1
ATOM 10041 C C . PRO A 1 1276 ? -39.165 -34.687 64.430 1.00 88.50 1276 PRO A C 1
ATOM 10043 O O . PRO A 1 1276 ? -38.282 -34.524 65.274 1.00 88.50 1276 PRO A O 1
ATOM 10046 N N . LEU A 1 1277 ? -39.456 -35.889 63.916 1.00 85.62 1277 LEU A N 1
ATOM 10047 C CA . LEU A 1 1277 ? -38.743 -37.135 64.248 1.00 85.62 1277 LEU A CA 1
ATOM 10048 C C . LEU A 1 1277 ? -37.585 -37.474 63.291 1.00 85.62 1277 LEU A C 1
ATOM 10050 O O . LEU A 1 1277 ? -36.731 -38.290 63.623 1.00 85.62 1277 LEU A O 1
ATOM 10054 N N . GLU A 1 1278 ? -37.552 -36.871 62.102 1.00 86.06 1278 GLU A N 1
ATOM 10055 C CA . GLU A 1 1278 ? -36.633 -37.221 61.007 1.00 86.06 1278 GLU A CA 1
ATOM 10056 C C . GLU A 1 1278 ? -36.157 -35.963 60.268 1.00 86.06 1278 GLU A C 1
ATOM 10058 O O . GLU A 1 1278 ? -36.858 -34.946 60.254 1.00 86.06 1278 GLU A O 1
ATOM 10063 N N . ALA A 1 1279 ? -34.998 -36.056 59.606 1.00 85.62 1279 ALA A N 1
ATOM 10064 C CA . ALA A 1 1279 ? -34.370 -34.993 58.811 1.00 85.62 1279 ALA A CA 1
ATOM 10065 C C . ALA A 1 1279 ? -35.059 -34.791 57.447 1.00 85.62 1279 ALA A C 1
ATOM 10067 O O . ALA A 1 1279 ? -34.441 -34.932 56.392 1.00 85.62 1279 ALA A O 1
ATOM 10068 N N . LYS A 1 1280 ? -36.369 -34.529 57.461 1.00 87.88 1280 LYS A N 1
ATOM 10069 C CA . LYS A 1 1280 ? -37.196 -34.371 56.259 1.00 87.88 1280 LYS A CA 1
ATOM 10070 C C . LYS A 1 1280 ? -38.167 -33.201 56.378 1.00 87.88 1280 LYS A C 1
ATOM 10072 O O . LYS A 1 1280 ? -38.433 -32.688 57.467 1.00 87.88 1280 LYS A O 1
ATOM 10077 N N . THR A 1 1281 ? -38.722 -32.815 55.237 1.00 87.75 1281 THR A N 1
ATOM 10078 C CA . THR A 1 1281 ? -39.852 -31.891 55.158 1.00 87.75 1281 THR A CA 1
ATOM 10079 C C . THR A 1 1281 ? -41.159 -32.658 55.341 1.00 87.75 1281 THR A C 1
ATOM 10081 O O . THR A 1 1281 ? -41.409 -33.637 54.640 1.00 87.75 1281 THR A O 1
ATOM 10084 N N . TYR A 1 1282 ? -41.991 -32.198 56.267 1.00 90.06 1282 TYR A N 1
ATOM 10085 C CA . TYR A 1 1282 ? -43.357 -32.660 56.495 1.00 90.06 1282 TYR A CA 1
ATOM 10086 C C . TYR A 1 1282 ? -44.319 -31.651 55.868 1.00 90.06 1282 TYR A C 1
ATOM 10088 O O . TYR A 1 1282 ? -44.112 -30.448 56.019 1.00 90.06 1282 TYR A O 1
ATOM 10096 N N . THR A 1 1283 ? -45.363 -32.124 55.189 1.00 90.69 1283 THR A N 1
ATOM 10097 C CA . THR A 1 1283 ? -46.381 -31.290 54.526 1.00 90.69 1283 THR A CA 1
ATOM 10098 C C . THR A 1 1283 ? -47.770 -31.848 54.802 1.00 90.69 1283 THR A C 1
ATOM 10100 O O . THR A 1 1283 ? -47.979 -33.041 54.596 1.00 90.69 1283 THR A O 1
ATOM 10103 N N . VAL A 1 1284 ? -48.716 -31.001 55.209 1.00 91.25 1284 VAL A N 1
ATOM 10104 C CA . VAL A 1 1284 ? -50.118 -31.380 55.445 1.00 91.25 1284 VAL A CA 1
ATOM 10105 C C . VAL A 1 1284 ? -51.068 -30.277 54.971 1.00 91.25 1284 VAL A C 1
ATOM 10107 O O . VAL A 1 1284 ? -50.847 -29.100 55.249 1.00 91.25 1284 VAL A O 1
ATOM 10110 N N . ASP A 1 1285 ? -52.130 -30.650 54.255 1.00 90.69 1285 ASP A N 1
ATOM 10111 C CA . ASP A 1 1285 ? -53.182 -29.729 53.812 1.00 90.69 1285 ASP A CA 1
ATOM 10112 C C . ASP A 1 1285 ? -54.329 -29.727 54.827 1.00 90.69 1285 ASP A C 1
ATOM 10114 O O . ASP A 1 1285 ? -55.028 -30.725 54.991 1.00 90.69 1285 ASP A O 1
ATOM 10118 N N . VAL A 1 1286 ? -54.536 -28.599 55.509 1.00 90.31 1286 VAL A N 1
ATOM 10119 C CA . VAL A 1 1286 ? -55.514 -28.478 56.600 1.00 90.31 1286 VAL A CA 1
ATOM 10120 C C . VAL A 1 1286 ? -56.708 -27.614 56.166 1.00 90.31 1286 VAL A C 1
ATOM 10122 O O . VAL A 1 1286 ? -56.517 -26.448 55.796 1.00 90.31 1286 VAL A O 1
ATOM 10125 N N . PRO A 1 1287 ? -57.949 -28.141 56.216 1.00 90.56 1287 PRO A N 1
ATOM 10126 C CA . PRO A 1 1287 ? -59.164 -27.360 56.010 1.00 90.56 1287 PRO A CA 1
ATOM 10127 C C . PRO A 1 1287 ? -59.442 -26.403 57.178 1.00 90.56 1287 PRO A C 1
ATOM 10129 O O . PRO A 1 1287 ? -59.439 -26.787 58.347 1.00 90.56 1287 PRO A O 1
ATOM 10132 N N . ILE A 1 1288 ? -59.770 -25.153 56.857 1.00 89.12 1288 ILE A N 1
ATOM 10133 C CA . ILE A 1 1288 ? -60.268 -24.143 57.794 1.00 89.12 1288 ILE A CA 1
ATOM 10134 C C . ILE A 1 1288 ? -61.684 -23.755 57.360 1.00 89.12 1288 ILE A C 1
ATOM 10136 O O . ILE A 1 1288 ? -61.893 -23.163 56.298 1.00 89.12 1288 ILE A O 1
ATOM 10140 N N . HIS A 1 1289 ? -62.672 -24.093 58.183 1.00 87.94 1289 HIS A N 1
ATOM 10141 C CA . HIS A 1 1289 ? -64.086 -23.840 57.925 1.00 87.94 1289 HIS A CA 1
ATOM 10142 C C . HIS A 1 1289 ? -64.540 -22.538 58.589 1.00 87.94 1289 HIS A C 1
ATOM 10144 O O . HIS A 1 1289 ? -64.362 -22.361 59.794 1.00 87.94 1289 HIS A O 1
ATOM 10150 N N . VAL A 1 1290 ? -65.182 -21.642 57.833 1.00 84.69 1290 VAL A N 1
ATOM 10151 C CA . VAL A 1 1290 ? -65.869 -20.466 58.390 1.00 84.69 1290 VAL A CA 1
ATOM 10152 C C . VAL A 1 1290 ? -67.336 -20.806 58.645 1.00 84.69 1290 VAL A C 1
ATOM 10154 O O . VAL A 1 1290 ? -68.042 -21.275 57.755 1.00 84.69 1290 VAL A O 1
ATOM 10157 N N . VAL A 1 1291 ? -67.828 -20.542 59.857 1.00 79.56 1291 VAL A N 1
ATOM 10158 C CA . VAL A 1 1291 ? -69.229 -20.801 60.223 1.00 79.56 1291 VAL A CA 1
ATOM 10159 C C . VAL A 1 1291 ? -70.158 -19.895 59.403 1.00 79.56 1291 VAL A C 1
ATOM 10161 O O . VAL A 1 1291 ? -70.084 -18.668 59.507 1.00 79.56 1291 VAL A O 1
ATOM 10164 N N . GLU A 1 1292 ? -71.032 -20.508 58.597 1.00 78.19 1292 GLU A N 1
ATOM 10165 C CA . GLU A 1 1292 ? -71.871 -19.859 57.565 1.00 78.19 1292 GLU A CA 1
ATOM 10166 C C . GLU A 1 1292 ? -71.055 -19.063 56.517 1.00 78.19 1292 GLU A C 1
ATOM 10168 O O . GLU A 1 1292 ? -71.509 -18.041 56.003 1.00 78.19 1292 GLU A O 1
ATOM 10173 N N . GLY A 1 1293 ? -69.837 -19.519 56.209 1.00 75.31 1293 GLY A N 1
ATOM 10174 C CA . GLY A 1 1293 ? -68.980 -18.982 55.152 1.00 75.31 1293 GLY A CA 1
ATOM 10175 C C . GLY A 1 1293 ? -68.295 -20.088 54.347 1.00 75.31 1293 GLY A C 1
ATOM 10176 O O . GLY A 1 1293 ? -68.614 -21.269 54.479 1.00 75.31 1293 GLY A O 1
ATOM 10177 N N . ASP A 1 1294 ? -67.352 -19.699 53.492 1.00 79.19 1294 ASP A N 1
ATOM 10178 C CA . ASP A 1 1294 ? -66.588 -20.644 52.676 1.00 79.19 1294 ASP A CA 1
ATOM 10179 C C . ASP A 1 1294 ? -65.517 -21.381 53.499 1.00 79.19 1294 ASP A C 1
ATOM 10181 O O . ASP A 1 1294 ? -65.036 -20.896 54.526 1.00 79.19 1294 ASP A O 1
ATOM 10185 N N . SER A 1 1295 ? -65.120 -22.560 53.022 1.00 83.69 1295 SER A N 1
ATOM 10186 C CA . SER A 1 1295 ? -63.995 -23.326 53.574 1.00 83.69 1295 SER A CA 1
ATOM 10187 C C . SER A 1 1295 ? -62.742 -23.092 52.732 1.00 83.69 1295 SER A C 1
ATOM 10189 O O . SER A 1 1295 ? -62.831 -23.020 51.506 1.00 83.69 1295 SER A O 1
ATOM 10191 N N . MET A 1 1296 ? -61.582 -22.984 53.374 1.00 85.06 1296 MET A N 1
ATOM 10192 C CA . MET A 1 1296 ? -60.289 -22.763 52.719 1.00 85.06 1296 MET A CA 1
ATOM 10193 C C . MET A 1 1296 ? -59.280 -23.831 53.124 1.00 85.06 1296 MET A C 1
ATOM 10195 O O . MET A 1 1296 ? -59.295 -24.289 54.259 1.00 85.06 1296 MET A O 1
ATOM 10199 N N . PHE A 1 1297 ? -58.395 -24.204 52.205 1.00 87.62 1297 PHE A N 1
ATOM 10200 C CA . PHE A 1 1297 ? -57.294 -25.127 52.473 1.00 87.62 1297 PHE A CA 1
ATOM 10201 C C . PHE A 1 1297 ? -56.004 -24.336 52.677 1.00 87.62 1297 PHE A C 1
ATOM 10203 O O . PHE A 1 1297 ? -55.726 -23.404 51.914 1.00 87.62 1297 PHE A O 1
ATOM 10210 N N . VAL A 1 1298 ? -55.226 -24.716 53.690 1.00 87.56 1298 VAL A N 1
ATOM 10211 C CA . VAL A 1 1298 ? -53.889 -24.172 53.946 1.00 87.56 1298 VAL A CA 1
ATOM 10212 C C . VAL A 1 1298 ? -52.893 -25.321 54.047 1.00 87.56 1298 VAL A C 1
ATOM 10214 O O . VAL A 1 1298 ? -53.039 -26.195 54.899 1.00 87.56 1298 VAL A O 1
ATOM 10217 N N . THR A 1 1299 ? -51.875 -25.302 53.190 1.00 90.88 1299 THR A N 1
ATOM 10218 C CA . THR A 1 1299 ? -50.742 -26.229 53.247 1.00 90.88 1299 THR A CA 1
ATOM 10219 C C . THR A 1 1299 ? -49.780 -25.775 54.341 1.00 90.88 1299 THR A C 1
ATOM 10221 O O . THR A 1 1299 ? -49.190 -24.697 54.243 1.00 90.88 1299 THR A O 1
ATOM 10224 N N . PHE A 1 1300 ? -49.592 -26.589 55.370 1.00 90.50 1300 PHE A N 1
ATOM 10225 C CA . PHE A 1 1300 ? -48.622 -26.367 56.437 1.00 90.50 1300 PHE A CA 1
ATOM 10226 C C . PHE A 1 1300 ? -47.393 -27.251 56.221 1.00 90.50 1300 PHE A C 1
ATOM 10228 O O . PHE A 1 1300 ? -47.517 -28.446 55.957 1.00 90.50 1300 PHE A O 1
ATOM 10235 N N . GLU A 1 1301 ? -46.204 -26.661 56.321 1.00 90.25 1301 GLU A N 1
ATOM 10236 C CA . GLU A 1 1301 ? -44.936 -27.311 55.989 1.00 90.25 1301 GLU A CA 1
ATOM 10237 C C . GLU A 1 1301 ? -43.872 -27.033 57.052 1.00 90.25 1301 GLU A C 1
ATOM 10239 O O . GLU A 1 1301 ? -43.682 -25.888 57.454 1.00 90.25 1301 GLU A O 1
ATOM 10244 N N . GLY A 1 1302 ? -43.153 -28.063 57.499 1.00 86.25 1302 GLY A N 1
ATOM 10245 C CA . GLY A 1 1302 ? -42.081 -27.934 58.491 1.00 86.25 1302 GLY A CA 1
ATOM 10246 C C . GLY A 1 1302 ? -40.898 -28.840 58.168 1.00 86.25 1302 GLY A C 1
ATOM 10247 O O . GLY A 1 1302 ? -41.084 -29.989 57.773 1.00 86.25 1302 GLY A O 1
ATOM 10248 N N . GLN A 1 1303 ? -39.674 -28.337 58.340 1.00 86.81 1303 GLN A N 1
ATOM 10249 C CA . GLN A 1 1303 ? -38.443 -29.083 58.063 1.00 86.81 1303 GLN A CA 1
ATOM 10250 C C . GLN A 1 1303 ? -37.732 -29.496 59.358 1.00 86.81 1303 GLN A C 1
ATOM 10252 O O . GLN A 1 1303 ? -37.329 -28.644 60.153 1.00 86.81 1303 GLN A O 1
ATOM 10257 N N . GLY A 1 1304 ? -37.543 -30.804 59.549 1.00 85.75 1304 GLY A N 1
ATOM 10258 C CA . GLY A 1 1304 ? -36.615 -31.341 60.544 1.00 85.75 1304 GLY A CA 1
ATOM 10259 C C . GLY A 1 1304 ? -35.179 -31.363 60.017 1.00 85.75 1304 GLY A C 1
ATOM 10260 O O . GLY A 1 1304 ? -34.964 -31.640 58.836 1.00 85.75 1304 GLY A O 1
ATOM 10261 N N . PHE A 1 1305 ? -34.197 -31.098 60.881 1.00 83.56 1305 PHE A N 1
ATOM 10262 C CA . PHE A 1 1305 ? -32.767 -31.171 60.545 1.00 83.56 1305 PHE A CA 1
ATOM 10263 C C . PHE A 1 1305 ? -31.939 -31.811 61.675 1.00 83.56 1305 PHE A C 1
ATOM 10265 O O . PHE A 1 1305 ? -32.337 -31.754 62.840 1.00 83.56 1305 PHE A O 1
ATOM 10272 N N . ASP A 1 1306 ? -30.796 -32.429 61.348 1.00 79.12 1306 ASP A N 1
ATOM 10273 C CA . ASP A 1 1306 ? -29.815 -32.866 62.357 1.00 79.12 1306 ASP A CA 1
ATOM 10274 C C . ASP A 1 1306 ? -28.904 -31.683 62.715 1.00 79.12 1306 ASP A C 1
ATOM 10276 O O . ASP A 1 1306 ? -28.262 -31.086 61.846 1.00 79.12 1306 ASP A O 1
ATOM 10280 N N . GLU A 1 1307 ? -28.837 -31.355 64.005 1.00 70.50 1307 GLU A N 1
ATOM 10281 C CA . GLU A 1 1307 ? -28.008 -30.280 64.567 1.00 70.50 1307 GLU A CA 1
ATOM 10282 C C . GLU A 1 1307 ? -26.498 -30.492 64.316 1.00 70.50 1307 GLU A C 1
ATOM 10284 O O . GLU A 1 1307 ? -25.708 -29.561 64.445 1.00 70.50 1307 GLU A O 1
ATOM 10289 N N . ARG A 1 1308 ? -26.080 -31.702 63.915 1.00 68.31 1308 ARG A N 1
ATOM 10290 C CA . ARG A 1 1308 ? -24.690 -32.032 63.553 1.00 68.31 1308 ARG A CA 1
ATOM 10291 C C . ARG A 1 1308 ? -24.317 -31.738 62.101 1.00 68.31 1308 ARG A C 1
ATOM 10293 O O . ARG A 1 1308 ? -23.128 -31.621 61.816 1.00 68.31 1308 ARG A O 1
ATOM 10300 N N . GLU A 1 1309 ? -25.286 -31.670 61.188 1.00 57.25 1309 GLU A N 1
ATOM 10301 C CA . GLU A 1 1309 ? -25.029 -31.552 59.739 1.00 57.25 1309 GLU A CA 1
ATOM 10302 C C . GLU A 1 1309 ? -25.303 -30.150 59.175 1.00 57.25 1309 GLU A C 1
ATOM 10304 O O . GLU A 1 1309 ? -24.974 -29.870 58.024 1.00 57.25 1309 GLU A O 1
ATOM 10309 N N . SER A 1 1310 ? -25.893 -29.256 59.969 1.00 45.69 1310 SER A N 1
ATOM 10310 C CA . SER A 1 1310 ? -26.203 -27.877 59.578 1.00 45.69 1310 SER A CA 1
ATOM 10311 C C . SER A 1 1310 ? -25.631 -26.897 60.594 1.00 45.69 1310 SER A C 1
ATOM 10313 O O . SER A 1 1310 ? -25.763 -27.117 61.796 1.00 45.69 1310 SER A O 1
ATOM 10315 N N . GLU A 1 1311 ? -25.041 -25.787 60.133 1.00 46.00 1311 GLU A N 1
ATOM 10316 C CA . GLU A 1 1311 ? -24.790 -24.657 61.036 1.00 46.00 1311 GLU A CA 1
ATOM 10317 C C . GLU A 1 1311 ? -26.118 -24.242 61.691 1.00 46.00 1311 GLU A C 1
ATOM 10319 O O . GLU A 1 1311 ? -27.154 -24.246 61.011 1.00 46.00 1311 GLU A O 1
ATOM 10324 N N . PRO A 1 1312 ? -26.127 -23.894 62.994 1.00 46.47 1312 PRO A N 1
ATOM 10325 C CA . PRO A 1 1312 ? -27.349 -23.461 63.651 1.00 46.47 1312 PRO A CA 1
ATOM 10326 C C . PRO A 1 1312 ? -27.924 -22.288 62.864 1.00 46.47 1312 PRO A C 1
ATOM 10328 O O . PRO A 1 1312 ? -27.202 -21.337 62.557 1.00 46.47 1312 PRO A O 1
ATOM 10331 N N . ILE A 1 1313 ? -29.220 -22.356 62.536 1.00 46.91 1313 ILE A N 1
ATOM 10332 C CA . ILE A 1 1313 ? -29.932 -21.285 61.831 1.00 46.91 1313 ILE A CA 1
ATOM 10333 C C . ILE A 1 1313 ? -30.025 -20.092 62.781 1.00 46.91 1313 ILE A C 1
ATOM 10335 O O . ILE A 1 1313 ? -31.024 -19.883 63.476 1.00 46.91 1313 ILE A O 1
ATOM 10339 N N . GLN A 1 1314 ? -28.940 -19.324 62.838 1.00 42.47 1314 GLN A N 1
ATOM 10340 C CA . GLN A 1 1314 ? -28.879 -18.084 63.575 1.00 42.47 1314 GLN A CA 1
ATOM 10341 C C . GLN A 1 1314 ? -29.924 -17.161 62.964 1.00 42.47 1314 GLN A C 1
ATOM 10343 O O . GLN A 1 1314 ? -29.933 -16.933 61.751 1.00 42.47 1314 GLN A O 1
ATOM 10348 N N . ILE A 1 1315 ? -30.739 -16.530 63.807 1.00 45.16 1315 ILE A N 1
ATOM 10349 C CA . ILE A 1 1315 ? -31.499 -15.350 63.397 1.00 45.16 1315 ILE A CA 1
ATOM 10350 C C . ILE A 1 1315 ? -30.524 -14.153 63.375 1.00 45.16 1315 ILE A C 1
ATOM 10352 O O . ILE A 1 1315 ? -30.757 -13.098 63.961 1.00 45.16 1315 ILE A O 1
ATOM 10356 N N . GLN A 1 1316 ? -29.408 -14.305 62.644 1.00 37.84 1316 GLN A N 1
ATOM 10357 C CA . GLN A 1 1316 ? -28.584 -13.199 62.172 1.00 37.84 1316 GLN A CA 1
ATOM 10358 C C . GLN A 1 1316 ? -29.464 -12.339 61.269 1.00 37.84 1316 GLN A C 1
ATOM 10360 O O . GLN A 1 1316 ? -29.552 -12.631 60.084 1.00 37.84 1316 GLN A O 1
ATOM 10365 N N . ASN A 1 1317 ? -30.134 -11.324 61.830 1.00 39.69 1317 ASN A N 1
ATOM 10366 C CA . ASN A 1 1317 ? -30.550 -10.035 61.238 1.00 39.69 1317 ASN A CA 1
ATOM 10367 C C . ASN A 1 1317 ? -30.938 -9.974 59.730 1.00 39.69 1317 ASN A C 1
ATOM 10369 O O . ASN A 1 1317 ? -30.827 -8.919 59.111 1.00 39.69 1317 ASN A O 1
ATOM 10373 N N . GLY A 1 1318 ? -31.382 -11.078 59.128 1.00 33.88 1318 GLY A N 1
ATOM 10374 C CA . GLY A 1 1318 ? -31.256 -11.307 57.681 1.00 33.88 1318 GLY A CA 1
ATOM 10375 C C . GLY A 1 1318 ? -32.292 -12.265 57.091 1.00 33.88 1318 GLY A C 1
ATOM 10376 O O . GLY A 1 1318 ? -32.471 -12.280 55.880 1.00 33.88 1318 GLY A O 1
ATOM 10377 N N . GLY A 1 1319 ? -33.064 -12.964 57.931 1.00 44.12 1319 GLY A N 1
ATOM 10378 C CA . GLY A 1 1319 ? -34.352 -13.560 57.541 1.00 44.12 1319 GLY A CA 1
ATOM 10379 C C . GLY A 1 1319 ? -35.518 -12.557 57.547 1.00 44.12 1319 GLY A C 1
ATOM 10380 O O . GLY A 1 1319 ? -36.668 -12.938 57.358 1.00 44.12 1319 GLY A O 1
ATOM 10381 N N . ILE A 1 1320 ? -35.245 -11.278 57.833 1.00 52.22 1320 ILE A N 1
ATOM 10382 C CA . ILE A 1 1320 ? -36.241 -10.210 57.969 1.00 52.22 1320 ILE A CA 1
ATOM 10383 C C . ILE A 1 1320 ? -35.743 -8.992 57.184 1.00 52.22 1320 ILE A C 1
ATOM 10385 O O . ILE A 1 1320 ? -34.977 -8.183 57.700 1.00 52.22 1320 ILE A O 1
ATOM 10389 N N . THR A 1 1321 ? -36.193 -8.837 55.938 1.00 62.41 1321 THR A N 1
ATOM 10390 C CA . THR A 1 1321 ? -35.864 -7.654 55.117 1.00 62.41 1321 THR A CA 1
ATOM 10391 C C . THR A 1 1321 ? -36.747 -6.436 55.426 1.00 62.41 1321 THR A C 1
ATOM 10393 O O . THR A 1 1321 ? -36.456 -5.331 54.967 1.00 62.41 1321 THR A O 1
ATOM 10396 N N . VAL A 1 1322 ? -37.808 -6.617 56.225 1.00 75.56 1322 VAL A N 1
ATOM 10397 C CA . VAL A 1 1322 ? -38.785 -5.568 56.559 1.00 75.56 1322 VAL A CA 1
ATOM 10398 C C . VAL A 1 1322 ? -38.118 -4.437 57.363 1.00 75.56 1322 VAL A C 1
ATOM 10400 O O . VAL A 1 1322 ? -37.661 -4.681 58.483 1.00 75.56 1322 VAL A O 1
ATOM 10403 N N . PRO A 1 1323 ? -38.093 -3.190 56.860 1.00 80.00 1323 PRO A N 1
ATOM 10404 C CA . PRO A 1 1323 ? -37.378 -2.084 57.492 1.00 80.00 1323 PRO A CA 1
ATOM 10405 C C . PRO A 1 1323 ? -38.071 -1.611 58.776 1.00 80.00 1323 PRO A C 1
ATOM 10407 O O . PRO A 1 1323 ? -39.265 -1.302 58.769 1.00 80.00 1323 PRO A O 1
ATOM 10410 N N . SER A 1 1324 ? -37.305 -1.472 59.862 1.00 77.56 1324 SER A N 1
ATOM 10411 C CA . SER A 1 1324 ? -37.799 -1.045 61.182 1.00 77.56 1324 SER A CA 1
ATOM 10412 C C . SER A 1 1324 ? -38.187 0.431 61.284 1.00 77.56 1324 SER A C 1
ATOM 10414 O O . SER A 1 1324 ? -38.957 0.790 62.168 1.00 77.56 1324 SER A O 1
ATOM 10416 N N . ILE A 1 1325 ? -37.689 1.284 60.386 1.00 80.94 1325 ILE A N 1
ATOM 10417 C CA . ILE A 1 1325 ? -37.896 2.741 60.412 1.00 80.94 1325 ILE A CA 1
ATOM 10418 C C . ILE A 1 1325 ? -38.725 3.169 59.196 1.00 80.94 1325 ILE A C 1
ATOM 10420 O O . ILE A 1 1325 ? -38.567 2.623 58.099 1.00 80.94 1325 ILE A O 1
ATOM 10424 N N . GLN A 1 1326 ? -39.580 4.175 59.381 1.00 82.88 1326 GLN A N 1
ATOM 10425 C CA . GLN A 1 1326 ? -40.325 4.833 58.310 1.00 82.88 1326 GLN A CA 1
ATOM 10426 C C . GLN A 1 1326 ? -39.407 5.599 57.345 1.00 82.88 1326 GLN A C 1
ATOM 10428 O O . GLN A 1 1326 ? -38.598 6.422 57.769 1.00 82.88 1326 GLN A O 1
ATOM 10433 N N . ARG A 1 1327 ? -39.554 5.364 56.033 1.00 80.62 1327 ARG A N 1
ATOM 10434 C CA . ARG A 1 1327 ? -38.822 6.093 54.974 1.00 80.62 1327 ARG A CA 1
ATOM 10435 C C . ARG A 1 1327 ? -39.746 6.794 53.978 1.00 80.62 1327 ARG A C 1
ATOM 10437 O O . ARG A 1 1327 ? -39.352 7.797 53.391 1.00 80.62 1327 ARG A O 1
ATOM 10444 N N . ILE A 1 1328 ? -40.970 6.299 53.797 1.00 79.56 1328 ILE A N 1
ATOM 10445 C CA . ILE A 1 1328 ? -42.027 6.964 53.020 1.00 79.56 1328 ILE A CA 1
ATOM 10446 C C . ILE A 1 1328 ? -42.786 7.943 53.916 1.00 79.56 1328 ILE A C 1
ATOM 10448 O O . ILE A 1 1328 ? -43.330 7.532 54.935 1.00 79.56 1328 ILE A O 1
ATOM 10452 N N . SER A 1 1329 ? -42.923 9.207 53.513 1.00 72.25 1329 SER A N 1
ATOM 10453 C CA . SER A 1 1329 ? -43.899 10.125 54.112 1.00 72.25 1329 SER A CA 1
ATOM 10454 C C . SER A 1 1329 ? -45.306 9.845 53.566 1.00 72.25 1329 SER A C 1
ATOM 10456 O O . SER A 1 1329 ? -45.539 9.930 52.359 1.00 72.25 1329 SER A O 1
ATOM 10458 N N . VAL A 1 1330 ? -46.254 9.502 54.444 1.00 74.12 1330 VAL A N 1
ATOM 10459 C CA . VAL A 1 1330 ? -47.650 9.239 54.053 1.00 74.12 1330 VAL A CA 1
ATOM 10460 C C . VAL A 1 1330 ? -48.449 10.554 54.059 1.00 74.12 1330 VAL A C 1
ATOM 10462 O O . VAL A 1 1330 ? -48.441 11.264 55.069 1.00 74.12 1330 VAL A O 1
ATOM 10465 N N . PRO A 1 1331 ? -49.151 10.919 52.968 1.00 69.25 1331 PRO A N 1
ATOM 10466 C CA . PRO A 1 1331 ? -49.966 12.131 52.933 1.00 69.25 1331 PRO A CA 1
ATOM 10467 C C . PRO A 1 1331 ? -51.066 12.119 54.006 1.00 69.25 1331 PRO A C 1
ATOM 10469 O O . PRO A 1 1331 ? -51.922 11.242 54.010 1.00 69.25 1331 PRO A O 1
ATOM 10472 N N . GLY A 1 1332 ? -51.062 13.116 54.895 1.00 71.38 1332 GLY A N 1
ATOM 10473 C CA . GLY A 1 1332 ? -52.044 13.252 55.981 1.00 71.38 1332 GLY A CA 1
ATOM 10474 C C . GLY A 1 1332 ? -51.641 12.613 57.316 1.00 71.38 1332 GLY A C 1
ATOM 10475 O O . GLY A 1 1332 ? -52.323 12.840 58.314 1.00 71.38 1332 GLY A O 1
ATOM 10476 N N . GLN A 1 1333 ? -50.524 11.883 57.378 1.00 80.94 1333 GLN A N 1
ATOM 10477 C CA . GLN A 1 1333 ? -49.984 11.367 58.636 1.00 80.94 1333 GLN A CA 1
ATOM 10478 C C . GLN A 1 1333 ? -49.443 12.516 59.505 1.00 80.94 1333 GLN A C 1
ATOM 10480 O O . GLN A 1 1333 ? -48.573 13.273 59.079 1.00 80.94 1333 GLN A O 1
ATOM 10485 N N . VAL A 1 1334 ? -49.953 12.630 60.735 1.00 81.81 1334 VAL A N 1
ATOM 10486 C CA . VAL A 1 1334 ? -49.565 13.677 61.705 1.00 81.81 1334 VAL A CA 1
ATOM 10487 C C . VAL A 1 1334 ? -48.618 13.194 62.803 1.00 81.81 1334 VAL A C 1
ATOM 10489 O O . VAL A 1 1334 ? -47.976 14.020 63.443 1.00 81.81 1334 VAL A O 1
ATOM 10492 N N . VAL A 1 1335 ? -48.494 11.883 63.019 1.00 86.19 1335 VAL A N 1
ATOM 10493 C CA . VAL A 1 1335 ? -47.618 11.287 64.041 1.00 86.19 1335 VAL A CA 1
ATOM 10494 C C . VAL A 1 1335 ? -46.829 10.129 63.435 1.00 86.19 1335 VAL A C 1
ATOM 10496 O O . VAL A 1 1335 ? -47.371 9.384 62.618 1.00 86.19 1335 VAL A O 1
ATOM 10499 N N . TYR A 1 1336 ? -45.570 9.959 63.838 1.00 86.12 1336 TYR A N 1
ATOM 10500 C CA . TYR A 1 1336 ? -44.738 8.806 63.476 1.00 86.12 1336 TYR A CA 1
ATOM 10501 C C . TYR A 1 1336 ? -44.051 8.188 64.704 1.00 86.12 1336 TYR A C 1
ATOM 10503 O O . TYR A 1 1336 ? -43.973 8.813 65.765 1.00 86.12 1336 TYR A O 1
ATOM 10511 N N . LEU A 1 1337 ? -43.568 6.953 64.544 1.00 87.12 1337 LEU A N 1
ATOM 10512 C CA . LEU A 1 1337 ? -42.772 6.214 65.527 1.00 87.12 1337 LEU A CA 1
ATOM 10513 C C . LEU A 1 1337 ? -41.292 6.199 65.122 1.00 87.12 1337 LEU A C 1
ATOM 10515 O O . LEU A 1 1337 ? -40.980 6.034 63.942 1.00 87.12 1337 LEU A O 1
ATOM 10519 N N . SER A 1 1338 ? -40.378 6.304 66.091 1.00 86.44 1338 SER A N 1
ATOM 10520 C CA . SER A 1 1338 ? -38.929 6.188 65.844 1.00 86.44 1338 SER A CA 1
ATOM 10521 C C . SER A 1 1338 ? -38.536 4.832 65.250 1.00 86.44 1338 SER A C 1
ATOM 10523 O O . SER A 1 1338 ? -37.720 4.774 64.334 1.00 86.44 1338 SER A O 1
ATOM 10525 N N . GLU A 1 1339 ? -39.152 3.759 65.749 1.00 84.25 1339 GLU A N 1
ATOM 10526 C CA . GLU A 1 1339 ? -39.148 2.432 65.137 1.00 84.25 1339 GLU A CA 1
ATOM 10527 C C . GLU A 1 1339 ? -40.582 1.895 65.132 1.00 84.25 1339 GLU A C 1
ATOM 10529 O O . GLU A 1 1339 ? -41.298 1.972 66.126 1.00 84.25 1339 GLU A O 1
ATOM 10534 N N . GLU A 1 1340 ? -40.991 1.334 64.003 1.00 82.31 1340 GLU A N 1
ATOM 10535 C CA . GLU A 1 1340 ? -42.285 0.673 63.784 1.00 82.31 1340 GLU A CA 1
ATOM 10536 C C . GLU A 1 1340 ? -42.168 -0.845 63.902 1.00 82.31 1340 GLU A C 1
ATOM 10538 O O . GLU A 1 1340 ? -43.154 -1.577 63.823 1.00 82.31 1340 GLU A O 1
ATOM 10543 N N . ARG A 1 1341 ? -40.934 -1.334 64.032 1.00 81.44 1341 ARG A N 1
ATOM 10544 C CA . ARG A 1 1341 ? -40.658 -2.725 64.325 1.00 81.44 1341 ARG A CA 1
ATOM 10545 C C . ARG A 1 1341 ? -39.503 -2.831 65.299 1.00 81.44 1341 ARG A C 1
ATOM 10547 O O . ARG A 1 1341 ? -38.387 -2.446 64.964 1.00 81.44 1341 ARG A O 1
ATOM 10554 N N . VAL A 1 1342 ? -39.769 -3.448 66.442 1.00 84.69 1342 VAL A N 1
ATOM 10555 C CA . VAL A 1 1342 ? -38.760 -3.776 67.445 1.00 84.69 1342 VAL A CA 1
ATOM 10556 C C . VAL A 1 1342 ? -38.443 -5.261 67.364 1.00 84.69 1342 VAL A C 1
ATOM 10558 O O . VAL A 1 1342 ? -39.317 -6.112 67.541 1.00 84.69 1342 VAL A O 1
ATOM 10561 N N . CYS A 1 1343 ? -37.171 -5.577 67.127 1.00 83.88 1343 CYS A N 1
ATOM 10562 C CA . CYS A 1 1343 ? -36.654 -6.926 67.305 1.00 83.88 1343 CYS A CA 1
ATOM 10563 C C . CYS A 1 1343 ? -35.896 -7.008 68.635 1.00 83.88 1343 CYS A C 1
ATOM 10565 O O . CYS A 1 1343 ? -34.943 -6.257 68.864 1.00 83.88 1343 CYS A O 1
ATOM 10567 N N . PHE A 1 1344 ? -36.308 -7.928 69.506 1.00 80.75 1344 PHE A N 1
ATOM 10568 C CA . PHE A 1 1344 ? -35.538 -8.295 70.698 1.00 80.75 1344 PHE A CA 1
ATOM 10569 C C . PHE A 1 1344 ? -34.487 -9.375 70.405 1.00 80.75 1344 PHE A C 1
ATOM 10571 O O . PHE A 1 1344 ? -33.602 -9.581 71.228 1.00 80.75 1344 PHE A O 1
ATOM 10578 N N . GLY A 1 1345 ? -34.549 -9.999 69.222 1.00 78.81 1345 GLY A N 1
ATOM 10579 C CA . GLY A 1 1345 ? -33.654 -11.077 68.811 1.00 78.81 1345 GLY A CA 1
ATOM 10580 C C . GLY A 1 1345 ? -33.970 -12.395 69.515 1.00 78.81 1345 GLY A C 1
ATOM 10581 O O . GLY A 1 1345 ? -35.114 -12.658 69.905 1.00 78.81 1345 GLY A O 1
ATOM 10582 N N . ASP A 1 1346 ? -32.936 -13.214 69.653 1.00 81.38 1346 ASP A N 1
ATOM 10583 C CA . ASP A 1 1346 ? -32.939 -14.422 70.466 1.00 81.38 1346 ASP A CA 1
ATOM 10584 C C . ASP A 1 1346 ? -32.829 -14.040 71.955 1.00 81.38 1346 ASP A C 1
ATOM 10586 O O . ASP A 1 1346 ? -31.997 -13.216 72.333 1.00 81.38 1346 ASP A O 1
ATOM 10590 N N . ILE A 1 1347 ? -33.695 -14.601 72.803 1.00 84.69 1347 ILE A N 1
ATOM 10591 C CA . ILE A 1 1347 ? -33.759 -14.330 74.249 1.00 84.69 1347 ILE A CA 1
ATOM 10592 C C . ILE A 1 1347 ? -33.934 -15.643 75.038 1.00 84.69 1347 ILE A C 1
ATOM 10594 O O . ILE A 1 1347 ? -34.491 -16.603 74.504 1.00 84.69 1347 ILE A O 1
ATOM 10598 N N . PRO A 1 1348 ? -33.525 -15.734 76.315 1.00 84.31 1348 PRO A N 1
ATOM 10599 C CA . PRO A 1 1348 ? -33.833 -16.907 77.132 1.00 84.31 1348 PRO A CA 1
ATOM 10600 C C . PRO A 1 1348 ? -35.296 -16.907 77.618 1.00 84.31 1348 PRO A C 1
ATOM 10602 O O . PRO A 1 1348 ? -35.897 -15.847 77.826 1.00 84.31 1348 PRO A O 1
ATOM 10605 N N . VAL A 1 1349 ? -35.876 -18.090 77.849 1.00 83.81 1349 VAL A N 1
ATOM 10606 C CA . VAL A 1 1349 ? -37.155 -18.243 78.582 1.00 83.81 1349 VAL A CA 1
ATOM 10607 C C . VAL A 1 1349 ? -37.108 -17.588 79.971 1.00 83.81 1349 VAL A C 1
ATOM 10609 O O . VAL A 1 1349 ? -36.046 -17.460 80.581 1.00 83.81 1349 VAL A O 1
ATOM 10612 N N . CYS A 1 1350 ? -38.268 -17.142 80.464 1.00 80.81 1350 CYS A N 1
ATOM 10613 C CA . CYS A 1 1350 ? -38.424 -16.348 81.695 1.00 80.81 1350 CYS A CA 1
ATOM 10614 C C . CYS A 1 1350 ? -37.605 -15.037 81.757 1.00 80.81 1350 CYS A C 1
ATOM 10616 O O . CYS A 1 1350 ? -37.508 -14.431 82.826 1.00 80.81 1350 CYS A O 1
ATOM 10618 N N . SER A 1 1351 ? -37.023 -14.559 80.650 1.00 84.00 1351 SER A N 1
ATOM 10619 C CA . SER A 1 1351 ? -36.300 -13.281 80.631 1.00 84.00 1351 SER A CA 1
ATOM 10620 C C . SER A 1 1351 ? -37.213 -12.060 80.497 1.00 84.00 1351 SER A C 1
ATOM 10622 O O . SER A 1 1351 ? -38.317 -12.137 79.953 1.00 84.00 1351 SER A O 1
ATOM 10624 N N . ARG A 1 1352 ? -36.736 -10.905 80.977 1.00 81.62 1352 ARG A N 1
ATOM 10625 C CA . ARG A 1 1352 ? -37.359 -9.593 80.737 1.00 81.62 1352 ARG A CA 1
ATOM 10626 C C . ARG A 1 1352 ? -36.424 -8.748 79.882 1.00 81.62 1352 ARG A C 1
ATOM 10628 O O . ARG A 1 1352 ? -35.279 -8.531 80.262 1.00 81.62 1352 ARG A O 1
ATOM 10635 N N . SER A 1 1353 ? -36.924 -8.236 78.761 1.00 82.06 1353 SER A N 1
ATOM 10636 C CA . SER A 1 1353 ? -36.175 -7.340 77.872 1.00 82.06 1353 SER A CA 1
ATOM 10637 C C . SER A 1 1353 ? -36.970 -6.064 77.599 1.00 82.06 1353 SER A C 1
ATOM 10639 O O . SER A 1 1353 ? -38.185 -6.112 77.420 1.00 82.06 1353 SER A O 1
ATOM 10641 N N . THR A 1 1354 ? -36.289 -4.917 77.547 1.00 82.88 1354 THR A N 1
ATOM 10642 C CA . THR A 1 1354 ? -36.924 -3.597 77.378 1.00 82.88 1354 THR A CA 1
ATOM 10643 C C . THR A 1 1354 ? -36.291 -2.820 76.223 1.00 82.88 1354 THR A C 1
ATOM 10645 O O . THR A 1 1354 ? -35.078 -2.862 76.007 1.00 82.88 1354 THR A O 1
ATOM 10648 N N . ARG A 1 1355 ? -37.127 -2.115 75.460 1.00 82.75 1355 ARG A N 1
ATOM 10649 C CA . ARG A 1 1355 ? -36.778 -1.241 74.335 1.00 82.75 1355 ARG A CA 1
ATOM 10650 C C . ARG A 1 1355 ? -37.504 0.091 74.480 1.00 82.75 1355 ARG A C 1
ATOM 10652 O O . ARG A 1 1355 ? -38.550 0.179 75.116 1.00 82.75 1355 ARG A O 1
ATOM 10659 N N . ILE A 1 1356 ? -36.910 1.135 73.918 1.00 83.75 1356 ILE A N 1
ATOM 10660 C CA . ILE A 1 1356 ? -37.353 2.518 74.080 1.00 83.75 1356 ILE A CA 1
ATOM 10661 C C . ILE A 1 1356 ? -37.631 3.096 72.699 1.00 83.75 1356 ILE A C 1
ATOM 10663 O O . ILE A 1 1356 ? -36.835 2.929 71.778 1.00 83.75 1356 ILE A O 1
ATOM 10667 N N . LEU A 1 1357 ? -38.779 3.752 72.577 1.00 86.56 1357 LEU A N 1
ATOM 10668 C CA . LEU A 1 1357 ? -39.340 4.289 71.348 1.00 86.56 1357 LEU A CA 1
ATOM 10669 C C . LEU A 1 1357 ? -39.782 5.732 71.574 1.00 86.56 1357 LEU A C 1
ATOM 10671 O O . LEU A 1 1357 ? -40.099 6.128 72.696 1.00 86.56 1357 LEU A O 1
ATOM 10675 N N . PHE A 1 1358 ? -39.867 6.503 70.497 1.00 87.19 1358 PHE A N 1
ATOM 10676 C CA . PHE A 1 1358 ? -40.428 7.849 70.516 1.00 87.19 1358 PHE A CA 1
ATOM 10677 C C . PHE A 1 1358 ? -41.642 7.919 69.599 1.00 87.19 1358 PHE A C 1
ATOM 10679 O O . PHE A 1 1358 ? -41.601 7.432 68.469 1.00 87.19 1358 PHE A O 1
ATOM 10686 N N . LEU A 1 1359 ? -42.711 8.540 70.091 1.00 87.44 1359 LEU A N 1
ATOM 10687 C CA . LEU A 1 1359 ? -43.907 8.869 69.322 1.00 87.44 1359 LEU A CA 1
ATOM 10688 C C . LEU A 1 1359 ? -43.938 10.392 69.133 1.00 87.44 1359 LEU A C 1
ATOM 10690 O O . LEU A 1 1359 ? -43.993 11.130 70.118 1.00 87.44 1359 LEU A O 1
ATOM 10694 N N . THR A 1 1360 ? -43.870 10.866 67.888 1.00 87.31 1360 THR A N 1
ATOM 10695 C CA . THR A 1 1360 ? -43.620 12.284 67.563 1.00 87.31 1360 THR A CA 1
ATOM 10696 C C . THR A 1 1360 ? -44.722 12.872 66.690 1.00 87.31 1360 THR A C 1
ATOM 10698 O O . THR A 1 1360 ? -44.977 12.368 65.596 1.00 87.31 1360 THR A O 1
ATOM 10701 N N . ASN A 1 1361 ? -45.331 13.976 67.134 1.00 88.94 1361 ASN A N 1
ATOM 10702 C CA . ASN A 1 1361 ? -46.262 14.776 66.340 1.00 88.94 1361 ASN A CA 1
ATOM 10703 C C . ASN A 1 1361 ? -45.487 15.716 65.402 1.00 88.94 1361 ASN A C 1
ATOM 10705 O O . ASN A 1 1361 ? -44.788 16.621 65.850 1.00 88.94 1361 ASN A O 1
ATOM 10709 N N . ILE A 1 1362 ? -45.630 15.499 64.094 1.00 84.75 1362 ILE A N 1
ATOM 10710 C CA . ILE A 1 1362 ? -45.010 16.297 63.021 1.00 84.75 1362 ILE A CA 1
ATOM 10711 C C . ILE A 1 1362 ? -45.940 17.368 62.445 1.00 84.75 1362 ILE A C 1
ATOM 10713 O O . ILE A 1 1362 ? -45.541 18.101 61.540 1.00 84.75 1362 ILE A O 1
ATOM 10717 N N . SER A 1 1363 ? -47.174 17.487 62.943 1.00 81.62 1363 SER A N 1
ATOM 10718 C CA . SER A 1 1363 ? -48.012 18.630 62.599 1.00 81.62 1363 SER A CA 1
ATOM 10719 C C . SER A 1 1363 ? -47.432 19.906 63.203 1.00 81.62 1363 SER A C 1
ATOM 10721 O O . SER A 1 1363 ? -47.045 19.940 64.369 1.00 81.62 1363 SER A O 1
ATOM 10723 N N . ASN A 1 1364 ? -47.435 20.981 62.414 1.00 79.38 1364 ASN A N 1
ATOM 10724 C CA . ASN A 1 1364 ? -47.100 22.330 62.876 1.00 79.38 1364 ASN A CA 1
ATOM 10725 C C . ASN A 1 1364 ? -48.310 23.051 63.502 1.00 79.38 1364 ASN A C 1
ATOM 10727 O O . ASN A 1 1364 ? -48.161 24.156 64.021 1.00 79.38 1364 ASN A O 1
ATOM 10731 N N . THR A 1 1365 ? -49.515 22.477 63.393 1.00 80.81 1365 THR A N 1
ATOM 10732 C CA . THR A 1 1365 ? -50.784 23.175 63.676 1.00 80.81 1365 THR A CA 1
ATOM 10733 C C . THR A 1 1365 ? -51.785 22.390 64.507 1.00 80.81 1365 THR A C 1
ATOM 10735 O O . THR A 1 1365 ? -52.614 23.004 65.177 1.00 80.81 1365 THR A O 1
ATOM 10738 N N . ASP A 1 1366 ? -51.761 21.061 64.439 1.00 82.75 1366 ASP A N 1
ATOM 10739 C CA . ASP A 1 1366 ? -52.827 20.220 64.974 1.00 82.75 1366 ASP A CA 1
ATOM 10740 C C . ASP A 1 1366 ? -52.327 19.358 66.135 1.00 82.75 1366 ASP A C 1
ATOM 10742 O O . ASP A 1 1366 ? -51.274 18.721 66.098 1.00 82.75 1366 ASP A O 1
ATOM 10746 N N . GLU A 1 1367 ? -53.127 19.379 67.190 1.00 87.81 1367 GLU A N 1
ATOM 10747 C CA . GLU A 1 1367 ? -52.889 18.718 68.460 1.00 87.81 1367 GLU A CA 1
ATOM 10748 C C . GLU A 1 1367 ? -53.544 17.333 68.462 1.00 87.81 1367 GLU A C 1
ATOM 10750 O O . GLU A 1 1367 ? -54.623 17.132 67.884 1.00 87.81 1367 GLU A O 1
ATOM 10755 N N . VAL A 1 1368 ? -52.869 16.360 69.072 1.00 88.88 1368 VAL A N 1
ATOM 10756 C CA . VAL A 1 1368 ? -53.137 14.939 68.840 1.00 88.88 1368 VAL A CA 1
ATOM 10757 C C . VAL A 1 1368 ? -53.263 14.170 70.153 1.00 88.88 1368 VAL A C 1
ATOM 10759 O O . VAL A 1 1368 ? -52.519 14.405 71.101 1.00 88.88 1368 VAL A O 1
ATOM 10762 N N . LEU A 1 1369 ? -54.202 13.226 70.198 1.00 89.88 1369 LEU A N 1
ATOM 10763 C CA . LEU A 1 1369 ? -54.433 12.316 71.318 1.00 89.88 1369 LEU A CA 1
ATOM 10764 C C . LEU A 1 1369 ? -54.126 10.883 70.852 1.00 89.88 1369 LEU A C 1
ATOM 10766 O O . LEU A 1 1369 ? -54.619 10.477 69.798 1.00 89.88 1369 LEU A O 1
ATOM 10770 N N . TYR A 1 1370 ? -53.299 10.146 71.597 1.00 90.88 1370 TYR A N 1
ATOM 10771 C CA . TYR A 1 1370 ? -52.854 8.792 71.247 1.00 90.88 1370 TYR A CA 1
ATOM 10772 C C . TYR A 1 1370 ? -53.249 7.761 72.313 1.00 90.88 1370 TYR A C 1
ATOM 10774 O O . TYR A 1 1370 ? -53.307 8.078 73.505 1.00 90.88 1370 TYR A O 1
ATOM 10782 N N . LYS A 1 1371 ? -53.501 6.517 71.892 1.00 89.25 1371 LYS A N 1
ATOM 10783 C CA . LYS A 1 1371 ? -53.878 5.403 72.772 1.00 89.25 1371 LYS A CA 1
ATOM 10784 C C . LYS A 1 1371 ? -53.448 4.052 72.194 1.00 89.25 1371 LYS A C 1
ATOM 10786 O O . LYS A 1 1371 ? -53.846 3.696 71.092 1.00 89.25 1371 LYS A O 1
ATOM 10791 N N . TRP A 1 1372 ? -52.706 3.267 72.966 1.00 86.00 1372 TRP A N 1
ATOM 10792 C CA . TRP A 1 1372 ? -52.309 1.904 72.618 1.00 86.00 1372 TRP A CA 1
ATOM 10793 C C . TRP A 1 1372 ? -53.414 0.893 72.950 1.00 86.00 1372 TRP A C 1
ATOM 10795 O O . TRP A 1 1372 ? -53.923 0.837 74.070 1.00 86.00 1372 TRP A O 1
ATOM 10805 N N . ASN A 1 1373 ? -53.768 0.056 71.978 1.00 77.12 1373 ASN A N 1
ATOM 10806 C CA . ASN A 1 1373 ? -54.716 -1.042 72.129 1.00 77.12 1373 ASN A CA 1
ATOM 10807 C C . ASN A 1 1373 ? -53.961 -2.368 72.310 1.00 77.12 1373 ASN A C 1
ATOM 10809 O O . ASN A 1 1373 ? -53.608 -3.029 71.337 1.00 77.12 1373 ASN A O 1
ATOM 10813 N N . ILE A 1 1374 ? -53.759 -2.790 73.562 1.00 68.69 1374 ILE A N 1
ATOM 10814 C CA . ILE A 1 1374 ? -53.255 -4.136 73.884 1.00 68.69 1374 ILE A CA 1
ATOM 10815 C C . ILE A 1 1374 ? -54.461 -5.090 73.927 1.00 68.69 1374 ILE A C 1
ATOM 10817 O O . ILE A 1 1374 ? -55.172 -5.161 74.934 1.00 68.69 1374 ILE A O 1
ATOM 10821 N N . THR A 1 1375 ? -54.751 -5.739 72.796 1.00 56.62 1375 THR A N 1
ATOM 10822 C CA . THR A 1 1375 ? -56.067 -6.339 72.493 1.00 56.62 1375 THR A CA 1
ATOM 10823 C C . THR A 1 1375 ? -56.308 -7.748 73.040 1.00 56.62 1375 THR A C 1
ATOM 10825 O O . THR A 1 1375 ? -57.475 -8.121 73.170 1.00 56.62 1375 THR A O 1
ATOM 10828 N N . SER A 1 1376 ? -55.271 -8.515 73.402 1.00 58.84 1376 SER A N 1
ATOM 10829 C CA . SER A 1 1376 ? -55.423 -9.856 73.998 1.00 58.84 1376 SER A CA 1
ATOM 10830 C C . SER A 1 1376 ? -55.011 -9.901 75.478 1.00 58.84 1376 SER A C 1
ATOM 10832 O O . SER A 1 1376 ? -54.090 -9.211 75.927 1.00 58.84 1376 SER A O 1
ATOM 10834 N N . THR A 1 1377 ? -55.712 -10.724 76.263 1.00 53.16 1377 THR A N 1
ATOM 10835 C CA . THR A 1 1377 ? -55.437 -10.943 77.696 1.00 53.16 1377 THR A CA 1
ATOM 10836 C C . THR A 1 1377 ? -54.094 -11.622 77.954 1.00 53.16 1377 THR A C 1
ATOM 10838 O O . THR A 1 1377 ? -53.506 -11.414 79.013 1.00 53.16 1377 THR A O 1
ATOM 10841 N N . GLU A 1 1378 ? -53.598 -12.393 76.989 1.00 54.72 1378 GLU A N 1
ATOM 10842 C CA . GLU A 1 1378 ? -52.301 -13.077 77.040 1.00 54.72 1378 GLU A CA 1
ATOM 10843 C C . GLU A 1 1378 ? -51.163 -12.123 76.663 1.00 54.72 1378 GLU A C 1
ATOM 10845 O O . GLU A 1 1378 ? -50.141 -12.061 77.353 1.00 54.72 1378 GLU A O 1
ATOM 10850 N N . CYS A 1 1379 ? -51.380 -11.275 75.650 1.00 55.88 1379 CYS A N 1
ATOM 10851 C CA . CYS A 1 1379 ? -50.433 -10.234 75.266 1.00 55.88 1379 CYS A CA 1
ATOM 10852 C C . CYS A 1 1379 ? -50.181 -9.270 76.435 1.00 55.88 1379 CYS A C 1
ATOM 10854 O O . CYS A 1 1379 ? -49.036 -8.907 76.662 1.00 55.88 1379 CYS A O 1
ATOM 10856 N N . LYS A 1 1380 ? -51.184 -8.944 77.268 1.00 57.69 1380 LYS A N 1
ATOM 10857 C CA . LYS A 1 1380 ? -50.983 -8.134 78.492 1.00 57.69 1380 LYS A CA 1
ATOM 10858 C C . LYS A 1 1380 ? -50.057 -8.755 79.548 1.00 57.69 1380 LYS A C 1
ATOM 10860 O O . LYS A 1 1380 ? -49.529 -8.019 80.378 1.00 57.69 1380 LYS A O 1
ATOM 10865 N N . GLN A 1 1381 ? -49.876 -10.078 79.561 1.00 62.47 1381 GLN A N 1
ATOM 10866 C CA . GLN A 1 1381 ? -48.931 -10.746 80.470 1.00 62.47 1381 GLN A CA 1
ATOM 10867 C C . GLN A 1 1381 ? -47.512 -10.840 79.891 1.00 62.47 1381 GLN A C 1
ATOM 10869 O O . GLN A 1 1381 ? -46.568 -11.097 80.636 1.00 62.47 1381 GLN A O 1
ATOM 10874 N N . THR A 1 1382 ? -47.380 -10.633 78.580 1.00 72.81 1382 THR A N 1
ATOM 10875 C CA . THR A 1 1382 ? -46.164 -10.895 77.799 1.00 72.81 1382 THR A CA 1
ATOM 10876 C C . THR A 1 1382 ? -45.517 -9.603 77.302 1.00 72.81 1382 THR A C 1
ATOM 10878 O O . THR A 1 1382 ? -44.298 -9.492 77.300 1.00 72.81 1382 THR A O 1
ATOM 10881 N N . ILE A 1 1383 ? -46.307 -8.604 76.903 1.00 80.06 1383 ILE A N 1
ATOM 10882 C CA . ILE A 1 1383 ? -45.856 -7.332 76.336 1.00 80.06 1383 ILE A CA 1
ATOM 10883 C C . ILE A 1 1383 ? -46.597 -6.174 77.011 1.00 80.06 1383 ILE A C 1
ATOM 10885 O O . ILE A 1 1383 ? -47.820 -6.182 77.153 1.00 80.06 1383 ILE A O 1
ATOM 10889 N N . ASN A 1 1384 ? -45.847 -5.153 77.416 1.00 83.62 1384 ASN A N 1
ATOM 10890 C CA . ASN A 1 1384 ? -46.362 -3.942 78.047 1.00 83.62 1384 ASN A CA 1
ATOM 10891 C C . ASN A 1 1384 ? -45.740 -2.704 77.386 1.00 83.62 1384 ASN A C 1
ATOM 10893 O O . ASN A 1 1384 ? -44.543 -2.712 77.091 1.00 83.62 1384 ASN A O 1
ATOM 10897 N N . ILE A 1 1385 ? -46.532 -1.650 77.172 1.00 85.56 1385 ILE A N 1
ATOM 10898 C CA . ILE A 1 1385 ? -46.057 -0.357 76.670 1.00 85.56 1385 ILE A CA 1
ATOM 10899 C C . ILE A 1 1385 ? -46.525 0.779 77.585 1.00 85.56 1385 ILE A C 1
ATOM 10901 O O . ILE A 1 1385 ? -47.706 0.889 77.908 1.00 85.56 1385 ILE A O 1
ATOM 10905 N N . ARG A 1 1386 ? -45.591 1.628 78.025 1.00 83.19 1386 ARG A N 1
ATOM 10906 C CA . ARG A 1 1386 ? -45.868 2.767 78.917 1.00 83.19 1386 ARG A CA 1
ATOM 10907 C C . ARG A 1 1386 ? -45.343 4.074 78.315 1.00 83.19 1386 ARG A C 1
ATOM 10909 O O . ARG A 1 1386 ? -44.182 4.087 77.910 1.00 83.19 1386 ARG A O 1
ATOM 10916 N N . PRO A 1 1387 ? -46.121 5.173 78.310 1.00 86.81 1387 PRO A N 1
ATOM 10917 C CA . PRO A 1 1387 ? -47.523 5.283 78.733 1.00 86.81 1387 PRO A CA 1
ATOM 10918 C C . PRO A 1 1387 ? -48.509 4.640 77.735 1.00 86.81 1387 PRO A C 1
ATOM 10920 O O . PRO A 1 1387 ? -48.309 4.701 76.525 1.00 86.81 1387 PRO A O 1
ATOM 10923 N N . GLU A 1 1388 ? -49.610 4.071 78.238 1.00 85.25 1388 GLU A N 1
ATOM 10924 C CA . GLU A 1 1388 ? -50.651 3.439 77.400 1.00 85.25 1388 GLU A CA 1
ATOM 10925 C C . GLU A 1 1388 ? -51.472 4.460 76.585 1.00 85.25 1388 GLU A C 1
ATOM 10927 O O . GLU A 1 1388 ? -52.016 4.128 75.536 1.00 85.25 1388 GLU A O 1
ATOM 10932 N N . SER A 1 1389 ? -51.569 5.713 77.034 1.00 88.69 1389 SER A N 1
ATOM 10933 C CA . SER A 1 1389 ? -52.281 6.784 76.324 1.00 88.69 1389 SER A CA 1
ATOM 10934 C C . SER A 1 1389 ? -51.787 8.162 76.745 1.00 88.69 1389 SER A C 1
ATOM 10936 O O . SER A 1 1389 ? -51.344 8.331 77.882 1.00 88.69 1389 SER A O 1
ATOM 10938 N N . GLY A 1 1390 ? -51.951 9.161 75.881 1.00 87.69 1390 GLY A N 1
ATOM 10939 C CA . GLY A 1 1390 ? -51.606 10.538 76.203 1.00 87.69 1390 GLY A CA 1
ATOM 10940 C C . GLY A 1 1390 ? -51.947 11.537 75.101 1.00 87.69 1390 GLY A C 1
ATOM 10941 O O . GLY A 1 1390 ? -52.778 11.296 74.225 1.00 87.69 1390 GLY A O 1
ATOM 10942 N N . HIS A 1 1391 ? -51.296 12.691 75.174 1.00 88.25 1391 HIS A N 1
ATOM 10943 C CA . HIS A 1 1391 ? -51.520 13.857 74.325 1.00 88.25 1391 HIS A CA 1
ATOM 10944 C C . HIS A 1 1391 ? -50.174 14.383 73.803 1.00 88.25 1391 HIS A C 1
ATOM 10946 O O . HIS A 1 1391 ? -49.146 14.219 74.463 1.00 88.25 1391 HIS A O 1
ATOM 10952 N N . LEU A 1 1392 ? -50.183 14.948 72.592 1.00 87.25 1392 LEU A N 1
ATOM 10953 C CA . LEU A 1 1392 ? -49.025 15.515 71.905 1.00 87.25 1392 LEU A CA 1
ATOM 10954 C C . LEU A 1 1392 ? -49.393 16.838 71.220 1.00 87.25 1392 LEU A C 1
ATOM 10956 O O . LEU A 1 1392 ? -50.150 16.868 70.241 1.00 87.25 1392 LEU A O 1
ATOM 10960 N N . ALA A 1 1393 ? -48.788 17.927 71.687 1.00 87.19 1393 ALA A N 1
ATOM 10961 C CA . ALA A 1 1393 ? -48.813 19.224 71.021 1.00 87.19 1393 ALA A CA 1
ATOM 10962 C C . ALA A 1 1393 ? -48.055 19.193 69.669 1.00 87.19 1393 ALA A C 1
ATOM 10964 O O . ALA A 1 1393 ? -47.247 18.288 69.434 1.00 87.19 1393 ALA A O 1
ATOM 10965 N N . PRO A 1 1394 ? -48.286 20.167 68.767 1.00 85.31 1394 PRO A N 1
ATOM 10966 C CA . PRO A 1 1394 ? -47.510 20.333 67.535 1.00 85.31 1394 PRO A CA 1
ATOM 10967 C C . PRO A 1 1394 ? -45.991 20.312 67.776 1.00 85.31 1394 PRO A C 1
ATOM 10969 O O . PRO A 1 1394 ? -45.486 21.045 68.626 1.00 85.31 1394 PRO A O 1
ATOM 10972 N N . GLY A 1 1395 ? -45.259 19.463 67.048 1.00 82.31 1395 GLY A N 1
ATOM 10973 C CA . GLY A 1 1395 ? -43.807 19.280 67.200 1.00 82.31 1395 GLY A CA 1
ATOM 10974 C C . GLY A 1 1395 ? -43.350 18.498 68.444 1.00 82.31 1395 GLY A C 1
ATOM 10975 O O . GLY A 1 1395 ? -42.154 18.242 68.591 1.00 82.31 1395 GLY A O 1
ATOM 10976 N N . GLN A 1 1396 ? -44.258 18.110 69.346 1.00 86.69 1396 GLN A N 1
ATOM 10977 C CA . GLN A 1 1396 ? -43.914 17.389 70.573 1.00 86.69 1396 GLN A CA 1
ATOM 10978 C C . GLN A 1 1396 ? -43.628 15.905 70.302 1.00 86.69 1396 GLN A C 1
ATOM 10980 O O . GLN A 1 1396 ? -44.241 15.275 69.439 1.00 86.69 1396 GLN A O 1
ATOM 10985 N N . SER A 1 1397 ? -42.729 15.325 71.097 1.00 86.19 1397 SER A N 1
ATOM 10986 C CA . SER A 1 1397 ? -42.494 13.879 71.162 1.00 86.19 1397 SER A CA 1
ATOM 10987 C C . SER A 1 1397 ? -42.785 13.345 72.568 1.00 86.19 1397 SER A C 1
ATOM 10989 O O . SER A 1 1397 ? -42.732 14.103 73.537 1.00 86.19 1397 SER A O 1
ATOM 10991 N N . VAL A 1 1398 ? -43.030 12.040 72.701 1.00 87.12 1398 VAL A N 1
ATOM 10992 C CA . VAL A 1 1398 ? -43.123 11.338 73.994 1.00 87.12 1398 VAL A CA 1
ATOM 10993 C C . VAL A 1 1398 ? -42.313 10.041 73.982 1.00 87.12 1398 VAL A C 1
ATOM 10995 O O . VAL A 1 1398 ? -42.268 9.339 72.970 1.00 87.12 1398 VAL A O 1
ATOM 10998 N N . LEU A 1 1399 ? -41.686 9.729 75.120 1.00 85.69 1399 LEU A N 1
ATOM 10999 C CA . LEU A 1 1399 ? -40.985 8.472 75.376 1.00 85.69 1399 LEU A CA 1
ATOM 11000 C C . LEU A 1 1399 ? -41.999 7.339 75.608 1.00 85.69 1399 LEU A C 1
ATOM 11002 O O . LEU A 1 1399 ? -42.827 7.427 76.512 1.00 85.69 1399 LEU A O 1
ATOM 11006 N N . CYS A 1 1400 ? -41.910 6.270 74.823 1.00 85.50 1400 CYS A N 1
ATOM 11007 C CA . CYS A 1 1400 ? -42.664 5.032 75.005 1.00 85.50 1400 CYS A CA 1
ATOM 11008 C C . CYS A 1 1400 ? -41.697 3.889 75.346 1.00 85.50 1400 CYS A C 1
ATOM 11010 O O . CYS A 1 1400 ? -40.734 3.638 74.623 1.00 85.50 1400 CYS A O 1
ATOM 11012 N N . ILE A 1 1401 ? -41.954 3.181 76.441 1.00 85.12 1401 ILE A N 1
ATOM 11013 C CA . ILE A 1 1401 ? -41.122 2.080 76.935 1.00 85.12 1401 ILE A CA 1
ATOM 11014 C C . ILE A 1 1401 ? -41.868 0.778 76.679 1.00 85.12 1401 ILE A C 1
ATOM 11016 O O . ILE A 1 1401 ? -42.942 0.566 77.238 1.00 85.12 1401 ILE A O 1
ATOM 11020 N N . LEU A 1 1402 ? -41.291 -0.071 75.833 1.00 87.06 1402 LEU A N 1
ATOM 11021 C CA . LEU A 1 1402 ? -41.803 -1.379 75.444 1.00 87.06 1402 LEU A CA 1
ATOM 11022 C C . LEU A 1 1402 ? -41.034 -2.467 76.199 1.00 87.06 1402 LEU A C 1
ATOM 11024 O O . LEU A 1 1402 ? -39.827 -2.614 76.013 1.00 87.06 1402 LEU A O 1
ATOM 11028 N N . THR A 1 1403 ? -41.724 -3.269 77.002 1.00 84.88 1403 THR A N 1
ATOM 11029 C CA . THR A 1 1403 ? -41.132 -4.395 77.738 1.00 84.88 1403 THR A CA 1
ATOM 11030 C C . THR A 1 1403 ? -41.773 -5.701 77.294 1.00 84.88 1403 THR A C 1
ATOM 11032 O O . THR A 1 1403 ? -42.997 -5.818 77.320 1.00 84.88 1403 THR A O 1
ATOM 11035 N N . ILE A 1 1404 ? -40.945 -6.689 76.952 1.00 84.56 1404 ILE A N 1
ATOM 11036 C CA . ILE A 1 1404 ? -41.346 -8.081 76.737 1.00 84.56 1404 ILE A CA 1
ATOM 11037 C C . ILE A 1 1404 ? -40.897 -8.948 77.924 1.00 84.56 1404 ILE A C 1
ATOM 11039 O O . ILE A 1 1404 ? -39.788 -8.795 78.444 1.00 84.56 1404 ILE A O 1
ATOM 11043 N N . GLN A 1 1405 ? -41.769 -9.850 78.363 1.00 84.81 1405 GLN A N 1
ATOM 11044 C CA . GLN A 1 1405 ? -41.520 -10.889 79.357 1.00 84.81 1405 GLN A CA 1
ATOM 11045 C C . GLN A 1 1405 ? -41.714 -12.245 78.681 1.00 84.81 1405 GLN A C 1
ATOM 11047 O O . GLN A 1 1405 ? -42.829 -12.588 78.296 1.00 84.81 1405 GLN A O 1
ATOM 11052 N N . ALA A 1 1406 ? -40.637 -13.012 78.528 1.00 82.00 1406 ALA A N 1
ATOM 11053 C CA . ALA A 1 1406 ? -40.708 -14.328 77.911 1.00 82.00 1406 ALA A CA 1
ATOM 11054 C C . ALA A 1 1406 ? -41.461 -15.329 78.807 1.00 82.00 1406 ALA A C 1
ATOM 11056 O O . ALA A 1 1406 ? -41.282 -15.361 80.029 1.00 82.00 1406 ALA A O 1
ATOM 11057 N N . SER A 1 1407 ? -42.266 -16.190 78.183 1.00 79.62 1407 SER A N 1
ATOM 11058 C CA . SER A 1 1407 ? -42.849 -17.387 78.792 1.00 79.62 1407 SER A CA 1
ATOM 11059 C C . SER A 1 1407 ? -41.780 -18.362 79.300 1.00 79.62 1407 SER A C 1
ATOM 11061 O O . SER A 1 1407 ? -40.603 -18.273 78.944 1.00 79.62 1407 SER A O 1
ATOM 11063 N N . GLY A 1 1408 ? -42.207 -19.338 80.108 1.00 73.69 1408 GLY A N 1
ATOM 11064 C CA . GLY A 1 1408 ? -41.356 -20.453 80.545 1.00 73.69 1408 GLY A CA 1
ATOM 11065 C C . GLY A 1 1408 ? -41.052 -21.489 79.453 1.00 73.69 1408 GLY A C 1
ATOM 11066 O O . GLY A 1 1408 ? -40.148 -22.298 79.625 1.00 73.69 1408 GLY A O 1
ATOM 11067 N N . SER A 1 1409 ? -41.778 -21.459 78.331 1.00 79.50 1409 SER A N 1
ATOM 11068 C CA . SER A 1 1409 ? -41.585 -22.321 77.157 1.00 79.50 1409 SER A CA 1
ATOM 11069 C C . SER A 1 1409 ? -40.955 -21.559 75.976 1.00 79.50 1409 SER A C 1
ATOM 11071 O O . SER A 1 1409 ? -41.243 -20.366 75.812 1.00 79.50 1409 SER A O 1
ATOM 11073 N N . PRO A 1 1410 ? -40.141 -22.210 75.122 1.00 83.94 1410 PRO A N 1
ATOM 11074 C CA . PRO A 1 1410 ? -39.653 -21.626 73.869 1.00 83.94 1410 PRO A CA 1
ATOM 11075 C C . PRO A 1 1410 ? -40.799 -21.209 72.936 1.00 83.94 1410 PRO A C 1
ATOM 11077 O O . PRO A 1 1410 ? -41.806 -21.907 72.806 1.00 83.94 1410 PRO A O 1
ATOM 11080 N N . THR A 1 1411 ? -40.709 -20.026 72.332 1.00 83.81 1411 THR A N 1
ATOM 11081 C CA . THR A 1 1411 ? -41.810 -19.394 71.580 1.00 83.81 1411 THR A CA 1
ATOM 11082 C C . THR A 1 1411 ? -41.270 -18.335 70.620 1.00 83.81 1411 THR A C 1
ATOM 11084 O O . THR A 1 1411 ? -40.416 -17.525 70.983 1.00 83.81 1411 THR A O 1
ATOM 11087 N N . PHE A 1 1412 ? -41.798 -18.312 69.398 1.00 83.44 1412 PHE A N 1
ATOM 11088 C CA . PHE A 1 1412 ? -41.652 -17.200 68.466 1.00 83.44 1412 PHE A CA 1
ATOM 11089 C C . PHE A 1 1412 ? -42.742 -16.161 68.742 1.00 83.44 1412 PHE A C 1
ATOM 11091 O O . PHE A 1 1412 ? -43.923 -16.404 68.502 1.00 83.44 1412 PHE A O 1
ATOM 11098 N N . TYR A 1 1413 ? -42.342 -14.990 69.225 1.00 81.19 1413 TYR A N 1
ATOM 11099 C CA . TYR A 1 1413 ? -43.231 -13.846 69.404 1.00 81.19 1413 TYR A CA 1
ATOM 11100 C C . TYR A 1 1413 ? -43.322 -13.079 68.089 1.00 81.19 1413 TYR A C 1
ATOM 11102 O O . TYR A 1 1413 ? -42.294 -12.683 67.530 1.00 81.19 1413 TYR A O 1
ATOM 11110 N N . GLN A 1 1414 ? -44.543 -12.850 67.608 1.00 79.75 1414 GLN A N 1
ATOM 11111 C CA . GLN A 1 1414 ? -44.809 -12.033 66.428 1.00 79.75 1414 GLN A CA 1
ATOM 11112 C C . GLN A 1 1414 ? -46.108 -11.241 66.619 1.00 79.75 1414 GLN A C 1
ATOM 11114 O O . GLN A 1 1414 ? -47.124 -11.518 65.984 1.00 79.75 1414 GLN A O 1
ATOM 11119 N N . GLU A 1 1415 ? -46.045 -10.255 67.509 1.00 78.69 1415 GLU A N 1
ATOM 11120 C CA . GLU A 1 1415 ? -47.180 -9.421 67.916 1.00 78.69 1415 GLU A CA 1
ATOM 11121 C C . GLU A 1 1415 ? -47.206 -8.095 67.143 1.00 78.69 1415 GLU A C 1
ATOM 11123 O O . GLU A 1 1415 ? -46.167 -7.602 66.697 1.00 78.69 1415 GLU A O 1
ATOM 11128 N N . ASP A 1 1416 ? -48.387 -7.493 67.013 1.00 79.25 1416 ASP A N 1
ATOM 11129 C CA . ASP A 1 1416 ? -48.580 -6.186 66.377 1.00 79.25 1416 ASP A CA 1
ATOM 11130 C C . ASP A 1 1416 ? -49.393 -5.264 67.294 1.00 79.25 1416 ASP A C 1
ATOM 11132 O O . ASP A 1 1416 ? -50.590 -5.461 67.515 1.00 79.25 1416 ASP A O 1
ATOM 11136 N N . LEU A 1 1417 ? -48.723 -4.271 67.879 1.00 83.50 1417 LEU A N 1
ATOM 11137 C CA . LEU A 1 1417 ? -49.340 -3.314 68.793 1.00 83.50 1417 LEU A CA 1
ATOM 11138 C C . LEU A 1 1417 ? -49.904 -2.131 68.003 1.00 83.50 1417 LEU A C 1
ATOM 11140 O O . LEU A 1 1417 ? -49.169 -1.435 67.304 1.00 83.50 1417 LEU A O 1
ATOM 11144 N N . ILE A 1 1418 ? -51.200 -1.866 68.161 1.00 84.44 1418 ILE A N 1
ATOM 11145 C CA . ILE A 1 1418 ? -51.896 -0.792 67.442 1.00 84.44 1418 ILE A CA 1
ATOM 11146 C C . ILE A 1 1418 ? -52.017 0.447 68.337 1.00 84.44 1418 ILE A C 1
ATOM 11148 O O . ILE A 1 1418 ? -52.561 0.372 69.441 1.00 84.44 1418 ILE A O 1
ATOM 11152 N N . CYS A 1 1419 ? -51.562 1.598 67.847 1.00 86.69 1419 CYS A N 1
ATOM 11153 C CA . CYS A 1 1419 ? -51.777 2.911 68.451 1.00 86.69 1419 CYS A CA 1
ATOM 11154 C C . CYS A 1 1419 ? -52.855 3.682 67.676 1.00 86.69 1419 CYS A C 1
ATOM 11156 O O . CYS A 1 1419 ? -52.668 4.027 66.509 1.00 86.69 1419 CYS A O 1
ATOM 11158 N N . GLU A 1 1420 ? -53.981 3.961 68.331 1.00 86.94 1420 GLU A N 1
ATOM 11159 C CA . GLU A 1 1420 ? -55.044 4.837 67.839 1.00 86.94 1420 GLU A CA 1
ATOM 11160 C C . GLU A 1 1420 ? -54.634 6.303 68.002 1.00 86.94 1420 GLU A C 1
ATOM 11162 O O . GLU A 1 1420 ? -54.355 6.764 69.110 1.00 86.94 1420 GLU A O 1
ATOM 11167 N N . ILE A 1 1421 ? -54.668 7.058 66.907 1.00 87.12 1421 ILE A N 1
ATOM 11168 C CA . ILE A 1 1421 ? -54.384 8.491 66.860 1.00 87.12 1421 ILE A CA 1
ATOM 11169 C C . ILE A 1 1421 ? -55.652 9.253 66.504 1.00 87.12 1421 ILE A C 1
ATOM 11171 O O . ILE A 1 1421 ? -56.214 9.074 65.425 1.00 87.12 1421 ILE A O 1
ATOM 11175 N N . THR A 1 1422 ? -56.065 10.181 67.364 1.00 86.00 1422 THR A N 1
ATOM 11176 C CA . THR A 1 1422 ? -57.217 11.048 67.095 1.00 86.00 1422 THR A CA 1
ATOM 11177 C C . THR A 1 1422 ? -56.820 12.521 67.128 1.00 86.00 1422 THR A C 1
ATOM 11179 O O . THR A 1 1422 ? -56.270 13.017 68.110 1.00 86.00 1422 THR A O 1
ATOM 11182 N N . LEU A 1 1423 ? -57.132 13.247 66.051 1.00 85.44 1423 LEU A N 1
ATOM 11183 C CA . LEU A 1 1423 ? -56.963 14.700 65.978 1.00 85.44 1423 LEU A CA 1
ATOM 11184 C C . LEU A 1 1423 ? -57.910 15.387 66.969 1.00 85.44 1423 LEU A C 1
ATOM 11186 O O . LEU A 1 1423 ? -59.134 15.275 66.837 1.00 85.44 1423 LEU A O 1
ATOM 11190 N N . LEU A 1 1424 ? -57.367 16.160 67.915 1.00 83.94 1424 LEU A N 1
ATOM 11191 C CA . LEU A 1 1424 ? -58.158 16.801 68.972 1.00 83.94 1424 LEU A CA 1
ATOM 11192 C C . LEU A 1 1424 ? -59.221 17.748 68.392 1.00 83.94 1424 LEU A C 1
ATOM 11194 O O . LEU A 1 1424 ? -60.351 17.810 68.869 1.00 83.94 1424 LEU A O 1
ATOM 11198 N N . LYS A 1 1425 ? -58.885 18.419 67.288 1.00 83.44 1425 LYS A N 1
ATOM 11199 C CA . LYS A 1 1425 ? -59.775 19.288 66.506 1.00 83.44 1425 LYS A CA 1
ATOM 11200 C C . LYS A 1 1425 ? -60.974 18.546 65.903 1.00 83.44 1425 LYS A C 1
ATOM 11202 O O . LYS A 1 1425 ? -62.083 19.076 65.920 1.00 83.44 1425 LYS A O 1
ATOM 11207 N N . MET A 1 1426 ? -60.770 17.320 65.413 1.00 82.25 1426 MET A N 1
ATOM 11208 C CA . MET A 1 1426 ? -61.850 16.477 64.882 1.00 82.25 1426 MET A CA 1
ATOM 11209 C C . MET A 1 1426 ? -62.749 15.964 66.011 1.00 82.25 1426 MET A C 1
ATOM 11211 O O . MET A 1 1426 ? -63.967 15.991 65.868 1.00 82.25 1426 MET A O 1
ATOM 11215 N N . LEU A 1 1427 ? -62.171 15.586 67.158 1.00 83.25 1427 LEU A N 1
ATOM 11216 C CA . LEU A 1 1427 ? -62.927 15.243 68.370 1.00 83.25 1427 LEU A CA 1
ATOM 11217 C C . LEU A 1 1427 ? -63.745 16.424 68.904 1.00 83.25 1427 LEU A C 1
ATOM 11219 O O . LEU A 1 1427 ? -64.916 16.262 69.236 1.00 83.25 1427 LEU A O 1
ATOM 11223 N N . ALA A 1 1428 ? -63.164 17.623 68.958 1.00 82.69 1428 ALA A N 1
ATOM 11224 C CA . ALA A 1 1428 ? -63.851 18.831 69.408 1.00 82.69 1428 ALA A CA 1
ATOM 11225 C C . ALA A 1 1428 ? -65.014 19.212 68.477 1.00 82.69 1428 ALA A C 1
ATOM 11227 O O . ALA A 1 1428 ? -66.090 19.578 68.956 1.00 82.69 1428 ALA A O 1
ATOM 11228 N N . GLN A 1 1429 ? -64.822 19.082 67.160 1.00 84.00 1429 GLN A N 1
ATOM 11229 C CA . GLN A 1 1429 ? -65.879 19.292 66.172 1.00 84.00 1429 GLN A CA 1
ATOM 11230 C C . GLN A 1 1429 ? -66.969 18.214 66.286 1.00 84.00 1429 GLN A C 1
ATOM 11232 O O . GLN A 1 1429 ? -68.142 18.564 66.365 1.00 84.00 1429 GLN A O 1
ATOM 11237 N N . TYR A 1 1430 ? -66.607 16.937 66.439 1.00 84.44 1430 TYR A N 1
ATOM 11238 C CA . TYR A 1 1430 ? -67.558 15.855 66.716 1.00 84.44 1430 TYR A CA 1
ATOM 11239 C C . TYR A 1 1430 ? -68.370 16.098 67.997 1.00 84.44 1430 TYR A C 1
ATOM 11241 O O . TYR A 1 1430 ? -69.591 16.022 67.959 1.00 84.44 1430 TYR A O 1
ATOM 11249 N N . HIS A 1 1431 ? -67.745 16.473 69.117 1.00 84.88 1431 HIS A N 1
ATOM 11250 C CA . HIS A 1 1431 ? -68.461 16.794 70.360 1.00 84.88 1431 HIS A CA 1
ATOM 11251 C C . HIS A 1 1431 ? -69.325 18.059 70.261 1.00 84.88 1431 HIS A C 1
ATOM 11253 O O . HIS A 1 1431 ? -70.253 18.246 71.050 1.00 84.88 1431 HIS A O 1
ATOM 11259 N N . LYS A 1 1432 ? -69.025 18.969 69.331 1.00 85.25 1432 LYS A N 1
ATOM 11260 C CA . LYS A 1 1432 ? -69.874 20.125 69.026 1.00 85.25 1432 LYS A CA 1
ATOM 11261 C C . LYS A 1 1432 ? -71.081 19.705 68.187 1.00 85.25 1432 LYS A C 1
ATOM 11263 O O . LYS A 1 1432 ? -72.201 20.051 68.544 1.00 85.25 1432 LYS A O 1
ATOM 11268 N N . ASP A 1 1433 ? -70.860 18.930 67.132 1.00 84.56 1433 ASP A N 1
ATOM 11269 C CA . ASP A 1 1433 ? -71.917 18.460 66.237 1.00 84.56 1433 ASP A CA 1
ATOM 11270 C C . ASP A 1 1433 ? -72.837 17.452 66.935 1.00 84.56 1433 ASP A C 1
ATOM 11272 O O . ASP A 1 1433 ? -74.049 17.495 66.734 1.00 84.56 1433 ASP A O 1
ATOM 11276 N N . LEU A 1 1434 ? -72.292 16.591 67.805 1.00 83.81 1434 LEU A N 1
ATOM 11277 C CA . LEU A 1 1434 ? -73.058 15.668 68.642 1.00 83.81 1434 LEU A CA 1
ATOM 11278 C C . LEU A 1 1434 ? -73.970 16.438 69.595 1.00 83.81 1434 LEU A C 1
ATOM 11280 O O . LEU A 1 1434 ? -75.158 16.150 69.612 1.00 83.81 1434 LEU A O 1
ATOM 11284 N N . ARG A 1 1435 ? -73.463 17.462 70.299 1.00 83.75 1435 ARG A N 1
ATOM 11285 C CA . ARG A 1 1435 ? -74.307 18.325 71.144 1.00 83.75 1435 ARG A CA 1
ATOM 11286 C C . ARG A 1 1435 ? -75.386 19.037 70.337 1.00 83.75 1435 ARG A C 1
ATOM 11288 O O . ARG A 1 1435 ? -76.541 18.979 70.722 1.00 83.75 1435 ARG A O 1
ATOM 11295 N N . GLN A 1 1436 ? -75.057 19.610 69.177 1.00 83.12 1436 GLN A N 1
ATOM 11296 C CA . GLN A 1 1436 ? -76.068 20.213 68.295 1.00 83.12 1436 GLN A CA 1
ATOM 11297 C C . GLN A 1 1436 ? -77.097 19.198 67.776 1.00 83.12 1436 GLN A C 1
ATOM 11299 O O . GLN A 1 1436 ? -78.240 19.561 67.505 1.00 83.12 1436 GLN A O 1
ATOM 11304 N N . TRP A 1 1437 ? -76.710 17.935 67.592 1.00 83.19 1437 TRP A N 1
ATOM 11305 C CA . TRP A 1 1437 ? -77.624 16.860 67.216 1.00 83.19 1437 TRP A CA 1
ATOM 11306 C C . TRP A 1 1437 ? -78.489 16.404 68.395 1.00 83.19 1437 TRP A C 1
ATOM 11308 O O . TRP A 1 1437 ? -79.675 16.156 68.197 1.00 83.19 1437 TRP A O 1
ATOM 11318 N N . GLU A 1 1438 ? -77.935 16.323 69.603 1.00 82.50 1438 GLU A N 1
ATOM 11319 C CA . GLU A 1 1438 ? -78.657 16.007 70.839 1.00 82.50 1438 GLU A CA 1
ATOM 11320 C C . GLU A 1 1438 ? -79.664 17.120 71.167 1.00 82.50 1438 GLU A C 1
ATOM 11322 O O . GLU A 1 1438 ? -80.842 16.821 71.330 1.00 82.50 1438 GLU A O 1
ATOM 11327 N N . GLU A 1 1439 ? -79.254 18.392 71.111 1.00 83.25 1439 GLU A N 1
ATOM 11328 C CA . GLU A 1 1439 ? -80.109 19.584 71.240 1.00 83.25 1439 GLU A CA 1
ATOM 11329 C C . GLU A 1 1439 ? -81.235 19.614 70.187 1.00 83.25 1439 GLU A C 1
ATOM 11331 O O . GLU A 1 1439 ? -82.394 19.862 70.517 1.00 83.25 1439 GLU A O 1
ATOM 11336 N N . GLU A 1 1440 ? -80.932 19.333 68.913 1.00 76.81 1440 GLU A N 1
ATOM 11337 C CA . GLU A 1 1440 ? -81.933 19.274 67.835 1.00 76.81 1440 GLU A CA 1
ATOM 11338 C C . GLU A 1 1440 ? -82.896 18.087 68.018 1.00 76.81 1440 GLU A C 1
ATOM 11340 O O . GLU A 1 1440 ? -84.101 18.234 67.820 1.00 76.81 1440 GLU A O 1
ATOM 11345 N N . THR A 1 1441 ? -82.387 16.922 68.432 1.00 75.06 1441 THR A N 1
ATOM 11346 C CA . THR A 1 1441 ? -83.193 15.719 68.702 1.00 75.06 1441 THR A CA 1
ATOM 11347 C C . THR A 1 1441 ? -84.084 15.921 69.925 1.00 75.06 1441 THR A C 1
ATOM 11349 O O . THR A 1 1441 ? -85.228 15.473 69.933 1.00 75.06 1441 THR A O 1
ATOM 11352 N N . GLU A 1 1442 ? -83.594 16.627 70.944 1.00 77.44 1442 GLU A N 1
ATOM 11353 C CA . GLU A 1 1442 ? -84.365 17.006 72.121 1.00 77.44 1442 GLU A CA 1
ATOM 11354 C C . GLU A 1 1442 ? -85.415 18.075 71.788 1.00 77.44 1442 GLU A C 1
ATOM 11356 O O . GLU A 1 1442 ? -86.567 17.914 72.186 1.00 77.44 1442 GLU A O 1
ATOM 11361 N N . ARG A 1 1443 ? -85.104 19.083 70.954 1.00 78.19 1443 ARG A N 1
ATOM 11362 C CA . ARG A 1 1443 ? -86.120 20.024 70.440 1.00 78.19 1443 ARG A CA 1
ATOM 11363 C C . ARG A 1 1443 ? -87.231 19.280 69.695 1.00 78.19 1443 ARG A C 1
ATOM 11365 O O . ARG A 1 1443 ? -88.404 19.454 70.018 1.00 78.19 1443 ARG A O 1
ATOM 11372 N N . GLN A 1 1444 ? -86.868 18.382 68.775 1.00 67.81 1444 GLN A N 1
ATOM 11373 C CA . GLN A 1 1444 ? -87.817 17.537 68.034 1.00 67.81 1444 GLN A CA 1
ATOM 11374 C C . GLN A 1 1444 ? -88.640 16.602 68.940 1.00 67.81 1444 GLN A C 1
ATOM 11376 O O . GLN A 1 1444 ? -89.715 16.160 68.545 1.00 67.81 1444 GLN A O 1
ATOM 11381 N N . LYS A 1 1445 ? -88.174 16.314 70.162 1.00 66.94 1445 LYS A N 1
ATOM 11382 C CA . LYS A 1 1445 ? -88.891 15.501 71.157 1.00 66.94 1445 LYS A CA 1
ATOM 11383 C C . LYS A 1 1445 ? -90.049 16.251 71.828 1.00 66.94 1445 LYS A C 1
ATOM 11385 O O . LYS A 1 1445 ? -90.972 15.604 72.316 1.00 66.94 1445 LYS A O 1
ATOM 11390 N N . TYR A 1 1446 ? -90.007 17.587 71.842 1.00 67.69 1446 TYR A N 1
ATOM 11391 C CA . TYR A 1 1446 ? -91.046 18.454 72.416 1.00 67.69 1446 TYR A CA 1
ATOM 11392 C C . TYR A 1 1446 ? -91.853 19.235 71.357 1.00 67.69 1446 TYR A C 1
ATOM 11394 O O . TYR A 1 1446 ? -92.890 19.814 71.675 1.00 67.69 1446 TYR A O 1
ATOM 11402 N N . GLU A 1 1447 ? -91.417 19.233 70.095 1.00 50.69 1447 GLU A N 1
ATOM 11403 C CA . GLU A 1 1447 ? -92.059 19.914 68.962 1.00 50.69 1447 GLU A CA 1
ATOM 11404 C C . GLU A 1 1447 ? -93.139 19.018 68.308 1.00 50.69 1447 GLU A C 1
ATOM 11406 O O . GLU A 1 1447 ? -92.912 18.340 67.305 1.00 50.69 1447 GLU A O 1
ATOM 11411 N N . PHE A 1 1448 ? -94.338 18.973 68.902 1.00 48.31 1448 PHE A N 1
ATOM 11412 C CA . PHE A 1 1448 ? -95.436 18.116 68.432 1.00 48.31 1448 PHE A CA 1
ATOM 11413 C C . PHE A 1 1448 ? -96.107 18.642 67.149 1.00 48.31 1448 PHE A C 1
ATOM 11415 O O . PHE A 1 1448 ? -96.773 19.675 67.139 1.00 48.31 1448 PHE A O 1
ATOM 11422 N N . THR A 1 1449 ? -96.001 17.873 66.060 1.00 42.69 1449 THR A N 1
ATOM 11423 C CA . THR A 1 1449 ? -96.762 18.100 64.818 1.00 42.69 1449 THR A CA 1
ATOM 11424 C C . THR A 1 1449 ? -97.993 17.192 64.796 1.00 42.69 1449 THR A C 1
ATOM 11426 O O . THR A 1 1449 ? -97.865 15.972 64.725 1.00 42.69 1449 THR A O 1
ATOM 11429 N N . ILE A 1 1450 ? -99.192 17.775 64.861 1.00 37.97 1450 ILE A N 1
ATOM 11430 C CA . ILE A 1 1450 ? -100.457 17.027 64.946 1.00 37.97 1450 ILE A CA 1
ATOM 11431 C C . ILE A 1 1450 ? -100.928 16.605 63.548 1.00 37.97 1450 ILE A C 1
ATOM 11433 O O . ILE A 1 1450 ? -101.313 17.451 62.746 1.00 37.97 1450 ILE A O 1
ATOM 11437 N N . THR A 1 1451 ? -100.984 15.296 63.286 1.00 38.59 1451 THR A N 1
ATOM 11438 C CA . THR A 1 1451 ? -101.904 14.698 62.297 1.00 38.59 1451 THR A CA 1
ATOM 11439 C C . THR A 1 1451 ? -102.419 13.357 62.824 1.00 38.59 1451 THR A C 1
ATOM 11441 O O . THR A 1 1451 ? -101.644 12.502 63.239 1.00 38.59 1451 THR A O 1
ATOM 11444 N N . GLU A 1 1452 ? -103.740 13.205 62.861 1.00 35.88 1452 GLU A N 1
ATOM 11445 C CA . GLU A 1 1452 ? -104.445 12.094 63.512 1.00 35.88 1452 GLU A CA 1
ATOM 11446 C C . GLU A 1 1452 ? -104.686 10.914 62.550 1.00 35.88 1452 GLU A C 1
ATOM 11448 O O . GLU A 1 1452 ? -105.161 11.144 61.433 1.00 35.88 1452 GLU A O 1
ATOM 11453 N N . LYS A 1 1453 ? -104.501 9.662 63.011 1.00 38.09 1453 LYS A N 1
ATOM 11454 C CA . LYS A 1 1453 ? -105.590 8.664 63.213 1.00 38.09 1453 LYS A CA 1
ATOM 11455 C C . LYS A 1 1453 ? -105.086 7.235 63.475 1.00 38.09 1453 LYS A C 1
ATOM 11457 O O . LYS A 1 1453 ? -104.231 6.721 62.762 1.00 38.09 1453 LYS A O 1
ATOM 11462 N N . ASP A 1 1454 ? -105.697 6.605 64.478 1.00 30.16 1454 ASP A N 1
ATOM 11463 C CA . ASP A 1 1454 ? -105.398 5.269 65.015 1.00 30.16 1454 ASP A CA 1
ATOM 11464 C C . ASP A 1 1454 ? -106.211 4.108 64.383 1.00 30.16 1454 ASP A C 1
ATOM 11466 O O . ASP A 1 1454 ? -107.100 4.321 63.558 1.00 30.16 1454 ASP A O 1
ATOM 11470 N N . MET A 1 1455 ? -105.985 2.901 64.944 1.00 32.03 1455 MET A N 1
ATOM 11471 C CA . MET A 1 1455 ? -106.749 1.631 64.851 1.00 32.03 1455 MET A CA 1
ATOM 11472 C C . MET A 1 1455 ? -106.339 0.689 63.685 1.00 32.03 1455 MET A C 1
ATOM 11474 O O . MET A 1 1455 ? -106.049 1.156 62.593 1.00 32.03 1455 MET A O 1
ATOM 11478 N N . ILE A 1 1456 ? -106.261 -0.654 63.812 1.00 38.00 1456 ILE A N 1
ATOM 11479 C CA . ILE A 1 1456 ? -106.920 -1.638 64.717 1.00 38.00 1456 ILE A CA 1
ATOM 11480 C C . ILE A 1 1456 ? -105.931 -2.715 65.276 1.00 38.00 1456 ILE A C 1
ATOM 11482 O O . ILE A 1 1456 ? -104.787 -2.832 64.855 1.00 38.00 1456 ILE A O 1
ATOM 11486 N N . GLN A 1 1457 ? -106.415 -3.467 66.271 1.00 30.81 1457 GLN A N 1
ATOM 11487 C CA . GLN A 1 1457 ? -105.804 -4.387 67.245 1.00 30.81 1457 GLN A CA 1
ATOM 11488 C C . GLN A 1 1457 ? -105.344 -5.806 66.778 1.00 30.81 1457 GLN A C 1
ATOM 11490 O O . GLN A 1 1457 ? -105.951 -6.412 65.905 1.00 30.81 1457 GLN A O 1
ATOM 11495 N N . SER A 1 1458 ? -104.361 -6.336 67.535 1.00 29.08 1458 SER A N 1
ATOM 11496 C CA . SER A 1 1458 ? -104.268 -7.659 68.227 1.00 29.08 1458 SER A CA 1
ATOM 11497 C C . SER A 1 1458 ? -104.045 -9.048 67.555 1.00 29.08 1458 SER A C 1
ATOM 11499 O O . SER A 1 1458 ? -104.747 -9.489 66.656 1.00 29.08 1458 SER A O 1
ATOM 11501 N N . ASN A 1 1459 ? -103.164 -9.804 68.250 1.00 29.11 1459 ASN A N 1
ATOM 11502 C CA . ASN A 1 1459 ? -103.125 -11.262 68.533 1.00 29.11 1459 ASN A CA 1
ATOM 11503 C C . ASN A 1 1459 ? -102.304 -12.287 67.693 1.00 29.11 1459 ASN A C 1
ATOM 11505 O O . ASN A 1 1459 ? -102.748 -12.814 66.686 1.00 29.11 1459 ASN A O 1
ATOM 11509 N N . GLN A 1 1460 ? -101.183 -12.702 68.315 1.00 27.50 1460 GLN A N 1
ATOM 11510 C CA . GLN A 1 1460 ? -100.744 -14.084 68.641 1.00 27.50 1460 GLN A CA 1
ATOM 11511 C C . GLN A 1 1460 ? -100.399 -15.156 67.563 1.00 27.50 1460 GLN A C 1
ATOM 11513 O O . GLN A 1 1460 ? -101.266 -15.841 67.044 1.00 27.50 1460 GLN A O 1
ATOM 11518 N N . LEU A 1 1461 ? -99.086 -15.462 67.518 1.00 26.92 1461 LEU A N 1
ATOM 11519 C CA . LEU A 1 1461 ? -98.442 -16.780 67.772 1.00 26.92 1461 LEU A CA 1
ATOM 11520 C C . LEU A 1 1461 ? -98.420 -17.922 66.704 1.00 26.92 1461 LEU A C 1
ATOM 11522 O O . LEU A 1 1461 ? -99.438 -18.332 66.169 1.00 26.92 1461 LEU A O 1
ATOM 11526 N N . ASN A 1 1462 ? -97.229 -18.551 66.605 1.00 26.48 1462 ASN A N 1
ATOM 11527 C CA . ASN A 1 1462 ? -96.875 -19.915 66.128 1.00 26.48 1462 ASN A CA 1
ATOM 11528 C C . ASN A 1 1462 ? -96.650 -20.254 64.622 1.00 26.48 1462 ASN A C 1
ATOM 11530 O O . ASN A 1 1462 ? -97.581 -20.541 63.886 1.00 26.48 1462 ASN A O 1
ATOM 11534 N N . LYS A 1 1463 ? -95.351 -20.417 64.285 1.00 26.48 1463 LYS A N 1
ATOM 11535 C CA . LYS A 1 1463 ? -94.637 -21.671 63.884 1.00 26.48 1463 LYS A CA 1
ATOM 11536 C C . LYS A 1 1463 ? -95.005 -22.489 62.610 1.00 26.48 1463 LYS A C 1
ATOM 11538 O O . LYS A 1 1463 ? -96.134 -22.928 62.468 1.00 26.48 1463 LYS A O 1
ATOM 11543 N N . TYR A 1 1464 ? -93.927 -22.897 61.899 1.00 24.75 1464 TYR A N 1
ATOM 11544 C CA . TYR A 1 1464 ? -93.747 -24.080 61.005 1.00 24.75 1464 TYR A CA 1
ATOM 11545 C C . TYR A 1 1464 ? -94.472 -24.058 59.632 1.00 24.75 1464 TYR A C 1
ATOM 11547 O O . TYR A 1 1464 ? -95.669 -23.821 59.589 1.00 24.75 1464 TYR A O 1
ATOM 11555 N N . THR A 1 1465 ? -93.811 -24.036 58.455 1.00 23.59 1465 THR A N 1
ATOM 11556 C CA . THR A 1 1465 ? -92.911 -24.950 57.666 1.00 23.59 1465 THR A CA 1
ATOM 11557 C C . THR A 1 1465 ? -93.622 -25.756 56.568 1.00 23.59 1465 THR A C 1
ATOM 11559 O O . THR A 1 1465 ? -94.709 -26.261 56.802 1.00 23.59 1465 THR A O 1
ATOM 11562 N N . GLN A 1 1466 ? -92.895 -25.942 55.447 1.00 22.75 1466 GLN A N 1
ATOM 11563 C CA . GLN A 1 1466 ? -92.980 -27.042 54.457 1.00 22.75 1466 GLN A CA 1
ATOM 11564 C C . GLN A 1 1466 ? -94.252 -27.105 53.576 1.00 22.75 1466 GLN A C 1
ATOM 11566 O O . GLN A 1 1466 ? -95.373 -27.083 54.063 1.00 22.75 1466 GLN A O 1
ATOM 11571 N N . GLU A 1 1467 ? -94.117 -26.970 52.249 1.00 23.64 1467 GLU A N 1
ATOM 11572 C CA . GLU A 1 1467 ? -93.918 -28.032 51.220 1.00 23.64 1467 GLU A CA 1
ATOM 11573 C C . GLU A 1 1467 ? -95.228 -28.142 50.395 1.00 23.64 1467 GLU A C 1
ATOM 11575 O O . GLU A 1 1467 ? -96.281 -27.724 50.865 1.00 23.64 1467 GLU A O 1
ATOM 11580 N N . ASP A 1 1468 ? -95.283 -28.572 49.133 1.00 23.48 1468 ASP A N 1
ATOM 11581 C CA . ASP A 1 1468 ? -94.276 -29.132 48.226 1.00 23.48 1468 ASP A CA 1
ATOM 11582 C C . ASP A 1 1468 ? -94.692 -28.869 46.756 1.00 23.48 1468 ASP A C 1
ATOM 11584 O O . ASP A 1 1468 ? -95.864 -28.568 46.522 1.00 23.48 1468 ASP A O 1
ATOM 11588 N N . ALA A 1 1469 ? -93.771 -29.032 45.788 1.00 28.17 1469 ALA A N 1
ATOM 11589 C CA . ALA A 1 1469 ? -94.013 -29.510 44.400 1.00 28.17 1469 ALA A CA 1
ATOM 11590 C C . ALA A 1 1469 ? -92.939 -29.064 43.378 1.00 28.17 1469 ALA A C 1
ATOM 11592 O O . ALA A 1 1469 ? -93.064 -28.060 42.675 1.00 28.17 1469 ALA A O 1
ATOM 11593 N N . VAL A 1 1470 ? -91.916 -29.907 43.244 1.00 25.19 1470 VAL A N 1
ATOM 11594 C CA . VAL A 1 1470 ? -91.246 -30.323 41.992 1.00 25.19 1470 VAL A CA 1
ATOM 11595 C C . VAL A 1 1470 ? -91.875 -29.822 40.670 1.00 25.19 1470 VAL A C 1
ATOM 11597 O O . VAL A 1 1470 ? -93.006 -30.187 40.369 1.00 25.19 1470 VAL A O 1
ATOM 11600 N N . PHE A 1 1471 ? -91.088 -29.163 39.798 1.00 30.97 1471 PHE A N 1
ATOM 11601 C CA . PHE A 1 1471 ? -90.894 -29.604 38.396 1.00 30.97 1471 PHE A CA 1
ATOM 11602 C C . PHE A 1 1471 ? -89.644 -28.991 37.722 1.00 30.97 1471 PHE A C 1
ATOM 11604 O O . PHE A 1 1471 ? -89.047 -28.030 38.199 1.00 30.97 1471 PHE A O 1
ATOM 11611 N N . GLU A 1 1472 ? -89.194 -29.638 36.644 1.00 26.58 1472 GLU A N 1
ATOM 11612 C CA . GLU A 1 1472 ? -87.832 -29.581 36.097 1.00 26.58 1472 GLU A CA 1
ATOM 11613 C C . GLU A 1 1472 ? -87.434 -28.358 35.235 1.00 26.58 1472 GLU A C 1
ATOM 11615 O O . GLU A 1 1472 ? -88.238 -27.770 34.519 1.00 26.58 1472 GLU A O 1
ATOM 11620 N N . LYS A 1 1473 ? -86.109 -28.126 35.194 1.00 26.28 1473 LYS A N 1
ATOM 11621 C CA . LYS A 1 1473 ? -85.260 -27.782 34.025 1.00 26.28 1473 LYS A CA 1
ATOM 11622 C C . LYS A 1 1473 ? -85.927 -27.070 32.822 1.00 26.28 1473 LYS A C 1
ATOM 11624 O O . LYS A 1 1473 ? -86.635 -27.706 32.043 1.00 26.28 1473 LYS A O 1
ATOM 11629 N N . LYS A 1 1474 ? -85.366 -25.912 32.435 1.00 26.77 1474 LYS A N 1
ATOM 11630 C CA . LYS A 1 1474 ? -84.429 -25.852 31.281 1.00 26.77 1474 LYS A CA 1
ATOM 11631 C C . LYS A 1 1474 ? -83.776 -24.484 31.051 1.00 26.77 1474 LYS A C 1
ATOM 11633 O O . LYS A 1 1474 ? -84.381 -23.430 31.181 1.00 26.77 1474 LYS A O 1
ATOM 11638 N N . THR A 1 1475 ? -82.530 -24.577 30.598 1.00 26.52 1475 THR A N 1
ATOM 11639 C CA . THR A 1 1475 ? -81.723 -23.576 29.884 1.00 26.52 1475 THR A CA 1
ATOM 11640 C C . THR A 1 1475 ? -82.506 -22.694 28.896 1.00 26.52 1475 THR A C 1
ATOM 11642 O O . THR A 1 1475 ? -83.257 -23.227 28.078 1.00 26.52 1475 THR A O 1
ATOM 11645 N N . GLY A 1 1476 ? -82.230 -21.382 28.859 1.00 28.25 1476 GLY A N 1
ATOM 11646 C CA . GLY A 1 1476 ? -82.790 -20.467 27.851 1.00 28.25 1476 GLY A CA 1
ATOM 11647 C C . GLY A 1 1476 ? -82.054 -19.125 27.737 1.00 28.25 1476 GLY A C 1
ATOM 11648 O O . GLY A 1 1476 ? -82.319 -18.193 28.486 1.00 28.25 1476 GLY A O 1
ATOM 11649 N N . THR A 1 1477 ? -81.142 -19.012 26.771 1.00 31.11 1477 THR A N 1
ATOM 11650 C CA . THR A 1 1477 ? -80.369 -17.796 26.458 1.00 31.11 1477 THR A CA 1
ATOM 11651 C C . THR A 1 1477 ? -81.195 -16.707 25.751 1.00 31.11 1477 THR A C 1
ATOM 11653 O O . THR A 1 1477 ? -82.000 -17.015 24.873 1.00 31.11 1477 THR A O 1
ATOM 11656 N N . ARG A 1 1478 ? -80.920 -15.421 26.048 1.00 29.39 1478 ARG A N 1
ATOM 11657 C CA . ARG A 1 1478 ? -81.055 -14.234 25.151 1.00 29.39 1478 ARG A CA 1
ATOM 11658 C C . ARG A 1 1478 ? -80.448 -12.999 25.848 1.00 29.39 1478 ARG A C 1
ATOM 11660 O O . ARG A 1 1478 ? -80.870 -12.653 26.938 1.00 29.39 1478 ARG A O 1
ATOM 11667 N N . LYS A 1 1479 ? -79.319 -12.459 25.372 1.00 27.19 1479 LYS A N 1
ATOM 11668 C CA . LYS A 1 1479 ? -79.119 -11.491 24.259 1.00 27.19 1479 LYS A CA 1
ATOM 11669 C C . LYS A 1 1479 ? -79.441 -10.018 24.599 1.00 27.19 1479 LYS A C 1
ATOM 11671 O O . LYS A 1 1479 ? -80.597 -9.622 24.628 1.00 27.19 1479 LYS A O 1
ATOM 11676 N N . TYR A 1 1480 ? -78.353 -9.251 24.742 1.00 32.00 1480 TYR A N 1
ATOM 11677 C CA . TYR A 1 1480 ? -78.115 -7.806 24.555 1.00 32.00 1480 TYR A CA 1
ATOM 11678 C C . TYR A 1 1480 ? -79.286 -6.823 24.332 1.00 32.00 1480 TYR A C 1
ATOM 11680 O O . TYR A 1 1480 ? -80.032 -6.942 23.361 1.00 32.00 1480 TYR A O 1
ATOM 11688 N N . LYS A 1 1481 ? -79.259 -5.719 25.103 1.00 32.09 1481 LYS A N 1
ATOM 11689 C CA . LYS A 1 1481 ? -79.624 -4.342 24.690 1.00 32.09 1481 LYS A CA 1
ATOM 11690 C C . LYS A 1 1481 ? -78.930 -3.311 25.614 1.00 32.09 1481 LYS A C 1
ATOM 11692 O O . LYS A 1 1481 ? -79.238 -3.254 26.794 1.00 32.09 1481 LYS A O 1
ATOM 11697 N N . THR A 1 1482 ? -77.830 -2.693 25.166 1.00 28.53 1482 THR A N 1
ATOM 11698 C CA . THR A 1 1482 ? -77.710 -1.285 24.687 1.00 28.53 1482 THR A CA 1
ATOM 11699 C C . THR A 1 1482 ? -77.626 -0.168 25.752 1.00 28.53 1482 THR A C 1
ATOM 11701 O O . THR A 1 1482 ? -78.654 0.283 26.240 1.00 28.53 1482 THR A O 1
ATOM 11704 N N . LEU A 1 1483 ? -76.390 0.321 25.965 1.00 34.50 1483 LEU A N 1
ATOM 11705 C CA . LEU A 1 1483 ? -75.920 1.709 26.219 1.00 34.50 1483 LEU A CA 1
ATOM 11706 C C . LEU A 1 1483 ? -76.679 2.681 27.164 1.00 34.50 1483 LEU A C 1
ATOM 11708 O O . LEU A 1 1483 ? -77.800 3.091 26.866 1.00 34.50 1483 LEU A O 1
ATOM 11712 N N . PRO A 1 1484 ? -75.958 3.281 28.135 1.00 35.53 1484 PRO A N 1
ATOM 11713 C CA . PRO A 1 1484 ? -76.039 4.701 28.498 1.00 35.53 1484 PRO A CA 1
ATOM 11714 C C . PRO A 1 1484 ? -74.973 5.549 27.739 1.00 35.53 1484 PRO A C 1
ATOM 11716 O O . PRO A 1 1484 ? -74.136 4.986 27.033 1.00 35.53 1484 PRO A O 1
ATOM 11719 N N . PRO A 1 1485 ? -75.037 6.900 27.765 1.00 35.94 1485 PRO A N 1
ATOM 11720 C CA . PRO A 1 1485 ? -74.701 7.703 26.581 1.00 35.94 1485 PRO A CA 1
ATOM 11721 C C . PRO A 1 1485 ? -73.249 8.189 26.448 1.00 35.94 1485 PRO A C 1
ATOM 11723 O O . PRO A 1 1485 ? -72.565 8.495 27.422 1.00 35.94 1485 PRO A O 1
ATOM 11726 N N . ILE A 1 1486 ? -72.858 8.396 25.187 1.00 30.67 1486 ILE A N 1
ATOM 11727 C CA . ILE A 1 1486 ? -71.607 9.027 24.744 1.00 30.67 1486 ILE A CA 1
ATOM 11728 C C . ILE A 1 1486 ? -71.470 10.447 25.320 1.00 30.67 1486 ILE A C 1
ATOM 11730 O O . ILE A 1 1486 ? -72.342 11.297 25.115 1.00 30.67 1486 ILE A O 1
ATOM 11734 N N . ARG A 1 1487 ? -70.321 10.739 25.941 1.00 32.47 1487 ARG A N 1
ATOM 11735 C CA . ARG A 1 1487 ? -69.756 12.095 26.040 1.00 32.47 1487 ARG A CA 1
ATOM 11736 C C . ARG A 1 1487 ? -68.263 12.057 25.732 1.00 32.47 1487 ARG A C 1
ATOM 11738 O O . ARG A 1 1487 ? -67.564 11.140 26.142 1.00 32.47 1487 ARG A O 1
ATOM 11745 N N . SER A 1 1488 ? -67.816 13.053 24.981 1.00 28.03 1488 SER A N 1
ATOM 11746 C CA . SER A 1 1488 ? -66.531 13.097 24.284 1.00 28.03 1488 SER A CA 1
ATOM 11747 C C . SER A 1 1488 ? -65.584 14.167 24.834 1.00 28.03 1488 SER A C 1
ATOM 11749 O O . SER A 1 1488 ? -66.042 15.270 25.118 1.00 28.03 1488 SER A O 1
ATOM 11751 N N . SER A 1 1489 ? -64.282 13.856 24.793 1.00 29.06 1489 SER A N 1
ATOM 11752 C CA . SER A 1 1489 ? -63.127 14.772 24.679 1.00 29.06 1489 SER A CA 1
ATOM 11753 C C . SER A 1 1489 ? -62.770 15.704 25.860 1.00 29.06 1489 SER A C 1
ATOM 11755 O O . SER A 1 1489 ? -63.498 16.622 26.221 1.00 29.06 1489 SER A O 1
ATOM 11757 N N . ASP A 1 1490 ? -61.589 15.426 26.427 1.00 27.20 1490 ASP A N 1
ATOM 11758 C CA . ASP A 1 1490 ? -60.450 16.331 26.691 1.00 27.20 1490 ASP A CA 1
ATOM 11759 C C . ASP A 1 1490 ? -60.668 17.759 27.242 1.00 27.20 1490 ASP A C 1
ATOM 11761 O O . ASP A 1 1490 ? -61.133 18.650 26.538 1.00 27.20 1490 ASP A O 1
ATOM 11765 N N . GLN A 1 1491 ? -60.108 18.043 28.433 1.00 28.67 1491 GLN A N 1
ATOM 11766 C CA . GLN A 1 1491 ? -58.830 18.785 28.562 1.00 28.67 1491 GLN A CA 1
ATOM 11767 C C . GLN A 1 1491 ? -58.363 18.993 30.030 1.00 28.67 1491 GLN A C 1
ATOM 11769 O O . GLN A 1 1491 ? -59.139 19.294 30.927 1.00 28.67 1491 GLN A O 1
ATOM 11774 N N . ALA A 1 1492 ? -57.048 18.825 30.214 1.00 27.34 1492 ALA A N 1
ATOM 11775 C CA . ALA A 1 1492 ? -56.107 19.336 31.229 1.00 27.34 1492 ALA A CA 1
ATOM 11776 C C . ALA A 1 1492 ? -56.542 19.955 32.598 1.00 27.34 1492 ALA A C 1
ATOM 11778 O O . ALA A 1 1492 ? -57.114 21.034 32.664 1.00 27.34 1492 ALA A O 1
ATOM 11779 N N . VAL A 1 1493 ? -55.973 19.365 33.669 1.00 29.41 1493 VAL A N 1
ATOM 11780 C CA . VAL A 1 1493 ? -55.139 19.993 34.740 1.00 29.41 1493 VAL A CA 1
ATOM 11781 C C . VAL A 1 1493 ? -55.721 21.057 35.715 1.00 29.41 1493 VAL A C 1
ATOM 11783 O O . VAL A 1 1493 ? -56.174 22.129 35.331 1.00 29.41 1493 VAL A O 1
ATOM 11786 N N . SER A 1 1494 ? -55.420 20.828 37.009 1.00 25.98 1494 SER A N 1
ATOM 11787 C CA . SER A 1 1494 ? -55.377 21.747 38.180 1.00 25.98 1494 SER A CA 1
ATOM 11788 C C . SER A 1 1494 ? -56.589 21.833 39.134 1.00 25.98 1494 SER A C 1
ATOM 11790 O O . SER A 1 1494 ? -57.672 21.320 38.875 1.00 25.98 1494 SER A O 1
ATOM 11792 N N . CYS A 1 1495 ? -56.310 22.353 40.337 1.00 27.81 1495 CYS A N 1
ATOM 11793 C CA . CYS A 1 1495 ? -57.014 22.085 41.595 1.00 27.81 1495 CYS A CA 1
ATOM 11794 C C . CYS A 1 1495 ? -58.322 22.864 41.852 1.00 27.81 1495 CYS A C 1
ATOM 11796 O O . CYS A 1 1495 ? -58.547 23.948 41.328 1.00 27.81 1495 CYS A O 1
ATOM 11798 N N . ALA A 1 1496 ? -59.031 22.362 42.875 1.00 25.70 1496 ALA A N 1
ATOM 11799 C CA . ALA A 1 1496 ? -59.932 23.064 43.802 1.00 25.70 1496 ALA A CA 1
ATOM 11800 C C . ALA A 1 1496 ? -61.440 23.182 43.468 1.00 25.70 1496 ALA A C 1
ATOM 11802 O O . ALA A 1 1496 ? -61.877 23.642 42.419 1.00 25.70 1496 ALA A O 1
ATOM 11803 N N . THR A 1 1497 ? -62.244 22.880 44.498 1.00 28.27 1497 THR A N 1
ATOM 11804 C CA . THR A 1 1497 ? -63.645 23.308 44.699 1.00 28.27 1497 THR A CA 1
ATOM 11805 C C . THR A 1 1497 ? -64.675 22.932 43.621 1.00 28.27 1497 THR A C 1
ATOM 11807 O O . THR A 1 1497 ? -65.245 23.789 42.946 1.00 28.27 1497 THR A O 1
ATOM 11810 N N . ALA A 1 1498 ? -65.034 21.647 43.549 1.00 31.91 1498 ALA A N 1
ATOM 11811 C CA . ALA A 1 1498 ? -66.236 21.217 42.835 1.00 31.91 1498 ALA A CA 1
ATOM 11812 C C . ALA A 1 1498 ? -67.514 21.630 43.599 1.00 31.91 1498 ALA A C 1
ATOM 11814 O O . ALA A 1 1498 ? -67.764 21.173 44.714 1.00 31.91 1498 ALA A O 1
ATOM 11815 N N . LYS A 1 1499 ? -68.345 22.489 42.994 1.00 30.39 1499 LYS A N 1
ATOM 11816 C CA . LYS A 1 1499 ? -69.719 22.753 43.463 1.00 30.39 1499 LYS A CA 1
ATOM 11817 C C . LYS A 1 1499 ? -70.634 21.583 43.051 1.00 30.39 1499 LYS A C 1
ATOM 11819 O O . LYS A 1 1499 ? -70.513 21.135 41.911 1.00 30.39 1499 LYS A O 1
ATOM 11824 N N . PRO A 1 1500 ? -71.562 21.119 43.913 1.00 38.16 1500 PRO A N 1
ATOM 11825 C CA . PRO A 1 1500 ? -72.454 20.008 43.587 1.00 38.16 1500 PRO A CA 1
ATOM 11826 C C . PRO A 1 1500 ? -73.441 20.362 42.468 1.00 38.16 1500 PRO A C 1
ATOM 11828 O O . PRO A 1 1500 ? -73.732 21.529 42.187 1.00 38.16 1500 PRO A O 1
ATOM 11831 N N . SER A 1 1501 ? -73.948 19.326 41.809 1.00 41.41 1501 SER A N 1
ATOM 11832 C CA . SER A 1 1501 ? -74.664 19.429 40.542 1.00 41.41 1501 SER A CA 1
ATOM 11833 C C . SER A 1 1501 ? -76.136 19.841 40.697 1.00 41.41 1501 SER A C 1
ATOM 11835 O O . SER A 1 1501 ? -76.780 19.669 41.735 1.00 41.41 1501 SER A O 1
ATOM 11837 N N . ARG A 1 1502 ? -76.733 20.325 39.599 1.00 43.53 1502 ARG A N 1
ATOM 11838 C CA . ARG A 1 1502 ? -78.151 20.741 39.544 1.00 43.53 1502 ARG A CA 1
ATOM 11839 C C . ARG A 1 1502 ? -79.151 19.580 39.732 1.00 43.53 1502 ARG A C 1
ATOM 11841 O O . ARG A 1 1502 ? -80.348 19.834 39.854 1.00 43.53 1502 ARG A O 1
ATOM 11848 N N . ALA A 1 1503 ? -78.677 18.330 39.750 1.00 46.66 1503 ALA A N 1
ATOM 11849 C CA . ALA A 1 1503 ? -79.469 17.146 40.088 1.00 46.66 1503 ALA A CA 1
ATOM 11850 C C . ALA A 1 1503 ? -79.583 16.954 41.614 1.00 46.66 1503 ALA A C 1
ATOM 11852 O O . ALA A 1 1503 ? -80.679 16.724 42.123 1.00 46.66 1503 ALA A O 1
ATOM 11853 N N . GLU A 1 1504 ? -78.497 17.166 42.361 1.00 47.88 1504 GLU A N 1
ATOM 11854 C CA . GLU A 1 1504 ? -78.486 17.076 43.831 1.00 47.88 1504 GLU A CA 1
ATOM 11855 C C . GLU A 1 1504 ? -79.299 18.207 44.482 1.00 47.88 1504 GLU A C 1
ATOM 11857 O O . GLU A 1 1504 ? -79.991 17.989 45.477 1.00 47.88 1504 GLU A O 1
ATOM 11862 N N . GLN A 1 1505 ? -79.324 19.397 43.867 1.00 43.66 1505 GLN A N 1
ATOM 11863 C CA . GLN A 1 1505 ? -80.223 20.483 44.287 1.00 43.66 1505 GLN A CA 1
ATOM 11864 C C . GLN A 1 1505 ? -81.717 20.177 44.083 1.00 43.66 1505 GLN A C 1
ATOM 11866 O O . GLN A 1 1505 ? -82.540 20.784 44.763 1.00 43.66 1505 GLN A O 1
ATOM 11871 N N . ARG A 1 1506 ? -82.087 19.252 43.185 1.00 42.31 1506 ARG A N 1
ATOM 11872 C CA . ARG A 1 1506 ? -83.488 18.827 43.000 1.00 42.31 1506 ARG A CA 1
ATOM 11873 C C . ARG A 1 1506 ? -83.876 17.660 43.905 1.00 42.31 1506 ARG A C 1
ATOM 11875 O O . ARG A 1 1506 ? -85.013 17.622 44.360 1.00 42.31 1506 ARG A O 1
ATOM 11882 N N . ALA A 1 1507 ? -82.936 16.773 44.238 1.00 44.31 1507 ALA A N 1
ATOM 11883 C CA . ALA A 1 1507 ? -83.160 15.730 45.242 1.00 44.31 1507 ALA A CA 1
ATOM 11884 C C . ALA A 1 1507 ? -83.473 16.321 46.634 1.00 44.31 1507 ALA A C 1
ATOM 11886 O O . ALA A 1 1507 ? -84.366 15.837 47.321 1.00 44.31 1507 ALA A O 1
ATOM 11887 N N . ARG A 1 1508 ? -82.819 17.431 47.012 1.00 44.97 1508 ARG A N 1
ATOM 11888 C CA . ARG A 1 1508 ? -83.027 18.118 48.304 1.00 44.97 1508 ARG A CA 1
ATOM 11889 C C . ARG A 1 1508 ? -84.317 18.947 48.433 1.00 44.97 1508 ARG A C 1
ATOM 11891 O O . ARG A 1 1508 ? -84.510 19.582 49.463 1.00 44.97 1508 ARG A O 1
ATOM 11898 N N . GLN A 1 1509 ? -85.195 18.979 47.424 1.00 38.38 1509 GLN A N 1
ATOM 11899 C CA . GLN A 1 1509 ? -86.453 19.750 47.478 1.00 38.38 1509 GLN A CA 1
ATOM 11900 C C . GLN A 1 1509 ? -87.719 18.899 47.680 1.00 38.38 1509 GLN A C 1
ATOM 11902 O O . GLN A 1 1509 ? -88.803 19.468 47.776 1.00 38.38 1509 GLN A O 1
ATOM 11907 N N . HIS A 1 1510 ? -87.606 17.567 47.787 1.00 37.91 1510 HIS A N 1
ATOM 11908 C CA . HIS A 1 1510 ? -88.765 16.670 47.950 1.00 37.91 1510 HIS A CA 1
ATOM 11909 C C . HIS A 1 1510 ? -88.769 15.797 49.221 1.00 37.91 1510 HIS A C 1
ATOM 11911 O O . HIS A 1 1510 ? -89.724 15.055 49.435 1.00 37.91 1510 HIS A O 1
ATOM 11917 N N . THR A 1 1511 ? -87.774 15.922 50.105 1.00 37.34 1511 THR A N 1
ATOM 11918 C CA . THR A 1 1511 ? -87.715 15.237 51.413 1.00 37.34 1511 THR A CA 1
ATOM 11919 C C . THR A 1 1511 ? -87.924 16.210 52.573 1.00 37.34 1511 THR A C 1
ATOM 11921 O O . THR A 1 1511 ? -87.024 16.497 53.359 1.00 37.34 1511 THR A O 1
ATOM 11924 N N . GLY A 1 1512 ? -89.151 16.715 52.706 1.00 32.25 1512 GLY A N 1
ATOM 11925 C CA . GLY A 1 1512 ? -89.574 17.546 53.836 1.00 32.25 1512 GLY A CA 1
ATOM 11926 C C . GLY A 1 1512 ? -89.778 16.760 55.136 1.00 32.25 1512 GLY A C 1
ATOM 11927 O O . GLY A 1 1512 ? -90.897 16.745 55.628 1.00 32.25 1512 GLY A O 1
ATOM 11928 N N . GLN A 1 1513 ? -88.730 16.094 55.647 1.00 36.50 1513 GLN A N 1
ATOM 11929 C CA . GLN A 1 1513 ? -88.565 15.581 57.025 1.00 36.50 1513 GLN A CA 1
ATOM 11930 C C . GLN A 1 1513 ? -87.213 14.835 57.152 1.00 36.50 1513 GLN A C 1
ATOM 11932 O O . GLN A 1 1513 ? -87.150 13.617 57.314 1.00 36.50 1513 GLN A O 1
ATOM 11937 N N . GLU A 1 1514 ? -86.088 15.553 57.064 1.00 42.09 1514 GLU A N 1
ATOM 11938 C CA . GLU A 1 1514 ? -84.779 14.958 57.375 1.00 42.09 1514 GLU A CA 1
ATOM 11939 C C . GLU A 1 1514 ? -84.555 14.898 58.895 1.00 42.09 1514 GLU A C 1
ATOM 11941 O O . GLU A 1 1514 ? -84.171 15.885 59.526 1.00 42.09 1514 GLU A O 1
ATOM 11946 N N . ARG A 1 1515 ? -84.705 13.704 59.489 1.00 47.50 1515 ARG A N 1
ATOM 11947 C CA . ARG A 1 1515 ? -83.978 13.387 60.728 1.00 47.50 1515 ARG A CA 1
ATOM 11948 C C . ARG A 1 1515 ? -82.486 13.529 60.429 1.00 47.50 1515 ARG A C 1
ATOM 11950 O O . ARG A 1 1515 ? -81.946 12.733 59.658 1.00 47.50 1515 ARG A O 1
ATOM 11957 N N . ARG A 1 1516 ? -81.808 14.498 61.055 1.00 54.09 1516 ARG A N 1
ATOM 11958 C CA . ARG A 1 1516 ? -80.338 14.553 61.033 1.00 54.09 1516 ARG A CA 1
ATOM 11959 C C . ARG A 1 1516 ? -79.807 13.196 61.506 1.00 54.09 1516 ARG A C 1
ATOM 11961 O O . ARG A 1 1516 ? -80.226 12.709 62.558 1.00 54.09 1516 ARG A O 1
ATOM 11968 N N . ARG A 1 1517 ? -78.898 12.575 60.748 1.00 61.84 1517 ARG A N 1
ATOM 11969 C CA . ARG A 1 1517 ? -78.173 11.393 61.241 1.00 61.84 1517 ARG A CA 1
ATOM 11970 C C . ARG A 1 1517 ? -77.330 11.804 62.447 1.00 61.84 1517 ARG A C 1
ATOM 11972 O O . ARG A 1 1517 ? -76.783 12.907 62.454 1.00 61.84 1517 ARG A O 1
ATOM 11979 N N . ARG A 1 1518 ? -77.234 10.920 63.444 1.00 76.81 1518 ARG A N 1
ATOM 11980 C CA . ARG A 1 1518 ? -76.325 11.111 64.577 1.00 76.81 1518 ARG A CA 1
ATOM 11981 C C . ARG A 1 1518 ? -74.900 11.263 64.030 1.00 76.81 1518 ARG A C 1
ATOM 11983 O O . ARG A 1 1518 ? -74.522 10.435 63.202 1.00 76.81 1518 ARG A O 1
ATOM 11990 N N . PRO A 1 1519 ? -74.128 12.278 64.452 1.00 74.25 1519 PRO A N 1
ATOM 11991 C CA . PRO A 1 1519 ? -72.718 12.376 64.104 1.00 74.25 1519 PRO A CA 1
ATOM 11992 C C . PRO A 1 1519 ? -71.984 11.092 64.484 1.00 74.25 1519 PRO A C 1
ATOM 11994 O O . PRO A 1 1519 ? -72.210 10.538 65.561 1.00 74.25 1519 PRO A O 1
ATOM 11997 N N . GLU A 1 1520 ? -71.127 10.614 63.590 1.00 70.69 1520 GLU A N 1
ATOM 11998 C CA . GLU A 1 1520 ? -70.274 9.452 63.830 1.00 70.69 1520 GLU A CA 1
ATOM 11999 C C . GLU A 1 1520 ? -68.937 9.915 64.417 1.00 70.69 1520 GLU A C 1
ATOM 12001 O O . GLU A 1 1520 ? -68.435 10.991 64.082 1.00 70.69 1520 GLU A O 1
ATOM 12006 N N . LEU A 1 1521 ? -68.375 9.109 65.319 1.00 76.75 1521 LEU A N 1
ATOM 12007 C CA . LEU A 1 1521 ? -67.101 9.404 65.971 1.00 76.75 1521 LEU A CA 1
ATOM 12008 C C . LEU A 1 1521 ? -65.986 9.449 64.905 1.00 76.75 1521 LEU A C 1
ATOM 12010 O O . LEU A 1 1521 ? -65.971 8.584 64.024 1.00 76.75 1521 LEU A O 1
ATOM 12014 N N . PRO A 1 1522 ? -65.065 10.432 64.938 1.00 76.38 1522 PRO A N 1
ATOM 12015 C CA . PRO A 1 1522 ? -63.995 10.515 63.951 1.00 76.38 1522 PRO A CA 1
ATOM 12016 C C . PRO A 1 1522 ? -63.138 9.250 64.036 1.00 76.38 1522 PRO A C 1
ATOM 12018 O O . PRO A 1 1522 ? -62.680 8.886 65.118 1.00 76.38 1522 PRO A O 1
ATOM 12021 N N . ARG A 1 1523 ? -62.937 8.573 62.899 1.00 73.56 1523 ARG A N 1
ATOM 12022 C CA . ARG A 1 1523 ? -62.105 7.365 62.847 1.00 73.56 1523 ARG A CA 1
ATOM 12023 C C . ARG A 1 1523 ? -60.667 7.732 63.244 1.00 73.56 1523 ARG A C 1
ATOM 12025 O O . ARG A 1 1523 ? -60.128 8.667 62.645 1.00 73.56 1523 ARG A O 1
ATOM 12032 N N . PRO A 1 1524 ? -60.060 7.050 64.231 1.00 78.06 1524 PRO A N 1
ATOM 12033 C CA . PRO A 1 1524 ? -58.656 7.260 64.543 1.00 78.06 1524 PRO A CA 1
ATOM 12034 C C . PRO A 1 1524 ? -57.788 6.749 63.388 1.00 78.06 1524 PRO A C 1
ATOM 12036 O O . PRO A 1 1524 ? -58.121 5.745 62.759 1.00 78.06 1524 PRO A O 1
ATOM 12039 N N . ALA A 1 1525 ? -56.674 7.429 63.128 1.00 80.56 1525 ALA A N 1
ATOM 12040 C CA . ALA A 1 1525 ? -55.606 6.881 62.298 1.00 80.56 1525 ALA A CA 1
ATOM 12041 C C . ALA A 1 1525 ? -54.840 5.827 63.111 1.00 80.56 1525 ALA A C 1
ATOM 12043 O O . ALA A 1 1525 ? -54.705 5.974 64.328 1.00 80.56 1525 ALA A O 1
ATOM 12044 N N . LEU A 1 1526 ? -54.348 4.774 62.463 1.00 83.06 1526 LEU A N 1
ATOM 12045 C CA . LEU A 1 1526 ? -53.677 3.665 63.139 1.00 83.06 1526 LEU A CA 1
ATOM 12046 C C . LEU A 1 1526 ? -52.167 3.709 62.872 1.00 83.06 1526 LEU A C 1
ATOM 12048 O O . LEU A 1 1526 ? -51.733 3.862 61.732 1.00 83.06 1526 LEU A O 1
ATOM 12052 N N . LEU A 1 1527 ? -51.355 3.562 63.921 1.00 84.94 1527 LEU A N 1
ATOM 12053 C CA . LEU A 1 1527 ? -49.944 3.190 63.791 1.00 84.94 1527 LEU A CA 1
ATOM 12054 C C . LEU A 1 1527 ? -49.744 1.768 64.301 1.00 84.94 1527 LEU A C 1
ATOM 12056 O O . LEU A 1 1527 ? -50.213 1.420 65.381 1.00 84.94 1527 LEU A O 1
ATOM 12060 N N . HIS A 1 1528 ? -49.004 0.982 63.528 1.00 84.88 1528 HIS A N 1
ATOM 12061 C CA . HIS A 1 1528 ? -48.662 -0.402 63.829 1.00 84.88 1528 HIS A CA 1
ATOM 12062 C C . HIS A 1 1528 ? -47.217 -0.482 64.334 1.00 84.88 1528 HIS A C 1
ATOM 12064 O O . HIS A 1 1528 ? -46.315 0.116 63.739 1.00 84.88 1528 HIS A O 1
ATOM 12070 N N . LEU A 1 1529 ? -47.006 -1.217 65.425 1.00 86.62 1529 LEU A N 1
ATOM 12071 C CA . LEU A 1 1529 ? -45.707 -1.489 66.031 1.00 86.62 1529 LEU A CA 1
ATOM 12072 C C . LEU A 1 1529 ? -45.511 -3.006 66.128 1.00 86.62 1529 LEU A C 1
ATOM 12074 O O . LEU A 1 1529 ? -45.989 -3.653 67.061 1.00 86.62 1529 LEU A O 1
ATOM 12078 N N . GLY A 1 1530 ? -44.774 -3.563 65.168 1.00 83.25 1530 GLY A N 1
ATOM 12079 C CA . GLY A 1 1530 ? -44.470 -4.990 65.125 1.00 83.25 1530 GLY A CA 1
ATOM 12080 C C . GLY A 1 1530 ? -43.394 -5.367 66.143 1.00 83.25 1530 GLY A C 1
ATOM 12081 O O . GLY A 1 1530 ? -42.290 -4.822 66.117 1.00 83.25 1530 GLY A O 1
ATOM 12082 N N . VAL A 1 1531 ? -43.672 -6.332 67.012 1.00 84.12 1531 VAL A N 1
ATOM 12083 C CA . VAL A 1 1531 ? -42.734 -6.815 68.031 1.00 84.12 1531 VAL A CA 1
ATOM 12084 C C . VAL A 1 1531 ? -42.356 -8.259 67.726 1.00 84.12 1531 VAL A C 1
ATOM 12086 O O . VAL A 1 1531 ? -43.220 -9.134 67.693 1.00 84.12 1531 VAL A O 1
ATOM 12089 N N . THR A 1 1532 ? -41.062 -8.521 67.510 1.00 83.25 1532 THR A N 1
ATOM 12090 C CA . THR A 1 1532 ? -40.563 -9.883 67.254 1.00 83.25 1532 THR A CA 1
ATOM 12091 C C . THR A 1 1532 ? -39.426 -10.305 68.177 1.00 83.25 1532 THR A C 1
ATOM 12093 O O . THR A 1 1532 ? -38.484 -9.543 68.403 1.00 83.25 1532 THR A O 1
ATOM 12096 N N . ALA A 1 1533 ? -39.501 -11.540 68.675 1.00 84.12 1533 ALA A N 1
ATOM 12097 C CA . ALA A 1 1533 ? -38.495 -12.177 69.527 1.00 84.12 1533 ALA A CA 1
ATOM 12098 C C . ALA A 1 1533 ? -38.564 -13.708 69.384 1.00 84.12 1533 ALA A C 1
ATOM 12100 O O . ALA A 1 1533 ? -39.616 -14.239 69.028 1.00 84.12 1533 ALA A O 1
ATOM 12101 N N . ARG A 1 1534 ? -37.489 -14.427 69.717 1.00 84.25 1534 ARG A N 1
ATOM 12102 C CA . ARG A 1 1534 ? -37.492 -15.895 69.852 1.00 84.25 1534 ARG A CA 1
ATOM 12103 C C . ARG A 1 1534 ? -37.002 -16.269 71.245 1.00 84.25 1534 ARG A C 1
ATOM 12105 O O . ARG A 1 1534 ? -35.843 -16.012 71.554 1.00 84.25 1534 ARG A O 1
ATOM 12112 N N . SER A 1 1535 ? -37.854 -16.869 72.082 1.00 86.44 1535 SER A N 1
ATOM 12113 C CA . SER A 1 1535 ? -37.383 -17.473 73.332 1.00 86.44 1535 SER A CA 1
ATOM 12114 C C . SER A 1 1535 ? -36.815 -18.869 73.092 1.00 86.44 1535 SER A C 1
ATOM 12116 O O . SER A 1 1535 ? -37.468 -19.708 72.472 1.00 86.44 1535 SER A O 1
ATOM 12118 N N . HIS A 1 1536 ? -35.617 -19.112 73.617 1.00 81.38 1536 HIS A N 1
ATOM 12119 C CA . HIS A 1 1536 ? -34.926 -20.407 73.631 1.00 81.38 1536 HIS A CA 1
ATOM 12120 C C . HIS A 1 1536 ? -34.928 -21.004 75.035 1.00 81.38 1536 HIS A C 1
ATOM 12122 O O . HIS A 1 1536 ? -35.001 -20.266 76.027 1.00 81.38 1536 HIS A O 1
ATOM 12128 N N . SER A 1 1537 ? -34.801 -22.329 75.144 1.00 82.00 1537 SER A N 1
ATOM 12129 C CA . SER A 1 1537 ? -34.600 -22.955 76.456 1.00 82.00 1537 SER A CA 1
ATOM 12130 C C . SER A 1 1537 ? -33.292 -22.452 77.091 1.00 82.00 1537 SER A C 1
ATOM 12132 O O . SER A 1 1537 ? -32.360 -22.062 76.390 1.00 82.00 1537 SER A O 1
ATOM 12134 N N . LEU A 1 1538 ? -33.190 -22.448 78.426 1.00 80.00 1538 LEU A N 1
ATOM 12135 C CA . LEU A 1 1538 ? -31.986 -21.940 79.110 1.00 80.00 1538 LEU A CA 1
ATOM 12136 C C . LEU A 1 1538 ? -30.704 -22.685 78.696 1.00 80.00 1538 LEU A C 1
ATOM 12138 O O . LEU A 1 1538 ? -29.646 -22.067 78.617 1.00 80.00 1538 LEU A O 1
ATOM 12142 N N . LEU A 1 1539 ? -30.810 -23.985 78.402 1.00 76.94 1539 LEU A N 1
ATOM 12143 C CA . LEU A 1 1539 ? -29.695 -24.828 77.967 1.00 76.94 1539 LEU A CA 1
ATOM 12144 C C . LEU A 1 1539 ? -29.270 -24.525 76.517 1.00 76.94 1539 LEU A C 1
ATOM 12146 O O . LEU A 1 1539 ? -28.082 -24.360 76.243 1.00 76.94 1539 LEU A O 1
ATOM 12150 N N . GLU A 1 1540 ? -30.242 -24.404 75.610 1.00 76.56 1540 GLU A N 1
ATOM 12151 C CA . GLU A 1 1540 ? -30.055 -24.039 74.195 1.00 76.56 1540 GLU A CA 1
ATOM 12152 C C . GLU A 1 1540 ? -29.482 -22.618 74.058 1.00 76.56 1540 GLU A C 1
ATOM 12154 O O . GLU A 1 1540 ? -28.546 -22.384 73.296 1.00 76.56 1540 GLU A O 1
ATOM 12159 N N . TYR A 1 1541 ? -29.958 -21.670 74.875 1.00 79.75 1541 TYR A N 1
ATOM 12160 C CA . TYR A 1 1541 ? -29.446 -20.299 74.867 1.00 79.75 1541 TYR A CA 1
ATOM 12161 C C . TYR A 1 1541 ? -27.993 -20.212 75.366 1.00 79.75 1541 TYR A C 1
ATOM 12163 O O . TYR A 1 1541 ? -27.193 -19.458 74.817 1.00 79.75 1541 TYR A O 1
ATOM 12171 N N . GLN A 1 1542 ? -27.615 -21.009 76.374 1.00 78.75 1542 GLN A N 1
ATOM 12172 C CA . GLN A 1 1542 ? -26.226 -21.084 76.853 1.00 78.75 1542 GLN A CA 1
ATOM 12173 C C . GLN A 1 1542 ? -25.268 -21.726 75.845 1.00 78.75 1542 GLN A C 1
ATOM 12175 O O . GLN A 1 1542 ? -24.107 -21.325 75.783 1.00 78.75 1542 GLN A O 1
ATOM 12180 N N . THR A 1 1543 ? -25.732 -22.717 75.081 1.00 75.19 1543 THR A N 1
ATOM 12181 C CA . THR A 1 1543 ? -24.904 -23.424 74.092 1.00 75.19 1543 THR A CA 1
ATOM 12182 C C . THR A 1 1543 ? -24.713 -22.606 72.820 1.00 75.19 1543 THR A C 1
ATOM 12184 O O . THR A 1 1543 ? -23.577 -22.462 72.369 1.00 75.19 1543 THR A O 1
ATOM 12187 N N . HIS A 1 1544 ? -25.781 -22.012 72.281 1.00 72.56 1544 HIS A N 1
ATOM 12188 C CA . HIS A 1 1544 ? -25.721 -21.250 71.026 1.00 72.56 1544 HIS A CA 1
ATOM 12189 C C . HIS A 1 1544 ? -25.317 -19.775 71.204 1.00 72.56 1544 HIS A C 1
ATOM 12191 O O . HIS A 1 1544 ? -24.738 -19.193 70.287 1.00 72.56 1544 HIS A O 1
ATOM 12197 N N . PHE A 1 1545 ? -25.544 -19.165 72.378 1.00 77.31 1545 PHE A N 1
ATOM 12198 C CA . PHE A 1 1545 ? -25.267 -17.737 72.630 1.00 77.31 1545 PHE A CA 1
ATOM 12199 C C . PHE A 1 1545 ? -24.477 -17.459 73.936 1.00 77.31 1545 PHE A C 1
ATOM 12201 O O . PHE A 1 1545 ? -24.859 -16.582 74.723 1.00 77.31 1545 PHE A O 1
ATOM 12208 N N . PRO A 1 1546 ? -23.332 -18.130 74.188 1.00 74.19 1546 PRO A N 1
ATOM 12209 C CA . PRO A 1 1546 ? -22.605 -18.039 75.462 1.00 74.19 1546 PRO A CA 1
ATOM 12210 C C . PRO A 1 1546 ? -22.126 -16.619 75.812 1.00 74.19 1546 PRO A C 1
ATOM 12212 O O . PRO A 1 1546 ? -22.081 -16.252 76.985 1.00 74.19 1546 PRO A O 1
ATOM 12215 N N . THR A 1 1547 ? -21.809 -15.789 74.813 1.00 72.50 1547 THR A N 1
ATOM 12216 C CA . THR A 1 1547 ? -21.408 -14.381 74.999 1.00 72.50 1547 THR A CA 1
ATOM 12217 C C . THR A 1 1547 ? -22.558 -13.470 75.425 1.00 72.50 1547 THR A C 1
ATOM 12219 O O . THR A 1 1547 ? -22.313 -12.434 76.039 1.00 72.50 1547 THR A O 1
ATOM 12222 N N . HIS A 1 1548 ? -23.802 -13.844 75.113 1.00 70.50 1548 HIS A N 1
ATOM 12223 C CA . HIS A 1 1548 ? -25.000 -13.047 75.383 1.00 70.50 1548 HIS A CA 1
ATOM 12224 C C . HIS A 1 1548 ? -25.775 -13.529 76.609 1.00 70.50 1548 HIS A C 1
ATOM 12226 O O . HIS A 1 1548 ? -26.634 -12.805 77.098 1.00 70.50 1548 HIS A O 1
ATOM 12232 N N . PHE A 1 1549 ? -25.463 -14.698 77.181 1.00 71.81 1549 PHE A N 1
ATOM 12233 C CA . PHE A 1 1549 ? -26.175 -15.198 78.363 1.00 71.81 1549 PHE A CA 1
ATOM 12234 C C . PHE A 1 1549 ? -26.211 -14.178 79.519 1.00 71.81 1549 PHE A C 1
ATOM 12236 O O . PHE A 1 1549 ? -27.257 -13.955 80.122 1.00 71.81 1549 PHE A O 1
ATOM 12243 N N . ASN A 1 1550 ? -25.096 -13.481 79.761 1.00 68.44 1550 ASN A N 1
ATOM 12244 C CA . ASN A 1 1550 ? -24.980 -12.467 80.816 1.00 68.44 1550 ASN A CA 1
ATOM 12245 C C . ASN A 1 1550 ? -25.596 -11.098 80.454 1.00 68.44 1550 ASN A C 1
ATOM 12247 O O . ASN A 1 1550 ? -25.569 -10.198 81.289 1.00 68.44 1550 ASN A O 1
ATOM 12251 N N . THR A 1 1551 ? -26.129 -10.905 79.238 1.00 68.62 1551 THR A N 1
ATOM 12252 C CA . THR A 1 1551 ? -26.805 -9.653 78.837 1.00 68.62 1551 THR A CA 1
ATOM 12253 C C . THR A 1 1551 ? -28.323 -9.692 79.018 1.00 68.62 1551 THR A C 1
ATOM 12255 O O . THR A 1 1551 ? -28.981 -8.688 78.751 1.00 68.62 1551 THR A O 1
ATOM 12258 N N . HIS A 1 1552 ? -28.890 -10.817 79.470 1.00 69.19 1552 HIS A N 1
ATOM 12259 C CA . HIS A 1 1552 ? -30.321 -10.947 79.749 1.00 69.19 1552 HIS A CA 1
ATOM 12260 C C . HIS A 1 1552 ? -30.570 -11.278 81.212 1.00 69.19 1552 HIS A C 1
ATOM 12262 O O . HIS A 1 1552 ? -30.069 -12.266 81.748 1.00 69.19 1552 HIS A O 1
ATOM 12268 N N . TYR A 1 1553 ? -31.441 -10.492 81.827 1.00 68.56 1553 TYR A N 1
ATOM 12269 C CA . TYR A 1 1553 ? -31.995 -10.810 83.126 1.00 68.56 1553 TYR A CA 1
ATOM 12270 C C . TYR A 1 1553 ? -33.063 -11.899 82.996 1.00 68.56 1553 TYR A C 1
ATOM 12272 O O . TYR A 1 1553 ? -34.035 -11.764 82.244 1.00 68.56 1553 TYR A O 1
ATOM 12280 N N . ILE A 1 1554 ? -32.864 -12.985 83.740 1.00 69.62 1554 ILE A N 1
ATOM 12281 C CA . ILE A 1 1554 ? -33.756 -14.143 83.822 1.00 69.62 1554 ILE A CA 1
ATOM 12282 C C . ILE A 1 1554 ? -34.499 -14.049 85.151 1.00 69.62 1554 ILE A C 1
ATOM 12284 O O . ILE A 1 1554 ? -33.877 -14.149 86.210 1.00 69.62 1554 ILE A O 1
ATOM 12288 N N . ASN A 1 1555 ? -35.821 -13.892 85.105 1.00 65.62 1555 ASN A N 1
ATOM 12289 C CA . ASN A 1 1555 ? -36.642 -13.806 86.304 1.00 65.62 1555 ASN A CA 1
ATOM 12290 C C . ASN A 1 1555 ? -36.751 -15.190 86.963 1.00 65.62 1555 ASN A C 1
ATOM 12292 O O . ASN A 1 1555 ? -37.546 -16.043 86.560 1.00 65.62 1555 ASN A O 1
ATOM 12296 N N . ARG A 1 1556 ? -35.935 -15.404 87.998 1.00 59.03 1556 ARG A N 1
ATOM 12297 C CA . ARG A 1 1556 ? -35.814 -16.684 88.711 1.00 59.03 1556 ARG A CA 1
ATOM 12298 C C . ARG A 1 1556 ? -36.991 -16.987 89.643 1.00 59.03 1556 ARG A C 1
ATOM 12300 O O . ARG A 1 1556 ? -37.130 -18.137 90.048 1.00 59.03 1556 ARG A O 1
ATOM 12307 N N . SER A 1 1557 ? -37.853 -16.011 89.950 1.00 55.03 1557 SER A N 1
ATOM 12308 C CA . SER A 1 1557 ? -39.074 -16.242 90.745 1.00 55.03 1557 SER A CA 1
ATOM 12309 C C . SER A 1 1557 ? -40.140 -17.059 89.992 1.00 55.03 1557 SER A C 1
ATOM 12311 O O . SER A 1 1557 ? -41.006 -17.676 90.610 1.00 55.03 1557 SER A O 1
ATOM 12313 N N . ARG A 1 1558 ? -40.058 -17.121 88.652 1.00 50.84 1558 ARG A N 1
ATOM 12314 C CA . ARG A 1 1558 ? -40.886 -17.984 87.796 1.00 50.84 1558 ARG A CA 1
ATOM 12315 C C . ARG A 1 1558 ? -40.130 -19.252 87.383 1.00 50.84 1558 ARG A C 1
ATOM 12317 O O . ARG A 1 1558 ? -39.722 -19.388 86.230 1.00 50.84 1558 ARG A O 1
ATOM 12324 N N . GLN A 1 1559 ? -40.015 -20.220 88.293 1.00 42.91 1559 GLN A N 1
ATOM 12325 C CA . GLN A 1 1559 ? -39.904 -21.612 87.840 1.00 42.91 1559 GLN A CA 1
ATOM 12326 C C . GLN A 1 1559 ? -41.222 -22.033 87.163 1.00 42.91 1559 GLN A C 1
ATOM 12328 O O . GLN A 1 1559 ? -42.294 -21.566 87.573 1.00 42.91 1559 GLN A O 1
ATOM 12333 N N . PRO A 1 1560 ? -41.178 -22.872 86.112 1.00 40.34 1560 PRO A N 1
ATOM 12334 C CA . PRO A 1 1560 ? -42.391 -23.384 85.496 1.00 40.34 1560 PRO A CA 1
ATOM 12335 C C . PRO A 1 1560 ? -43.182 -24.192 86.528 1.00 40.34 1560 PRO A C 1
ATOM 12337 O O . PRO A 1 1560 ? -42.624 -24.998 87.269 1.00 40.34 1560 PRO A O 1
ATOM 12340 N N . LYS A 1 1561 ? -44.504 -23.998 86.566 1.00 36.38 1561 LYS A N 1
ATOM 12341 C CA . LYS A 1 1561 ? -45.381 -24.980 87.204 1.00 36.38 1561 LYS A CA 1
ATOM 12342 C C . LYS A 1 1561 ? -45.373 -26.222 86.324 1.00 36.38 1561 LYS A C 1
ATOM 12344 O O . LYS A 1 1561 ? -46.035 -26.218 85.284 1.00 36.38 1561 LYS A O 1
ATOM 12349 N N . ASP A 1 1562 ? -44.651 -27.253 86.749 1.00 33.31 1562 ASP A N 1
ATOM 12350 C CA . ASP A 1 1562 ? -44.761 -28.578 86.149 1.00 33.31 1562 ASP A CA 1
ATOM 12351 C C . ASP A 1 1562 ? -46.232 -28.999 86.162 1.00 33.31 1562 ASP A C 1
ATOM 12353 O O . ASP A 1 1562 ? -46.863 -29.162 87.208 1.00 33.31 1562 ASP A O 1
ATOM 12357 N N . SER A 1 1563 ? -46.801 -29.117 84.967 1.00 30.52 1563 SER A N 1
ATOM 12358 C CA . SER A 1 1563 ? -48.183 -29.540 84.746 1.00 30.52 1563 SER A CA 1
ATOM 12359 C C . SER A 1 1563 ? -48.226 -31.053 84.533 1.00 30.52 1563 SER A C 1
ATOM 12361 O O . SER A 1 1563 ? -48.781 -31.556 83.560 1.00 30.52 1563 SER A O 1
ATOM 12363 N N . SER A 1 1564 ? -47.634 -31.791 85.475 1.00 33.09 1564 SER A N 1
ATOM 12364 C CA . SER A 1 1564 ? -47.698 -33.248 85.544 1.00 33.09 1564 SER A CA 1
ATOM 12365 C C . SER A 1 1564 ? -48.712 -33.699 86.603 1.00 33.09 1564 SER A C 1
ATOM 12367 O O . SER A 1 1564 ? -48.574 -33.476 87.801 1.00 33.09 1564 SER A O 1
ATOM 12369 N N . SER A 1 1565 ? -49.783 -34.310 86.099 1.00 28.14 1565 SER A N 1
ATOM 12370 C CA . SER A 1 1565 ? -50.678 -35.280 86.748 1.00 28.14 1565 SER A CA 1
ATOM 12371 C C . SER A 1 1565 ? -50.559 -35.525 88.269 1.00 28.14 1565 SER A C 1
ATOM 12373 O O . SER A 1 1565 ? -49.654 -36.213 88.725 1.00 28.14 1565 SER A O 1
ATOM 12375 N N . GLY A 1 1566 ? -51.621 -35.163 88.993 1.00 26.36 1566 GLY A N 1
ATOM 12376 C CA . GLY A 1 1566 ? -52.392 -36.107 89.818 1.00 26.36 1566 GLY A CA 1
ATOM 12377 C C . GLY A 1 1566 ? -51.731 -36.870 90.987 1.00 26.36 1566 GLY A C 1
ATOM 12378 O O . GLY A 1 1566 ? -50.947 -37.794 90.800 1.00 26.36 1566 GLY A O 1
ATOM 12379 N N . THR A 1 1567 ? -52.350 -36.680 92.160 1.00 26.75 1567 THR A N 1
ATOM 12380 C CA . THR A 1 1567 ? -52.418 -37.572 93.347 1.00 26.75 1567 THR A CA 1
ATOM 12381 C C . THR A 1 1567 ? -51.281 -37.617 94.386 1.00 26.75 1567 THR A C 1
ATOM 12383 O O . THR A 1 1567 ? -50.115 -37.812 94.078 1.00 26.75 1567 THR A O 1
ATOM 12386 N N . ALA A 1 1568 ? -51.753 -37.632 95.645 1.00 28.94 1568 ALA A N 1
ATOM 12387 C CA . ALA A 1 1568 ? -51.134 -38.071 96.904 1.00 28.94 1568 ALA A CA 1
ATOM 12388 C C . ALA A 1 1568 ? -50.258 -37.081 97.708 1.00 28.94 1568 ALA A C 1
ATOM 12390 O O . ALA A 1 1568 ? -49.261 -36.535 97.252 1.00 28.94 1568 ALA A O 1
ATOM 12391 N N . GLU A 1 1569 ? -50.653 -36.917 98.974 1.00 26.91 1569 GLU A N 1
ATOM 12392 C CA . GLU A 1 1569 ? -49.971 -36.164 100.030 1.00 26.91 1569 GLU A CA 1
ATOM 12393 C C . GLU A 1 1569 ? -48.776 -36.954 100.598 1.00 26.91 1569 GLU A C 1
ATOM 12395 O O . GLU A 1 1569 ? -48.896 -38.155 100.837 1.00 26.91 1569 GLU A O 1
ATOM 12400 N N . SER A 1 1570 ? -47.675 -36.284 100.958 1.00 29.20 1570 SER A N 1
ATOM 12401 C CA . SER A 1 1570 ? -46.897 -36.658 102.155 1.00 29.20 1570 SER A CA 1
ATOM 12402 C C . SER A 1 1570 ? -46.000 -35.514 102.647 1.00 29.20 1570 SER A C 1
ATOM 12404 O O . SER A 1 1570 ? -45.514 -34.694 101.872 1.00 29.20 1570 SER A O 1
ATOM 12406 N N . PHE A 1 1571 ? -45.826 -35.444 103.967 1.00 26.92 1571 PHE A N 1
ATOM 12407 C CA . PHE A 1 1571 ? -45.114 -34.385 104.683 1.00 26.92 1571 PHE A CA 1
ATOM 12408 C C . PHE A 1 1571 ? -43.589 -34.497 104.555 1.00 26.92 1571 PHE A C 1
ATOM 12410 O O . PHE A 1 1571 ? -43.042 -35.538 104.902 1.00 26.92 1571 PHE A O 1
ATOM 12417 N N . TYR A 1 1572 ? -42.909 -33.377 104.289 1.00 30.91 1572 TYR A N 1
ATOM 12418 C CA . TYR A 1 1572 ? -41.607 -33.069 104.896 1.00 30.91 1572 TYR A CA 1
ATOM 12419 C C . TYR A 1 1572 ? -41.492 -31.563 105.173 1.00 30.91 1572 TYR A C 1
ATOM 12421 O O . TYR A 1 1572 ? -41.732 -30.742 104.293 1.00 30.91 1572 TYR A O 1
ATOM 12429 N N . HIS A 1 1573 ? -41.134 -31.205 106.410 1.00 26.50 1573 HIS A N 1
ATOM 12430 C CA . HIS A 1 1573 ? -40.822 -29.831 106.815 1.00 26.50 1573 HIS A CA 1
ATOM 12431 C C . HIS A 1 1573 ? -39.388 -29.457 106.414 1.00 26.50 1573 HIS A C 1
ATOM 12433 O O . HIS A 1 1573 ? -38.457 -30.164 106.802 1.00 26.50 1573 HIS A O 1
ATOM 12439 N N . PRO A 1 1574 ? -39.196 -28.273 105.819 1.00 30.28 1574 PRO A N 1
ATOM 12440 C CA . PRO A 1 1574 ? -38.038 -27.432 106.073 1.00 30.28 1574 PRO A CA 1
ATOM 12441 C C . PRO A 1 1574 ? -38.477 -26.201 106.876 1.00 30.28 1574 PRO A C 1
ATOM 12443 O O . PRO A 1 1574 ? -39.369 -25.456 106.470 1.00 30.28 1574 PRO A O 1
ATOM 12446 N N . SER A 1 1575 ? -37.841 -25.973 108.021 1.00 30.59 1575 SER A N 1
ATOM 12447 C CA . SER A 1 1575 ? -37.825 -24.641 108.627 1.00 30.59 1575 SER A CA 1
ATOM 12448 C C . SER A 1 1575 ? -36.868 -23.771 107.820 1.00 30.59 1575 SER A C 1
ATOM 12450 O O . SER A 1 1575 ? -35.702 -24.137 107.763 1.00 30.59 1575 SER A O 1
ATOM 12452 N N . GLU A 1 1576 ? -37.337 -22.662 107.239 1.00 29.03 1576 GLU A N 1
ATOM 12453 C CA . GLU A 1 1576 ? -36.627 -21.371 107.112 1.00 29.03 1576 GLU A CA 1
ATOM 12454 C C . GLU A 1 1576 ? -37.383 -20.396 106.185 1.00 29.03 1576 GLU A C 1
ATOM 12456 O O . GLU A 1 1576 ? -37.845 -20.776 105.118 1.00 29.03 1576 GLU A O 1
ATOM 12461 N N . LEU A 1 1577 ? -37.474 -19.138 106.638 1.00 28.08 1577 LEU A N 1
ATOM 12462 C CA . LEU A 1 1577 ? -37.765 -17.891 105.903 1.00 28.08 1577 LEU A CA 1
ATOM 12463 C C . LEU A 1 1577 ? -38.991 -17.833 104.958 1.00 28.08 1577 LEU A C 1
ATOM 12465 O O . LEU A 1 1577 ? -39.027 -18.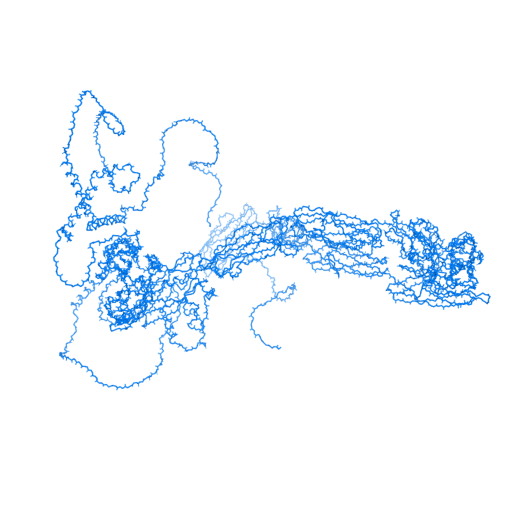380 103.860 1.00 28.08 1577 LEU A O 1
ATOM 12469 N N . THR A 1 1578 ? -39.973 -17.028 105.372 1.00 33.72 1578 THR A N 1
ATOM 12470 C CA . THR A 1 1578 ? -41.155 -16.630 104.592 1.00 33.72 1578 THR A CA 1
ATOM 12471 C C . THR A 1 1578 ? -40.765 -15.879 103.304 1.00 33.72 1578 THR A C 1
ATOM 12473 O O . THR A 1 1578 ? -39.963 -14.948 103.395 1.00 33.72 1578 THR A O 1
ATOM 12476 N N . PRO A 1 1579 ? -41.351 -16.195 102.131 1.00 34.25 1579 PRO A N 1
ATOM 12477 C CA . PRO A 1 1579 ? -41.134 -15.420 100.905 1.00 34.25 1579 PRO A CA 1
ATOM 12478 C C . PRO A 1 1579 ? -41.788 -14.032 100.991 1.00 34.25 1579 PRO A C 1
ATOM 12480 O O . PRO A 1 1579 ? -42.892 -13.896 101.533 1.00 34.25 1579 PRO A O 1
ATOM 12483 N N . LEU A 1 1580 ? -41.144 -13.006 100.422 1.00 37.44 1580 LEU A N 1
ATOM 12484 C CA . LEU A 1 1580 ? -41.662 -11.632 100.403 1.00 37.44 1580 LEU A CA 1
ATOM 12485 C C . LEU A 1 1580 ? -42.807 -11.493 99.387 1.00 37.44 1580 LEU A C 1
ATOM 12487 O O . LEU A 1 1580 ? -42.618 -11.174 98.212 1.00 37.44 1580 LEU A O 1
ATOM 12491 N N . GLY A 1 1581 ? -44.030 -11.726 99.863 1.00 41.88 1581 GLY A N 1
ATOM 12492 C CA . GLY A 1 1581 ? -45.248 -11.506 99.086 1.00 41.88 1581 GLY A CA 1
ATOM 12493 C C . GLY A 1 1581 ? -45.445 -10.035 98.669 1.00 41.88 1581 GLY A C 1
ATOM 12494 O O . GLY A 1 1581 ? -44.851 -9.124 99.250 1.00 41.88 1581 GLY A O 1
ATOM 12495 N N . PRO A 1 1582 ? -46.310 -9.764 97.673 1.00 42.34 1582 PRO A N 1
ATOM 12496 C CA . PRO A 1 1582 ? -46.613 -8.405 97.233 1.00 42.34 1582 PRO A CA 1
ATOM 12497 C C . PRO A 1 1582 ? -47.450 -7.675 98.295 1.00 42.34 1582 PRO A C 1
ATOM 12499 O O . PRO A 1 1582 ? -48.678 -7.744 98.300 1.00 42.34 1582 PRO A O 1
ATOM 12502 N N . GLY A 1 1583 ? -46.775 -6.980 99.208 1.00 54.28 1583 GLY A N 1
ATOM 12503 C CA . GLY A 1 1583 ? -47.392 -6.214 100.286 1.00 54.28 1583 GLY A CA 1
ATOM 12504 C C . GLY A 1 1583 ? -46.495 -5.081 100.780 1.00 54.28 1583 GLY A C 1
ATOM 12505 O O . GLY A 1 1583 ? -45.376 -4.908 100.298 1.00 54.28 1583 GLY A O 1
ATOM 12506 N N . HIS A 1 1584 ? -46.988 -4.334 101.771 1.00 48.75 1584 HIS A N 1
ATOM 12507 C CA . HIS A 1 1584 ? -46.349 -3.127 102.315 1.00 48.75 1584 HIS A CA 1
ATOM 12508 C C . HIS A 1 1584 ? -44.880 -3.308 102.735 1.00 48.75 1584 HIS A C 1
ATOM 12510 O O . HIS A 1 1584 ? -44.142 -2.334 102.772 1.00 48.75 1584 HIS A O 1
ATOM 12516 N N . GLU A 1 1585 ? -44.432 -4.528 103.027 1.00 50.78 1585 GLU A N 1
ATOM 12517 C CA . GLU A 1 1585 ? -43.029 -4.839 103.323 1.00 50.78 1585 GLU A CA 1
ATOM 12518 C C . GLU A 1 1585 ? -42.116 -4.620 102.107 1.00 50.78 1585 GLU A C 1
ATOM 12520 O O . GLU A 1 1585 ? -41.035 -4.054 102.264 1.00 50.78 1585 GLU A O 1
ATOM 12525 N N . ARG A 1 1586 ? -42.566 -4.952 100.884 1.00 51.97 1586 ARG A N 1
ATOM 12526 C CA . ARG A 1 1586 ? -41.847 -4.598 99.647 1.00 51.97 1586 ARG A CA 1
ATOM 12527 C C . ARG A 1 1586 ? -41.776 -3.084 99.484 1.00 51.97 1586 ARG A C 1
ATOM 12529 O O . ARG A 1 1586 ? -40.710 -2.581 99.140 1.00 51.97 1586 ARG A O 1
ATOM 12536 N N . ASP A 1 1587 ? -42.860 -2.360 99.759 1.00 54.47 1587 ASP A N 1
ATOM 12537 C CA . ASP A 1 1587 ? -42.864 -0.893 99.692 1.00 54.47 1587 ASP A CA 1
ATOM 12538 C C . ASP A 1 1587 ? -41.924 -0.291 100.743 1.00 54.47 1587 ASP A C 1
ATOM 12540 O O . ASP A 1 1587 ? -41.131 0.579 100.411 1.00 54.47 1587 ASP A O 1
ATOM 12544 N N . ILE A 1 1588 ? -41.928 -0.794 101.982 1.00 65.38 1588 ILE A N 1
ATOM 12545 C CA . ILE A 1 1588 ? -41.030 -0.360 103.065 1.00 65.38 1588 ILE A CA 1
ATOM 12546 C C . ILE A 1 1588 ? -39.567 -0.643 102.712 1.00 65.38 1588 ILE A C 1
ATOM 12548 O O . ILE A 1 1588 ? -38.736 0.245 102.872 1.00 65.38 1588 ILE A O 1
ATOM 12552 N N . VAL A 1 1589 ? -39.235 -1.830 102.195 1.00 56.69 1589 VAL A N 1
ATOM 12553 C CA . VAL A 1 1589 ? -37.867 -2.176 101.766 1.00 56.69 1589 VAL A CA 1
ATOM 12554 C C . VAL A 1 1589 ? -37.442 -1.347 100.551 1.00 56.69 1589 VAL A C 1
ATOM 12556 O O . VAL A 1 1589 ? -36.321 -0.845 100.526 1.00 56.69 1589 VAL A O 1
ATOM 12559 N N . THR A 1 1590 ? -38.334 -1.123 99.583 1.00 53.44 1590 THR A N 1
ATOM 12560 C CA . THR A 1 1590 ? -38.076 -0.247 98.427 1.00 53.44 1590 THR A CA 1
ATOM 12561 C C . THR A 1 1590 ? -37.871 1.198 98.880 1.00 53.44 1590 THR A C 1
ATOM 12563 O O . THR A 1 1590 ? -36.942 1.855 98.418 1.00 53.44 1590 THR A O 1
ATOM 12566 N N . HIS A 1 1591 ? -38.672 1.697 99.823 1.00 62.53 1591 HIS A N 1
ATOM 12567 C CA . HIS A 1 1591 ? -38.567 3.060 100.335 1.00 62.53 1591 HIS A CA 1
ATOM 12568 C C . HIS A 1 1591 ? -37.334 3.233 101.230 1.00 62.53 1591 HIS A C 1
ATOM 12570 O O . HIS A 1 1591 ? -36.678 4.264 101.131 1.00 62.53 1591 HIS A O 1
ATOM 12576 N N . LEU A 1 1592 ? -36.957 2.217 102.017 1.00 66.00 1592 LEU A N 1
ATOM 12577 C CA . LEU A 1 1592 ? -35.701 2.165 102.773 1.00 66.00 1592 LEU A CA 1
ATOM 12578 C C . LEU A 1 1592 ? -34.484 2.120 101.851 1.00 66.00 1592 LEU A C 1
ATOM 12580 O O . LEU A 1 1592 ? -33.553 2.873 102.084 1.00 66.00 1592 LEU A O 1
ATOM 12584 N N . LEU A 1 1593 ? -34.475 1.295 100.799 1.00 54.44 1593 LEU A N 1
ATOM 12585 C CA . LEU A 1 1593 ? -33.368 1.242 99.834 1.00 54.44 1593 LEU A CA 1
ATOM 12586 C C . LEU A 1 1593 ? -33.271 2.525 99.006 1.00 54.44 1593 LEU A C 1
ATOM 12588 O O . LEU A 1 1593 ? -32.173 3.036 98.816 1.00 54.44 1593 LEU A O 1
ATOM 12592 N N . THR A 1 1594 ? -34.405 3.085 98.577 1.00 56.53 1594 THR A N 1
ATOM 12593 C CA . THR A 1 1594 ? -34.448 4.385 97.891 1.00 56.53 1594 THR A CA 1
ATOM 12594 C C . THR A 1 1594 ? -33.953 5.486 98.824 1.00 56.53 1594 THR A C 1
ATOM 12596 O O . THR A 1 1594 ? -33.077 6.250 98.443 1.00 56.53 1594 THR A O 1
ATOM 12599 N N . SER A 1 1595 ? -34.429 5.523 100.073 1.00 62.03 1595 SER A N 1
ATOM 12600 C CA . SER A 1 1595 ? -33.983 6.492 101.076 1.00 62.03 1595 SER A CA 1
ATOM 12601 C C . SER A 1 1595 ? -32.525 6.285 101.477 1.00 62.03 1595 SER A C 1
ATOM 12603 O O . SER A 1 1595 ? -31.864 7.274 101.743 1.00 62.03 1595 SER A O 1
ATOM 12605 N N . LEU A 1 1596 ? -32.004 5.055 101.505 1.00 64.06 1596 LEU A N 1
ATOM 12606 C CA . LEU A 1 1596 ? -30.590 4.769 101.764 1.00 64.06 1596 LEU A CA 1
ATOM 12607 C C . LEU A 1 1596 ? -29.714 5.222 100.599 1.00 64.06 1596 LEU A C 1
ATOM 12609 O O . LEU A 1 1596 ? -28.695 5.844 100.848 1.00 64.06 1596 LEU A O 1
ATOM 12613 N N . LEU A 1 1597 ? -30.116 4.971 99.349 1.00 55.81 1597 LEU A N 1
ATOM 12614 C CA . LEU A 1 1597 ? -29.428 5.479 98.156 1.00 55.81 1597 LEU A CA 1
ATOM 12615 C C . LEU A 1 1597 ? -29.445 7.011 98.108 1.00 55.81 1597 LEU A C 1
ATOM 12617 O O . LEU A 1 1597 ? -28.432 7.630 97.800 1.00 55.81 1597 LEU A O 1
ATOM 12621 N N . GLN A 1 1598 ? -30.579 7.620 98.451 1.00 55.53 1598 GLN A N 1
ATOM 12622 C CA . GLN A 1 1598 ? -30.757 9.068 98.484 1.00 55.53 1598 GLN A CA 1
ATOM 12623 C C . GLN A 1 1598 ? -29.974 9.699 99.647 1.00 55.53 1598 GLN A C 1
ATOM 12625 O O . GLN A 1 1598 ? -29.263 10.672 99.436 1.00 55.53 1598 GLN A O 1
ATOM 12630 N N . SER A 1 1599 ? -29.980 9.076 100.831 1.00 63.53 1599 SER A N 1
ATOM 12631 C CA . SER A 1 1599 ? -29.105 9.449 101.951 1.00 63.53 1599 SER A CA 1
ATOM 12632 C C . SER A 1 1599 ? -27.627 9.273 101.618 1.00 63.53 1599 SER A C 1
ATOM 12634 O O . SER A 1 1599 ? -26.858 10.138 101.997 1.00 63.53 1599 SER A O 1
ATOM 12636 N N . LEU A 1 1600 ? -27.226 8.229 100.881 1.00 58.91 1600 LEU A N 1
ATOM 12637 C CA . LEU A 1 1600 ? -25.846 8.065 100.408 1.00 58.91 1600 LEU A CA 1
ATOM 12638 C C . LEU A 1 1600 ? -25.450 9.226 99.489 1.00 58.91 1600 LEU A C 1
ATOM 12640 O O . LEU A 1 1600 ? -24.395 9.818 99.670 1.00 58.91 1600 LEU A O 1
ATOM 12644 N N . LEU A 1 1601 ? -26.308 9.587 98.530 1.00 53.41 1601 LEU A N 1
ATOM 12645 C CA . LEU A 1 1601 ? -26.082 10.717 97.621 1.00 53.41 1601 LEU A CA 1
ATOM 12646 C C . LEU A 1 1601 ? -26.020 12.067 98.360 1.00 53.41 1601 LEU A C 1
ATOM 12648 O O . LEU A 1 1601 ? -25.237 12.936 97.970 1.00 53.41 1601 LEU A O 1
ATOM 12652 N N . ASP A 1 1602 ? -26.793 12.227 99.435 1.00 58.62 1602 ASP A N 1
ATOM 12653 C CA . ASP A 1 1602 ? -26.806 13.413 100.302 1.00 58.62 1602 ASP A CA 1
ATOM 12654 C C . ASP A 1 1602 ? -25.720 13.390 101.406 1.00 58.62 1602 ASP A C 1
ATOM 12656 O O . ASP A 1 1602 ? -25.490 14.406 102.066 1.00 58.62 1602 ASP A O 1
ATOM 12660 N N . GLU A 1 1603 ? -25.034 12.262 101.628 1.00 67.75 1603 GLU A N 1
ATOM 12661 C CA . GLU A 1 1603 ? -24.098 12.090 102.740 1.00 67.75 1603 GLU A CA 1
ATOM 12662 C C . GLU A 1 1603 ? -22.790 12.852 102.472 1.00 67.75 1603 GLU A C 1
ATOM 12664 O O . GLU A 1 1603 ? -22.073 12.545 101.514 1.00 67.75 1603 GLU A O 1
ATOM 12669 N N . PRO A 1 1604 ? -22.404 13.822 103.326 1.00 64.06 1604 PRO A N 1
ATOM 12670 C CA . PRO A 1 1604 ? -21.246 14.665 103.058 1.00 64.06 1604 PRO A CA 1
ATOM 12671 C C . PRO A 1 1604 ? -19.936 13.875 103.036 1.00 64.06 1604 PRO A C 1
ATOM 12673 O O . PRO A 1 1604 ? -19.017 14.295 102.348 1.00 64.06 1604 PRO A O 1
ATOM 12676 N N . GLN A 1 1605 ? -19.840 12.721 103.712 1.00 65.25 1605 GLN A N 1
ATOM 12677 C CA . GLN A 1 1605 ? -18.680 11.830 103.587 1.00 65.25 1605 GLN A CA 1
ATOM 12678 C C . GLN A 1 1605 ? -18.652 11.068 102.260 1.00 65.25 1605 GLN A C 1
ATOM 12680 O O . GLN A 1 1605 ? -17.575 10.914 101.699 1.00 65.25 1605 GLN A O 1
ATOM 12685 N N . PHE A 1 1606 ? -19.791 10.654 101.700 1.00 57.44 1606 PHE A N 1
ATOM 12686 C CA . PHE A 1 1606 ? -19.829 10.063 100.359 1.00 57.44 1606 PHE A CA 1
ATOM 12687 C C . PHE A 1 1606 ? -19.497 11.114 99.290 1.00 57.44 1606 PHE A C 1
ATOM 12689 O O . PHE A 1 1606 ? -18.659 10.879 98.421 1.00 57.44 1606 PHE A O 1
ATOM 12696 N N . GLN A 1 1607 ? -20.060 12.320 99.421 1.00 53.66 1607 GLN A N 1
ATOM 12697 C CA . GLN A 1 1607 ? -19.696 13.482 98.606 1.00 53.66 1607 GLN A CA 1
ATOM 12698 C C . GLN A 1 1607 ? -18.215 13.862 98.774 1.00 53.66 1607 GLN A C 1
ATOM 12700 O O . GLN A 1 1607 ? -17.571 14.243 97.800 1.00 53.66 1607 GLN A O 1
ATOM 12705 N N . GLN A 1 1608 ? -17.648 13.724 99.976 1.00 57.38 1608 GLN A N 1
ATOM 12706 C CA . GLN A 1 1608 ? -16.237 13.998 100.247 1.00 57.38 1608 GLN A CA 1
ATOM 12707 C C . GLN A 1 1608 ? -15.312 12.887 99.732 1.00 57.38 1608 GLN A C 1
ATOM 12709 O O . GLN A 1 1608 ? -14.281 13.212 99.163 1.00 57.38 1608 GLN A O 1
ATOM 12714 N N . CYS A 1 1609 ? -15.688 11.608 99.783 1.00 58.00 1609 CYS A N 1
ATOM 12715 C CA . CYS A 1 1609 ? -14.959 10.536 99.094 1.00 58.00 1609 CYS A CA 1
ATOM 12716 C C . CYS A 1 1609 ? -15.015 10.694 97.562 1.00 58.00 1609 CYS A C 1
ATOM 12718 O O . CYS A 1 1609 ? -14.040 10.390 96.880 1.00 58.00 1609 CYS A O 1
ATOM 12720 N N . LEU A 1 1610 ? -16.113 11.234 97.019 1.00 46.75 1610 LEU A N 1
ATOM 12721 C CA . LEU A 1 1610 ? -16.216 11.642 95.611 1.00 46.75 1610 LEU A CA 1
ATOM 12722 C C . LEU A 1 1610 ? -15.380 12.898 95.279 1.00 46.75 1610 LEU A C 1
ATOM 12724 O O . LEU A 1 1610 ? -14.995 13.069 94.124 1.00 46.75 1610 LEU A O 1
ATOM 12728 N N . LEU A 1 1611 ? -15.081 13.757 96.261 1.00 48.06 1611 LEU A N 1
ATOM 12729 C CA . LEU A 1 1611 ? -14.159 14.900 96.136 1.00 48.06 1611 LEU A CA 1
ATOM 12730 C C . LEU A 1 1611 ? -12.684 14.499 96.335 1.00 48.06 1611 LEU A C 1
ATOM 12732 O O . LEU A 1 1611 ? -11.806 15.094 95.725 1.00 48.06 1611 LEU A O 1
ATOM 12736 N N . GLU A 1 1612 ? -12.402 13.499 97.170 1.00 49.88 1612 GLU A N 1
ATOM 12737 C CA . GLU A 1 1612 ? -11.049 13.018 97.495 1.00 49.88 1612 GLU A CA 1
ATOM 12738 C C . GLU A 1 1612 ? -10.528 11.964 96.498 1.00 49.88 1612 GLU A C 1
ATOM 12740 O O . GLU A 1 1612 ? -9.345 11.627 96.517 1.00 49.88 1612 GLU A O 1
ATOM 12745 N N . GLY A 1 1613 ? -11.360 11.521 95.546 1.00 46.47 1613 GLY A N 1
ATOM 12746 C CA . GLY A 1 1613 ? -10.969 10.712 94.380 1.00 46.47 1613 GLY A CA 1
ATOM 12747 C C . GLY A 1 1613 ? -10.075 11.428 93.347 1.00 46.47 1613 GLY A C 1
ATOM 12748 O O . GLY A 1 1613 ? -9.830 10.890 92.268 1.00 46.47 1613 GLY A O 1
ATOM 12749 N N . ASP A 1 1614 ? -9.563 12.618 93.676 1.00 39.31 1614 ASP A N 1
ATOM 12750 C CA . ASP A 1 1614 ? -8.807 13.579 92.848 1.00 39.31 1614 ASP A CA 1
ATOM 12751 C C . ASP A 1 1614 ? -7.428 13.076 92.325 1.00 39.31 1614 ASP A C 1
ATOM 12753 O O . ASP A 1 1614 ? -6.587 13.863 91.885 1.00 39.31 1614 ASP A O 1
ATOM 12757 N N . ILE A 1 1615 ? -7.167 11.761 92.364 1.00 41.66 1615 ILE A N 1
ATOM 12758 C CA . ILE A 1 1615 ? -5.915 11.118 91.914 1.00 41.66 1615 ILE A CA 1
ATOM 12759 C C . ILE A 1 1615 ? -6.132 10.165 90.716 1.00 41.66 1615 ILE A C 1
ATOM 12761 O O . ILE A 1 1615 ? -5.171 9.870 89.999 1.00 41.66 1615 ILE A O 1
ATOM 12765 N N . GLU A 1 1616 ? -7.363 9.736 90.405 1.00 35.69 1616 GLU A N 1
ATOM 12766 C CA . GLU A 1 1616 ? -7.616 8.967 89.174 1.00 35.69 1616 GLU A CA 1
ATOM 12767 C C . GLU A 1 1616 ? -7.747 9.869 87.936 1.00 35.69 1616 GLU A C 1
ATOM 12769 O O . GLU A 1 1616 ? -8.527 10.823 87.880 1.00 35.69 1616 GLU A O 1
ATOM 12774 N N . GLN A 1 1617 ? -6.988 9.545 86.885 1.00 31.36 1617 GLN A N 1
ATOM 12775 C CA . GLN A 1 1617 ? -7.101 10.245 85.610 1.00 31.36 1617 GLN A CA 1
ATOM 12776 C C . GLN A 1 1617 ? -8.404 9.844 84.895 1.00 31.36 1617 GLN A C 1
ATOM 12778 O O . GLN A 1 1617 ? -8.470 8.781 84.285 1.00 31.36 1617 GLN A O 1
ATOM 12783 N N . VAL A 1 1618 ? -9.362 10.785 84.874 1.00 36.88 1618 VAL A N 1
ATOM 12784 C CA . VAL A 1 1618 ? -10.647 10.809 84.126 1.00 36.88 1618 VAL A CA 1
ATOM 12785 C C . VAL A 1 1618 ? -11.877 10.238 84.874 1.00 36.88 1618 VAL A C 1
ATOM 12787 O O . VAL A 1 1618 ? -12.238 9.081 84.670 1.00 36.88 1618 VAL A O 1
ATOM 12790 N N . PRO A 1 1619 ? -12.627 11.074 85.629 1.00 45.25 1619 PRO A N 1
ATOM 12791 C CA . PRO A 1 1619 ? -13.931 10.710 86.194 1.00 45.25 1619 PRO A CA 1
ATOM 12792 C C . PRO A 1 1619 ? -15.129 11.126 85.307 1.00 45.25 1619 PRO A C 1
ATOM 12794 O O . PRO A 1 1619 ? -15.175 12.217 84.734 1.00 45.25 1619 PRO A O 1
ATOM 12797 N N . TYR A 1 1620 ? -16.140 10.253 85.231 1.00 42.09 1620 TYR A N 1
ATOM 12798 C CA . TYR A 1 1620 ? -17.233 10.275 84.236 1.00 42.09 1620 TYR A CA 1
ATOM 12799 C C . TYR A 1 1620 ? -18.488 11.091 84.648 1.00 42.09 1620 TYR A C 1
ATOM 12801 O O . TYR A 1 1620 ? -19.428 11.220 83.866 1.00 42.09 1620 TYR A O 1
ATOM 12809 N N . PHE A 1 1621 ? -18.530 11.649 85.869 1.00 42.81 1621 PHE A N 1
ATOM 12810 C CA . PHE A 1 1621 ? -19.781 12.074 86.535 1.00 42.81 1621 PHE A CA 1
ATOM 12811 C C . PHE A 1 1621 ? -19.833 13.546 86.992 1.00 42.81 1621 PHE A C 1
ATOM 12813 O O . PHE A 1 1621 ? -20.459 13.880 87.994 1.00 42.81 1621 PHE A O 1
ATOM 12820 N N . THR A 1 1622 ? -19.249 14.477 86.231 1.00 40.66 1622 THR A N 1
ATOM 12821 C CA . THR A 1 1622 ? -19.242 15.928 86.552 1.00 40.66 1622 THR A CA 1
ATOM 12822 C C . THR A 1 1622 ? -20.619 16.623 86.514 1.00 40.66 1622 THR A C 1
ATOM 12824 O O . THR A 1 1622 ? -20.701 17.837 86.696 1.00 40.66 1622 THR A O 1
ATOM 12827 N N . GLN A 1 1623 ? -21.692 15.871 86.258 1.00 44.53 1623 GLN A N 1
ATOM 12828 C CA . GLN A 1 1623 ? -23.045 16.361 85.971 1.00 44.53 1623 GLN A CA 1
ATOM 12829 C C . GLN A 1 1623 ? -23.899 16.540 87.241 1.00 44.53 1623 GLN A C 1
ATOM 12831 O O . GLN A 1 1623 ? -24.828 17.337 87.243 1.00 44.53 1623 GLN A O 1
ATOM 12836 N N . LEU A 1 1624 ? -23.540 15.874 88.345 1.00 40.12 1624 LEU A N 1
ATOM 12837 C CA . LEU A 1 1624 ? -24.270 15.896 89.625 1.00 40.12 1624 LEU A CA 1
ATOM 12838 C C . LEU A 1 1624 ? -23.859 17.064 90.551 1.00 40.12 1624 LEU A C 1
ATOM 12840 O O . LEU A 1 1624 ? -23.991 16.986 91.770 1.00 40.12 1624 LEU A O 1
ATOM 12844 N N . ARG A 1 1625 ? -23.318 18.155 89.993 1.00 39.28 1625 ARG A N 1
ATOM 12845 C CA . ARG A 1 1625 ? -22.841 19.314 90.764 1.00 39.28 1625 ARG A CA 1
ATOM 12846 C C . ARG A 1 1625 ? -23.939 20.386 90.867 1.00 39.28 1625 ARG A C 1
ATOM 12848 O O . ARG A 1 1625 ? -24.365 20.878 89.822 1.00 39.28 1625 ARG A O 1
ATOM 12855 N N . PRO A 1 1626 ? -24.344 20.836 92.072 1.00 37.56 1626 PRO A N 1
ATOM 12856 C CA . PRO A 1 1626 ? -25.324 21.914 92.212 1.00 37.56 1626 PRO A CA 1
ATOM 12857 C C . PRO A 1 1626 ? -24.852 23.226 91.565 1.00 37.56 1626 PRO A C 1
ATOM 12859 O O . PRO A 1 1626 ? -23.680 23.603 91.664 1.00 37.56 1626 PRO A O 1
ATOM 12862 N N . ALA A 1 1627 ? -25.771 23.939 90.907 1.00 36.56 1627 ALA A N 1
ATOM 12863 C CA . ALA A 1 1627 ? -25.466 25.183 90.202 1.00 36.56 1627 ALA A CA 1
ATOM 12864 C C . ALA A 1 1627 ? -25.151 26.350 91.172 1.00 36.56 1627 ALA A C 1
ATOM 12866 O O . ALA A 1 1627 ? -25.812 26.491 92.203 1.00 36.56 1627 ALA A O 1
ATOM 12867 N N . PRO A 1 1628 ? -24.179 27.230 90.856 1.00 38.22 1628 PRO A N 1
ATOM 12868 C CA . PRO A 1 1628 ? -23.780 28.313 91.752 1.00 38.22 1628 PRO A CA 1
ATOM 12869 C C . PRO A 1 1628 ? -24.786 29.474 91.748 1.00 38.22 1628 PRO A C 1
ATOM 12871 O O . PRO A 1 1628 ? -24.970 30.160 90.740 1.00 38.22 1628 PRO A O 1
ATOM 12874 N N . VAL A 1 1629 ? -25.384 29.752 92.908 1.00 37.09 1629 VAL A N 1
ATOM 12875 C CA . VAL A 1 1629 ? -26.226 30.937 93.134 1.00 37.09 1629 VAL A CA 1
ATOM 12876 C C . VAL A 1 1629 ? -25.349 32.195 93.210 1.00 37.09 1629 VAL A C 1
ATOM 12878 O O . VAL A 1 1629 ? -24.445 32.282 94.040 1.00 37.09 1629 VAL A O 1
ATOM 12881 N N . LEU A 1 1630 ? -25.623 33.197 92.365 1.00 33.62 1630 LEU A N 1
ATOM 12882 C CA . LEU A 1 1630 ? -24.961 34.508 92.427 1.00 33.62 1630 LEU A CA 1
ATOM 12883 C C . LEU A 1 1630 ? -25.505 35.360 93.595 1.00 33.62 1630 LEU A C 1
ATOM 12885 O O . LEU A 1 1630 ? -26.716 35.581 93.653 1.00 33.62 1630 LEU A O 1
ATOM 12889 N N . PRO A 1 1631 ? -24.650 35.917 94.477 1.00 38.75 1631 PRO A N 1
ATOM 12890 C CA . PRO A 1 1631 ? -25.094 36.751 95.593 1.00 38.75 1631 PRO A CA 1
ATOM 12891 C C . PRO A 1 1631 ? -25.138 38.253 95.253 1.00 38.75 1631 PRO A C 1
ATOM 12893 O O . PRO A 1 1631 ? -24.202 38.822 94.684 1.00 38.75 1631 PRO A O 1
ATOM 12896 N N . THR A 1 1632 ? -26.203 38.935 95.678 1.00 32.97 1632 THR A N 1
ATOM 12897 C CA . THR A 1 1632 ? -26.300 40.406 95.677 1.00 32.97 1632 THR A CA 1
ATOM 12898 C C . THR A 1 1632 ? -25.532 41.044 96.842 1.00 32.97 1632 THR A C 1
ATOM 12900 O O . THR A 1 1632 ? -25.494 40.520 97.951 1.00 32.97 1632 THR A O 1
ATOM 12903 N N . LYS A 1 1633 ? -24.914 42.202 96.578 1.00 30.22 1633 LYS A N 1
ATOM 12904 C CA . LYS A 1 1633 ? -23.967 42.909 97.461 1.00 30.22 1633 LYS A CA 1
ATOM 12905 C C . LYS A 1 1633 ? -24.609 43.542 98.708 1.00 30.22 1633 LYS A C 1
ATOM 12907 O O . LYS A 1 1633 ? -25.483 44.383 98.526 1.00 30.22 1633 LYS A O 1
ATOM 12912 N N . THR A 1 1634 ? -23.965 43.376 99.873 1.00 32.09 1634 THR A N 1
ATOM 12913 C CA . THR A 1 1634 ? -23.429 44.510 100.669 1.00 32.09 1634 THR A CA 1
ATOM 12914 C C . THR A 1 1634 ? -22.281 44.080 101.603 1.00 32.09 1634 THR A C 1
ATOM 12916 O O . THR A 1 1634 ? -22.280 42.982 102.142 1.00 32.09 1634 THR A O 1
ATOM 12919 N N . GLN A 1 1635 ? -21.288 44.960 101.764 1.00 30.56 1635 GLN A N 1
ATOM 12920 C CA . GLN A 1 1635 ? -20.163 44.915 102.728 1.00 30.56 1635 GLN A CA 1
ATOM 12921 C C . GLN A 1 1635 ? -20.594 45.550 104.093 1.00 30.56 1635 GLN A C 1
ATOM 12923 O O . GLN A 1 1635 ? -21.715 46.068 104.100 1.00 30.56 1635 GLN A O 1
ATOM 12928 N N . PRO A 1 1636 ? -19.792 45.606 105.205 1.00 38.44 1636 PRO A N 1
ATOM 12929 C CA . PRO A 1 1636 ? -18.309 45.606 105.233 1.00 38.44 1636 PRO A CA 1
ATOM 12930 C C . PRO A 1 1636 ? -17.531 45.061 106.484 1.00 38.44 1636 PRO A C 1
ATOM 12932 O O . PRO A 1 1636 ? -18.116 44.796 107.523 1.00 38.44 1636 PRO A O 1
ATOM 12935 N N . HIS A 1 1637 ? -16.181 45.066 106.370 1.00 32.41 1637 HIS A N 1
ATOM 12936 C CA . HIS A 1 1637 ? -15.125 45.146 107.429 1.00 32.41 1637 HIS A CA 1
ATOM 12937 C C . HIS A 1 1637 ? -15.003 44.009 108.492 1.00 32.41 1637 HIS A C 1
ATOM 12939 O O . HIS A 1 1637 ? -16.002 43.444 108.904 1.00 32.41 1637 HIS A O 1
ATOM 12945 N N . SER A 1 1638 ? -13.831 43.635 109.046 1.00 32.91 1638 SER A N 1
ATOM 12946 C CA . SER A 1 1638 ? -12.392 43.852 108.725 1.00 32.91 1638 SER A CA 1
ATOM 12947 C C . SER A 1 1638 ? -11.482 43.065 109.707 1.00 32.91 1638 SER A C 1
ATOM 12949 O O . SER A 1 1638 ? -11.849 43.014 110.875 1.00 32.91 1638 SER A O 1
ATOM 12951 N N . SER A 1 1639 ? -10.267 42.642 109.281 1.00 32.34 1639 SER A N 1
ATOM 12952 C CA . SER A 1 1639 ? -9.038 42.355 110.104 1.00 32.34 1639 SER A CA 1
ATOM 12953 C C . SER A 1 1639 ? -9.100 41.274 111.222 1.00 32.34 1639 SER A C 1
ATOM 12955 O O . SER A 1 1639 ? -10.129 41.119 111.859 1.00 32.34 1639 SER A O 1
ATOM 12957 N N . SER A 1 1640 ? -8.049 40.520 111.590 1.00 31.78 1640 SER A N 1
ATOM 12958 C CA . SER A 1 1640 ? -6.638 40.384 111.137 1.00 31.78 1640 SER A CA 1
ATOM 12959 C C . SER A 1 1640 ? -5.938 39.226 111.895 1.00 31.78 1640 SER A C 1
ATOM 12961 O O . SER A 1 1640 ? -6.274 39.041 113.057 1.00 31.78 1640 SER A O 1
ATOM 12963 N N . ASP A 1 1641 ? -4.933 38.582 111.272 1.00 31.50 1641 ASP A N 1
ATOM 12964 C CA . ASP A 1 1641 ? -3.663 38.049 111.852 1.00 31.50 1641 ASP A CA 1
ATOM 12965 C C . ASP A 1 1641 ? -3.670 37.012 113.022 1.00 31.50 1641 ASP A C 1
ATOM 12967 O O . ASP A 1 1641 ? -4.545 37.021 113.876 1.00 31.50 1641 ASP A O 1
ATOM 12971 N N . SER A 1 1642 ? -2.695 36.096 113.192 1.00 33.25 1642 SER A N 1
ATOM 12972 C CA . SER A 1 1642 ? -1.605 35.571 112.330 1.00 33.25 1642 SER A CA 1
ATOM 12973 C C . SER A 1 1642 ? -0.922 34.336 112.977 1.00 33.25 1642 SER A C 1
ATOM 12975 O O . SER A 1 1642 ? -0.785 34.332 114.192 1.00 33.25 1642 SER A O 1
ATOM 12977 N N . GLN A 1 1643 ? -0.416 33.391 112.152 1.00 29.59 1643 GLN A N 1
ATOM 12978 C CA . GLN A 1 1643 ? 0.803 32.536 112.327 1.00 29.59 1643 GLN A CA 1
ATOM 12979 C C . GLN A 1 1643 ? 0.939 31.624 113.596 1.00 29.59 1643 GLN A C 1
ATOM 12981 O O . GLN A 1 1643 ? 0.394 31.916 114.646 1.00 29.59 1643 GLN A O 1
ATOM 12986 N N . ASP A 1 1644 ? 1.562 30.429 113.593 1.00 30.81 1644 ASP A N 1
ATOM 12987 C CA . ASP A 1 1644 ? 2.821 29.971 112.969 1.00 30.81 1644 ASP A CA 1
ATOM 12988 C C . ASP A 1 1644 ? 2.872 28.444 112.635 1.00 30.81 1644 ASP A C 1
ATOM 12990 O O . ASP A 1 1644 ? 2.285 27.628 113.336 1.00 30.81 1644 ASP A O 1
ATOM 12994 N N . HIS A 1 1645 ? 3.595 28.107 111.547 1.00 30.67 1645 HIS A N 1
ATOM 12995 C CA . HIS A 1 1645 ? 4.682 27.100 111.344 1.00 30.67 1645 HIS A CA 1
ATOM 12996 C C . HIS A 1 1645 ? 4.804 25.784 112.198 1.00 30.67 1645 HIS A C 1
ATOM 12998 O O . HIS A 1 1645 ? 4.491 25.782 113.377 1.00 30.67 1645 HIS A O 1
ATOM 13004 N N . VAL A 1 1646 ? 5.363 24.627 111.746 1.00 31.09 1646 VAL A N 1
ATOM 13005 C CA . VAL A 1 1646 ? 6.020 24.176 110.478 1.00 31.09 1646 VAL A CA 1
ATOM 13006 C C . VAL A 1 1646 ? 6.135 22.619 110.375 1.00 31.09 1646 VAL A C 1
ATOM 13008 O O . VAL A 1 1646 ? 6.133 21.945 111.395 1.00 31.09 1646 VAL A O 1
ATOM 13011 N N . GLN A 1 1647 ? 6.246 22.108 109.130 1.00 26.97 1647 GLN A N 1
ATOM 13012 C CA . GLN A 1 1647 ? 6.791 20.831 108.550 1.00 26.97 1647 GLN A CA 1
ATOM 13013 C C . GLN A 1 1647 ? 7.406 19.734 109.486 1.00 26.97 1647 GLN A C 1
ATOM 13015 O O . GLN A 1 1647 ? 8.011 20.057 110.496 1.00 26.97 1647 GLN A O 1
ATOM 13020 N N . MET A 1 1648 ? 7.394 18.415 109.186 1.00 30.02 1648 MET A N 1
ATOM 13021 C CA . MET A 1 1648 ? 7.947 17.732 107.988 1.00 30.02 1648 MET A CA 1
ATOM 13022 C C . MET A 1 1648 ? 7.450 16.270 107.766 1.00 30.02 1648 MET A C 1
ATOM 13024 O O . MET A 1 1648 ? 7.214 15.531 108.714 1.00 30.02 1648 MET A O 1
ATOM 13028 N N . SER A 1 1649 ? 7.368 15.881 106.480 1.00 29.05 1649 SER A N 1
ATOM 13029 C CA . SER A 1 1649 ? 7.901 14.664 105.792 1.00 29.05 1649 SER A CA 1
ATOM 13030 C C . SER A 1 1649 ? 8.721 13.612 106.592 1.00 29.05 1649 SER A C 1
ATOM 13032 O O . SER A 1 1649 ? 9.438 13.996 107.504 1.00 29.05 1649 SER A O 1
ATOM 13034 N N . SER A 1 1650 ? 8.826 12.310 106.242 1.00 29.75 1650 SER A N 1
ATOM 13035 C CA . SER A 1 1650 ? 8.383 11.520 105.058 1.00 29.75 1650 SER A CA 1
ATOM 13036 C C . SER A 1 1650 ? 8.721 10.006 105.169 1.00 29.75 1650 SER A C 1
ATOM 13038 O O . SER A 1 1650 ? 9.789 9.682 105.668 1.00 29.75 1650 SER A O 1
ATOM 13040 N N . VAL A 1 1651 ? 7.923 9.147 104.503 1.00 32.00 1651 VAL A N 1
ATOM 13041 C CA . VAL A 1 1651 ? 8.315 7.906 103.763 1.00 32.00 1651 VAL A CA 1
ATOM 13042 C C . VAL A 1 1651 ? 8.785 6.619 104.511 1.00 32.00 1651 VAL A C 1
ATOM 13044 O O . VAL A 1 1651 ? 9.796 6.581 105.196 1.00 32.00 1651 VAL A O 1
ATOM 13047 N N . SER A 1 1652 ? 8.061 5.526 104.196 1.00 31.89 1652 SER A N 1
ATOM 13048 C CA . SER A 1 1652 ? 8.389 4.073 104.191 1.00 31.89 1652 SER A CA 1
ATOM 13049 C C . SER A 1 1652 ? 8.754 3.286 105.473 1.00 31.89 1652 SER A C 1
ATOM 13051 O O . SER A 1 1652 ? 9.896 3.279 105.913 1.00 31.89 1652 SER A O 1
ATOM 13053 N N . ASN A 1 1653 ? 7.791 2.446 105.882 1.00 29.17 1653 ASN A N 1
ATOM 13054 C CA . ASN A 1 1653 ? 7.879 1.031 106.304 1.00 29.17 1653 ASN A CA 1
ATOM 13055 C C . ASN A 1 1653 ? 8.870 0.543 107.397 1.00 29.17 1653 ASN A C 1
ATOM 13057 O O . ASN A 1 1653 ? 10.066 0.407 107.171 1.00 29.17 1653 ASN A O 1
ATOM 13061 N N . ALA A 1 1654 ? 8.254 0.001 108.464 1.00 27.88 1654 ALA A N 1
ATOM 13062 C CA . ALA A 1 1654 ? 8.692 -1.120 109.321 1.00 27.88 1654 ALA A CA 1
ATOM 13063 C C . ALA A 1 1654 ? 9.737 -0.907 110.458 1.00 27.88 1654 ALA A C 1
ATOM 13065 O O . ALA A 1 1654 ? 10.909 -1.229 110.326 1.00 27.88 1654 ALA A O 1
ATOM 13066 N N . ALA A 1 1655 ? 9.196 -0.571 111.642 1.00 28.27 1655 ALA A N 1
ATOM 13067 C CA . ALA A 1 1655 ? 9.443 -1.197 112.962 1.00 28.27 1655 ALA A CA 1
ATOM 13068 C C . ALA A 1 1655 ? 10.778 -1.039 113.764 1.00 28.27 1655 ALA A C 1
ATOM 13070 O O . ALA A 1 1655 ? 11.764 -1.717 113.507 1.00 28.27 1655 ALA A O 1
ATOM 13071 N N . LEU A 1 1656 ? 10.626 -0.355 114.920 1.00 26.23 1656 LEU A N 1
ATOM 13072 C CA . LEU A 1 1656 ? 11.081 -0.690 116.301 1.00 26.23 1656 LEU A CA 1
ATOM 13073 C C . LEU A 1 1656 ? 12.530 -0.465 116.833 1.00 26.23 1656 LEU A C 1
ATOM 13075 O O . LEU A 1 1656 ? 13.519 -0.852 116.226 1.00 26.23 1656 LEU A O 1
ATOM 13079 N N . ALA A 1 1657 ? 12.547 -0.018 118.112 1.00 26.86 1657 ALA A N 1
ATOM 13080 C CA . ALA A 1 1657 ? 13.594 -0.078 119.168 1.00 26.86 1657 ALA A CA 1
ATOM 13081 C C . ALA A 1 1657 ? 14.809 0.900 119.066 1.00 26.86 1657 ALA A C 1
ATOM 13083 O O . ALA A 1 1657 ? 15.058 1.443 117.998 1.00 26.86 1657 ALA A O 1
ATOM 13084 N N . GLU A 1 1658 ? 15.572 1.279 120.118 1.00 28.69 1658 GLU A N 1
ATOM 13085 C CA . GLU A 1 1658 ? 15.729 0.841 121.538 1.00 28.69 1658 GLU A CA 1
ATOM 13086 C C . GLU A 1 1658 ? 15.925 2.058 122.518 1.00 28.69 1658 GLU A C 1
ATOM 13088 O O . GLU A 1 1658 ? 15.870 3.210 122.094 1.00 28.69 1658 GLU A O 1
ATOM 13093 N N . THR A 1 1659 ? 16.123 1.922 123.848 1.00 41.06 1659 THR A N 1
ATOM 13094 C CA . THR A 1 1659 ? 17.434 1.614 124.498 1.00 41.06 1659 THR A CA 1
ATOM 13095 C C . THR A 1 1659 ? 17.338 1.105 125.962 1.00 41.06 1659 THR A C 1
ATOM 13097 O O . THR A 1 1659 ? 16.422 1.432 126.711 1.00 41.06 1659 THR A O 1
ATOM 13100 N N . HIS A 1 1660 ? 18.328 0.277 126.330 1.00 27.36 1660 HIS A N 1
ATOM 13101 C CA . HIS A 1 1660 ? 18.486 -0.640 127.490 1.00 27.36 1660 HIS A CA 1
ATOM 13102 C C . HIS A 1 1660 ? 19.115 -0.004 128.774 1.00 27.36 1660 HIS A C 1
ATOM 13104 O O . HIS A 1 1660 ? 19.547 1.143 128.648 1.00 27.36 1660 HIS A O 1
ATOM 13110 N N . PRO A 1 1661 ? 19.190 -0.640 129.996 1.00 39.81 1661 PRO A N 1
ATOM 13111 C CA . PRO A 1 1661 ? 19.666 -2.023 130.334 1.00 39.81 1661 PRO A CA 1
ATOM 13112 C C . PRO A 1 1661 ? 18.884 -2.820 131.430 1.00 39.81 1661 PRO A C 1
ATOM 13114 O O . PRO A 1 1661 ? 18.093 -2.244 132.164 1.00 39.81 1661 PRO A O 1
ATOM 13117 N N . GLY A 1 1662 ? 19.067 -4.138 131.664 1.00 30.70 1662 GLY A N 1
ATOM 13118 C CA . GLY A 1 1662 ? 19.815 -5.204 130.956 1.00 30.70 1662 GLY A CA 1
ATOM 13119 C C . GLY A 1 1662 ? 19.940 -6.532 131.770 1.00 30.70 1662 GLY A C 1
ATOM 13120 O O . GLY A 1 1662 ? 20.102 -6.458 132.980 1.00 30.70 1662 GLY A O 1
ATOM 13121 N N . HIS A 1 1663 ? 19.931 -7.707 131.092 1.00 30.58 1663 HIS A N 1
ATOM 13122 C CA . HIS A 1 1663 ? 20.314 -9.090 131.545 1.00 30.58 1663 HIS A CA 1
ATOM 13123 C C . HIS A 1 1663 ? 19.581 -9.756 132.761 1.00 30.58 1663 HIS A C 1
ATOM 13125 O O . HIS A 1 1663 ? 19.260 -9.088 133.730 1.00 30.58 1663 HIS A O 1
ATOM 13131 N N . CYS A 1 1664 ? 19.340 -11.086 132.857 1.00 29.28 1664 CYS A N 1
ATOM 13132 C CA . CYS A 1 1664 ? 19.445 -12.229 131.915 1.00 29.28 1664 CYS A CA 1
ATOM 13133 C C . CYS A 1 1664 ? 18.693 -13.509 132.416 1.00 29.28 1664 CYS A C 1
ATOM 13135 O O . CYS A 1 1664 ? 18.583 -13.711 133.619 1.00 29.28 1664 CYS A O 1
ATOM 13137 N N . ASN A 1 1665 ? 18.347 -14.417 131.480 1.00 30.95 1665 ASN A N 1
ATOM 13138 C CA . ASN A 1 1665 ? 18.026 -15.871 131.595 1.00 30.95 1665 ASN A CA 1
ATOM 13139 C C . ASN A 1 1665 ? 16.689 -16.430 132.182 1.00 30.95 1665 ASN A C 1
ATOM 13141 O O . ASN A 1 1665 ? 16.402 -16.297 133.363 1.00 30.95 1665 ASN A O 1
ATOM 13145 N N . THR A 1 1666 ? 16.028 -17.266 131.341 1.00 32.66 1666 THR A N 1
ATOM 13146 C CA . THR A 1 1666 ? 15.134 -18.446 131.603 1.00 32.66 1666 THR A CA 1
ATOM 13147 C C . THR A 1 1666 ? 13.814 -18.271 132.395 1.00 32.66 1666 THR A C 1
ATOM 13149 O O . THR A 1 1666 ? 13.850 -17.777 133.510 1.00 32.66 1666 THR A O 1
ATOM 13152 N N . GLY A 1 1667 ? 12.628 -18.747 131.957 1.00 30.09 1667 GLY A N 1
ATOM 13153 C CA . GLY A 1 1667 ? 12.210 -19.403 130.696 1.00 30.09 1667 GLY A CA 1
ATOM 13154 C C . GLY A 1 1667 ? 10.705 -19.819 130.662 1.00 30.09 1667 GLY A C 1
ATOM 13155 O O . GLY A 1 1667 ? 10.119 -20.053 131.709 1.00 30.09 1667 GLY A O 1
ATOM 13156 N N . ASP A 1 1668 ? 10.130 -19.896 129.448 1.00 33.38 1668 ASP A N 1
ATOM 13157 C CA . ASP A 1 1668 ? 8.867 -20.533 128.967 1.00 33.38 1668 ASP A CA 1
ATOM 13158 C C . ASP A 1 1668 ? 7.427 -20.217 129.497 1.00 33.38 1668 ASP A C 1
ATOM 13160 O O . ASP A 1 1668 ? 6.974 -20.742 130.506 1.00 33.38 1668 ASP A O 1
ATOM 13164 N N . ARG A 1 1669 ? 6.665 -19.412 128.711 1.00 32.47 1669 ARG A N 1
ATOM 13165 C CA . ARG A 1 1669 ? 5.614 -19.785 127.695 1.00 32.47 1669 ARG A CA 1
ATOM 13166 C C . ARG A 1 1669 ? 4.503 -20.857 127.998 1.00 32.47 1669 ARG A C 1
ATOM 13168 O O . ARG A 1 1669 ? 4.807 -21.856 128.631 1.00 32.47 1669 ARG A O 1
ATOM 13175 N N . PRO A 1 1670 ? 3.340 -20.869 127.266 1.00 43.75 1670 PRO A N 1
ATOM 13176 C CA . PRO A 1 1670 ? 2.375 -19.784 126.928 1.00 43.75 1670 PRO A CA 1
ATOM 13177 C C . PRO A 1 1670 ? 0.874 -20.252 126.771 1.00 43.75 1670 PRO A C 1
ATOM 13179 O O . PRO A 1 1670 ? 0.555 -21.401 127.056 1.00 43.75 1670 PRO A O 1
ATOM 13182 N N . LYS A 1 1671 ? 0.020 -19.403 126.142 1.00 29.66 1671 LYS A N 1
ATOM 13183 C CA . LYS A 1 1671 ? -1.372 -19.615 125.618 1.00 29.66 1671 LYS A CA 1
ATOM 13184 C C . LYS A 1 1671 ? -2.520 -19.435 126.639 1.00 29.66 1671 LYS A C 1
ATOM 13186 O O . LYS A 1 1671 ? -2.395 -19.906 127.758 1.00 29.66 1671 LYS A O 1
ATOM 13191 N N . THR A 1 1672 ? -3.659 -18.802 126.318 1.00 34.91 1672 THR A N 1
ATOM 13192 C CA . THR A 1 1672 ? -4.116 -18.120 125.075 1.00 34.91 1672 THR A CA 1
ATOM 13193 C C . THR A 1 1672 ? -5.226 -17.116 125.412 1.00 34.91 1672 THR A C 1
ATOM 13195 O O . THR A 1 1672 ? -6.254 -17.543 125.924 1.00 34.91 1672 THR A O 1
ATOM 13198 N N . ASP A 1 1673 ? -5.074 -15.846 125.029 1.00 34.06 1673 ASP A N 1
ATOM 13199 C CA . ASP A 1 1673 ? -6.201 -14.917 124.866 1.00 34.06 1673 ASP A CA 1
ATOM 13200 C C . ASP A 1 1673 ? -6.685 -15.022 123.413 1.00 34.06 1673 ASP A C 1
ATOM 13202 O O . ASP A 1 1673 ? -5.923 -14.720 122.495 1.00 34.06 1673 ASP A O 1
ATOM 13206 N N . TYR A 1 1674 ? -7.896 -15.546 123.193 1.00 35.22 1674 TYR A N 1
ATOM 13207 C CA . TYR A 1 1674 ? -8.421 -15.848 121.846 1.00 35.22 1674 TYR A CA 1
ATOM 13208 C C . TYR A 1 1674 ? -9.952 -15.687 121.711 1.00 35.22 1674 TYR A C 1
ATOM 13210 O O . TYR A 1 1674 ? -10.526 -16.099 120.707 1.00 35.22 1674 TYR A O 1
ATOM 13218 N N . GLU A 1 1675 ? -10.633 -15.103 122.707 1.00 41.31 1675 GLU A N 1
ATOM 13219 C CA . GLU A 1 1675 ? -12.109 -15.124 122.803 1.00 41.31 1675 GLU A CA 1
ATOM 13220 C C . GLU A 1 1675 ? -12.803 -13.750 122.675 1.00 41.31 1675 GLU A C 1
ATOM 13222 O O . GLU A 1 1675 ? -14.027 -13.686 122.762 1.00 41.31 1675 GLU A O 1
ATOM 13227 N N . GLN A 1 1676 ? -12.073 -12.650 122.427 1.00 42.16 1676 GLN A N 1
ATOM 13228 C CA . GLN A 1 1676 ? -12.682 -11.313 122.250 1.00 42.16 1676 GLN A CA 1
ATOM 13229 C C . GLN A 1 1676 ? -12.473 -10.651 120.876 1.00 42.16 1676 GLN A C 1
ATOM 13231 O O . GLN A 1 1676 ? -13.283 -9.804 120.511 1.00 42.16 1676 GLN A O 1
ATOM 13236 N N . GLU A 1 1677 ? -11.505 -11.079 120.059 1.00 41.47 1677 GLU A N 1
ATOM 13237 C CA . GLU A 1 1677 ? -11.427 -10.654 118.643 1.00 41.47 1677 GLU A CA 1
ATOM 13238 C C . GLU A 1 1677 ? -12.251 -11.575 117.723 1.00 41.47 1677 GLU A C 1
ATOM 13240 O O . GLU A 1 1677 ? -12.972 -11.093 116.848 1.00 41.47 1677 GLU A O 1
ATOM 13245 N N . ALA A 1 1678 ? -12.292 -12.882 118.019 1.00 46.25 1678 ALA A N 1
ATOM 13246 C CA . ALA A 1 1678 ? -13.067 -13.871 117.263 1.00 46.25 1678 ALA A CA 1
ATOM 13247 C C . ALA A 1 1678 ? -14.587 -13.601 117.244 1.00 46.25 1678 ALA A C 1
ATOM 13249 O O . ALA A 1 1678 ? -15.269 -13.989 116.302 1.00 46.25 1678 ALA A O 1
ATOM 13250 N N . LEU A 1 1679 ? -15.138 -12.922 118.257 1.00 49.97 1679 LEU A N 1
ATOM 13251 C CA . LEU A 1 1679 ? -16.563 -12.562 118.305 1.00 49.97 1679 LEU A CA 1
ATOM 13252 C C . LEU A 1 1679 ? -16.918 -11.405 117.356 1.00 49.97 1679 LEU A C 1
ATOM 13254 O O . LEU A 1 1679 ? -18.063 -11.319 116.911 1.00 49.97 1679 LEU A O 1
ATOM 13258 N N . THR A 1 1680 ? -15.945 -10.558 117.013 1.00 51.44 1680 THR A N 1
ATOM 13259 C CA . THR A 1 1680 ? -16.117 -9.455 116.057 1.00 51.44 1680 THR A CA 1
ATOM 13260 C C . THR A 1 1680 ? -15.914 -9.959 114.629 1.00 51.44 1680 THR A C 1
ATOM 13262 O O . THR A 1 1680 ? -16.777 -9.734 113.783 1.00 51.44 1680 THR A O 1
ATOM 13265 N N . GLU A 1 1681 ? -14.861 -10.751 114.385 1.00 51.69 1681 GLU A N 1
ATOM 13266 C CA . GLU A 1 1681 ? -14.638 -11.404 113.085 1.00 51.69 1681 GLU A CA 1
ATOM 13267 C C . GLU A 1 1681 ? -15.773 -12.374 112.726 1.00 51.69 1681 GLU A C 1
ATOM 13269 O O . GLU A 1 1681 ? -16.242 -12.363 111.593 1.00 51.69 1681 GLU A O 1
ATOM 13274 N N . LEU A 1 1682 ? -16.301 -13.158 113.677 1.00 60.00 1682 LEU A N 1
ATOM 13275 C CA . LEU A 1 1682 ? -17.448 -14.036 113.416 1.00 60.00 1682 LEU A CA 1
ATOM 13276 C C . LEU A 1 1682 ? -18.735 -13.236 113.140 1.00 60.00 1682 LEU A C 1
ATOM 13278 O O . LEU A 1 1682 ? -19.555 -13.670 112.335 1.00 60.00 1682 LEU A O 1
ATOM 13282 N N . GLN A 1 1683 ? -18.927 -12.060 113.751 1.00 56.56 1683 GLN A N 1
ATOM 13283 C CA . GLN A 1 1683 ? -20.057 -11.183 113.416 1.00 56.56 1683 GLN A CA 1
ATOM 13284 C C . GLN A 1 1683 ? -19.913 -10.536 112.033 1.00 56.56 1683 GLN A C 1
ATOM 13286 O O . GLN A 1 1683 ? -20.920 -10.388 111.337 1.00 56.56 1683 GLN A O 1
ATOM 13291 N N . GLU A 1 1684 ? -18.699 -10.185 111.606 1.00 60.09 1684 GLU A N 1
ATOM 13292 C CA . GLU A 1 1684 ? -18.447 -9.724 110.238 1.00 60.09 1684 GLU A CA 1
ATOM 13293 C C . GLU A 1 1684 ? -18.568 -10.861 109.221 1.00 60.09 1684 GLU A C 1
ATOM 13295 O O . GLU A 1 1684 ? -19.223 -10.677 108.201 1.00 60.09 1684 GLU A O 1
ATOM 13300 N N . GLU A 1 1685 ? -18.069 -12.064 109.510 1.00 64.75 1685 GLU A N 1
ATOM 13301 C CA . GLU A 1 1685 ? -18.208 -13.220 108.619 1.00 64.75 1685 GLU A CA 1
ATOM 13302 C C . GLU A 1 1685 ? -19.673 -13.686 108.512 1.00 64.75 1685 GLU A C 1
ATOM 13304 O O . GLU A 1 1685 ? -20.132 -14.031 107.423 1.00 64.75 1685 GLU A O 1
ATOM 13309 N N . ILE A 1 1686 ? -20.453 -13.626 109.602 1.00 69.00 1686 ILE A N 1
ATOM 13310 C CA . ILE A 1 1686 ? -21.908 -13.851 109.575 1.00 69.00 1686 ILE A CA 1
ATOM 13311 C C . ILE A 1 1686 ? -22.616 -12.730 108.803 1.00 69.00 1686 ILE A C 1
ATOM 13313 O O . ILE A 1 1686 ? -23.506 -13.031 108.008 1.00 69.00 1686 ILE A O 1
ATOM 13317 N N . LYS A 1 1687 ? -22.221 -11.455 108.953 1.00 65.25 1687 LYS A N 1
ATOM 13318 C CA . LYS A 1 1687 ? -22.756 -10.353 108.130 1.00 65.25 1687 LYS A CA 1
ATOM 13319 C C . LYS A 1 1687 ? -22.433 -10.530 106.650 1.00 65.25 1687 LYS A C 1
ATOM 13321 O O . LYS A 1 1687 ? -23.317 -10.311 105.830 1.00 65.25 1687 LYS A O 1
ATOM 13326 N N . ILE A 1 1688 ? -21.216 -10.938 106.300 1.00 68.06 1688 ILE A N 1
ATOM 13327 C CA . ILE A 1 1688 ? -20.785 -11.162 104.915 1.00 68.06 1688 ILE A CA 1
ATOM 13328 C C . ILE A 1 1688 ? -21.511 -12.379 104.336 1.00 68.06 1688 ILE A C 1
ATOM 13330 O O . ILE A 1 1688 ? -22.078 -12.272 103.254 1.00 68.06 1688 ILE A O 1
ATOM 13334 N N . LYS A 1 1689 ? -21.623 -13.496 105.069 1.00 66.62 1689 LYS A N 1
ATOM 13335 C CA . LYS A 1 1689 ? -22.432 -14.659 104.652 1.00 66.62 1689 LYS A CA 1
ATOM 13336 C C . LYS A 1 1689 ? -23.916 -14.315 104.522 1.00 66.62 1689 LYS A C 1
ATOM 13338 O O . LYS A 1 1689 ? -24.551 -14.769 103.573 1.00 66.62 1689 LYS A O 1
ATOM 13343 N N . ALA A 1 1690 ? -24.473 -13.483 105.403 1.00 67.50 1690 ALA A N 1
ATOM 13344 C CA . ALA A 1 1690 ? -25.845 -12.990 105.283 1.00 67.50 1690 ALA A CA 1
ATOM 13345 C C . ALA A 1 1690 ? -26.012 -12.055 104.073 1.00 67.50 1690 ALA A C 1
ATOM 13347 O O . ALA A 1 1690 ? -26.966 -12.211 103.318 1.00 67.50 1690 ALA A O 1
ATOM 13348 N N . GLN A 1 1691 ? -25.068 -11.143 103.823 1.00 60.22 1691 GLN A N 1
ATOM 13349 C CA . GLN A 1 1691 ? -25.061 -10.283 102.635 1.00 60.22 1691 GLN A CA 1
ATOM 13350 C C . GLN A 1 1691 ? -24.889 -11.085 101.341 1.00 60.22 1691 GLN A C 1
ATOM 13352 O O . GLN A 1 1691 ? -25.561 -10.781 100.362 1.00 60.22 1691 GLN A O 1
ATOM 13357 N N . GLU A 1 1692 ? -24.048 -12.120 101.313 1.00 61.06 1692 GLU A N 1
ATOM 13358 C CA . GLU A 1 1692 ? -23.948 -13.041 100.179 1.00 61.06 1692 GLU A CA 1
ATOM 13359 C C . GLU A 1 1692 ? -25.224 -13.860 99.991 1.00 61.06 1692 GLU A C 1
ATOM 13361 O O . GLU A 1 1692 ? -25.652 -14.054 98.858 1.00 61.06 1692 GLU A O 1
ATOM 13366 N N . SER A 1 1693 ? -25.855 -14.311 101.076 1.00 64.88 1693 SER A N 1
ATOM 13367 C CA . SER A 1 1693 ? -27.126 -15.042 101.018 1.00 64.88 1693 SER A CA 1
ATOM 13368 C C . SER A 1 1693 ? -28.237 -14.151 100.458 1.00 64.88 1693 SER A C 1
ATOM 13370 O O . SER A 1 1693 ? -28.931 -14.556 99.532 1.00 64.88 1693 SER A O 1
ATOM 13372 N N . ILE A 1 1694 ? -28.330 -12.901 100.926 1.00 61.62 1694 ILE A N 1
ATOM 13373 C CA . ILE A 1 1694 ? -29.253 -11.888 100.397 1.00 61.62 1694 ILE A CA 1
ATOM 13374 C C . ILE A 1 1694 ? -28.927 -11.574 98.930 1.00 61.62 1694 ILE A C 1
ATOM 13376 O O . ILE A 1 1694 ? -29.827 -11.590 98.101 1.00 61.62 1694 ILE A O 1
ATOM 13380 N N . ARG A 1 1695 ? -27.651 -11.396 98.559 1.00 55.16 1695 ARG A N 1
ATOM 13381 C CA . ARG A 1 1695 ? -27.216 -11.210 97.157 1.00 55.16 1695 ARG A CA 1
ATOM 13382 C C . ARG A 1 1695 ? -27.478 -12.421 96.252 1.00 55.16 1695 ARG A C 1
ATOM 13384 O O . ARG A 1 1695 ? -27.419 -12.267 95.036 1.00 55.16 1695 ARG A O 1
ATOM 13391 N N . ARG A 1 1696 ? -27.732 -13.609 96.811 1.00 56.69 1696 ARG A N 1
ATOM 13392 C CA . ARG A 1 1696 ? -28.110 -14.828 96.074 1.00 56.69 1696 ARG A CA 1
ATOM 13393 C C . ARG A 1 1696 ? -29.625 -15.061 96.033 1.00 56.69 1696 ARG A C 1
ATOM 13395 O O . ARG A 1 1696 ? -30.057 -15.895 95.236 1.00 56.69 1696 ARG A O 1
ATOM 13402 N N . LEU A 1 1697 ? -30.425 -14.353 96.840 1.00 61.59 1697 LEU A N 1
ATOM 13403 C CA . LEU A 1 1697 ? -31.885 -14.419 96.750 1.00 61.59 1697 LEU A CA 1
ATOM 13404 C C . LEU A 1 1697 ? -32.334 -13.844 95.399 1.00 61.59 1697 LEU A C 1
ATOM 13406 O O . LEU A 1 1697 ? -31.972 -12.708 95.082 1.00 61.59 1697 LEU A O 1
ATOM 13410 N N . PRO A 1 1698 ? -33.151 -14.574 94.615 1.00 56.75 1698 PRO A N 1
ATOM 13411 C CA . PRO A 1 1698 ? -33.629 -14.074 93.330 1.00 56.75 1698 PRO A CA 1
ATOM 13412 C C . PRO A 1 1698 ? -34.409 -12.766 93.507 1.00 56.75 1698 PRO A C 1
ATOM 13414 O O . PRO A 1 1698 ? -34.123 -11.796 92.820 1.00 56.75 1698 PRO A O 1
ATOM 13417 N N . GLU A 1 1699 ? -35.262 -12.690 94.531 1.00 63.00 1699 GLU A N 1
ATOM 13418 C CA . GLU A 1 1699 ? -36.053 -11.505 94.893 1.00 63.00 1699 GLU A CA 1
ATOM 13419 C C . GLU A 1 1699 ? -35.200 -10.236 95.110 1.00 63.00 1699 GLU A C 1
ATOM 13421 O O . GLU A 1 1699 ? -35.641 -9.132 94.793 1.00 63.00 1699 GLU A O 1
ATOM 13426 N N . PHE A 1 1700 ? -33.966 -10.372 95.615 1.00 64.31 1700 PHE A N 1
ATOM 13427 C CA . PHE A 1 1700 ? -33.055 -9.240 95.813 1.00 64.31 1700 PHE A CA 1
ATOM 13428 C C . PHE A 1 1700 ? -32.392 -8.796 94.503 1.00 64.31 1700 PHE A C 1
ATOM 13430 O O . PHE A 1 1700 ? -32.275 -7.596 94.257 1.00 64.31 1700 PHE A O 1
ATOM 13437 N N . CYS A 1 1701 ? -31.989 -9.740 93.644 1.00 61.06 1701 CYS A N 1
ATOM 13438 C CA . CYS A 1 1701 ? -31.500 -9.426 92.298 1.00 61.06 1701 CYS A CA 1
ATOM 13439 C C . CYS A 1 1701 ? -32.590 -8.738 91.461 1.00 61.06 1701 CYS A C 1
ATOM 13441 O O . CYS A 1 1701 ? -32.327 -7.710 90.841 1.00 61.06 1701 CYS A O 1
ATOM 13443 N N . ASP A 1 1702 ? -33.814 -9.270 91.514 1.00 64.75 1702 ASP A N 1
ATOM 13444 C CA . ASP A 1 1702 ? -35.003 -8.736 90.848 1.00 64.75 1702 ASP A CA 1
ATOM 13445 C C . ASP A 1 1702 ? -35.265 -7.275 91.274 1.00 64.75 1702 ASP A C 1
ATOM 13447 O O . ASP A 1 1702 ? -35.482 -6.400 90.434 1.00 64.75 1702 ASP A O 1
ATOM 13451 N N . LEU A 1 1703 ? -35.183 -6.989 92.582 1.00 65.31 1703 LEU A N 1
ATOM 13452 C CA . LEU A 1 1703 ? -35.368 -5.646 93.140 1.00 65.31 1703 LEU A CA 1
ATOM 13453 C C . LEU A 1 1703 ? -34.233 -4.678 92.764 1.00 65.31 1703 LEU A C 1
ATOM 13455 O O . LEU A 1 1703 ? -34.491 -3.515 92.456 1.00 65.31 1703 LEU A O 1
ATOM 13459 N N . LEU A 1 1704 ? -32.980 -5.139 92.793 1.00 64.75 1704 LEU A N 1
ATOM 13460 C CA . LEU A 1 1704 ? -31.811 -4.311 92.486 1.00 64.75 1704 LEU A CA 1
ATOM 13461 C C . LEU A 1 1704 ? -31.798 -3.896 91.006 1.00 64.75 1704 LEU A C 1
ATOM 13463 O O . LEU A 1 1704 ? -31.500 -2.742 90.694 1.00 64.75 1704 LEU A O 1
ATOM 13467 N N . GLU A 1 1705 ? -32.202 -4.793 90.104 1.00 65.56 1705 GLU A N 1
ATOM 13468 C CA . GLU A 1 1705 ? -32.429 -4.447 88.700 1.00 65.56 1705 GLU A CA 1
ATOM 13469 C C . GLU A 1 1705 ? -33.644 -3.542 88.481 1.00 65.56 1705 GLU A C 1
ATOM 13471 O O . GLU A 1 1705 ? -33.552 -2.618 87.677 1.00 65.56 1705 GLU A O 1
ATOM 13476 N N . ASP A 1 1706 ? -34.759 -3.745 89.193 1.00 66.38 1706 ASP A N 1
ATOM 13477 C CA . ASP A 1 1706 ? -35.902 -2.821 89.136 1.00 66.38 1706 ASP A CA 1
ATOM 13478 C C . ASP A 1 1706 ? -35.486 -1.390 89.526 1.00 66.38 1706 ASP A C 1
ATOM 13480 O O . ASP A 1 1706 ? -35.915 -0.425 88.889 1.00 66.38 1706 ASP A O 1
ATOM 13484 N N . ILE A 1 1707 ? -34.621 -1.231 90.534 1.00 68.56 1707 ILE A N 1
ATOM 13485 C CA . ILE A 1 1707 ? -34.084 0.075 90.941 1.00 68.56 1707 ILE A CA 1
ATOM 13486 C C . ILE A 1 1707 ? -33.181 0.655 89.841 1.00 68.56 1707 ILE A C 1
ATOM 13488 O O . ILE A 1 1707 ? -33.431 1.775 89.396 1.00 68.56 1707 ILE A O 1
ATOM 13492 N N . LEU A 1 1708 ? -32.196 -0.104 89.339 1.00 65.88 1708 LEU A N 1
ATOM 13493 C CA . LEU A 1 1708 ? -31.299 0.351 88.263 1.00 65.88 1708 LEU A CA 1
ATOM 13494 C C . LEU A 1 1708 ? -32.053 0.732 86.981 1.00 65.88 1708 LEU A C 1
ATOM 13496 O O . LEU A 1 1708 ? -31.734 1.746 86.356 1.00 65.88 1708 LEU A O 1
ATOM 13500 N N . LEU A 1 1709 ? -33.068 -0.048 86.600 1.00 66.81 1709 LEU A N 1
ATOM 13501 C CA . LEU A 1 1709 ? -33.905 0.210 85.430 1.00 66.81 1709 LEU A CA 1
ATOM 13502 C C . LEU A 1 1709 ? -34.681 1.524 85.583 1.00 66.81 1709 LEU A C 1
ATOM 13504 O O . LEU A 1 1709 ? -34.686 2.328 84.653 1.00 66.81 1709 LEU A O 1
ATOM 13508 N N . ASN A 1 1710 ? -35.276 1.779 86.755 1.00 68.75 1710 ASN A N 1
ATOM 13509 C CA . ASN A 1 1710 ? -35.943 3.052 87.044 1.00 68.75 1710 ASN A CA 1
ATOM 13510 C C . ASN A 1 1710 ? -34.951 4.233 87.053 1.00 68.75 1710 ASN A C 1
ATOM 13512 O O . ASN A 1 1710 ? -35.263 5.295 86.516 1.00 68.75 1710 ASN A O 1
ATOM 13516 N N . THR A 1 1711 ? -33.741 4.064 87.600 1.00 70.81 1711 THR A N 1
ATOM 13517 C CA . THR A 1 1711 ? -32.704 5.112 87.584 1.00 70.81 1711 THR A CA 1
ATOM 13518 C C . THR A 1 1711 ? -32.267 5.458 86.157 1.00 70.81 1711 THR A C 1
ATOM 13520 O O . THR A 1 1711 ? -32.212 6.635 85.800 1.00 70.81 1711 THR A O 1
ATOM 13523 N N . LEU A 1 1712 ? -32.018 4.452 85.311 1.00 66.69 1712 LEU A N 1
ATOM 13524 C CA . LEU A 1 1712 ? -31.698 4.649 83.892 1.00 66.69 1712 LEU A CA 1
ATOM 13525 C C . LEU A 1 1712 ? -32.866 5.272 83.118 1.00 66.69 1712 LEU A C 1
ATOM 13527 O O . LEU A 1 1712 ? -32.651 6.159 82.295 1.00 66.69 1712 LEU A O 1
ATOM 13531 N N . GLN A 1 1713 ? -34.100 4.854 83.404 1.00 67.00 1713 GLN A N 1
ATOM 13532 C CA . GLN A 1 1713 ? -35.306 5.423 82.806 1.00 67.00 1713 GLN A CA 1
ATOM 13533 C C . GLN A 1 1713 ? -35.452 6.920 83.127 1.00 67.00 1713 GLN A C 1
ATOM 13535 O O . GLN A 1 1713 ? -35.769 7.698 82.228 1.00 67.00 1713 GLN A O 1
ATOM 13540 N N . ASN A 1 1714 ? -35.180 7.331 84.369 1.00 70.38 1714 ASN A N 1
ATOM 13541 C CA . ASN A 1 1714 ? -35.212 8.739 84.770 1.00 70.38 1714 ASN A CA 1
ATOM 13542 C C . ASN A 1 1714 ? -34.125 9.553 84.048 1.00 70.38 1714 ASN A C 1
ATOM 13544 O O . ASN A 1 1714 ? -34.449 10.550 83.408 1.00 70.38 1714 ASN A O 1
ATOM 13548 N N . LEU A 1 1715 ? -32.875 9.071 84.026 1.00 70.50 1715 LEU A N 1
ATOM 13549 C CA . LEU A 1 1715 ? -31.774 9.710 83.284 1.00 70.50 1715 LEU A CA 1
ATOM 13550 C C . LEU A 1 1715 ? -32.073 9.850 81.780 1.00 70.50 1715 LEU A C 1
ATOM 13552 O O . LEU A 1 1715 ? -31.718 10.850 81.157 1.00 70.50 1715 LEU A O 1
ATOM 13556 N N . MET A 1 1716 ? -32.738 8.861 81.175 1.00 65.38 1716 MET A N 1
ATOM 13557 C CA . MET A 1 1716 ? -33.154 8.935 79.771 1.00 65.38 1716 MET A CA 1
ATOM 13558 C C . MET A 1 1716 ? -34.327 9.896 79.542 1.00 65.38 1716 MET A C 1
ATOM 13560 O O . MET A 1 1716 ? -34.378 10.528 78.488 1.00 65.38 1716 MET A O 1
ATOM 13564 N N . MET A 1 1717 ? -35.238 10.046 80.508 1.00 66.75 1717 MET A N 1
ATOM 13565 C CA . MET A 1 1717 ? -36.299 11.059 80.472 1.00 66.75 1717 MET A CA 1
ATOM 13566 C C . MET A 1 1717 ? -35.735 12.480 80.582 1.00 66.75 1717 MET A C 1
ATOM 13568 O O . MET A 1 1717 ? -36.067 13.317 79.746 1.00 66.75 1717 MET A O 1
ATOM 13572 N N . GLU A 1 1718 ? -34.841 12.738 81.539 1.00 71.06 1718 GLU A N 1
ATOM 13573 C CA . GLU A 1 1718 ? -34.109 14.010 81.665 1.00 71.06 1718 GLU A CA 1
ATOM 13574 C C . GLU A 1 1718 ? -33.346 14.327 80.368 1.00 71.06 1718 GLU A C 1
ATOM 13576 O O . GLU A 1 1718 ? -33.384 15.448 79.854 1.00 71.06 1718 GLU A O 1
ATOM 13581 N N . ALA A 1 1719 ? -32.709 13.316 79.767 1.00 67.69 1719 ALA A N 1
ATOM 13582 C CA . ALA A 1 1719 ? -31.987 13.503 78.516 1.00 67.69 1719 ALA A CA 1
ATOM 13583 C C . ALA A 1 1719 ? -32.887 13.825 77.324 1.00 67.69 1719 ALA A C 1
ATOM 13585 O O . ALA A 1 1719 ? -32.555 14.664 76.485 1.00 67.69 1719 ALA A O 1
ATOM 13586 N N . PHE A 1 1720 ? -34.047 13.180 77.264 1.00 64.81 1720 PHE A N 1
ATOM 13587 C CA . PHE A 1 1720 ? -35.053 13.420 76.244 1.00 64.81 1720 PHE A CA 1
ATOM 13588 C C . PHE A 1 1720 ? -35.700 14.811 76.363 1.00 64.81 1720 PHE A C 1
ATOM 13590 O O . PHE A 1 1720 ? -35.951 15.457 75.346 1.00 64.81 1720 PHE A O 1
ATOM 13597 N N . LEU A 1 1721 ? -35.912 15.304 77.588 1.00 67.38 1721 LEU A N 1
ATOM 13598 C CA . LEU A 1 1721 ? -36.403 16.662 77.855 1.00 67.38 1721 LEU A CA 1
ATOM 13599 C C . LEU A 1 1721 ? -35.350 17.756 77.584 1.00 67.38 1721 LEU A C 1
ATOM 13601 O O . LEU A 1 1721 ? -35.675 18.942 77.602 1.00 67.38 1721 LEU A O 1
ATOM 13605 N N . GLY A 1 1722 ? -34.101 17.374 77.288 1.00 60.06 1722 GLY A N 1
ATOM 13606 C CA . GLY A 1 1722 ? -32.988 18.296 77.053 1.00 60.06 1722 GLY A CA 1
ATOM 13607 C C . GLY A 1 1722 ? -32.318 18.804 78.333 1.00 60.06 1722 GLY A C 1
ATOM 13608 O O . GLY A 1 1722 ? -31.480 19.703 78.263 1.00 60.06 1722 GLY A O 1
ATOM 13609 N N . GLU A 1 1723 ? -32.657 18.225 79.485 1.00 66.12 1723 GLU A N 1
ATOM 13610 C CA . GLU A 1 1723 ? -32.069 18.534 80.792 1.00 66.12 1723 GLU A CA 1
ATOM 13611 C C . GLU A 1 1723 ? -30.692 17.852 80.955 1.00 66.12 1723 GLU A C 1
ATOM 13613 O O . GLU A 1 1723 ? -29.813 18.392 81.628 1.00 66.12 1723 GLU A O 1
ATOM 13618 N N . LEU A 1 1724 ? -30.457 16.730 80.253 1.00 58.03 1724 LEU A N 1
ATOM 13619 C CA . LEU A 1 1724 ? -29.204 15.957 80.268 1.00 58.03 1724 LEU A CA 1
ATOM 13620 C C . LEU A 1 1724 ? -28.680 15.651 78.841 1.00 58.03 1724 LEU A C 1
ATOM 13622 O O . LEU A 1 1724 ? -29.316 14.959 78.054 1.00 58.03 1724 LEU A O 1
ATOM 13626 N N . VAL A 1 1725 ? -27.477 16.099 78.463 1.00 58.22 1725 VAL A N 1
ATOM 13627 C CA . VAL A 1 1725 ? -26.960 15.868 77.092 1.00 58.22 1725 VAL A CA 1
ATOM 13628 C C . VAL A 1 1725 ? -26.040 14.640 77.032 1.00 58.22 1725 VAL A C 1
ATOM 13630 O O . VAL A 1 1725 ? -24.817 14.739 77.153 1.00 58.22 1725 VAL A O 1
ATOM 13633 N N . LEU A 1 1726 ? -26.623 13.464 76.773 1.00 54.78 1726 LEU A N 1
ATOM 13634 C CA . LEU A 1 1726 ? -25.901 12.178 76.698 1.00 54.78 1726 LEU A CA 1
ATOM 13635 C C . LEU A 1 1726 ? -24.842 12.100 75.578 1.00 54.78 1726 LEU A C 1
ATOM 13637 O O . LEU A 1 1726 ? -23.907 11.310 75.664 1.00 54.78 1726 LEU A O 1
ATOM 13641 N N . THR A 1 1727 ? -24.968 12.905 74.519 1.00 54.75 1727 THR A N 1
ATOM 13642 C CA . THR A 1 1727 ? -24.078 12.869 73.341 1.00 54.75 1727 THR A CA 1
ATOM 13643 C C . THR A 1 1727 ? -22.973 13.925 73.359 1.00 54.75 1727 THR A C 1
ATOM 13645 O O . THR A 1 1727 ? -22.186 14.013 72.408 1.00 54.75 1727 THR A O 1
ATOM 13648 N N . THR A 1 1728 ? -22.870 14.741 74.415 1.00 49.72 1728 THR A N 1
ATOM 13649 C CA . THR A 1 1728 ? -21.722 15.641 74.562 1.00 49.72 1728 THR A CA 1
ATOM 13650 C C . THR A 1 1728 ? -20.463 14.802 74.745 1.00 49.72 1728 THR A C 1
ATOM 13652 O O . THR A 1 1728 ? -20.311 14.125 75.758 1.00 49.72 1728 THR A O 1
ATOM 13655 N N . ARG A 1 1729 ? -19.532 14.861 73.780 1.00 36.38 1729 ARG A N 1
ATOM 13656 C CA . ARG A 1 1729 ? -18.193 14.275 73.958 1.00 36.38 1729 ARG A CA 1
ATOM 13657 C C . ARG A 1 1729 ? -17.617 14.746 75.300 1.00 36.38 1729 ARG A C 1
ATOM 13659 O O . ARG A 1 1729 ? -17.716 15.950 75.572 1.00 36.38 1729 ARG A O 1
ATOM 13666 N N . PRO A 1 1730 ? -16.943 13.876 76.080 1.00 34.50 1730 PRO A N 1
ATOM 13667 C CA . PRO A 1 1730 ? -16.128 14.357 77.185 1.00 34.50 1730 PRO A CA 1
ATOM 13668 C C . PRO A 1 1730 ? -15.165 15.392 76.606 1.00 34.50 1730 PRO A C 1
ATOM 13670 O O . PRO A 1 1730 ? -14.496 15.133 75.598 1.00 34.50 1730 PRO A O 1
ATOM 13673 N N . ARG A 1 1731 ? -15.156 16.602 77.176 1.00 34.25 1731 ARG A N 1
ATOM 13674 C CA . ARG A 1 1731 ? -14.304 17.691 76.690 1.00 34.25 1731 ARG A CA 1
ATOM 13675 C C . ARG A 1 1731 ? -12.849 17.369 77.019 1.00 34.25 1731 ARG A C 1
ATOM 13677 O O . ARG A 1 1731 ? -12.298 17.872 77.993 1.00 34.25 1731 ARG A O 1
ATOM 13684 N N . ILE A 1 1732 ? -12.222 16.580 76.146 1.00 35.09 1732 ILE A N 1
ATOM 13685 C CA . ILE A 1 1732 ? -10.775 16.606 75.941 1.00 35.09 1732 ILE A CA 1
ATOM 13686 C C . ILE A 1 1732 ? -10.383 18.079 75.847 1.00 35.09 1732 ILE A C 1
ATOM 13688 O O . ILE A 1 1732 ? -11.011 18.846 75.109 1.00 35.09 1732 ILE A O 1
ATOM 13692 N N . ILE A 1 1733 ? -9.373 18.468 76.623 1.00 33.12 1733 ILE A N 1
ATOM 13693 C CA . ILE A 1 1733 ? -8.896 19.845 76.732 1.00 33.12 1733 ILE A CA 1
ATOM 13694 C C . ILE A 1 1733 ? -8.266 20.262 75.394 1.00 33.12 1733 ILE A C 1
ATOM 13696 O O . ILE A 1 1733 ? -7.059 20.190 75.185 1.00 33.12 1733 ILE A O 1
ATOM 13700 N N . ALA A 1 1734 ? -9.114 20.719 74.477 1.00 30.53 1734 ALA A N 1
ATOM 13701 C CA . ALA A 1 1734 ? -8.755 21.543 73.338 1.00 30.53 1734 ALA A CA 1
ATOM 13702 C C . ALA A 1 1734 ? -9.131 22.983 73.708 1.00 30.53 1734 ALA A C 1
ATOM 13704 O O . ALA A 1 1734 ? -10.308 23.341 73.777 1.00 30.53 1734 ALA A O 1
ATOM 13705 N N . LEU A 1 1735 ? -8.111 23.776 74.041 1.00 31.78 1735 LEU A N 1
ATOM 13706 C CA . LEU A 1 1735 ? -8.246 25.129 74.584 1.00 31.78 1735 LEU A CA 1
ATOM 13707 C C . LEU A 1 1735 ? -9.108 26.036 73.677 1.00 31.78 1735 LEU A C 1
ATOM 13709 O O . LEU A 1 1735 ? -8.956 25.994 72.454 1.00 31.78 1735 LEU A O 1
ATOM 13713 N N . PRO A 1 1736 ? -9.979 26.892 74.245 1.00 35.09 1736 PRO A N 1
ATOM 13714 C CA . PRO A 1 1736 ? -10.834 27.772 73.456 1.00 35.09 1736 PRO A CA 1
ATOM 13715 C C . PRO A 1 1736 ? -10.015 28.889 72.778 1.00 35.09 1736 PRO A C 1
ATOM 13717 O O . PRO A 1 1736 ? -9.147 29.485 73.423 1.00 35.09 1736 PRO A O 1
ATOM 13720 N N . PRO A 1 1737 ? -10.311 29.254 71.516 1.00 32.09 1737 PRO A N 1
ATOM 13721 C CA . PRO A 1 1737 ? -9.659 30.372 70.840 1.00 32.09 1737 PRO A CA 1
ATOM 13722 C C . PRO A 1 1737 ? -10.267 31.705 71.308 1.00 32.09 1737 PRO A C 1
ATOM 13724 O O . PRO A 1 1737 ? -11.092 32.308 70.623 1.00 32.09 1737 PRO A O 1
ATOM 13727 N N . THR A 1 1738 ? -9.889 32.173 72.499 1.00 34.69 1738 THR A N 1
ATOM 13728 C CA . THR A 1 1738 ? -10.395 33.442 73.042 1.00 34.69 1738 THR A CA 1
ATOM 13729 C C . THR A 1 1738 ? -9.709 34.657 72.416 1.00 34.69 1738 THR A C 1
ATOM 13731 O O . THR A 1 1738 ? -8.485 34.767 72.325 1.00 34.69 1738 THR A O 1
ATOM 13734 N N . SER A 1 1739 ? -10.533 35.611 71.983 1.00 33.75 1739 SER A N 1
ATOM 13735 C CA . SER A 1 1739 ? -10.120 36.884 71.395 1.00 33.75 1739 SER A CA 1
ATOM 13736 C C . SER A 1 1739 ? -9.207 37.694 72.321 1.00 33.75 1739 SER A C 1
ATOM 13738 O O . SER A 1 1739 ? -9.537 37.946 73.479 1.00 33.75 1739 SER A O 1
ATOM 13740 N N . SER A 1 1740 ? -8.089 38.181 71.789 1.00 34.41 1740 SER A N 1
ATOM 13741 C CA . SER A 1 1740 ? -7.094 38.941 72.547 1.00 34.41 1740 SER A CA 1
ATOM 13742 C C . SER A 1 1740 ? -7.456 40.416 72.762 1.00 34.41 1740 SER A C 1
ATOM 13744 O O . SER A 1 1740 ? -7.781 41.104 71.791 1.00 34.41 1740 SER A O 1
ATOM 13746 N N . ARG A 1 1741 ? -7.118 40.967 73.938 1.00 32.72 1741 ARG A N 1
ATOM 13747 C CA . ARG A 1 1741 ? -6.363 42.236 74.008 1.00 32.72 1741 ARG A CA 1
ATOM 13748 C C . ARG A 1 1741 ? -5.377 42.261 75.189 1.00 32.72 1741 ARG A C 1
ATOM 13750 O O . ARG A 1 1741 ? -5.711 41.893 76.305 1.00 32.72 1741 ARG A O 1
ATOM 13757 N N . ARG A 1 1742 ? -4.136 42.652 74.869 1.00 36.16 1742 ARG A N 1
ATOM 13758 C CA . ARG A 1 1742 ? -2.960 42.864 75.751 1.00 36.16 1742 ARG A CA 1
ATOM 13759 C C . ARG A 1 1742 ? -3.019 44.291 76.357 1.00 36.16 1742 ARG A C 1
ATOM 13761 O O . ARG A 1 1742 ? -3.882 45.051 75.933 1.00 36.16 1742 ARG A O 1
ATOM 13768 N N . SER A 1 1743 ? -2.171 44.748 77.288 1.00 36.00 1743 SER A N 1
ATOM 13769 C CA . SER A 1 1743 ? -0.713 44.552 77.500 1.00 36.00 1743 SER A CA 1
ATOM 13770 C C . SER A 1 1743 ? -0.299 44.940 78.948 1.00 36.00 1743 SER A C 1
ATOM 13772 O O . SER A 1 1743 ? -1.188 45.273 79.719 1.00 36.00 1743 SER A O 1
ATOM 13774 N N . SER A 1 1744 ? 0.953 44.952 79.448 1.00 34.31 1744 SER A N 1
ATOM 13775 C CA . SER A 1 1744 ? 2.358 44.782 78.961 1.00 34.31 1744 SER A CA 1
ATOM 13776 C C . SER A 1 1744 ? 3.269 44.671 80.219 1.00 34.31 1744 SER A C 1
ATOM 13778 O O . SER A 1 1744 ? 2.952 45.337 81.196 1.00 34.31 1744 SER A O 1
ATOM 13780 N N . PHE A 1 1745 ? 4.312 43.824 80.336 1.00 35.88 1745 PHE A N 1
ATOM 13781 C CA . PHE A 1 1745 ? 5.736 43.931 79.886 1.00 35.88 1745 PHE A CA 1
ATOM 13782 C C . PHE A 1 1745 ? 6.531 42.686 80.418 1.00 35.88 1745 PHE A C 1
ATOM 13784 O O . PHE A 1 1745 ? 5.961 41.931 81.196 1.00 35.88 1745 PHE A O 1
ATOM 13791 N N . GLY A 1 1746 ? 7.812 42.378 80.114 1.00 33.00 1746 GLY A N 1
ATOM 13792 C CA . GLY A 1 1746 ? 8.740 42.876 79.078 1.00 33.00 1746 GLY A CA 1
ATOM 13793 C C . GLY A 1 1746 ? 10.258 42.627 79.340 1.00 33.00 1746 GLY A C 1
ATOM 13794 O O . GLY A 1 1746 ? 10.823 43.269 80.215 1.00 33.00 1746 GLY A O 1
ATOM 13795 N N . SER A 1 1747 ? 10.938 41.850 78.466 1.00 35.00 1747 SER A N 1
ATOM 13796 C CA . SER A 1 1747 ? 12.427 41.726 78.285 1.00 35.00 1747 SER A CA 1
ATOM 13797 C C . SER A 1 1747 ? 13.220 40.855 79.308 1.00 35.00 1747 SER A C 1
ATOM 13799 O O . SER A 1 1747 ? 12.745 40.696 80.422 1.00 35.00 1747 SER A O 1
ATOM 13801 N N . ASN A 1 1748 ? 14.396 40.230 79.048 1.00 34.47 1748 ASN A N 1
ATOM 13802 C CA . ASN A 1 1748 ? 15.349 40.164 77.901 1.00 34.47 1748 ASN A CA 1
ATOM 13803 C C . ASN A 1 1748 ? 16.301 38.909 78.029 1.00 34.47 1748 ASN A C 1
ATOM 13805 O O . ASN A 1 1748 ? 16.086 38.090 78.911 1.00 34.47 1748 ASN A O 1
ATOM 13809 N N . LYS A 1 1749 ? 17.420 38.769 77.276 1.00 32.12 1749 LYS A N 1
ATOM 13810 C CA . LYS A 1 1749 ? 17.595 37.958 76.032 1.00 32.12 1749 LYS A CA 1
ATOM 13811 C C . LYS A 1 1749 ? 19.104 37.709 75.694 1.00 32.12 1749 LYS A C 1
ATOM 13813 O O . LYS A 1 1749 ? 19.855 38.670 75.803 1.00 32.12 1749 LYS A O 1
ATOM 13818 N N . GLN A 1 1750 ? 19.552 36.528 75.207 1.00 38.00 1750 GLN A N 1
ATOM 13819 C CA . GLN A 1 1750 ? 20.846 36.323 74.470 1.00 38.00 1750 GLN A CA 1
ATOM 13820 C C . GLN A 1 1750 ? 20.918 34.970 73.690 1.00 38.00 1750 GLN A C 1
ATOM 13822 O O . GLN A 1 1750 ? 19.928 34.243 73.697 1.00 38.00 1750 GLN A O 1
ATOM 13827 N N . SER A 1 1751 ? 21.978 34.702 72.894 1.00 32.62 1751 SER A N 1
ATOM 13828 C CA . SER A 1 1751 ? 21.808 34.157 71.517 1.00 32.62 1751 SER A CA 1
ATOM 13829 C C . SER A 1 1751 ? 22.829 33.168 70.895 1.00 32.62 1751 SER A C 1
ATOM 13831 O O . SER A 1 1751 ? 24.037 33.388 70.971 1.00 32.62 1751 SER A O 1
ATOM 13833 N N . SER A 1 1752 ? 22.282 32.272 70.053 1.00 36.19 1752 SER A N 1
ATOM 13834 C CA . SER A 1 1752 ? 22.786 31.678 68.780 1.00 36.19 1752 SER A CA 1
ATOM 13835 C C . SER A 1 1752 ? 21.557 31.452 67.841 1.00 36.19 1752 SER A C 1
ATOM 13837 O O . SER A 1 1752 ? 20.433 31.596 68.322 1.00 36.19 1752 SER A O 1
ATOM 13839 N N . ALA A 1 1753 ? 21.557 31.267 66.504 1.00 34.09 1753 ALA A N 1
ATOM 13840 C CA . ALA A 1 1753 ? 22.509 30.913 65.422 1.00 34.09 1753 ALA A CA 1
ATOM 13841 C C . ALA A 1 1753 ? 22.629 29.389 65.120 1.00 34.09 1753 ALA A C 1
ATOM 13843 O O . ALA A 1 1753 ? 22.851 28.629 66.052 1.00 34.09 1753 ALA A O 1
ATOM 13844 N N . GLU A 1 1754 ? 22.493 28.871 63.879 1.00 33.62 1754 GLU A N 1
ATOM 13845 C CA . GLU A 1 1754 ? 22.259 29.484 62.542 1.00 33.62 1754 GLU A CA 1
ATOM 13846 C C . GLU A 1 1754 ? 21.372 28.602 61.594 1.00 33.62 1754 GLU A C 1
ATOM 13848 O O . GLU A 1 1754 ? 21.184 27.421 61.859 1.00 33.62 1754 GLU A O 1
ATOM 13853 N N . SER A 1 1755 ? 20.910 29.159 60.450 1.00 34.53 1755 SER A N 1
ATOM 13854 C CA . SER A 1 1755 ? 20.224 28.506 59.287 1.00 34.53 1755 SER A CA 1
ATOM 13855 C C . SER A 1 1755 ? 18.711 28.149 59.373 1.00 34.53 1755 SER A C 1
ATOM 13857 O O . SER A 1 1755 ? 18.271 27.581 60.361 1.00 34.53 1755 SER A O 1
ATOM 13859 N N . LYS A 1 1756 ? 17.848 28.328 58.343 1.00 32.00 1756 LYS A N 1
ATOM 13860 C CA . LYS A 1 1756 ? 17.588 29.466 57.407 1.00 32.00 1756 LYS A CA 1
ATOM 13861 C C . LYS A 1 1756 ? 16.286 29.223 56.584 1.00 32.00 1756 LYS A C 1
ATOM 13863 O O . LYS A 1 1756 ? 16.285 28.307 55.780 1.00 32.00 1756 LYS A O 1
ATOM 13868 N N . LYS A 1 1757 ? 15.306 30.155 56.663 1.00 32.44 1757 LYS A N 1
ATOM 13869 C CA . LYS A 1 1757 ? 14.289 30.572 55.630 1.00 32.44 1757 LYS A CA 1
ATOM 13870 C C . LYS A 1 1757 ? 13.313 29.484 55.084 1.00 32.44 1757 LYS A C 1
ATOM 13872 O O . LYS A 1 1757 ? 13.641 28.317 55.075 1.00 32.44 1757 LYS A O 1
ATOM 13877 N N . SER A 1 1758 ? 12.081 29.743 54.611 1.00 33.78 1758 SER A N 1
ATOM 13878 C CA . SER A 1 1758 ? 11.300 30.938 54.170 1.00 33.78 1758 SER A CA 1
ATOM 13879 C C . SER A 1 1758 ? 9.793 30.545 54.087 1.00 33.78 1758 SER A C 1
ATOM 13881 O O . SER A 1 1758 ? 9.543 29.352 53.992 1.00 33.78 1758 SER A O 1
ATOM 13883 N N . LYS A 1 1759 ? 8.727 31.378 54.047 1.00 33.97 1759 LYS A N 1
ATOM 13884 C CA . LYS A 1 1759 ? 8.438 32.846 54.045 1.00 33.97 1759 LYS A CA 1
ATOM 13885 C C . LYS A 1 1759 ? 6.940 33.028 54.469 1.00 33.97 1759 LYS A C 1
ATOM 13887 O O . LYS A 1 1759 ? 6.121 32.270 53.977 1.00 33.97 1759 LYS A O 1
ATOM 13892 N N . GLN A 1 1760 ? 6.578 33.804 55.510 1.00 31.05 1760 GLN A N 1
ATOM 13893 C CA . GLN A 1 1760 ? 6.107 35.230 55.557 1.00 31.05 1760 GLN A CA 1
ATOM 13894 C C . GLN A 1 1760 ? 4.620 35.475 55.142 1.00 31.05 1760 GLN A C 1
ATOM 13896 O O . GLN A 1 1760 ? 4.223 34.950 54.115 1.00 31.05 1760 GLN A O 1
ATOM 13901 N N . GLN A 1 1761 ? 3.697 36.134 55.891 1.00 27.20 1761 GLN A N 1
ATOM 13902 C CA . GLN A 1 1761 ? 3.653 37.420 56.672 1.00 27.20 1761 GLN A CA 1
ATOM 13903 C C . GLN A 1 1761 ? 3.549 38.700 55.784 1.00 27.20 1761 GLN A C 1
ATOM 13905 O O . GLN A 1 1761 ? 4.179 38.701 54.738 1.00 27.20 1761 GLN A O 1
ATOM 13910 N N . MET A 1 1762 ? 2.858 39.831 56.094 1.00 28.62 1762 MET A N 1
ATOM 13911 C CA . MET A 1 1762 ? 2.184 40.369 57.316 1.00 28.62 1762 MET A CA 1
ATOM 13912 C C . MET A 1 1762 ? 1.334 41.673 57.047 1.00 28.62 1762 MET A C 1
ATOM 13914 O O . MET A 1 1762 ? 1.699 42.431 56.159 1.00 28.62 1762 MET A O 1
ATOM 13918 N N . ARG A 1 1763 ? 0.399 42.036 57.969 1.00 28.08 1763 ARG A N 1
ATOM 13919 C CA . ARG A 1 1763 ? 0.033 43.415 58.487 1.00 28.08 1763 ARG A CA 1
ATOM 13920 C C . ARG A 1 1763 ? -0.960 44.405 57.766 1.00 28.08 1763 ARG A C 1
ATOM 13922 O O . ARG A 1 1763 ? -1.267 44.185 56.604 1.00 28.08 1763 ARG A O 1
ATOM 13929 N N . PRO A 1 1764 ? -1.562 45.411 58.496 1.00 36.44 1764 PRO A N 1
ATOM 13930 C CA . PRO A 1 1764 ? -2.988 45.805 58.312 1.00 36.44 1764 PRO A CA 1
ATOM 13931 C C . PRO A 1 1764 ? -3.411 47.317 58.469 1.00 36.44 1764 PRO A C 1
ATOM 13933 O O . PRO A 1 1764 ? -2.599 48.162 58.822 1.00 36.44 1764 PRO A O 1
ATOM 13936 N N . LEU A 1 1765 ? -4.739 47.571 58.370 1.00 28.02 1765 LEU A N 1
ATOM 13937 C CA . LEU A 1 1765 ? -5.604 48.638 58.979 1.00 28.02 1765 LEU A CA 1
ATOM 13938 C C . LEU A 1 1765 ? -5.471 50.152 58.619 1.00 28.02 1765 LEU A C 1
ATOM 13940 O O . LEU A 1 1765 ? -4.482 50.773 58.974 1.00 28.02 1765 LEU A O 1
ATOM 13944 N N . LEU A 1 1766 ? -6.605 50.733 58.145 1.00 28.55 1766 LEU A N 1
ATOM 13945 C CA . LEU A 1 1766 ? -7.136 52.129 58.287 1.00 28.55 1766 LEU A CA 1
ATOM 13946 C C . LEU A 1 1766 ? -6.219 53.318 57.865 1.00 28.55 1766 LEU A C 1
ATOM 13948 O O . LEU A 1 1766 ? -5.114 53.448 58.364 1.00 28.55 1766 LEU A O 1
ATOM 13952 N N . THR A 1 1767 ? -6.595 54.303 57.028 1.00 28.89 1767 THR A N 1
ATOM 13953 C CA . THR A 1 1767 ? -7.897 54.896 56.612 1.00 28.89 1767 THR A CA 1
ATOM 13954 C C . THR A 1 1767 ? -7.868 55.378 55.132 1.00 28.89 1767 THR A C 1
ATOM 13956 O O . THR A 1 1767 ? -6.844 55.280 54.466 1.00 28.89 1767 THR A O 1
ATOM 13959 N N . SER A 1 1768 ? -9.000 55.873 54.607 1.00 30.08 1768 SER A N 1
ATOM 13960 C CA . SER A 1 1768 ? -9.211 56.507 53.276 1.00 30.08 1768 SER A CA 1
ATOM 13961 C C . SER A 1 1768 ? -8.314 57.734 52.968 1.00 30.08 1768 SER A C 1
ATOM 13963 O O . SER A 1 1768 ? -7.881 58.348 53.943 1.00 30.08 1768 SER A O 1
ATOM 13965 N N . PRO A 1 1769 ? -8.154 58.220 51.700 1.00 39.16 1769 PRO A N 1
ATOM 13966 C CA . PRO A 1 1769 ? -8.847 57.847 50.445 1.00 39.16 1769 PRO A CA 1
ATOM 13967 C C . PRO A 1 1769 ? -7.942 57.578 49.191 1.00 39.16 1769 PRO A C 1
ATOM 13969 O O . PRO A 1 1769 ? -6.726 57.680 49.250 1.00 39.16 1769 PRO A O 1
ATOM 13972 N N . THR A 1 1770 ? -8.602 57.238 48.066 1.00 31.86 1770 THR A N 1
ATOM 13973 C CA . THR A 1 1770 ? -8.262 57.235 46.599 1.00 31.86 1770 THR A CA 1
ATOM 13974 C C . THR A 1 1770 ? -6.994 57.945 46.048 1.00 31.86 1770 THR A C 1
ATOM 13976 O O . THR A 1 1770 ? -6.570 58.904 46.689 1.00 31.86 1770 THR A O 1
ATOM 13979 N N . PRO A 1 1771 ? -6.507 57.682 44.788 1.00 38.97 1771 PRO A N 1
ATOM 13980 C CA . PRO A 1 1771 ? -7.032 56.798 43.703 1.00 38.97 1771 PRO A CA 1
ATOM 13981 C C . PRO A 1 1771 ? -6.002 55.936 42.896 1.00 38.97 1771 PRO A C 1
ATOM 13983 O O . PRO A 1 1771 ? -4.844 56.324 42.775 1.00 38.97 1771 PRO A O 1
ATOM 13986 N N . ARG A 1 1772 ? -6.468 54.874 42.192 1.00 32.00 1772 ARG A N 1
ATOM 13987 C CA . ARG A 1 1772 ? -6.281 54.584 40.727 1.00 32.00 1772 ARG A CA 1
ATOM 13988 C C . ARG A 1 1772 ? -6.506 53.096 40.337 1.00 32.00 1772 ARG A C 1
ATOM 13990 O O . ARG A 1 1772 ? -5.874 52.235 40.927 1.00 32.00 1772 ARG A O 1
ATOM 13997 N N . VAL A 1 1773 ? -7.292 52.878 39.261 1.00 33.69 1773 VAL A N 1
ATOM 13998 C CA . VAL A 1 1773 ? -7.121 51.847 38.187 1.00 33.69 1773 VAL A CA 1
ATOM 13999 C C . VAL A 1 1773 ? -7.171 50.368 38.657 1.00 33.69 1773 VAL A C 1
ATOM 14001 O O . VAL A 1 1773 ? -6.192 49.867 39.191 1.00 33.69 1773 VAL A O 1
ATOM 14004 N N . SER A 1 1774 ? -8.326 49.675 38.650 1.00 33.94 1774 SER A N 1
ATOM 14005 C CA . SER A 1 1774 ? -9.036 48.984 37.524 1.00 33.94 1774 SER A CA 1
ATOM 14006 C C . SER A 1 1774 ? -8.910 47.449 37.690 1.00 33.94 1774 SER A C 1
ATOM 14008 O O . SER A 1 1774 ? -7.828 46.996 38.041 1.00 33.94 1774 SER A O 1
ATOM 14010 N N . ASP A 1 1775 ? -9.890 46.576 37.440 1.00 36.38 1775 ASP A N 1
ATOM 14011 C CA . ASP A 1 1775 ? -11.277 46.762 36.995 1.00 36.38 1775 ASP A CA 1
ATOM 14012 C C . ASP A 1 1775 ? -12.166 45.560 37.407 1.00 36.38 1775 ASP A C 1
ATOM 14014 O O . ASP A 1 1775 ? -11.650 44.487 37.700 1.00 36.38 1775 ASP A O 1
ATOM 14018 N N . LEU A 1 1776 ? -13.488 45.802 37.448 1.00 35.25 1776 LEU A N 1
ATOM 14019 C CA . LEU A 1 1776 ? -14.637 44.952 37.036 1.00 35.25 1776 LEU A CA 1
ATOM 14020 C C . LEU A 1 1776 ? -14.509 43.403 37.039 1.00 35.25 1776 LEU A C 1
ATOM 14022 O O . LEU A 1 1776 ? -13.541 42.856 36.537 1.00 35.25 1776 LEU A O 1
ATOM 14026 N N . LYS A 1 1777 ? -15.525 42.576 37.324 1.00 29.78 1777 LYS A N 1
ATOM 14027 C CA . LYS A 1 1777 ? -16.879 42.579 37.941 1.00 29.78 1777 LYS A CA 1
ATOM 14028 C C . LYS A 1 1777 ? -17.459 41.148 37.652 1.00 29.78 1777 LYS A C 1
ATOM 14030 O O . LYS A 1 1777 ? -16.809 40.402 36.922 1.00 29.78 1777 LYS A O 1
ATOM 14035 N N . PRO A 1 1778 ? -18.609 40.724 38.219 1.00 40.06 1778 PRO A N 1
ATOM 14036 C CA . PRO A 1 1778 ? -18.996 39.303 38.286 1.00 40.06 1778 PRO A CA 1
ATOM 14037 C C . PRO A 1 1778 ? -20.119 38.872 37.309 1.00 40.06 1778 PRO A C 1
ATOM 14039 O O . PRO A 1 1778 ? -20.590 39.677 36.511 1.00 40.06 1778 PRO A O 1
ATOM 14042 N N . GLU A 1 1779 ? -20.576 37.625 37.505 1.00 31.80 1779 GLU A N 1
ATOM 14043 C CA . GLU A 1 1779 ? -21.780 36.951 36.968 1.00 31.80 1779 GLU A CA 1
ATOM 14044 C C . GLU A 1 1779 ? -21.710 36.383 35.537 1.00 31.80 1779 GLU A C 1
ATOM 14046 O O . GLU A 1 1779 ? -22.229 36.959 34.582 1.00 31.80 1779 GLU A O 1
ATOM 14051 N N . GLN A 1 1780 ? -21.173 35.158 35.448 1.00 32.00 1780 GLN A N 1
ATOM 14052 C CA . GLN A 1 1780 ? -21.873 33.988 34.891 1.00 32.00 1780 GLN A CA 1
ATOM 14053 C C . GLN A 1 1780 ? -21.485 32.726 35.676 1.00 32.00 1780 GLN A C 1
ATOM 14055 O O . GLN A 1 1780 ? -20.382 32.744 36.272 1.00 32.00 1780 GLN A O 1
#

InterPro domains:
  IPR013783 Immunoglobulin-like fold [G3DSA:2.60.40.10] (141-239)
  IPR013783 Immunoglobulin-like fold [G3DSA:2.60.40.10] (254-354)
  IPR013783 Immunoglobulin-like fold [G3DSA:2.60.40.10] (355-457)
  IPR013783 Immunoglobulin-like fold [G3DSA:2.60.40.10] (561-637)
  IPR013783 Immunoglobulin-like fold [G3DSA:2.60.40.10] (672-772)
  IPR013783 Immunoglobulin-like fold [G3DSA:2.60.40.10] (776-876)
  IPR013783 Immunoglobulin-like fold [G3DSA:2.60.40.10] (1069-1191)
  IPR013783 Immunoglobulin-like fold [G3DSA:2.60.40.10] (1195-1307)
  IPR013783 Immunoglobulin-like fold [G3DSA:2.60.40.10] (1331-1427)
  IPR052614 Cilia-Flagella-Associated Protein 65 [PTHR46127] (36-1728)
  IPR056305 CFAP65, tenth Ig-like domain [PF24291] (1189-1309)
  IPR056344 CFAP65-like, ninth Ig-like domain [PF24816] (1006-1187)
  IPR057467 CFAP65, eight Ig-like domain [PF25248] (885-1003)
  IPR057470 CFAP65, seventh Ig-like domain [PF25249] (778-853)
  IPR058536 CFAP65, fourth Ig-like domain [PF24507] (365-458)

Secondary structure (DSSP, 8-state):
-------------------------------------PPEEEETTEEEESEEEE-S--TT--EEEEEEEEE-SSS-EEEEEEPPSSTTEE-S--PPEEEPTT-EEEEEEEE---SSS-EEEEEEEEETTEEEEEEEEE------EE--SEEEPPPEETT--EEEEEEEEE-SSS-EEEEEE--TTEEEESSEEEE-TT-EEEEEEEE--SSSSEEEEEEEEEESTTS-EEEEEEEEEEEE----EEE-SEEETTEEEEEEEEEETT--EEEEEEEE--SSS-EEEEEEEPPPPTT----EEES--EEEE-TT-EEEEEEEE---STTPEEEEEEEEE-TT-SS-EEEEEEEEEE---EEES-SEEEEEEEETT--EEEEEEEEE-SSS-EEEEE-S-SSS-SSEEES-SEEEE-TT-EEEEEEEE---SSSEEEEEEEEEETTSPPEEEEEEEEEE-SS--PPPP-HHHHHHHHHHHHTTGGGS-HHHHHHHHHTTSEEE-TTS-EEEPPPPSS--------PPPPHHHHHHHHHS-GGGGSSS-TT---PPP-SEEEESSEEEESSS-SEEEEEEEE-SSS-EEEEE---TT-SEEEE-SEEEE-TT-EEEEEEEE--SSSS-EEEEEEEEEEEEGGGGSGGGS-GGGPPPPEEEEEEEEEE-PPTT-PPPPP-EEES-SEEE--SSSS-EEEEEEEEE-SSS-EEEEE-GGG-TTEEEESSEEEE-TT-EEEEEEEE--BTTS-S-EEEEEEETT-TTSEEEEEEE-BPP---EEEGGGGEEEPPPEETT--EEEEEEEEE-SSS-EEEEEE--TTGGGTEEEESSEEEE-TT-EEEEEEEE--SSSSEEEE--EEEEEETT-TTS--EEEE-EEEEEEE----EES-SEEEEEEEETT--EEEEEEEEE-SSSBEEEEEEEEEEEE-TTS-TT-------EEETTSEEEEPTTEEEEEEEEE---SSSEEEEEEEEEEB-TTSPBPSSPPEEEEEEEEEEE----EEEEEEEEETTTT--HHHHHHHTTHHHHHHHHHSPPPTTGGG-SSS---BSSSSPPP--S-EEEEEEEEEETTPPPEEEEEEEE--SSS-EEEEEE-HHHHB----TTT--S---HHHHHHHHHHHTT-EEEESSEEEE-TT-EEEEEEEE---SSEEEEEEEEEEETTS-EEEEEEEEEEE-TT---EEPS-SEEEPPPEETT-SSPPEEEEEEEE-SSS-EEEEE--HHHHHHHHHTTT--SEEES--EEEE-TT-EEEEEEEE--SSSSEEEEEEEEEETTS-EEEEEEEEEEE-TTTS------S-S--S-SS--SPPTT--EEES-SEEEEEEEETTEEEEEEEEEEE--SS--EEEEEE---TTHHHHEEEESSEEEE-TT-EEEEEEEEE--SS-EEEEEEEEEEEEEHHHHHHHHHHHHHHHHHHHHHHH-------------------------------------PPP-----------PPPPTTHHHHTTS-----PPPPPPPPPEEEEEEEEEEEE-HHHHHHH-TTTGGGSEE-TT------------------------SSHHHHHHHHHHHHHHHHHHH-HHHHHHHHHTTTSS--S-TTSPPPPPPPPP-----------------------------------------SSSHHHHHHHHHHHHHHHHHHH-HHHHHHHHHHHHHHHHHHHHHHHTTSS-TT----------PPP----------------------------------------

Radius of gyration: 70.6 Å; chains: 1; bounding box: 171×130×209 Å

pLDDT: mean 74.06, std 19.8, range [22.75, 94.5]

Sequence (1780 aa):
MLTDHPVNPLSSRIPFGVPNNPHRKRVSSLKSGFIQKRPQNCFFGVETWAELVWEYWEPGLEYTKSLVLKSIHGKLQKLTFRPPSSKLFSTPFPQTILLSPGTSFSLPVTFHPLEKCEYVDAIEFECKEGTFQVCLRAVIPHHALDVPETVILPPCAAQQCSQTSFFFRNSSKLQTVFRWFVDPPFQLSPETGQLNPGEECRVTVEFRPQQALVYQAEASCAFGDDGESRCAVLLRGLSKYPHLQISSTGQEEGCKVLDFGSVAVGEFLEKHFEIHNPSTVSTAFSLSWMRRPTLMESVFRCEVYEGTIAPYSVLKVPVCFSPLTVESISVDYIRLTCPGAVNEELLKVSGTCIGPIVSLSTSVLDFGCVEEGSEMSHNVQIINSSAVLAHYQFDMDTGGHSVFSVDKPCGILGGSSKLNLRVKFRPHCSVAYHKTVTCLLMHREPLFLDLIGTCHSEQLKPAILNPGHLSAYRLNLLQGLTCYPPDLLSTLLEEQKLKVDDSGALVIQEFPADTVYPTRLFNPRSPIEEYFHVNLAPEAETELGNNSSKFPVHHVTVQPSQLLFYDGPASKSVSITNHTKGKICVMWSPGAKSSFSIFPLSCELGPLKTTAFRVTYSPNQQNMFHATQLECFTFYKVLKNHRIVEDQTLCPPWCLTVRVTGHSFQPGKEPFVPKFSLQHSQVVFPALKRVSYRTVLLQNTGDLPLIFRLDPEECPSVCVLPPSGLVPPGSHQILTLRCSPSPDHPSRIPLTLHLNASPNHTQVLNVVAVAEKLSVSVEGDGRLFFQPTAVNSCSEQTLQVKNTSTVPLEFKWRLCRSDQTVLTVLPDTGVLQPNECKVQKWSFTPKEEMMYNMRPCLTFWPVQAPQIEKSRFTVKAIGFASKCSLQAEQPVIDLGEVLVGSCKAFDFPLLNNSPCAVSYSLTTQQCISVTGFPEEMTQDPQVLEMENAKWTIPADCRILIRCTVKPALRAHYCWTIGYHVLNVSGSTGEDQPQTICNVQAEGVYPSLEVMDIRSCGGLDGLSKLQLWRLFNLDTLNSNLRRDPSPSELTFRVPTRHSLRRCPSIFTSAIVDFSFSASPLGSEPSSVLLLFKNPGSIPVEWSFLFPEDQQIELDYWAESGDFSASELHLMKIQDHRLFSISPRSGRLQPGQQKTVQFMYRHDFVGTDRLPVLLKLSHGREILLNFIGVTVERDRRYIHLSSNRHIFAPVPIGCFSPPKQVFELYNAGTLPLRYHMDTTPLEELMEENFSHPVLQCLNPAAEVKPGHSAMLEWIFSPLEAKTYTVDVPIHVVEGDSMFVTFEGQGFDERESEPIQIQNGGITVPSIQRISVPGQVVYLSEERVCFGDIPVCSRSTRILFLTNISNTDEVLYKWNITSTECKQTINIRPESGHLAPGQSVLCILTIQASGSPTFYQEDLICEITLLKMLAQYHKDLRQWEEETERQKYEFTITEKDMIQSNQLNKYTQEDAVFEKKTGTRKYKTLPPIRSSDQAVSCATAKPSRAEQRARQHTGQERRRRPELPRPALLHLGVTARSHSLLEYQTHFPTHFNTHYINRSRQPKDSSSGTAESFYHPSELTPLGPGHERDIVTHLLTSLLQSLLDEPQFQQCLLEGDIEQVPYFTQLRPAPVLPTKTQPHSSSDSQDHVQMSSVSNAALAETHPGHCNTGDRPKTDYEQEALTELQEEIKIKAQESIRRLPEFCDLLEDILLNTLQNLMMEAFLGELVLTTRPRIIALPPTSSRRSSFGSNKQSSAESKKSKQQMRPLLTSPTPRVSDLKPEQ

Foldseek 3Di:
DDDDDDDDDDDDDDDDDDDDDDDDDDDDDDDDPPPPPPDFDADPQWTWAQEDEAEDDDAADKDKDKTKTFGQDQAWKWKWKDAKPDPQKDWPDTDIDIHGHGDIDITIIMGHHHDPDKDKIWMWIQIPVGIDIRIYIYDYWDWDKADDAEDEWAEAEAQDKGKDKDKMWTQTQDWKKKAKDKDPPKDKPPRIDIHHHGGMDMIMIMGHHNAQDWDKIKIKMQMDPVSPDIDIYIYIYGYHHWDKDKAEPDDDVPAHEDEPEEDEAQDKDKDKIKIFGQDQHKWKKAKDKDDAFPQDDCQKDWPDGIDIAHHGGMDITMMMGHDHAAAAKDWIKIWMDTPRHPDIHIYIYIYHYHYWDKDKPDQEDEPWEDEAQDKDKDKIKIFTAAQYKKWKAKPAWPVPLDQKDKPDRTDIAHGRGMDIIMIMGGHHDQAKAWDWIWMDIANDFIGIHIYTYGYHYPVFHFDIDDPLLVQQQVVCQQVLNLLEAQLVVVVCVVVVQWDQDPSLHIDGDDDDDPDPPDPPRPDDDGSNVVVCVQQDDPVLVPPPDPDDPDRHDDQKDKPPLEAEAADDDQKDKMKMFGQGQAKKKKAWRARVQAQKDKPDRIDIDHHGDMDMIMIGGHDPDAQAKHKGKIKMWMDGPCSSPNVSGDPSSDDHTDIRIHIYIYHRYDVPRDRDQFDWDKPDLEAEFAQAQDKTKHKIKIFRQDPGKKKKAWDCVLPVQKDKPPRIDIAHHRGIDIIMIIGRAEQPDDQWRWIWIDMPVDPVRIGTRTYGRHRDDWDKDKPPNQEAEFAAAEAQAKTKDKIKIFGNDQAKKWKAKDWDPVCVVFKDKPPRTDIHRRRRIDIIMMMGHHHDADKDWTKMKMWMDGPVCPPDDIDIDIHTYIYGYDHWDKAWPAQEAEPEEDEAQDKDKDWTKIFTQDSAKFWKAKDKDKDWADPPDDPPPPDDDDFKDKPCRTDIAGHGDIDIIMIMGHHNDFTKMKMFMFMFTAGHVRDGDPDDTHTHHIYIYGHDHWAKAWQAKDKDFLCLLDARVLQCLLQVRVLVNVQRVDFADPQQLPDLDPEQADQDLADDDPDPAETEHELWEAAAPGTKIKMKTKMWGQDQAKKKKFKAFSVNHYDPDDPVPDPPDDDPLRVLSCVCVVVVQKDKPPRIDMHHHGGMDMMMIIGDLNDADKRWTWIWMGMRSGYIHIYIYIYHYHHQPAWDKTASDLEDEDDADEAPPPFFAKDKGKIFGNYQAKWKKAKDCVQQCVVCVVVVVDRQKDWPDRMDIAHHGGMDITIMGGHDNDQAKDWTWIWMDIDRHDIGIHIYIYGYHHPVPDPPPAPPVPVDSRDQADDDDDPPDQKDKRGQEDEPGEDAAQFKDKDKMKIWGQDQDWKKKKAKCPDDPVSVVFKDKPPRIDIADHGGMDMIMIMGGHHNGWYKDKDKIKMFMDTVVLQVVLVVVLVVLVVVVVVVVPPDDDDDDDDDDDDDDDDDDDDDDDDDDDDDDDDDDDDDDDDDDDDDDDDDDDDDDPVVVVVVPPPPDDSPDRRDRPGTRMRIRIYTYTHDYLVVCCVPPVVCNVVIDRQPVDDDPPPDDDDDDDDDDDDDDDDDDPDVVLVVVLVVVVVVVVCCVVPVVNVVVVVVVVPDDDDDDPLSDDDDDDDDDDDDDDDDDDDDDDDDDDDDDDDDDDDDDDDDDDDDDDDDDDPPVVVVVVVVVVVVVVVVVLVPPSVNVVSVVVVVVVVVVVQVVCCVVVVDPPPPDPPPPPDDPDDDDDDDDDDDDDDDDDDDDDDDDDDDDDDDDDDDDDDDDDDD